Protein AF-0000000081438519 (afdb_homodimer)

Radius of gyration: 39.3 Å; Cα contacts (8 Å, |Δi|>4): 3741; chains: 2; bounding box: 87×124×124 Å

Secondary structure (DSSP, 8-state):
--------GGGGGGHHHHHHHHTTSS---SS---SHHHHHHHHHHHHHHHHHHT----EEEEEEEETTEEEEEEEEEETTEEEEEEEEEEEEP-GGGTTS--EEEEEE-TT------------HHHHHHHHHHT----EE--EEEE-TTS-EEEE-SS-EEEEETTEEEEE-TT--S--EEEEE-SS-TTEEEEEETTEEEEEETTEEEEEPPPBTTEEESB--HHHHHTT---B-EEE-SSSSEEEEEEEE-TTS-EEB-PPTTB---SPPEE--BTTSPPPEEEEEEEEEETTTTEEEEEEESS-GGGT-TT--EEEEEEE-TTSSEEEEEEE-TTS-EEEEEEEEGGGEE-TTPPP-S-HHHHEEEEEEEE-SS-----S--EE-PPPTT--EEEEEEEE-TTSS-EEEEEEEE--SSS---EEEEES--SSS-B-TTS--EEETTTTEEEEEEEEEETTEEEEEEEESSS----EE-S-TTSEEE--TT--S-SEETTTEEEEEEE-SSS--EEEEEEEE---TTS--EEEEEEEEEE--TT--S-S-------GGGGEEEEEEEEE-TTTSSEEEEEEEEE--SS-TT--EEEEEEE---TT-----S-HHHHHTTHHHHTTT-EEEEEE-TT-SSS-HHHHGGGTT-TTSHHHHHHHHHHHHHHHHH--EEEEEEEEEEETHHHHHHHHHHHH-TTT-SEEEEES----GGGSBHHHHHHHH--TTT-HHHHHHH-GGGGGGGS-SSTTSEEEEEETT-SSS-HHHHHHHHHHHHHHT---EEEEETT--SS--SHHHHHHHHHHHHHHHHHHT-/--------GGGGHHHHHHHHHHTTSS---SS---SHHHHHHHHHHHHHHHHHHT-S--EEEEEEEETTEEEEEEEEEETTEEEEEEEEEEEEPPGGGTTT--EEEEEE-TT------------HHHHHHHHHHT----EE--EEEE-TTS-EEEE-SS-EEEEETTEEEEE-TT--S--EEEEE-SS-TTEEEEEETTEEEEEETTEEEEEPPPBTTEEESB--HHHHHTT---B-EEE-SSSSEEEEEEEE-TTS-EEB-PPTTB---SPPEE--BTTSPPPEEEEEEEEEETTTTEEEEEEESS-GGGT-TT--EEEEEEE-TTSSEEEEEEE-TTS-EEEEEEEEGGGEE-TTPPP-S-HHHHEEEEEEEE-SS-----S--EE-PPPTT--EEEEEEEE-TTSS-EEEEEEEE--SSS---EEEEES--SSS-B-TTS--EEETTTTEEEEEEEEEETTEEEEEEEESSS----EE-S-TTSEEE--TT--S-SEETTTEEEEEEE-SSS--EEEEEEEE---TTS--EEEEEEEEEE--S---S-S-------GGGGEEEEEEEEE-TTTSSEEEEEEEEE--SS-TT--EEEEEEE---TT-----S-HHHHHTTHHHHTTT-EEEEEE-TT-SSS-HHHHGGGTT-TTSHHHHHHHHHHHHHHHHH--EEEEEEEEEEETHHHHHHHHHHHH-TTTEEEEEEES----GGGSBHHHHHHHH--TTT-HHHHHHH-GGGGGGGS-SSTTSEEEEEETT-SSS-HHHHHHHHHHHHHHT---EEEEETT--SS--SHHHHHHHHHHHHHHHHHHT-

Nearest PDB structures (foldseek):
  7zxs-assembly1_A  TM=8.982E-01  e=4.768E-67  Homo sapiens
  7zxs-assembly1_C  TM=8.931E-01  e=1.475E-66  Homo sapiens
  7svn-assembly2_C  TM=8.886E-01  e=3.531E-66  Homo sapiens
  7svl-assembly1_A  TM=8.700E-01  e=1.331E-66  Homo sapiens
  6hp8-assembly1_A-2  TM=8.848E-01  e=2.752E-65  Homo sapiens

pLDDT: mean 88.55, std 16.67, range [18.41, 98.81]

Solvent-accessible surface area (backbone atoms only — not comparable to full-atom values): 87656 Å² total; per-residue (Å²): 132,84,78,76,80,82,80,77,83,75,68,71,70,63,59,62,61,52,52,62,55,51,67,60,68,53,78,64,77,48,84,70,75,78,45,52,66,51,30,41,50,42,26,45,43,39,55,53,53,38,54,58,51,64,40,78,68,64,41,80,56,40,48,46,76,55,98,90,40,42,31,41,36,26,36,27,54,40,74,95,34,90,60,35,28,34,56,25,35,29,75,53,79,69,79,83,72,54,83,72,64,63,59,44,56,27,39,67,58,87,76,64,68,79,66,74,65,74,83,61,81,71,51,71,68,56,50,53,50,27,57,58,52,72,51,78,90,71,40,51,46,75,47,72,45,80,43,97,88,60,38,32,39,41,30,26,54,70,48,40,32,40,35,42,93,91,38,79,41,78,39,46,75,83,58,87,58,60,47,39,83,68,45,63,34,71,65,38,84,50,37,36,35,33,31,41,98,42,28,30,38,28,24,44,82,50,34,83,52,45,66,60,82,90,45,92,53,44,27,30,36,39,44,53,64,59,32,30,64,69,54,57,26,73,68,17,55,42,58,24,62,64,42,65,33,35,39,28,32,38,32,42,36,74,73,22,42,50,29,30,49,56,64,21,46,34,60,80,81,67,77,59,43,71,48,31,31,40,94,55,43,66,54,44,76,43,61,33,37,36,40,54,40,80,87,76,65,44,60,46,74,19,39,50,74,65,66,65,50,79,82,42,71,63,58,48,41,76,59,48,71,45,64,33,64,76,42,56,33,32,37,41,28,33,22,25,67,46,23,31,38,37,38,35,33,41,32,32,58,80,39,47,31,48,87,87,59,81,80,86,67,59,65,70,81,33,41,42,78,79,44,72,51,74,41,95,68,49,58,82,79,62,44,46,70,44,63,45,71,52,60,88,95,49,57,39,47,36,30,35,34,62,45,44,91,83,24,32,29,30,41,32,39,34,43,36,37,69,54,98,56,97,74,58,56,71,50,80,40,78,48,48,84,66,100,40,25,42,43,44,81,41,27,45,45,74,41,74,91,73,39,32,38,38,38,38,22,21,75,88,33,83,40,29,36,32,45,30,38,34,34,78,75,49,94,45,81,65,43,76,52,51,63,91,75,35,16,53,64,80,64,77,75,46,78,54,56,30,59,24,91,87,51,22,38,54,47,42,34,16,12,66,78,35,66,51,42,38,36,33,28,36,46,43,77,85,44,92,83,48,82,63,44,56,42,85,60,28,36,50,44,70,54,68,73,78,61,69,82,62,80,66,70,63,83,67,74,55,76,55,64,55,40,42,74,48,78,44,78,45,71,36,85,90,74,71,42,79,32,42,32,37,41,36,31,51,52,68,88,71,64,95,84,53,57,26,39,30,37,37,47,42,46,52,34,65,84,43,68,73,60,48,39,29,27,74,68,52,49,76,44,48,63,46,25,51,60,60,23,23,40,38,34,58,39,40,58,16,21,43,78,67,22,49,66,43,28,47,71,32,58,42,33,55,86,45,64,38,52,55,39,50,55,52,49,51,54,50,49,32,67,73,64,62,38,52,31,68,87,22,22,32,29,35,18,51,33,57,3,5,32,42,22,50,49,43,31,38,77,34,50,88,52,31,49,22,24,34,22,24,32,33,59,34,44,68,63,74,34,47,33,70,62,44,20,33,42,33,46,49,59,89,82,25,48,63,32,55,54,72,45,22,47,76,82,46,56,85,53,44,59,62,48,72,64,30,34,37,42,32,35,23,41,36,9,82,73,50,30,28,45,32,52,40,53,49,52,53,50,33,33,65,70,65,43,46,64,44,54,49,75,36,60,90,23,31,64,58,73,71,54,67,43,53,38,20,41,49,48,21,50,52,50,52,46,48,53,68,43,50,107,129,88,75,76,81,82,76,78,81,74,66,70,70,62,56,63,62,50,54,62,54,52,67,61,66,52,77,63,77,47,85,70,76,78,46,53,64,50,30,41,50,43,25,44,43,41,55,52,51,39,55,59,51,65,40,78,66,66,42,78,57,39,49,45,75,54,96,90,41,41,31,41,35,26,36,27,54,41,72,94,36,89,59,34,29,35,54,26,36,29,76,54,79,69,79,83,72,52,85,74,63,64,59,43,57,26,40,67,58,87,77,64,71,79,65,74,67,72,83,62,81,72,51,70,67,57,50,53,51,27,55,60,53,73,50,78,91,70,41,49,47,76,47,71,46,81,43,94,86,60,36,32,40,40,28,25,55,68,51,38,32,40,36,44,93,90,38,79,40,78,37,45,75,83,57,88,59,59,46,38,82,68,42,62,35,72,67,39,83,49,37,35,37,32,31,40,97,43,29,31,36,29,24,44,83,49,34,83,51,44,66,60,83,88,45,91,53,43,27,30,36,40,45,54,64,59,32,30,65,70,55,58,26,73,69,17,57,41,58,24,62,65,41,68,33,36,38,28,32,37,33,42,35,72,74,22,43,51,29,31,49,57,63,21,46,34,60,81,83,68,77,60,43,72,47,32,32,40,91,56,44,66,54,46,76,43,60,34,36,35,40,55,40,82,89,75,65,43,59,46,74,18,38,51,74,63,66,65,50,80,81,41,70,62,57,47,40,78,60,46,72,45,63,33,63,78,42,57,33,32,36,42,29,33,22,27,66,47,23,31,38,37,37,34,33,40,33,32,58,80,39,47,31,47,87,87,58,81,78,86,67,59,65,73,81,32,41,42,78,77,44,73,50,77,42,94,68,49,59,81,78,63,45,47,70,43,63,44,71,51,60,88,96,50,56,41,47,35,32,34,34,63,44,43,92,82,23,33,28,29,42,33,38,35,42,35,37,68,54,98,57,96,72,58,57,72,50,77,40,78,47,46,83,66,100,38,25,42,43,45,80,40,26,45,44,75,40,72,91,75,39,32,38,38,38,37,22,22,76,88,34,82,39,28,35,31,44,31,38,33,32,80,77,49,93,48,80,66,44,75,54,50,63,93,77,35,16,53,64,81,64,76,76,48,79,54,57,31,60,24,90,86,52,21,35,53,48,40,34,16,12,66,77,35,66,53,42,39,36,33,29,37,47,44,75,87,45,93,82,48,81,63,44,55,42,84,59,28,36,50,45,71,54,68,74,80,59,70,81,61,78,64,72,63,83,66,74,55,78,54,63,56,40,43,75,47,79,44,78,45,70,38,85,87,74,72,40,81,31,40,31,36,41,36,32,51,51,69,88,72,62,95,84,52,56,24,40,31,37,37,46,42,46,53,35,68,84,44,68,71,61,48,40,28,27,74,69,52,48,75,44,47,63,46,25,50,60,60,23,25,38,38,34,59,37,40,56,16,22,43,76,64,22,47,66,42,28,46,70,31,58,42,33,54,86,44,63,37,51,56,39,49,54,51,51,50,53,50,51,32,67,73,65,62,38,54,32,69,89,22,23,32,29,36,17,50,35,58,2,6,31,42,23,50,48,43,31,38,78,34,51,87,51,32,50,24,26,33,24,23,32,34,57,34,43,67,63,75,34,45,33,68,63,44,20,33,43,35,45,50,60,88,83,23,49,64,31,53,56,72,44,22,46,77,82,46,57,85,52,43,60,61,50,71,62,28,35,38,44,33,36,22,41,36,8,82,72,50,30,29,44,33,51,41,53,50,51,52,51,33,32,66,70,66,42,45,66,43,54,49,73,36,60,89,24,31,65,58,75,70,54,68,44,52,38,19,42,49,48,22,49,50,50,52,48,48,54,67,44,48,106

Sequence (1642 aa):
MKSSTNCGHKSQLCTHDTIEKSFLRMPPQSIGLSNWSDRIRHARYWRNEVKKSLGEPLNNLQVVSNSDGDFVMALGNLPGDSNSQTLMTAKIPLHSEAQTTTTLELQPLTMLDAQESKSNEPSAEIALFYERLRGQVVNGISGYSLHNTGAILLSSFSKLQIYKRGNLATVAEWFNGTILNANFSMVSAEYISFCSNGQLYVDRSNQKVFASVFCPGITNGVASFIAQEELERFDGYWWSPQRLELLYERVDETKVTKLAFECPGKPPSTEPIHYPLVGTENARSTLRMVVFDSSNNTSTDKRLAFDLNDHVPWQEYLVRAGWTDDGNNVYAQFMDRLQNKMAILLISREAFVSDEEIVSKDSNSLIRVVYQEDSTIWLNSHNLTRFIKPTINSNVLPFIYGSEKHSQCHLFLRNYVLASSMDSTSEDIHLTTGDWSVIKDGPLVVDTSRELIYFLANRVSPLIISLCVTSYKRLTECRVLTPDDLCYKFERGQSSLNINPEIGFVCWLSSITNLPECRFYRLVHNSAFDLPEAVFQYNVNVKDSAITPESPLQPSVSLTNLFRSRFFEYRSQNSGEMHYALLLWPNDIWTYDRKYPLILHVYAGPGVQLVRNNWQIVAQFLKFITAGYAVLIIDGRGSSNRGLNFESHIKDRMGSVEVSDQVEGLLYVARESQLIDLSRVGCSGWSYGGYMALLLIINHPEIFRASCAGGAVVDWTLYDTCYTERYMSTVEKNSTGYKESCILGRIGKLPDEEGRLLVVHGLIDENVHFAHTEKLINSLITAGKPFQQLIFPSERHGVRNAEAVEFFHASMISFFEKALRMKSSTNCGHKSQLCTHDTIEKSFLRMPPQSIGLSNWSDRIRHARYWRNEVKKSLGEPLNNLQVVSNSDGDFVMALGNLPGDSNSQTLMTAKIPLHSEAQTTTTLELQPLTMLDAQESKSNEPSAEIALFYERLRGQVVNGISGYSLHNTGAILLSSFSKLQIYKRGNLATVAEWFNGTILNANFSMVSAEYISFCSNGQLYVDRSNQKVFASVFCPGITNGVASFIAQEELERFDGYWWSPQRLELLYERVDETKVTKLAFECPGKPPSTEPIHYPLVGTENARSTLRMVVFDSSNNTSTDKRLAFDLNDHVPWQEYLVRAGWTDDGNNVYAQFMDRLQNKMAILLISREAFVSDEEIVSKDSNSLIRVVYQEDSTIWLNSHNLTRFIKPTINSNVLPFIYGSEKHSQCHLFLRNYVLASSMDSTSEDIHLTTGDWSVIKDGPLVVDTSRELIYFLANRVSPLIISLCVTSYKRLTECRVLTPDDLCYKFERGQSSLNINPEIGFVCWLSSITNLPECRFYRLVHNSAFDLPEAVFQYNVNVKDSAITPESPLQPSVSLTNLFRSRFFEYRSQNSGEMHYALLLWPNDIWTYDRKYPLILHVYAGPGVQLVRNNWQIVAQFLKFITAGYAVLIIDGRGSSNRGLNFESHIKDRMGSVEVSDQVEGLLYVARESQLIDLSRVGCSGWSYGGYMALLLIINHPEIFRASCAGGAVVDWTLYDTCYTERYMSTVEKNSTGYKESCILGRIGKLPDEEGRLLVVHGLIDENVHFAHTEKLINSLITAGKPFQQLIFPSERHGVRNAEAVEFFHASMISFFEKALR

Organism: NCBI:txid290746

Structure (mmCIF, N/CA/C/O backbone):
data_AF-0000000081438519-model_v1
#
loop_
_entity.id
_entity.type
_entity.pdbx_description
1 polymer 'Dipeptidyl peptidase 9'
#
loop_
_atom_site.group_PDB
_atom_site.id
_atom_site.type_symbol
_atom_site.label_atom_id
_atom_site.label_alt_id
_atom_site.label_comp_id
_atom_site.label_asym_id
_atom_site.label_entity_id
_atom_site.label_seq_id
_atom_site.pdbx_PDB_ins_code
_atom_site.Cartn_x
_atom_site.Cartn_y
_atom_site.Cartn_z
_atom_site.occupancy
_atom_site.B_iso_or_equiv
_atom_site.auth_seq_id
_atom_site.auth_comp_id
_atom_site.auth_asym_id
_atom_site.auth_atom_id
_atom_site.pdbx_PDB_model_num
ATOM 1 N N . MET A 1 1 ? -28.969 16.781 -60.625 1 18.41 1 MET A N 1
ATOM 2 C CA . MET A 1 1 ? -29.109 17.891 -59.656 1 18.41 1 MET A CA 1
ATOM 3 C C . MET A 1 1 ? -29.859 17.438 -58.438 1 18.41 1 MET A C 1
ATOM 5 O O . MET A 1 1 ? -30.625 18.219 -57.844 1 18.41 1 MET A O 1
ATOM 9 N N . LYS A 1 2 ? -29.906 16.172 -58.125 1 21.03 2 LYS A N 1
ATOM 10 C CA . LYS A 1 2 ? -30.844 15.516 -57.219 1 21.03 2 LYS A CA 1
ATOM 11 C C . LYS A 1 2 ? -30.656 15.992 -55.781 1 21.03 2 LYS A C 1
ATOM 13 O O . LYS A 1 2 ? -29.562 15.914 -55.25 1 21.03 2 LYS A O 1
ATOM 18 N N . SER A 1 3 ? -31.469 16.969 -55.344 1 20.91 3 SER A N 1
ATOM 19 C CA . SER A 1 3 ? -31.562 17.875 -54.188 1 20.91 3 SER A CA 1
ATOM 20 C C . SER A 1 3 ? -31.906 17.109 -52.906 1 20.91 3 SER A C 1
ATOM 22 O O . SER A 1 3 ? -33.031 16.656 -52.75 1 20.91 3 SER A O 1
ATOM 24 N N . SER A 1 4 ? -31.141 16.094 -52.531 1 23.8 4 SER A N 1
ATOM 25 C CA . SER A 1 4 ? -31.406 15.148 -51.469 1 23.8 4 SER A CA 1
ATOM 26 C C . SER A 1 4 ? -31.547 15.867 -50.125 1 23.8 4 SER A C 1
ATOM 28 O O . SER A 1 4 ? -30.656 16.625 -49.719 1 23.8 4 SER A O 1
ATOM 30 N N . THR A 1 5 ? -32.781 16.203 -49.656 1 22.31 5 THR A N 1
ATOM 31 C CA . THR A 1 5 ? -33.344 16.969 -48.562 1 22.31 5 THR A CA 1
ATOM 32 C C . THR A 1 5 ? -32.969 16.328 -47.219 1 22.31 5 THR A C 1
ATOM 34 O O . THR A 1 5 ? -33.406 15.227 -46.906 1 22.31 5 THR A O 1
ATOM 37 N N . ASN A 1 6 ? -31.641 16.281 -46.75 1 24.16 6 ASN A N 1
ATOM 38 C CA . ASN A 1 6 ? -31.062 15.695 -45.562 1 24.16 6 ASN A CA 1
ATOM 39 C C . ASN A 1 6 ? -31.625 16.344 -44.281 1 24.16 6 ASN A C 1
ATOM 41 O O . ASN A 1 6 ? -31.266 17.484 -43.969 1 24.16 6 ASN A O 1
ATOM 45 N N . CYS A 1 7 ? -32.938 16.172 -43.938 1 22 7 CYS A N 1
ATOM 46 C CA . CYS A 1 7 ? -33.719 16.844 -42.906 1 22 7 CYS A CA 1
ATOM 47 C C . CYS A 1 7 ? -33.062 16.719 -41.531 1 22 7 CYS A C 1
ATOM 49 O O . CYS A 1 7 ? -32.219 15.836 -41.312 1 22 7 CYS A O 1
ATOM 51 N N . GLY A 1 8 ? -33.625 17.359 -40.344 1 21.92 8 GLY A N 1
ATOM 52 C CA . GLY A 1 8 ? -33.5 18.203 -39.156 1 21.92 8 GLY A CA 1
ATOM 53 C C . GLY A 1 8 ? -33.375 17.422 -37.875 1 21.92 8 GLY A C 1
ATOM 54 O O . GLY A 1 8 ? -33.562 17.969 -36.781 1 21.92 8 GLY A O 1
ATOM 55 N N . HIS A 1 9 ? -33.125 16.047 -37.844 1 25.27 9 HIS A N 1
ATOM 56 C CA . HIS A 1 9 ? -33.531 15.367 -36.594 1 25.27 9 HIS A CA 1
ATOM 57 C C . HIS A 1 9 ? -32.594 15.719 -35.438 1 25.27 9 HIS A C 1
ATOM 59 O O . HIS A 1 9 ? -32.594 15.055 -34.406 1 25.27 9 HIS A O 1
ATOM 65 N N . LYS A 1 10 ? -31.688 16.75 -35.469 1 25.03 10 LYS A N 1
ATOM 66 C CA . LYS A 1 10 ? -30.609 17.031 -34.5 1 25.03 10 LYS A CA 1
ATOM 67 C C . LYS A 1 10 ? -31.172 17.562 -33.188 1 25.03 10 LYS A C 1
ATOM 69 O O . LYS A 1 10 ? -30.422 17.891 -32.281 1 25.03 10 LYS A O 1
ATOM 74 N N . SER A 1 11 ? -32.5 17.922 -33.188 1 24.41 11 SER A N 1
ATOM 75 C CA . SER A 1 11 ? -32.781 18.859 -32.094 1 24.41 11 SER A CA 1
ATOM 76 C C . SER A 1 11 ? -32.906 18.125 -30.75 1 24.41 11 SER A C 1
ATOM 78 O O . SER A 1 11 ? -33.062 18.75 -29.703 1 24.41 11 SER A O 1
ATOM 80 N N . GLN A 1 12 ? -33.219 16.797 -30.719 1 27.75 12 GLN A N 1
ATOM 81 C CA . GLN A 1 12 ? -33.75 16.266 -29.469 1 27.75 12 GLN A CA 1
ATOM 82 C C . GLN A 1 12 ? -32.656 16.016 -28.453 1 27.75 12 GLN A C 1
ATOM 84 O O . GLN A 1 12 ? -32.938 15.602 -27.312 1 27.75 12 GLN A O 1
ATOM 89 N N . LEU A 1 13 ? -31.375 16.125 -28.844 1 31.48 13 LEU A N 1
ATOM 90 C CA . LEU A 1 13 ? -30.312 15.656 -27.953 1 31.48 13 LEU A CA 1
ATOM 91 C C . LEU A 1 13 ? -30.078 16.656 -26.828 1 31.48 13 LEU A C 1
ATOM 93 O O . LEU A 1 13 ? -29.344 16.375 -25.875 1 31.48 13 LEU A O 1
ATOM 97 N N . CYS A 1 14 ? -30.531 17.938 -27 1 31.28 14 CYS A N 1
ATOM 98 C CA . CYS A 1 14 ? -30.125 19 -26.078 1 31.28 14 CYS A CA 1
ATOM 99 C C . CYS A 1 14 ? -30.891 18.891 -24.766 1 31.28 14 CYS A C 1
ATOM 101 O O . CYS A 1 14 ? -30.5 19.484 -23.766 1 31.28 14 CYS A O 1
ATOM 103 N N . THR A 1 15 ? -32.125 18.297 -24.844 1 33.59 15 THR A N 1
ATOM 104 C CA . THR A 1 15 ? -33 18.469 -23.688 1 33.59 15 THR A CA 1
ATOM 105 C C . THR A 1 15 ? -32.562 17.516 -22.562 1 33.59 15 THR A C 1
ATOM 107 O O . THR A 1 15 ? -32.844 17.781 -21.391 1 33.59 15 THR A O 1
ATOM 110 N N . HIS A 1 16 ? -32 16.359 -22.906 1 31.88 16 HIS A N 1
ATOM 111 C CA . HIS A 1 16 ? -31.766 15.406 -21.828 1 31.88 16 HIS A CA 1
ATOM 112 C C . HIS A 1 16 ? -30.609 15.859 -20.953 1 31.88 16 HIS A C 1
ATOM 114 O O . HIS A 1 16 ? -30.5 15.445 -19.797 1 31.88 16 HIS A O 1
ATOM 120 N N . ASP A 1 17 ? -29.688 16.625 -21.484 1 32.28 17 ASP A N 1
ATOM 121 C CA . ASP A 1 17 ? -28.531 17.062 -20.719 1 32.28 17 ASP A CA 1
ATOM 122 C C . ASP A 1 17 ? -28.922 18.156 -19.719 1 32.28 17 ASP A C 1
ATOM 124 O O . ASP A 1 17 ? -28.297 18.281 -18.656 1 32.28 17 ASP A O 1
ATOM 128 N N . THR A 1 18 ? -29.969 18.969 -20.062 1 31.05 18 THR A N 1
ATOM 129 C CA . THR A 1 18 ? -30.391 20.062 -19.188 1 31.05 18 THR A CA 1
ATOM 130 C C . THR A 1 18 ? -31.188 19.516 -18 1 31.05 18 THR A C 1
ATOM 132 O O . THR A 1 18 ? -31.141 20.094 -16.906 1 31.05 18 THR A O 1
ATOM 135 N N . ILE A 1 19 ? -32.062 18.531 -18.234 1 30.23 19 ILE A N 1
ATOM 136 C CA . ILE A 1 19 ? -32.875 18 -17.156 1 30.23 19 ILE A CA 1
ATOM 137 C C . ILE A 1 19 ? -31.984 17.266 -16.156 1 30.23 19 ILE A C 1
ATOM 139 O O . ILE A 1 19 ? -32.188 17.375 -14.938 1 30.23 19 ILE A O 1
ATOM 143 N N . GLU A 1 20 ? -30.984 16.531 -16.672 1 32.78 20 GLU A N 1
ATOM 144 C CA . GLU A 1 20 ? -30.109 15.82 -15.742 1 32.78 20 GLU A CA 1
ATOM 145 C C . GLU A 1 20 ? -29.25 16.797 -14.938 1 32.78 20 GLU A C 1
ATOM 147 O O . GLU A 1 20 ? -28.938 16.547 -13.773 1 32.78 20 GLU A O 1
ATOM 152 N N . LYS A 1 21 ? -28.953 17.953 -15.453 1 35.38 21 LYS A N 1
ATOM 153 C CA . LYS A 1 21 ? -28.203 19 -14.789 1 35.38 21 LYS A CA 1
ATOM 154 C C . LYS A 1 21 ? -29.078 19.766 -13.789 1 35.38 21 LYS A C 1
ATOM 156 O O . LYS A 1 21 ? -28.578 20.344 -12.828 1 35.38 21 LYS A O 1
ATOM 161 N N . SER A 1 22 ? -30.312 19.922 -14.109 1 31.03 22 SER A N 1
ATOM 162 C CA . SER A 1 22 ? -31.219 20.641 -13.219 1 31.03 22 SER A CA 1
ATOM 163 C C . SER A 1 22 ? -31.547 19.812 -11.984 1 31.03 22 SER A C 1
ATOM 165 O O . SER A 1 22 ? -31.859 20.375 -10.922 1 31.03 22 SER A O 1
ATOM 167 N N . PHE A 1 23 ? -31.812 18.5 -12.125 1 35.16 23 PHE A N 1
ATOM 168 C CA . PHE A 1 23 ? -32.062 17.641 -10.977 1 35.16 23 PHE A CA 1
ATOM 169 C C . PHE A 1 23 ? -30.828 17.594 -10.078 1 35.16 23 PHE A C 1
ATOM 171 O O . PHE A 1 23 ? -30.906 17.094 -8.945 1 35.16 23 PHE A O 1
ATOM 178 N N . LEU A 1 24 ? -29.719 18 -10.516 1 36.62 24 LEU A N 1
ATOM 179 C CA . LEU A 1 24 ? -28.484 18.031 -9.742 1 36.62 24 LEU A CA 1
ATOM 180 C C . LEU A 1 24 ? -28.469 19.203 -8.766 1 36.62 24 LEU A C 1
ATOM 182 O O . LEU A 1 24 ? -27.625 19.266 -7.875 1 36.62 24 LEU A O 1
ATOM 186 N N . ARG A 1 25 ? -29.328 20.219 -8.961 1 37.34 25 ARG A N 1
ATOM 187 C CA . ARG A 1 25 ? -29.281 21.422 -8.156 1 37.34 25 ARG A CA 1
ATOM 188 C C . ARG A 1 25 ? -30.281 21.359 -7 1 37.34 25 ARG A C 1
ATOM 190 O O . ARG A 1 25 ? -30.438 22.312 -6.25 1 37.34 25 ARG A O 1
ATOM 197 N N . MET A 1 26 ? -31.406 20.656 -7.02 1 39.5 26 MET A N 1
ATOM 198 C CA . MET A 1 26 ? -32.312 20.672 -5.875 1 39.5 26 MET A CA 1
ATOM 199 C C . MET A 1 26 ? -31.734 19.844 -4.727 1 39.5 26 MET A C 1
ATOM 201 O O . MET A 1 26 ? -31.141 18.781 -4.949 1 39.5 26 MET A O 1
ATOM 205 N N . PRO A 1 27 ? -31.625 20.453 -3.465 1 47.78 27 PRO A N 1
ATOM 206 C CA . PRO A 1 27 ? -31.234 19.609 -2.33 1 47.78 27 PRO A CA 1
ATOM 207 C C . PRO A 1 27 ? -31.891 18.234 -2.373 1 47.78 27 PRO A C 1
ATOM 209 O O . PRO A 1 27 ? -33.094 18.125 -2.699 1 47.78 27 PRO A O 1
ATOM 212 N N . PRO A 1 28 ? -31.219 17.141 -2.693 1 47 28 PRO A N 1
ATOM 213 C CA . PRO A 1 28 ? -31.938 15.867 -2.58 1 47 28 PRO A CA 1
ATOM 214 C C . PRO A 1 28 ? -32.938 15.852 -1.415 1 47 28 PRO A C 1
ATOM 216 O O . PRO A 1 28 ? -32.719 16.547 -0.417 1 47 28 PRO A O 1
ATOM 219 N N . GLN A 1 29 ? -34.188 15.758 -1.587 1 42.91 29 GLN A N 1
ATOM 220 C CA . GLN A 1 29 ? -35.125 15.609 -0.489 1 42.91 29 GLN A CA 1
ATOM 221 C C . GLN A 1 29 ? -34.531 14.82 0.666 1 42.91 29 GLN A C 1
ATOM 223 O O . GLN A 1 29 ? -33.906 13.773 0.452 1 42.91 29 GLN A O 1
ATOM 228 N N . SER A 1 30 ? -34.062 15.602 1.696 1 46.41 30 SER A N 1
ATOM 229 C CA . SER A 1 30 ? -33.469 15.164 2.955 1 46.41 30 SER A CA 1
ATOM 230 C C . SER A 1 30 ? -33.906 13.75 3.311 1 46.41 30 SER A C 1
ATOM 232 O O . SER A 1 30 ? -33.125 13 3.922 1 46.41 30 SER A O 1
ATOM 234 N N . ILE A 1 31 ? -35.219 13.422 3.447 1 45.53 31 ILE A N 1
ATOM 235 C CA . ILE A 1 31 ? -35.812 12.305 4.164 1 45.53 31 ILE A CA 1
ATOM 236 C C . ILE A 1 31 ? -35.75 11.039 3.316 1 45.53 31 ILE A C 1
ATOM 238 O O . ILE A 1 31 ? -36.188 11.023 2.174 1 45.53 31 ILE A O 1
ATOM 242 N N . GLY A 1 32 ? -34.844 10.023 3.645 1 56.59 32 GLY A N 1
ATOM 243 C CA . GLY A 1 32 ? -34.812 8.586 3.451 1 56.59 32 GLY A CA 1
ATOM 244 C C . GLY A 1 32 ? -33.844 8.164 2.371 1 56.59 32 GLY A C 1
ATOM 245 O O . GLY A 1 32 ? -34.25 7.723 1.293 1 56.59 32 GLY A O 1
ATOM 246 N N . LEU A 1 33 ? -32.406 8.609 2.611 1 72.12 33 LEU A N 1
ATOM 247 C CA . LEU A 1 33 ? -31.406 8.086 1.684 1 72.12 33 LEU A CA 1
ATOM 248 C C . LEU A 1 33 ? -31.438 6.562 1.65 1 72.12 33 LEU A C 1
ATOM 250 O O . LEU A 1 33 ? -30.781 5.91 2.459 1 72.12 33 LEU A O 1
ATOM 254 N N . SER A 1 34 ? -32.312 6.078 0.897 1 76.94 34 SER A N 1
ATOM 255 C CA . SER A 1 34 ? -32.656 4.664 0.989 1 76.94 34 SER A CA 1
ATOM 256 C C . SER A 1 34 ? -31.688 3.812 0.17 1 76.94 34 SER A C 1
ATOM 258 O O . SER A 1 34 ? -31.484 2.635 0.473 1 76.94 34 SER A O 1
ATOM 260 N N . ASN A 1 35 ? -31.062 4.547 -0.815 1 91.31 35 ASN A N 1
ATOM 261 C CA . ASN A 1 35 ? -30.172 3.725 -1.634 1 91.31 35 ASN A CA 1
ATOM 262 C C . ASN A 1 35 ? -28.875 4.449 -1.945 1 91.31 35 ASN A C 1
ATOM 264 O O . ASN A 1 35 ? -28.703 5.621 -1.602 1 91.31 35 ASN A O 1
ATOM 268 N N . TRP A 1 36 ? -27.875 3.781 -2.486 1 95.69 36 TRP A N 1
ATOM 269 C CA . TRP A 1 36 ? -26.531 4.281 -2.719 1 95.69 36 TRP A CA 1
ATOM 270 C C . TRP A 1 36 ? -26.547 5.461 -3.686 1 95.69 36 TRP A C 1
ATOM 272 O O . TRP A 1 36 ? -25.844 6.453 -3.477 1 95.69 36 TRP A O 1
ATOM 282 N N . SER A 1 37 ? -27.328 5.426 -4.684 1 94.44 37 SER A N 1
ATOM 283 C CA . SER A 1 37 ? -27.406 6.5 -5.668 1 94.44 37 SER A CA 1
ATOM 284 C C . SER A 1 37 ? -27.828 7.812 -5.023 1 94.44 37 SER A C 1
ATOM 286 O O . SER A 1 37 ? -27.312 8.875 -5.367 1 94.44 37 SER A O 1
ATOM 288 N N . ASP A 1 38 ? -28.734 7.664 -4.086 1 95.25 38 ASP A N 1
ATOM 289 C CA . ASP A 1 38 ? -29.172 8.844 -3.35 1 95.25 38 ASP A CA 1
ATOM 290 C C . ASP A 1 38 ? -28.047 9.398 -2.477 1 95.25 38 ASP A C 1
ATOM 292 O O . ASP A 1 38 ? -27.875 10.617 -2.379 1 95.25 38 ASP A O 1
ATOM 296 N N . ARG A 1 39 ? -27.328 8.523 -1.903 1 96.5 39 ARG A N 1
ATOM 297 C CA . ARG A 1 39 ? -26.266 8.938 -1.006 1 96.5 39 ARG A CA 1
ATOM 298 C C . ARG A 1 39 ? -25.141 9.641 -1.775 1 96.5 39 ARG A C 1
ATOM 300 O O . ARG A 1 39 ? -24.594 10.633 -1.306 1 96.5 39 ARG A O 1
ATOM 307 N N . ILE A 1 40 ? -24.766 9.133 -2.949 1 96.62 40 ILE A N 1
ATOM 308 C CA . ILE A 1 40 ? -23.719 9.742 -3.758 1 96.62 40 ILE A CA 1
ATOM 309 C C . ILE A 1 40 ? -24.188 11.117 -4.254 1 96.62 40 ILE A C 1
ATOM 311 O O . ILE A 1 40 ? -23.391 12.062 -4.289 1 96.62 40 ILE A O 1
ATOM 315 N N . ARG A 1 41 ? -25.438 11.18 -4.625 1 95.5 41 ARG A N 1
ATOM 316 C CA . ARG A 1 41 ? -25.984 12.461 -5.062 1 95.5 41 ARG A CA 1
ATOM 317 C C . ARG A 1 41 ? -25.969 13.477 -3.924 1 95.5 41 ARG A C 1
ATOM 319 O O . ARG A 1 41 ? -25.656 14.648 -4.133 1 95.5 41 ARG A O 1
ATOM 326 N N . HIS A 1 42 ? -26.359 13 -2.785 1 96.06 42 HIS A N 1
ATOM 327 C CA . HIS A 1 42 ? -26.344 13.836 -1.59 1 96.06 42 HIS A CA 1
ATOM 328 C C . HIS A 1 42 ? -24.938 14.352 -1.294 1 96.06 42 HIS A C 1
ATOM 330 O O . HIS A 1 42 ? -24.75 15.539 -1.046 1 96.06 42 HIS A O 1
ATOM 336 N N . ALA A 1 43 ? -23.984 13.453 -1.331 1 96.81 43 ALA A N 1
ATOM 337 C CA . ALA A 1 43 ? -22.594 13.812 -1.061 1 96.81 43 ALA A CA 1
ATOM 338 C C . ALA A 1 43 ? -22.078 14.828 -2.08 1 96.81 43 ALA A C 1
ATOM 340 O O . ALA A 1 43 ? -21.406 15.789 -1.719 1 96.81 43 ALA A O 1
ATOM 341 N N . ARG A 1 44 ? -22.406 14.617 -3.309 1 96.19 44 ARG A N 1
ATOM 342 C CA . ARG A 1 44 ? -21.969 15.516 -4.379 1 96.19 44 ARG A CA 1
ATOM 343 C C . ARG A 1 44 ? -22.594 16.906 -4.207 1 96.19 44 ARG A C 1
ATOM 345 O O . ARG A 1 44 ? -21.891 17.906 -4.34 1 96.19 44 ARG A O 1
ATOM 352 N N . TYR A 1 45 ? -23.844 16.922 -3.895 1 94.88 45 TYR A N 1
ATOM 353 C CA . TYR A 1 45 ? -24.547 18.188 -3.713 1 94.88 45 TYR A CA 1
ATOM 354 C C . TYR A 1 45 ? -23.922 19 -2.596 1 94.88 45 TYR A C 1
ATOM 356 O O . TYR A 1 45 ? -23.594 20.172 -2.785 1 94.88 45 TYR A O 1
ATOM 364 N N . TRP A 1 46 ? -23.703 18.391 -1.532 1 95.06 46 TRP A N 1
ATOM 365 C CA . TRP A 1 46 ? -23.25 19.125 -0.362 1 95.06 46 TRP A CA 1
ATOM 366 C C . TRP A 1 46 ? -21.781 19.484 -0.476 1 95.06 46 TRP A C 1
ATOM 368 O O . TRP A 1 46 ? -21.328 20.516 0.035 1 95.06 46 TRP A O 1
ATOM 378 N N . ARG A 1 47 ? -20.953 18.594 -1.121 1 93.88 47 ARG A N 1
ATOM 379 C CA . ARG A 1 47 ? -19.578 19 -1.383 1 93.88 47 ARG A CA 1
ATOM 380 C C . ARG A 1 47 ? -19.516 20.297 -2.186 1 93.88 47 ARG A C 1
ATOM 382 O O . ARG A 1 47 ? -18.766 21.203 -1.851 1 93.88 47 ARG A O 1
ATOM 389 N N . ASN A 1 48 ? -20.359 20.406 -3.164 1 92.38 48 ASN A N 1
ATOM 390 C CA . ASN A 1 48 ? -20.391 21.578 -4.035 1 92.38 48 ASN A CA 1
ATOM 391 C C . ASN A 1 48 ? -20.953 22.797 -3.312 1 92.38 48 ASN A C 1
ATOM 393 O O . ASN A 1 48 ? -20.422 23.906 -3.441 1 92.38 48 ASN A O 1
ATOM 397 N N . GLU A 1 49 ? -22.031 22.594 -2.549 1 92.12 49 GLU A N 1
ATOM 398 C CA . GLU A 1 49 ? -22.641 23.703 -1.833 1 92.12 49 GLU A CA 1
ATOM 399 C C . GLU A 1 49 ? -21.703 24.266 -0.77 1 92.12 49 GLU A C 1
ATOM 401 O O . GLU A 1 49 ? -21.672 25.484 -0.556 1 92.12 49 GLU A O 1
ATOM 406 N N . VAL A 1 50 ? -21.031 23.406 -0.151 1 92.81 50 VAL A N 1
ATOM 407 C CA . VAL A 1 50 ? -20.094 23.828 0.878 1 92.81 50 VAL A CA 1
ATOM 408 C C . VAL A 1 50 ? -18.953 24.625 0.241 1 92.81 50 VAL A C 1
ATOM 410 O O . VAL A 1 50 ? -18.578 25.688 0.742 1 92.81 50 VAL A O 1
ATOM 413 N N . LYS A 1 51 ? -18.422 24.109 -0.81 1 88.62 51 LYS A N 1
ATOM 414 C CA . LYS A 1 51 ? -17.344 24.812 -1.508 1 88.62 51 LYS A CA 1
ATOM 415 C C . LYS A 1 51 ? -17.781 26.219 -1.909 1 88.62 51 LYS A C 1
ATOM 417 O O . LYS A 1 51 ? -17.031 27.172 -1.73 1 88.62 51 LYS A O 1
ATOM 422 N N . LYS A 1 52 ? -18.953 26.359 -2.367 1 86.81 52 LYS A N 1
ATOM 423 C CA . LYS A 1 52 ? -19.484 27.656 -2.775 1 86.81 52 LYS A CA 1
ATOM 424 C C . LYS A 1 52 ? -19.672 28.578 -1.574 1 86.81 52 LYS A C 1
ATOM 426 O O . LYS A 1 52 ? -19.453 29.781 -1.673 1 86.81 52 LYS A O 1
ATOM 431 N N . SER A 1 53 ? -20.047 27.984 -0.503 1 90.06 53 SER A N 1
ATOM 432 C CA . SER A 1 53 ? -20.375 28.766 0.682 1 90.06 53 SER A CA 1
ATOM 433 C C . SER A 1 53 ? -19.141 29.359 1.322 1 90.06 53 SER A C 1
ATOM 435 O O . SER A 1 53 ? -19.219 30.297 2.119 1 90.06 53 SER A O 1
ATOM 437 N N . LEU A 1 54 ? -18 28.828 1.003 1 86.44 54 LEU A N 1
ATOM 438 C CA . LEU A 1 54 ? -16.766 29.297 1.604 1 86.44 54 LEU A CA 1
ATOM 439 C C . LEU A 1 54 ? -16.234 30.516 0.857 1 86.44 54 LEU A C 1
ATOM 441 O O . LEU A 1 54 ? -15.25 31.141 1.283 1 86.44 54 LEU A O 1
ATOM 445 N N . GLY A 1 55 ? -16.922 31.016 -0.135 1 72.25 55 GLY A N 1
ATOM 446 C CA . GLY A 1 55 ? -16.578 32.219 -0.839 1 72.25 55 GLY A CA 1
ATOM 447 C C . GLY A 1 55 ? -15.555 32.031 -1.935 1 72.25 55 GLY A C 1
ATOM 448 O O . GLY A 1 55 ? -15.094 30.891 -2.152 1 72.25 55 GLY A O 1
ATOM 449 N N . GLU A 1 56 ? -15.406 33.156 -2.596 1 65 56 GLU A N 1
ATOM 450 C CA . GLU A 1 56 ? -14.422 33.156 -3.672 1 65 56 GLU A CA 1
ATOM 451 C C . GLU A 1 56 ? -13.008 33.031 -3.121 1 65 56 GLU A C 1
ATOM 453 O O . GLU A 1 56 ? -12.648 33.656 -2.125 1 65 56 GLU A O 1
ATOM 458 N N . PRO A 1 57 ? -12.32 32.188 -3.725 1 74.44 57 PRO A N 1
ATOM 459 C CA . PRO A 1 57 ? -10.977 31.938 -3.205 1 74.44 57 PRO A CA 1
ATOM 460 C C . PRO A 1 57 ? -10.031 33.125 -3.395 1 74.44 57 PRO A C 1
ATOM 462 O O . PRO A 1 57 ? -9.438 33.281 -4.465 1 74.44 57 PRO A O 1
ATOM 465 N N . LEU A 1 58 ? -10.141 34.094 -2.559 1 84.88 58 LEU A N 1
ATOM 466 C CA . LEU A 1 58 ? -9.133 35.125 -2.498 1 84.88 58 LEU A CA 1
ATOM 467 C C . LEU A 1 58 ? -8.102 34.844 -1.413 1 84.88 58 LEU A C 1
ATOM 469 O O . LEU A 1 58 ? -8.461 34.562 -0.265 1 84.88 58 LEU A O 1
ATOM 473 N N . ASN A 1 59 ? -6.922 34.812 -1.884 1 87.19 59 ASN A N 1
ATOM 474 C CA . ASN A 1 59 ? -5.852 34.562 -0.924 1 87.19 59 ASN A CA 1
ATOM 475 C C . ASN A 1 59 ? -4.707 35.562 -1.097 1 87.19 59 ASN A C 1
ATOM 477 O O . ASN A 1 59 ? -4.719 36.375 -2.023 1 87.19 59 ASN A O 1
ATOM 481 N N . ASN A 1 60 ? -3.842 35.625 -0.151 1 88.5 60 ASN A N 1
ATOM 482 C CA . ASN A 1 60 ? -2.699 36.531 -0.15 1 88.5 60 ASN A CA 1
ATOM 483 C C . ASN A 1 60 ? -3.137 38 -0.283 1 88.5 60 ASN A C 1
ATOM 485 O O . ASN A 1 60 ? -2.637 38.719 -1.145 1 88.5 60 ASN A O 1
ATOM 489 N N . LEU A 1 61 ? -4.09 38.375 0.434 1 92.31 61 LEU A N 1
ATOM 490 C CA . LEU A 1 61 ? -4.625 39.719 0.408 1 92.31 61 LEU A CA 1
ATOM 491 C C . LEU A 1 61 ? -3.605 40.719 0.951 1 92.31 61 LEU A C 1
ATOM 493 O O . LEU A 1 61 ? -2.889 40.438 1.907 1 92.31 61 LEU A O 1
ATOM 497 N N . GLN A 1 62 ? -3.551 41.875 0.299 1 93.19 62 GLN A N 1
ATOM 498 C CA . GLN A 1 62 ? -2.691 42.969 0.766 1 93.19 62 GLN A CA 1
ATOM 499 C C . GLN A 1 62 ? -3.332 44.344 0.506 1 93.19 62 GLN A C 1
ATOM 501 O O . GLN A 1 62 ? -4.078 44.5 -0.461 1 93.19 62 GLN A O 1
ATOM 506 N N . VAL A 1 63 ? -3.115 45.25 1.395 1 95.38 63 VAL A N 1
ATOM 507 C CA . VAL A 1 63 ? -3.473 46.656 1.217 1 95.38 63 VAL A CA 1
ATOM 508 C C . VAL A 1 63 ? -2.223 47.469 0.899 1 95.38 63 VAL A C 1
ATOM 510 O O . VAL A 1 63 ? -1.294 47.531 1.707 1 95.38 63 VAL A O 1
ATOM 513 N N . VAL A 1 64 ? -2.305 48.125 -0.234 1 92.69 64 VAL A N 1
ATOM 514 C CA . VAL A 1 64 ? -1.079 48.75 -0.7 1 92.69 64 VAL A CA 1
ATOM 515 C C . VAL A 1 64 ? -1.379 50.188 -1.137 1 92.69 64 VAL A C 1
ATOM 517 O O . VAL A 1 64 ? -2.506 50.5 -1.527 1 92.69 64 VAL A O 1
ATOM 520 N N . SER A 1 65 ? -0.404 50.969 -0.999 1 89.88 65 SER A N 1
ATOM 521 C CA . SER A 1 65 ? -0.47 52.344 -1.485 1 89.88 65 SER A CA 1
ATOM 522 C C . SER A 1 65 ? 0.589 52.594 -2.551 1 89.88 65 SER A C 1
ATOM 524 O O . SER A 1 65 ? 1.732 52.156 -2.418 1 89.88 65 SER A O 1
ATOM 526 N N . ASN A 1 66 ? 0.156 53.219 -3.613 1 82.94 66 ASN A N 1
ATOM 527 C CA . ASN A 1 66 ? 1.093 53.656 -4.641 1 82.94 66 ASN A CA 1
ATOM 528 C C . ASN A 1 66 ? 0.742 55.062 -5.148 1 82.94 66 ASN A C 1
ATOM 530 O O . ASN A 1 66 ? -0.076 55.75 -4.547 1 82.94 66 ASN A O 1
ATOM 534 N N . SER A 1 67 ? 1.475 55.5 -6.164 1 80.81 67 SER A N 1
ATOM 535 C CA . SER A 1 67 ? 1.297 56.844 -6.695 1 80.81 67 SER A CA 1
ATOM 536 C C . SER A 1 67 ? -0.116 57.031 -7.23 1 80.81 67 SER A C 1
ATOM 538 O O . SER A 1 67 ? -0.627 58.156 -7.246 1 80.81 67 SER A O 1
ATOM 540 N N . ASP A 1 68 ? -0.71 55.969 -7.551 1 81.75 68 ASP A N 1
ATOM 541 C CA . ASP A 1 68 ? -2.035 56.062 -8.156 1 81.75 68 ASP A CA 1
ATOM 542 C C . ASP A 1 68 ? -3.131 55.969 -7.102 1 81.75 68 ASP A C 1
ATOM 544 O O . ASP A 1 68 ? -4.312 56.156 -7.406 1 81.75 68 ASP A O 1
ATOM 548 N N . GLY A 1 69 ? -2.693 55.656 -5.883 1 88.19 69 GLY A N 1
ATOM 549 C CA . GLY A 1 69 ? -3.672 55.594 -4.805 1 88.19 69 GLY A CA 1
ATOM 550 C C . GLY A 1 69 ? -3.514 54.344 -3.936 1 88.19 69 GLY A C 1
ATOM 551 O O . GLY A 1 69 ? -2.438 53.75 -3.887 1 88.19 69 GLY A O 1
ATOM 552 N N . ASP A 1 70 ? -4.68 54.125 -3.209 1 93.38 70 ASP A N 1
ATOM 553 C CA . ASP A 1 70 ? -4.727 52.969 -2.33 1 93.38 70 ASP A CA 1
ATOM 554 C C . ASP A 1 70 ? -5.445 51.812 -3.002 1 93.38 70 ASP A C 1
ATOM 556 O O . ASP A 1 70 ? -6.445 52 -3.695 1 93.38 70 ASP A O 1
ATOM 560 N N . PHE A 1 71 ? -4.852 50.656 -2.875 1 93.44 71 PHE A N 1
ATOM 561 C CA . PHE A 1 71 ? -5.387 49.469 -3.566 1 93.44 71 PHE A CA 1
ATOM 562 C C . PHE A 1 71 ? -5.496 48.281 -2.619 1 93.44 71 PHE A C 1
ATOM 564 O O . PHE A 1 71 ? -4.742 48.188 -1.646 1 93.44 71 PHE A O 1
ATOM 571 N N . VAL A 1 72 ? -6.43 47.375 -2.904 1 95.06 72 VAL A N 1
ATOM 572 C CA . VAL A 1 72 ? -6.426 46 -2.389 1 95.06 72 VAL A CA 1
ATOM 573 C C . VAL A 1 72 ? -5.957 45.031 -3.477 1 95.06 72 VAL A C 1
ATOM 575 O O . VAL A 1 72 ? -6.387 45.125 -4.629 1 95.06 72 VAL A O 1
ATOM 578 N N . MET A 1 73 ? -4.988 44.188 -3.139 1 93.56 73 MET A N 1
ATOM 579 C CA . MET A 1 73 ? -4.492 43.188 -4.051 1 93.56 73 MET A CA 1
ATOM 580 C C . MET A 1 73 ? -4.695 41.781 -3.469 1 93.56 73 MET A C 1
ATOM 582 O O . MET A 1 73 ? -4.68 41.594 -2.248 1 93.56 73 MET A O 1
ATOM 586 N N . ALA A 1 74 ? -4.949 40.844 -4.305 1 93.12 74 ALA A N 1
ATOM 587 C CA . ALA A 1 74 ? -5.152 39.469 -3.869 1 93.12 74 ALA A CA 1
ATOM 588 C C . ALA A 1 74 ? -4.961 38.5 -5.027 1 93.12 74 ALA A C 1
ATOM 590 O O . ALA A 1 74 ? -5.012 38.906 -6.195 1 93.12 74 ALA A O 1
ATOM 591 N N . LEU A 1 75 ? -4.617 37.281 -4.695 1 90.19 75 LEU A N 1
ATOM 592 C CA . LEU A 1 75 ? -4.684 36.219 -5.691 1 90.19 75 LEU A CA 1
ATOM 593 C C . LEU A 1 75 ? -6.09 35.625 -5.758 1 90.19 75 LEU A C 1
ATOM 595 O O . LEU A 1 75 ? -6.711 35.375 -4.723 1 90.19 75 LEU A O 1
ATOM 599 N N . GLY A 1 76 ? -6.605 35.5 -6.852 1 87.94 76 GLY A N 1
ATOM 600 C CA . GLY A 1 76 ? -7.926 34.938 -7.062 1 87.94 76 GLY A CA 1
ATOM 601 C C . GLY A 1 76 ? -8.07 34.25 -8.406 1 87.94 76 GLY A C 1
ATOM 602 O O . GLY A 1 76 ? -7.191 34.344 -9.266 1 87.94 76 GLY A O 1
ATOM 603 N N . ASN A 1 77 ? -9.133 33.5 -8.555 1 82.56 77 ASN A N 1
ATOM 604 C CA . ASN A 1 77 ? -9.391 32.781 -9.805 1 82.56 77 ASN A CA 1
ATOM 605 C C . ASN A 1 77 ? -9.875 33.719 -10.906 1 82.56 77 ASN A C 1
ATOM 607 O O . ASN A 1 77 ? -10.617 34.656 -10.633 1 82.56 77 ASN A O 1
ATOM 611 N N . LEU A 1 78 ? -9.43 33.344 -12.07 1 74.94 78 LEU A N 1
ATOM 612 C CA . LEU A 1 78 ? -9.922 34.094 -13.227 1 74.94 78 LEU A CA 1
ATOM 613 C C . LEU A 1 78 ? -11.422 33.906 -13.398 1 74.94 78 LEU A C 1
ATOM 615 O O . LEU A 1 78 ? -11.938 32.781 -13.234 1 74.94 78 LEU A O 1
ATOM 619 N N . PRO A 1 79 ? -12.047 35.031 -13.625 1 68.62 79 PRO A N 1
ATOM 620 C CA . PRO A 1 79 ? -13.484 34.906 -13.875 1 68.62 79 PRO A CA 1
ATOM 621 C C . PRO A 1 79 ? -13.781 33.875 -14.977 1 68.62 79 PRO A C 1
ATOM 623 O O . PRO A 1 79 ? -13.227 33.969 -16.078 1 68.62 79 PRO A O 1
ATOM 626 N N . GLY A 1 80 ? -14.508 32.875 -14.773 1 63 80 GLY A N 1
ATOM 627 C CA . GLY A 1 80 ? -14.883 31.891 -15.758 1 63 80 GLY A CA 1
ATOM 628 C C . GLY A 1 80 ? -13.977 30.656 -15.734 1 63 80 GLY A C 1
ATOM 629 O O . GLY A 1 80 ? -14.266 29.656 -16.391 1 63 80 GLY A O 1
ATOM 630 N N . ASP A 1 81 ? -12.836 30.812 -15.188 1 65.69 81 ASP A N 1
ATOM 631 C CA . ASP A 1 81 ? -11.898 29.703 -15.102 1 65.69 81 ASP A CA 1
ATOM 632 C C . ASP A 1 81 ? -11.523 29.391 -13.656 1 65.69 81 ASP A C 1
ATOM 634 O O . ASP A 1 81 ? -10.641 30.047 -13.086 1 65.69 81 ASP A O 1
ATOM 638 N N . SER A 1 82 ? -12.07 28.375 -13.125 1 65.94 82 SER A N 1
ATOM 639 C CA . SER A 1 82 ? -11.906 28.062 -11.711 1 65.94 82 SER A CA 1
ATOM 640 C C . SER A 1 82 ? -10.555 27.406 -11.445 1 65.94 82 SER A C 1
ATOM 642 O O . SER A 1 82 ? -10.141 27.266 -10.289 1 65.94 82 SER A O 1
ATOM 644 N N . ASN A 1 83 ? -9.812 27.25 -12.453 1 71.56 83 ASN A N 1
ATOM 645 C CA . ASN A 1 83 ? -8.594 26.484 -12.211 1 71.56 83 ASN A CA 1
ATOM 646 C C . ASN A 1 83 ? -7.352 27.344 -12.406 1 71.56 83 ASN A C 1
ATOM 648 O O . ASN A 1 83 ? -6.23 26.875 -12.172 1 71.56 83 ASN A O 1
ATOM 652 N N . SER A 1 84 ? -7.582 28.578 -12.797 1 80.38 84 SER A N 1
ATOM 653 C CA . SER A 1 84 ? -6.43 29.438 -13.031 1 80.38 84 SER A CA 1
ATOM 654 C C . SER A 1 84 ? -6.441 30.656 -12.102 1 80.38 84 SER A C 1
ATOM 656 O O . SER A 1 84 ? -7.41 31.406 -12.078 1 80.38 84 SER A O 1
ATOM 658 N N . GLN A 1 85 ? -5.41 30.828 -11.383 1 87.62 85 GLN A N 1
ATOM 659 C CA . GLN A 1 85 ? -5.27 31.906 -10.414 1 87.62 85 GLN A CA 1
ATOM 660 C C . GLN A 1 85 ? -4.426 33.031 -10.984 1 87.62 85 GLN A C 1
ATOM 662 O O . GLN A 1 85 ? -3.475 32.812 -11.734 1 87.62 85 GLN A O 1
ATOM 667 N N . THR A 1 86 ? -4.832 34.219 -10.727 1 89.31 86 THR A N 1
ATOM 668 C CA . THR A 1 86 ? -4.094 35.406 -11.156 1 89.31 86 THR A CA 1
ATOM 669 C C . THR A 1 86 ? -4.109 36.469 -10.078 1 89.31 86 THR A C 1
ATOM 671 O O . THR A 1 86 ? -4.723 36.281 -9.023 1 89.31 86 THR A O 1
ATOM 674 N N . LEU A 1 87 ? -3.369 37.562 -10.305 1 92.12 87 LEU A N 1
ATOM 675 C CA . LEU A 1 87 ? -3.361 38.688 -9.383 1 92.12 87 LEU A CA 1
ATOM 676 C C . LEU A 1 87 ? -4.535 39.625 -9.656 1 92.12 87 LEU A C 1
ATOM 678 O O . LEU A 1 87 ? -4.742 40.031 -10.789 1 92.12 87 LEU A O 1
ATOM 682 N N . MET A 1 88 ? -5.281 39.906 -8.617 1 91.88 88 MET A N 1
ATOM 683 C CA . MET A 1 88 ? -6.438 40.812 -8.672 1 91.88 88 MET A CA 1
ATOM 684 C C . MET A 1 88 ? -6.176 42.094 -7.906 1 91.88 88 MET A C 1
ATOM 686 O O . MET A 1 88 ? -5.445 42.094 -6.91 1 91.88 88 MET A O 1
ATOM 690 N N . THR A 1 89 ? -6.762 43.156 -8.398 1 91.81 89 THR A N 1
ATOM 691 C CA . THR A 1 89 ? -6.559 44.438 -7.727 1 91.81 89 THR A CA 1
ATOM 692 C C . THR A 1 89 ? -7.812 45.281 -7.812 1 91.81 89 THR A C 1
ATOM 694 O O . THR A 1 89 ? -8.641 45.094 -8.703 1 91.81 89 THR A O 1
ATOM 697 N N . ALA A 1 90 ? -8.016 46.125 -6.871 1 93 90 ALA A N 1
ATOM 698 C CA . ALA A 1 90 ? -9.062 47.125 -6.871 1 93 90 ALA A CA 1
ATOM 699 C C . ALA A 1 90 ? -8.586 48.406 -6.152 1 93 90 ALA A C 1
ATOM 701 O O . ALA A 1 90 ? -8 48.312 -5.07 1 93 90 ALA A O 1
ATOM 702 N N . LYS A 1 91 ? -8.867 49.531 -6.746 1 93 91 LYS A N 1
ATOM 703 C CA . LYS A 1 91 ? -8.555 50.812 -6.117 1 93 91 LYS A CA 1
ATOM 704 C C . LYS A 1 91 ? -9.555 51.125 -5.02 1 93 91 LYS A C 1
ATOM 706 O O . LYS A 1 91 ? -10.766 50.969 -5.207 1 93 91 LYS A O 1
ATOM 711 N N . ILE A 1 92 ? -9.039 51.531 -3.852 1 93.12 92 ILE A N 1
ATOM 712 C CA . ILE A 1 92 ? -9.891 51.938 -2.744 1 93.12 92 ILE A CA 1
ATOM 713 C C . ILE A 1 92 ? -10.312 53.406 -2.936 1 93.12 92 ILE A C 1
ATOM 715 O O . ILE A 1 92 ? -9.469 54.312 -2.949 1 93.12 92 ILE A O 1
ATOM 719 N N . PRO A 1 93 ? -11.602 53.594 -3.074 1 84.81 93 PRO A N 1
ATOM 720 C CA . PRO A 1 93 ? -12.039 55 -3.27 1 84.81 93 PRO A CA 1
ATOM 721 C C . PRO A 1 93 ? -11.719 55.875 -2.074 1 84.81 93 PRO A C 1
ATOM 723 O O . PRO A 1 93 ? -11.727 55.438 -0.931 1 84.81 93 PRO A O 1
ATOM 726 N N . LEU A 1 94 ? -11.367 57.094 -2.266 1 68.69 94 LEU A N 1
ATOM 727 C CA . LEU A 1 94 ? -11.039 58.031 -1.203 1 68.69 94 LEU A CA 1
ATOM 728 C C . LEU A 1 94 ? -12.273 58.344 -0.363 1 68.69 94 LEU A C 1
ATOM 730 O O . LEU A 1 94 ? -13.406 58.125 -0.795 1 68.69 94 LEU A O 1
ATOM 734 N N . HIS A 1 95 ? -12.398 59.094 0.723 1 56.22 95 HIS A N 1
ATOM 735 C CA . HIS A 1 95 ? -13.43 59.406 1.7 1 56.22 95 HIS A CA 1
ATOM 736 C C . HIS A 1 95 ? -14.766 59.688 1.021 1 56.22 95 HIS A C 1
ATOM 738 O O . HIS A 1 95 ? -15.82 59.281 1.519 1 56.22 95 HIS A O 1
ATOM 744 N N . SER A 1 96 ? -14.859 60.781 0.367 1 47.78 96 SER A N 1
ATOM 745 C CA . SER A 1 96 ? -16.141 61.469 0.324 1 47.78 96 SER A CA 1
ATOM 746 C C . SER A 1 96 ? -17.203 60.625 -0.349 1 47.78 96 SER A C 1
ATOM 748 O O . SER A 1 96 ? -18.406 60.875 -0.192 1 47.78 96 SER A O 1
ATOM 750 N N . GLU A 1 97 ? -16.938 60.031 -1.327 1 46.38 97 GLU A N 1
ATOM 751 C CA . GLU A 1 97 ? -18.047 59.594 -2.172 1 46.38 97 GLU A CA 1
ATOM 752 C C . GLU A 1 97 ? -18.641 58.281 -1.657 1 46.38 97 GLU A C 1
ATOM 754 O O . GLU A 1 97 ? -19.297 57.562 -2.406 1 46.38 97 GLU A O 1
ATOM 759 N N . ALA A 1 98 ? -18.312 57.844 -0.582 1 46.09 98 ALA A N 1
ATOM 760 C CA . ALA A 1 98 ? -18.578 56.5 -0.061 1 46.09 98 ALA A CA 1
ATOM 761 C C . ALA A 1 98 ? -20.078 56.281 0.112 1 46.09 98 ALA A C 1
ATOM 763 O O . ALA A 1 98 ? -20.5 55.281 0.707 1 46.09 98 ALA A O 1
ATOM 764 N N . GLN A 1 99 ? -20.797 57.219 0.119 1 45.62 99 GLN A N 1
ATOM 765 C CA . GLN A 1 99 ? -22.125 56.812 0.563 1 45.62 99 GLN A CA 1
ATOM 766 C C . GLN A 1 99 ? -22.609 55.594 -0.213 1 45.62 99 GLN A C 1
ATOM 768 O O . GLN A 1 99 ? -23.453 54.844 0.271 1 45.62 99 GLN A O 1
ATOM 773 N N . THR A 1 100 ? -22.344 55.469 -1.533 1 44.69 100 THR A N 1
ATOM 774 C CA . THR A 1 100 ? -23.219 54.562 -2.297 1 44.69 100 THR A CA 1
ATOM 775 C C . THR A 1 100 ? -22.578 53.188 -2.428 1 44.69 100 THR A C 1
ATOM 777 O O . THR A 1 100 ? -23.281 52.188 -2.604 1 44.69 100 THR A O 1
ATOM 780 N N . THR A 1 101 ? -21.25 53.031 -2.789 1 54.31 101 THR A N 1
ATOM 781 C CA . THR A 1 101 ? -20.859 51.719 -3.289 1 54.31 101 THR A CA 1
ATOM 782 C C . THR A 1 101 ? -20.438 50.781 -2.141 1 54.31 101 THR A C 1
ATOM 784 O O . THR A 1 101 ? -19.469 51.062 -1.442 1 54.31 101 THR A O 1
ATOM 787 N N . THR A 1 102 ? -21.203 49.75 -1.719 1 77.5 102 THR A N 1
ATOM 788 C CA . THR A 1 102 ? -21.062 48.812 -0.585 1 77.5 102 THR A CA 1
ATOM 789 C C . THR A 1 102 ? -20.188 47.625 -0.952 1 77.5 102 THR A C 1
ATOM 791 O O . THR A 1 102 ? -19.906 46.781 -0.11 1 77.5 102 THR A O 1
ATOM 794 N N . THR A 1 103 ? -19.516 47.688 -2.246 1 87.75 103 THR A N 1
ATOM 795 C CA . THR A 1 103 ? -18.703 46.562 -2.631 1 87.75 103 THR A CA 1
ATOM 796 C C . THR A 1 103 ? -17.438 47 -3.367 1 87.75 103 THR A C 1
ATOM 798 O O . THR A 1 103 ? -17.5 47.906 -4.203 1 87.75 103 THR A O 1
ATOM 801 N N . LEU A 1 104 ? -16.266 46.594 -2.998 1 91.81 104 LEU A N 1
ATOM 802 C CA . LEU A 1 104 ? -15 46.75 -3.709 1 91.81 104 LEU A CA 1
ATOM 803 C C . LEU A 1 104 ? -14.742 45.562 -4.625 1 91.81 104 LEU A C 1
ATOM 805 O O . LEU A 1 104 ? -14.414 44.469 -4.152 1 91.81 104 LEU A O 1
ATOM 809 N N . GLU A 1 105 ? -14.852 45.812 -5.926 1 89.94 105 GLU A N 1
ATOM 810 C CA . GLU A 1 105 ? -14.727 44.719 -6.887 1 89.94 105 GLU A CA 1
ATOM 811 C C . GLU A 1 105 ? -13.305 44.594 -7.422 1 89.94 105 GLU A C 1
ATOM 813 O O . GLU A 1 105 ? -12.82 45.531 -8.086 1 89.94 105 GLU A O 1
ATOM 818 N N . LEU A 1 106 ? -12.688 43.469 -7.129 1 91.5 106 LEU A N 1
ATOM 819 C CA . LEU A 1 106 ? -11.344 43.219 -7.633 1 91.5 106 LEU A CA 1
ATOM 820 C C . LEU A 1 106 ? -11.383 42.75 -9.086 1 91.5 106 LEU A C 1
ATOM 822 O O . LEU A 1 106 ? -12.273 42 -9.469 1 91.5 106 LEU A O 1
ATOM 826 N N . GLN A 1 107 ? -10.422 43.188 -9.875 1 88.62 107 GLN A N 1
ATOM 827 C CA . GLN A 1 107 ? -10.25 42.781 -11.266 1 88.62 107 GLN A CA 1
ATOM 828 C C . GLN A 1 107 ? -8.836 42.281 -11.523 1 88.62 107 GLN A C 1
ATOM 830 O O . GLN A 1 107 ? -7.895 42.656 -10.828 1 88.62 107 GLN A O 1
ATOM 835 N N . PRO A 1 108 ? -8.75 41.312 -12.516 1 87.75 108 PRO A N 1
ATOM 836 C CA . PRO A 1 108 ? -7.402 40.844 -12.852 1 87.75 108 PRO A CA 1
ATOM 837 C C . PRO A 1 108 ? -6.48 42 -13.289 1 87.75 108 PRO A C 1
ATOM 839 O O . PRO A 1 108 ? -6.914 42.906 -13.984 1 87.75 108 PRO A O 1
ATOM 842 N N . LEU A 1 109 ? -5.336 41.812 -12.844 1 81.69 109 LEU A N 1
ATOM 843 C CA . LEU A 1 109 ? -4.34 42.781 -13.328 1 81.69 109 LEU A CA 1
ATOM 844 C C . LEU A 1 109 ? -4.098 42.594 -14.82 1 81.69 109 LEU A C 1
ATOM 846 O O . LEU A 1 109 ? -3.898 41.469 -15.289 1 81.69 109 LEU A O 1
ATOM 850 N N . THR A 1 110 ? -4.781 43.344 -15.93 1 60.66 110 THR A N 1
ATOM 851 C CA . THR A 1 110 ? -5.039 43.344 -17.359 1 60.66 110 THR A CA 1
ATOM 852 C C . THR A 1 110 ? -3.953 42.594 -18.125 1 60.66 110 THR A C 1
ATOM 854 O O . THR A 1 110 ? -4.227 41.969 -19.141 1 60.66 110 THR A O 1
ATOM 857 N N . MET A 1 111 ? -2.68 42.406 -17.828 1 55.97 111 MET A N 1
ATOM 858 C CA . MET A 1 111 ? -1.646 42 -18.781 1 55.97 111 MET A CA 1
ATOM 859 C C . MET A 1 111 ? -1.146 40.594 -18.484 1 55.97 111 MET A C 1
ATOM 861 O O . MET A 1 111 ? -0.222 40.125 -19.125 1 55.97 111 MET A O 1
ATOM 865 N N . LEU A 1 112 ? -1.749 39.969 -17.641 1 58.03 112 LEU A N 1
ATOM 866 C CA . LEU A 1 112 ? -1.144 38.656 -17.375 1 58.03 112 LEU A CA 1
ATOM 867 C C . LEU A 1 112 ? -1.729 37.594 -18.297 1 58.03 112 LEU A C 1
ATOM 869 O O . LEU A 1 112 ? -2.949 37.438 -18.359 1 58.03 112 LEU A O 1
ATOM 873 N N . ASP A 1 113 ? -1.191 37.562 -19.484 1 50 113 ASP A N 1
ATOM 874 C CA . ASP A 1 113 ? -1.612 36.531 -20.422 1 50 113 ASP A CA 1
ATOM 875 C C . ASP A 1 113 ? -1.867 35.188 -19.703 1 50 113 ASP A C 1
ATOM 877 O O . ASP A 1 113 ? -1.03 34.75 -18.922 1 50 113 ASP A O 1
ATOM 881 N N . ALA A 1 114 ? -3.064 34.906 -19.531 1 46.06 114 ALA A N 1
ATOM 882 C CA . ALA A 1 114 ? -3.418 33.562 -19.062 1 46.06 114 ALA A CA 1
ATOM 883 C C . ALA A 1 114 ? -2.527 32.531 -19.703 1 46.06 114 ALA A C 1
ATOM 885 O O . ALA A 1 114 ? -2.852 31.984 -20.766 1 46.06 114 ALA A O 1
ATOM 886 N N . GLN A 1 115 ? -1.269 32.719 -19.875 1 46.59 115 GLN A N 1
ATOM 887 C CA . GLN A 1 115 ? -0.562 31.656 -20.578 1 46.59 115 GLN A CA 1
ATOM 888 C C . GLN A 1 115 ? -0.836 30.297 -19.922 1 46.59 115 GLN A C 1
ATOM 890 O O . GLN A 1 115 ? -0.738 30.156 -18.703 1 46.59 115 GLN A O 1
ATOM 895 N N . GLU A 1 116 ? -1.571 29.562 -20.672 1 47.78 116 GLU A N 1
ATOM 896 C CA . GLU A 1 116 ? -2.012 28.172 -20.5 1 47.78 116 GLU A CA 1
ATOM 897 C C . GLU A 1 116 ? -0.861 27.281 -20.047 1 47.78 116 GLU A C 1
ATOM 899 O O . GLU A 1 116 ? 0.039 26.984 -20.828 1 47.78 116 GLU A O 1
ATOM 904 N N . SER A 1 117 ? -0.229 27.625 -19.109 1 48.56 117 SER A N 1
ATOM 905 C CA . SER A 1 117 ? 0.671 26.5 -18.828 1 48.56 117 SER A CA 1
ATOM 906 C C . SER A 1 117 ? -0.1 25.203 -18.688 1 48.56 117 SER A C 1
ATOM 908 O O . SER A 1 117 ? -1.076 25.125 -17.938 1 48.56 117 SER A O 1
ATOM 910 N N . LYS A 1 118 ? -0.017 24.484 -19.719 1 47.94 118 LYS A N 1
ATOM 911 C CA . LYS A 1 118 ? -0.493 23.109 -19.688 1 47.94 118 LYS A CA 1
ATOM 912 C C . LYS A 1 118 ? -0.218 22.469 -18.328 1 47.94 118 LYS A C 1
ATOM 914 O O . LYS A 1 118 ? 0.874 22.609 -17.781 1 47.94 118 LYS A O 1
ATOM 919 N N . SER A 1 119 ? -1.308 22.125 -17.734 1 51.72 119 SER A N 1
ATOM 920 C CA . SER A 1 119 ? -1.451 21.484 -16.422 1 51.72 119 SER A CA 1
ATOM 921 C C . SER A 1 119 ? -0.521 20.281 -16.297 1 51.72 119 SER A C 1
ATOM 923 O O . SER A 1 119 ? -0.851 19.188 -16.75 1 51.72 119 SER A O 1
ATOM 925 N N . ASN A 1 120 ? 0.814 20.469 -16.438 1 57.53 120 ASN A N 1
ATOM 926 C CA . ASN A 1 120 ? 1.641 19.328 -16.078 1 57.53 120 ASN A CA 1
ATOM 927 C C . ASN A 1 120 ? 1.439 18.938 -14.617 1 57.53 120 ASN A C 1
ATOM 929 O O . ASN A 1 120 ? 1.087 19.766 -13.789 1 57.53 120 ASN A O 1
ATOM 933 N N . GLU A 1 121 ? 1.232 17.641 -14.367 1 67.31 121 GLU A N 1
ATOM 934 C CA . GLU A 1 121 ? 1.245 17.125 -13.008 1 67.31 121 GLU A CA 1
ATOM 935 C C . GLU A 1 121 ? 2.33 17.797 -12.172 1 67.31 121 GLU A C 1
ATOM 937 O O . GLU A 1 121 ? 3.461 17.969 -12.625 1 67.31 121 GLU A O 1
ATOM 942 N N . PRO A 1 122 ? 1.841 18.469 -11.086 1 78.5 122 PRO A N 1
ATOM 943 C CA . PRO A 1 122 ? 2.85 19.094 -10.234 1 78.5 122 PRO A CA 1
ATOM 944 C C . PRO A 1 122 ? 3.969 18.141 -9.836 1 78.5 122 PRO A C 1
ATOM 946 O O . PRO A 1 122 ? 3.746 16.938 -9.727 1 78.5 122 PRO A O 1
ATOM 949 N N . SER A 1 123 ? 5.09 18.719 -9.773 1 83.88 123 SER A N 1
ATOM 950 C CA . SER A 1 123 ? 6.207 17.922 -9.266 1 83.88 123 SER A CA 1
ATOM 951 C C . SER A 1 123 ? 5.941 17.422 -7.852 1 83.88 123 SER A C 1
ATOM 953 O O . SER A 1 123 ? 5.082 17.969 -7.152 1 83.88 123 SER A O 1
ATOM 955 N N . ALA A 1 124 ? 6.645 16.406 -7.441 1 84.25 124 ALA A N 1
ATOM 956 C CA . ALA A 1 124 ? 6.512 15.852 -6.098 1 84.25 124 ALA A CA 1
ATOM 957 C C . ALA A 1 124 ? 6.828 16.891 -5.035 1 84.25 124 ALA A C 1
ATOM 959 O O . ALA A 1 124 ? 6.191 16.938 -3.979 1 84.25 124 ALA A O 1
ATOM 960 N N . GLU A 1 125 ? 7.77 17.766 -5.301 1 87.62 125 GLU A N 1
ATOM 961 C CA . GLU A 1 125 ? 8.172 18.797 -4.355 1 87.62 125 GLU A CA 1
ATOM 962 C C . GLU A 1 125 ? 7.031 19.781 -4.098 1 87.62 125 GLU A C 1
ATOM 964 O O . GLU A 1 125 ? 6.758 20.141 -2.949 1 87.62 125 GLU A O 1
ATOM 969 N N . ILE A 1 126 ? 6.375 20.156 -5.18 1 89.19 126 ILE A N 1
ATOM 970 C CA . ILE A 1 126 ? 5.262 21.094 -5.078 1 89.19 126 ILE A CA 1
ATOM 971 C C . ILE A 1 126 ? 4.098 20.438 -4.34 1 89.19 126 ILE A C 1
ATOM 973 O O . ILE A 1 126 ? 3.51 21.047 -3.438 1 89.19 126 ILE A O 1
ATOM 977 N N . ALA A 1 127 ? 3.854 19.234 -4.703 1 87.38 127 ALA A N 1
ATOM 978 C CA . ALA A 1 127 ? 2.744 18.516 -4.086 1 87.38 127 ALA A CA 1
ATOM 979 C C . ALA A 1 127 ? 2.953 18.375 -2.582 1 87.38 127 ALA A C 1
ATOM 981 O O . ALA A 1 127 ? 2.031 18.609 -1.796 1 87.38 127 ALA A O 1
ATOM 982 N N . LEU A 1 128 ? 4.109 18.016 -2.227 1 88.12 128 LEU A N 1
ATOM 983 C CA . LEU A 1 128 ? 4.414 17.797 -0.815 1 88.12 128 LEU A CA 1
ATOM 984 C C . LEU A 1 128 ? 4.379 19.125 -0.053 1 88.12 128 LEU A C 1
ATOM 986 O O . LEU A 1 128 ? 3.924 19.172 1.091 1 88.12 128 LEU A O 1
ATOM 990 N N . PHE A 1 129 ? 4.895 20.156 -0.694 1 89.31 129 PHE A N 1
ATOM 991 C CA . PHE A 1 129 ? 4.898 21.469 -0.084 1 89.31 129 PHE A CA 1
ATOM 992 C C . PHE A 1 129 ? 3.477 21.938 0.198 1 89.31 129 PHE A C 1
ATOM 994 O O . PHE A 1 129 ? 3.178 22.406 1.3 1 89.31 129 PHE A O 1
ATOM 1001 N N . TYR A 1 130 ? 2.594 21.781 -0.642 1 88.44 130 TYR A N 1
ATOM 1002 C CA . TYR A 1 130 ? 1.228 22.266 -0.493 1 88.44 130 TYR A CA 1
ATOM 1003 C C . TYR A 1 130 ? 0.418 21.344 0.414 1 88.44 130 TYR A C 1
ATOM 1005 O O . TYR A 1 130 ? -0.564 21.781 1.024 1 88.44 130 TYR A O 1
ATOM 1013 N N . GLU A 1 131 ? 0.811 20.094 0.463 1 87.88 131 GLU A N 1
ATOM 1014 C CA . GLU A 1 131 ? 0.204 19.234 1.464 1 87.88 131 GLU A CA 1
ATOM 1015 C C . GLU A 1 131 ? 0.495 19.719 2.877 1 87.88 131 GLU A C 1
ATOM 1017 O O . GLU A 1 131 ? -0.389 19.719 3.736 1 87.88 131 GLU A O 1
ATOM 1022 N N . ARG A 1 132 ? 1.701 20.156 3.033 1 88.44 132 ARG A N 1
ATOM 1023 C CA . ARG A 1 132 ? 2.1 20.641 4.352 1 88.44 132 ARG A CA 1
ATOM 1024 C C . ARG A 1 132 ? 1.487 22 4.637 1 88.44 132 ARG A C 1
ATOM 1026 O O . ARG A 1 132 ? 1.199 22.328 5.789 1 88.44 132 ARG A O 1
ATOM 1033 N N . LEU A 1 133 ? 1.24 22.719 3.57 1 87.94 133 LEU A N 1
ATOM 1034 C CA . LEU A 1 133 ? 0.595 24.031 3.693 1 87.94 133 LEU A CA 1
ATOM 1035 C C . LEU A 1 133 ? -0.916 23.875 3.834 1 87.94 133 LEU A C 1
ATOM 1037 O O . LEU A 1 133 ? -1.614 24.844 4.152 1 87.94 133 LEU A O 1
ATOM 1041 N N . ARG A 1 134 ? -1.437 22.641 3.684 1 83.69 134 ARG A N 1
ATOM 1042 C CA . ARG A 1 134 ? -2.867 22.359 3.641 1 83.69 134 ARG A CA 1
ATOM 1043 C C . ARG A 1 134 ? -3.559 23.172 2.559 1 83.69 134 ARG A C 1
ATOM 1045 O O . ARG A 1 134 ? -4.637 23.734 2.787 1 83.69 134 ARG A O 1
ATOM 1052 N N . GLY A 1 135 ? -2.771 23.359 1.471 1 79.5 135 GLY A N 1
ATOM 1053 C CA . GLY A 1 135 ? -3.293 24.125 0.343 1 79.5 135 GLY A CA 1
ATOM 1054 C C . GLY A 1 135 ? -3.457 23.281 -0.912 1 79.5 135 GLY A C 1
ATOM 1055 O O . GLY A 1 135 ? -3.127 22.094 -0.921 1 79.5 135 GLY A O 1
ATOM 1056 N N . GLN A 1 136 ? -4.031 23.938 -1.92 1 76.69 136 GLN A N 1
ATOM 1057 C CA . GLN A 1 136 ? -4.242 23.266 -3.205 1 76.69 136 GLN A CA 1
ATOM 1058 C C . GLN A 1 136 ? -3.27 23.797 -4.258 1 76.69 136 GLN A C 1
ATOM 1060 O O . GLN A 1 136 ? -2.969 25 -4.289 1 76.69 136 GLN A O 1
ATOM 1065 N N . VAL A 1 137 ? -2.801 22.844 -5.039 1 82.56 137 VAL A N 1
ATOM 1066 C CA . VAL A 1 137 ? -1.958 23.234 -6.164 1 82.56 137 VAL A CA 1
ATOM 1067 C C . VAL A 1 137 ? -2.82 23.844 -7.266 1 82.56 137 VAL A C 1
ATOM 1069 O O . VAL A 1 137 ? -3.799 23.234 -7.703 1 82.56 137 VAL A O 1
ATOM 1072 N N . VAL A 1 138 ? -2.559 25.031 -7.625 1 78.88 138 VAL A N 1
ATOM 1073 C CA . VAL A 1 138 ? -3.354 25.734 -8.633 1 78.88 138 VAL A CA 1
ATOM 1074 C C . VAL A 1 138 ? -2.516 25.953 -9.891 1 78.88 138 VAL A C 1
ATOM 1076 O O . VAL A 1 138 ? -1.288 25.859 -9.852 1 78.88 138 VAL A O 1
ATOM 1079 N N . ASN A 1 139 ? -3.238 26.266 -10.922 1 83.56 139 ASN A N 1
ATOM 1080 C CA . ASN A 1 139 ? -2.568 26.703 -12.141 1 83.56 139 ASN A CA 1
ATOM 1081 C C . ASN A 1 139 ? -2.463 28.219 -12.203 1 83.56 139 ASN A C 1
ATOM 1083 O O . ASN A 1 139 ? -3.273 28.922 -11.602 1 83.56 139 ASN A O 1
ATOM 1087 N N . GLY A 1 140 ? -1.467 28.672 -12.773 1 87.31 140 GLY A N 1
ATOM 1088 C CA . GLY A 1 140 ? -1.269 30.109 -12.914 1 87.31 140 GLY A CA 1
ATOM 1089 C C . GLY A 1 140 ? -0.339 30.703 -11.867 1 87.31 140 GLY A C 1
ATOM 1090 O O . GLY A 1 140 ? 0.675 30.094 -11.523 1 87.31 140 GLY A O 1
ATOM 1091 N N . ILE A 1 141 ? -0.739 31.969 -11.43 1 89.75 141 ILE A N 1
ATOM 1092 C CA . ILE A 1 141 ? 0.11 32.688 -10.477 1 89.75 141 ILE A CA 1
ATOM 1093 C C . ILE A 1 141 ? -0.128 32.125 -9.07 1 89.75 141 ILE A C 1
ATOM 1095 O O . ILE A 1 141 ? -1.257 32.156 -8.578 1 89.75 141 ILE A O 1
ATOM 1099 N N . SER A 1 142 ? 0.922 31.703 -8.523 1 88.5 142 SER A N 1
ATOM 1100 C CA . SER A 1 142 ? 0.811 31.078 -7.207 1 88.5 142 SER A CA 1
ATOM 1101 C C . SER A 1 142 ? 1.272 32.031 -6.109 1 88.5 142 SER A C 1
ATOM 1103 O O . SER A 1 142 ? 0.987 31.812 -4.93 1 88.5 142 SER A O 1
ATOM 1105 N N . GLY A 1 143 ? 1.972 33.062 -6.43 1 89.94 143 GLY A N 1
ATOM 1106 C CA . GLY A 1 143 ? 2.463 34 -5.445 1 89.94 143 GLY A CA 1
ATOM 1107 C C . GLY A 1 143 ? 2.881 35.344 -6.055 1 89.94 143 GLY A C 1
ATOM 1108 O O . GLY A 1 143 ? 3.111 35.438 -7.262 1 89.94 143 GLY A O 1
ATOM 1109 N N . TYR A 1 144 ? 2.912 36.344 -5.242 1 92.06 144 TYR A N 1
ATOM 1110 C CA . TYR A 1 144 ? 3.422 37.625 -5.676 1 92.06 144 TYR A CA 1
ATOM 1111 C C . TYR A 1 144 ? 4.078 38.375 -4.52 1 92.06 144 TYR A C 1
ATOM 1113 O O . TYR A 1 144 ? 3.793 38.094 -3.352 1 92.06 144 TYR A O 1
ATOM 1121 N N . SER A 1 145 ? 4.977 39.219 -4.836 1 92.5 145 SER A N 1
ATOM 1122 C CA . SER A 1 145 ? 5.668 40.094 -3.883 1 92.5 145 SER A CA 1
ATOM 1123 C C . SER A 1 145 ? 5.766 41.531 -4.406 1 92.5 145 SER A C 1
ATOM 1125 O O . SER A 1 145 ? 5.895 41.75 -5.613 1 92.5 145 SER A O 1
ATOM 1127 N N . LEU A 1 146 ? 5.711 42.406 -3.492 1 91.5 146 LEU A N 1
ATOM 1128 C CA . LEU A 1 146 ? 5.742 43.844 -3.842 1 91.5 146 LEU A CA 1
ATOM 1129 C C . LEU A 1 146 ? 7.07 44.469 -3.438 1 91.5 146 LEU A C 1
ATOM 1131 O O . LEU A 1 146 ? 7.621 44.125 -2.383 1 91.5 146 LEU A O 1
ATOM 1135 N N . HIS A 1 147 ? 7.551 45.406 -4.297 1 92.25 147 HIS A N 1
ATOM 1136 C CA . HIS A 1 147 ? 8.766 46.156 -4.012 1 92.25 147 HIS A CA 1
ATOM 1137 C C . HIS A 1 147 ? 8.461 47.656 -3.879 1 92.25 147 HIS A C 1
ATOM 1139 O O . HIS A 1 147 ? 7.523 48.156 -4.492 1 92.25 147 HIS A O 1
ATOM 1145 N N . ASN A 1 148 ? 9.258 48.281 -3.127 1 86.69 148 ASN A N 1
ATOM 1146 C CA . ASN A 1 148 ? 9.047 49.719 -2.887 1 86.69 148 ASN A CA 1
ATOM 1147 C C . ASN A 1 148 ? 9.172 50.531 -4.172 1 86.69 148 ASN A C 1
ATOM 1149 O O . ASN A 1 148 ? 8.664 51.656 -4.262 1 86.69 148 ASN A O 1
ATOM 1153 N N . THR A 1 149 ? 9.805 49.969 -5.18 1 87.19 149 THR A N 1
ATOM 1154 C CA . THR A 1 149 ? 9.969 50.656 -6.457 1 87.19 149 THR A CA 1
ATOM 1155 C C . THR A 1 149 ? 8.688 50.594 -7.277 1 87.19 149 THR A C 1
ATOM 1157 O O . THR A 1 149 ? 8.594 51.219 -8.344 1 87.19 149 THR A O 1
ATOM 1160 N N . GLY A 1 150 ? 7.785 49.812 -6.762 1 87.38 150 GLY A N 1
ATOM 1161 C CA . GLY A 1 150 ? 6.559 49.625 -7.516 1 87.38 150 GLY A CA 1
ATOM 1162 C C . GLY A 1 150 ? 6.562 48.344 -8.336 1 87.38 150 GLY A C 1
ATOM 1163 O O . GLY A 1 150 ? 5.543 47.969 -8.914 1 87.38 150 GLY A O 1
ATOM 1164 N N . ALA A 1 151 ? 7.656 47.688 -8.344 1 91.81 151 ALA A N 1
ATOM 1165 C CA . ALA A 1 151 ? 7.738 46.438 -9.047 1 91.81 151 ALA A CA 1
ATOM 1166 C C . ALA A 1 151 ? 6.949 45.344 -8.32 1 91.81 151 ALA A C 1
ATOM 1168 O O . ALA A 1 151 ? 6.918 45.312 -7.09 1 91.81 151 ALA A O 1
ATOM 1169 N N . ILE A 1 152 ? 6.312 44.469 -9.109 1 93.25 152 ILE A N 1
ATOM 1170 C CA . ILE A 1 152 ? 5.59 43.312 -8.586 1 93.25 152 ILE A CA 1
ATOM 1171 C C . ILE A 1 152 ? 6.184 42.031 -9.164 1 93.25 152 ILE A C 1
ATOM 1173 O O . ILE A 1 152 ? 6.238 41.844 -10.383 1 93.25 152 ILE A O 1
ATOM 1177 N N . LEU A 1 153 ? 6.637 41.188 -8.32 1 94.75 153 LEU A N 1
ATOM 1178 C CA . LEU A 1 153 ? 7.094 39.875 -8.742 1 94.75 153 LEU A CA 1
ATOM 1179 C C . LEU A 1 153 ? 5.938 38.875 -8.781 1 94.75 153 LEU A C 1
ATOM 1181 O O . LEU A 1 153 ? 5.234 38.688 -7.789 1 94.75 153 LEU A O 1
ATOM 1185 N N . LEU A 1 154 ? 5.723 38.312 -9.883 1 93.38 154 LEU A N 1
ATOM 1186 C CA . LEU A 1 154 ? 4.727 37.281 -10.07 1 93.38 154 LEU A CA 1
ATOM 1187 C C . LEU A 1 154 ? 5.391 35.906 -10.219 1 93.38 154 LEU A C 1
ATOM 1189 O O . LEU A 1 154 ? 6.324 35.75 -11.008 1 93.38 154 LEU A O 1
ATOM 1193 N N . SER A 1 155 ? 4.93 35 -9.469 1 92.69 155 SER A N 1
ATOM 1194 C CA . SER A 1 155 ? 5.531 33.688 -9.516 1 92.69 155 SER A CA 1
ATOM 1195 C C . SER A 1 155 ? 4.484 32.594 -9.805 1 92.69 155 SER A C 1
ATOM 1197 O O . SER A 1 155 ? 3.367 32.656 -9.289 1 92.69 155 SER A O 1
ATOM 1199 N N . SER A 1 156 ? 4.785 31.719 -10.68 1 90.19 156 SER A N 1
ATOM 1200 C CA . SER A 1 156 ? 4.125 30.422 -10.852 1 90.19 156 SER A CA 1
ATOM 1201 C C . SER A 1 156 ? 5.07 29.281 -10.547 1 90.19 156 SER A C 1
ATOM 1203 O O . SER A 1 156 ? 6.203 29.5 -10.109 1 90.19 156 SER A O 1
ATOM 1205 N N . PHE A 1 157 ? 4.605 28.062 -10.742 1 89.44 157 PHE A N 1
ATOM 1206 C CA . PHE A 1 157 ? 5.438 26.906 -10.414 1 89.44 157 PHE A CA 1
ATOM 1207 C C . PHE A 1 157 ? 6.527 26.719 -11.461 1 89.44 157 PHE A C 1
ATOM 1209 O O . PHE A 1 157 ? 7.477 25.953 -11.242 1 89.44 157 PHE A O 1
ATOM 1216 N N . SER A 1 158 ? 6.461 27.469 -12.578 1 88.5 158 SER A N 1
ATOM 1217 C CA . SER A 1 158 ? 7.438 27.219 -13.641 1 88.5 158 SER A CA 1
ATOM 1218 C C . SER A 1 158 ? 8.016 28.531 -14.18 1 88.5 158 SER A C 1
ATOM 1220 O O . SER A 1 158 ? 8.938 28.516 -14.992 1 88.5 158 SER A O 1
ATOM 1222 N N . LYS A 1 159 ? 7.41 29.656 -13.711 1 90.31 159 LYS A N 1
ATOM 1223 C CA . LYS A 1 159 ? 7.828 30.906 -14.328 1 90.31 159 LYS A CA 1
ATOM 1224 C C . LYS A 1 159 ? 7.852 32.031 -13.305 1 90.31 159 LYS A C 1
ATOM 1226 O O . LYS A 1 159 ? 7.023 32.062 -12.391 1 90.31 159 LYS A O 1
ATOM 1231 N N . LEU A 1 160 ? 8.758 33 -13.469 1 94.25 160 LEU A N 1
ATOM 1232 C CA . LEU A 1 160 ? 8.867 34.25 -12.711 1 94.25 160 LEU A CA 1
ATOM 1233 C C . LEU A 1 160 ? 8.789 35.469 -13.625 1 94.25 160 LEU A C 1
ATOM 1235 O O . LEU A 1 160 ? 9.398 35.469 -14.695 1 94.25 160 LEU A O 1
ATOM 1239 N N . GLN A 1 161 ? 7.973 36.375 -13.211 1 92.62 161 GLN A N 1
ATOM 1240 C CA . GLN A 1 161 ? 7.828 37.594 -14 1 92.62 161 GLN A CA 1
ATOM 1241 C C . GLN A 1 161 ? 7.805 38.812 -13.094 1 92.62 161 GLN A C 1
ATOM 1243 O O . GLN A 1 161 ? 7.363 38.75 -11.945 1 92.62 161 GLN A O 1
ATOM 1248 N N . ILE A 1 162 ? 8.336 39.906 -13.609 1 93.69 162 ILE A N 1
ATOM 1249 C CA . ILE A 1 162 ? 8.281 41.188 -12.906 1 93.69 162 ILE A CA 1
ATOM 1250 C C . ILE A 1 162 ? 7.383 42.156 -13.664 1 93.69 162 ILE A C 1
ATOM 1252 O O . ILE A 1 162 ? 7.566 42.375 -14.867 1 93.69 162 ILE A O 1
ATOM 1256 N N . TYR A 1 163 ? 6.43 42.625 -13 1 91.12 163 TYR A N 1
ATOM 1257 C CA . TYR A 1 163 ? 5.547 43.656 -13.523 1 91.12 163 TYR A CA 1
ATOM 1258 C C . TYR A 1 163 ? 5.934 45.031 -12.984 1 91.12 163 TYR A C 1
ATOM 1260 O O . TYR A 1 163 ? 5.973 45.25 -11.773 1 91.12 163 TYR A O 1
ATOM 1268 N N . LYS A 1 164 ? 6.227 45.906 -13.836 1 87.62 164 LYS A N 1
ATOM 1269 C CA . LYS A 1 164 ? 6.574 47.25 -13.445 1 87.62 164 LYS A CA 1
ATOM 1270 C C . LYS A 1 164 ? 6.09 48.25 -14.484 1 87.62 164 LYS A C 1
ATOM 1272 O O . LYS A 1 164 ? 6.441 48.156 -15.664 1 87.62 164 LYS A O 1
ATOM 1277 N N . ARG A 1 165 ? 5.281 49.188 -14.062 1 82 165 ARG A N 1
ATOM 1278 C CA . ARG A 1 165 ? 4.789 50.312 -14.891 1 82 165 ARG A CA 1
ATOM 1279 C C . ARG A 1 165 ? 4.176 49.781 -16.188 1 82 165 ARG A C 1
ATOM 1281 O O . ARG A 1 165 ? 4.531 50.219 -17.266 1 82 165 ARG A O 1
ATOM 1288 N N . GLY A 1 166 ? 3.434 48.781 -16.047 1 79 166 GLY A N 1
ATOM 1289 C CA . GLY A 1 166 ? 2.682 48.281 -17.188 1 79 166 GLY A CA 1
ATOM 1290 C C . GLY A 1 166 ? 3.453 47.281 -18.016 1 79 166 GLY A C 1
ATOM 1291 O O . GLY A 1 166 ? 2.914 46.688 -18.969 1 79 166 GLY A O 1
ATOM 1292 N N . ASN A 1 167 ? 4.645 47.062 -17.672 1 86.38 167 ASN A N 1
ATOM 1293 C CA . ASN A 1 167 ? 5.469 46.125 -18.438 1 86.38 167 ASN A CA 1
ATOM 1294 C C . ASN A 1 167 ? 5.703 44.844 -17.656 1 86.38 167 ASN A C 1
ATOM 1296 O O . ASN A 1 167 ? 5.902 44.875 -16.438 1 86.38 167 ASN A O 1
ATOM 1300 N N . LEU A 1 168 ? 5.605 43.781 -18.391 1 89.81 168 LEU A N 1
ATOM 1301 C CA . LEU A 1 168 ? 5.848 42.438 -17.828 1 89.81 168 LEU A CA 1
ATOM 1302 C C . LEU A 1 168 ? 7.117 41.844 -18.406 1 89.81 168 LEU A C 1
ATOM 1304 O O . LEU A 1 168 ? 7.242 41.688 -19.625 1 89.81 168 LEU A O 1
ATOM 1308 N N . ALA A 1 169 ? 8.07 41.5 -17.562 1 89.75 169 ALA A N 1
ATOM 1309 C CA . ALA A 1 169 ? 9.328 40.906 -17.984 1 89.75 169 ALA A CA 1
ATOM 1310 C C . ALA A 1 169 ? 9.562 39.562 -17.281 1 89.75 169 ALA A C 1
ATOM 1312 O O . ALA A 1 169 ? 9.359 39.469 -16.078 1 89.75 169 ALA A O 1
ATOM 1313 N N . THR A 1 170 ? 9.969 38.594 -18.125 1 90.88 170 THR A N 1
ATOM 1314 C CA . THR A 1 170 ? 10.312 37.312 -17.547 1 90.88 170 THR A CA 1
ATOM 1315 C C . THR A 1 170 ? 11.719 37.344 -16.953 1 90.88 170 THR A C 1
ATOM 1317 O O . THR A 1 170 ? 12.625 37.938 -17.516 1 90.88 170 THR A O 1
ATOM 1320 N N . VAL A 1 171 ? 11.812 36.688 -15.828 1 93.19 171 VAL A N 1
ATOM 1321 C CA . VAL A 1 171 ? 13.109 36.625 -15.172 1 93.19 171 VAL A CA 1
ATOM 1322 C C . VAL A 1 171 ? 13.484 35.156 -14.945 1 93.19 171 VAL A C 1
ATOM 1324 O O . VAL A 1 171 ? 12.625 34.281 -15.039 1 93.19 171 VAL A O 1
ATOM 1327 N N . ALA A 1 172 ? 14.867 34.875 -14.734 1 95.62 172 ALA A N 1
ATOM 1328 C CA . ALA A 1 172 ? 15.422 33.531 -14.531 1 95.62 172 ALA A CA 1
ATOM 1329 C C . ALA A 1 172 ? 15.078 32.625 -15.703 1 95.62 172 ALA A C 1
ATOM 1331 O O . ALA A 1 172 ? 14.695 31.453 -15.5 1 95.62 172 ALA A O 1
ATOM 1332 N N . GLU A 1 173 ? 15.094 33.031 -16.875 1 94.56 173 GLU A N 1
ATOM 1333 C CA . GLU A 1 173 ? 14.789 32.219 -18.062 1 94.56 173 GLU A CA 1
ATOM 1334 C C . GLU A 1 173 ? 15.805 31.109 -18.25 1 94.56 173 GLU A C 1
ATOM 1336 O O . GLU A 1 173 ? 15.531 30.125 -18.953 1 94.56 173 GLU A O 1
ATOM 1341 N N . TRP A 1 174 ? 16.922 31.25 -17.641 1 95 174 TRP A N 1
ATOM 1342 C CA . TRP A 1 174 ? 17.984 30.25 -17.703 1 95 174 TRP A CA 1
ATOM 1343 C C . TRP A 1 174 ? 17.594 29 -16.922 1 95 174 TRP A C 1
ATOM 1345 O O . TRP A 1 174 ? 18.25 27.953 -17.047 1 95 174 TRP A O 1
ATOM 1355 N N . PHE A 1 175 ? 16.672 29.109 -16.156 1 93.44 175 PHE A N 1
ATOM 1356 C CA . PHE A 1 175 ? 16.297 28.016 -15.266 1 93.44 175 PHE A CA 1
ATOM 1357 C C . PHE A 1 175 ? 15.094 27.25 -15.797 1 93.44 175 PHE A C 1
ATOM 1359 O O . PHE A 1 175 ? 14.102 27.859 -16.203 1 93.44 175 PHE A O 1
ATOM 1366 N N . ASN A 1 176 ? 15.281 25.828 -15.805 1 90.06 176 ASN A N 1
ATOM 1367 C CA . ASN A 1 176 ? 14.18 24.953 -16.172 1 90.06 176 ASN A CA 1
ATOM 1368 C C . ASN A 1 176 ? 13.828 23.984 -15.039 1 90.06 176 ASN A C 1
ATOM 1370 O O . ASN A 1 176 ? 14.602 23.078 -14.727 1 90.06 176 ASN A O 1
ATOM 1374 N N . GLY A 1 177 ? 12.914 24.297 -14.234 1 89.81 177 GLY A N 1
ATOM 1375 C CA . GLY A 1 177 ? 12.484 23.438 -13.133 1 89.81 177 GLY A CA 1
ATOM 1376 C C . GLY A 1 177 ? 11.352 24.047 -12.32 1 89.81 177 GLY A C 1
ATOM 1377 O O . GLY A 1 177 ? 10.727 25.016 -12.75 1 89.81 177 GLY A O 1
ATOM 1378 N N . THR A 1 178 ? 11.086 23.406 -11.227 1 91.75 178 THR A N 1
ATOM 1379 C CA . THR A 1 178 ? 10.023 23.859 -10.336 1 91.75 178 THR A CA 1
ATOM 1380 C C . THR A 1 178 ? 10.5 25.047 -9.492 1 91.75 178 THR A C 1
ATOM 1382 O O . THR A 1 178 ? 11.625 25.047 -8.992 1 91.75 178 THR A O 1
ATOM 1385 N N . ILE A 1 179 ? 9.672 26 -9.344 1 93.12 179 ILE A N 1
ATOM 1386 C CA . ILE A 1 179 ? 10.016 27.203 -8.602 1 93.12 179 ILE A CA 1
ATOM 1387 C C . ILE A 1 179 ? 9.18 27.281 -7.324 1 93.12 179 ILE A C 1
ATOM 1389 O O . ILE A 1 179 ? 7.953 27.156 -7.371 1 93.12 179 ILE A O 1
ATOM 1393 N N . LEU A 1 180 ? 9.898 27.469 -6.23 1 92.69 180 LEU A N 1
ATOM 1394 C CA . LEU A 1 180 ? 9.227 27.641 -4.945 1 92.69 180 LEU A CA 1
ATOM 1395 C C . LEU A 1 180 ? 9.75 28.859 -4.211 1 92.69 180 LEU A C 1
ATOM 1397 O O . LEU A 1 180 ? 10.922 29.219 -4.344 1 92.69 180 LEU A O 1
ATOM 1401 N N . ASN A 1 181 ? 8.898 29.516 -3.453 1 92.75 181 ASN A N 1
ATOM 1402 C CA . ASN A 1 181 ? 9.234 30.578 -2.506 1 92.75 181 ASN A CA 1
ATOM 1403 C C . ASN A 1 181 ? 10.031 31.703 -3.172 1 92.75 181 ASN A C 1
ATOM 1405 O O . ASN A 1 181 ? 11.078 32.094 -2.664 1 92.75 181 ASN A O 1
ATOM 1409 N N . ALA A 1 182 ? 9.602 32.156 -4.277 1 95.38 182 ALA A N 1
ATOM 1410 C CA . ALA A 1 182 ? 10.297 33.25 -4.969 1 95.38 182 ALA A CA 1
ATOM 1411 C C . ALA A 1 182 ? 10.07 34.594 -4.258 1 95.38 182 ALA A C 1
ATOM 1413 O O . ALA A 1 182 ? 8.977 34.844 -3.764 1 95.38 182 ALA A O 1
ATOM 1414 N N . ASN A 1 183 ? 11.102 35.406 -4.168 1 94.44 183 ASN A N 1
ATOM 1415 C CA . ASN A 1 183 ? 11.008 36.719 -3.543 1 94.44 183 ASN A CA 1
ATOM 1416 C C . ASN A 1 183 ? 12.078 37.656 -4.074 1 94.44 183 ASN A C 1
ATOM 1418 O O . ASN A 1 183 ? 13.062 37.219 -4.672 1 94.44 183 ASN A O 1
ATOM 1422 N N . PHE A 1 184 ? 11.898 39 -3.777 1 94 184 PHE A N 1
ATOM 1423 C CA . PHE A 1 184 ? 12.867 40.062 -4.094 1 94 184 PHE A CA 1
ATOM 1424 C C . PHE A 1 184 ? 13.75 40.344 -2.887 1 94 184 PHE A C 1
ATOM 1426 O O . PHE A 1 184 ? 13.352 40.125 -1.745 1 94 184 PHE A O 1
ATOM 1433 N N . SER A 1 185 ? 14.953 40.875 -3.41 1 95 185 SER A N 1
ATOM 1434 C CA . SER A 1 185 ? 15.68 41.594 -2.381 1 95 185 SER A CA 1
ATOM 1435 C C . SER A 1 185 ? 14.977 42.938 -2.061 1 95 185 SER A C 1
ATOM 1437 O O . SER A 1 185 ? 14.469 43.594 -2.957 1 95 185 SER A O 1
ATOM 1439 N N . MET A 1 186 ? 14.945 43.25 -0.81 1 88.62 186 MET A N 1
ATOM 1440 C CA . MET A 1 186 ? 14.289 44.5 -0.391 1 88.62 186 MET A CA 1
ATOM 1441 C C . MET A 1 186 ? 15.062 45.719 -0.889 1 88.62 186 MET A C 1
ATOM 1443 O O . MET A 1 186 ? 14.492 46.812 -1.037 1 88.62 186 MET A O 1
ATOM 1447 N N . VAL A 1 187 ? 16.266 45.5 -1.164 1 93.44 187 VAL A N 1
ATOM 1448 C CA . VAL A 1 187 ? 17.172 46.594 -1.536 1 93.44 187 VAL A CA 1
ATOM 1449 C C . VAL A 1 187 ? 17.109 46.812 -3.047 1 93.44 187 VAL A C 1
ATOM 1451 O O . VAL A 1 187 ? 17.25 47.938 -3.521 1 93.44 187 VAL A O 1
ATOM 1454 N N . SER A 1 188 ? 16.984 45.75 -3.756 1 94.19 188 SER A N 1
ATOM 1455 C CA . SER A 1 188 ? 16.984 45.844 -5.211 1 94.19 188 SER A CA 1
ATOM 1456 C C . SER A 1 188 ? 16 44.844 -5.828 1 94.19 188 SER A C 1
ATOM 1458 O O . SER A 1 188 ? 16.141 43.656 -5.629 1 94.19 188 SER A O 1
ATOM 1460 N N . ALA A 1 189 ? 15.141 45.344 -6.676 1 93.88 189 ALA A N 1
ATOM 1461 C CA . ALA A 1 189 ? 14.148 44.5 -7.332 1 93.88 189 ALA A CA 1
ATOM 1462 C C . ALA A 1 189 ? 14.781 43.656 -8.43 1 93.88 189 ALA A C 1
ATOM 1464 O O . ALA A 1 189 ? 14.141 42.781 -8.992 1 93.88 189 ALA A O 1
ATOM 1465 N N . GLU A 1 190 ? 16.047 43.875 -8.641 1 93.94 190 GLU A N 1
ATOM 1466 C CA . GLU A 1 190 ? 16.75 43.125 -9.672 1 93.94 190 GLU A CA 1
ATOM 1467 C C . GLU A 1 190 ? 17.156 41.75 -9.156 1 93.94 190 GLU A C 1
ATOM 1469 O O . GLU A 1 190 ? 17.438 40.844 -9.945 1 93.94 190 GLU A O 1
ATOM 1474 N N . TYR A 1 191 ? 17.359 41.688 -7.887 1 96.5 191 TYR A N 1
ATOM 1475 C CA . TYR A 1 191 ? 17.781 40.406 -7.285 1 96.5 191 TYR A CA 1
ATOM 1476 C C . TYR A 1 191 ? 16.578 39.594 -6.848 1 96.5 191 TYR A C 1
ATOM 1478 O O . TYR A 1 191 ? 15.828 40 -5.957 1 96.5 191 TYR A O 1
ATOM 1486 N N . ILE A 1 192 ? 16.391 38.438 -7.484 1 97 192 ILE A N 1
ATOM 1487 C CA . ILE A 1 192 ? 15.273 37.562 -7.203 1 97 192 ILE A CA 1
ATOM 1488 C C . ILE A 1 192 ? 15.789 36.188 -6.746 1 97 192 ILE A C 1
ATOM 1490 O O . ILE A 1 192 ? 16.625 35.562 -7.418 1 97 192 ILE A O 1
ATOM 1494 N N . SER A 1 193 ? 15.32 35.719 -5.656 1 97.69 193 SER A N 1
ATOM 1495 C CA . SER A 1 193 ? 15.688 34.406 -5.137 1 97.69 193 SER A CA 1
ATOM 1496 C C . SER A 1 193 ? 14.539 33.438 -5.266 1 97.69 193 SER A C 1
ATOM 1498 O O . SER A 1 193 ? 13.367 33.812 -5.273 1 97.69 193 SER A O 1
ATOM 1500 N N . PHE A 1 194 ? 14.82 32.156 -5.406 1 97.12 194 PHE A N 1
ATOM 1501 C CA . PHE A 1 194 ? 13.836 31.094 -5.398 1 97.12 194 PHE A CA 1
ATOM 1502 C C . PHE A 1 194 ? 14.5 29.75 -5.098 1 97.12 194 PHE A C 1
ATOM 1504 O O . PHE A 1 194 ? 15.727 29.641 -5.098 1 97.12 194 PHE A O 1
ATOM 1511 N N . CYS A 1 195 ? 13.719 28.766 -4.762 1 96.5 195 CYS A N 1
ATOM 1512 C CA . CYS A 1 195 ? 14.227 27.422 -4.465 1 96.5 195 CYS A CA 1
ATOM 1513 C C . CYS A 1 195 ? 13.688 26.406 -5.461 1 96.5 195 CYS A C 1
ATOM 1515 O O . CYS A 1 195 ? 12.609 26.609 -6.035 1 96.5 195 CYS A O 1
ATOM 1517 N N . SER A 1 196 ? 14.516 25.375 -5.691 1 95.06 196 SER A N 1
ATOM 1518 C CA . SER A 1 196 ? 14.141 24.234 -6.531 1 95.06 196 SER A CA 1
ATOM 1519 C C . SER A 1 196 ? 14.883 22.969 -6.125 1 95.06 196 SER A C 1
ATOM 1521 O O . SER A 1 196 ? 16.109 22.984 -5.988 1 95.06 196 SER A O 1
ATOM 1523 N N . ASN A 1 197 ? 14.133 21.906 -5.895 1 91.81 197 ASN A N 1
ATOM 1524 C CA . ASN A 1 197 ? 14.688 20.609 -5.543 1 91.81 197 ASN A CA 1
ATOM 1525 C C . ASN A 1 197 ? 15.695 20.719 -4.402 1 91.81 197 ASN A C 1
ATOM 1527 O O . ASN A 1 197 ? 16.812 20.203 -4.5 1 91.81 197 ASN A O 1
ATOM 1531 N N . GLY A 1 198 ? 15.375 21.547 -3.527 1 93.38 198 GLY A N 1
ATOM 1532 C CA . GLY A 1 198 ? 16.172 21.672 -2.314 1 93.38 198 GLY A CA 1
ATOM 1533 C C . GLY A 1 198 ? 17.359 22.594 -2.467 1 93.38 198 GLY A C 1
ATOM 1534 O O . GLY A 1 198 ? 18.234 22.641 -1.606 1 93.38 198 GLY A O 1
ATOM 1535 N N . GLN A 1 199 ? 17.406 23.344 -3.516 1 96.31 199 GLN A N 1
ATOM 1536 C CA . GLN A 1 199 ? 18.531 24.25 -3.764 1 96.31 199 GLN A CA 1
ATOM 1537 C C . GLN A 1 199 ? 18.047 25.688 -3.855 1 96.31 199 GLN A C 1
ATOM 1539 O O . GLN A 1 199 ? 16.906 25.953 -4.227 1 96.31 199 GLN A O 1
ATOM 1544 N N . LEU A 1 200 ? 18.891 26.578 -3.504 1 98.19 200 LEU A N 1
ATOM 1545 C CA . LEU A 1 200 ? 18.609 28 -3.525 1 98.19 200 LEU A CA 1
ATOM 1546 C C . LEU A 1 200 ? 19.281 28.672 -4.719 1 98.19 200 LEU A C 1
ATOM 1548 O O . LEU A 1 200 ? 20.469 28.438 -4.984 1 98.19 200 LEU A O 1
ATOM 1552 N N . TYR A 1 201 ? 18.547 29.516 -5.461 1 98.06 201 TYR A N 1
ATOM 1553 C CA . TYR A 1 201 ? 19.047 30.25 -6.617 1 98.06 201 TYR A CA 1
ATOM 1554 C C . TYR A 1 201 ? 18.766 31.734 -6.473 1 98.06 201 TYR A C 1
ATOM 1556 O O . TYR A 1 201 ? 17.797 32.125 -5.816 1 98.06 201 TYR A O 1
ATOM 1564 N N . VAL A 1 202 ? 19.625 32.562 -7.051 1 98.12 202 VAL A N 1
ATOM 1565 C CA . VAL A 1 202 ? 19.375 34 -7.137 1 98.12 202 VAL A CA 1
ATOM 1566 C C . VAL A 1 202 ? 19.625 34.469 -8.562 1 98.12 202 VAL A C 1
ATOM 1568 O O . VAL A 1 202 ? 20.656 34.156 -9.156 1 98.12 202 VAL A O 1
ATOM 1571 N N . ASP A 1 203 ? 18.672 35.125 -9.047 1 97.12 203 ASP A N 1
ATOM 1572 C CA . ASP A 1 203 ? 18.734 35.75 -10.375 1 97.12 203 ASP A CA 1
ATOM 1573 C C . ASP A 1 203 ? 18.906 37.281 -10.266 1 97.12 203 ASP A C 1
ATOM 1575 O O . ASP A 1 203 ? 18.312 37.906 -9.375 1 97.12 203 ASP A O 1
ATOM 1579 N N . ARG A 1 204 ? 19.766 37.844 -11.109 1 96.38 204 ARG A N 1
ATOM 1580 C CA . ARG A 1 204 ? 19.844 39.281 -11.305 1 96.38 204 ARG A CA 1
ATOM 1581 C C . ARG A 1 204 ? 19.641 39.656 -12.773 1 96.38 204 ARG A C 1
ATOM 1583 O O . ARG A 1 204 ? 20.531 39.406 -13.602 1 96.38 204 ARG A O 1
ATOM 1590 N N . SER A 1 205 ? 18.531 40.219 -13.086 1 91.75 205 SER A N 1
ATOM 1591 C CA . SER A 1 205 ? 18.266 40.688 -14.445 1 91.75 205 SER A CA 1
ATOM 1592 C C . SER A 1 205 ? 18.453 39.562 -15.453 1 91.75 205 SER A C 1
ATOM 1594 O O . SER A 1 205 ? 19.172 39.719 -16.438 1 91.75 205 SER A O 1
ATOM 1596 N N . ASN A 1 206 ? 17.969 38.438 -15.086 1 93.38 206 ASN A N 1
ATOM 1597 C CA . ASN A 1 206 ? 17.891 37.281 -15.938 1 93.38 206 ASN A CA 1
ATOM 1598 C C . ASN A 1 206 ? 19.234 36.562 -16.031 1 93.38 206 ASN A C 1
ATOM 1600 O O . ASN A 1 206 ? 19.5 35.844 -17 1 93.38 206 ASN A O 1
ATOM 1604 N N . GLN A 1 207 ? 20.109 36.812 -15.086 1 95.12 207 GLN A N 1
ATOM 1605 C CA . GLN A 1 207 ? 21.391 36.094 -14.977 1 95.12 207 GLN A CA 1
ATOM 1606 C C . GLN A 1 207 ? 21.5 35.406 -13.625 1 95.12 207 GLN A C 1
ATOM 1608 O O . GLN A 1 207 ? 21.172 35.969 -12.586 1 95.12 207 GLN A O 1
ATOM 1613 N N . LYS A 1 208 ? 22 34.125 -13.75 1 96.12 208 LYS A N 1
ATOM 1614 C CA . LYS A 1 208 ? 22.234 33.406 -12.508 1 96.12 208 LYS A CA 1
ATOM 1615 C C . LYS A 1 208 ? 23.438 34 -11.75 1 96.12 208 LYS A C 1
ATOM 1617 O O . LYS A 1 208 ? 24.562 33.938 -12.234 1 96.12 208 LYS A O 1
ATOM 1622 N N . VAL A 1 209 ? 23.25 34.5 -10.602 1 96.62 209 VAL A N 1
ATOM 1623 C CA . VAL A 1 209 ? 24.344 35.094 -9.852 1 96.62 209 VAL A CA 1
ATOM 1624 C C . VAL A 1 209 ? 24.703 34.219 -8.656 1 96.62 209 VAL A C 1
ATOM 1626 O O . VAL A 1 209 ? 25.797 34.344 -8.094 1 96.62 209 VAL A O 1
ATOM 1629 N N . PHE A 1 210 ? 23.781 33.281 -8.266 1 97.44 210 PHE A N 1
ATOM 1630 C CA . PHE A 1 210 ? 24.078 32.375 -7.172 1 97.44 210 PHE A CA 1
ATOM 1631 C C . PHE A 1 210 ? 23.297 31.062 -7.328 1 97.44 210 PHE A C 1
ATOM 1633 O O . PHE A 1 210 ? 22.141 31.078 -7.785 1 97.44 210 PHE A O 1
ATOM 1640 N N . ALA A 1 211 ? 23.906 29.969 -7.047 1 97.19 211 ALA A N 1
ATOM 1641 C CA . ALA A 1 211 ? 23.312 28.641 -6.867 1 97.19 211 ALA A CA 1
ATOM 1642 C C . ALA A 1 211 ? 24 27.875 -5.75 1 97.19 211 ALA A C 1
ATOM 1644 O O . ALA A 1 211 ? 25.234 27.797 -5.715 1 97.19 211 ALA A O 1
ATOM 1645 N N . SER A 1 212 ? 23.234 27.391 -4.848 1 96.88 212 SER A N 1
ATOM 1646 C CA . SER A 1 212 ? 23.844 26.594 -3.787 1 96.88 212 SER A CA 1
ATOM 1647 C C . SER A 1 212 ? 24.406 25.281 -4.336 1 96.88 212 SER A C 1
ATOM 1649 O O . SER A 1 212 ? 24.047 24.859 -5.434 1 96.88 212 SER A O 1
ATOM 1651 N N . VAL A 1 213 ? 25.297 24.609 -3.566 1 93.06 213 VAL A N 1
ATOM 1652 C CA . VAL A 1 213 ? 25.969 23.391 -3.99 1 93.06 213 VAL A CA 1
ATOM 1653 C C . VAL A 1 213 ? 25.109 22.172 -3.609 1 93.06 213 VAL A C 1
ATOM 1655 O O . VAL A 1 213 ? 24.719 22.016 -2.449 1 93.06 213 VAL A O 1
ATOM 1658 N N . PHE A 1 214 ? 24.906 21.391 -4.641 1 92.38 214 PHE A N 1
ATOM 1659 C CA . PHE A 1 214 ? 24.109 20.203 -4.41 1 92.38 214 PHE A CA 1
ATOM 1660 C C . PHE A 1 214 ? 24.891 19.141 -3.648 1 92.38 214 PHE A C 1
ATOM 1662 O O . PHE A 1 214 ? 26.031 18.844 -4.008 1 92.38 214 PHE A O 1
ATOM 1669 N N . CYS A 1 215 ? 24.406 18.609 -2.611 1 93 215 CYS A N 1
ATOM 1670 C CA . CYS A 1 215 ? 24.875 17.469 -1.832 1 93 215 CYS A CA 1
ATOM 1671 C C . CYS A 1 215 ? 23.719 16.578 -1.414 1 93 215 CYS A C 1
ATOM 1673 O O . CYS A 1 215 ? 22.719 17.062 -0.876 1 93 215 CYS A O 1
ATOM 1675 N N . PRO A 1 216 ? 23.812 15.18 -1.693 1 91.06 216 PRO A N 1
ATOM 1676 C CA . PRO A 1 216 ? 22.719 14.297 -1.314 1 91.06 216 PRO A CA 1
ATOM 1677 C C . PRO A 1 216 ? 22.375 14.383 0.172 1 91.06 216 PRO A C 1
ATOM 1679 O O . PRO A 1 216 ? 23.266 14.312 1.02 1 91.06 216 PRO A O 1
ATOM 1682 N N . GLY A 1 217 ? 21.125 14.57 0.414 1 93.25 217 GLY A N 1
ATOM 1683 C CA . GLY A 1 217 ? 20.656 14.609 1.789 1 93.25 217 GLY A CA 1
ATOM 1684 C C . GLY A 1 217 ? 20.75 15.984 2.416 1 93.25 217 GLY A C 1
ATOM 1685 O O . GLY A 1 217 ? 20.391 16.172 3.576 1 93.25 217 GLY A O 1
ATOM 1686 N N . ILE A 1 218 ? 21.25 16.984 1.652 1 96.56 218 ILE A N 1
ATOM 1687 C CA . ILE A 1 218 ? 21.406 18.344 2.154 1 96.56 218 ILE A CA 1
ATOM 1688 C C . ILE A 1 218 ? 20.562 19.297 1.303 1 96.56 218 ILE A C 1
ATOM 1690 O O . ILE A 1 218 ? 20.609 19.234 0.072 1 96.56 218 ILE A O 1
ATOM 1694 N N . THR A 1 219 ? 19.812 20.094 1.96 1 96.44 219 THR A N 1
ATOM 1695 C CA . THR A 1 219 ? 19.031 21.109 1.259 1 96.44 219 THR A CA 1
ATOM 1696 C C . THR A 1 219 ? 19.453 22.516 1.688 1 96.44 219 THR A C 1
ATOM 1698 O O . THR A 1 219 ? 20.016 22.688 2.773 1 96.44 219 THR A O 1
ATOM 1701 N N . ASN A 1 220 ? 19.281 23.484 0.819 1 97.94 220 ASN A N 1
ATOM 1702 C CA . ASN A 1 220 ? 19.672 24.875 1.034 1 97.94 220 ASN A CA 1
ATOM 1703 C C . ASN A 1 220 ? 18.516 25.828 0.766 1 97.94 220 ASN A C 1
ATOM 1705 O O . ASN A 1 220 ? 17.953 25.844 -0.333 1 97.94 220 ASN A O 1
ATOM 1709 N N . GLY A 1 221 ? 18.172 26.578 1.761 1 97.5 221 GLY A N 1
ATOM 1710 C CA . GLY A 1 221 ? 17.141 27.578 1.598 1 97.5 221 GLY A CA 1
ATOM 1711 C C . GLY A 1 221 ? 15.734 27 1.735 1 97.5 221 GLY A C 1
ATOM 1712 O O . GLY A 1 221 ? 14.75 27.703 1.488 1 97.5 221 GLY A O 1
ATOM 1713 N N . VAL A 1 222 ? 15.688 25.766 2.057 1 95.62 222 VAL A N 1
ATOM 1714 C CA . VAL A 1 222 ? 14.406 25.094 2.25 1 95.62 222 VAL A CA 1
ATOM 1715 C C . VAL A 1 222 ? 14.328 24.531 3.668 1 95.62 222 VAL A C 1
ATOM 1717 O O . VAL A 1 222 ? 15.266 23.875 4.137 1 95.62 222 VAL A O 1
ATOM 1720 N N . ALA A 1 223 ? 13.164 24.766 4.312 1 95.31 223 ALA A N 1
ATOM 1721 C CA . ALA A 1 223 ? 12.977 24.25 5.668 1 95.31 223 ALA A CA 1
ATOM 1722 C C . ALA A 1 223 ? 12.781 22.734 5.664 1 95.31 223 ALA A C 1
ATOM 1724 O O . ALA A 1 223 ? 12.281 22.172 4.691 1 95.31 223 ALA A O 1
ATOM 1725 N N . SER A 1 224 ? 13.227 22.062 6.703 1 94.38 224 SER A N 1
ATOM 1726 C CA . SER A 1 224 ? 13.031 20.625 6.84 1 94.38 224 SER A CA 1
ATOM 1727 C C . SER A 1 224 ? 11.555 20.266 6.949 1 94.38 224 SER A C 1
ATOM 1729 O O . SER A 1 224 ? 10.719 21.141 7.156 1 94.38 224 SER A O 1
ATOM 1731 N N . PHE A 1 225 ? 11.25 18.984 6.867 1 92.5 225 PHE A N 1
ATOM 1732 C CA . PHE A 1 225 ? 9.891 18.484 7 1 92.5 225 PHE A CA 1
ATOM 1733 C C . PHE A 1 225 ? 9.281 18.922 8.328 1 92.5 225 PHE A C 1
ATOM 1735 O O . PHE A 1 225 ? 8.172 19.453 8.367 1 92.5 225 PHE A O 1
ATOM 1742 N N . ILE A 1 226 ? 9.969 18.766 9.391 1 94.44 226 ILE A N 1
ATOM 1743 C CA . ILE A 1 226 ? 9.438 19.031 10.727 1 94.44 226 ILE A CA 1
ATOM 1744 C C . ILE A 1 226 ? 9.219 20.531 10.906 1 94.44 226 ILE A C 1
ATOM 1746 O O . ILE A 1 226 ? 8.281 20.953 11.586 1 94.44 226 ILE A O 1
ATOM 1750 N N . ALA A 1 227 ? 10.156 21.312 10.375 1 95.88 227 ALA A N 1
ATOM 1751 C CA . ALA A 1 227 ? 9.992 22.766 10.477 1 95.88 227 ALA A CA 1
ATOM 1752 C C . ALA A 1 227 ? 8.703 23.219 9.797 1 95.88 227 ALA A C 1
ATOM 1754 O O . ALA A 1 227 ? 7.977 24.062 10.32 1 95.88 227 ALA A O 1
ATOM 1755 N N . GLN A 1 228 ? 8.406 22.609 8.68 1 94.56 228 GLN A N 1
ATOM 1756 C CA . GLN A 1 228 ? 7.203 22.953 7.926 1 94.56 228 GLN A CA 1
ATOM 1757 C C . GLN A 1 228 ? 5.953 22.391 8.594 1 94.56 228 GLN A C 1
ATOM 1759 O O . GLN A 1 228 ? 5.027 23.141 8.922 1 94.56 228 GLN A O 1
ATOM 1764 N N . GLU A 1 229 ? 6 21.141 8.938 1 93.75 229 GLU A N 1
ATOM 1765 C CA . GLU A 1 229 ? 4.812 20.406 9.367 1 93.75 229 GLU A CA 1
ATOM 1766 C C . GLU A 1 229 ? 4.453 20.734 10.812 1 93.75 229 GLU A C 1
ATOM 1768 O O . GLU A 1 229 ? 3.281 20.922 11.141 1 93.75 229 GLU A O 1
ATOM 1773 N N . GLU A 1 230 ? 5.48 20.844 11.648 1 95.44 230 GLU A N 1
ATOM 1774 C CA . GLU A 1 230 ? 5.188 20.891 13.078 1 95.44 230 GLU A CA 1
ATOM 1775 C C . GLU A 1 230 ? 5.418 22.297 13.633 1 95.44 230 GLU A C 1
ATOM 1777 O O . GLU A 1 230 ? 4.801 22.672 14.633 1 95.44 230 GLU A O 1
ATOM 1782 N N . LEU A 1 231 ? 6.328 23.047 13.023 1 95.5 231 LEU A N 1
ATOM 1783 C CA . LEU A 1 231 ? 6.66 24.375 13.531 1 95.5 231 LEU A CA 1
ATOM 1784 C C . LEU A 1 231 ? 6.078 25.469 12.641 1 95.5 231 LEU A C 1
ATOM 1786 O O . LEU A 1 231 ? 6.273 26.656 12.891 1 95.5 231 LEU A O 1
ATOM 1790 N N . GLU A 1 232 ? 5.414 25.031 11.586 1 93.56 232 GLU A N 1
ATOM 1791 C CA . GLU A 1 232 ? 4.734 25.906 10.648 1 93.56 232 GLU A CA 1
ATOM 1792 C C . GLU A 1 232 ? 5.68 26.984 10.125 1 93.56 232 GLU A C 1
ATOM 1794 O O . GLU A 1 232 ? 5.348 28.172 10.133 1 93.56 232 GLU A O 1
ATOM 1799 N N . ARG A 1 233 ? 6.867 26.641 9.883 1 95 233 ARG A N 1
ATOM 1800 C CA . ARG A 1 233 ? 7.824 27.531 9.219 1 95 233 ARG A CA 1
ATOM 1801 C C . ARG A 1 233 ? 8.18 27 7.832 1 95 233 ARG A C 1
ATOM 1803 O O . ARG A 1 233 ? 8.812 25.953 7.699 1 95 233 ARG A O 1
ATOM 1810 N N . PHE A 1 234 ? 7.891 27.781 6.859 1 93.38 234 PHE A N 1
ATOM 1811 C CA . PHE A 1 234 ? 8.07 27.328 5.484 1 93.38 234 PHE A CA 1
ATOM 1812 C C . PHE A 1 234 ? 9.25 28.031 4.836 1 93.38 234 PHE A C 1
ATOM 1814 O O . PHE A 1 234 ? 9.773 27.578 3.811 1 93.38 234 PHE A O 1
ATOM 1821 N N . ASP A 1 235 ? 9.711 29.062 5.488 1 92.56 235 ASP A N 1
ATOM 1822 C CA . ASP A 1 235 ? 10.844 29.797 4.953 1 92.56 235 ASP A CA 1
ATOM 1823 C C . ASP A 1 235 ? 12.172 29.141 5.344 1 92.56 235 ASP A C 1
ATOM 1825 O O . ASP A 1 235 ? 12.305 28.625 6.453 1 92.56 235 ASP A O 1
ATOM 1829 N N . GLY A 1 236 ? 13.117 29.25 4.391 1 96.69 236 GLY A N 1
ATOM 1830 C CA . GLY A 1 236 ? 14.453 28.75 4.652 1 96.69 236 GLY A CA 1
ATOM 1831 C C . GLY A 1 236 ? 15.555 29.719 4.27 1 96.69 236 GLY A C 1
ATOM 1832 O O . GLY A 1 236 ? 16.734 29.406 4.379 1 96.69 236 GLY A O 1
ATOM 1833 N N . TYR A 1 237 ? 15.156 30.938 3.799 1 98 237 TYR A N 1
ATOM 1834 C CA . TYR A 1 237 ? 16.109 32.031 3.531 1 98 237 TYR A CA 1
ATOM 1835 C C . TYR A 1 237 ? 15.461 33.375 3.768 1 98 237 TYR A C 1
ATOM 1837 O O . TYR A 1 237 ? 14.234 33.5 3.748 1 98 237 TYR A O 1
ATOM 1845 N N . TRP A 1 238 ? 16.281 34.469 4.027 1 97.56 238 TRP A N 1
ATOM 1846 C CA . TRP A 1 238 ? 15.797 35.812 4.41 1 97.56 238 TRP A CA 1
ATOM 1847 C C . TRP A 1 238 ? 16.703 36.875 3.857 1 97.56 238 TRP A C 1
ATOM 1849 O O . TRP A 1 238 ? 17.891 36.969 4.211 1 97.56 238 TRP A O 1
ATOM 1859 N N . TRP A 1 239 ? 16.188 37.781 3.074 1 97.56 239 TRP A N 1
ATOM 1860 C CA . TRP A 1 239 ? 16.953 38.906 2.553 1 97.56 239 TRP A CA 1
ATOM 1861 C C . TRP A 1 239 ? 17.156 39.969 3.633 1 97.56 239 TRP A C 1
ATOM 1863 O O . TRP A 1 239 ? 16.25 40.25 4.422 1 97.56 239 TRP A O 1
ATOM 1873 N N . SER A 1 240 ? 18.344 40.531 3.646 1 97.12 240 SER A N 1
ATOM 1874 C CA . SER A 1 240 ? 18.594 41.656 4.516 1 97.12 240 SER A CA 1
ATOM 1875 C C . SER A 1 240 ? 17.734 42.875 4.121 1 97.12 240 SER A C 1
ATOM 1877 O O . SER A 1 240 ? 17.531 43.125 2.932 1 97.12 240 SER A O 1
ATOM 1879 N N . PRO A 1 241 ? 17.266 43.562 5.109 1 93.75 241 PRO A N 1
ATOM 1880 C CA . PRO A 1 241 ? 16.453 44.75 4.785 1 93.75 241 PRO A CA 1
ATOM 1881 C C . PRO A 1 241 ? 17.297 45.938 4.32 1 93.75 241 PRO A C 1
ATOM 1883 O O . PRO A 1 241 ? 16.766 46.906 3.758 1 93.75 241 PRO A O 1
ATOM 1886 N N . GLN A 1 242 ? 18.656 45.812 4.449 1 93.88 242 GLN A N 1
ATOM 1887 C CA . GLN A 1 242 ? 19.453 47.031 4.254 1 93.88 242 GLN A CA 1
ATOM 1888 C C . GLN A 1 242 ? 20.547 46.812 3.215 1 93.88 242 GLN A C 1
ATOM 1890 O O . GLN A 1 242 ? 21.094 47.75 2.662 1 93.88 242 GLN A O 1
ATOM 1895 N N . ARG A 1 243 ? 20.828 45.562 3.037 1 96.06 243 ARG A N 1
ATOM 1896 C CA . ARG A 1 243 ? 21.953 45.25 2.17 1 96.06 243 ARG A CA 1
ATOM 1897 C C . ARG A 1 243 ? 21.625 44.094 1.229 1 96.06 243 ARG A C 1
ATOM 1899 O O . ARG A 1 243 ? 20.625 43.375 1.426 1 96.06 243 ARG A O 1
ATOM 1906 N N . LEU A 1 244 ? 22.469 43.969 0.218 1 96.94 244 LEU A N 1
ATOM 1907 C CA . LEU A 1 244 ? 22.344 42.844 -0.687 1 96.94 244 LEU A CA 1
ATOM 1908 C C . LEU A 1 244 ? 22.984 41.594 -0.093 1 96.94 244 LEU A C 1
ATOM 1910 O O . LEU A 1 244 ? 23.969 41.094 -0.632 1 96.94 244 LEU A O 1
ATOM 1914 N N . GLU A 1 245 ? 22.422 41.188 0.974 1 97.94 245 GLU A N 1
ATOM 1915 C CA . GLU A 1 245 ? 22.828 40 1.723 1 97.94 245 GLU A CA 1
ATOM 1916 C C . GLU A 1 245 ? 21.656 39.062 1.963 1 97.94 245 GLU A C 1
ATOM 1918 O O . GLU A 1 245 ? 20.531 39.5 2.201 1 97.94 245 GLU A O 1
ATOM 1923 N N . LEU A 1 246 ? 21.875 37.781 1.776 1 98.31 246 LEU A N 1
ATOM 1924 C CA . LEU A 1 246 ? 20.828 36.781 1.895 1 98.31 246 LEU A CA 1
ATOM 1925 C C . LEU A 1 246 ? 21.219 35.719 2.91 1 98.31 246 LEU A C 1
ATOM 1927 O O . LEU A 1 246 ? 22.188 34.969 2.695 1 98.31 246 LEU A O 1
ATOM 1931 N N . LEU A 1 247 ? 20.516 35.719 4.027 1 98.44 247 LEU A N 1
ATOM 1932 C CA . LEU A 1 247 ? 20.656 34.625 5.012 1 98.44 247 LEU A CA 1
ATOM 1933 C C . LEU A 1 247 ? 19.906 33.375 4.57 1 98.44 247 LEU A C 1
ATOM 1935 O O . LEU A 1 247 ? 18.781 33.469 4.07 1 98.44 247 LEU A O 1
ATOM 1939 N N . TYR A 1 248 ? 20.547 32.188 4.664 1 98.44 248 TYR A N 1
ATOM 1940 C CA . TYR A 1 248 ? 19.766 31 4.363 1 98.44 248 TYR A CA 1
ATOM 1941 C C . TYR A 1 248 ? 20.156 29.844 5.281 1 98.44 248 TYR A C 1
ATOM 1943 O O . TYR A 1 248 ? 21.25 29.859 5.859 1 98.44 248 TYR A O 1
ATOM 1951 N N . GLU A 1 249 ? 19.266 28.938 5.461 1 98.12 249 GLU A N 1
ATOM 1952 C CA . GLU A 1 249 ? 19.438 27.734 6.266 1 98.12 249 GLU A CA 1
ATOM 1953 C C . GLU A 1 249 ? 19.938 26.562 5.414 1 98.12 249 GLU A C 1
ATOM 1955 O O . GLU A 1 249 ? 19.406 26.312 4.332 1 98.12 249 GLU A O 1
ATOM 1960 N N . ARG A 1 250 ? 20.969 25.953 5.852 1 97.69 250 ARG A N 1
ATOM 1961 C CA . ARG A 1 250 ? 21.406 24.656 5.328 1 97.69 250 ARG A CA 1
ATOM 1962 C C . ARG A 1 250 ? 20.938 23.516 6.223 1 97.69 250 ARG A C 1
ATOM 1964 O O . ARG A 1 250 ? 21.266 23.484 7.41 1 97.69 250 ARG A O 1
ATOM 1971 N N . VAL A 1 251 ? 20.188 22.562 5.633 1 97.88 251 VAL A N 1
ATOM 1972 C CA . VAL A 1 251 ? 19.594 21.469 6.406 1 97.88 251 VAL A CA 1
ATOM 1973 C C . VAL A 1 251 ? 20.266 20.156 6.047 1 97.88 251 VAL A C 1
ATOM 1975 O O . VAL A 1 251 ? 20.25 19.734 4.883 1 97.88 251 VAL A O 1
ATOM 1978 N N . ASP A 1 252 ? 20.875 19.484 6.996 1 97.62 252 ASP A N 1
ATOM 1979 C CA . ASP A 1 252 ? 21.516 18.188 6.824 1 97.62 252 ASP A CA 1
ATOM 1980 C C . ASP A 1 252 ? 20.625 17.062 7.328 1 97.62 252 ASP A C 1
ATOM 1982 O O . ASP A 1 252 ? 20.469 16.875 8.539 1 97.62 252 ASP A O 1
ATOM 1986 N N . GLU A 1 253 ? 20.125 16.219 6.398 1 97.06 253 GLU A N 1
ATOM 1987 C CA . GLU A 1 253 ? 19.234 15.117 6.758 1 97.06 253 GLU A CA 1
ATOM 1988 C C . GLU A 1 253 ? 19.906 13.766 6.477 1 97.06 253 GLU A C 1
ATOM 1990 O O . GLU A 1 253 ? 19.219 12.75 6.355 1 97.06 253 GLU A O 1
ATOM 1995 N N . THR A 1 254 ? 21.172 13.703 6.379 1 96.5 254 THR A N 1
ATOM 1996 C CA . THR A 1 254 ? 21.891 12.492 6.004 1 96.5 254 THR A CA 1
ATOM 1997 C C . THR A 1 254 ? 21.656 11.391 7.035 1 96.5 254 THR A C 1
ATOM 1999 O O . THR A 1 254 ? 21.703 10.203 6.699 1 96.5 254 THR A O 1
ATOM 2002 N N . LYS A 1 255 ? 21.391 11.766 8.281 1 96.62 255 LYS A N 1
ATOM 2003 C CA . LYS A 1 255 ? 21.234 10.766 9.336 1 96.62 255 LYS A CA 1
ATOM 2004 C C . LYS A 1 255 ? 19.766 10.531 9.656 1 96.62 255 LYS A C 1
ATOM 2006 O O . LYS A 1 255 ? 19.438 9.727 10.523 1 96.62 255 LYS A O 1
ATOM 2011 N N . VAL A 1 256 ? 18.906 11.227 9.016 1 97.44 256 VAL A N 1
ATOM 2012 C CA . VAL A 1 256 ? 17.469 11.102 9.266 1 97.44 256 VAL A CA 1
ATOM 2013 C C . VAL A 1 256 ? 16.922 9.859 8.555 1 97.44 256 VAL A C 1
ATOM 2015 O O . VAL A 1 256 ? 17.328 9.555 7.426 1 97.44 256 VAL A O 1
ATOM 2018 N N . THR A 1 257 ? 16.047 9.125 9.188 1 95.69 257 THR A N 1
ATOM 2019 C CA . THR A 1 257 ? 15.398 7.938 8.625 1 95.69 257 THR A CA 1
ATOM 2020 C C . THR A 1 257 ? 14.703 8.273 7.312 1 95.69 257 THR A C 1
ATOM 2022 O O . THR A 1 257 ? 14.086 9.336 7.18 1 95.69 257 THR A O 1
ATOM 2025 N N . LYS A 1 258 ? 14.789 7.32 6.383 1 93.81 258 LYS A N 1
ATOM 2026 C CA . LYS A 1 258 ? 14.094 7.465 5.109 1 93.81 258 LYS A CA 1
ATOM 2027 C C . LYS A 1 258 ? 12.883 6.535 5.027 1 93.81 258 LYS A C 1
ATOM 2029 O O . LYS A 1 258 ? 12.953 5.383 5.453 1 93.81 258 LYS A O 1
ATOM 2034 N N . LEU A 1 259 ? 11.727 7.02 4.539 1 94.12 259 LEU A N 1
ATOM 2035 C CA . LEU A 1 259 ? 10.5 6.25 4.371 1 94.12 259 LEU A CA 1
ATOM 2036 C C . LEU A 1 259 ? 10.008 6.332 2.93 1 94.12 259 LEU A C 1
ATOM 2038 O O . LEU A 1 259 ? 10.125 7.375 2.285 1 94.12 259 LEU A O 1
ATOM 2042 N N . ALA A 1 260 ? 9.445 5.258 2.408 1 91.62 260 ALA A N 1
ATOM 2043 C CA . ALA A 1 260 ? 8.891 5.211 1.06 1 91.62 260 ALA A CA 1
ATOM 2044 C C . ALA A 1 260 ? 7.367 5.336 1.09 1 91.62 260 ALA A C 1
ATOM 2046 O O . ALA A 1 260 ? 6.711 4.801 1.985 1 91.62 260 ALA A O 1
ATOM 2047 N N . PHE A 1 261 ? 6.707 6 0.062 1 91.12 261 PHE A N 1
ATOM 2048 C CA . PHE A 1 261 ? 5.27 6.25 0.104 1 91.12 261 PHE A CA 1
ATOM 2049 C C . PHE A 1 261 ? 4.617 5.887 -1.226 1 91.12 261 PHE A C 1
ATOM 2051 O O . PHE A 1 261 ? 3.453 6.211 -1.46 1 91.12 261 PHE A O 1
ATOM 2058 N N . GLU A 1 262 ? 5.184 5.145 -2.02 1 88.75 262 GLU A N 1
ATOM 2059 C CA . GLU A 1 262 ? 4.594 4.777 -3.305 1 88.75 262 GLU A CA 1
ATOM 2060 C C . GLU A 1 262 ? 3.648 3.59 -3.156 1 88.75 262 GLU A C 1
ATOM 2062 O O . GLU A 1 262 ? 3.84 2.74 -2.283 1 88.75 262 GLU A O 1
ATOM 2067 N N . CYS A 1 263 ? 2.555 3.602 -3.963 1 92.19 263 CYS A N 1
ATOM 2068 C CA . CYS A 1 263 ? 1.676 2.441 -4.039 1 92.19 263 CYS A CA 1
ATOM 2069 C C . CYS A 1 263 ? 2.439 1.208 -4.508 1 92.19 263 CYS A C 1
ATOM 2071 O O . CYS A 1 263 ? 3.168 1.265 -5.5 1 92.19 263 CYS A O 1
ATOM 2073 N N . PRO A 1 264 ? 2.316 0.051 -3.854 1 93.19 264 PRO A N 1
ATOM 2074 C CA . PRO A 1 264 ? 3.025 -1.161 -4.27 1 93.19 264 PRO A CA 1
ATOM 2075 C C . PRO A 1 264 ? 2.633 -1.622 -5.672 1 93.19 264 PRO A C 1
ATOM 2077 O O . PRO A 1 264 ? 1.461 -1.54 -6.047 1 93.19 264 PRO A O 1
ATOM 2080 N N . GLY A 1 265 ? 3.641 -2.131 -6.387 1 92.88 265 GLY A N 1
ATOM 2081 C CA . GLY A 1 265 ? 3.398 -2.643 -7.727 1 92.88 265 GLY A CA 1
ATOM 2082 C C . GLY A 1 265 ? 3.619 -1.604 -8.812 1 92.88 265 GLY A C 1
ATOM 2083 O O . GLY A 1 265 ? 3.156 -1.771 -9.938 1 92.88 265 GLY A O 1
ATOM 2084 N N . LYS A 1 266 ? 4.289 -0.512 -8.438 1 91.31 266 LYS A N 1
ATOM 2085 C CA . LYS A 1 266 ? 4.613 0.539 -9.398 1 91.31 266 LYS A CA 1
ATOM 2086 C C . LYS A 1 266 ? 6.113 0.819 -9.422 1 91.31 266 LYS A C 1
ATOM 2088 O O . LYS A 1 266 ? 6.832 0.475 -8.484 1 91.31 266 LYS A O 1
ATOM 2093 N N . PRO A 1 267 ? 6.566 1.307 -10.625 1 88.62 267 PRO A N 1
ATOM 2094 C CA . PRO A 1 267 ? 7.973 1.719 -10.633 1 88.62 267 PRO A CA 1
ATOM 2095 C C . PRO A 1 267 ? 8.273 2.805 -9.602 1 88.62 267 PRO A C 1
ATOM 2097 O O . PRO A 1 267 ? 7.457 3.697 -9.383 1 88.62 267 PRO A O 1
ATOM 2100 N N . PRO A 1 268 ? 9.43 2.686 -9.039 1 82 268 PRO A N 1
ATOM 2101 C CA . PRO A 1 268 ? 9.789 3.74 -8.086 1 82 268 PRO A CA 1
ATOM 2102 C C . PRO A 1 268 ? 9.891 5.113 -8.742 1 82 268 PRO A C 1
ATOM 2104 O O . PRO A 1 268 ? 10.57 5.266 -9.758 1 82 268 PRO A O 1
ATOM 2107 N N . SER A 1 269 ? 9.062 6.031 -8.375 1 73.44 269 SER A N 1
ATOM 2108 C CA . SER A 1 269 ? 9.047 7.352 -9 1 73.44 269 SER A CA 1
ATOM 2109 C C . SER A 1 269 ? 9.523 8.43 -8.023 1 73.44 269 SER A C 1
ATOM 2111 O O . SER A 1 269 ? 9.969 9.492 -8.445 1 73.44 269 SER A O 1
ATOM 2113 N N . THR A 1 270 ? 9.359 8.242 -6.809 1 73.31 270 THR A N 1
ATOM 2114 C CA . THR A 1 270 ? 9.719 9.258 -5.832 1 73.31 270 THR A CA 1
ATOM 2115 C C . THR A 1 270 ? 10.789 8.742 -4.879 1 73.31 270 THR A C 1
ATOM 2117 O O . THR A 1 270 ? 10.828 7.555 -4.562 1 73.31 270 THR A O 1
ATOM 2120 N N . GLU A 1 271 ? 11.656 9.625 -4.691 1 79.5 271 GLU A N 1
ATOM 2121 C CA . GLU A 1 271 ? 12.641 9.297 -3.666 1 79.5 271 GLU A CA 1
ATOM 2122 C C . GLU A 1 271 ? 11.992 9.172 -2.291 1 79.5 271 GLU A C 1
ATOM 2124 O O . GLU A 1 271 ? 11 9.852 -2 1 79.5 271 GLU A O 1
ATOM 2129 N N . PRO A 1 272 ? 12.555 8.289 -1.561 1 88 272 PRO A N 1
ATOM 2130 C CA . PRO A 1 272 ? 12.062 8.234 -0.181 1 88 272 PRO A CA 1
ATOM 2131 C C . PRO A 1 272 ? 12.156 9.578 0.536 1 88 272 PRO A C 1
ATOM 2133 O O . PRO A 1 272 ? 12.977 10.422 0.172 1 88 272 PRO A O 1
ATOM 2136 N N . ILE A 1 273 ? 11.336 9.789 1.479 1 90.69 273 ILE A N 1
ATOM 2137 C CA . ILE A 1 273 ? 11.266 11.039 2.219 1 90.69 273 ILE A CA 1
ATOM 2138 C C . ILE A 1 273 ? 11.969 10.883 3.566 1 90.69 273 ILE A C 1
ATOM 2140 O O . ILE A 1 273 ? 11.844 9.844 4.219 1 90.69 273 ILE A O 1
ATOM 2144 N N . HIS A 1 274 ? 12.797 11.906 3.896 1 94.38 274 HIS A N 1
ATOM 2145 C CA . HIS A 1 274 ? 13.391 11.938 5.23 1 94.38 274 HIS A CA 1
ATOM 2146 C C . HIS A 1 274 ? 12.336 12.234 6.293 1 94.38 274 HIS A C 1
ATOM 2148 O O . HIS A 1 274 ? 11.648 13.258 6.219 1 94.38 274 HIS A O 1
ATOM 2154 N N . TYR A 1 275 ? 12.156 11.352 7.207 1 96.12 275 TYR A N 1
ATOM 2155 C CA . TYR A 1 275 ? 11.148 11.469 8.258 1 96.12 275 TYR A CA 1
ATOM 2156 C C . TYR A 1 275 ? 11.703 11.008 9.602 1 96.12 275 TYR A C 1
ATOM 2158 O O . TYR A 1 275 ? 11.914 9.812 9.812 1 96.12 275 TYR A O 1
ATOM 2166 N N . PRO A 1 276 ? 11.969 11.969 10.508 1 97.38 276 PRO A N 1
ATOM 2167 C CA . PRO A 1 276 ? 12.508 11.578 11.812 1 97.38 276 PRO A CA 1
ATOM 2168 C C . PRO A 1 276 ? 11.469 10.906 12.703 1 97.38 276 PRO A C 1
ATOM 2170 O O . PRO A 1 276 ? 10.75 11.586 13.445 1 97.38 276 PRO A O 1
ATOM 2173 N N . LEU A 1 277 ? 11.484 9.578 12.758 1 97.25 277 LEU A N 1
ATOM 2174 C CA . LEU A 1 277 ? 10.609 8.805 13.633 1 97.25 277 LEU A CA 1
ATOM 2175 C C . LEU A 1 277 ? 10.992 9.008 15.094 1 97.25 277 LEU A C 1
ATOM 2177 O O . LEU A 1 277 ? 12.164 9.25 15.406 1 97.25 277 LEU A O 1
ATOM 2181 N N . VAL A 1 278 ? 9.992 8.883 15.961 1 98.12 278 VAL A N 1
ATOM 2182 C CA . VAL A 1 278 ? 10.258 8.984 17.391 1 98.12 278 VAL A CA 1
ATOM 2183 C C . VAL A 1 278 ? 11.461 8.117 17.766 1 98.12 278 VAL A C 1
ATOM 2185 O O . VAL A 1 278 ? 11.547 6.961 17.344 1 98.12 278 VAL A O 1
ATOM 2188 N N . GLY A 1 279 ? 12.359 8.695 18.469 1 97.44 279 GLY A N 1
ATOM 2189 C CA . GLY A 1 279 ? 13.523 7.969 18.938 1 97.44 279 GLY A CA 1
ATOM 2190 C C . GLY A 1 279 ? 14.695 8.023 17.969 1 97.44 279 GLY A C 1
ATOM 2191 O O . GLY A 1 279 ? 15.812 7.633 18.312 1 97.44 279 GLY A O 1
ATOM 2192 N N . THR A 1 280 ? 14.547 8.578 16.734 1 97.31 280 THR A N 1
ATOM 2193 C CA . THR A 1 280 ? 15.609 8.609 15.734 1 97.31 280 THR A CA 1
ATOM 2194 C C . THR A 1 280 ? 16.156 10.023 15.57 1 97.31 280 THR A C 1
ATOM 2196 O O . THR A 1 280 ? 15.742 10.938 16.266 1 97.31 280 THR A O 1
ATOM 2199 N N . GLU A 1 281 ? 17.109 10.242 14.664 1 97.56 281 GLU A N 1
ATOM 2200 C CA . GLU A 1 281 ? 17.844 11.5 14.523 1 97.56 281 GLU A CA 1
ATOM 2201 C C . GLU A 1 281 ? 17.016 12.539 13.773 1 97.56 281 GLU A C 1
ATOM 2203 O O . GLU A 1 281 ? 16.281 12.195 12.828 1 97.56 281 GLU A O 1
ATOM 2208 N N . ASN A 1 282 ? 17.109 13.797 14.227 1 97.88 282 ASN A N 1
ATOM 2209 C CA . ASN A 1 282 ? 16.516 14.938 13.531 1 97.88 282 ASN A CA 1
ATOM 2210 C C . ASN A 1 282 ? 17.5 15.547 12.531 1 97.88 282 ASN A C 1
ATOM 2212 O O . ASN A 1 282 ? 18.688 15.219 12.531 1 97.88 282 ASN A O 1
ATOM 2216 N N . ALA A 1 283 ? 16.969 16.422 11.695 1 97.38 283 ALA A N 1
ATOM 2217 C CA . ALA A 1 283 ? 17.812 17.203 10.797 1 97.38 283 ALA A CA 1
ATOM 2218 C C . ALA A 1 283 ? 18.656 18.203 11.578 1 97.38 283 ALA A C 1
ATOM 2220 O O . ALA A 1 283 ? 18.266 18.672 12.648 1 97.38 283 ALA A O 1
ATOM 2221 N N . ARG A 1 284 ? 19.812 18.531 11.031 1 96.38 284 ARG A N 1
ATOM 2222 C CA . ARG A 1 284 ? 20.672 19.562 11.602 1 96.38 284 ARG A CA 1
ATOM 2223 C C . ARG A 1 284 ? 20.641 20.828 10.742 1 96.38 284 ARG A C 1
ATOM 2225 O O . ARG A 1 284 ? 20.844 20.75 9.523 1 96.38 284 ARG A O 1
ATOM 2232 N N . SER A 1 285 ? 20.406 21.953 11.43 1 96.31 285 SER A N 1
ATOM 2233 C CA . SER A 1 285 ? 20.312 23.234 10.727 1 96.31 285 SER A CA 1
ATOM 2234 C C . SER A 1 285 ? 21.547 24.094 10.969 1 96.31 285 SER A C 1
ATOM 2236 O O . SER A 1 285 ? 22.047 24.172 12.094 1 96.31 285 SER A O 1
ATOM 2238 N N . THR A 1 286 ? 22.078 24.594 9.922 1 96.06 286 THR A N 1
ATOM 2239 C CA . THR A 1 286 ? 23.125 25.609 10 1 96.06 286 THR A CA 1
ATOM 2240 C C . THR A 1 286 ? 22.766 26.828 9.172 1 96.06 286 THR A C 1
ATOM 2242 O O . THR A 1 286 ? 21.953 26.75 8.242 1 96.06 286 THR A O 1
ATOM 2245 N N . LEU A 1 287 ? 23.344 27.969 9.586 1 97.81 287 LEU A N 1
ATOM 2246 C CA . LEU A 1 287 ? 23.062 29.219 8.883 1 97.81 287 LEU A CA 1
ATOM 2247 C C . LEU A 1 287 ? 24.25 29.656 8.039 1 97.81 287 LEU A C 1
ATOM 2249 O O . LEU A 1 287 ? 25.406 29.516 8.453 1 97.81 287 LEU A O 1
ATOM 2253 N N . ARG A 1 288 ? 23.906 30.094 6.859 1 97.75 288 ARG A N 1
ATOM 2254 C CA . ARG A 1 288 ? 24.891 30.672 5.934 1 97.75 288 ARG A CA 1
ATOM 2255 C C . ARG A 1 288 ? 24.406 32 5.387 1 97.75 288 ARG A C 1
ATOM 2257 O O . ARG A 1 288 ? 23.234 32.344 5.535 1 97.75 288 ARG A O 1
ATOM 2264 N N . MET A 1 289 ? 25.359 32.75 4.777 1 98.25 289 MET A N 1
ATOM 2265 C CA . MET A 1 289 ? 25 34.062 4.238 1 98.25 289 MET A CA 1
ATOM 2266 C C . MET A 1 289 ? 25.672 34.312 2.891 1 98.25 289 MET A C 1
ATOM 2268 O O . MET A 1 289 ? 26.875 34.094 2.752 1 98.25 289 MET A O 1
ATOM 2272 N N . VAL A 1 290 ? 24.891 34.656 1.954 1 98.19 290 VAL A N 1
ATOM 2273 C CA . VAL A 1 290 ? 25.422 35.031 0.653 1 98.19 290 VAL A CA 1
ATOM 2274 C C . VAL A 1 290 ? 25.5 36.562 0.551 1 98.19 290 VAL A C 1
ATOM 2276 O O . VAL A 1 290 ? 24.516 37.25 0.801 1 98.19 290 VAL A O 1
ATOM 2279 N N . VAL A 1 291 ? 26.641 37.031 0.156 1 97.5 291 VAL A N 1
ATOM 2280 C CA . VAL A 1 291 ? 26.844 38.469 -0.047 1 97.5 291 VAL A CA 1
ATOM 2281 C C . VAL A 1 291 ? 27.031 38.75 -1.534 1 97.5 291 VAL A C 1
ATOM 2283 O O . VAL A 1 291 ? 27.828 38.094 -2.207 1 97.5 291 VAL A O 1
ATOM 2286 N N . PHE A 1 292 ? 26.312 39.781 -1.978 1 97.25 292 PHE A N 1
ATOM 2287 C CA . PHE A 1 292 ? 26.359 40.062 -3.402 1 97.25 292 PHE A CA 1
ATOM 2288 C C . PHE A 1 292 ? 27.109 41.375 -3.648 1 97.25 292 PHE A C 1
ATOM 2290 O O . PHE A 1 292 ? 26.938 42.344 -2.896 1 97.25 292 PHE A O 1
ATOM 2297 N N . ASP A 1 293 ? 27.906 41.344 -4.691 1 94.19 293 ASP A N 1
ATOM 2298 C CA . ASP A 1 293 ? 28.594 42.531 -5.188 1 94.19 293 ASP A CA 1
ATOM 2299 C C . ASP A 1 293 ? 28 43 -6.516 1 94.19 293 ASP A C 1
ATOM 2301 O O . ASP A 1 293 ? 28.266 42.406 -7.562 1 94.19 293 ASP A O 1
ATOM 2305 N N . SER A 1 294 ? 27.25 44.062 -6.441 1 91.31 294 SER A N 1
ATOM 2306 C CA . SER A 1 294 ? 26.531 44.531 -7.609 1 91.31 294 SER A CA 1
ATOM 2307 C C . SER A 1 294 ? 27.469 45.094 -8.672 1 91.31 294 SER A C 1
ATOM 2309 O O . SER A 1 294 ? 27.156 45.094 -9.859 1 91.31 294 SER A O 1
ATOM 2311 N N . SER A 1 295 ? 28.594 45.5 -8.281 1 91.25 295 SER A N 1
ATOM 2312 C CA . SER A 1 295 ? 29.547 46.094 -9.211 1 91.25 295 SER A CA 1
ATOM 2313 C C . SER A 1 295 ? 30.172 45.031 -10.109 1 91.25 295 SER A C 1
ATOM 2315 O O . SER A 1 295 ? 30.328 45.25 -11.32 1 91.25 295 SER A O 1
ATOM 2317 N N . ASN A 1 296 ? 30.484 43.938 -9.609 1 89.81 296 ASN A N 1
ATOM 2318 C CA . ASN A 1 296 ? 31.156 42.906 -10.367 1 89.81 296 ASN A CA 1
ATOM 2319 C C . ASN A 1 296 ? 30.203 41.75 -10.68 1 89.81 296 ASN A C 1
ATOM 2321 O O . ASN A 1 296 ? 30.594 40.75 -11.32 1 89.81 296 ASN A O 1
ATOM 2325 N N . ASN A 1 297 ? 29 41.906 -10.258 1 90.94 297 ASN A N 1
ATOM 2326 C CA . ASN A 1 297 ? 28 40.844 -10.445 1 90.94 297 ASN A CA 1
ATOM 2327 C C . ASN A 1 297 ? 28.469 39.5 -9.906 1 90.94 297 ASN A C 1
ATOM 2329 O O . ASN A 1 297 ? 28.406 38.5 -10.602 1 90.94 297 ASN A O 1
ATOM 2333 N N . THR A 1 298 ? 29.078 39.5 -8.727 1 92.31 298 THR A N 1
ATOM 2334 C CA . THR A 1 298 ? 29.562 38.281 -8.078 1 92.31 298 THR A CA 1
ATOM 2335 C C . THR A 1 298 ? 28.891 38.094 -6.723 1 92.31 298 THR A C 1
ATOM 2337 O O . THR A 1 298 ? 28.25 39 -6.207 1 92.31 298 THR A O 1
ATOM 2340 N N . SER A 1 299 ? 28.969 36.844 -6.254 1 96.38 299 SER A N 1
ATOM 2341 C CA . SER A 1 299 ? 28.438 36.5 -4.938 1 96.38 299 SER A CA 1
ATOM 2342 C C . SER A 1 299 ? 29.438 35.688 -4.133 1 96.38 299 SER A C 1
ATOM 2344 O O . SER A 1 299 ? 30.25 34.969 -4.707 1 96.38 299 SER A O 1
ATOM 2346 N N . THR A 1 300 ? 29.484 35.875 -2.881 1 96.06 300 THR A N 1
ATOM 2347 C CA . THR A 1 300 ? 30.312 35.094 -1.962 1 96.06 300 THR A CA 1
ATOM 2348 C C . THR A 1 300 ? 29.438 34.406 -0.918 1 96.06 300 THR A C 1
ATOM 2350 O O . THR A 1 300 ? 28.672 35.031 -0.211 1 96.06 300 THR A O 1
ATOM 2353 N N . ASP A 1 301 ? 29.547 33.062 -0.867 1 97.12 301 ASP A N 1
ATOM 2354 C CA . ASP A 1 301 ? 28.844 32.281 0.121 1 97.12 301 ASP A CA 1
ATOM 2355 C C . ASP A 1 301 ? 29.656 32.125 1.405 1 97.12 301 ASP A C 1
ATOM 2357 O O . ASP A 1 301 ? 30.719 31.5 1.409 1 97.12 301 ASP A O 1
ATOM 2361 N N . LYS A 1 302 ? 29.172 32.656 2.5 1 97.44 302 LYS A N 1
ATOM 2362 C CA . LYS A 1 302 ? 29.891 32.719 3.766 1 97.44 302 LYS A CA 1
ATOM 2363 C C . LYS A 1 302 ? 29.297 31.734 4.781 1 97.44 302 LYS A C 1
ATOM 2365 O O . LYS A 1 302 ? 28.078 31.547 4.832 1 97.44 302 LYS A O 1
ATOM 2370 N N . ARG A 1 303 ? 30.141 31.109 5.52 1 96.12 303 ARG A N 1
ATOM 2371 C CA . ARG A 1 303 ? 29.734 30.234 6.605 1 96.12 303 ARG A CA 1
ATOM 2372 C C . ARG A 1 303 ? 29.719 30.969 7.938 1 96.12 303 ARG A C 1
ATOM 2374 O O . ARG A 1 303 ? 30.359 32 8.078 1 96.12 303 ARG A O 1
ATOM 2381 N N . LEU A 1 304 ? 28.938 30.469 8.883 1 95.81 304 LEU A N 1
ATOM 2382 C CA . LEU A 1 304 ? 29.031 30.953 10.258 1 95.81 304 LEU A CA 1
ATOM 2383 C C . LEU A 1 304 ? 30.344 30.516 10.891 1 95.81 304 LEU A C 1
ATOM 2385 O O . LEU A 1 304 ? 30.672 29.328 10.891 1 95.81 304 LEU A O 1
ATOM 2389 N N . ALA A 1 305 ? 31.031 31.359 11.469 1 93.81 305 ALA A N 1
ATOM 2390 C CA . ALA A 1 305 ? 32.375 31.125 11.945 1 93.81 305 ALA A CA 1
ATOM 2391 C C . ALA A 1 305 ? 32.375 30.203 13.172 1 93.81 305 ALA A C 1
ATOM 2393 O O . ALA A 1 305 ? 33.375 29.5 13.43 1 93.81 305 ALA A O 1
ATOM 2394 N N . PHE A 1 306 ? 31.266 30.219 13.859 1 92.44 306 PHE A N 1
ATOM 2395 C CA . PHE A 1 306 ? 31.203 29.5 15.125 1 92.44 306 PHE A CA 1
ATOM 2396 C C . PHE A 1 306 ? 30.062 28.5 15.117 1 92.44 306 PHE A C 1
ATOM 2398 O O . PHE A 1 306 ? 29.094 28.641 14.359 1 92.44 306 PHE A O 1
ATOM 2405 N N . ASP A 1 307 ? 30.25 27.516 15.961 1 91.06 307 ASP A N 1
ATOM 2406 C CA . ASP A 1 307 ? 29.172 26.562 16.188 1 91.06 307 ASP A CA 1
ATOM 2407 C C . ASP A 1 307 ? 28.156 27.109 17.188 1 91.06 307 ASP A C 1
ATOM 2409 O O . ASP A 1 307 ? 28.516 27.484 18.312 1 91.06 307 ASP A O 1
ATOM 2413 N N . LEU A 1 308 ? 26.953 27.172 16.75 1 94.19 308 LEU A N 1
ATOM 2414 C CA . LEU A 1 308 ? 25.938 27.75 17.609 1 94.19 308 LEU A CA 1
ATOM 2415 C C . LEU A 1 308 ? 25.734 26.906 18.859 1 94.19 308 LEU A C 1
ATOM 2417 O O . LEU A 1 308 ? 25.172 27.375 19.859 1 94.19 308 LEU A O 1
ATOM 2421 N N . ASN A 1 309 ? 26.203 25.641 18.812 1 92.06 309 ASN A N 1
ATOM 2422 C CA . ASN A 1 309 ? 26.125 24.766 19.984 1 92.06 309 ASN A CA 1
ATOM 2423 C C . ASN A 1 309 ? 26.953 25.297 21.141 1 92.06 309 ASN A C 1
ATOM 2425 O O . ASN A 1 309 ? 26.719 24.938 22.297 1 92.06 309 ASN A O 1
ATOM 2429 N N . ASP A 1 310 ? 27.875 26.141 20.859 1 92.38 310 ASP A N 1
ATOM 2430 C CA . ASP A 1 310 ? 28.688 26.734 21.906 1 92.38 310 ASP A CA 1
ATOM 2431 C C . ASP A 1 310 ? 27.875 27.719 22.75 1 92.38 310 ASP A C 1
ATOM 2433 O O . ASP A 1 310 ? 28.203 27.969 23.922 1 92.38 310 ASP A O 1
ATOM 2437 N N . HIS A 1 311 ? 26.844 28.266 22.203 1 94.19 311 HIS A N 1
ATOM 2438 C CA . HIS A 1 311 ? 26 29.25 22.875 1 94.19 311 HIS A CA 1
ATOM 2439 C C . HIS A 1 311 ? 24.719 28.609 23.375 1 94.19 311 HIS A C 1
ATOM 2441 O O . HIS A 1 311 ? 24.188 29.016 24.422 1 94.19 311 HIS A O 1
ATOM 2447 N N . VAL A 1 312 ? 24.203 27.688 22.656 1 96.5 312 VAL A N 1
ATOM 2448 C CA . VAL A 1 312 ? 23 26.938 23 1 96.5 312 VAL A CA 1
ATOM 2449 C C . VAL A 1 312 ? 23.25 25.438 22.766 1 96.5 312 VAL A C 1
ATOM 2451 O O . VAL A 1 312 ? 22.734 24.875 21.797 1 96.5 312 VAL A O 1
ATOM 2454 N N . PRO A 1 313 ? 23.812 24.766 23.688 1 96 313 PRO A N 1
ATOM 2455 C CA . PRO A 1 313 ? 24.25 23.375 23.484 1 96 313 PRO A CA 1
ATOM 2456 C C . PRO A 1 313 ? 23.094 22.406 23.328 1 96 313 PRO A C 1
ATOM 2458 O O . PRO A 1 313 ? 23.266 21.312 22.766 1 96 313 PRO A O 1
ATOM 2461 N N . TRP A 1 314 ? 21.938 22.766 23.844 1 96.62 314 TRP A N 1
ATOM 2462 C CA . TRP A 1 314 ? 20.797 21.844 23.812 1 96.62 314 TRP A CA 1
ATOM 2463 C C . TRP A 1 314 ? 19.969 22.078 22.547 1 96.62 314 TRP A C 1
ATOM 2465 O O . TRP A 1 314 ? 18.906 21.453 22.391 1 96.62 314 TRP A O 1
ATOM 2475 N N . GLN A 1 315 ? 20.406 22.953 21.641 1 95.81 315 GLN A N 1
ATOM 2476 C CA . GLN A 1 315 ? 19.594 23.312 20.484 1 95.81 315 GLN A CA 1
ATOM 2477 C C . GLN A 1 315 ? 19.344 22.109 19.578 1 95.81 315 GLN A C 1
ATOM 2479 O O . GLN A 1 315 ? 20.25 21.266 19.391 1 95.81 315 GLN A O 1
ATOM 2484 N N . GLU A 1 316 ? 18.094 21.953 19.188 1 96.75 316 GLU A N 1
ATOM 2485 C CA . GLU A 1 316 ? 17.688 20.859 18.312 1 96.75 316 GLU A CA 1
ATOM 2486 C C . GLU A 1 316 ? 16.938 21.391 17.094 1 96.75 316 GLU A C 1
ATOM 2488 O O . GLU A 1 316 ? 17.234 21 15.961 1 96.75 316 GLU A O 1
ATOM 2493 N N . TYR A 1 317 ? 16 22.266 17.266 1 98 317 TYR A N 1
ATOM 2494 C CA . TYR A 1 317 ? 15.133 22.75 16.203 1 98 317 TYR A CA 1
ATOM 2495 C C . TYR A 1 317 ? 15.367 24.234 15.938 1 98 317 TYR A C 1
ATOM 2497 O O . TYR A 1 317 ? 15.305 25.047 16.859 1 98 317 TYR A O 1
ATOM 2505 N N . LEU A 1 318 ? 15.656 24.609 14.688 1 98 318 LEU A N 1
ATOM 2506 C CA . LEU A 1 318 ? 15.547 26 14.297 1 98 318 LEU A CA 1
ATOM 2507 C C . LEU A 1 318 ? 14.086 26.391 14.078 1 98 318 LEU A C 1
ATOM 2509 O O . LEU A 1 318 ? 13.477 26 13.07 1 98 318 LEU A O 1
ATOM 2513 N N . VAL A 1 319 ? 13.562 27.203 14.938 1 97.5 319 VAL A N 1
ATOM 2514 C CA . VAL A 1 319 ? 12.133 27.469 14.969 1 97.5 319 VAL A CA 1
ATOM 2515 C C . VAL A 1 319 ? 11.812 28.688 14.094 1 97.5 319 VAL A C 1
ATOM 2517 O O . VAL A 1 319 ? 10.844 28.672 13.328 1 97.5 319 VAL A O 1
ATOM 2520 N N . ARG A 1 320 ? 12.555 29.766 14.305 1 96.88 320 ARG A N 1
ATOM 2521 C CA . ARG A 1 320 ? 12.43 31 13.539 1 96.88 320 ARG A CA 1
ATOM 2522 C C . ARG A 1 320 ? 13.805 31.609 13.266 1 96.88 320 ARG A C 1
ATOM 2524 O O . ARG A 1 320 ? 14.75 31.391 14.023 1 96.88 320 ARG A O 1
ATOM 2531 N N . ALA A 1 321 ? 13.875 32.375 12.211 1 97.31 321 ALA A N 1
ATOM 2532 C CA . ALA A 1 321 ? 15.086 33.156 11.891 1 97.31 321 ALA A CA 1
ATOM 2533 C C . ALA A 1 321 ? 14.758 34.375 11.031 1 97.31 321 ALA A C 1
ATOM 2535 O O . ALA A 1 321 ? 13.68 34.438 10.43 1 97.31 321 ALA A O 1
ATOM 2536 N N . GLY A 1 322 ? 15.617 35.312 11.008 1 96.25 322 GLY A N 1
ATOM 2537 C CA . GLY A 1 322 ? 15.461 36.5 10.219 1 96.25 322 GLY A CA 1
ATOM 2538 C C . GLY A 1 322 ? 16.469 37.594 10.547 1 96.25 322 GLY A C 1
ATOM 2539 O O . GLY A 1 322 ? 17.531 37.312 11.117 1 96.25 322 GLY A O 1
ATOM 2540 N N . TRP A 1 323 ? 16.203 38.781 10.094 1 96.44 323 TRP A N 1
ATOM 2541 C CA . TRP A 1 323 ? 17.094 39.938 10.281 1 96.44 323 TRP A CA 1
ATOM 2542 C C . TRP A 1 323 ? 16.484 40.938 11.258 1 96.44 323 TRP A C 1
ATOM 2544 O O . TRP A 1 323 ? 15.266 41.031 11.391 1 96.44 323 TRP A O 1
ATOM 2554 N N . THR A 1 324 ? 17.344 41.594 11.961 1 93.25 324 THR A N 1
ATOM 2555 C CA . THR A 1 324 ? 16.906 42.844 12.594 1 93.25 324 THR A CA 1
ATOM 2556 C C . THR A 1 324 ? 16.672 43.938 11.547 1 93.25 324 THR A C 1
ATOM 2558 O O . THR A 1 324 ? 17.219 43.875 10.445 1 93.25 324 THR A O 1
ATOM 2561 N N . ASP A 1 325 ? 15.906 44.875 11.883 1 88.94 325 ASP A N 1
ATOM 2562 C CA . ASP A 1 325 ? 15.469 45.875 10.922 1 88.94 325 ASP A CA 1
ATOM 2563 C C . ASP A 1 325 ? 16.656 46.688 10.391 1 88.94 325 ASP A C 1
ATOM 2565 O O . ASP A 1 325 ? 16.625 47.156 9.25 1 88.94 325 ASP A O 1
ATOM 2569 N N . ASP A 1 326 ? 17.672 46.875 11.195 1 87.38 326 ASP A N 1
ATOM 2570 C CA . ASP A 1 326 ? 18.828 47.688 10.781 1 87.38 326 ASP A CA 1
ATOM 2571 C C . ASP A 1 326 ? 19.781 46.875 9.914 1 87.38 326 ASP A C 1
ATOM 2573 O O . ASP A 1 326 ? 20.734 47.406 9.359 1 87.38 326 ASP A O 1
ATOM 2577 N N . GLY A 1 327 ? 19.578 45.594 9.836 1 92.25 327 GLY A N 1
ATOM 2578 C CA . GLY A 1 327 ? 20.375 44.719 8.969 1 92.25 327 GLY A CA 1
ATOM 2579 C C . GLY A 1 327 ? 21.734 44.406 9.539 1 92.25 327 GLY A C 1
ATOM 2580 O O . GLY A 1 327 ? 22.562 43.781 8.867 1 92.25 327 GLY A O 1
ATOM 2581 N N . ASN A 1 328 ? 21.969 44.688 10.781 1 92.31 328 ASN A N 1
ATOM 2582 C CA . ASN A 1 328 ? 23.281 44.469 11.359 1 92.31 328 ASN A CA 1
ATOM 2583 C C . ASN A 1 328 ? 23.391 43.125 12.031 1 92.31 328 ASN A C 1
ATOM 2585 O O . ASN A 1 328 ? 24.484 42.594 12.242 1 92.31 328 ASN A O 1
ATOM 2589 N N . ASN A 1 329 ? 22.25 42.656 12.422 1 94.38 329 ASN A N 1
ATOM 2590 C CA . ASN A 1 329 ? 22.219 41.344 13.078 1 94.38 329 ASN A CA 1
ATOM 2591 C C . ASN A 1 329 ? 21.141 40.469 12.477 1 94.38 329 ASN A C 1
ATOM 2593 O O . ASN A 1 329 ? 20.188 40.938 11.867 1 94.38 329 ASN A O 1
ATOM 2597 N N . VAL A 1 330 ? 21.406 39.188 12.68 1 96.94 330 VAL A N 1
ATOM 2598 C CA . VAL A 1 330 ? 20.422 38.156 12.43 1 96.94 330 VAL A CA 1
ATOM 2599 C C . VAL A 1 330 ? 19.953 37.562 13.75 1 96.94 330 VAL A C 1
ATOM 2601 O O . VAL A 1 330 ? 20.703 37.531 14.734 1 96.94 330 VAL A O 1
ATOM 2604 N N . TYR A 1 331 ? 18.734 37.188 13.766 1 96.94 331 TYR A N 1
ATOM 2605 C CA . TYR A 1 331 ? 18.281 36.469 14.938 1 96.94 331 TYR A CA 1
ATOM 2606 C C . TYR A 1 331 ? 17.922 35.031 14.57 1 96.94 331 TYR A C 1
ATOM 2608 O O . TYR A 1 331 ? 17.578 34.75 13.422 1 96.94 331 TYR A O 1
ATOM 2616 N N . ALA A 1 332 ? 18.078 34.125 15.477 1 97.69 332 ALA A N 1
ATOM 2617 C CA . ALA A 1 332 ? 17.703 32.719 15.352 1 97.69 332 ALA A CA 1
ATOM 2618 C C . ALA A 1 332 ? 17.078 32.188 16.656 1 97.69 332 ALA A C 1
ATOM 2620 O O . ALA A 1 332 ? 17.625 32.406 17.734 1 97.69 332 ALA A O 1
ATOM 2621 N N . GLN A 1 333 ? 15.938 31.625 16.531 1 97.5 333 GLN A N 1
ATOM 2622 C CA . GLN A 1 333 ? 15.25 31.016 17.656 1 97.5 333 GLN A CA 1
ATOM 2623 C C . GLN A 1 333 ? 15.367 29.5 17.641 1 97.5 333 GLN A C 1
ATOM 2625 O O . GLN A 1 333 ? 15.039 28.859 16.641 1 97.5 333 GLN A O 1
ATOM 2630 N N . PHE A 1 334 ? 15.82 28.938 18.766 1 97.75 334 PHE A N 1
ATOM 2631 C CA . PHE A 1 334 ? 16.031 27.5 18.844 1 97.75 334 PHE A CA 1
ATOM 2632 C C . PHE A 1 334 ? 15.227 26.891 20 1 97.75 334 PHE A C 1
ATOM 2634 O O . PHE A 1 334 ? 14.922 27.578 20.969 1 97.75 334 PHE A O 1
ATOM 2641 N N . MET A 1 335 ? 14.883 25.656 19.844 1 98.19 335 MET A N 1
ATOM 2642 C CA . MET A 1 335 ? 14.32 24.828 20.906 1 98.19 335 MET A CA 1
ATOM 2643 C C . MET A 1 335 ? 15.086 23.516 21.047 1 98.19 335 MET A C 1
ATOM 2645 O O . MET A 1 335 ? 15.773 23.094 20.125 1 98.19 335 MET A O 1
ATOM 2649 N N . ASP A 1 336 ? 14.984 22.984 22.266 1 98.12 336 ASP A N 1
ATOM 2650 C CA . ASP A 1 336 ? 15.57 21.672 22.469 1 98.12 336 ASP A CA 1
ATOM 2651 C C . ASP A 1 336 ? 14.656 20.578 21.922 1 98.12 336 ASP A C 1
ATOM 2653 O O . ASP A 1 336 ? 13.555 20.859 21.453 1 98.12 336 ASP A O 1
ATOM 2657 N N . ARG A 1 337 ? 15.102 19.391 21.938 1 97.94 337 ARG A N 1
ATOM 2658 C CA . ARG A 1 337 ? 14.398 18.25 21.344 1 97.94 337 ARG A CA 1
ATOM 2659 C C . ARG A 1 337 ? 13 18.094 21.953 1 97.94 337 ARG A C 1
ATOM 2661 O O . ARG A 1 337 ? 12.023 17.922 21.219 1 97.94 337 ARG A O 1
ATOM 2668 N N . LEU A 1 338 ? 12.883 18.219 23.25 1 98.25 338 LEU A N 1
ATOM 2669 C CA . LEU A 1 338 ? 11.609 18.016 23.922 1 98.25 338 LEU A CA 1
ATOM 2670 C C . LEU A 1 338 ? 10.789 19.297 23.938 1 98.25 338 LEU A C 1
ATOM 2672 O O . LEU A 1 338 ? 9.625 19.297 24.359 1 98.25 338 LEU A O 1
ATOM 2676 N N . GLN A 1 339 ? 11.398 20.422 23.516 1 98.12 339 GLN A N 1
ATOM 2677 C CA . GLN A 1 339 ? 10.75 21.734 23.422 1 98.12 339 GLN A CA 1
ATOM 2678 C C . GLN A 1 339 ? 10.344 22.25 24.797 1 98.12 339 GLN A C 1
ATOM 2680 O O . GLN A 1 339 ? 9.219 22.719 24.969 1 98.12 339 GLN A O 1
ATOM 2685 N N . ASN A 1 340 ? 11.242 22.094 25.719 1 97.56 340 ASN A N 1
ATOM 2686 C CA . ASN A 1 340 ? 11.086 22.641 27.062 1 97.56 340 ASN A CA 1
ATOM 2687 C C . ASN A 1 340 ? 11.969 23.875 27.266 1 97.56 340 ASN A C 1
ATOM 2689 O O . ASN A 1 340 ? 11.828 24.578 28.266 1 97.56 340 ASN A O 1
ATOM 2693 N N . LYS A 1 341 ? 12.828 24.031 26.359 1 98 341 LYS A N 1
ATOM 2694 C CA . LYS A 1 341 ? 13.719 25.188 26.375 1 98 341 LYS A CA 1
ATOM 2695 C C . LYS A 1 341 ? 13.68 25.922 25.031 1 98 341 LYS A C 1
ATOM 2697 O O . LYS A 1 341 ? 13.586 25.297 23.984 1 98 341 LYS A O 1
ATOM 2702 N N . MET A 1 342 ? 13.766 27.188 25.125 1 97.81 342 MET A N 1
ATOM 2703 C CA . MET A 1 342 ? 13.82 28.031 23.938 1 97.81 342 MET A CA 1
ATOM 2704 C C . MET A 1 342 ? 14.789 29.188 24.125 1 97.81 342 MET A C 1
ATOM 2706 O O . MET A 1 342 ? 14.883 29.75 25.219 1 97.81 342 MET A O 1
ATOM 2710 N N . ALA A 1 343 ? 15.555 29.5 23.094 1 97.62 343 ALA A N 1
ATOM 2711 C CA . ALA A 1 343 ? 16.469 30.641 23.125 1 97.62 343 ALA A CA 1
ATOM 2712 C C . ALA A 1 343 ? 16.391 31.453 21.828 1 97.62 343 ALA A C 1
ATOM 2714 O O . ALA A 1 343 ? 16.203 30.875 20.75 1 97.62 343 ALA A O 1
ATOM 2715 N N . ILE A 1 344 ? 16.5 32.75 21.984 1 96.88 344 ILE A N 1
ATOM 2716 C CA . ILE A 1 344 ? 16.672 33.625 20.844 1 96.88 344 ILE A CA 1
ATOM 2717 C C . ILE A 1 344 ? 18.094 34.156 20.812 1 96.88 344 ILE A C 1
ATOM 2719 O O . ILE A 1 344 ? 18.547 34.812 21.766 1 96.88 344 ILE A O 1
ATOM 2723 N N . LEU A 1 345 ? 18.781 33.906 19.719 1 96.75 345 LEU A N 1
ATOM 2724 C CA . LEU A 1 345 ? 20.156 34.375 19.5 1 96.75 345 LEU A CA 1
ATOM 2725 C C . LEU A 1 345 ? 20.172 35.594 18.609 1 96.75 345 LEU A C 1
ATOM 2727 O O . LEU A 1 345 ? 19.375 35.719 17.672 1 96.75 345 LEU A O 1
ATOM 2731 N N . LEU A 1 346 ? 21 36.469 18.953 1 95.44 346 LEU A N 1
ATOM 2732 C CA . LEU A 1 346 ? 21.375 37.562 18.078 1 95.44 346 LEU A CA 1
ATOM 2733 C C . LEU A 1 346 ? 22.781 37.344 17.516 1 95.44 346 LEU A C 1
ATOM 2735 O O . LEU A 1 346 ? 23.75 37.219 18.281 1 95.44 346 LEU A O 1
ATOM 2739 N N . ILE A 1 347 ? 22.891 37.312 16.234 1 96.94 347 ILE A N 1
ATOM 2740 C CA . ILE A 1 347 ? 24.141 37 15.547 1 96.94 347 ILE A CA 1
ATOM 2741 C C . ILE A 1 347 ? 24.547 38.188 14.656 1 96.94 347 ILE A C 1
ATOM 2743 O O . ILE A 1 347 ? 23.844 38.531 13.719 1 96.94 347 ILE A O 1
ATOM 2747 N N . SER A 1 348 ? 25.703 38.656 14.922 1 95.38 348 SER A N 1
ATOM 2748 C CA . SER A 1 348 ? 26.203 39.75 14.094 1 95.38 348 SER A CA 1
ATOM 2749 C C . SER A 1 348 ? 26.516 39.281 12.68 1 95.38 348 SER A C 1
ATOM 2751 O O . SER A 1 348 ? 27 38.188 12.477 1 95.38 348 SER A O 1
ATOM 2753 N N . ARG A 1 349 ? 26.297 40.156 11.758 1 95.44 349 ARG A N 1
ATOM 2754 C CA . ARG A 1 349 ? 26.625 39.812 10.375 1 95.44 349 ARG A CA 1
ATOM 2755 C C . ARG A 1 349 ? 28.109 39.531 10.219 1 95.44 349 ARG A C 1
ATOM 2757 O O . ARG A 1 349 ? 28.5 38.75 9.328 1 95.44 349 ARG A O 1
ATOM 2764 N N . GLU A 1 350 ? 28.891 40 11.133 1 94.25 350 GLU A N 1
ATOM 2765 C CA . GLU A 1 350 ? 30.344 39.844 11.086 1 94.25 350 GLU A CA 1
ATOM 2766 C C . GLU A 1 350 ? 30.734 38.406 11.445 1 94.25 350 GLU A C 1
ATOM 2768 O O . GLU A 1 350 ? 31.875 37.969 11.18 1 94.25 350 GLU A O 1
ATOM 2773 N N . ALA A 1 351 ? 29.844 37.75 12.008 1 95.88 351 ALA A N 1
ATOM 2774 C CA . ALA A 1 351 ? 30.125 36.375 12.383 1 95.88 351 ALA A CA 1
ATOM 2775 C C . ALA A 1 351 ? 30.156 35.469 11.156 1 95.88 351 ALA A C 1
ATOM 2777 O O . ALA A 1 351 ? 30.625 34.312 11.234 1 95.88 351 ALA A O 1
ATOM 2778 N N . PHE A 1 352 ? 29.656 35.875 10.023 1 97.06 352 PHE A N 1
ATOM 2779 C CA . PHE A 1 352 ? 29.688 35.125 8.781 1 97.06 352 PHE A CA 1
ATOM 2780 C C . PHE A 1 352 ? 30.922 35.438 7.973 1 97.06 352 PHE A C 1
ATOM 2782 O O . PHE A 1 352 ? 31.156 36.594 7.605 1 97.06 352 PHE A O 1
ATOM 2789 N N . VAL A 1 353 ? 31.688 34.344 7.645 1 96 353 VAL A N 1
ATOM 2790 C CA . VAL A 1 353 ? 33 34.562 7.012 1 96 353 VAL A CA 1
ATOM 2791 C C . VAL A 1 353 ? 33.188 33.594 5.863 1 96 353 VAL A C 1
ATOM 2793 O O . VAL A 1 353 ? 32.5 32.562 5.781 1 96 353 VAL A O 1
ATOM 2796 N N . SER A 1 354 ? 34.094 33.969 5.027 1 93.19 354 SER A N 1
ATOM 2797 C CA . SER A 1 354 ? 34.438 33.062 3.941 1 93.19 354 SER A CA 1
ATOM 2798 C C . SER A 1 354 ? 35.094 31.781 4.473 1 93.19 354 SER A C 1
ATOM 2800 O O . SER A 1 354 ? 35.625 31.766 5.586 1 93.19 354 SER A O 1
ATOM 2802 N N . ASP A 1 355 ? 35.094 30.734 3.756 1 85.25 355 ASP A N 1
ATOM 2803 C CA . ASP A 1 355 ? 35.531 29.406 4.195 1 85.25 355 ASP A CA 1
ATOM 2804 C C . ASP A 1 355 ? 36.969 29.438 4.695 1 85.25 355 ASP A C 1
ATOM 2806 O O . ASP A 1 355 ? 37.312 28.75 5.656 1 85.25 355 ASP A O 1
ATOM 2810 N N . GLU A 1 356 ? 37.844 30.297 4.164 1 84.94 356 GLU A N 1
ATOM 2811 C CA . GLU A 1 356 ? 39.25 30.297 4.527 1 84.94 356 GLU A CA 1
ATOM 2812 C C . GLU A 1 356 ? 39.562 31.375 5.551 1 84.94 356 GLU A C 1
ATOM 2814 O O . GLU A 1 356 ? 40.656 31.438 6.09 1 84.94 356 GLU A O 1
ATOM 2819 N N . GLU A 1 357 ? 38.5 32 5.945 1 86.06 357 GLU A N 1
ATOM 2820 C CA . GLU A 1 357 ? 38.75 33.156 6.812 1 86.06 357 GLU A CA 1
ATOM 2821 C C . GLU A 1 357 ? 38.688 32.75 8.281 1 86.06 357 GLU A C 1
ATOM 2823 O O . GLU A 1 357 ? 37.844 31.953 8.68 1 86.06 357 GLU A O 1
ATOM 2828 N N . ILE A 1 358 ? 39.688 33.25 9.094 1 81.56 358 ILE A N 1
ATOM 2829 C CA . ILE A 1 358 ? 39.719 33.031 10.539 1 81.56 358 ILE A CA 1
ATOM 2830 C C . ILE A 1 358 ? 39.25 34.281 11.258 1 81.56 358 ILE A C 1
ATOM 2832 O O . ILE A 1 358 ? 39.75 35.375 10.961 1 81.56 358 ILE A O 1
ATOM 2836 N N . VAL A 1 359 ? 38.25 34.094 12.078 1 80.69 359 VAL A N 1
ATOM 2837 C CA . VAL A 1 359 ? 37.719 35.25 12.812 1 80.69 359 VAL A CA 1
ATOM 2838 C C . VAL A 1 359 ? 38.531 35.469 14.086 1 80.69 359 VAL A C 1
ATOM 2840 O O . VAL A 1 359 ? 38.719 34.531 14.883 1 80.69 359 VAL A O 1
ATOM 2843 N N . SER A 1 360 ? 39 36.688 14.297 1 81.94 360 SER A N 1
ATOM 2844 C CA . SER A 1 360 ? 39.812 37.031 15.453 1 81.94 360 SER A CA 1
ATOM 2845 C C . SER A 1 360 ? 38.938 37.438 16.641 1 81.94 360 SER A C 1
ATOM 2847 O O . SER A 1 360 ? 39.406 37.375 17.797 1 81.94 360 SER A O 1
ATOM 2849 N N . LYS A 1 361 ? 37.781 37.688 16.453 1 84.25 361 LYS A N 1
ATOM 2850 C CA . LYS A 1 361 ? 36.906 38.156 17.516 1 84.25 361 LYS A CA 1
ATOM 2851 C C . LYS A 1 361 ? 36.344 36.969 18.297 1 84.25 361 LYS A C 1
ATOM 2853 O O . LYS A 1 361 ? 36.219 35.875 17.766 1 84.25 361 LYS A O 1
ATOM 2858 N N . ASP A 1 362 ? 36.031 37.344 19.531 1 87.44 362 ASP A N 1
ATOM 2859 C CA . ASP A 1 362 ? 35.438 36.344 20.406 1 87.44 362 ASP A CA 1
ATOM 2860 C C . ASP A 1 362 ? 34 36.031 20 1 87.44 362 ASP A C 1
ATOM 2862 O O . ASP A 1 362 ? 33.25 36.938 19.641 1 87.44 362 ASP A O 1
ATOM 2866 N N . SER A 1 363 ? 33.625 34.812 20.078 1 89.38 363 SER A N 1
ATOM 2867 C CA . SER A 1 363 ? 32.281 34.375 19.688 1 89.38 363 SER A CA 1
ATOM 2868 C C . SER A 1 363 ? 31.203 35.094 20.5 1 89.38 363 SER A C 1
ATOM 2870 O O . SER A 1 363 ? 30.125 35.406 19.969 1 89.38 363 SER A O 1
ATOM 2872 N N . ASN A 1 364 ? 31.5 35.469 21.672 1 88.62 364 ASN A N 1
ATOM 2873 C CA . ASN A 1 364 ? 30.516 36.094 22.562 1 88.62 364 ASN A CA 1
ATOM 2874 C C . ASN A 1 364 ? 30.266 37.531 22.188 1 88.62 364 ASN A C 1
ATOM 2876 O O . ASN A 1 364 ? 29.266 38.125 22.609 1 88.62 364 ASN A O 1
ATOM 2880 N N . SER A 1 365 ? 31.188 38.094 21.453 1 88.38 365 SER A N 1
ATOM 2881 C CA . SER A 1 365 ? 30.984 39.438 20.984 1 88.38 365 SER A CA 1
ATOM 2882 C C . SER A 1 365 ? 30.094 39.469 19.734 1 88.38 365 SER A C 1
ATOM 2884 O O . SER A 1 365 ? 29.469 40.5 19.438 1 88.38 365 SER A O 1
ATOM 2886 N N . LEU A 1 366 ? 30.047 38.344 19.094 1 93.19 366 LEU A N 1
ATOM 2887 C CA . LEU A 1 366 ? 29.359 38.344 17.797 1 93.19 366 LEU A CA 1
ATOM 2888 C C . LEU A 1 366 ? 28.016 37.594 17.922 1 93.19 366 LEU A C 1
ATOM 2890 O O . LEU A 1 366 ? 27.125 37.781 17.094 1 93.19 366 LEU A O 1
ATOM 2894 N N . ILE A 1 367 ? 27.906 36.688 18.875 1 95.06 367 ILE A N 1
ATOM 2895 C CA . ILE A 1 367 ? 26.703 35.906 19.078 1 95.06 367 ILE A CA 1
ATOM 2896 C C . ILE A 1 367 ? 26.25 36.031 20.531 1 95.06 367 ILE A C 1
ATOM 2898 O O . ILE A 1 367 ? 27.031 35.719 21.453 1 95.06 367 ILE A O 1
ATOM 2902 N N . ARG A 1 368 ? 24.984 36.406 20.734 1 92.38 368 ARG A N 1
ATOM 2903 C CA . ARG A 1 368 ? 24.469 36.594 22.094 1 92.38 368 ARG A CA 1
ATOM 2904 C C . ARG A 1 368 ? 23.094 35.938 22.25 1 92.38 368 ARG A C 1
ATOM 2906 O O . ARG A 1 368 ? 22.266 36 21.344 1 92.38 368 ARG A O 1
ATOM 2913 N N . VAL A 1 369 ? 22.875 35.375 23.406 1 94.31 369 VAL A N 1
ATOM 2914 C CA . VAL A 1 369 ? 21.531 34.938 23.766 1 94.31 369 VAL A CA 1
ATOM 2915 C C . VAL A 1 369 ? 20.75 36.094 24.359 1 94.31 369 VAL A C 1
ATOM 2917 O O . VAL A 1 369 ? 21.031 36.531 25.484 1 94.31 369 VAL A O 1
ATOM 2920 N N . VAL A 1 370 ? 19.719 36.531 23.719 1 93.44 370 VAL A N 1
ATOM 2921 C CA . VAL A 1 370 ? 19.047 37.75 24.156 1 93.44 370 VAL A CA 1
ATOM 2922 C C . VAL A 1 370 ? 17.781 37.375 24.938 1 93.44 370 VAL A C 1
ATOM 2924 O O . VAL A 1 370 ? 17.219 38.219 25.656 1 93.44 370 VAL A O 1
ATOM 2927 N N . TYR A 1 371 ? 17.328 36.219 24.797 1 94.56 371 TYR A N 1
ATOM 2928 C CA . TYR A 1 371 ? 16.156 35.75 25.547 1 94.56 371 TYR A CA 1
ATOM 2929 C C . TYR A 1 371 ? 16.203 34.219 25.688 1 94.56 371 TYR A C 1
ATOM 2931 O O . TYR A 1 371 ? 16.594 33.5 24.766 1 94.56 371 TYR A O 1
ATOM 2939 N N . GLN A 1 372 ? 15.82 33.719 26.781 1 95.19 372 GLN A N 1
ATOM 2940 C CA . GLN A 1 372 ? 15.688 32.312 27.047 1 95.19 372 GLN A CA 1
ATOM 2941 C C . GLN A 1 372 ? 14.469 32.031 27.922 1 95.19 372 GLN A C 1
ATOM 2943 O O . GLN A 1 372 ? 14.156 32.781 28.828 1 95.19 372 GLN A O 1
ATOM 2948 N N . GLU A 1 373 ? 13.758 30.984 27.594 1 95.94 373 GLU A N 1
ATOM 2949 C CA . GLU A 1 373 ? 12.578 30.562 28.344 1 95.94 373 GLU A CA 1
ATOM 2950 C C . GLU A 1 373 ? 12.57 29.047 28.547 1 95.94 373 GLU A C 1
ATOM 2952 O O . GLU A 1 373 ? 12.938 28.281 27.641 1 95.94 373 GLU A O 1
ATOM 2957 N N . ASP A 1 374 ? 12.219 28.641 29.75 1 96.81 374 ASP A N 1
ATOM 2958 C CA . ASP A 1 374 ? 12.07 27.234 30.109 1 96.81 374 ASP A CA 1
ATOM 2959 C C . ASP A 1 374 ? 10.641 26.922 30.531 1 96.81 374 ASP A C 1
ATOM 2961 O O . ASP A 1 374 ? 9.93 27.797 31.031 1 96.81 374 ASP A O 1
ATOM 2965 N N . SER A 1 375 ? 10.227 25.734 30.281 1 97.12 375 SER A N 1
ATOM 2966 C CA . SER A 1 375 ? 8.914 25.25 30.719 1 97.12 375 SER A CA 1
ATOM 2967 C C . SER A 1 375 ? 8.992 23.812 31.234 1 97.12 375 SER A C 1
ATOM 2969 O O . SER A 1 375 ? 9.727 23 30.688 1 97.12 375 SER A O 1
ATOM 2971 N N . THR A 1 376 ? 8.227 23.547 32.312 1 95.56 376 THR A N 1
ATOM 2972 C CA . THR A 1 376 ? 8.141 22.188 32.812 1 95.56 376 THR A CA 1
ATOM 2973 C C . THR A 1 376 ? 7.129 21.375 32 1 95.56 376 THR A C 1
ATOM 2975 O O . THR A 1 376 ? 7.07 20.141 32.125 1 95.56 376 THR A O 1
ATOM 2978 N N . ILE A 1 377 ? 6.305 22 31.234 1 96.69 377 ILE A N 1
ATOM 2979 C CA . ILE A 1 377 ? 5.332 21.359 30.359 1 96.69 377 ILE A CA 1
ATOM 2980 C C . ILE A 1 377 ? 5.902 21.25 28.953 1 96.69 377 ILE A C 1
ATOM 2982 O O . ILE A 1 377 ? 6.527 20.25 28.594 1 96.69 377 ILE A O 1
ATOM 2986 N N . TRP A 1 378 ? 5.777 22.141 28.125 1 97.62 378 TRP A N 1
ATOM 2987 C CA . TRP A 1 378 ? 6.41 22.359 26.828 1 97.62 378 TRP A CA 1
ATOM 2988 C C . TRP A 1 378 ? 6.262 23.812 26.391 1 97.62 378 TRP A C 1
ATOM 2990 O O . TRP A 1 378 ? 5.602 24.609 27.078 1 97.62 378 TRP A O 1
ATOM 3000 N N . LEU A 1 379 ? 6.988 24.188 25.406 1 97.5 379 LEU A N 1
ATOM 3001 C CA . LEU A 1 379 ? 6.867 25.5 24.781 1 97.5 379 LEU A CA 1
ATOM 3002 C C . LEU A 1 379 ? 6.238 25.391 23.391 1 97.5 379 LEU A C 1
ATOM 3004 O O . LEU A 1 379 ? 6.691 24.594 22.562 1 97.5 379 LEU A O 1
ATOM 3008 N N . ASN A 1 380 ? 5.152 26.156 23.219 1 96.88 380 ASN A N 1
ATOM 3009 C CA . ASN A 1 380 ? 4.574 26.234 21.891 1 96.88 380 ASN A CA 1
ATOM 3010 C C . ASN A 1 380 ? 5.324 27.234 21.016 1 96.88 380 ASN A C 1
ATOM 3012 O O . ASN A 1 380 ? 5.727 28.297 21.484 1 96.88 380 ASN A O 1
ATOM 3016 N N . SER A 1 381 ? 5.574 26.828 19.781 1 94.5 381 SER A N 1
ATOM 3017 C CA . SER A 1 381 ? 6.102 27.797 18.828 1 94.5 381 SER A CA 1
ATOM 3018 C C . SER A 1 381 ? 5.062 28.859 18.5 1 94.5 381 SER A C 1
ATOM 3020 O O . SER A 1 381 ? 3.859 28.625 18.641 1 94.5 381 SER A O 1
ATOM 3022 N N . HIS A 1 382 ? 5.512 30.031 18.141 1 94.19 382 HIS A N 1
ATOM 3023 C CA . HIS A 1 382 ? 4.609 31.125 17.797 1 94.19 382 HIS A CA 1
ATOM 3024 C C . HIS A 1 382 ? 5.199 32 16.688 1 94.19 382 HIS A C 1
ATOM 3026 O O . HIS A 1 382 ? 6.379 31.859 16.344 1 94.19 382 HIS A O 1
ATOM 3032 N N . ASN A 1 383 ? 4.402 32.875 16.141 1 94.81 383 ASN A N 1
ATOM 3033 C CA . ASN A 1 383 ? 4.789 33.781 15.078 1 94.81 383 ASN A CA 1
ATOM 3034 C C . ASN A 1 383 ? 4.75 35.219 15.555 1 94.81 383 ASN A C 1
ATOM 3036 O O . ASN A 1 383 ? 4.363 36.125 14.797 1 94.81 383 ASN A O 1
ATOM 3040 N N . LEU A 1 384 ? 5.168 35.5 16.766 1 96.19 384 LEU A N 1
ATOM 3041 C CA . LEU A 1 384 ? 4.906 36.781 17.406 1 96.19 384 LEU A CA 1
ATOM 3042 C C . LEU A 1 384 ? 6.203 37.562 17.656 1 96.19 384 LEU A C 1
ATOM 3044 O O . LEU A 1 384 ? 6.191 38.625 18.234 1 96.19 384 LEU A O 1
ATOM 3048 N N . THR A 1 385 ? 7.328 37.062 17.234 1 95.06 385 THR A N 1
ATOM 3049 C CA . THR A 1 385 ? 8.609 37.719 17.5 1 95.06 385 THR A CA 1
ATOM 3050 C C . THR A 1 385 ? 8.914 38.75 16.438 1 95.06 385 THR A C 1
ATOM 3052 O O . THR A 1 385 ? 8.883 38.469 15.234 1 95.06 385 THR A O 1
ATOM 3055 N N . ARG A 1 386 ? 9.141 39.969 16.906 1 94.81 386 ARG A N 1
ATOM 3056 C CA . ARG A 1 386 ? 9.5 41.062 16.016 1 94.81 386 ARG A CA 1
ATOM 3057 C C . ARG A 1 386 ? 10.5 42 16.672 1 94.81 386 ARG A C 1
ATOM 3059 O O . ARG A 1 386 ? 10.266 42.5 17.766 1 94.81 386 ARG A O 1
ATOM 3066 N N . PHE A 1 387 ? 11.625 42.25 16.016 1 93.56 387 PHE A N 1
ATOM 3067 C CA . PHE A 1 387 ? 12.594 43.219 16.484 1 93.56 387 PHE A CA 1
ATOM 3068 C C . PHE A 1 387 ? 12.227 44.625 15.984 1 93.56 387 PHE A C 1
ATOM 3070 O O . PHE A 1 387 ? 11.797 44.781 14.844 1 93.56 387 PHE A O 1
ATOM 3077 N N . ILE A 1 388 ? 12.344 45.562 16.844 1 90 388 ILE A N 1
ATOM 3078 C CA . ILE A 1 388 ? 12.023 46.938 16.531 1 90 388 ILE A CA 1
ATOM 3079 C C . ILE A 1 388 ? 13.312 47.75 16.359 1 90 388 ILE A C 1
ATOM 3081 O O . ILE A 1 388 ? 14.289 47.531 17.078 1 90 388 ILE A O 1
ATOM 3085 N N . LYS A 1 389 ? 13.227 48.594 15.375 1 82.44 389 LYS A N 1
ATOM 3086 C CA . LYS A 1 389 ? 14.398 49.438 15.148 1 82.44 389 LYS A CA 1
ATOM 3087 C C . LYS A 1 389 ? 14.727 50.25 16.391 1 82.44 389 LYS A C 1
ATOM 3089 O O . LYS A 1 389 ? 13.852 50.938 16.938 1 82.44 389 LYS A O 1
ATOM 3094 N N . PRO A 1 390 ? 15.977 50.125 16.781 1 75.12 390 PRO A N 1
ATOM 3095 C CA . PRO A 1 390 ? 16.359 50.938 17.938 1 75.12 390 PRO A CA 1
ATOM 3096 C C . PRO A 1 390 ? 16.359 52.438 17.656 1 75.12 390 PRO A C 1
ATOM 3098 O O . PRO A 1 390 ? 16.531 52.844 16.5 1 75.12 390 PRO A O 1
ATOM 3101 N N . THR A 1 391 ? 15.906 53.156 18.703 1 66.56 391 THR A N 1
ATOM 3102 C CA . THR A 1 391 ? 16.047 54.594 18.562 1 66.56 391 THR A CA 1
ATOM 3103 C C . THR A 1 391 ? 17.516 55 18.391 1 66.56 391 THR A C 1
ATOM 3105 O O . THR A 1 391 ? 18.406 54.312 18.922 1 66.56 391 THR A O 1
ATOM 3108 N N . ILE A 1 392 ? 17.703 55.969 17.688 1 60.53 392 ILE A N 1
ATOM 3109 C CA . ILE A 1 392 ? 19.047 56.469 17.344 1 60.53 392 ILE A CA 1
ATOM 3110 C C . ILE A 1 392 ? 19.859 56.656 18.625 1 60.53 392 ILE A C 1
ATOM 3112 O O . ILE A 1 392 ? 19.359 57.25 19.594 1 60.53 392 ILE A O 1
ATOM 3116 N N . ASN A 1 393 ? 21.062 56.188 18.703 1 58.47 393 ASN A N 1
ATOM 3117 C CA . ASN A 1 393 ? 22.078 56.406 19.734 1 58.47 393 ASN A CA 1
ATOM 3118 C C . ASN A 1 393 ? 21.766 55.594 21 1 58.47 393 ASN A C 1
ATOM 3120 O O . ASN A 1 393 ? 22.219 55.969 22.094 1 58.47 393 ASN A O 1
ATOM 3124 N N . SER A 1 394 ? 20.859 54.625 20.797 1 69.5 394 SER A N 1
ATOM 3125 C CA . SER A 1 394 ? 20.578 53.844 21.984 1 69.5 394 SER A CA 1
ATOM 3126 C C . SER A 1 394 ? 21.219 52.438 21.891 1 69.5 394 SER A C 1
ATOM 3128 O O . SER A 1 394 ? 21.359 51.906 20.797 1 69.5 394 SER A O 1
ATOM 3130 N N . ASN A 1 395 ? 21.812 52 22.922 1 79.31 395 ASN A N 1
ATOM 3131 C CA . ASN A 1 395 ? 22.359 50.656 23.031 1 79.31 395 ASN A CA 1
ATOM 3132 C C . ASN A 1 395 ? 21.281 49.656 23.375 1 79.31 395 ASN A C 1
ATOM 3134 O O . ASN A 1 395 ? 21.578 48.531 23.766 1 79.31 395 ASN A O 1
ATOM 3138 N N . VAL A 1 396 ? 20.094 50.125 23.172 1 84.44 396 VAL A N 1
ATOM 3139 C CA . VAL A 1 396 ? 18.969 49.25 23.516 1 84.44 396 VAL A CA 1
ATOM 3140 C C . VAL A 1 396 ? 18.359 48.656 22.25 1 84.44 396 VAL A C 1
ATOM 3142 O O . VAL A 1 396 ? 18.109 49.375 21.281 1 84.44 396 VAL A O 1
ATOM 3145 N N . LEU A 1 397 ? 18.203 47.344 22.25 1 88.56 397 LEU A N 1
ATOM 3146 C CA . LEU A 1 397 ? 17.531 46.656 21.172 1 88.56 397 LEU A CA 1
ATOM 3147 C C . LEU A 1 397 ? 16.172 46.125 21.625 1 88.56 397 LEU A C 1
ATOM 3149 O O . LEU A 1 397 ? 16.094 45.031 22.188 1 88.56 397 LEU A O 1
ATOM 3153 N N . PRO A 1 398 ? 15.125 46.875 21.328 1 90.69 398 PRO A N 1
ATOM 3154 C CA . PRO A 1 398 ? 13.797 46.406 21.703 1 90.69 398 PRO A CA 1
ATOM 3155 C C . PRO A 1 398 ? 13.25 45.344 20.75 1 90.69 398 PRO A C 1
ATOM 3157 O O . PRO A 1 398 ? 13.461 45.438 19.531 1 90.69 398 PRO A O 1
ATOM 3160 N N . PHE A 1 399 ? 12.609 44.375 21.328 1 93.75 399 PHE A N 1
ATOM 3161 C CA . PHE A 1 399 ? 11.883 43.438 20.484 1 93.75 399 PHE A CA 1
ATOM 3162 C C . PHE A 1 399 ? 10.648 42.906 21.203 1 93.75 399 PHE A C 1
ATOM 3164 O O . PHE A 1 399 ? 10.625 42.844 22.438 1 93.75 399 PHE A O 1
ATOM 3171 N N . ILE A 1 400 ? 9.641 42.562 20.422 1 95.31 400 ILE A N 1
ATOM 3172 C CA . ILE A 1 400 ? 8.391 41.969 20.891 1 95.31 400 ILE A CA 1
ATOM 3173 C C . ILE A 1 400 ? 8.453 40.438 20.766 1 95.31 400 ILE A C 1
ATOM 3175 O O . ILE A 1 400 ? 8.992 39.906 19.797 1 95.31 400 ILE A O 1
ATOM 3179 N N . TYR A 1 401 ? 7.898 39.719 21.766 1 95.81 401 TYR A N 1
ATOM 3180 C CA . TYR A 1 401 ? 7.789 38.281 21.688 1 95.81 401 TYR A CA 1
ATOM 3181 C C . TYR A 1 401 ? 6.531 37.781 22.391 1 95.81 401 TYR A C 1
ATOM 3183 O O . TYR A 1 401 ? 5.938 38.5 23.188 1 95.81 401 TYR A O 1
ATOM 3191 N N . GLY A 1 402 ? 6.051 36.625 21.969 1 96.38 402 GLY A N 1
ATOM 3192 C CA . GLY A 1 402 ? 4.961 35.969 22.656 1 96.38 402 GLY A CA 1
ATOM 3193 C C . GLY A 1 402 ? 5.438 35 23.719 1 96.38 402 GLY A C 1
ATOM 3194 O O . GLY A 1 402 ? 6.492 34.375 23.562 1 96.38 402 GLY A O 1
ATOM 3195 N N . SER A 1 403 ? 4.684 34.812 24.75 1 96.94 403 SER A N 1
ATOM 3196 C CA . SER A 1 403 ? 5.027 33.875 25.812 1 96.94 403 SER A CA 1
ATOM 3197 C C . SER A 1 403 ? 3.785 33.375 26.531 1 96.94 403 SER A C 1
ATOM 3199 O O . SER A 1 403 ? 2.805 34.094 26.672 1 96.94 403 SER A O 1
ATOM 3201 N N . GLU A 1 404 ? 3.863 32.125 26.938 1 96.75 404 GLU A N 1
ATOM 3202 C CA . GLU A 1 404 ? 2.811 31.5 27.719 1 96.75 404 GLU A CA 1
ATOM 3203 C C . GLU A 1 404 ? 3.297 31.188 29.141 1 96.75 404 GLU A C 1
ATOM 3205 O O . GLU A 1 404 ? 2.789 30.266 29.781 1 96.75 404 GLU A O 1
ATOM 3210 N N . LYS A 1 405 ? 4.312 31.891 29.594 1 94.12 405 LYS A N 1
ATOM 3211 C CA . LYS A 1 405 ? 4.93 31.609 30.875 1 94.12 405 LYS A CA 1
ATOM 3212 C C . LYS A 1 405 ? 3.92 31.734 32 1 94.12 405 LYS A C 1
ATOM 3214 O O . LYS A 1 405 ? 4.082 31.109 33.062 1 94.12 405 LYS A O 1
ATOM 3219 N N . HIS A 1 406 ? 2.805 32.5 31.812 1 93.38 406 HIS A N 1
ATOM 3220 C CA . HIS A 1 406 ? 1.722 32.625 32.781 1 93.38 406 HIS A CA 1
ATOM 3221 C C . HIS A 1 406 ? 0.456 31.938 32.281 1 93.38 406 HIS A C 1
ATOM 3223 O O . HIS A 1 406 ? -0.656 32.375 32.562 1 93.38 406 HIS A O 1
ATOM 3229 N N . SER A 1 407 ? 0.59 31 31.344 1 95.88 407 SER A N 1
ATOM 3230 C CA . SER A 1 407 ? -0.427 30.125 30.781 1 95.88 407 SER A CA 1
ATOM 3231 C C . SER A 1 407 ? -1.01 30.719 29.5 1 95.88 407 SER A C 1
ATOM 3233 O O . SER A 1 407 ? -0.697 30.25 28.391 1 95.88 407 SER A O 1
ATOM 3235 N N . GLN A 1 408 ? -1.755 31.844 29.703 1 97 408 GLN A N 1
ATOM 3236 C CA . GLN A 1 408 ? -2.285 32.469 28.484 1 97 408 GLN A CA 1
ATOM 3237 C C . GLN A 1 408 ? -1.167 33.062 27.656 1 97 408 GLN A C 1
ATOM 3239 O O . GLN A 1 408 ? -0.215 33.625 28.203 1 97 408 GLN A O 1
ATOM 3244 N N . CYS A 1 409 ? -1.236 32.969 26.359 1 97.75 409 CYS A N 1
ATOM 3245 C CA . CYS A 1 409 ? -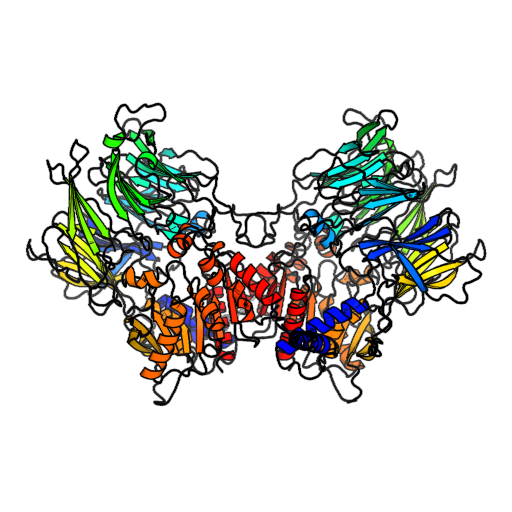0.258 33.594 25.484 1 97.75 409 CYS A CA 1
ATOM 3246 C C . CYS A 1 409 ? -0.458 35.094 25.453 1 97.75 409 CYS A C 1
ATOM 3248 O O . CYS A 1 409 ? -1.555 35.594 25.156 1 97.75 409 CYS A O 1
ATOM 3250 N N . HIS A 1 410 ? 0.557 35.812 25.75 1 97.38 410 HIS A N 1
ATOM 3251 C CA . HIS A 1 410 ? 0.498 37.25 25.719 1 97.38 410 HIS A CA 1
ATOM 3252 C C . HIS A 1 410 ? 1.753 37.844 25.078 1 97.38 410 HIS A C 1
ATOM 3254 O O . HIS A 1 410 ? 2.744 37.156 24.891 1 97.38 410 HIS A O 1
ATOM 3260 N N . LEU A 1 411 ? 1.656 39.094 24.734 1 97.38 411 LEU A N 1
ATOM 3261 C CA . LEU A 1 411 ? 2.768 39.844 24.125 1 97.38 411 LEU A CA 1
ATOM 3262 C C . LEU A 1 411 ? 3.611 40.531 25.188 1 97.38 411 LEU A C 1
ATOM 3264 O O . LEU A 1 411 ? 3.076 41.062 26.156 1 97.38 411 LEU A O 1
ATOM 3268 N N . PHE A 1 412 ? 4.891 40.531 24.953 1 96.25 412 PHE A N 1
ATOM 3269 C CA . PHE A 1 412 ? 5.871 41.188 25.812 1 96.25 412 PHE A CA 1
ATOM 3270 C C . PHE A 1 412 ? 6.812 42.062 24.984 1 96.25 412 PHE A C 1
ATOM 3272 O O . PHE A 1 412 ? 7.066 41.781 23.812 1 96.25 412 PHE A O 1
ATOM 3279 N N . LEU A 1 413 ? 7.281 43.125 25.594 1 95.19 413 LEU A N 1
ATOM 3280 C CA . LEU A 1 413 ? 8.367 43.938 25.047 1 95.19 413 LEU A CA 1
ATOM 3281 C C . LEU A 1 413 ? 9.625 43.781 25.891 1 95.19 413 LEU A C 1
ATOM 3283 O O . LEU A 1 413 ? 9.602 44 27.109 1 95.19 413 LEU A O 1
ATOM 3287 N N . ARG A 1 414 ? 10.625 43.375 25.25 1 93.69 414 ARG A N 1
ATOM 3288 C CA . ARG A 1 414 ? 11.922 43.281 25.906 1 93.69 414 ARG A CA 1
ATOM 3289 C C . ARG A 1 414 ? 12.875 44.344 25.375 1 93.69 414 ARG A C 1
ATOM 3291 O O . ARG A 1 414 ? 13.07 44.469 24.172 1 93.69 414 ARG A O 1
ATOM 3298 N N . ASN A 1 415 ? 13.422 45.062 26.297 1 90.56 415 ASN A N 1
ATOM 3299 C CA . ASN A 1 415 ? 14.492 46 25.984 1 90.56 415 ASN A CA 1
ATOM 3300 C C . ASN A 1 415 ? 15.859 45.438 26.344 1 90.56 415 ASN A C 1
ATOM 3302 O O . ASN A 1 415 ? 16.281 45.5 27.5 1 90.56 415 ASN A O 1
ATOM 3306 N N . TYR A 1 416 ? 16.484 44.938 25.328 1 87.5 416 TYR A N 1
ATOM 3307 C CA . TYR A 1 416 ? 17.797 44.344 25.547 1 87.5 416 TYR A CA 1
ATOM 3308 C C . TYR A 1 416 ? 18.906 45.375 25.375 1 87.5 416 TYR A C 1
ATOM 3310 O O . TYR A 1 416 ? 19.016 46 24.312 1 87.5 416 TYR A O 1
ATOM 3318 N N . VAL A 1 417 ? 19.719 45.5 26.391 1 82.94 417 VAL A N 1
ATOM 3319 C CA . VAL A 1 417 ? 20.812 46.469 26.328 1 82.94 417 VAL A CA 1
ATOM 3320 C C . VAL A 1 417 ? 22.062 45.781 25.797 1 82.94 417 VAL A C 1
ATOM 3322 O O . VAL A 1 417 ? 22.562 44.844 26.391 1 82.94 417 VAL A O 1
ATOM 3325 N N . LEU A 1 418 ? 22.547 46.188 24.594 1 74.31 418 LEU A N 1
ATOM 3326 C CA . LEU A 1 418 ? 23.734 45.656 23.953 1 74.31 418 LEU A CA 1
ATOM 3327 C C . LEU A 1 418 ? 25 46.188 24.625 1 74.31 418 LEU A C 1
ATOM 3329 O O . LEU A 1 418 ? 25.359 47.344 24.484 1 74.31 418 LEU A O 1
ATOM 3333 N N . ALA A 1 419 ? 25.172 45.938 25.953 1 64.06 419 ALA A N 1
ATOM 3334 C CA . ALA A 1 419 ? 26.359 46.469 26.625 1 64.06 419 ALA A CA 1
ATOM 3335 C C . ALA A 1 419 ? 27.578 45.594 26.359 1 64.06 419 ALA A C 1
ATOM 3337 O O . ALA A 1 419 ? 27.438 44.438 25.906 1 64.06 419 ALA A O 1
ATOM 3338 N N . SER A 1 420 ? 28.828 46.281 26.203 1 53.97 420 SER A N 1
ATOM 3339 C CA . SER A 1 420 ? 30.141 45.688 26.016 1 53.97 420 SER A CA 1
ATOM 3340 C C . SER A 1 420 ? 30.359 44.5 26.969 1 53.97 420 SER A C 1
ATOM 3342 O O . SER A 1 420 ? 31.188 43.625 26.703 1 53.97 420 SER A O 1
ATOM 3344 N N . SER A 1 421 ? 29.906 44.594 28.344 1 49.22 421 SER A N 1
ATOM 3345 C CA . SER A 1 421 ? 30.297 43.562 29.297 1 49.22 421 SER A CA 1
ATOM 3346 C C . SER A 1 421 ? 29.172 42.562 29.516 1 49.22 421 SER A C 1
ATOM 3348 O O . SER A 1 421 ? 28.047 42.75 29.047 1 49.22 421 SER A O 1
ATOM 3350 N N . MET A 1 422 ? 29.453 41.375 30.094 1 48.47 422 MET A N 1
ATOM 3351 C CA . MET A 1 422 ? 28.75 40.125 30.391 1 48.47 422 MET A CA 1
ATOM 3352 C C . MET A 1 422 ? 27.391 40.438 31.016 1 48.47 422 MET A C 1
ATOM 3354 O O . MET A 1 422 ? 26.547 39.531 31.156 1 48.47 422 MET A O 1
ATOM 3358 N N . ASP A 1 423 ? 27.172 41.781 31.484 1 49.81 423 ASP A N 1
ATOM 3359 C CA . ASP A 1 423 ? 26 41.938 32.344 1 49.81 423 ASP A CA 1
ATOM 3360 C C . ASP A 1 423 ? 24.812 42.5 31.562 1 49.81 423 ASP A C 1
ATOM 3362 O O . ASP A 1 423 ? 24.469 43.688 31.734 1 49.81 423 ASP A O 1
ATOM 3366 N N . SER A 1 424 ? 24.5 41.938 30.438 1 56.56 424 SER A N 1
ATOM 3367 C CA . SER A 1 424 ? 23.328 42.406 29.719 1 56.56 424 SER A CA 1
ATOM 3368 C C . SER A 1 424 ? 22.078 42.344 30.594 1 56.56 424 SER A C 1
ATOM 3370 O O . SER A 1 424 ? 21.922 41.438 31.391 1 56.56 424 SER A O 1
ATOM 3372 N N . THR A 1 425 ? 21.516 43.656 30.922 1 62.75 425 THR A N 1
ATOM 3373 C CA . THR A 1 425 ? 20.281 43.719 31.688 1 62.75 425 THR A CA 1
ATOM 3374 C C . THR A 1 425 ? 19.062 43.812 30.766 1 62.75 425 THR A C 1
ATOM 3376 O O . THR A 1 425 ? 19.203 44.219 29.609 1 62.75 425 THR A O 1
ATOM 3379 N N . SER A 1 426 ? 18.078 43.031 30.984 1 72.88 426 SER A N 1
ATOM 3380 C CA . SER A 1 426 ? 16.844 43.094 30.188 1 72.88 426 SER A CA 1
ATOM 3381 C C . SER A 1 426 ? 15.633 43.312 31.078 1 72.88 426 SER A C 1
ATOM 3383 O O . SER A 1 426 ? 15.648 43 32.25 1 72.88 426 SER A O 1
ATOM 3385 N N . GLU A 1 427 ? 14.828 44.281 30.578 1 79.88 427 GLU A N 1
ATOM 3386 C CA . GLU A 1 427 ? 13.531 44.5 31.203 1 79.88 427 GLU A CA 1
ATOM 3387 C C . GLU A 1 427 ? 12.391 44.031 30.297 1 79.88 427 GLU A C 1
ATOM 3389 O O . GLU A 1 427 ? 12.375 44.375 29.109 1 79.88 427 GLU A O 1
ATOM 3394 N N . ASP A 1 428 ? 11.547 43.188 30.859 1 89.56 428 ASP A N 1
ATOM 3395 C CA . ASP A 1 428 ? 10.367 42.75 30.125 1 89.56 428 ASP A CA 1
ATOM 3396 C C . ASP A 1 428 ? 9.125 43.531 30.547 1 89.56 428 ASP A C 1
ATOM 3398 O O . ASP A 1 428 ? 8.883 43.719 31.734 1 89.56 428 ASP A O 1
ATOM 3402 N N . ILE A 1 429 ? 8.445 44 29.609 1 92.06 429 ILE A N 1
ATOM 3403 C CA . ILE A 1 429 ? 7.191 44.719 29.844 1 92.06 429 ILE A CA 1
ATOM 3404 C C . ILE A 1 429 ? 6.031 43.906 29.25 1 92.06 429 ILE A C 1
ATOM 3406 O O . ILE A 1 429 ? 6.082 43.5 28.094 1 92.06 429 ILE A O 1
ATOM 3410 N N . HIS A 1 430 ? 4.961 43.781 30.094 1 93.69 430 HIS A N 1
ATOM 3411 C CA . HIS A 1 430 ? 3.74 43.156 29.594 1 93.69 430 HIS A CA 1
ATOM 3412 C C . HIS A 1 430 ? 2.967 44.094 28.688 1 93.69 430 HIS A C 1
ATOM 3414 O O . HIS A 1 430 ? 2.562 45.188 29.109 1 93.69 430 HIS A O 1
ATOM 3420 N N . LEU A 1 431 ? 2.826 43.656 27.5 1 95.56 431 LEU A N 1
ATOM 3421 C CA . LEU A 1 431 ? 2.051 44.5 26.594 1 95.56 431 LEU A CA 1
ATOM 3422 C C . LEU A 1 431 ? 0.57 44.125 26.656 1 95.56 431 LEU A C 1
ATOM 3424 O O . LEU A 1 431 ? -0.29 44.969 26.406 1 95.56 431 LEU A O 1
ATOM 3428 N N . THR A 1 432 ? 0.249 42.906 26.812 1 96 432 THR A N 1
ATOM 3429 C CA . THR A 1 432 ? -1.113 42.406 27.016 1 96 432 THR A CA 1
ATOM 3430 C C . THR A 1 432 ? -1.2 41.531 28.234 1 96 432 THR A C 1
ATOM 3432 O O . THR A 1 432 ? -0.197 40.938 28.672 1 96 432 THR A O 1
ATOM 3435 N N . THR A 1 433 ? -2.365 41.5 28.828 1 94.44 433 THR A N 1
ATOM 3436 C CA . THR A 1 433 ? -2.629 40.688 30 1 94.44 433 THR A CA 1
ATOM 3437 C C . THR A 1 433 ? -4.113 40.344 30.094 1 94.44 433 THR A C 1
ATOM 3439 O O . THR A 1 433 ? -4.945 40.969 29.453 1 94.44 433 THR A O 1
ATOM 3442 N N . GLY A 1 434 ? -4.406 39.312 30.891 1 94.56 434 GLY A N 1
ATOM 3443 C CA . GLY A 1 434 ? -5.793 38.938 31.125 1 94.56 434 GLY A CA 1
ATOM 3444 C C . GLY A 1 434 ? -6.086 37.469 30.859 1 94.56 434 GLY A C 1
ATOM 3445 O O . GLY A 1 434 ? -5.176 36.719 30.531 1 94.56 434 GLY A O 1
ATOM 3446 N N . ASP A 1 435 ? -7.395 37.156 31.062 1 94.81 435 ASP A N 1
ATOM 3447 C CA . ASP A 1 435 ? -7.828 35.781 30.859 1 94.81 435 ASP A CA 1
ATOM 3448 C C . ASP A 1 435 ? -8.289 35.562 29.422 1 94.81 435 ASP A C 1
ATOM 3450 O O . ASP A 1 435 ? -9.438 35.156 29.188 1 94.81 435 ASP A O 1
ATOM 3454 N N . TRP A 1 436 ? -7.5 35.844 28.578 1 96.56 436 TRP A N 1
ATOM 3455 C CA . TRP A 1 436 ? -7.625 35.656 27.141 1 96.56 436 TRP A CA 1
ATOM 3456 C C . TRP A 1 436 ? -6.254 35.438 26.5 1 96.56 436 TRP A C 1
ATOM 3458 O O . TRP A 1 436 ? -5.223 35.656 27.141 1 96.56 436 TRP A O 1
ATOM 3468 N N . SER A 1 437 ? -6.203 34.938 25.328 1 97.75 437 SER A N 1
ATOM 3469 C CA . SER A 1 437 ? -4.934 34.594 24.703 1 97.75 437 SER A CA 1
ATOM 3470 C C . SER A 1 437 ? -4.746 35.312 23.375 1 97.75 437 SER A C 1
ATOM 3472 O O . SER A 1 437 ? -5.695 35.438 22.594 1 97.75 437 SER A O 1
ATOM 3474 N N . VAL A 1 438 ? -3.51 35.781 23.125 1 98.06 438 VAL A N 1
ATOM 3475 C CA . VAL A 1 438 ? -3.074 36.125 21.781 1 98.06 438 VAL A CA 1
ATOM 3476 C C . VAL A 1 438 ? -2.928 34.844 20.938 1 98.06 438 VAL A C 1
ATOM 3478 O O . VAL A 1 438 ? -2.438 33.812 21.438 1 98.06 438 VAL A O 1
ATOM 3481 N N . ILE A 1 439 ? -3.477 34.875 19.766 1 97.12 439 ILE A N 1
ATOM 3482 C CA . ILE A 1 439 ? -3.387 33.688 18.906 1 97.12 439 ILE A CA 1
ATOM 3483 C C . ILE A 1 439 ? -1.939 33.469 18.469 1 97.12 439 ILE A C 1
ATOM 3485 O O . ILE A 1 439 ? -1.426 34.219 17.625 1 97.12 439 ILE A O 1
ATOM 3489 N N . LYS A 1 440 ? -1.312 32.469 18.969 1 95.12 440 LYS A N 1
ATOM 3490 C CA . LYS A 1 440 ? 0.12 32.25 18.797 1 95.12 440 LYS A CA 1
ATOM 3491 C C . LYS A 1 440 ? 0.457 31.938 17.344 1 95.12 440 LYS A C 1
ATOM 3493 O O . LYS A 1 440 ? 1.557 32.25 16.875 1 95.12 440 LYS A O 1
ATOM 3498 N N . ASP A 1 441 ? -0.431 31.328 16.578 1 92.5 441 ASP A N 1
ATOM 3499 C CA . ASP A 1 441 ? -0.185 30.922 15.195 1 92.5 441 ASP A CA 1
ATOM 3500 C C . ASP A 1 441 ? -0.381 32.094 14.234 1 92.5 441 ASP A C 1
ATOM 3502 O O . ASP A 1 441 ? 0.041 32.031 13.078 1 92.5 441 ASP A O 1
ATOM 3506 N N . GLY A 1 442 ? -1.045 33.125 14.68 1 93.06 442 GLY A N 1
ATOM 3507 C CA . GLY A 1 442 ? -1.278 34.281 13.844 1 93.06 442 GLY A CA 1
ATOM 3508 C C . GLY A 1 442 ? -0.097 35.25 13.805 1 93.06 442 GLY A C 1
ATOM 3509 O O . GLY A 1 442 ? 0.598 35.406 14.805 1 93.06 442 GLY A O 1
ATOM 3510 N N . PRO A 1 443 ? 0.101 35.812 12.648 1 92.19 443 PRO A N 1
ATOM 3511 C CA . PRO A 1 443 ? 1.171 36.812 12.578 1 92.19 443 PRO A CA 1
ATOM 3512 C C . PRO A 1 443 ? 0.763 38.156 13.18 1 92.19 443 PRO A C 1
ATOM 3514 O O . PRO A 1 443 ? -0.376 38.344 13.625 1 92.19 443 PRO A O 1
ATOM 3517 N N . LEU A 1 444 ? 1.726 39.062 13.305 1 94.94 444 LEU A N 1
ATOM 3518 C CA . LEU A 1 444 ? 1.425 40.406 13.805 1 94.94 444 LEU A CA 1
ATOM 3519 C C . LEU A 1 444 ? 2.021 41.469 12.891 1 94.94 444 LEU A C 1
ATOM 3521 O O . LEU A 1 444 ? 2.793 41.156 11.984 1 94.94 444 LEU A O 1
ATOM 3525 N N . VAL A 1 445 ? 1.559 42.656 13.039 1 96.12 445 VAL A N 1
ATOM 3526 C CA . VAL A 1 445 ? 2.086 43.844 12.359 1 96.12 445 VAL A CA 1
ATOM 3527 C C . VAL A 1 445 ? 2.432 44.906 13.391 1 96.12 445 VAL A C 1
ATOM 3529 O O . VAL A 1 445 ? 1.653 45.188 14.305 1 96.12 445 VAL A O 1
ATOM 3532 N N . VAL A 1 446 ? 3.604 45.469 13.25 1 95.19 446 VAL A N 1
ATOM 3533 C CA . VAL A 1 446 ? 4.043 46.531 14.141 1 95.19 446 VAL A CA 1
ATOM 3534 C C . VAL A 1 446 ? 4.105 47.875 13.383 1 95.19 446 VAL A C 1
ATOM 3536 O O . VAL A 1 446 ? 4.77 47.969 12.344 1 95.19 446 VAL A O 1
ATOM 3539 N N . ASP A 1 447 ? 3.346 48.844 13.867 1 94 447 ASP A N 1
ATOM 3540 C CA . ASP A 1 447 ? 3.426 50.219 13.398 1 94 447 ASP A CA 1
ATOM 3541 C C . ASP A 1 447 ? 4.387 51.031 14.266 1 94 447 ASP A C 1
ATOM 3543 O O . ASP A 1 447 ? 3.988 51.594 15.289 1 94 447 ASP A O 1
ATOM 3547 N N . THR A 1 448 ? 5.57 51.125 13.797 1 91.25 448 THR A N 1
ATOM 3548 C CA . THR A 1 448 ? 6.609 51.781 14.602 1 91.25 448 THR A CA 1
ATOM 3549 C C . THR A 1 448 ? 6.383 53.281 14.688 1 91.25 448 THR A C 1
ATOM 3551 O O . THR A 1 448 ? 6.75 53.906 15.68 1 91.25 448 THR A O 1
ATOM 3554 N N . SER A 1 449 ? 5.836 53.875 13.688 1 89.44 449 SER A N 1
ATOM 3555 C CA . SER A 1 449 ? 5.598 55.312 13.672 1 89.44 449 SER A CA 1
ATOM 3556 C C . SER A 1 449 ? 4.625 55.719 14.766 1 89.44 449 SER A C 1
ATOM 3558 O O . SER A 1 449 ? 4.797 56.75 15.391 1 89.44 449 SER A O 1
ATOM 3560 N N . ARG A 1 450 ? 3.678 54.906 15.016 1 92.25 450 ARG A N 1
ATOM 3561 C CA . ARG A 1 450 ? 2.664 55.25 16.016 1 92.25 450 ARG A CA 1
ATOM 3562 C C . ARG A 1 450 ? 2.828 54.406 17.266 1 92.25 450 ARG A C 1
ATOM 3564 O O . ARG A 1 450 ? 2.047 54.531 18.219 1 92.25 450 ARG A O 1
ATOM 3571 N N . GLU A 1 451 ? 3.809 53.5 17.25 1 92.31 451 GLU A N 1
ATOM 3572 C CA . GLU A 1 451 ? 4.141 52.625 18.359 1 92.31 451 GLU A CA 1
ATOM 3573 C C . GLU A 1 451 ? 2.971 51.719 18.719 1 92.31 451 GLU A C 1
ATOM 3575 O O . GLU A 1 451 ? 2.604 51.594 19.891 1 92.31 451 GLU A O 1
ATOM 3580 N N . LEU A 1 452 ? 2.365 51.125 17.672 1 95.06 452 LEU A N 1
ATOM 3581 C CA . LEU A 1 452 ? 1.218 50.25 17.828 1 95.06 452 LEU A CA 1
ATOM 3582 C C . LEU A 1 452 ? 1.555 48.844 17.344 1 95.06 452 LEU A C 1
ATOM 3584 O O . LEU A 1 452 ? 2.455 48.656 16.516 1 95.06 452 LEU A O 1
ATOM 3588 N N . ILE A 1 453 ? 0.882 47.875 17.922 1 96.56 453 ILE A N 1
ATOM 3589 C CA . ILE A 1 453 ? 0.971 46.469 17.5 1 96.56 453 ILE A CA 1
ATOM 3590 C C . ILE A 1 453 ? -0.421 45.969 17.156 1 96.56 453 ILE A C 1
ATOM 3592 O O . ILE A 1 453 ? -1.353 46.094 17.969 1 96.56 453 ILE A O 1
ATOM 3596 N N . TYR A 1 454 ? -0.575 45.375 15.961 1 97.81 454 TYR A N 1
ATOM 3597 C CA . TYR A 1 454 ? -1.795 44.719 15.539 1 97.81 454 TYR A CA 1
ATOM 3598 C C . TYR A 1 454 ? -1.634 43.188 15.633 1 97.81 454 TYR A C 1
ATOM 3600 O O . TYR A 1 454 ? -0.643 42.625 15.148 1 97.81 454 TYR A O 1
ATOM 3608 N N . PHE A 1 455 ? -2.561 42.5 16.266 1 97.88 455 PHE A N 1
ATOM 3609 C CA . PHE A 1 455 ? -2.445 41.062 16.516 1 97.88 455 PHE A CA 1
ATOM 3610 C C . PHE A 1 455 ? -3.824 40.438 16.609 1 97.88 455 PHE A C 1
ATOM 3612 O O . PHE A 1 455 ? -4.836 41.125 16.672 1 97.88 455 PHE A O 1
ATOM 3619 N N . LEU A 1 456 ? -3.891 39.125 16.5 1 97.75 456 LEU A N 1
ATOM 3620 C CA . LEU A 1 456 ? -5.121 38.375 16.672 1 97.75 456 LEU A CA 1
ATOM 3621 C C . LEU A 1 456 ? -5.234 37.844 18.094 1 97.75 456 LEU A C 1
ATOM 3623 O O . LEU A 1 456 ? -4.23 37.438 18.688 1 97.75 456 LEU A O 1
ATOM 3627 N N . ALA A 1 457 ? -6.418 37.844 18.625 1 98.25 457 ALA A N 1
ATOM 3628 C CA . ALA A 1 457 ? -6.645 37.375 19.984 1 98.25 457 ALA A CA 1
ATOM 3629 C C . ALA A 1 457 ? -8.094 36.906 20.172 1 98.25 457 ALA A C 1
ATOM 3631 O O . ALA A 1 457 ? -8.969 37.281 19.391 1 98.25 457 ALA A O 1
ATOM 3632 N N . ASN A 1 458 ? -8.289 36.125 21.188 1 97.62 458 ASN A N 1
ATOM 3633 C CA . ASN A 1 458 ? -9.648 35.781 21.594 1 97.62 458 ASN A CA 1
ATOM 3634 C C . ASN A 1 458 ? -10.109 36.625 22.781 1 97.62 458 ASN A C 1
ATOM 3636 O O . ASN A 1 458 ? -10.586 36.094 23.781 1 97.62 458 ASN A O 1
ATOM 3640 N N . ARG A 1 459 ? -9.984 37.875 22.578 1 97.31 459 ARG A N 1
ATOM 3641 C CA . ARG A 1 459 ? -10.219 38.875 23.609 1 97.31 459 ARG A CA 1
ATOM 3642 C C . ARG A 1 459 ? -11.688 38.938 24.016 1 97.31 459 ARG A C 1
ATOM 3644 O O . ARG A 1 459 ? -12.008 39.156 25.188 1 97.31 459 ARG A O 1
ATOM 3651 N N . VAL A 1 460 ? -12.594 38.75 23.078 1 96.62 460 VAL A N 1
ATOM 3652 C CA . VAL A 1 460 ? -14.031 38.844 23.297 1 96.62 460 VAL A CA 1
ATOM 3653 C C . VAL A 1 460 ? -14.539 37.562 23.938 1 96.62 460 VAL A C 1
ATOM 3655 O O . VAL A 1 460 ? -15.344 37.594 24.875 1 96.62 460 VAL A O 1
ATOM 3658 N N . SER A 1 461 ? -14.172 36.5 23.375 1 96.12 461 SER A N 1
ATOM 3659 C CA . SER A 1 461 ? -14.555 35.156 23.781 1 96.12 461 SER A CA 1
ATOM 3660 C C . SER A 1 461 ? -13.555 34.125 23.281 1 96.12 461 SER A C 1
ATOM 3662 O O . SER A 1 461 ? -12.945 34.312 22.219 1 96.12 461 SER A O 1
ATOM 3664 N N . PRO A 1 462 ? -13.414 33.031 24.094 1 96.06 462 PRO A N 1
ATOM 3665 C CA . PRO A 1 462 ? -12.547 31.984 23.578 1 96.06 462 PRO A CA 1
ATOM 3666 C C . PRO A 1 462 ? -13.039 31.422 22.234 1 96.06 462 PRO A C 1
ATOM 3668 O O . PRO A 1 462 ? -12.281 30.734 21.54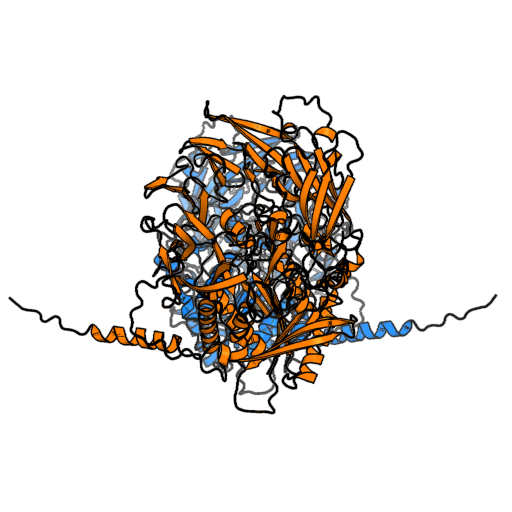7 1 96.06 462 PRO A O 1
ATOM 3671 N N . LEU A 1 463 ? -14.258 31.75 21.797 1 97 463 LEU A N 1
ATOM 3672 C CA . LEU A 1 463 ? -14.852 31.188 20.594 1 97 463 LEU A CA 1
ATOM 3673 C C . LEU A 1 463 ? -14.703 32.125 19.406 1 97 463 LEU A C 1
ATOM 3675 O O . LEU A 1 463 ? -15.055 31.781 18.281 1 97 463 LEU A O 1
ATOM 3679 N N . ILE A 1 464 ? -14.156 33.312 19.625 1 97.56 464 ILE A N 1
ATOM 3680 C CA . ILE A 1 464 ? -14.102 34.312 18.578 1 97.56 464 ILE A CA 1
ATOM 3681 C C . ILE A 1 464 ? -12.672 34.844 18.438 1 97.56 464 ILE A C 1
ATOM 3683 O O . ILE A 1 464 ? -12.086 35.312 19.422 1 97.56 464 ILE A O 1
ATOM 3687 N N . ILE A 1 465 ? -12.094 34.75 17.297 1 97.38 465 ILE A N 1
ATOM 3688 C CA . ILE A 1 465 ? -10.812 35.375 16.984 1 97.38 465 ILE A CA 1
ATOM 3689 C C . ILE A 1 465 ? -11.039 36.781 16.422 1 97.38 465 ILE A C 1
ATOM 3691 O O . ILE A 1 465 ? -11.773 36.969 15.453 1 97.38 465 ILE A O 1
ATOM 3695 N N . SER A 1 466 ? -10.406 37.719 17.031 1 98 466 SER A N 1
ATOM 3696 C CA . SER A 1 466 ? -10.57 39.125 16.641 1 98 466 SER A CA 1
ATOM 3697 C C . SER A 1 466 ? -9.227 39.75 16.312 1 98 466 SER A C 1
ATOM 3699 O O . SER A 1 466 ? -8.188 39.344 16.828 1 98 466 SER A O 1
ATOM 3701 N N . LEU A 1 467 ? -9.312 40.719 15.422 1 98.25 467 LEU A N 1
ATOM 3702 C CA . LEU A 1 467 ? -8.156 41.594 15.242 1 98.25 467 LEU A CA 1
ATOM 3703 C C . LEU A 1 467 ? -8.125 42.656 16.312 1 98.25 467 LEU A C 1
ATOM 3705 O O . LEU A 1 467 ? -9.125 43.344 16.547 1 98.25 467 LEU A O 1
ATOM 3709 N N . CYS A 1 468 ? -6.949 42.812 16.969 1 98.19 468 CYS A N 1
ATOM 3710 C CA . CYS A 1 468 ? -6.785 43.781 18.062 1 98.19 468 CYS A CA 1
ATOM 3711 C C . CYS A 1 468 ? -5.59 44.688 17.812 1 98.19 468 CYS A C 1
ATOM 3713 O O . CYS A 1 468 ? -4.773 44.406 16.938 1 98.19 468 CYS A O 1
ATOM 3715 N N . VAL A 1 469 ? -5.605 45.781 18.578 1 97.62 469 VAL A N 1
ATOM 3716 C CA . VAL A 1 469 ? -4.488 46.719 18.531 1 97.62 469 VAL A CA 1
ATOM 3717 C C . VAL A 1 469 ? -4.148 47.219 19.938 1 97.62 469 VAL A C 1
ATOM 3719 O O . VAL A 1 469 ? -5.039 47.406 20.766 1 97.62 469 VAL A O 1
ATOM 3722 N N . THR A 1 470 ? -2.896 47.312 20.219 1 96.75 470 THR A N 1
ATOM 3723 C CA . THR A 1 470 ? -2.41 47.938 21.453 1 96.75 470 THR A CA 1
ATOM 3724 C C . THR A 1 470 ? -1.155 48.75 21.203 1 96.75 470 THR A C 1
ATOM 3726 O O . THR A 1 470 ? -0.648 48.781 20.078 1 96.75 470 THR A O 1
ATOM 3729 N N . SER A 1 471 ? -0.77 49.531 22.203 1 94.75 471 SER A N 1
ATOM 3730 C CA . SER A 1 471 ? 0.47 50.281 22.125 1 94.75 471 SER A CA 1
ATOM 3731 C C . SER A 1 471 ? 1.613 49.562 22.828 1 94.75 471 SER A C 1
ATOM 3733 O O . SER A 1 471 ? 1.412 48.938 23.875 1 94.75 471 SER A O 1
ATOM 3735 N N . TYR A 1 472 ? 2.828 49.594 22.266 1 92 472 TYR A N 1
ATOM 3736 C CA . TYR A 1 472 ? 3.947 49 22.969 1 92 472 TYR A CA 1
ATOM 3737 C C . TYR A 1 472 ? 4.746 50.031 23.734 1 92 472 TYR A C 1
ATOM 3739 O O . TYR A 1 472 ? 5.824 49.75 24.266 1 92 472 TYR A O 1
ATOM 3747 N N . LYS A 1 473 ? 4.266 51.188 23.781 1 87.44 473 LYS A N 1
ATOM 3748 C CA . LYS A 1 473 ? 4.906 52.25 24.547 1 87.44 473 LYS A CA 1
ATOM 3749 C C . LYS A 1 473 ? 4.047 52.656 25.75 1 87.44 473 LYS A C 1
ATOM 3751 O O . LYS A 1 473 ? 4.566 52.875 26.844 1 87.44 473 LYS A O 1
ATOM 3756 N N . ARG A 1 474 ? 2.799 52.75 25.484 1 85.19 474 ARG A N 1
ATOM 3757 C CA . ARG A 1 474 ? 1.875 53.156 26.547 1 85.19 474 ARG A CA 1
ATOM 3758 C C . ARG A 1 474 ? 1.103 51.938 27.062 1 85.19 474 ARG A C 1
ATOM 3760 O O . ARG A 1 474 ? 0.635 51.094 26.281 1 85.19 474 ARG A O 1
ATOM 3767 N N . LEU A 1 475 ? 1.171 51.875 28.328 1 77.94 475 LEU A N 1
ATOM 3768 C CA . LEU A 1 475 ? 0.396 50.781 28.906 1 77.94 475 LEU A CA 1
ATOM 3769 C C . LEU A 1 475 ? -1.1 51.062 28.797 1 77.94 475 LEU A C 1
ATOM 3771 O O . LEU A 1 475 ? -1.627 51.969 29.453 1 77.94 475 LEU A O 1
ATOM 3775 N N . THR A 1 476 ? -1.718 50.469 27.766 1 82.19 476 THR A N 1
ATOM 3776 C CA . THR A 1 476 ? -3.15 50.594 27.547 1 82.19 476 THR A CA 1
ATOM 3777 C C . THR A 1 476 ? -3.787 49.25 27.266 1 82.19 476 THR A C 1
ATOM 3779 O O . THR A 1 476 ? -3.094 48.281 26.922 1 82.19 476 THR A O 1
ATOM 3782 N N . GLU A 1 477 ? -5.086 49.25 27.625 1 88.25 477 GLU A N 1
ATOM 3783 C CA . GLU A 1 477 ? -5.844 48.062 27.234 1 88.25 477 GLU A CA 1
ATOM 3784 C C . GLU A 1 477 ? -5.988 47.969 25.719 1 88.25 477 GLU A C 1
ATOM 3786 O O . GLU A 1 477 ? -6.141 49 25.047 1 88.25 477 GLU A O 1
ATOM 3791 N N . CYS A 1 478 ? -5.891 46.75 25.25 1 94.38 478 CYS A N 1
ATOM 3792 C CA . CYS A 1 478 ? -5.977 46.594 23.797 1 94.38 478 CYS A CA 1
ATOM 3793 C C . CYS A 1 478 ? -7.391 46.906 23.312 1 94.38 478 CYS A C 1
ATOM 3795 O O . CYS A 1 478 ? -8.344 46.812 24.078 1 94.38 478 CYS A O 1
ATOM 3797 N N . ARG A 1 479 ? -7.559 47.281 22.094 1 96.19 479 ARG A N 1
ATOM 3798 C CA . ARG A 1 479 ? -8.836 47.531 21.453 1 96.19 479 ARG A CA 1
ATOM 3799 C C . ARG A 1 479 ? -9.133 46.5 20.375 1 96.19 479 ARG A C 1
ATOM 3801 O O . ARG A 1 479 ? -8.25 46.094 19.625 1 96.19 479 ARG A O 1
ATOM 3808 N N . VAL A 1 480 ? -10.383 46 20.406 1 97.81 480 VAL A N 1
ATOM 3809 C CA . VAL A 1 480 ? -10.852 45.094 19.359 1 97.81 480 VAL A CA 1
ATOM 3810 C C . VAL A 1 480 ? -11.281 45.875 18.125 1 97.81 480 VAL A C 1
ATOM 3812 O O . VAL A 1 480 ? -12.047 46.844 18.25 1 97.81 480 VAL A O 1
ATOM 3815 N N . LEU A 1 481 ? -10.82 45.469 16.953 1 98.06 481 LEU A N 1
ATOM 3816 C CA . LEU A 1 481 ? -11.055 46.25 15.742 1 98.06 481 LEU A CA 1
ATOM 3817 C C . LEU A 1 481 ? -12.125 45.594 14.875 1 98.06 481 LEU A C 1
ATOM 3819 O O . LEU A 1 481 ? -12.68 46.25 13.977 1 98.06 481 LEU A O 1
ATOM 3823 N N . THR A 1 482 ? -12.414 44.344 14.992 1 97.94 482 THR A N 1
ATOM 3824 C CA . THR A 1 482 ? -13.422 43.625 14.211 1 97.94 482 THR A CA 1
ATOM 3825 C C . THR A 1 482 ? -14.68 43.375 15.047 1 97.94 482 THR A C 1
ATOM 3827 O O . THR A 1 482 ? -14.648 43.5 16.266 1 97.94 482 THR A O 1
ATOM 3830 N N . PRO A 1 483 ? -15.805 43.031 14.367 1 97 483 PRO A N 1
ATOM 3831 C CA . PRO A 1 483 ? -17.047 42.812 15.109 1 97 483 PRO A CA 1
ATOM 3832 C C . PRO A 1 483 ? -16.953 41.719 16.156 1 97 483 PRO A C 1
ATOM 3834 O O . PRO A 1 483 ? -16.281 40.688 15.922 1 97 483 PRO A O 1
ATOM 3837 N N . ASP A 1 484 ? -17.719 41.875 17.219 1 95.81 484 ASP A N 1
ATOM 3838 C CA . ASP A 1 484 ? -17.625 40.969 18.359 1 95.81 484 ASP A CA 1
ATOM 3839 C C . ASP A 1 484 ? -18.422 39.688 18.109 1 95.81 484 ASP A C 1
ATOM 3841 O O . ASP A 1 484 ? -18.375 38.781 18.906 1 95.81 484 ASP A O 1
ATOM 3845 N N . ASP A 1 485 ? -19.094 39.625 17.016 1 95.19 485 ASP A N 1
ATOM 3846 C CA . ASP A 1 485 ? -19.906 38.438 16.766 1 95.19 485 ASP A CA 1
ATOM 3847 C C . ASP A 1 485 ? -19.391 37.688 15.539 1 95.19 485 ASP A C 1
ATOM 3849 O O . ASP A 1 485 ? -20.016 36.719 15.094 1 95.19 485 ASP A O 1
ATOM 3853 N N . LEU A 1 486 ? -18.297 38.094 14.953 1 96.69 486 LEU A N 1
ATOM 3854 C CA . LEU A 1 486 ? -17.703 37.438 13.797 1 96.69 486 LEU A CA 1
ATOM 3855 C C . LEU A 1 486 ? -16.297 36.969 14.094 1 96.69 486 LEU A C 1
ATOM 3857 O O . LEU A 1 486 ? -15.562 37.625 14.852 1 96.69 486 LEU A O 1
ATOM 3861 N N . CYS A 1 487 ? -15.961 35.875 13.523 1 96.75 487 CYS A N 1
ATOM 3862 C CA . CYS A 1 487 ? -14.648 35.281 13.742 1 96.75 487 CYS A CA 1
ATOM 3863 C C . CYS A 1 487 ? -13.711 35.594 12.586 1 96.75 487 CYS A C 1
ATOM 3865 O O . CYS A 1 487 ? -14.078 35.438 11.422 1 96.75 487 CYS A O 1
ATOM 3867 N N . TYR A 1 488 ? -12.461 36.031 12.883 1 96.12 488 TYR A N 1
ATOM 3868 C CA . TYR A 1 488 ? -11.391 36.312 11.93 1 96.12 488 TYR A CA 1
ATOM 3869 C C . TYR A 1 488 ? -10.758 35.031 11.422 1 96.12 488 TYR A C 1
ATOM 3871 O O . TYR A 1 488 ? -10.422 34.156 12.203 1 96.12 488 TYR A O 1
ATOM 3879 N N . LYS A 1 489 ? -10.648 34.938 10.117 1 91.56 489 LYS A N 1
ATOM 3880 C CA . LYS A 1 489 ? -9.977 33.781 9.523 1 91.56 489 LYS A CA 1
ATOM 3881 C C . LYS A 1 489 ? -8.547 34.125 9.109 1 91.56 489 LYS A C 1
ATOM 3883 O O . LYS A 1 489 ? -8.328 35.156 8.438 1 91.56 489 LYS A O 1
ATOM 3888 N N . PHE A 1 490 ? -7.637 33.344 9.594 1 84.88 490 PHE A N 1
ATOM 3889 C CA . PHE A 1 490 ? -6.277 33.5 9.086 1 84.88 490 PHE A CA 1
ATOM 3890 C C . PHE A 1 490 ? -5.766 32.219 8.492 1 84.88 490 PHE A C 1
ATOM 3892 O O . PHE A 1 490 ? -6.32 31.141 8.758 1 84.88 490 PHE A O 1
ATOM 3899 N N . GLU A 1 491 ? -4.801 32.281 7.586 1 79.81 491 GLU A N 1
ATOM 3900 C CA . GLU A 1 491 ? -4.293 31.125 6.844 1 79.81 491 GLU A CA 1
ATOM 3901 C C . GLU A 1 491 ? -3.02 30.578 7.484 1 79.81 491 GLU A C 1
ATOM 3903 O O . GLU A 1 491 ? -2.219 31.328 8.031 1 79.81 491 GLU A O 1
ATOM 3908 N N . ARG A 1 492 ? -2.852 29.266 7.293 1 83.56 492 ARG A N 1
ATOM 3909 C CA . ARG A 1 492 ? -1.619 28.625 7.73 1 83.56 492 ARG A CA 1
ATOM 3910 C C . ARG A 1 492 ? -0.42 29.125 6.941 1 83.56 492 ARG A C 1
ATOM 3912 O O . ARG A 1 492 ? -0.483 29.25 5.715 1 83.56 492 ARG A O 1
ATOM 3919 N N . GLY A 1 493 ? 0.625 29.391 7.582 1 74.81 493 GLY A N 1
ATOM 3920 C CA . GLY A 1 493 ? 1.867 29.812 6.949 1 74.81 493 GLY A CA 1
ATOM 3921 C C . GLY A 1 493 ? 1.877 31.281 6.555 1 74.81 493 GLY A C 1
ATOM 3922 O O . GLY A 1 493 ? 2.844 31.75 5.957 1 74.81 493 GLY A O 1
ATOM 3923 N N . GLN A 1 494 ? 0.779 31.969 6.922 1 78.81 494 GLN A N 1
ATOM 3924 C CA . GLN A 1 494 ? 0.739 33.406 6.625 1 78.81 494 GLN A CA 1
ATOM 3925 C C . GLN A 1 494 ? 1.783 34.156 7.438 1 78.81 494 GLN A C 1
ATOM 3927 O O . GLN A 1 494 ? 1.88 33.969 8.656 1 78.81 494 GLN A O 1
ATOM 3932 N N . SER A 1 495 ? 2.561 34.938 6.746 1 75.56 495 SER A N 1
ATOM 3933 C CA . SER A 1 495 ? 3.693 35.594 7.398 1 75.56 495 SER A CA 1
ATOM 3934 C C . SER A 1 495 ? 3.293 36.938 7.992 1 75.56 495 SER A C 1
ATOM 3936 O O . SER A 1 495 ? 3.996 37.5 8.844 1 75.56 495 SER A O 1
ATOM 3938 N N . SER A 1 496 ? 2.201 37.5 7.535 1 86.06 496 SER A N 1
ATOM 3939 C CA . SER A 1 496 ? 1.792 38.812 8.016 1 86.06 496 SER A CA 1
ATOM 3940 C C . SER A 1 496 ? 0.283 39 7.898 1 86.06 496 SER A C 1
ATOM 3942 O O . SER A 1 496 ? -0.362 38.375 7.059 1 86.06 496 SER A O 1
ATOM 3944 N N . LEU A 1 497 ? -0.149 39.906 8.789 1 93.38 497 LEU A N 1
ATOM 3945 C CA . LEU A 1 497 ? -1.548 40.312 8.656 1 93.38 497 LEU A CA 1
ATOM 3946 C C . LEU A 1 497 ? -1.745 41.219 7.457 1 93.38 497 LEU A C 1
ATOM 3948 O O . LEU A 1 497 ? -0.801 41.875 7.008 1 93.38 497 LEU A O 1
ATOM 3952 N N . ASN A 1 498 ? -2.92 41.312 6.996 1 94.06 498 ASN A N 1
ATOM 3953 C CA . ASN A 1 498 ? -3.252 42.125 5.824 1 94.06 498 ASN A CA 1
ATOM 3954 C C . ASN A 1 498 ? -3.621 43.562 6.207 1 94.06 498 ASN A C 1
ATOM 3956 O O . ASN A 1 498 ? -4.734 44 5.934 1 94.06 498 ASN A O 1
ATOM 3960 N N . ILE A 1 499 ? -2.629 44.219 6.762 1 96.81 499 ILE A N 1
ATOM 3961 C CA . ILE A 1 499 ? -2.879 45.531 7.324 1 96.81 499 ILE A CA 1
ATOM 3962 C C . ILE A 1 499 ? -1.877 46.531 6.758 1 96.81 499 ILE A C 1
ATOM 3964 O O . ILE A 1 499 ? -0.692 46.219 6.613 1 96.81 499 ILE A O 1
ATOM 3968 N N . ASN A 1 500 ? -2.352 47.688 6.316 1 95.88 500 ASN A N 1
ATOM 3969 C CA . ASN A 1 500 ? -1.604 48.938 6.133 1 95.88 500 ASN A CA 1
ATOM 3970 C C . ASN A 1 500 ? -2.02 49.969 7.152 1 95.88 500 ASN A C 1
ATOM 3972 O O . ASN A 1 500 ? -3.1 50.562 7.043 1 95.88 500 ASN A O 1
ATOM 3976 N N . PRO A 1 501 ? -1.171 50.219 8.086 1 95.06 501 PRO A N 1
ATOM 3977 C CA . PRO A 1 501 ? -1.565 51.094 9.195 1 95.06 501 PRO A CA 1
ATOM 3978 C C . PRO A 1 501 ? -2.008 52.469 8.742 1 95.06 501 PRO A C 1
ATOM 3980 O O . PRO A 1 501 ? -2.729 53.156 9.469 1 95.06 501 PRO A O 1
ATOM 3983 N N . GLU A 1 502 ? -1.598 52.906 7.551 1 93.12 502 GLU A N 1
ATOM 3984 C CA . GLU A 1 502 ? -1.959 54.219 7.051 1 93.12 502 GLU A CA 1
ATOM 3985 C C . GLU A 1 502 ? -3.324 54.219 6.371 1 93.12 502 GLU A C 1
ATOM 3987 O O . GLU A 1 502 ? -3.936 55.25 6.164 1 93.12 502 GLU A O 1
ATOM 3992 N N . ILE A 1 503 ? -3.752 53.062 6.051 1 94.81 503 ILE A N 1
ATOM 3993 C CA . ILE A 1 503 ? -4.949 52.969 5.223 1 94.81 503 ILE A CA 1
ATOM 3994 C C . ILE A 1 503 ? -6.027 52.188 5.961 1 94.81 503 ILE A C 1
ATOM 3996 O O . ILE A 1 503 ? -7.125 52.688 6.203 1 94.81 503 ILE A O 1
ATOM 4000 N N . GLY A 1 504 ? -5.766 51 6.234 1 96.69 504 GLY A N 1
ATOM 4001 C CA . GLY A 1 504 ? -6.734 50.062 6.797 1 96.69 504 GLY A CA 1
ATOM 4002 C C . GLY A 1 504 ? -6.332 48.625 6.633 1 96.69 504 GLY A C 1
ATOM 4003 O O . GLY A 1 504 ? -5.145 48.312 6.523 1 96.69 504 GLY A O 1
ATOM 4004 N N . PHE A 1 505 ? -7.301 47.75 6.812 1 97.19 505 PHE A N 1
ATOM 4005 C CA . PHE A 1 505 ? -7.016 46.312 6.68 1 97.19 505 PHE A CA 1
ATOM 4006 C C . PHE A 1 505 ? -8.148 45.594 5.957 1 97.19 505 PHE A C 1
ATOM 4008 O O . PHE A 1 505 ? -9.266 46.125 5.887 1 97.19 505 PHE A O 1
ATOM 4015 N N . VAL A 1 506 ? -7.809 44.469 5.332 1 96 506 VAL A N 1
ATOM 4016 C CA . VAL A 1 506 ? -8.758 43.562 4.695 1 96 506 VAL A CA 1
ATOM 4017 C C . VAL A 1 506 ? -8.742 42.188 5.406 1 96 506 VAL A C 1
ATOM 4019 O O . VAL A 1 506 ? -7.68 41.719 5.824 1 96 506 VAL A O 1
ATOM 4022 N N . CYS A 1 507 ? -9.914 41.625 5.656 1 95.12 507 CYS A N 1
ATOM 4023 C CA . CYS A 1 507 ? -9.945 40.344 6.375 1 95.12 507 CYS A CA 1
ATOM 4024 C C . CYS A 1 507 ? -11.203 39.562 6.027 1 95.12 507 CYS A C 1
ATOM 4026 O O . CYS A 1 507 ? -12.188 40.125 5.535 1 95.12 507 CYS A O 1
ATOM 4028 N N . TRP A 1 508 ? -11.078 38.281 6.203 1 93.69 508 TRP A N 1
ATOM 4029 C CA . TRP A 1 508 ? -12.227 37.375 6.105 1 93.69 508 TRP A CA 1
ATOM 4030 C C . TRP A 1 508 ? -12.883 37.188 7.469 1 93.69 508 TRP A C 1
ATOM 4032 O O . TRP A 1 508 ? -12.203 36.938 8.461 1 93.69 508 TRP A O 1
ATOM 4042 N N . LEU A 1 509 ? -14.219 37.344 7.527 1 95.44 509 LEU A N 1
ATOM 4043 C CA . LEU A 1 509 ? -14.992 37.188 8.758 1 95.44 509 LEU A CA 1
ATOM 4044 C C . LEU A 1 509 ? -16.203 36.281 8.523 1 95.44 509 LEU A C 1
ATOM 4046 O O . LEU A 1 509 ? -16.781 36.312 7.434 1 95.44 509 LEU A O 1
ATOM 4050 N N . SER A 1 510 ? -16.5 35.531 9.492 1 95.25 510 SER A N 1
ATOM 4051 C CA . SER A 1 510 ? -17.703 34.719 9.43 1 95.25 510 SER A CA 1
ATOM 4052 C C . SER A 1 510 ? -18.188 34.344 10.828 1 95.25 510 SER A C 1
ATOM 4054 O O . SER A 1 510 ? -17.562 34.719 11.828 1 95.25 510 SER A O 1
ATOM 4056 N N . SER A 1 511 ? -19.328 33.781 10.969 1 95.88 511 SER A N 1
ATOM 4057 C CA . SER A 1 511 ? -19.875 33.125 12.164 1 95.88 511 SER A CA 1
ATOM 4058 C C . SER A 1 511 ? -20.609 31.844 11.805 1 95.88 511 SER A C 1
ATOM 4060 O O . SER A 1 511 ? -20.672 31.453 10.633 1 95.88 511 SER A O 1
ATOM 4062 N N . ILE A 1 512 ? -21.172 31.188 12.789 1 94.5 512 ILE A N 1
ATOM 4063 C CA . ILE A 1 512 ? -21.922 29.953 12.547 1 94.5 512 ILE A CA 1
ATOM 4064 C C . ILE A 1 512 ? -23.188 30.266 11.766 1 94.5 512 ILE A C 1
ATOM 4066 O O . ILE A 1 512 ? -23.734 29.406 11.086 1 94.5 512 ILE A O 1
ATOM 4070 N N . THR A 1 513 ? -23.641 31.531 11.781 1 92.06 513 THR A N 1
ATOM 4071 C CA . THR A 1 513 ? -24.875 31.891 11.102 1 92.06 513 THR A CA 1
ATOM 4072 C C . THR A 1 513 ? -24.609 32.906 10 1 92.06 513 THR A C 1
ATOM 4074 O O . THR A 1 513 ? -25.547 33.438 9.383 1 92.06 513 THR A O 1
ATOM 4077 N N . ASN A 1 514 ? -23.359 33.281 9.812 1 92.62 514 ASN A N 1
ATOM 4078 C CA . ASN A 1 514 ? -22.969 34.219 8.742 1 92.62 514 ASN A CA 1
ATOM 4079 C C . ASN A 1 514 ? -21.906 33.562 7.832 1 92.62 514 ASN A C 1
ATOM 4081 O O . ASN A 1 514 ? -20.828 33.219 8.289 1 92.62 514 ASN A O 1
ATOM 4085 N N . LEU A 1 515 ? -22.234 33.5 6.574 1 92.5 515 LEU A N 1
ATOM 4086 C CA . LEU A 1 515 ? -21.266 33 5.613 1 92.5 515 LEU A CA 1
ATOM 4087 C C . LEU A 1 515 ? -20.047 33.938 5.551 1 92.5 515 LEU A C 1
ATOM 4089 O O . LEU A 1 515 ? -20.125 35.094 5.926 1 92.5 515 LEU A O 1
ATOM 4093 N N . PRO A 1 516 ? -18.922 33.438 5.098 1 92.69 516 PRO A N 1
ATOM 4094 C CA . PRO A 1 516 ? -17.703 34.25 5.059 1 92.69 516 PRO A CA 1
ATOM 4095 C C . PRO A 1 516 ? -17.828 35.469 4.145 1 92.69 516 PRO A C 1
ATOM 4097 O O . PRO A 1 516 ? -18.344 35.344 3.029 1 92.69 516 PRO A O 1
ATOM 4100 N N . GLU A 1 517 ? -17.359 36.531 4.633 1 91.62 517 GLU A N 1
ATOM 4101 C CA . GLU A 1 517 ? -17.266 37.781 3.889 1 91.62 517 GLU A CA 1
ATOM 4102 C C . GLU A 1 517 ? -15.867 38.375 3.973 1 91.62 517 GLU A C 1
ATOM 4104 O O . GLU A 1 517 ? -15.227 38.344 5.027 1 91.62 517 GLU A O 1
ATOM 4109 N N . CYS A 1 518 ? -15.422 38.781 2.867 1 93.38 518 CYS A N 1
ATOM 4110 C CA . CYS A 1 518 ? -14.188 39.562 2.846 1 93.38 518 CYS A CA 1
ATOM 4111 C C . CYS A 1 518 ? -14.477 41.031 2.955 1 93.38 518 CYS A C 1
ATOM 4113 O O . CYS A 1 518 ? -15.195 41.594 2.127 1 93.38 518 CYS A O 1
ATOM 4115 N N . ARG A 1 519 ? -13.914 41.688 3.979 1 94.5 519 ARG A N 1
ATOM 4116 C CA . ARG A 1 519 ? -14.25 43.094 4.273 1 94.5 519 ARG A CA 1
ATOM 4117 C C . ARG A 1 519 ? -13 43.969 4.289 1 94.5 519 ARG A C 1
ATOM 4119 O O . ARG A 1 519 ? -11.93 43.5 4.715 1 94.5 519 ARG A O 1
ATOM 4126 N N . PHE A 1 520 ? -13.18 45.156 3.811 1 96.38 520 PHE A N 1
ATOM 4127 C CA . PHE A 1 520 ? -12.164 46.188 3.992 1 96.38 520 PHE A CA 1
ATOM 4128 C C . PHE A 1 520 ? -12.594 47.188 5.07 1 96.38 520 PHE A C 1
ATOM 4130 O O . PHE A 1 520 ? -13.695 47.719 5.02 1 96.38 520 PHE A O 1
ATOM 4137 N N . TYR A 1 521 ? -11.75 47.438 6.02 1 96.56 521 TYR A N 1
ATOM 4138 C CA . TYR A 1 521 ? -11.93 48.438 7.078 1 96.56 521 TYR A CA 1
ATOM 4139 C C . TYR A 1 521 ? -10.906 49.562 6.953 1 96.56 521 TYR A C 1
ATOM 4141 O O . TYR A 1 521 ? -9.719 49.312 6.715 1 96.56 521 TYR A O 1
ATOM 4149 N N . ARG A 1 522 ? -11.328 50.75 7.105 1 95.06 522 ARG A N 1
ATOM 4150 C CA . ARG A 1 522 ? -10.43 51.875 7.199 1 95.06 522 ARG A CA 1
ATOM 4151 C C . ARG A 1 522 ? -10.008 52.125 8.641 1 95.06 522 ARG A C 1
ATOM 4153 O O . ARG A 1 522 ? -10.828 52.062 9.555 1 95.06 522 ARG A O 1
ATOM 4160 N N . LEU A 1 523 ? -8.727 52.344 8.828 1 95.62 523 LEU A N 1
ATOM 4161 C CA . LEU A 1 523 ? -8.234 52.719 10.141 1 95.62 523 LEU A CA 1
ATOM 4162 C C . LEU A 1 523 ? -8.305 54.25 10.328 1 95.62 523 LEU A C 1
ATOM 4164 O O . LEU A 1 523 ? -7.816 55 9.484 1 95.62 523 LEU A O 1
ATOM 4168 N N . VAL A 1 524 ? -8.898 54.656 11.453 1 94.69 524 VAL A N 1
ATOM 4169 C CA . VAL A 1 524 ? -9.016 56.062 11.781 1 94.69 524 VAL A CA 1
ATOM 4170 C C . VAL A 1 524 ? -8.18 56.375 13.016 1 94.69 524 VAL A C 1
ATOM 4172 O O . VAL A 1 524 ? -8.453 55.875 14.109 1 94.69 524 VAL A O 1
ATOM 4175 N N . HIS A 1 525 ? -7.234 57.25 12.789 1 93.12 525 HIS A N 1
ATOM 4176 C CA . HIS A 1 525 ? -6.355 57.688 13.875 1 93.12 525 HIS A CA 1
ATOM 4177 C C . HIS A 1 525 ? -6.77 59.031 14.414 1 93.12 525 HIS A C 1
ATOM 4179 O O . HIS A 1 525 ? -6.625 60.062 13.734 1 93.12 525 HIS A O 1
ATOM 4185 N N . ASN A 1 526 ? -7.426 59.219 15.523 1 84.94 526 ASN A N 1
ATOM 4186 C CA . ASN A 1 526 ? -7.93 60.469 16.078 1 84.94 526 ASN A CA 1
ATOM 4187 C C . ASN A 1 526 ? -6.828 61.25 16.797 1 84.94 526 ASN A C 1
ATOM 4189 O O . ASN A 1 526 ? -6.848 62.5 16.828 1 84.94 526 ASN A O 1
ATOM 4193 N N . SER A 1 527 ? -6.16 60.688 17.766 1 78.38 527 SER A N 1
ATOM 4194 C CA . SER A 1 527 ? -5.059 61.344 18.453 1 78.38 527 SER A CA 1
ATOM 4195 C C . SER A 1 527 ? -3.832 60.438 18.531 1 78.38 527 SER A C 1
ATOM 4197 O O . SER A 1 527 ? -3.938 59.219 18.359 1 78.38 527 SER A O 1
ATOM 4199 N N . ALA A 1 528 ? -2.85 61.219 18.719 1 65.94 528 ALA A N 1
ATOM 4200 C CA . ALA A 1 528 ? -1.586 60.5 18.812 1 65.94 528 ALA A CA 1
ATOM 4201 C C . ALA A 1 528 ? -1.604 59.531 19.984 1 65.94 528 ALA A C 1
ATOM 4203 O O . ALA A 1 528 ? -0.859 58.531 19.984 1 65.94 528 ALA A O 1
ATOM 4204 N N . PHE A 1 529 ? -2.512 59.75 20.75 1 67.69 529 PHE A N 1
ATOM 4205 C CA . PHE A 1 529 ? -2.42 59 22 1 67.69 529 PHE A CA 1
ATOM 4206 C C . PHE A 1 529 ? -3.523 57.938 22.062 1 67.69 529 PHE A C 1
ATOM 4208 O O . PHE A 1 529 ? -3.492 57.062 22.922 1 67.69 529 PHE A O 1
ATOM 4215 N N . ASP A 1 530 ? -4.305 57.938 21.078 1 83.94 530 ASP A N 1
ATOM 4216 C CA . ASP A 1 530 ? -5.426 57 21.156 1 83.94 530 ASP A CA 1
ATOM 4217 C C . ASP A 1 530 ? -5.227 55.812 20.203 1 83.94 530 ASP A C 1
ATOM 4219 O O . ASP A 1 530 ? -4.531 55.938 19.188 1 83.94 530 ASP A O 1
ATOM 4223 N N . LEU A 1 531 ? -5.684 54.688 20.625 1 94.69 531 LEU A N 1
ATOM 4224 C CA . LEU A 1 531 ? -5.723 53.531 19.703 1 94.69 531 LEU A CA 1
ATOM 4225 C C . LEU A 1 531 ? -6.68 53.812 18.547 1 94.69 531 LEU A C 1
ATOM 4227 O O . LEU A 1 531 ? -7.719 54.438 18.734 1 94.69 531 LEU A O 1
ATOM 4231 N N . PRO A 1 532 ? -6.312 53.375 17.391 1 95.62 532 PRO A N 1
ATOM 4232 C CA . PRO A 1 532 ? -7.156 53.625 16.219 1 95.62 532 PRO A CA 1
ATOM 4233 C C . PRO A 1 532 ? -8.492 52.906 16.266 1 95.62 532 PRO A C 1
ATOM 4235 O O . PRO A 1 532 ? -8.633 51.938 17.031 1 95.62 532 PRO A O 1
ATOM 4238 N N . GLU A 1 533 ? -9.438 53.469 15.516 1 94.94 533 GLU A N 1
ATOM 4239 C CA . GLU A 1 533 ? -10.703 52.781 15.281 1 94.94 533 GLU A CA 1
ATOM 4240 C C . GLU A 1 533 ? -10.773 52.219 13.867 1 94.94 533 GLU A C 1
ATOM 4242 O O . GLU A 1 533 ? -10.07 52.688 12.969 1 94.94 533 GLU A O 1
ATOM 4247 N N . ALA A 1 534 ? -11.5 51.156 13.766 1 96.12 534 ALA A N 1
ATOM 4248 C CA . ALA A 1 534 ? -11.734 50.562 12.453 1 96.12 534 ALA A CA 1
ATOM 4249 C C . ALA A 1 534 ? -13.148 50.844 11.969 1 96.12 534 ALA A C 1
ATOM 4251 O O . ALA A 1 534 ? -14.125 50.594 12.688 1 96.12 534 ALA A O 1
ATOM 4252 N N . VAL A 1 535 ? -13.289 51.344 10.742 1 94.62 535 VAL A N 1
ATOM 4253 C CA . VAL A 1 535 ? -14.586 51.625 10.148 1 94.62 535 VAL A CA 1
ATOM 4254 C C . VAL A 1 535 ? -14.805 50.75 8.922 1 94.62 535 VAL A C 1
ATOM 4256 O O . VAL A 1 535 ? -14.047 50.812 7.957 1 94.62 535 VAL A O 1
ATOM 4259 N N . PHE A 1 536 ? -15.875 49.969 9.023 1 95.12 536 PHE A N 1
ATOM 4260 C CA . PHE A 1 536 ? -16.234 49.125 7.883 1 95.12 536 PHE A CA 1
ATOM 4261 C C . PHE A 1 536 ? -16.594 50 6.676 1 95.12 536 PHE A C 1
ATOM 4263 O O . PHE A 1 536 ? -17.484 50.844 6.754 1 95.12 536 PHE A O 1
ATOM 4270 N N . GLN A 1 537 ? -15.93 49.688 5.535 1 93.5 537 GLN A N 1
ATOM 4271 C CA . GLN A 1 537 ? -16.203 50.531 4.371 1 93.5 537 GLN A CA 1
ATOM 4272 C C . GLN A 1 537 ? -16.734 49.688 3.213 1 93.5 537 GLN A C 1
ATOM 4274 O O . GLN A 1 537 ? -17.656 50.125 2.508 1 93.5 537 GLN A O 1
ATOM 4279 N N . TYR A 1 538 ? -16.125 48.5 2.916 1 92.88 538 TYR A N 1
ATOM 4280 C CA . TYR A 1 538 ? -16.5 47.781 1.712 1 92.88 538 TYR A CA 1
ATOM 4281 C C . TYR A 1 538 ? -16.5 46.281 1.962 1 92.88 538 TYR A C 1
ATOM 4283 O O . TYR A 1 538 ? -15.641 45.75 2.686 1 92.88 538 TYR A O 1
ATOM 4291 N N . ASN A 1 539 ? -17.453 45.625 1.301 1 92.19 539 ASN A N 1
ATOM 4292 C CA . ASN A 1 539 ? -17.266 44.188 1.025 1 92.19 539 ASN A CA 1
ATOM 4293 C C . ASN A 1 539 ? -16.375 43.969 -0.19 1 92.19 539 ASN A C 1
ATOM 4295 O O . ASN A 1 539 ? -16.516 44.656 -1.209 1 92.19 539 ASN A O 1
ATOM 4299 N N . VAL A 1 540 ? -15.422 43.062 -0.064 1 92.5 540 VAL A N 1
ATOM 4300 C CA . VAL A 1 540 ? -14.477 42.812 -1.149 1 92.5 540 VAL A CA 1
ATOM 4301 C C . VAL A 1 540 ? -14.906 41.562 -1.925 1 92.5 540 VAL A C 1
ATOM 4303 O O . VAL A 1 540 ? -15.086 40.5 -1.343 1 92.5 540 VAL A O 1
ATOM 4306 N N . ASN A 1 541 ? -15.102 41.688 -3.205 1 87.88 541 ASN A N 1
ATOM 4307 C CA . ASN A 1 541 ? -15.5 40.594 -4.07 1 87.88 541 ASN A CA 1
ATOM 4308 C C . ASN A 1 541 ? -14.773 40.625 -5.414 1 87.88 541 ASN A C 1
ATOM 4310 O O . ASN A 1 541 ? -14.094 41.625 -5.715 1 87.88 541 ASN A O 1
ATOM 4314 N N . VAL A 1 542 ? -14.781 39.5 -6.066 1 83.62 542 VAL A N 1
ATOM 4315 C CA . VAL A 1 542 ? -14.242 39.469 -7.426 1 83.62 542 VAL A CA 1
ATOM 4316 C C . VAL A 1 542 ? -15.344 39.844 -8.422 1 83.62 542 VAL A C 1
ATOM 4318 O O . VAL A 1 542 ? -16.5 39.438 -8.258 1 83.62 542 VAL A O 1
ATOM 4321 N N . LYS A 1 543 ? -15.016 40.75 -9.367 1 68.19 543 LYS A N 1
ATOM 4322 C CA . LYS A 1 543 ? -15.969 41.188 -10.383 1 68.19 543 LYS A CA 1
ATOM 4323 C C . LYS A 1 543 ? -16.406 40.031 -11.25 1 68.19 543 LYS A C 1
ATOM 4325 O O . LYS A 1 543 ? -15.57 39.25 -11.75 1 68.19 543 LYS A O 1
ATOM 4330 N N . ASP A 1 544 ? -17.594 39.531 -11.078 1 58.66 544 ASP A N 1
ATOM 4331 C CA . ASP A 1 544 ? -18.141 38.469 -11.906 1 58.66 544 ASP A CA 1
ATOM 4332 C C . ASP A 1 544 ? -18.25 38.906 -13.367 1 58.66 544 ASP A C 1
ATOM 4334 O O . ASP A 1 544 ? -18.891 39.906 -13.68 1 58.66 544 ASP A O 1
ATOM 4338 N N . SER A 1 545 ? -17.266 38.812 -14.375 1 47.03 545 SER A N 1
ATOM 4339 C CA . SER A 1 545 ? -17.625 39.156 -15.758 1 47.03 545 SER A CA 1
ATOM 4340 C C . SER A 1 545 ? -19.016 38.656 -16.094 1 47.03 545 SER A C 1
ATOM 4342 O O . SER A 1 545 ? -19.719 39.25 -16.906 1 47.03 545 SER A O 1
ATOM 4344 N N . ALA A 1 546 ? -19.062 37.219 -16.375 1 40.47 546 ALA A N 1
ATOM 4345 C CA . ALA A 1 546 ? -20.25 36.625 -17 1 40.47 546 ALA A CA 1
ATOM 4346 C C . ALA A 1 546 ? -21.453 36.688 -16.062 1 40.47 546 ALA A C 1
ATOM 4348 O O . ALA A 1 546 ? -21.984 35.656 -15.656 1 40.47 546 ALA A O 1
ATOM 4349 N N . ILE A 1 547 ? -21.453 37.312 -15.117 1 36.84 547 ILE A N 1
ATOM 4350 C CA . ILE A 1 547 ? -22.781 37 -14.594 1 36.84 547 ILE A CA 1
ATOM 4351 C C . ILE A 1 547 ? -23.844 37.5 -15.57 1 36.84 547 ILE A C 1
ATOM 4353 O O . ILE A 1 547 ? -23.969 38.719 -15.797 1 36.84 547 ILE A O 1
ATOM 4357 N N . THR A 1 548 ? -24.109 36.781 -16.641 1 34.44 548 THR A N 1
ATOM 4358 C CA . THR A 1 548 ? -25.438 36.969 -17.203 1 34.44 548 THR A CA 1
ATOM 4359 C C . THR A 1 548 ? -26.453 37.281 -16.094 1 34.44 548 THR A C 1
ATOM 4361 O O . THR A 1 548 ? -26.453 36.625 -15.047 1 34.44 548 THR A O 1
ATOM 4364 N N . PRO A 1 549 ? -27.062 38.406 -16.125 1 34.62 549 PRO A N 1
ATOM 4365 C CA . PRO A 1 549 ? -28.188 38.812 -15.266 1 34.62 549 PRO A CA 1
ATOM 4366 C C . PRO A 1 549 ? -29.094 37.656 -14.906 1 34.62 549 PRO A C 1
ATOM 4368 O O . PRO A 1 549 ? -30.062 37.812 -14.156 1 34.62 549 PRO A O 1
ATOM 4371 N N . GLU A 1 550 ? -29.375 36.719 -15.984 1 34.12 550 GLU A N 1
ATOM 4372 C CA . GLU A 1 550 ? -30.656 36.031 -15.898 1 34.12 550 GLU A CA 1
ATOM 4373 C C . GLU A 1 550 ? -30.844 35.375 -14.523 1 34.12 550 GLU A C 1
ATOM 4375 O O . GLU A 1 550 ? -31.938 35.469 -13.938 1 34.12 550 GLU A O 1
ATOM 4380 N N . SER A 1 551 ? -30.484 34.031 -14.523 1 32.34 551 SER A N 1
ATOM 4381 C CA . SER A 1 551 ? -31.359 33.219 -13.656 1 32.34 551 SER A CA 1
ATOM 4382 C C . SER A 1 551 ? -31.281 33.719 -12.211 1 32.34 551 SER A C 1
ATOM 4384 O O . SER A 1 551 ? -30.203 33.812 -11.633 1 32.34 551 SER A O 1
ATOM 4386 N N . PRO A 1 552 ? -32.156 34.656 -11.922 1 31.66 552 PRO A N 1
ATOM 4387 C CA . PRO A 1 552 ? -32.344 34.875 -10.484 1 31.66 552 PRO A CA 1
ATOM 4388 C C . PRO A 1 552 ? -31.969 33.656 -9.648 1 31.66 552 PRO A C 1
ATOM 4390 O O . PRO A 1 552 ? -32.5 32.562 -9.867 1 31.66 552 PRO A O 1
ATOM 4393 N N . LEU A 1 553 ? -30.797 33.375 -9.438 1 33.72 553 LEU A N 1
ATOM 4394 C CA . LEU A 1 553 ? -30.594 32.281 -8.484 1 33.72 553 LEU A CA 1
ATOM 4395 C C . LEU A 1 553 ? -31.734 32.219 -7.477 1 33.72 553 LEU A C 1
ATOM 4397 O O . LEU A 1 553 ? -32.188 33.25 -6.969 1 33.72 553 LEU A O 1
ATOM 4401 N N . GLN A 1 554 ? -32.812 31.359 -7.738 1 34.28 554 GLN A N 1
ATOM 4402 C CA . GLN A 1 554 ? -33.812 31.031 -6.73 1 34.28 554 GLN A CA 1
ATOM 4403 C C . GLN A 1 554 ? -33.344 31.422 -5.336 1 34.28 554 GLN A C 1
ATOM 4405 O O . GLN A 1 554 ? -32.156 31.391 -5.051 1 34.28 554 GLN A O 1
ATOM 4410 N N . PRO A 1 555 ? -34.094 32.188 -4.688 1 36.66 555 PRO A N 1
ATOM 4411 C CA . PRO A 1 555 ? -33.781 32.5 -3.291 1 36.66 555 PRO A CA 1
ATOM 4412 C C . PRO A 1 555 ? -33.031 31.344 -2.588 1 36.66 555 PRO A C 1
ATOM 4414 O O . PRO A 1 555 ? -33.562 30.234 -2.502 1 36.66 555 PRO A O 1
ATOM 4417 N N . SER A 1 556 ? -31.781 30.922 -2.844 1 42.41 556 SER A N 1
ATOM 4418 C CA . SER A 1 556 ? -30.922 30 -2.111 1 42.41 556 SER A CA 1
ATOM 4419 C C . SER A 1 556 ? -31.359 29.891 -0.654 1 42.41 556 SER A C 1
ATOM 4421 O O . SER A 1 556 ? -31.484 30.891 0.044 1 42.41 556 SER A O 1
ATOM 4423 N N . VAL A 1 557 ? -32.312 29.109 -0.367 1 49.5 557 VAL A N 1
ATOM 4424 C CA . VAL A 1 557 ? -32.469 28.75 1.038 1 49.5 557 VAL A CA 1
ATOM 4425 C C . VAL A 1 557 ? -31.188 29.016 1.804 1 49.5 557 VAL A C 1
ATOM 4427 O O . VAL A 1 557 ? -30.125 28.484 1.441 1 49.5 557 VAL A O 1
ATOM 4430 N N . SER A 1 558 ? -31.062 30.156 2.604 1 77.44 558 SER A N 1
ATOM 4431 C CA . SER A 1 558 ? -29.953 30.5 3.479 1 77.44 558 SER A CA 1
ATOM 4432 C C . SER A 1 558 ? -29.391 29.281 4.188 1 77.44 558 SER A C 1
ATOM 4434 O O . SER A 1 558 ? -30.141 28.547 4.848 1 77.44 558 SER A O 1
ATOM 4436 N N . LEU A 1 559 ? -28.359 28.672 3.678 1 87.88 559 LEU A N 1
ATOM 4437 C CA . LEU A 1 559 ? -27.688 27.531 4.293 1 87.88 559 LEU A CA 1
ATOM 4438 C C . LEU A 1 559 ? -27.828 27.578 5.812 1 87.88 559 LEU A C 1
ATOM 4440 O O . LEU A 1 559 ? -27.906 26.531 6.461 1 87.88 559 LEU A O 1
ATOM 4444 N N . THR A 1 560 ? -28.062 28.781 6.273 1 89.94 560 THR A N 1
ATOM 4445 C CA . THR A 1 560 ? -28.094 28.938 7.723 1 89.94 560 THR A CA 1
ATOM 4446 C C . THR A 1 560 ? -29.469 28.547 8.266 1 89.94 560 THR A C 1
ATOM 4448 O O . THR A 1 560 ? -29.625 28.344 9.477 1 89.94 560 THR A O 1
ATOM 4451 N N . ASN A 1 561 ? -30.484 28.438 7.383 1 89.12 561 ASN A N 1
ATOM 4452 C CA . ASN A 1 561 ? -31.828 28.062 7.816 1 89.12 561 ASN A CA 1
ATOM 4453 C C . ASN A 1 561 ? -32 26.562 7.887 1 89.12 561 ASN A C 1
ATOM 4455 O O . ASN A 1 561 ? -33 26.062 8.391 1 89.12 561 ASN A O 1
ATOM 4459 N N . LEU A 1 562 ? -31 25.906 7.52 1 90.56 562 LEU A N 1
ATOM 4460 C CA . LEU A 1 562 ? -31.125 24.453 7.426 1 90.56 562 LEU A CA 1
ATOM 4461 C C . LEU A 1 562 ? -30.859 23.812 8.781 1 90.56 562 LEU A C 1
ATOM 4463 O O . LEU A 1 562 ? -31.172 22.641 8.977 1 90.56 562 LEU A O 1
ATOM 4467 N N . PHE A 1 563 ? -30.375 24.562 9.688 1 93.12 563 PHE A N 1
ATOM 4468 C CA . PHE A 1 563 ? -30 23.969 10.969 1 93.12 563 PHE A CA 1
ATOM 4469 C C . PHE A 1 563 ? -30.203 24.969 12.102 1 93.12 563 PHE A C 1
ATOM 4471 O O . PHE A 1 563 ? -30.375 26.172 11.867 1 93.12 563 PHE A O 1
ATOM 4478 N N . ARG A 1 564 ? -30.312 24.422 13.25 1 93.81 564 ARG A N 1
ATOM 4479 C CA . ARG A 1 564 ? -30.203 25.188 14.492 1 93.81 564 ARG A CA 1
ATOM 4480 C C . ARG A 1 564 ? -28.906 24.875 15.211 1 93.81 564 ARG A C 1
ATOM 4482 O O . ARG A 1 564 ? -28.234 23.891 14.914 1 93.81 564 ARG A O 1
ATOM 4489 N N . SER A 1 565 ? -28.484 25.812 16.047 1 95.56 565 SER A N 1
ATOM 4490 C CA . SER A 1 565 ? -27.203 25.641 16.734 1 95.56 565 SER A CA 1
ATOM 4491 C C . SER A 1 565 ? -27.281 26.219 18.156 1 95.56 565 SER A C 1
ATOM 4493 O O . SER A 1 565 ? -28.109 27.078 18.438 1 95.56 565 SER A O 1
ATOM 4495 N N . ARG A 1 566 ? -26.5 25.641 19 1 96.94 566 ARG A N 1
ATOM 4496 C CA . ARG A 1 566 ? -26.359 26.141 20.359 1 96.94 566 ARG A CA 1
ATOM 4497 C C . ARG A 1 566 ? -24.969 25.859 20.906 1 96.94 566 ARG A C 1
ATOM 4499 O O . ARG A 1 566 ? -24.469 24.734 20.828 1 96.94 566 ARG A O 1
ATOM 4506 N N . PHE A 1 567 ? -24.344 26.922 21.391 1 97.75 567 PHE A N 1
ATOM 4507 C CA . PHE A 1 567 ? -23.109 26.75 22.141 1 97.75 567 PHE A CA 1
ATOM 4508 C C . PHE A 1 567 ? -23.391 26.406 23.594 1 97.75 567 PHE A C 1
ATOM 4510 O O . PHE A 1 567 ? -24.328 26.938 24.188 1 97.75 567 PHE A O 1
ATOM 4517 N N . PHE A 1 568 ? -22.641 25.5 24.109 1 98.19 568 PHE A N 1
ATOM 4518 C CA . PHE A 1 568 ? -22.703 25.156 25.516 1 98.19 568 PHE A CA 1
ATOM 4519 C C . PHE A 1 568 ? -21.406 25.516 26.219 1 98.19 568 PHE A C 1
ATOM 4521 O O . PHE A 1 568 ? -20.312 25.234 25.719 1 98.19 568 PHE A O 1
ATOM 4528 N N . GLU A 1 569 ? -21.516 26.25 27.25 1 97 569 GLU A N 1
ATOM 4529 C CA . GLU A 1 569 ? -20.422 26.562 28.156 1 97 569 GLU A CA 1
ATOM 4530 C C . GLU A 1 569 ? -20.672 25.984 29.547 1 97 569 GLU A C 1
ATOM 4532 O O . GLU A 1 569 ? -21.672 26.312 30.188 1 97 569 GLU A O 1
ATOM 4537 N N . TYR A 1 570 ? -19.797 25.109 29.984 1 97.31 570 TYR A N 1
ATOM 4538 C CA . TYR A 1 570 ? -20.031 24.453 31.266 1 97.31 570 TYR A CA 1
ATOM 4539 C C . TYR A 1 570 ? -18.719 24.172 31.984 1 97.31 570 TYR A C 1
ATOM 4541 O O . TYR A 1 570 ? -17.672 24 31.359 1 97.31 570 TYR A O 1
ATOM 4549 N N . ARG A 1 571 ? -18.781 24.156 33.25 1 96.94 571 ARG A N 1
ATOM 4550 C CA . ARG A 1 571 ? -17.625 23.797 34.062 1 96.94 571 ARG A CA 1
ATOM 4551 C C . ARG A 1 571 ? -17.5 22.281 34.219 1 96.94 571 ARG A C 1
ATOM 4553 O O . ARG A 1 571 ? -18.375 21.641 34.812 1 96.94 571 ARG A O 1
ATOM 4560 N N . SER A 1 572 ? -16.422 21.812 33.75 1 96.38 572 SER A N 1
ATOM 4561 C CA . SER A 1 572 ? -16.188 20.375 33.844 1 96.38 572 SER A CA 1
ATOM 4562 C C . SER A 1 572 ? -15.945 19.938 35.281 1 96.38 572 SER A C 1
ATOM 4564 O O . SER A 1 572 ? -15.211 20.594 36 1 96.38 572 SER A O 1
ATOM 4566 N N . GLN A 1 573 ? -16.484 18.797 35.625 1 93.81 573 GLN A N 1
ATOM 4567 C CA . GLN A 1 573 ? -16.25 18.234 36.938 1 93.81 573 GLN A CA 1
ATOM 4568 C C . GLN A 1 573 ? -14.906 17.516 37 1 93.81 573 GLN A C 1
ATOM 4570 O O . GLN A 1 573 ? -14.273 17.469 38.062 1 93.81 573 GLN A O 1
ATOM 4575 N N . ASN A 1 574 ? -14.523 17.094 35.844 1 89.5 574 ASN A N 1
ATOM 4576 C CA . ASN A 1 574 ? -13.266 16.359 35.75 1 89.5 574 ASN A CA 1
ATOM 4577 C C . ASN A 1 574 ? -12.062 17.297 35.844 1 89.5 574 ASN A C 1
ATOM 4579 O O . ASN A 1 574 ? -11.07 16.953 36.5 1 89.5 574 ASN A O 1
ATOM 4583 N N . SER A 1 575 ? -12.203 18.469 35.25 1 91.25 575 SER A N 1
ATOM 4584 C CA . SER A 1 575 ? -11.023 19.328 35.125 1 91.25 575 SER A CA 1
ATOM 4585 C C . SER A 1 575 ? -11.148 20.562 36 1 91.25 575 SER A C 1
ATOM 4587 O O . SER A 1 575 ? -10.156 21.234 36.312 1 91.25 575 SER A O 1
ATOM 4589 N N . GLY A 1 576 ? -12.297 20.922 36.406 1 92.69 576 GLY A N 1
ATOM 4590 C CA . GLY A 1 576 ? -12.547 22.172 37.094 1 92.69 576 GLY A CA 1
ATOM 4591 C C . GLY A 1 576 ? -12.477 23.391 36.188 1 92.69 576 GLY A C 1
ATOM 4592 O O . GLY A 1 576 ? -12.617 24.516 36.656 1 92.69 576 GLY A O 1
ATOM 4593 N N . GLU A 1 577 ? -12.344 23.172 34.906 1 93.88 577 GLU A N 1
ATOM 4594 C CA . GLU A 1 577 ? -12.211 24.266 33.938 1 93.88 577 GLU A CA 1
ATOM 4595 C C . GLU A 1 577 ? -13.477 24.406 33.094 1 93.88 577 GLU A C 1
ATOM 4597 O O . GLU A 1 577 ? -14.32 23.516 33.094 1 93.88 577 GLU A O 1
ATOM 4602 N N . MET A 1 578 ? -13.594 25.562 32.469 1 95.44 578 MET A N 1
ATOM 4603 C CA . MET A 1 578 ? -14.703 25.797 31.547 1 95.44 578 MET A CA 1
ATOM 4604 C C . MET A 1 578 ? -14.461 25.078 30.219 1 95.44 578 MET A C 1
ATOM 4606 O O . MET A 1 578 ? -13.383 25.188 29.641 1 95.44 578 MET A O 1
ATOM 4610 N N . HIS A 1 579 ? -15.43 24.266 29.828 1 97.38 579 HIS A N 1
ATOM 4611 C CA . HIS A 1 579 ? -15.406 23.594 28.531 1 97.38 579 HIS A CA 1
ATOM 4612 C C . HIS A 1 579 ? -16.469 24.156 27.609 1 97.38 579 HIS A C 1
ATOM 4614 O O . HIS A 1 579 ? -17.406 24.812 28.062 1 97.38 579 HIS A O 1
ATOM 4620 N N . TYR A 1 580 ? -16.25 24 26.344 1 97.94 580 TYR A N 1
ATOM 4621 C CA . TYR A 1 580 ? -17.188 24.531 25.344 1 97.94 580 TYR A CA 1
ATOM 4622 C C . TYR A 1 580 ? -17.594 23.438 24.375 1 97.94 580 TYR A C 1
ATOM 4624 O O . TYR A 1 580 ? -16.781 22.562 24.016 1 97.94 580 TYR A O 1
ATOM 4632 N N . ALA A 1 581 ? -18.812 23.438 23.953 1 98.44 581 ALA A N 1
ATOM 4633 C CA . ALA A 1 581 ? -19.359 22.5 22.969 1 98.44 581 ALA A CA 1
ATOM 4634 C C . ALA A 1 581 ? -20.297 23.234 22.016 1 98.44 581 ALA A C 1
ATOM 4636 O O . ALA A 1 581 ? -20.828 24.297 22.328 1 98.44 581 ALA A O 1
ATOM 4637 N N . LEU A 1 582 ? -20.391 22.734 20.812 1 98.5 582 LEU A N 1
ATOM 4638 C CA . LEU A 1 582 ? -21.328 23.219 19.812 1 98.5 582 LEU A CA 1
ATOM 4639 C C . LEU A 1 582 ? -22.234 22.094 19.328 1 98.5 582 LEU A C 1
ATOM 4641 O O . LEU A 1 582 ? -21.75 21.047 18.875 1 98.5 582 LEU A O 1
ATOM 4645 N N . LEU A 1 583 ? -23.547 22.234 19.5 1 98.12 583 LEU A N 1
ATOM 4646 C CA . LEU A 1 583 ? -24.531 21.297 18.984 1 98.12 583 LEU A CA 1
ATOM 4647 C C . LEU A 1 583 ? -25.234 21.875 17.75 1 98.12 583 LEU A C 1
ATOM 4649 O O . LEU A 1 583 ? -25.688 23.016 17.781 1 98.12 583 LEU A O 1
ATOM 4653 N N . LEU A 1 584 ? -25.266 21.156 16.688 1 96.88 584 LEU A N 1
ATOM 4654 C CA . LEU A 1 584 ? -26.016 21.469 15.477 1 96.88 584 LEU A CA 1
ATOM 4655 C C . LEU A 1 584 ? -27.094 20.406 15.219 1 96.88 584 LEU A C 1
ATOM 4657 O O . LEU A 1 584 ? -26.844 19.219 15.422 1 96.88 584 LEU A O 1
ATOM 4661 N N . TRP A 1 585 ? -28.281 20.781 14.883 1 94.69 585 TRP A N 1
ATOM 4662 C CA . TRP A 1 585 ? -29.328 19.828 14.555 1 94.69 585 TRP A CA 1
ATOM 4663 C C . TRP A 1 585 ? -30.266 20.375 13.492 1 94.69 585 TRP A C 1
ATOM 4665 O O . TRP A 1 585 ? -30.281 21.594 13.242 1 94.69 585 TRP A O 1
ATOM 4675 N N . PRO A 1 586 ? -30.969 19.531 12.789 1 92.81 586 PRO A N 1
ATOM 4676 C CA . PRO A 1 586 ? -31.828 19.969 11.695 1 92.81 586 PRO A CA 1
ATOM 4677 C C . PRO A 1 586 ? -32.906 20.938 12.156 1 92.81 586 PRO A C 1
ATOM 4679 O O . PRO A 1 586 ? -33.469 20.781 13.242 1 92.81 586 PRO A O 1
ATOM 4682 N N . ASN A 1 587 ? -33.062 21.969 11.273 1 88.06 587 ASN A N 1
ATOM 4683 C CA . ASN A 1 587 ? -34.125 22.906 11.539 1 88.06 587 ASN A CA 1
ATOM 4684 C C . ASN A 1 587 ? -35.469 22.359 11.086 1 88.06 587 ASN A C 1
ATOM 4686 O O . ASN A 1 587 ? -36 22.766 10.055 1 88.06 587 ASN A O 1
ATOM 4690 N N . ASP A 1 588 ? -35.812 21.312 11.539 1 72.62 588 ASP A N 1
ATOM 4691 C CA . ASP A 1 588 ? -37.094 20.734 11.148 1 72.62 588 ASP A CA 1
ATOM 4692 C C . ASP A 1 588 ? -38.219 21.219 12.07 1 72.62 588 ASP A C 1
ATOM 4694 O O . ASP A 1 588 ? -37.969 21.562 13.234 1 72.62 588 ASP A O 1
ATOM 4698 N N . ILE A 1 589 ? -39.281 22.016 11.578 1 52.44 589 ILE A N 1
ATOM 4699 C CA . ILE A 1 589 ? -40.406 22.656 12.227 1 52.44 589 ILE A CA 1
ATOM 4700 C C . ILE A 1 589 ? -41.094 21.672 13.164 1 52.44 589 ILE A C 1
ATOM 4702 O O . ILE A 1 589 ? -41.906 22.062 14.008 1 52.44 589 ILE A O 1
ATOM 4706 N N . TRP A 1 590 ? -40.969 20.484 12.844 1 47.25 590 TRP A N 1
ATOM 4707 C CA . TRP A 1 590 ? -42.125 19.703 13.297 1 47.25 590 TRP A CA 1
ATOM 4708 C C . TRP A 1 590 ? -42.031 19.406 14.789 1 47.25 590 TRP A C 1
ATOM 4710 O O . TRP A 1 590 ? -43.031 19.516 15.516 1 47.25 590 TRP A O 1
ATOM 4720 N N . THR A 1 591 ? -41.25 18.406 15.484 1 51.19 591 THR A N 1
ATOM 4721 C CA . THR A 1 591 ? -41.812 17.688 16.625 1 51.19 591 THR A CA 1
ATOM 4722 C C . THR A 1 591 ? -41 17.953 17.875 1 51.19 591 THR A C 1
ATOM 4724 O O . THR A 1 591 ? -39.781 17.703 17.906 1 51.19 591 THR A O 1
ATOM 4727 N N . TYR A 1 592 ? -41.469 18.922 18.75 1 52.66 592 TYR A N 1
ATOM 4728 C CA . TYR A 1 592 ? -40.969 19.281 20.078 1 52.66 592 TYR A CA 1
ATOM 4729 C C . TYR A 1 592 ? -40.344 18.078 20.781 1 52.66 592 TYR A C 1
ATOM 4731 O O . TYR A 1 592 ? -39.406 18.234 21.547 1 52.66 592 TYR A O 1
ATOM 4739 N N . ASP A 1 593 ? -40.781 16.891 20.516 1 62.56 593 ASP A N 1
ATOM 4740 C CA . ASP A 1 593 ? -40.375 15.781 21.359 1 62.56 593 ASP A CA 1
ATOM 4741 C C . ASP A 1 593 ? -39.438 14.852 20.594 1 62.56 593 ASP A C 1
ATOM 4743 O O . ASP A 1 593 ? -39.156 13.734 21.047 1 62.56 593 ASP A O 1
ATOM 4747 N N . ARG A 1 594 ? -38.688 15.5 19.594 1 81.5 594 ARG A N 1
ATOM 4748 C CA . ARG A 1 594 ? -37.906 14.562 18.797 1 81.5 594 ARG A CA 1
ATOM 4749 C C . ARG A 1 594 ? -36.438 14.578 19.234 1 81.5 594 ARG A C 1
ATOM 4751 O O . ARG A 1 594 ? -35.875 15.648 19.469 1 81.5 594 ARG A O 1
ATOM 4758 N N . LYS A 1 595 ? -35.906 13.383 19.531 1 92.06 595 LYS A N 1
ATOM 4759 C CA . LYS A 1 595 ? -34.469 13.195 19.734 1 92.06 595 LYS A CA 1
ATOM 4760 C C . LYS A 1 595 ? -33.781 12.75 18.438 1 92.06 595 LYS A C 1
ATOM 4762 O O . LYS A 1 595 ? -34.375 12.008 17.641 1 92.06 595 LYS A O 1
ATOM 4767 N N . TYR A 1 596 ? -32.625 13.25 18.219 1 94.69 596 TYR A N 1
ATOM 4768 C CA . TYR A 1 596 ? -31.891 12.984 16.984 1 94.69 596 TYR A CA 1
ATOM 4769 C C . TYR A 1 596 ? -30.766 11.992 17.219 1 94.69 596 TYR A C 1
ATOM 4771 O O . TYR A 1 596 ? -30.125 12.008 18.281 1 94.69 596 TYR A O 1
ATOM 4779 N N . PRO A 1 597 ? -30.578 11.023 16.188 1 96.69 597 PRO A N 1
ATOM 4780 C CA . PRO A 1 597 ? -29.266 10.367 16.203 1 96.69 597 PRO A CA 1
ATOM 4781 C C . PRO A 1 597 ? -28.109 11.352 16.125 1 96.69 597 PRO A C 1
ATOM 4783 O O . PRO A 1 597 ? -28.234 12.406 15.484 1 96.69 597 PRO A O 1
ATOM 4786 N N . LEU A 1 598 ? -27.016 11.023 16.781 1 98.19 598 LEU A N 1
ATOM 4787 C CA . LEU A 1 598 ? -25.953 12 16.938 1 98.19 598 LEU A CA 1
ATOM 4788 C C . LEU A 1 598 ? -24.656 11.484 16.328 1 98.19 598 LEU A C 1
ATOM 4790 O O . LEU A 1 598 ? -24.312 10.305 16.469 1 98.19 598 LEU A O 1
ATOM 4794 N N . ILE A 1 599 ? -23.984 12.328 15.625 1 98.62 599 ILE A N 1
ATOM 4795 C CA . ILE A 1 599 ? -22.594 12.125 15.258 1 98.62 599 ILE A CA 1
ATOM 4796 C C . ILE A 1 599 ? -21.703 13.055 16.078 1 98.62 599 ILE A C 1
ATOM 4798 O O . ILE A 1 599 ? -21.766 14.281 15.938 1 98.62 599 ILE A O 1
ATOM 4802 N N . LEU A 1 600 ? -20.938 12.516 16.969 1 98.81 600 LEU A N 1
ATOM 4803 C CA . LEU A 1 600 ? -19.906 13.273 17.672 1 98.81 600 LEU A CA 1
ATOM 4804 C C . LEU A 1 600 ? -18.656 13.43 16.797 1 98.81 600 LEU A C 1
ATOM 4806 O O . LEU A 1 600 ? -17.984 12.445 16.5 1 98.81 600 LEU A O 1
ATOM 4810 N N . HIS A 1 601 ? -18.422 14.633 16.328 1 98.56 601 HIS A N 1
ATOM 4811 C CA . HIS A 1 601 ? -17.188 14.898 15.602 1 98.56 601 HIS A CA 1
ATOM 4812 C C . HIS A 1 601 ? -16.078 15.312 16.562 1 98.56 601 HIS A C 1
ATOM 4814 O O . HIS A 1 601 ? -16.188 16.312 17.266 1 98.56 601 HIS A O 1
ATOM 4820 N N . VAL A 1 602 ? -14.883 14.562 16.453 1 98.25 602 VAL A N 1
ATOM 4821 C CA . VAL A 1 602 ? -13.898 14.75 17.516 1 98.25 602 VAL A CA 1
ATOM 4822 C C . VAL A 1 602 ? -12.523 14.984 16.906 1 98.25 602 VAL A C 1
ATOM 4824 O O . VAL A 1 602 ? -12.18 14.383 15.883 1 98.25 602 VAL A O 1
ATOM 4827 N N . TYR A 1 603 ? -11.781 15.891 17.438 1 97.25 603 TYR A N 1
ATOM 4828 C CA . TYR A 1 603 ? -10.336 16 17.297 1 97.25 603 TYR A CA 1
ATOM 4829 C C . TYR A 1 603 ? -9.648 15.789 18.641 1 97.25 603 TYR A C 1
ATOM 4831 O O . TYR A 1 603 ? -9.125 14.703 18.906 1 97.25 603 TYR A O 1
ATOM 4839 N N . ALA A 1 604 ? -9.828 16.734 19.562 1 94.5 604 ALA A N 1
ATOM 4840 C CA . ALA A 1 604 ? -9.461 16.609 20.969 1 94.5 604 ALA A CA 1
ATOM 4841 C C . ALA A 1 604 ? -7.945 16.625 21.141 1 94.5 604 ALA A C 1
ATOM 4843 O O . ALA A 1 604 ? -7.441 16.422 22.25 1 94.5 604 ALA A O 1
ATOM 4844 N N . GLY A 1 605 ? -7.137 16.75 20.125 1 94.44 605 GLY A N 1
ATOM 4845 C CA . GLY A 1 605 ? -5.688 16.766 20.219 1 94.44 605 GLY A CA 1
ATOM 4846 C C . GLY A 1 605 ? -5.117 18.156 20.438 1 94.44 605 GLY A C 1
ATOM 4847 O O . GLY A 1 605 ? -5.832 19.156 20.312 1 94.44 605 GLY A O 1
ATOM 4848 N N . PRO A 1 606 ? -3.885 18.203 20.766 1 94.75 606 PRO A N 1
ATOM 4849 C CA . PRO A 1 606 ? -3.219 19.5 20.953 1 94.75 606 PRO A CA 1
ATOM 4850 C C . PRO A 1 606 ? -3.037 20.266 19.656 1 94.75 606 PRO A C 1
ATOM 4852 O O . PRO A 1 606 ? -3.037 19.672 18.578 1 94.75 606 PRO A O 1
ATOM 4855 N N . GLY A 1 607 ? -3.01 21.516 19.766 1 92.38 607 GLY A N 1
ATOM 4856 C CA . GLY A 1 607 ? -2.703 22.375 18.625 1 92.38 607 GLY A CA 1
ATOM 4857 C C . GLY A 1 607 ? -3.93 22.75 17.828 1 92.38 607 GLY A C 1
ATOM 4858 O O . GLY A 1 607 ? -3.84 23.547 16.875 1 92.38 607 GLY A O 1
ATOM 4859 N N . VAL A 1 608 ? -5.094 22.141 18.188 1 93.88 608 VAL A N 1
ATOM 4860 C CA . VAL A 1 608 ? -6.277 22.391 17.375 1 93.88 608 VAL A CA 1
ATOM 4861 C C . VAL A 1 608 ? -7.457 22.766 18.266 1 93.88 608 VAL A C 1
ATOM 4863 O O . VAL A 1 608 ? -7.621 22.203 19.359 1 93.88 608 VAL A O 1
ATOM 4866 N N . GLN A 1 609 ? -8.156 23.781 17.938 1 95.56 609 GLN A N 1
ATOM 4867 C CA . GLN A 1 609 ? -9.445 24.156 18.5 1 95.56 609 GLN A CA 1
ATOM 4868 C C . GLN A 1 609 ? -10.555 24.062 17.469 1 95.56 609 GLN A C 1
ATOM 4870 O O . GLN A 1 609 ? -10.445 24.625 16.375 1 95.56 609 GLN A O 1
ATOM 4875 N N . LEU A 1 610 ? -11.617 23.328 17.812 1 96.12 610 LEU A N 1
ATOM 4876 C CA . LEU A 1 610 ? -12.703 23.141 16.859 1 96.12 610 LEU A CA 1
ATOM 4877 C C . LEU A 1 610 ? -13.875 24.078 17.172 1 96.12 610 LEU A C 1
ATOM 4879 O O . LEU A 1 610 ? -14.469 24.672 16.281 1 96.12 610 LEU A O 1
ATOM 4883 N N . VAL A 1 611 ? -14.242 24.234 18.453 1 97.69 611 VAL A N 1
ATOM 4884 C CA . VAL A 1 611 ? -15.422 24.984 18.828 1 97.69 611 VAL A CA 1
ATOM 4885 C C . VAL A 1 611 ? -15.141 26.484 18.703 1 97.69 611 VAL A C 1
ATOM 4887 O O . VAL A 1 611 ? -14.594 27.094 19.625 1 97.69 611 VAL A O 1
ATOM 4890 N N . ARG A 1 612 ? -15.539 27.031 17.641 1 96.38 612 ARG A N 1
ATOM 4891 C CA . ARG A 1 612 ? -15.422 28.453 17.328 1 96.38 612 ARG A CA 1
ATOM 4892 C C . ARG A 1 612 ? -16.656 28.953 16.594 1 96.38 612 ARG A C 1
ATOM 4894 O O . ARG A 1 612 ? -17.359 28.172 15.938 1 96.38 612 ARG A O 1
ATOM 4901 N N . ASN A 1 613 ? -16.906 30.234 16.703 1 96.81 613 ASN A N 1
ATOM 4902 C CA . ASN A 1 613 ? -18.031 30.859 16 1 96.81 613 ASN A CA 1
ATOM 4903 C C . ASN A 1 613 ? -17.672 31.188 14.555 1 96.81 613 ASN A C 1
ATOM 4905 O O . ASN A 1 613 ? -17.625 32.344 14.172 1 96.81 613 ASN A O 1
ATOM 4909 N N . ASN A 1 614 ? -17.484 30.203 13.836 1 94.94 614 ASN A N 1
ATOM 4910 C CA . ASN A 1 614 ? -17.109 30.406 12.438 1 94.94 614 ASN A CA 1
ATOM 4911 C C . ASN A 1 614 ? -17.859 29.469 11.508 1 94.94 614 ASN A C 1
ATOM 4913 O O . ASN A 1 614 ? -18.234 28.359 11.914 1 94.94 614 ASN A O 1
ATOM 4917 N N . TRP A 1 615 ? -18 29.797 10.273 1 94.62 615 TRP A N 1
ATOM 4918 C CA . TRP A 1 615 ? -18.797 29.062 9.297 1 94.62 615 TRP A CA 1
ATOM 4919 C C . TRP A 1 615 ? -18.078 27.812 8.82 1 94.62 615 TRP A C 1
ATOM 4921 O O . TRP A 1 615 ? -18.703 26.797 8.539 1 94.62 615 TRP A O 1
ATOM 4931 N N . GLN A 1 616 ? -16.812 27.891 8.711 1 90.31 616 GLN A N 1
ATOM 4932 C CA . GLN A 1 616 ? -16.031 26.766 8.18 1 90.31 616 GLN A CA 1
ATOM 4933 C C . GLN A 1 616 ? -16.281 25.5 8.984 1 90.31 616 GLN A C 1
ATOM 4935 O O . GLN A 1 616 ? -16.312 24.391 8.422 1 90.31 616 GLN A O 1
ATOM 4940 N N . ILE A 1 617 ? -16.453 25.594 10.242 1 89.56 617 ILE A N 1
ATOM 4941 C CA . ILE A 1 617 ? -16.672 24.438 11.109 1 89.56 617 ILE A CA 1
ATOM 4942 C C . ILE A 1 617 ? -18.047 23.844 10.844 1 89.56 617 ILE A C 1
ATOM 4944 O O . ILE A 1 617 ? -18.219 22.625 10.82 1 89.56 617 ILE A O 1
ATOM 4948 N N . VAL A 1 618 ? -19.031 24.672 10.594 1 92.31 618 VAL A N 1
ATOM 4949 C CA . VAL A 1 618 ? -20.422 24.25 10.445 1 92.31 618 VAL A CA 1
ATOM 4950 C C . VAL A 1 618 ? -20.641 23.641 9.055 1 92.31 618 VAL A C 1
ATOM 4952 O O . VAL A 1 618 ? -21.344 22.641 8.906 1 92.31 618 VAL A O 1
ATOM 4955 N N . ALA A 1 619 ? -20 24.281 8.117 1 94.31 619 ALA A N 1
ATOM 4956 C CA . ALA A 1 619 ? -20.266 23.953 6.723 1 94.31 619 ALA A CA 1
ATOM 4957 C C . ALA A 1 619 ? -20 22.484 6.441 1 94.31 619 ALA A C 1
ATOM 4959 O O . ALA A 1 619 ? -20.75 21.844 5.688 1 94.31 619 ALA A O 1
ATOM 4960 N N . GLN A 1 620 ? -19.062 21.953 7.039 1 93.5 620 GLN A N 1
ATOM 4961 C CA . GLN A 1 620 ? -18.641 20.594 6.723 1 93.5 620 GLN A CA 1
ATOM 4962 C C . GLN A 1 620 ? -19.641 19.578 7.242 1 93.5 620 GLN A C 1
ATOM 4964 O O . GLN A 1 620 ? -19.609 18.406 6.836 1 93.5 620 GLN A O 1
ATOM 4969 N N . PHE A 1 621 ? -20.609 19.984 8.102 1 96.94 621 PHE A N 1
ATOM 4970 C CA . PHE A 1 621 ? -21.5 19.031 8.734 1 96.94 621 PHE A CA 1
ATOM 4971 C C . PHE A 1 621 ? -22.891 19.094 8.117 1 96.94 621 PHE A C 1
ATOM 4973 O O . PHE A 1 621 ? -23.781 18.328 8.484 1 96.94 621 PHE A O 1
ATOM 4980 N N . LEU A 1 622 ? -23.062 19.969 7.125 1 95.5 622 LEU A N 1
ATOM 4981 C CA . LEU A 1 622 ? -24.375 20.109 6.492 1 95.5 622 LEU A CA 1
ATOM 4982 C C . LEU A 1 622 ? -24.828 18.781 5.879 1 95.5 622 LEU A C 1
ATOM 4984 O O . LEU A 1 622 ? -26.016 18.484 5.867 1 95.5 622 LEU A O 1
ATOM 4988 N N . LYS A 1 623 ? -23.875 17.984 5.418 1 95.31 623 LYS A N 1
ATOM 4989 C CA . LYS A 1 623 ? -24.203 16.688 4.828 1 95.31 623 LYS A CA 1
ATOM 4990 C C . LYS A 1 623 ? -24.844 15.773 5.855 1 95.31 623 LYS A C 1
ATOM 4992 O O . LYS A 1 623 ? -25.75 15 5.523 1 95.31 623 LYS A O 1
ATOM 4997 N N . PHE A 1 624 ? -24.469 15.844 7.082 1 96.44 624 PHE A N 1
ATOM 4998 C CA . PHE A 1 624 ? -25.031 15.008 8.133 1 96.44 624 PHE A CA 1
ATOM 4999 C C . PHE A 1 624 ? -26.344 15.594 8.648 1 96.44 624 PHE A C 1
ATOM 5001 O O . PHE A 1 624 ? -27.312 14.859 8.859 1 96.44 624 PHE A O 1
ATOM 5008 N N . ILE A 1 625 ? -26.375 16.938 8.844 1 95.44 625 ILE A N 1
ATOM 5009 C CA . ILE A 1 625 ? -27.547 17.609 9.398 1 95.44 625 ILE A CA 1
ATOM 5010 C C . ILE A 1 625 ? -28.734 17.422 8.477 1 95.44 625 ILE A C 1
ATOM 5012 O O . ILE A 1 625 ? -29.844 17.094 8.93 1 95.44 625 ILE A O 1
ATOM 5016 N N . THR A 1 626 ? -28.469 17.547 7.234 1 93.25 626 THR A N 1
ATOM 5017 C CA . THR A 1 626 ? -29.547 17.438 6.254 1 93.25 626 THR A CA 1
ATOM 5018 C C . THR A 1 626 ? -29.938 15.977 6.051 1 93.25 626 THR A C 1
ATOM 5020 O O . THR A 1 626 ? -31 15.68 5.492 1 93.25 626 THR A O 1
ATOM 5023 N N . ALA A 1 627 ? -29.109 15.07 6.469 1 93.19 627 ALA A N 1
ATOM 5024 C CA . ALA A 1 627 ? -29.453 13.648 6.445 1 93.19 627 ALA A CA 1
ATOM 5025 C C . ALA A 1 627 ? -30.172 13.234 7.719 1 93.19 627 ALA A C 1
ATOM 5027 O O . ALA A 1 627 ? -30.5 12.055 7.895 1 93.19 627 ALA A O 1
ATOM 5028 N N . GLY A 1 628 ? -30.375 14.141 8.617 1 91.88 628 GLY A N 1
ATOM 5029 C CA . GLY A 1 628 ? -31.234 13.883 9.773 1 91.88 628 GLY A CA 1
ATOM 5030 C C . GLY A 1 628 ? -30.453 13.672 11.055 1 91.88 628 GLY A C 1
ATOM 5031 O O . GLY A 1 628 ? -31.016 13.273 12.078 1 91.88 628 GLY A O 1
ATOM 5032 N N . TYR A 1 629 ? -29.188 14 11.086 1 95.62 629 TYR A N 1
ATOM 5033 C CA . TYR A 1 629 ? -28.359 13.797 12.266 1 95.62 629 TYR A CA 1
ATOM 5034 C C . TYR A 1 629 ? -28.094 15.117 12.984 1 95.62 629 TYR A C 1
ATOM 5036 O O . TYR A 1 629 ? -28.016 16.172 12.344 1 95.62 629 TYR A O 1
ATOM 5044 N N . ALA A 1 630 ? -28.016 15.055 14.258 1 96.81 630 ALA A N 1
ATOM 5045 C CA . ALA A 1 630 ? -27.344 16.125 15 1 96.81 630 ALA A CA 1
ATOM 5046 C C . ALA A 1 630 ? -25.844 15.922 15.023 1 96.81 630 ALA A C 1
ATOM 5048 O O . ALA A 1 630 ? -25.344 14.797 14.859 1 96.81 630 ALA A O 1
ATOM 5049 N N . VAL A 1 631 ? -25.125 16.984 15.125 1 98.25 631 VAL A N 1
ATOM 5050 C CA . VAL A 1 631 ? -23.672 16.938 15.211 1 98.25 631 VAL A CA 1
ATOM 5051 C C . VAL A 1 631 ? -23.203 17.688 16.469 1 98.25 631 VAL A C 1
ATOM 5053 O O . VAL A 1 631 ? -23.656 18.797 16.734 1 98.25 631 VAL A O 1
ATOM 5056 N N . LEU A 1 632 ? -22.375 17.016 17.219 1 98.75 632 LEU A N 1
ATOM 5057 C CA . LEU A 1 632 ? -21.828 17.609 18.438 1 98.75 632 LEU A CA 1
ATOM 5058 C C . LEU A 1 632 ? -20.297 17.703 18.344 1 98.75 632 LEU A C 1
ATOM 5060 O O . LEU A 1 632 ? -19.641 16.75 17.938 1 98.75 632 LEU A O 1
ATOM 5064 N N . ILE A 1 633 ? -19.766 18.875 18.656 1 98.62 633 ILE A N 1
ATOM 5065 C CA . ILE A 1 633 ? -18.344 19.125 18.734 1 98.62 633 ILE A CA 1
ATOM 5066 C C . ILE A 1 633 ? -17.984 19.609 20.141 1 98.62 633 ILE A C 1
ATOM 5068 O O . ILE A 1 633 ? -18.641 20.5 20.688 1 98.62 633 ILE A O 1
ATOM 5072 N N . ILE A 1 634 ? -16.906 19.047 20.734 1 98.25 634 ILE A N 1
ATOM 5073 C CA . ILE A 1 634 ? -16.531 19.375 22.094 1 98.25 634 ILE A CA 1
ATOM 5074 C C . ILE A 1 634 ? -15.031 19.672 22.156 1 98.25 634 ILE A C 1
ATOM 5076 O O . ILE A 1 634 ? -14.219 18.906 21.625 1 98.25 634 ILE A O 1
ATOM 5080 N N . ASP A 1 635 ? -14.641 20.797 22.734 1 97.38 635 ASP A N 1
ATOM 5081 C CA . ASP A 1 635 ? -13.25 21.078 23.062 1 97.38 635 ASP A CA 1
ATOM 5082 C C . ASP A 1 635 ? -13.008 20.922 24.562 1 97.38 635 ASP A C 1
ATOM 5084 O O . ASP A 1 635 ? -13.664 21.578 25.375 1 97.38 635 ASP A O 1
ATOM 5088 N N . GLY A 1 636 ? -12.172 20 24.859 1 95.5 636 GLY A N 1
ATOM 5089 C CA . GLY A 1 636 ? -11.75 19.766 26.234 1 95.5 636 GLY A CA 1
ATOM 5090 C C . GLY A 1 636 ? -10.266 20 26.453 1 95.5 636 GLY A C 1
ATOM 5091 O O . GLY A 1 636 ? -9.617 20.703 25.672 1 95.5 636 GLY A O 1
ATOM 5092 N N . ARG A 1 637 ? -9.836 19.484 27.594 1 95.81 637 ARG A N 1
ATOM 5093 C CA . ARG A 1 637 ? -8.422 19.641 27.938 1 95.81 637 ARG A CA 1
ATOM 5094 C C . ARG A 1 637 ? -7.527 19.219 26.781 1 95.81 637 ARG A C 1
ATOM 5096 O O . ARG A 1 637 ? -7.816 18.234 26.094 1 95.81 637 ARG A O 1
ATOM 5103 N N . GLY A 1 638 ? -6.363 20 26.578 1 94.19 638 GLY A N 1
ATOM 5104 C CA . GLY A 1 638 ? -5.418 19.734 25.516 1 94.19 638 GLY A CA 1
ATOM 5105 C C . GLY A 1 638 ? -5.629 20.594 24.281 1 94.19 638 GLY A C 1
ATOM 5106 O O . GLY A 1 638 ? -4.715 20.781 23.484 1 94.19 638 GLY A O 1
ATOM 5107 N N . SER A 1 639 ? -6.824 21.156 24.109 1 94.25 639 SER A N 1
ATOM 5108 C CA . SER A 1 639 ? -7.121 21.969 22.938 1 94.25 639 SER A CA 1
ATOM 5109 C C . SER A 1 639 ? -6.398 23.312 23.016 1 94.25 639 SER A C 1
ATOM 5111 O O . SER A 1 639 ? -6.055 23.781 24.109 1 94.25 639 SER A O 1
ATOM 5113 N N . SER A 1 640 ? -6.305 23.969 21.969 1 94.19 640 SER A N 1
ATOM 5114 C CA . SER A 1 640 ? -5.477 25.156 21.844 1 94.19 640 SER A CA 1
ATOM 5115 C C . SER A 1 640 ? -6.258 26.422 22.203 1 94.19 640 SER A C 1
ATOM 5117 O O . SER A 1 640 ? -7.492 26.391 22.234 1 94.19 640 SER A O 1
ATOM 5119 N N . ASN A 1 641 ? -5.539 27.453 22.516 1 95.19 641 ASN A N 1
ATOM 5120 C CA . ASN A 1 641 ? -5.996 28.828 22.703 1 95.19 641 ASN A CA 1
ATOM 5121 C C . ASN A 1 641 ? -6.793 28.984 24 1 95.19 641 ASN A C 1
ATOM 5123 O O . ASN A 1 641 ? -7.758 29.734 24.047 1 95.19 641 ASN A O 1
ATOM 5127 N N . ARG A 1 642 ? -6.504 28.172 24.984 1 95.44 642 ARG A N 1
ATOM 5128 C CA . ARG A 1 642 ? -7.086 28.25 26.312 1 95.44 642 ARG A CA 1
ATOM 5129 C C . ARG A 1 642 ? -6 28.375 27.375 1 95.44 642 ARG A C 1
ATOM 5131 O O . ARG A 1 642 ? -6.277 28.266 28.578 1 95.44 642 ARG A O 1
ATOM 5138 N N . GLY A 1 643 ? -4.766 28.562 26.875 1 95.81 643 GLY A N 1
ATOM 5139 C CA . GLY A 1 643 ? -3.631 28.641 27.781 1 95.81 643 GLY A CA 1
ATOM 5140 C C . GLY A 1 643 ? -2.877 27.344 27.906 1 95.81 643 GLY A C 1
ATOM 5141 O O . GLY A 1 643 ? -3.451 26.266 27.719 1 95.81 643 GLY A O 1
ATOM 5142 N N . LEU A 1 644 ? -1.616 27.422 28.297 1 96.94 644 LEU A N 1
ATOM 5143 C CA . LEU A 1 644 ? -0.725 26.266 28.391 1 96.94 644 LEU A CA 1
ATOM 5144 C C . LEU A 1 644 ? -1.18 25.328 29.484 1 96.94 644 LEU A C 1
ATOM 5146 O O . LEU A 1 644 ? -1.035 24.109 29.359 1 96.94 644 LEU A O 1
ATOM 5150 N N . ASN A 1 645 ? -1.694 25.875 30.594 1 96 645 ASN A N 1
ATOM 5151 C CA . ASN A 1 645 ? -2.174 25.031 31.672 1 96 645 ASN A CA 1
ATOM 5152 C C . ASN A 1 645 ? -3.318 24.125 31.219 1 96 645 ASN A C 1
ATOM 5154 O O . ASN A 1 645 ? -3.41 22.969 31.641 1 96 645 ASN A O 1
ATOM 5158 N N . PHE A 1 646 ? -4.195 24.625 30.438 1 96.12 646 PHE A N 1
ATOM 5159 C CA . PHE A 1 646 ? -5.312 23.844 29.891 1 96.12 646 PHE A CA 1
ATOM 5160 C C . PHE A 1 646 ? -4.812 22.75 28.969 1 96.12 646 PHE A C 1
ATOM 5162 O O . PHE A 1 646 ? -5.371 21.656 28.938 1 96.12 646 PHE A O 1
ATOM 5169 N N . GLU A 1 647 ? -3.732 23.031 28.219 1 96.25 647 GLU A N 1
ATOM 5170 C CA . GLU A 1 647 ? -3.133 22.062 27.312 1 96.25 647 GLU A CA 1
ATOM 5171 C C . GLU A 1 647 ? -2.33 21.016 28.062 1 96.25 647 GLU A C 1
ATOM 5173 O O . GLU A 1 647 ? -2.203 19.875 27.609 1 96.25 647 GLU A O 1
ATOM 5178 N N . SER A 1 648 ? -1.806 21.344 29.219 1 96.12 648 SER A N 1
ATOM 5179 C CA . SER A 1 648 ? -0.782 20.594 29.938 1 96.12 648 SER A CA 1
ATOM 5180 C C . SER A 1 648 ? -1.329 19.25 30.438 1 96.12 648 SER A C 1
ATOM 5182 O O . SER A 1 648 ? -0.562 18.344 30.766 1 96.12 648 SER A O 1
ATOM 5184 N N . HIS A 1 649 ? -2.633 19.094 30.453 1 96.06 649 HIS A N 1
ATOM 5185 C CA . HIS A 1 649 ? -3.25 17.891 31.016 1 96.06 649 HIS A CA 1
ATOM 5186 C C . HIS A 1 649 ? -2.898 16.656 30.203 1 96.06 649 HIS A C 1
ATOM 5188 O O . HIS A 1 649 ? -3.027 15.523 30.688 1 96.06 649 HIS A O 1
ATOM 5194 N N . ILE A 1 650 ? -2.412 16.812 29 1 96.81 650 ILE A N 1
ATOM 5195 C CA . ILE A 1 650 ? -2.154 15.648 28.156 1 96.81 650 ILE A CA 1
ATOM 5196 C C . ILE A 1 650 ? -0.665 15.312 28.188 1 96.81 650 ILE A C 1
ATOM 5198 O O . ILE A 1 650 ? -0.225 14.367 27.531 1 96.81 650 ILE A O 1
ATOM 5202 N N . LYS A 1 651 ? 0.16 16.094 28.906 1 97.88 651 LYS A N 1
ATOM 5203 C CA . LYS A 1 651 ? 1.598 15.844 28.969 1 97.88 651 LYS A CA 1
ATOM 5204 C C . LYS A 1 651 ? 1.894 14.414 29.406 1 97.88 651 LYS A C 1
ATOM 5206 O O . LYS A 1 651 ? 1.423 13.961 30.438 1 97.88 651 LYS A O 1
ATOM 5211 N N . ASP A 1 652 ? 2.604 13.695 28.547 1 98.12 652 ASP A N 1
ATOM 5212 C CA . ASP A 1 652 ? 3.088 12.336 28.766 1 98.12 652 ASP A CA 1
ATOM 5213 C C . ASP A 1 652 ? 1.929 11.344 28.859 1 98.12 652 ASP A C 1
ATOM 5215 O O . ASP A 1 652 ? 2.084 10.25 29.406 1 98.12 652 ASP A O 1
ATOM 5219 N N . ARG A 1 653 ? 0.734 11.742 28.438 1 97.44 653 ARG A N 1
ATOM 5220 C CA . ARG A 1 653 ? -0.401 10.844 28.609 1 97.44 653 ARG A CA 1
ATOM 5221 C C . ARG A 1 653 ? -1.479 11.133 27.562 1 97.44 653 ARG A C 1
ATOM 5223 O O . ARG A 1 653 ? -2.654 11.281 27.906 1 97.44 653 ARG A O 1
ATOM 5230 N N . MET A 1 654 ? -1.077 11.273 26.312 1 97.62 654 MET A N 1
ATOM 5231 C CA . MET A 1 654 ? -2.041 11.461 25.234 1 97.62 654 MET A CA 1
ATOM 5232 C C . MET A 1 654 ? -3.039 10.312 25.188 1 97.62 654 MET A C 1
ATOM 5234 O O . MET A 1 654 ? -2.668 9.156 25.391 1 97.62 654 MET A O 1
ATOM 5238 N N . GLY A 1 655 ? -4.352 10.641 24.906 1 96.88 655 GLY A N 1
ATOM 5239 C CA . GLY A 1 655 ? -5.395 9.633 24.797 1 96.88 655 GLY A CA 1
ATOM 5240 C C . GLY A 1 655 ? -6.035 9.281 26.125 1 96.88 655 GLY A C 1
ATOM 5241 O O . GLY A 1 655 ? -6.641 8.219 26.266 1 96.88 655 GLY A O 1
ATOM 5242 N N . SER A 1 656 ? -5.973 10.133 27.094 1 96.19 656 SER A N 1
ATOM 5243 C CA . SER A 1 656 ? -6.477 9.852 28.438 1 96.19 656 SER A CA 1
ATOM 5244 C C . SER A 1 656 ? -7.598 10.805 28.828 1 96.19 656 SER A C 1
ATOM 5246 O O . SER A 1 656 ? -8.758 10.57 28.484 1 96.19 656 SER A O 1
ATOM 5248 N N . VAL A 1 657 ? -7.254 12.055 29.203 1 97.19 657 VAL A N 1
ATOM 5249 C CA . VAL A 1 657 ? -8.234 13.008 29.719 1 97.19 657 VAL A CA 1
ATOM 5250 C C . VAL A 1 657 ? -9.172 13.445 28.594 1 97.19 657 VAL A C 1
ATOM 5252 O O . VAL A 1 657 ? -10.32 13.812 28.844 1 97.19 657 VAL A O 1
ATOM 5255 N N . GLU A 1 658 ? -8.656 13.414 27.391 1 97.19 658 GLU A N 1
ATOM 5256 C CA . GLU A 1 658 ? -9.461 13.789 26.234 1 97.19 658 GLU A CA 1
ATOM 5257 C C . GLU A 1 658 ? -10.711 12.914 26.109 1 97.19 658 GLU A C 1
ATOM 5259 O O . GLU A 1 658 ? -11.797 13.406 25.812 1 97.19 658 GLU A O 1
ATOM 5264 N N . VAL A 1 659 ? -10.539 11.633 26.344 1 97.88 659 VAL A N 1
ATOM 5265 C CA . VAL A 1 659 ? -11.641 10.68 26.25 1 97.88 659 VAL A CA 1
ATOM 5266 C C . VAL A 1 659 ? -12.711 11.016 27.266 1 97.88 659 VAL A C 1
ATOM 5268 O O . VAL A 1 659 ? -13.898 11.102 26.938 1 97.88 659 VAL A O 1
ATOM 5271 N N . SER A 1 660 ? -12.281 11.25 28.516 1 97.38 660 SER A N 1
ATOM 5272 C CA . SER A 1 660 ? -13.219 11.57 29.594 1 97.38 660 SER A CA 1
ATOM 5273 C C . SER A 1 660 ? -13.953 12.875 29.312 1 97.38 660 SER A C 1
ATOM 5275 O O . SER A 1 660 ? -15.141 13.008 29.625 1 97.38 660 SER A O 1
ATOM 5277 N N . ASP A 1 661 ? -13.211 13.812 28.75 1 98.06 661 ASP A N 1
ATOM 5278 C CA . ASP A 1 661 ? -13.812 15.109 28.453 1 98.06 661 ASP A CA 1
ATOM 5279 C C . ASP A 1 661 ? -14.883 14.984 27.375 1 98.06 661 ASP A C 1
ATOM 5281 O O . ASP A 1 661 ? -15.914 15.672 27.438 1 98.06 661 ASP A O 1
ATOM 5285 N N . GLN A 1 662 ? -14.68 14.172 26.359 1 98.25 662 GLN A N 1
ATOM 5286 C CA . GLN A 1 662 ? -15.664 13.969 25.297 1 98.25 662 GLN A CA 1
ATOM 5287 C C . GLN A 1 662 ? -16.938 13.32 25.844 1 98.25 662 GLN A C 1
ATOM 5289 O O . GLN A 1 662 ? -18.047 13.719 25.484 1 98.25 662 GLN A O 1
ATOM 5294 N N . VAL A 1 663 ? -16.781 12.328 26.672 1 98.38 663 VAL A N 1
ATOM 5295 C CA . VAL A 1 663 ? -17.938 11.609 27.219 1 98.38 663 VAL A CA 1
ATOM 5296 C C . VAL A 1 663 ? -18.703 12.523 28.172 1 98.38 663 VAL A C 1
ATOM 5298 O O . VAL A 1 663 ? -19.938 12.586 28.109 1 98.38 663 VAL A O 1
ATOM 5301 N N . GLU A 1 664 ? -17.984 13.25 29.016 1 98.31 664 GLU A N 1
ATOM 5302 C CA . GLU A 1 664 ? -18.641 14.188 29.938 1 98.31 664 GLU A CA 1
ATOM 5303 C C . GLU A 1 664 ? -19.438 15.242 29.172 1 98.31 664 GLU A C 1
ATOM 5305 O O . GLU A 1 664 ? -20.578 15.531 29.516 1 98.31 664 GLU A O 1
ATOM 5310 N N . GLY A 1 665 ? -18.766 15.844 28.156 1 98.56 665 GLY A N 1
ATOM 5311 C CA . GLY A 1 665 ? -19.438 16.859 27.359 1 98.56 665 GLY A CA 1
ATOM 5312 C C . GLY A 1 665 ? -20.656 16.328 26.641 1 98.56 665 GLY A C 1
ATOM 5313 O O . GLY A 1 665 ? -21.688 17 26.594 1 98.56 665 GLY A O 1
ATOM 5314 N N . LEU A 1 666 ? -20.547 15.125 26.078 1 98.69 666 LEU A N 1
ATOM 5315 C CA . LEU A 1 666 ? -21.672 14.492 25.391 1 98.69 666 LEU A CA 1
ATOM 5316 C C . LEU A 1 666 ? -22.859 14.32 26.344 1 98.69 666 LEU A C 1
ATOM 5318 O O . LEU A 1 666 ? -23.984 14.695 26 1 98.69 666 LEU A O 1
ATOM 5322 N N . LEU A 1 667 ? -22.625 13.812 27.516 1 98.31 667 LEU A N 1
ATOM 5323 C CA . LEU A 1 667 ? -23.688 13.555 28.469 1 98.31 667 LEU A CA 1
ATOM 5324 C C . LEU A 1 667 ? -24.281 14.859 28.984 1 98.31 667 LEU A C 1
ATOM 5326 O O . LEU A 1 667 ? -25.5 14.961 29.188 1 98.31 667 LEU A O 1
ATOM 5330 N N . TYR A 1 668 ? -23.469 15.82 29.188 1 98.31 668 TYR A N 1
ATOM 5331 C CA . TYR A 1 668 ? -23.953 17.125 29.641 1 98.31 668 TYR A CA 1
ATOM 5332 C C . TYR A 1 668 ? -24.875 17.75 28.609 1 98.31 668 TYR A C 1
ATOM 5334 O O . TYR A 1 668 ? -25.984 18.188 28.938 1 98.31 668 TYR A O 1
ATOM 5342 N N . VAL A 1 669 ? -24.406 17.797 27.359 1 98.56 669 VAL A N 1
ATOM 5343 C CA . VAL A 1 669 ? -25.188 18.422 26.297 1 98.56 669 VAL A CA 1
ATOM 5344 C C . VAL A 1 669 ? -26.484 17.656 26.078 1 98.56 669 VAL A C 1
ATOM 5346 O O . VAL A 1 669 ? -27.531 18.25 25.812 1 98.56 669 VAL A O 1
ATOM 5349 N N . ALA A 1 670 ? -26.391 16.328 26.125 1 98.06 670 ALA A N 1
ATOM 5350 C CA . ALA A 1 670 ? -27.594 15.508 25.984 1 98.06 670 ALA A CA 1
ATOM 5351 C C . ALA A 1 670 ? -28.625 15.852 27.047 1 98.06 670 ALA A C 1
ATOM 5353 O O . ALA A 1 670 ? -29.812 15.984 26.75 1 98.06 670 ALA A O 1
ATOM 5354 N N . ARG A 1 671 ? -28.203 16 28.266 1 97.25 671 ARG A N 1
ATOM 5355 C CA . ARG A 1 671 ? -29.078 16.312 29.375 1 97.25 671 ARG A CA 1
ATOM 5356 C C . ARG A 1 671 ? -29.672 17.703 29.234 1 97.25 671 ARG A C 1
ATOM 5358 O O . ARG A 1 671 ? -30.875 17.906 29.438 1 97.25 671 ARG A O 1
ATOM 5365 N N . GLU A 1 672 ? -28.875 18.609 28.859 1 97 672 GLU A N 1
ATOM 5366 C CA . GLU A 1 672 ? -29.281 20.016 28.844 1 97 672 GLU A CA 1
ATOM 5367 C C . GLU A 1 672 ? -30.141 20.312 27.609 1 97 672 GLU A C 1
ATOM 5369 O O . GLU A 1 672 ? -31.062 21.141 27.672 1 97 672 GLU A O 1
ATOM 5374 N N . SER A 1 673 ? -29.797 19.703 26.484 1 95.31 673 SER A N 1
ATOM 5375 C CA . SER A 1 673 ? -30.5 20 25.25 1 95.31 673 SER A CA 1
ATOM 5376 C C . SER A 1 673 ? -31.766 19.156 25.109 1 95.31 673 SER A C 1
ATOM 5378 O O . SER A 1 673 ? -32.75 19.594 24.5 1 95.31 673 SER A O 1
ATOM 5380 N N . GLN A 1 674 ? -31.797 17.922 25.547 1 94.44 674 GLN A N 1
ATOM 5381 C CA . GLN A 1 674 ? -32.844 16.938 25.406 1 94.44 674 GLN A CA 1
ATOM 5382 C C . GLN A 1 674 ? -33.125 16.641 23.938 1 94.44 674 GLN A C 1
ATOM 5384 O O . GLN A 1 674 ? -34.281 16.328 23.562 1 94.44 674 GLN A O 1
ATOM 5389 N N . LEU A 1 675 ? -32.094 16.766 23.141 1 94.19 675 LEU A N 1
ATOM 5390 C CA . LEU A 1 675 ? -32.25 16.609 21.703 1 94.19 675 LEU A CA 1
ATOM 5391 C C . LEU A 1 675 ? -31.531 15.375 21.188 1 94.19 675 LEU A C 1
ATOM 5393 O O . LEU A 1 675 ? -31.75 14.953 20.047 1 94.19 675 LEU A O 1
ATOM 5397 N N . ILE A 1 676 ? -30.719 14.781 22.031 1 96.44 676 ILE A N 1
ATOM 5398 C CA . ILE A 1 676 ? -29.812 13.727 21.562 1 96.44 676 ILE A CA 1
ATOM 5399 C C . ILE A 1 676 ? -30.375 12.359 21.984 1 96.44 676 ILE A C 1
ATOM 5401 O O . ILE A 1 676 ? -30.734 12.156 23.141 1 96.44 676 ILE A O 1
ATOM 5405 N N . ASP A 1 677 ? -30.5 11.445 21.047 1 96.62 677 ASP A N 1
ATOM 5406 C CA . ASP A 1 677 ? -30.797 10.039 21.344 1 96.62 677 ASP A CA 1
ATOM 5407 C C . ASP A 1 677 ? -29.516 9.281 21.688 1 96.62 677 ASP A C 1
ATOM 5409 O O . ASP A 1 677 ? -28.797 8.82 20.812 1 96.62 677 ASP A O 1
ATOM 5413 N N . LEU A 1 678 ? -29.359 9.039 22.906 1 97.5 678 LEU A N 1
ATOM 5414 C CA . LEU A 1 678 ? -28.109 8.461 23.406 1 97.5 678 LEU A CA 1
ATOM 5415 C C . LEU A 1 678 ? -27.984 7 22.984 1 97.5 678 LEU A C 1
ATOM 5417 O O . LEU A 1 678 ? -26.906 6.41 23.094 1 97.5 678 LEU A O 1
ATOM 5421 N N . SER A 1 679 ? -29.031 6.383 22.469 1 96.75 679 SER A N 1
ATOM 5422 C CA . SER A 1 679 ? -28.969 5.012 21.984 1 96.75 679 SER A CA 1
ATOM 5423 C C . SER A 1 679 ? -28.438 4.953 20.547 1 96.75 679 SER A C 1
ATOM 5425 O O . SER A 1 679 ? -28.094 3.881 20.047 1 96.75 679 SER A O 1
ATOM 5427 N N . ARG A 1 680 ? -28.312 6.074 19.922 1 97.75 680 ARG A N 1
ATOM 5428 C CA . ARG A 1 680 ? -27.859 6.164 18.547 1 97.75 680 ARG A CA 1
ATOM 5429 C C . ARG A 1 680 ? -26.75 7.207 18.391 1 97.75 680 ARG A C 1
ATOM 5431 O O . ARG A 1 680 ? -26.906 8.188 17.672 1 97.75 680 ARG A O 1
ATOM 5438 N N . VAL A 1 681 ? -25.594 6.914 18.969 1 98.69 681 VAL A N 1
ATOM 5439 C CA . VAL A 1 681 ? -24.453 7.836 18.953 1 98.69 681 VAL A CA 1
ATOM 5440 C C . VAL A 1 681 ? -23.312 7.238 18.125 1 98.69 681 VAL A C 1
ATOM 5442 O O . VAL A 1 681 ? -22.875 6.117 18.391 1 98.69 681 VAL A O 1
ATOM 5445 N N . GLY A 1 682 ? -22.953 7.895 17.094 1 98.56 682 GLY A N 1
ATOM 5446 C CA . GLY A 1 682 ? -21.734 7.605 16.359 1 98.56 682 GLY A CA 1
ATOM 5447 C C . GLY A 1 682 ? -20.641 8.633 16.578 1 98.56 682 GLY A C 1
ATOM 5448 O O . GLY A 1 682 ? -20.906 9.719 17.094 1 98.56 682 GLY A O 1
ATOM 5449 N N . CYS A 1 683 ? -19.469 8.281 16.281 1 98.5 683 CYS A N 1
ATOM 5450 C CA . CYS A 1 683 ? -18.344 9.203 16.391 1 98.5 683 CYS A CA 1
ATOM 5451 C C . CYS A 1 683 ? -17.5 9.195 15.117 1 98.5 683 CYS A C 1
ATOM 5453 O O . CYS A 1 683 ? -17.391 8.172 14.445 1 98.5 683 CYS A O 1
ATOM 5455 N N . SER A 1 684 ? -17 10.305 14.727 1 98.5 684 SER A N 1
ATOM 5456 C CA . SER A 1 684 ? -16.125 10.438 13.578 1 98.5 684 SER A CA 1
ATOM 5457 C C . SER A 1 684 ? -14.969 11.391 13.867 1 98.5 684 SER A C 1
ATOM 5459 O O . SER A 1 684 ? -15.148 12.406 14.539 1 98.5 684 SER A O 1
ATOM 5461 N N . GLY A 1 685 ? -13.844 11.039 13.461 1 98.31 685 GLY A N 1
ATOM 5462 C CA . GLY A 1 685 ? -12.664 11.883 13.609 1 98.31 685 GLY A CA 1
ATOM 5463 C C . GLY A 1 685 ? -11.578 11.57 12.602 1 98.31 685 GLY A C 1
ATOM 5464 O O . GLY A 1 685 ? -11.594 10.516 11.961 1 98.31 685 GLY A O 1
ATOM 5465 N N . TRP A 1 686 ? -10.656 12.508 12.398 1 97.88 686 TRP A N 1
ATOM 5466 C CA . TRP A 1 686 ? -9.562 12.383 11.445 1 97.88 686 TRP A CA 1
ATOM 5467 C C . TRP A 1 686 ? -8.227 12.734 12.102 1 97.88 686 TRP A C 1
ATOM 5469 O O . TRP A 1 686 ? -8.164 13.609 12.961 1 97.88 686 TRP A O 1
ATOM 5479 N N . SER A 1 687 ? -7.125 12.047 11.68 1 97.75 687 SER A N 1
ATOM 5480 C CA . SER A 1 687 ? -5.801 12.281 12.25 1 97.75 687 SER A CA 1
ATOM 5481 C C . SER A 1 687 ? -5.789 12.008 13.75 1 97.75 687 SER A C 1
ATOM 5483 O O . SER A 1 687 ? -6.191 10.93 14.195 1 97.75 687 SER A O 1
ATOM 5485 N N . TYR A 1 688 ? -5.461 13.031 14.602 1 98.25 688 TYR A N 1
ATOM 5486 C CA . TYR A 1 688 ? -5.629 12.852 16.031 1 98.25 688 TYR A CA 1
ATOM 5487 C C . TYR A 1 688 ? -7.082 12.547 16.375 1 98.25 688 TYR A C 1
ATOM 5489 O O . TYR A 1 688 ? -7.355 11.773 17.297 1 98.25 688 TYR A O 1
ATOM 5497 N N . GLY A 1 689 ? -7.988 13.102 15.641 1 98.44 689 GLY A N 1
ATOM 5498 C CA . GLY A 1 689 ? -9.398 12.789 15.812 1 98.44 689 GLY A CA 1
ATOM 5499 C C . GLY A 1 689 ? -9.734 11.344 15.523 1 98.44 689 GLY A C 1
ATOM 5500 O O . GLY A 1 689 ? -10.617 10.766 16.156 1 98.44 689 GLY A O 1
ATOM 5501 N N . GLY A 1 690 ? -9.047 10.773 14.469 1 98.75 690 GLY A N 1
ATOM 5502 C CA . GLY A 1 690 ? -9.188 9.352 14.234 1 98.75 690 GLY A CA 1
ATOM 5503 C C . GLY A 1 690 ? -8.703 8.5 15.391 1 98.75 690 GLY A C 1
ATOM 5504 O O . GLY A 1 690 ? -9.336 7.508 15.75 1 98.75 690 GLY A O 1
ATOM 5505 N N . TYR A 1 691 ? -7.535 8.906 15.969 1 98.62 691 TYR A N 1
ATOM 5506 C CA . TYR A 1 691 ? -7.004 8.297 17.188 1 98.62 691 TYR A CA 1
ATOM 5507 C C . TYR A 1 691 ? -8.031 8.352 18.312 1 98.62 691 TYR A C 1
ATOM 5509 O O . TYR A 1 691 ? -8.273 7.348 18.984 1 98.62 691 TYR A O 1
ATOM 5517 N N . MET A 1 692 ? -8.734 9.477 18.469 1 98.69 692 MET A N 1
ATOM 5518 C CA . MET A 1 692 ? -9.75 9.664 19.5 1 98.69 692 MET A CA 1
ATOM 5519 C C . MET A 1 692 ? -10.992 8.844 19.203 1 98.69 692 MET A C 1
ATOM 5521 O O . MET A 1 692 ? -11.609 8.281 20.109 1 98.69 692 MET A O 1
ATOM 5525 N N . ALA A 1 693 ? -11.383 8.805 17.953 1 98.81 693 ALA A N 1
ATOM 5526 C CA . ALA A 1 693 ? -12.539 8 17.578 1 98.81 693 ALA A CA 1
ATOM 5527 C C . ALA A 1 693 ? -12.336 6.535 17.953 1 98.81 693 ALA A C 1
ATOM 5529 O O . ALA A 1 693 ? -13.266 5.879 18.422 1 98.81 693 ALA A O 1
ATOM 5530 N N . LEU A 1 694 ? -11.133 6.02 17.719 1 98.81 694 LEU A N 1
ATOM 5531 C CA . LEU A 1 694 ? -10.805 4.652 18.109 1 98.81 694 LEU A CA 1
ATOM 5532 C C . LEU A 1 694 ? -10.875 4.492 19.625 1 98.81 694 LEU A C 1
ATOM 5534 O O . LEU A 1 694 ? -11.461 3.533 20.125 1 98.81 694 LEU A O 1
ATOM 5538 N N . LEU A 1 695 ? -10.312 5.453 20.359 1 98.69 695 LEU A N 1
ATOM 5539 C CA . LEU A 1 695 ? -10.266 5.367 21.812 1 98.69 695 LEU A CA 1
ATOM 5540 C C . LEU A 1 695 ? -11.672 5.43 22.406 1 98.69 695 LEU A C 1
ATOM 5542 O O . LEU A 1 695 ? -11.961 4.754 23.391 1 98.69 695 LEU A O 1
ATOM 5546 N N . LEU A 1 696 ? -12.516 6.277 21.812 1 98.75 696 LEU A N 1
ATOM 5547 C CA . LEU A 1 696 ? -13.867 6.438 22.344 1 98.75 696 LEU A CA 1
ATOM 5548 C C . LEU A 1 696 ? -14.656 5.141 22.234 1 98.75 696 LEU A C 1
ATOM 5550 O O . LEU A 1 696 ? -15.328 4.73 23.188 1 98.75 696 LEU A O 1
ATOM 5554 N N . ILE A 1 697 ? -14.57 4.453 21.125 1 98.69 697 ILE A N 1
ATOM 5555 C CA . ILE A 1 697 ? -15.336 3.221 20.969 1 98.69 697 ILE A CA 1
ATOM 5556 C C . ILE A 1 697 ? -14.672 2.098 21.75 1 98.69 697 ILE A C 1
ATOM 5558 O O . ILE A 1 697 ? -15.344 1.194 22.25 1 98.69 697 ILE A O 1
ATOM 5562 N N . ILE A 1 698 ? -13.375 2.125 21.938 1 98.38 698 ILE A N 1
ATOM 5563 C CA . ILE A 1 698 ? -12.641 1.134 22.719 1 98.38 698 ILE A CA 1
ATOM 5564 C C . ILE A 1 698 ? -13.047 1.243 24.188 1 98.38 698 ILE A C 1
ATOM 5566 O O . ILE A 1 698 ? -13.336 0.235 24.828 1 98.38 698 ILE A O 1
ATOM 5570 N N . ASN A 1 699 ? -13.078 2.451 24.672 1 98.06 699 ASN A N 1
ATOM 5571 C CA . ASN A 1 699 ? -13.297 2.676 26.109 1 98.06 699 ASN A CA 1
ATOM 5572 C C . ASN A 1 699 ? -14.781 2.688 26.453 1 98.06 699 ASN A C 1
ATOM 5574 O O . ASN A 1 699 ? -15.164 2.34 27.578 1 98.06 699 ASN A O 1
ATOM 5578 N N . HIS A 1 700 ? -15.625 3.127 25.5 1 98.25 700 HIS A N 1
ATOM 5579 C CA . HIS A 1 700 ? -17.047 3.279 25.797 1 98.25 700 HIS A CA 1
ATOM 5580 C C . HIS A 1 700 ? -17.906 2.709 24.672 1 98.25 700 HIS A C 1
ATOM 5582 O O . HIS A 1 700 ? -18.75 3.414 24.109 1 98.25 700 HIS A O 1
ATOM 5588 N N . PRO A 1 701 ? -17.75 1.425 24.438 1 97.5 701 PRO A N 1
ATOM 5589 C CA . PRO A 1 701 ? -18.547 0.807 23.375 1 97.5 701 PRO A CA 1
ATOM 5590 C C . PRO A 1 701 ? -20.047 0.832 23.672 1 97.5 701 PRO A C 1
ATOM 5592 O O . PRO A 1 701 ? -20.859 0.68 22.766 1 97.5 701 PRO A O 1
ATOM 5595 N N . GLU A 1 702 ? -20.438 1.033 24.906 1 96.81 702 GLU A N 1
ATOM 5596 C CA . GLU A 1 702 ? -21.828 1.101 25.312 1 96.81 702 GLU A CA 1
ATOM 5597 C C . GLU A 1 702 ? -22.453 2.432 24.906 1 96.81 702 GLU A C 1
ATOM 5599 O O . GLU A 1 702 ? -23.672 2.521 24.734 1 96.81 702 GLU A O 1
ATOM 5604 N N . ILE A 1 703 ? -21.641 3.422 24.766 1 98.12 703 ILE A N 1
ATOM 5605 C CA . ILE A 1 703 ? -22.125 4.746 24.391 1 98.12 703 ILE A CA 1
ATOM 5606 C C . ILE A 1 703 ? -22.062 4.922 22.875 1 98.12 703 ILE A C 1
ATOM 5608 O O . ILE A 1 703 ? -23.016 5.387 22.25 1 98.12 703 ILE A O 1
ATOM 5612 N N . PHE A 1 704 ? -20.969 4.527 22.359 1 98.56 704 PHE A N 1
ATOM 5613 C CA . PHE A 1 704 ? -20.734 4.75 20.938 1 98.56 704 PHE A CA 1
ATOM 5614 C C . PHE A 1 704 ? -21.078 3.506 20.141 1 98.56 704 PHE A C 1
ATOM 5616 O O . PHE A 1 704 ? -20.328 2.535 20.109 1 98.56 704 PHE A O 1
ATOM 5623 N N . ARG A 1 705 ? -22.094 3.627 19.359 1 98 705 ARG A N 1
ATOM 5624 C CA . ARG A 1 705 ? -22.594 2.518 18.547 1 98 705 ARG A CA 1
ATOM 5625 C C . ARG A 1 705 ? -21.688 2.268 17.344 1 98 705 ARG A C 1
ATOM 5627 O O . ARG A 1 705 ? -21.578 1.136 16.875 1 98 705 ARG A O 1
ATOM 5634 N N . ALA A 1 706 ? -21.109 3.295 16.859 1 98.31 706 ALA A N 1
ATOM 5635 C CA . ALA A 1 706 ? -20.25 3.18 15.695 1 98.31 706 ALA A CA 1
ATOM 5636 C C . ALA A 1 706 ? -19.203 4.289 15.672 1 98.31 706 ALA A C 1
ATOM 5638 O O . ALA A 1 706 ? -19.438 5.391 16.172 1 98.31 706 ALA A O 1
ATOM 5639 N N . SER A 1 707 ? -18.047 3.973 15.102 1 98.81 707 SER A N 1
ATOM 5640 C CA . SER A 1 707 ? -16.969 4.949 15.016 1 98.81 707 SER A CA 1
ATOM 5641 C C . SER A 1 707 ? -16.297 4.91 13.641 1 98.81 707 SER A C 1
ATOM 5643 O O . SER A 1 707 ? -16.016 3.834 13.109 1 98.81 707 SER A O 1
ATOM 5645 N N . CYS A 1 708 ? -16.141 6.035 13.031 1 98.81 708 CYS A N 1
ATOM 5646 C CA . CYS A 1 708 ? -15.359 6.215 11.812 1 98.81 708 CYS A CA 1
ATOM 5647 C C . CYS A 1 708 ? -14.016 6.863 12.109 1 98.81 708 CYS A C 1
ATOM 5649 O O . CYS A 1 708 ? -13.953 8.047 12.453 1 98.81 708 CYS A O 1
ATOM 5651 N N . ALA A 1 709 ? -12.969 6.133 11.953 1 98.81 709 ALA A N 1
ATOM 5652 C CA . ALA A 1 709 ? -11.625 6.613 12.234 1 98.81 709 ALA A CA 1
ATOM 5653 C C . ALA A 1 709 ? -10.844 6.852 10.938 1 98.81 709 ALA A C 1
ATOM 5655 O O . ALA A 1 709 ? -10.484 5.898 10.242 1 98.81 709 ALA A O 1
ATOM 5656 N N . GLY A 1 710 ? -10.57 8.109 10.664 1 98.56 710 GLY A N 1
ATOM 5657 C CA . GLY A 1 710 ? -9.844 8.469 9.453 1 98.56 710 GLY A CA 1
ATOM 5658 C C . GLY A 1 710 ? -8.414 8.898 9.711 1 98.56 710 GLY A C 1
ATOM 5659 O O . GLY A 1 710 ? -8.148 9.656 10.648 1 98.56 710 GLY A O 1
ATOM 5660 N N . GLY A 1 711 ? -7.43 8.406 8.875 1 98.25 711 GLY A N 1
ATOM 5661 C CA . GLY A 1 711 ? -6.035 8.805 8.984 1 98.25 711 GLY A CA 1
ATOM 5662 C C . GLY A 1 711 ? -5.523 8.773 10.414 1 98.25 711 GLY A C 1
ATOM 5663 O O . GLY A 1 711 ? -4.828 9.695 10.852 1 98.25 711 GLY A O 1
ATOM 5664 N N . ALA A 1 712 ? -5.824 7.754 11.164 1 98.56 712 ALA A N 1
ATOM 5665 C CA . ALA A 1 712 ? -5.637 7.727 12.609 1 98.56 712 ALA A CA 1
ATOM 5666 C C . ALA A 1 712 ? -4.203 7.348 12.977 1 98.56 712 ALA A C 1
ATOM 5668 O O . ALA A 1 712 ? -3.602 6.48 12.328 1 98.56 712 ALA A O 1
ATOM 5669 N N . VAL A 1 713 ? -3.646 7.965 14 1 98.38 713 VAL A N 1
ATOM 5670 C CA . VAL A 1 713 ? -2.432 7.488 14.648 1 98.38 713 VAL A CA 1
ATOM 5671 C C . VAL A 1 713 ? -2.766 6.316 15.57 1 98.38 713 VAL A C 1
ATOM 5673 O O . VAL A 1 713 ? -3.713 6.387 16.359 1 98.38 713 VAL A O 1
ATOM 5676 N N . VAL A 1 714 ? -2.062 5.25 15.445 1 98.25 714 VAL A N 1
ATOM 5677 C CA . VAL A 1 714 ? -2.373 4.078 16.25 1 98.25 714 VAL A CA 1
ATOM 5678 C C . VAL A 1 714 ? -1.204 3.771 17.188 1 98.25 714 VAL A C 1
ATOM 5680 O O . VAL A 1 714 ? -1.378 3.111 18.219 1 98.25 714 VAL A O 1
ATOM 5683 N N . ASP A 1 715 ? 0 4.223 16.812 1 98.31 715 ASP A N 1
ATOM 5684 C CA . ASP A 1 715 ? 1.245 4.051 17.562 1 98.31 715 ASP A CA 1
ATOM 5685 C C . ASP A 1 715 ? 2.121 5.297 17.453 1 98.31 715 ASP A C 1
ATOM 5687 O O . ASP A 1 715 ? 2.686 5.582 16.391 1 98.31 715 ASP A O 1
ATOM 5691 N N . TRP A 1 716 ? 2.301 5.91 18.594 1 98.5 716 TRP A N 1
ATOM 5692 C CA . TRP A 1 716 ? 2.973 7.207 18.594 1 98.5 716 TRP A CA 1
ATOM 5693 C C . TRP A 1 716 ? 4.457 7.047 18.281 1 98.5 716 TRP A C 1
ATOM 5695 O O . TRP A 1 716 ? 5.129 8.016 17.922 1 98.5 716 TRP A O 1
ATOM 5705 N N . THR A 1 717 ? 5.031 5.848 18.359 1 98.12 717 THR A N 1
ATOM 5706 C CA . THR A 1 717 ? 6.434 5.629 18.016 1 98.12 717 THR A CA 1
ATOM 5707 C C . THR A 1 717 ? 6.637 5.715 16.5 1 98.12 717 THR A C 1
ATOM 5709 O O . THR A 1 717 ? 7.77 5.828 16.031 1 98.12 717 THR A O 1
ATOM 5712 N N . LEU A 1 718 ? 5.535 5.676 15.734 1 97.69 718 LEU A N 1
ATOM 5713 C CA . LEU A 1 718 ? 5.621 5.727 14.281 1 97.69 718 LEU A CA 1
ATOM 5714 C C . LEU A 1 718 ? 5.457 7.152 13.773 1 97.69 718 LEU A C 1
ATOM 5716 O O . LEU A 1 718 ? 5.57 7.406 12.57 1 97.69 718 LEU A O 1
ATOM 5720 N N . TYR A 1 719 ? 5.18 8.117 14.656 1 98 719 TYR A N 1
ATOM 5721 C CA . TYR A 1 719 ? 5.035 9.516 14.266 1 98 719 TYR A CA 1
ATOM 5722 C C . TYR A 1 719 ? 6.348 10.273 14.438 1 98 719 TYR A C 1
ATOM 5724 O O . TYR A 1 719 ? 7.359 9.688 14.836 1 98 719 TYR A O 1
ATOM 5732 N N . ASP A 1 720 ? 6.422 11.531 14.086 1 97.62 720 ASP A N 1
ATOM 5733 C CA . ASP A 1 720 ? 7.695 12.242 14.039 1 97.62 720 ASP A CA 1
ATOM 5734 C C . ASP A 1 720 ? 8.141 12.672 15.438 1 97.62 720 ASP A C 1
ATOM 5736 O O . ASP A 1 720 ? 7.328 12.711 16.359 1 97.62 720 ASP A O 1
ATOM 5740 N N . THR A 1 721 ? 9.367 13.023 15.602 1 98 721 THR A N 1
ATOM 5741 C CA . THR A 1 721 ? 10.008 13.391 16.859 1 98 721 THR A CA 1
ATOM 5742 C C . THR A 1 721 ? 9.445 14.719 17.375 1 98 721 THR A C 1
ATOM 5744 O O . THR A 1 721 ? 9.102 14.828 18.562 1 98 721 THR A O 1
ATOM 5747 N N . CYS A 1 722 ? 9.305 15.742 16.562 1 98.25 722 CYS A N 1
ATOM 5748 C CA . CYS A 1 722 ? 8.984 17.109 16.984 1 98.25 722 CYS A CA 1
ATOM 5749 C C . CYS A 1 722 ? 7.602 17.156 17.641 1 98.25 722 CYS A C 1
ATOM 5751 O O . CYS A 1 722 ? 7.43 17.781 18.688 1 98.25 722 CYS A O 1
ATOM 5753 N N . TYR A 1 723 ? 6.66 16.516 17.047 1 98.06 723 TYR A N 1
ATOM 5754 C CA . TYR A 1 723 ? 5.301 16.484 17.578 1 98.06 723 TYR A CA 1
ATOM 5755 C C . TYR A 1 723 ? 5.203 15.578 18.797 1 98.06 723 TYR A C 1
ATOM 5757 O O . TYR A 1 723 ? 4.789 16.016 19.875 1 98.06 723 TYR A O 1
ATOM 5765 N N . THR A 1 724 ? 5.562 14.344 18.656 1 98.56 724 THR A N 1
ATOM 5766 C CA . THR A 1 724 ? 5.285 13.328 19.656 1 98.56 724 THR A CA 1
ATOM 5767 C C . THR A 1 724 ? 6.098 13.578 20.922 1 98.56 724 THR A C 1
ATOM 5769 O O . THR A 1 724 ? 5.566 13.516 22.031 1 98.56 724 THR A O 1
ATOM 5772 N N . GLU A 1 725 ? 7.383 13.898 20.766 1 98.56 725 GLU A N 1
ATOM 5773 C CA . GLU A 1 725 ? 8.25 13.992 21.938 1 98.56 725 GLU A CA 1
ATOM 5774 C C . GLU A 1 725 ? 7.984 15.281 22.719 1 98.56 725 GLU A C 1
ATOM 5776 O O . GLU A 1 725 ? 8.312 15.375 23.906 1 98.56 725 GLU A O 1
ATOM 5781 N N . ARG A 1 726 ? 7.383 16.25 22.047 1 98.19 726 ARG A N 1
ATOM 5782 C CA . ARG A 1 726 ? 6.918 17.438 22.75 1 98.19 726 ARG A CA 1
ATOM 5783 C C . ARG A 1 726 ? 5.887 17.078 23.812 1 98.19 726 ARG A C 1
ATOM 5785 O O . ARG A 1 726 ? 5.98 17.531 24.953 1 98.19 726 ARG A O 1
ATOM 5792 N N . TYR A 1 727 ? 4.992 16.203 23.453 1 98.38 727 TYR A N 1
ATOM 5793 C CA . TYR A 1 727 ? 3.854 15.93 24.312 1 98.38 727 TYR A CA 1
ATOM 5794 C C . TYR A 1 727 ? 4.094 14.68 25.156 1 98.38 727 TYR A C 1
ATOM 5796 O O . TYR A 1 727 ? 3.549 14.547 26.25 1 98.38 727 TYR A O 1
ATOM 5804 N N . MET A 1 728 ? 4.941 13.766 24.656 1 98.56 728 MET A N 1
ATOM 5805 C CA . MET A 1 728 ? 5.043 12.445 25.266 1 98.56 728 MET A CA 1
ATOM 5806 C C . MET A 1 728 ? 6.453 12.188 25.781 1 98.56 728 MET A C 1
ATOM 5808 O O . MET A 1 728 ? 6.73 11.125 26.344 1 98.56 728 MET A O 1
ATOM 5812 N N . SER A 1 729 ? 7.34 13.133 25.641 1 98.38 729 SER A N 1
ATOM 5813 C CA . SER A 1 729 ? 8.75 12.891 25.953 1 98.38 729 SER A CA 1
ATOM 5814 C C . SER A 1 729 ? 9.297 11.719 25.141 1 98.38 729 SER A C 1
ATOM 5816 O O . SER A 1 729 ? 8.672 11.273 24.188 1 98.38 729 SER A O 1
ATOM 5818 N N . THR A 1 730 ? 10.547 11.32 25.391 1 98.19 730 THR A N 1
ATOM 5819 C CA . THR A 1 730 ? 11.125 10.188 24.688 1 98.19 730 THR A CA 1
ATOM 5820 C C . THR A 1 730 ? 10.562 8.875 25.234 1 98.19 730 THR A C 1
ATOM 5822 O O . THR A 1 730 ? 10.008 8.836 26.328 1 98.19 730 THR A O 1
ATOM 5825 N N . VAL A 1 731 ? 10.672 7.824 24.438 1 97.88 731 VAL A N 1
ATOM 5826 C CA . VAL A 1 731 ? 10.18 6.512 24.844 1 97.88 731 VAL A CA 1
ATOM 5827 C C . VAL A 1 731 ? 10.891 6.066 26.109 1 97.88 731 VAL A C 1
ATOM 5829 O O . VAL A 1 731 ? 10.273 5.465 27 1 97.88 731 VAL A O 1
ATOM 5832 N N . GLU A 1 732 ? 12.203 6.316 26.266 1 97.44 732 GLU A N 1
ATOM 5833 C CA . GLU A 1 732 ? 12.984 5.949 27.438 1 97.44 732 GLU A CA 1
ATOM 5834 C C . GLU A 1 732 ? 12.469 6.652 28.688 1 97.44 732 GLU A C 1
ATOM 5836 O O . GLU A 1 732 ? 12.375 6.043 29.766 1 97.44 732 GLU A O 1
ATOM 5841 N N . LYS A 1 733 ? 12.078 7.914 28.562 1 97.31 733 LYS A N 1
ATOM 5842 C CA . LYS A 1 733 ? 11.648 8.727 29.703 1 97.31 733 LYS A CA 1
ATOM 5843 C C . LYS A 1 733 ? 10.188 8.461 30.047 1 97.31 733 LYS A C 1
ATOM 5845 O O . LYS A 1 733 ? 9.758 8.711 31.172 1 97.31 733 LYS A O 1
ATOM 5850 N N . ASN A 1 734 ? 9.422 7.98 29.078 1 98.31 734 ASN A N 1
ATOM 5851 C CA . ASN A 1 734 ? 7.98 7.828 29.25 1 98.31 734 ASN A CA 1
ATOM 5852 C C . ASN A 1 734 ? 7.469 6.543 28.609 1 98.31 734 ASN A C 1
ATOM 5854 O O . ASN A 1 734 ? 6.539 6.574 27.812 1 98.31 734 ASN A O 1
ATOM 5858 N N . SER A 1 735 ? 8.07 5.441 28.891 1 97.69 735 SER A N 1
ATOM 5859 C CA . SER A 1 735 ? 7.695 4.152 28.328 1 97.69 735 SER A CA 1
ATOM 5860 C C . SER A 1 735 ? 6.242 3.811 28.641 1 97.69 735 SER A C 1
ATOM 5862 O O . SER A 1 735 ? 5.523 3.285 27.797 1 97.69 735 SER A O 1
ATOM 5864 N N . THR A 1 736 ? 5.82 4.102 29.812 1 97.81 736 THR A N 1
ATOM 5865 C CA . THR A 1 736 ? 4.457 3.803 30.234 1 97.81 736 THR A CA 1
ATOM 5866 C C . THR A 1 736 ? 3.451 4.605 29.422 1 97.81 736 THR A C 1
ATOM 5868 O O . THR A 1 736 ? 2.441 4.062 28.953 1 97.81 736 THR A O 1
ATOM 5871 N N . GLY A 1 737 ? 3.713 5.918 29.266 1 98.19 737 GLY A N 1
ATOM 5872 C CA . GLY A 1 737 ? 2.82 6.746 28.469 1 98.19 737 GLY A CA 1
ATOM 5873 C C . GLY A 1 737 ? 2.66 6.258 27.047 1 98.19 737 GLY A C 1
ATOM 5874 O O . GLY A 1 737 ? 1.55 6.246 26.516 1 98.19 737 GLY A O 1
ATOM 5875 N N . TYR A 1 738 ? 3.795 5.848 26.484 1 98.31 738 TYR A N 1
ATOM 5876 C CA . TYR A 1 738 ? 3.758 5.344 25.109 1 98.31 738 TYR A CA 1
ATOM 5877 C C . TYR A 1 738 ? 2.939 4.059 25.031 1 98.31 738 TYR A C 1
ATOM 5879 O O . TYR A 1 738 ? 2.164 3.871 24.094 1 98.31 738 TYR A O 1
ATOM 5887 N N . LYS A 1 739 ? 3.078 3.18 25.953 1 97.75 739 LYS A N 1
ATOM 5888 C CA . LYS A 1 739 ? 2.34 1.921 25.969 1 97.75 739 LYS A CA 1
ATOM 5889 C C . LYS A 1 739 ? 0.844 2.164 26.156 1 97.75 739 LYS A C 1
ATOM 5891 O O . LYS A 1 739 ? 0.024 1.573 25.453 1 97.75 739 LYS A O 1
ATOM 5896 N N . GLU A 1 740 ? 0.509 3.055 27.094 1 97.44 740 GLU A N 1
ATOM 5897 C CA . GLU A 1 740 ? -0.891 3.316 27.406 1 97.44 740 GLU A CA 1
ATOM 5898 C C . GLU A 1 740 ? -1.587 4.062 26.281 1 97.44 740 GLU A C 1
ATOM 5900 O O . GLU A 1 740 ? -2.799 3.932 26.094 1 97.44 740 GLU A O 1
ATOM 5905 N N . SER A 1 741 ? -0.84 4.809 25.531 1 98.19 741 SER A N 1
ATOM 5906 C CA . SER A 1 741 ? -1.411 5.621 24.453 1 98.19 741 SER A CA 1
ATOM 5907 C C . SER A 1 741 ? -1.506 4.832 23.156 1 98.19 741 SER A C 1
ATOM 5909 O O . SER A 1 741 ? -2.074 5.312 22.172 1 98.19 741 SER A O 1
ATOM 5911 N N . CYS A 1 742 ? -0.933 3.686 23.125 1 98.31 742 CYS A N 1
ATOM 5912 C CA . CYS A 1 742 ? -0.918 2.863 21.922 1 98.31 742 CYS A CA 1
ATOM 5913 C C . CYS A 1 742 ? -2.24 2.123 21.75 1 98.31 742 CYS A C 1
ATOM 5915 O O . CYS A 1 742 ? -2.691 1.431 22.672 1 98.31 742 CYS A O 1
ATOM 5917 N N . ILE A 1 743 ? -2.895 2.215 20.578 1 98.44 743 ILE A N 1
ATOM 5918 C CA . ILE A 1 743 ? -4.18 1.594 20.281 1 98.44 743 ILE A CA 1
ATOM 5919 C C . ILE A 1 743 ? -4.023 0.076 20.234 1 98.44 743 ILE A C 1
ATOM 5921 O O . ILE A 1 743 ? -4.934 -0.662 20.625 1 98.44 743 ILE A O 1
ATOM 5925 N N . LEU A 1 744 ? -2.891 -0.404 19.75 1 97.88 744 LEU A N 1
ATOM 5926 C CA . LEU A 1 744 ? -2.648 -1.809 19.453 1 97.88 744 LEU A CA 1
ATOM 5927 C C . LEU A 1 744 ? -2.74 -2.666 20.703 1 97.88 744 LEU A C 1
ATOM 5929 O O . LEU A 1 744 ? -3.102 -3.842 20.641 1 97.88 744 LEU A O 1
ATOM 5933 N N . GLY A 1 745 ? -2.447 -2.08 21.844 1 96.19 745 GLY A N 1
ATOM 5934 C CA . GLY A 1 745 ? -2.543 -2.803 23.094 1 96.19 745 GLY A CA 1
ATOM 5935 C C . GLY A 1 745 ? -3.971 -2.951 23.594 1 96.19 745 GLY A C 1
ATOM 5936 O O . GLY A 1 745 ? -4.23 -3.695 24.547 1 96.19 745 GLY A O 1
ATOM 5937 N N . ARG A 1 746 ? -4.922 -2.381 22.922 1 96.88 746 ARG A N 1
ATOM 5938 C CA . ARG A 1 746 ? -6.297 -2.348 23.406 1 96.88 746 ARG A CA 1
ATOM 5939 C C . ARG A 1 746 ? -7.262 -2.906 22.359 1 96.88 746 ARG A C 1
ATOM 5941 O O . ARG A 1 746 ? -8.469 -2.695 22.453 1 96.88 746 ARG A O 1
ATOM 5948 N N . ILE A 1 747 ? -6.797 -3.586 21.406 1 97.69 747 ILE A N 1
ATOM 5949 C CA . ILE A 1 747 ? -7.574 -4.086 20.281 1 97.69 747 ILE A CA 1
ATOM 5950 C C . ILE A 1 747 ? -8.672 -5.023 20.781 1 97.69 747 ILE A C 1
ATOM 5952 O O . ILE A 1 747 ? -9.773 -5.051 20.219 1 97.69 747 ILE A O 1
ATOM 5956 N N . GLY A 1 748 ? -8.391 -5.82 21.812 1 97 748 GLY A N 1
ATOM 5957 C CA . GLY A 1 748 ? -9.328 -6.789 22.344 1 97 748 GLY A CA 1
ATOM 5958 C C . GLY A 1 748 ? -10.594 -6.148 22.891 1 97 748 GLY A C 1
ATOM 5959 O O . GLY A 1 748 ? -11.625 -6.812 23.016 1 97 748 GLY A O 1
ATOM 5960 N N . LYS A 1 749 ? -10.57 -4.836 23.156 1 97.5 749 LYS A N 1
ATOM 5961 C CA . LYS A 1 749 ? -11.695 -4.133 23.75 1 97.5 749 LYS A CA 1
ATOM 5962 C C . LYS A 1 749 ? -12.656 -3.613 22.688 1 97.5 749 LYS A C 1
ATOM 5964 O O . LYS A 1 749 ? -13.758 -3.152 23 1 97.5 749 LYS A O 1
ATOM 5969 N N . LEU A 1 750 ? -12.305 -3.688 21.453 1 98.12 750 LEU A N 1
ATOM 5970 C CA . LEU A 1 750 ? -13.195 -3.268 20.375 1 98.12 750 LEU A CA 1
ATOM 5971 C C . LEU A 1 750 ? -14.391 -4.207 20.266 1 98.12 750 LEU A C 1
ATOM 5973 O O . LEU A 1 750 ? -14.305 -5.379 20.641 1 98.12 750 LEU A O 1
ATOM 5977 N N . PRO A 1 751 ? -15.492 -3.736 19.734 1 97.12 751 PRO A N 1
ATOM 5978 C CA . PRO A 1 751 ? -16.703 -4.555 19.656 1 97.12 751 PRO A CA 1
ATOM 5979 C C . PRO A 1 751 ? -16.531 -5.766 18.734 1 97.12 751 PRO A C 1
ATOM 5981 O O . PRO A 1 751 ? -15.773 -5.715 17.781 1 97.12 751 PRO A O 1
ATOM 5984 N N . ASP A 1 752 ? -17.375 -6.812 19.031 1 96.44 752 ASP A N 1
ATOM 5985 C CA . ASP A 1 752 ? -17.359 -8.031 18.234 1 96.44 752 ASP A CA 1
ATOM 5986 C C . ASP A 1 752 ? -18.5 -8.031 17.219 1 96.44 752 ASP A C 1
ATOM 5988 O O . ASP A 1 752 ? -18.672 -9 16.469 1 96.44 752 ASP A O 1
ATOM 5992 N N . GLU A 1 753 ? -19.25 -6.941 17.188 1 96.19 753 GLU A N 1
ATOM 5993 C CA . GLU A 1 753 ? -20.359 -6.812 16.25 1 96.19 753 GLU A CA 1
ATOM 5994 C C . GLU A 1 753 ? -19.938 -6.098 14.977 1 96.19 753 GLU A C 1
ATOM 5996 O O . GLU A 1 753 ? -19.172 -5.129 15.023 1 96.19 753 GLU A O 1
ATOM 6001 N N . GLU A 1 754 ? -20.469 -6.547 13.875 1 95.94 754 GLU A N 1
ATOM 6002 C CA . GLU A 1 754 ? -20.172 -5.91 12.594 1 95.94 754 GLU A CA 1
ATOM 6003 C C . GLU A 1 754 ? -20.828 -4.531 12.5 1 95.94 754 GLU A C 1
ATOM 6005 O O . GLU A 1 754 ? -21.844 -4.273 13.148 1 95.94 754 GLU A O 1
ATOM 6010 N N . GLY A 1 755 ? -20.219 -3.674 11.742 1 96.38 755 GLY A N 1
ATOM 6011 C CA . GLY A 1 755 ? -20.828 -2.393 11.414 1 96.38 755 GLY A CA 1
ATOM 6012 C C . GLY A 1 755 ? -20.562 -1.327 12.461 1 96.38 755 GLY A C 1
ATOM 6013 O O . GLY A 1 755 ? -21.25 -0.307 12.5 1 96.38 755 GLY A O 1
ATOM 6014 N N . ARG A 1 756 ? -19.562 -1.526 13.297 1 98.19 756 ARG A N 1
ATOM 6015 C CA . ARG A 1 756 ? -19.359 -0.581 14.391 1 98.19 756 ARG A CA 1
ATOM 6016 C C . ARG A 1 756 ? -18.078 0.208 14.203 1 98.19 756 ARG A C 1
ATOM 6018 O O . ARG A 1 756 ? -17.844 1.21 14.883 1 98.19 756 ARG A O 1
ATOM 6025 N N . LEU A 1 757 ? -17.219 -0.258 13.266 1 98.75 757 LEU A N 1
ATOM 6026 C CA . LEU A 1 757 ? -15.945 0.43 13.062 1 98.75 757 LEU A CA 1
ATOM 6027 C C . LEU A 1 757 ? -15.633 0.568 11.578 1 98.75 757 LEU A C 1
ATOM 6029 O O . LEU A 1 757 ? -15.594 -0.428 10.852 1 98.75 757 LEU A O 1
ATOM 6033 N N . LEU A 1 758 ? -15.484 1.753 11.109 1 98.75 758 LEU A N 1
ATOM 6034 C CA . LEU A 1 758 ? -15.016 2.082 9.766 1 98.75 758 LEU A CA 1
ATOM 6035 C C . LEU A 1 758 ? -13.633 2.719 9.812 1 98.75 758 LEU A C 1
ATOM 6037 O O . LEU A 1 758 ? -13.445 3.764 10.438 1 98.75 758 LEU A O 1
ATOM 6041 N N . VAL A 1 759 ? -12.625 2.043 9.234 1 98.75 759 VAL A N 1
ATOM 6042 C CA . VAL A 1 759 ? -11.258 2.551 9.156 1 98.75 759 VAL A CA 1
ATOM 6043 C C . VAL A 1 759 ? -11.008 3.146 7.77 1 98.75 759 VAL A C 1
ATOM 6045 O O . VAL A 1 759 ? -11.109 2.447 6.758 1 98.75 759 VAL A O 1
ATOM 6048 N N . VAL A 1 760 ? -10.727 4.461 7.711 1 98.75 760 VAL A N 1
ATOM 6049 C CA . VAL A 1 760 ? -10.508 5.172 6.457 1 98.75 760 VAL A CA 1
ATOM 6050 C C . VAL A 1 760 ? -9.078 5.703 6.398 1 98.75 760 VAL A C 1
ATOM 6052 O O . VAL A 1 760 ? -8.562 6.23 7.391 1 98.75 760 VAL A O 1
ATOM 6055 N N . HIS A 1 761 ? -8.398 5.555 5.242 1 98.69 761 HIS A N 1
ATOM 6056 C CA . HIS A 1 761 ? -7.031 6.043 5.18 1 98.69 761 HIS A CA 1
ATOM 6057 C C . HIS A 1 761 ? -6.586 6.25 3.734 1 98.69 761 HIS A C 1
ATOM 6059 O O . HIS A 1 761 ? -6.984 5.496 2.844 1 98.69 761 HIS A O 1
ATOM 6065 N N . GLY A 1 762 ? -5.836 7.301 3.461 1 98.12 762 GLY A N 1
ATOM 6066 C CA . GLY A 1 762 ? -5.094 7.414 2.217 1 98.12 762 GLY A CA 1
ATOM 6067 C C . GLY A 1 762 ? -3.824 6.586 2.201 1 98.12 762 GLY A C 1
ATOM 6068 O O . GLY A 1 762 ? -3.035 6.633 3.146 1 98.12 762 GLY A O 1
ATOM 6069 N N . LEU A 1 763 ? -3.625 5.879 1.138 1 97.75 763 LEU A N 1
ATOM 6070 C CA . LEU A 1 763 ? -2.541 4.906 1.084 1 97.75 763 LEU A CA 1
ATOM 6071 C C . LEU A 1 763 ? -1.185 5.602 1.065 1 97.75 763 LEU A C 1
ATOM 6073 O O . LEU A 1 763 ? -0.208 5.086 1.611 1 97.75 763 LEU A O 1
ATOM 6077 N N . ILE A 1 764 ? -1.092 6.734 0.438 1 94.75 764 ILE A N 1
ATOM 6078 C CA . ILE A 1 764 ? 0.209 7.375 0.275 1 94.75 764 ILE A CA 1
ATOM 6079 C C . ILE A 1 764 ? 0.312 8.578 1.211 1 94.75 764 ILE A C 1
ATOM 6081 O O . ILE A 1 764 ? 0.9 9.602 0.854 1 94.75 764 ILE A O 1
ATOM 6085 N N . ASP A 1 765 ? -0.337 8.5 2.361 1 96.19 765 ASP A N 1
ATOM 6086 C CA . ASP A 1 765 ? -0.321 9.508 3.422 1 96.19 765 ASP A CA 1
ATOM 6087 C C . ASP A 1 765 ? 1.096 9.727 3.949 1 96.19 765 ASP A C 1
ATOM 6089 O O . ASP A 1 765 ? 1.708 8.805 4.496 1 96.19 765 ASP A O 1
ATOM 6093 N N . GLU A 1 766 ? 1.596 10.977 3.838 1 93.44 766 GLU A N 1
ATOM 6094 C CA . GLU A 1 766 ? 2.959 11.266 4.273 1 93.44 766 GLU A CA 1
ATOM 6095 C C . GLU A 1 766 ? 2.975 11.922 5.648 1 93.44 766 GLU A C 1
ATOM 6097 O O . GLU A 1 766 ? 4.035 12.297 6.152 1 93.44 766 GLU A O 1
ATOM 6102 N N . ASN A 1 767 ? 1.78 12.133 6.223 1 95 767 ASN A N 1
ATOM 6103 C CA . ASN A 1 767 ? 1.683 12.688 7.57 1 95 767 ASN A CA 1
ATOM 6104 C C . ASN A 1 767 ? 1.477 11.602 8.617 1 95 767 ASN A C 1
ATOM 6106 O O . ASN A 1 767 ? 2.352 11.359 9.445 1 95 767 ASN A O 1
ATOM 6110 N N . VAL A 1 768 ? 0.368 11.039 8.586 1 97.44 768 VAL A N 1
ATOM 6111 C CA . VAL A 1 768 ? 0.15 9.789 9.312 1 97.44 768 VAL A CA 1
ATOM 6112 C C . VAL A 1 768 ? 0.27 8.602 8.359 1 97.44 768 VAL A C 1
ATOM 6114 O O . VAL A 1 768 ? -0.69 8.258 7.668 1 97.44 768 VAL A O 1
ATOM 6117 N N . HIS A 1 769 ? 1.38 7.992 8.43 1 97.44 769 HIS A N 1
ATOM 6118 C CA . HIS A 1 769 ? 1.737 7.016 7.406 1 97.44 769 HIS A CA 1
ATOM 6119 C C . HIS A 1 769 ? 0.821 5.801 7.465 1 97.44 769 HIS A C 1
ATOM 6121 O O . HIS A 1 769 ? 0.322 5.441 8.531 1 97.44 769 HIS A O 1
ATOM 6127 N N . PHE A 1 770 ? 0.643 5.156 6.332 1 97.94 770 PHE A N 1
ATOM 6128 C CA . PHE A 1 770 ? -0.212 3.98 6.23 1 97.94 770 PHE A CA 1
ATOM 6129 C C . PHE A 1 770 ? 0.31 2.857 7.117 1 97.94 770 PHE A C 1
ATOM 6131 O O . PHE A 1 770 ? -0.428 1.925 7.445 1 97.94 770 PHE A O 1
ATOM 6138 N N . ALA A 1 771 ? 1.545 2.914 7.527 1 97.31 771 ALA A N 1
ATOM 6139 C CA . ALA A 1 771 ? 2.111 1.945 8.461 1 97.31 771 ALA A CA 1
ATOM 6140 C C . ALA A 1 771 ? 1.267 1.85 9.727 1 97.31 771 ALA A C 1
ATOM 6142 O O . ALA A 1 771 ? 1.154 0.778 10.328 1 97.31 771 ALA A O 1
ATOM 6143 N N . HIS A 1 772 ? 0.668 2.988 10.164 1 98.06 772 HIS A N 1
ATOM 6144 C CA . HIS A 1 772 ? -0.257 2.969 11.289 1 98.06 772 HIS A CA 1
ATOM 6145 C C . HIS A 1 772 ? -1.445 2.055 11.016 1 98.06 772 HIS A C 1
ATOM 6147 O O . HIS A 1 772 ? -1.768 1.185 11.828 1 98.06 772 HIS A O 1
ATOM 6153 N N . THR A 1 773 ? -2.049 2.26 9.891 1 98.38 773 THR A N 1
ATOM 6154 C CA . THR A 1 773 ? -3.24 1.509 9.516 1 98.38 773 THR A CA 1
ATOM 6155 C C . THR A 1 773 ? -2.895 0.048 9.234 1 98.38 773 THR A C 1
ATOM 6157 O O . THR A 1 773 ? -3.68 -0.85 9.547 1 98.38 773 THR A O 1
ATOM 6160 N N . GLU A 1 774 ? -1.693 -0.166 8.633 1 97.94 774 GLU A N 1
ATOM 6161 C CA . GLU A 1 774 ? -1.239 -1.542 8.461 1 97.94 774 GLU A CA 1
ATOM 6162 C C . GLU A 1 774 ? -1.23 -2.293 9.789 1 97.94 774 GLU A C 1
ATOM 6164 O O . GLU A 1 774 ? -1.747 -3.408 9.883 1 97.94 774 GLU A O 1
ATOM 6169 N N . LYS A 1 775 ? -0.64 -1.732 10.797 1 98.12 775 LYS A N 1
ATOM 6170 C CA . LYS A 1 775 ? -0.568 -2.369 12.109 1 98.12 775 LYS A CA 1
ATOM 6171 C C . LYS A 1 775 ? -1.96 -2.555 12.711 1 98.12 775 LYS A C 1
ATOM 6173 O O . LYS A 1 775 ? -2.244 -3.584 13.328 1 98.12 775 LYS A O 1
ATOM 6178 N N . LEU A 1 776 ? -2.803 -1.532 12.523 1 98.69 776 LEU A N 1
ATOM 6179 C CA . LEU A 1 776 ? -4.164 -1.613 13.039 1 98.69 776 LEU A CA 1
ATOM 6180 C C . LEU A 1 776 ? -4.926 -2.764 12.383 1 98.69 776 LEU A C 1
ATOM 6182 O O . LEU A 1 776 ? -5.504 -3.604 13.078 1 98.69 776 LEU A O 1
ATOM 6186 N N . ILE A 1 777 ? -4.902 -2.844 11.094 1 98.5 777 ILE A N 1
ATOM 6187 C CA . ILE A 1 777 ? -5.625 -3.865 10.344 1 98.5 777 ILE A CA 1
ATOM 6188 C C . ILE A 1 777 ? -5.109 -5.25 10.734 1 98.5 777 ILE A C 1
ATOM 6190 O O . ILE A 1 777 ? -5.898 -6.152 11.023 1 98.5 777 ILE A O 1
ATOM 6194 N N . ASN A 1 778 ? -3.805 -5.43 10.75 1 98.25 778 ASN A N 1
ATOM 6195 C CA . ASN A 1 778 ? -3.227 -6.719 11.117 1 98.25 778 ASN A CA 1
ATOM 6196 C C . ASN A 1 778 ? -3.643 -7.141 12.523 1 98.25 778 ASN A C 1
ATOM 6198 O O . ASN A 1 778 ? -3.936 -8.312 12.766 1 98.25 778 ASN A O 1
ATOM 6202 N N . SER A 1 779 ? -3.648 -6.191 13.43 1 98.44 779 SER A N 1
ATOM 6203 C CA . SER A 1 779 ? -4.031 -6.5 14.805 1 98.44 779 SER A CA 1
ATOM 6204 C C . SER A 1 779 ? -5.508 -6.863 14.898 1 98.44 779 SER A C 1
ATOM 6206 O O . SER A 1 779 ? -5.887 -7.758 15.656 1 98.44 779 SER A O 1
ATOM 6208 N N . LEU A 1 780 ? -6.355 -6.113 14.203 1 98.56 780 LEU A N 1
ATOM 6209 C CA . LEU A 1 780 ? -7.781 -6.418 14.172 1 98.56 780 LEU A CA 1
ATOM 6210 C C . LEU A 1 780 ? -8.023 -7.816 13.609 1 98.56 780 LEU A C 1
ATOM 6212 O O . LEU A 1 780 ? -8.82 -8.578 14.164 1 98.56 780 LEU A O 1
ATOM 6216 N N . ILE A 1 781 ? -7.328 -8.164 12.555 1 98.25 781 ILE A N 1
ATOM 6217 C CA . ILE A 1 781 ? -7.453 -9.461 11.906 1 98.25 781 ILE A CA 1
ATOM 6218 C C . ILE A 1 781 ? -6.996 -10.562 12.859 1 98.25 781 ILE A C 1
ATOM 6220 O O . ILE A 1 781 ? -7.688 -11.57 13.031 1 98.25 781 ILE A O 1
ATOM 6224 N N . THR A 1 782 ? -5.871 -10.367 13.492 1 97.62 782 THR A N 1
ATOM 6225 C CA . THR A 1 782 ? -5.332 -11.352 14.43 1 97.62 782 THR A CA 1
ATOM 6226 C C . THR A 1 782 ? -6.305 -11.594 15.578 1 97.62 782 THR A C 1
ATOM 6228 O O . THR A 1 782 ? -6.488 -12.727 16.016 1 97.62 782 THR A O 1
ATOM 6231 N N . ALA A 1 783 ? -6.977 -10.539 16.016 1 97.75 783 ALA A N 1
ATOM 6232 C CA . ALA A 1 783 ? -7.898 -10.625 17.156 1 97.75 783 ALA A CA 1
ATOM 6233 C C . ALA A 1 783 ? -9.281 -11.086 16.703 1 97.75 783 ALA A C 1
ATOM 6235 O O . ALA A 1 783 ? -10.148 -11.359 17.531 1 97.75 783 ALA A O 1
ATOM 6236 N N . GLY A 1 784 ? -9.531 -11.18 15.422 1 97.62 784 GLY A N 1
ATOM 6237 C CA . GLY A 1 784 ? -10.82 -11.578 14.883 1 97.62 784 GLY A CA 1
ATOM 6238 C C . GLY A 1 784 ? -11.898 -10.531 15.094 1 97.62 784 GLY A C 1
ATOM 6239 O O . GLY A 1 784 ? -13.07 -10.867 15.281 1 97.62 784 GLY A O 1
ATOM 6240 N N . LYS A 1 785 ? -11.516 -9.219 15.211 1 98.19 785 LYS A N 1
ATOM 6241 C CA . LYS A 1 785 ? -12.469 -8.125 15.398 1 98.19 785 LYS A CA 1
ATOM 6242 C C . LYS A 1 785 ? -13.023 -7.648 14.062 1 98.19 785 LYS A C 1
ATOM 6244 O O . LYS A 1 785 ? -12.273 -7.383 13.125 1 98.19 785 LYS A O 1
ATOM 6249 N N . PRO A 1 786 ? -14.391 -7.555 13.977 1 97.81 786 PRO A N 1
ATOM 6250 C CA . PRO A 1 786 ? -14.961 -7.078 12.719 1 97.81 786 PRO A CA 1
ATOM 6251 C C . PRO A 1 786 ? -14.75 -5.582 12.508 1 97.81 786 PRO A C 1
ATOM 6253 O O . PRO A 1 786 ? -14.812 -4.801 13.461 1 97.81 786 PRO A O 1
ATOM 6256 N N . PHE A 1 787 ? -14.438 -5.164 11.289 1 98.12 787 PHE A N 1
ATOM 6257 C CA . PHE A 1 787 ? -14.312 -3.766 10.891 1 98.12 787 PHE A CA 1
ATOM 6258 C C . PHE A 1 787 ? -14.492 -3.613 9.383 1 98.12 787 PHE A C 1
ATOM 6260 O O . PHE A 1 787 ? -14.469 -4.602 8.648 1 98.12 787 PHE A O 1
ATOM 6267 N N . GLN A 1 788 ? -14.797 -2.426 8.938 1 97.94 788 GLN A N 1
ATOM 6268 C CA . GLN A 1 788 ? -14.828 -2.057 7.523 1 97.94 788 GLN A CA 1
ATOM 6269 C C . GLN A 1 788 ? -13.648 -1.154 7.164 1 97.94 788 GLN A C 1
ATOM 6271 O O . GLN A 1 788 ? -13.188 -0.374 7.996 1 97.94 788 GLN A O 1
ATOM 6276 N N . GLN A 1 789 ? -13.148 -1.35 5.992 1 97.62 789 GLN A N 1
ATOM 6277 C CA . GLN A 1 789 ? -12.047 -0.515 5.527 1 97.62 789 GLN A CA 1
ATOM 6278 C C . GLN A 1 789 ? -12.453 0.31 4.312 1 97.62 789 GLN A C 1
ATOM 6280 O O . GLN A 1 789 ? -13.25 -0.145 3.486 1 97.62 789 GLN A O 1
ATOM 6285 N N . LEU A 1 790 ? -12.008 1.464 4.242 1 98.5 790 LEU A N 1
ATOM 6286 C CA . LEU A 1 790 ? -12.109 2.352 3.09 1 98.5 790 LEU A CA 1
ATOM 6287 C C . LEU A 1 790 ? -10.766 3.012 2.797 1 98.5 790 LEU A C 1
ATOM 6289 O O . LEU A 1 790 ? -10.492 4.117 3.275 1 98.5 790 LEU A O 1
ATOM 6293 N N . ILE A 1 791 ? -9.961 2.311 2.008 1 98.5 791 ILE A N 1
ATOM 6294 C CA . ILE A 1 791 ? -8.625 2.771 1.671 1 98.5 791 ILE A CA 1
ATOM 6295 C C . ILE A 1 791 ? -8.648 3.482 0.319 1 98.5 791 ILE A C 1
ATOM 6297 O O . ILE A 1 791 ? -9.25 2.988 -0.638 1 98.5 791 ILE A O 1
ATOM 6301 N N . PHE A 1 792 ? -8.117 4.672 0.246 1 98.5 792 PHE A N 1
ATOM 6302 C CA . PHE A 1 792 ? -7.961 5.438 -0.985 1 98.5 792 PHE A CA 1
ATOM 6303 C C . PHE A 1 792 ? -6.523 5.352 -1.492 1 98.5 792 PHE A C 1
ATOM 6305 O O . PHE A 1 792 ? -5.645 6.066 -1.003 1 98.5 792 PHE A O 1
ATOM 6312 N N . PRO A 1 793 ? -6.289 4.582 -2.543 1 97.06 793 PRO A N 1
ATOM 6313 C CA . PRO A 1 793 ? -4.914 4.266 -2.932 1 97.06 793 PRO A CA 1
ATOM 6314 C C . PRO A 1 793 ? -4.145 5.488 -3.43 1 97.06 793 PRO A C 1
ATOM 6316 O O . PRO A 1 793 ? -2.914 5.512 -3.367 1 97.06 793 PRO A O 1
ATOM 6319 N N . SER A 1 794 ? -4.844 6.523 -3.895 1 94.31 794 SER A N 1
ATOM 6320 C CA . SER A 1 794 ? -4.16 7.648 -4.523 1 94.31 794 SER A CA 1
ATOM 6321 C C . SER A 1 794 ? -4.336 8.922 -3.707 1 94.31 794 SER A C 1
ATOM 6323 O O . SER A 1 794 ? -4.168 10.031 -4.23 1 94.31 794 SER A O 1
ATOM 6325 N N . GLU A 1 795 ? -4.777 8.742 -2.508 1 95.81 795 GLU A N 1
ATOM 6326 C CA . GLU A 1 795 ? -4.969 9.906 -1.645 1 95.81 795 GLU A CA 1
ATOM 6327 C C . GLU A 1 795 ? -3.893 9.969 -0.563 1 95.81 795 GLU A C 1
ATOM 6329 O O . GLU A 1 795 ? -3.258 8.961 -0.248 1 95.81 795 GLU A O 1
ATOM 6334 N N . ARG A 1 796 ? -3.656 11.141 -0.085 1 94.25 796 ARG A N 1
ATOM 6335 C CA . ARG A 1 796 ? -2.648 11.414 0.933 1 94.25 796 ARG A CA 1
ATOM 6336 C C . ARG A 1 796 ? -3.287 11.555 2.311 1 94.25 796 ARG A C 1
ATOM 6338 O O . ARG A 1 796 ? -4.195 10.805 2.662 1 94.25 796 ARG A O 1
ATOM 6345 N N . HIS A 1 797 ? -2.83 12.398 3.158 1 93.75 797 HIS A N 1
ATOM 6346 C CA . HIS A 1 797 ? -3.42 12.547 4.484 1 93.75 797 HIS A CA 1
ATOM 6347 C C . HIS A 1 797 ? -4.855 13.055 4.395 1 93.75 797 HIS A C 1
ATOM 6349 O O . HIS A 1 797 ? -5.715 12.648 5.184 1 93.75 797 HIS A O 1
ATOM 6355 N N . GLY A 1 798 ? -5.059 13.953 3.541 1 93 798 GLY A N 1
ATOM 6356 C CA . GLY A 1 798 ? -6.422 14.367 3.24 1 93 798 GLY A CA 1
ATOM 6357 C C . GLY A 1 798 ? -6.961 13.75 1.963 1 93 798 GLY A C 1
ATOM 6358 O O . GLY A 1 798 ? -6.219 13.555 0.998 1 93 798 GLY A O 1
ATOM 6359 N N . VAL A 1 799 ? -8.266 13.406 1.962 1 94.06 799 VAL A N 1
ATOM 6360 C CA . VAL A 1 799 ? -8.945 13.039 0.721 1 94.06 799 VAL A CA 1
ATOM 6361 C C . VAL A 1 799 ? -9.32 14.297 -0.053 1 94.06 799 VAL A C 1
ATOM 6363 O O . VAL A 1 799 ? -10.148 15.086 0.407 1 94.06 799 VAL A O 1
ATOM 6366 N N . ARG A 1 800 ? -8.734 14.5 -1.25 1 90.81 800 ARG A N 1
ATOM 6367 C CA . ARG A 1 800 ? -8.898 15.805 -1.88 1 90.81 800 ARG A CA 1
ATOM 6368 C C . ARG A 1 800 ? -9.555 15.672 -3.25 1 90.81 800 ARG A C 1
ATOM 6370 O O . ARG A 1 800 ? -10.25 16.594 -3.705 1 90.81 800 ARG A O 1
ATOM 6377 N N . ASN A 1 801 ? -9.328 14.555 -3.908 1 92.69 801 ASN A N 1
ATOM 6378 C CA . ASN A 1 801 ? -10.023 14.359 -5.176 1 92.69 801 ASN A CA 1
ATOM 6379 C C . ASN A 1 801 ? -11.531 14.453 -5.004 1 92.69 801 ASN A C 1
ATOM 6381 O O . ASN A 1 801 ? -12.102 13.883 -4.07 1 92.69 801 ASN A O 1
ATOM 6385 N N . ALA A 1 802 ? -12.219 15.227 -5.848 1 93.75 802 ALA A N 1
ATOM 6386 C CA . ALA A 1 802 ? -13.641 15.531 -5.703 1 93.75 802 ALA A CA 1
ATOM 6387 C C . ALA A 1 802 ? -14.461 14.25 -5.602 1 93.75 802 ALA A C 1
ATOM 6389 O O . ALA A 1 802 ? -15.266 14.094 -4.68 1 93.75 802 ALA A O 1
ATOM 6390 N N . GLU A 1 803 ? -14.219 13.352 -6.504 1 97 803 GLU A N 1
ATOM 6391 C CA . GLU A 1 803 ? -14.984 12.109 -6.52 1 97 803 GLU A CA 1
ATOM 6392 C C . GLU A 1 803 ? -14.664 11.25 -5.297 1 97 803 GLU A C 1
ATOM 6394 O O . GLU A 1 803 ? -15.539 10.547 -4.781 1 97 803 GLU A O 1
ATOM 6399 N N . ALA A 1 804 ? -13.414 11.289 -4.891 1 97.56 804 ALA A N 1
ATOM 6400 C CA . ALA A 1 804 ? -13.023 10.539 -3.697 1 97.56 804 ALA A CA 1
ATOM 6401 C C . ALA A 1 804 ? -13.727 11.086 -2.455 1 97.56 804 ALA A C 1
ATOM 6403 O O . ALA A 1 804 ? -14.164 10.32 -1.596 1 97.56 804 ALA A O 1
ATOM 6404 N N . VAL A 1 805 ? -13.828 12.406 -2.367 1 97.56 805 VAL A N 1
ATOM 6405 C CA . VAL A 1 805 ? -14.508 13.039 -1.243 1 97.56 805 VAL A CA 1
ATOM 6406 C C . VAL A 1 805 ? -15.984 12.625 -1.241 1 97.56 805 VAL A C 1
ATOM 6408 O O . VAL A 1 805 ? -16.531 12.273 -0.197 1 97.56 805 VAL A O 1
ATOM 6411 N N . GLU A 1 806 ? -16.594 12.742 -2.398 1 97.94 806 GLU A N 1
ATOM 6412 C CA . GLU A 1 806 ? -18 12.367 -2.531 1 97.94 806 GLU A CA 1
ATOM 6413 C C . GLU A 1 806 ? -18.234 10.914 -2.115 1 97.94 806 GLU A C 1
ATOM 6415 O O . GLU A 1 806 ? -19.172 10.617 -1.388 1 97.94 806 GLU A O 1
ATOM 6420 N N . PHE A 1 807 ? -17.359 10.078 -2.646 1 98.5 807 PHE A N 1
ATOM 6421 C CA . PHE A 1 807 ? -17.469 8.664 -2.318 1 98.5 807 PHE A CA 1
ATOM 6422 C C . PHE A 1 807 ? -17.281 8.438 -0.823 1 98.5 807 PHE A C 1
ATOM 6424 O O . PHE A 1 807 ? -18 7.629 -0.22 1 98.5 807 PHE A O 1
ATOM 6431 N N . PHE A 1 808 ? -16.344 9.094 -0.227 1 98.44 808 PHE A N 1
ATOM 6432 C CA . PHE A 1 808 ? -16.078 8.992 1.204 1 98.44 808 PHE A CA 1
ATOM 6433 C C . PHE A 1 808 ? -17.312 9.406 2.008 1 98.44 808 PHE A C 1
ATOM 6435 O O . PHE A 1 808 ? -17.734 8.68 2.906 1 98.44 808 PHE A O 1
ATOM 6442 N N . HIS A 1 809 ? -17.859 10.547 1.681 1 98 809 HIS A N 1
ATOM 6443 C CA . HIS A 1 809 ? -19.031 11.055 2.396 1 98 809 HIS A CA 1
ATOM 6444 C C . HIS A 1 809 ? -20.219 10.109 2.254 1 98 809 HIS A C 1
ATOM 6446 O O . HIS A 1 809 ? -20.922 9.828 3.23 1 98 809 HIS A O 1
ATOM 6452 N N . ALA A 1 810 ? -20.422 9.625 1.056 1 97.88 810 ALA A N 1
ATOM 6453 C CA . ALA A 1 810 ? -21.516 8.68 0.831 1 97.88 810 ALA A CA 1
ATOM 6454 C C . ALA A 1 810 ? -21.312 7.41 1.649 1 97.88 810 ALA A C 1
ATOM 6456 O O . ALA A 1 810 ? -22.266 6.887 2.232 1 97.88 810 ALA A O 1
ATOM 6457 N N . SER A 1 811 ? -20.109 6.91 1.668 1 98.12 811 SER A N 1
ATOM 6458 C CA . SER A 1 811 ? -19.781 5.703 2.422 1 98.12 811 SER A CA 1
ATOM 6459 C C . SER A 1 811 ? -19.984 5.914 3.918 1 98.12 811 SER A C 1
ATOM 6461 O O . SER A 1 811 ? -20.484 5.027 4.617 1 98.12 811 SER A O 1
ATOM 6463 N N . MET A 1 812 ? -19.51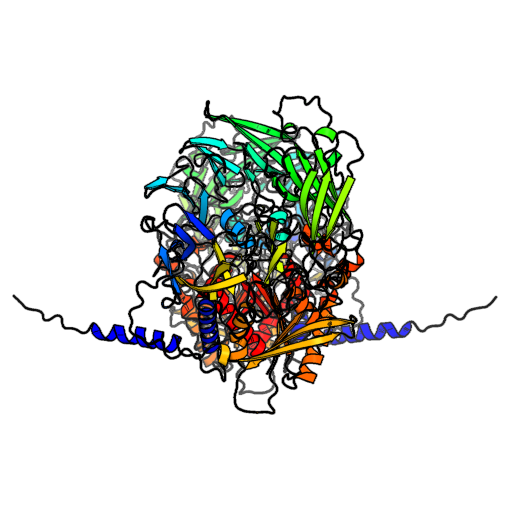6 7.02 4.383 1 98 812 MET A N 1
ATOM 6464 C CA . MET A 1 812 ? -19.672 7.344 5.801 1 98 812 MET A CA 1
ATOM 6465 C C . MET A 1 812 ? -21.156 7.43 6.18 1 98 812 MET A C 1
ATOM 6467 O O . MET A 1 812 ? -21.547 6.941 7.238 1 98 812 MET A O 1
ATOM 6471 N N . ILE A 1 813 ? -22 8.102 5.355 1 97.12 813 ILE A N 1
ATOM 6472 C CA . ILE A 1 813 ? -23.422 8.211 5.605 1 97.12 813 ILE A CA 1
ATOM 6473 C C . ILE A 1 813 ? -24.062 6.82 5.621 1 97.12 813 ILE A C 1
ATOM 6475 O O . ILE A 1 813 ? -24.859 6.504 6.504 1 97.12 813 ILE A O 1
ATOM 6479 N N . SER A 1 814 ? -23.672 6.008 4.637 1 97.12 814 SER A N 1
ATOM 6480 C CA . SER A 1 814 ? -24.172 4.633 4.598 1 97.12 814 SER A CA 1
ATOM 6481 C C . SER A 1 814 ? -23.812 3.877 5.867 1 97.12 814 SER A C 1
ATOM 6483 O O . SER A 1 814 ? -24.641 3.152 6.422 1 97.12 814 SER A O 1
ATOM 6485 N N . PHE A 1 815 ? -22.641 3.988 6.316 1 97.56 815 PHE A N 1
ATOM 6486 C CA . PHE A 1 815 ? -22.125 3.328 7.512 1 97.56 815 PHE A CA 1
ATOM 6487 C C . PHE A 1 815 ? -22.938 3.73 8.742 1 97.56 815 PHE A C 1
ATOM 6489 O O . PHE A 1 815 ? -23.406 2.871 9.484 1 97.56 815 PHE A O 1
ATOM 6496 N N . PHE A 1 816 ? -23.109 5.043 8.938 1 97.75 816 PHE A N 1
ATOM 6497 C CA . PHE A 1 816 ? -23.812 5.527 10.117 1 97.75 816 PHE A CA 1
ATOM 6498 C C . PHE A 1 816 ? -25.297 5.211 10.031 1 97.75 816 PHE A C 1
ATOM 6500 O O . PHE A 1 816 ? -25.938 4.93 11.047 1 97.75 816 PHE A O 1
ATOM 6507 N N . GLU A 1 817 ? -25.875 5.258 8.852 1 95.94 817 GLU A N 1
ATOM 6508 C CA . GLU A 1 817 ? -27.281 4.914 8.695 1 95.94 817 GLU A CA 1
ATOM 6509 C C . GLU A 1 817 ? -27.547 3.477 9.125 1 95.94 817 GLU A C 1
ATOM 6511 O O . GLU A 1 817 ? -28.578 3.193 9.766 1 95.94 817 GLU A O 1
ATOM 6516 N N . LYS A 1 818 ? -26.688 2.627 8.758 1 94.31 818 LYS A N 1
ATOM 6517 C CA . LYS A 1 818 ? -26.828 1.218 9.102 1 94.31 818 LYS A CA 1
ATOM 6518 C C . LYS A 1 818 ? -26.578 0.987 10.594 1 94.31 818 LYS A C 1
ATOM 6520 O O . LYS A 1 818 ? -27.234 0.162 11.219 1 94.31 818 LYS A O 1
ATOM 6525 N N . ALA A 1 819 ? -25.656 1.743 11.094 1 96.06 819 ALA A N 1
ATOM 6526 C CA . ALA A 1 819 ? -25.234 1.514 12.469 1 96.06 819 ALA A CA 1
ATOM 6527 C C . ALA A 1 819 ? -26.203 2.164 13.461 1 96.06 819 ALA A C 1
ATOM 6529 O O . ALA A 1 819 ? -26.375 1.675 14.578 1 96.06 819 ALA A O 1
ATOM 6530 N N . LEU A 1 820 ? -26.797 3.289 13.07 1 95.88 820 LEU A N 1
ATOM 6531 C CA . LEU A 1 820 ? -27.594 4.082 14 1 95.88 820 LEU A CA 1
ATOM 6532 C C . LEU A 1 820 ? -29.078 3.969 13.68 1 95.88 820 LEU A C 1
ATOM 6534 O O . LEU A 1 820 ? -29.828 4.934 13.836 1 95.88 820 LEU A O 1
ATOM 6538 N N . ARG A 1 821 ? -29.484 2.83 13.164 1 83.56 821 ARG A N 1
ATOM 6539 C CA . ARG A 1 821 ? -30.906 2.58 12.922 1 83.56 821 ARG A CA 1
ATOM 6540 C C . ARG A 1 821 ? -31.656 2.375 14.242 1 83.56 821 ARG A C 1
ATOM 6542 O O . ARG A 1 821 ? -31.094 1.858 15.203 1 83.56 821 ARG A O 1
ATOM 6549 N N . MET B 1 1 ? 8.516 -23.578 65 1 18.45 1 MET B N 1
ATOM 6550 C CA . MET B 1 1 ? 8.203 -24.719 64.125 1 18.45 1 MET B CA 1
ATOM 6551 C C . MET B 1 1 ? 6.914 -24.469 63.344 1 18.45 1 MET B C 1
ATOM 6553 O O . MET B 1 1 ? 6.273 -25.422 62.875 1 18.45 1 MET B O 1
ATOM 6557 N N . LYS B 1 2 ? 6.449 -23.25 63.281 1 21.66 2 LYS B N 1
ATOM 6558 C CA . LYS B 1 2 ? 5.082 -22.906 62.875 1 21.66 2 LYS B CA 1
ATOM 6559 C C . LYS B 1 2 ? 4.797 -23.312 61.438 1 21.66 2 LYS B C 1
ATOM 6561 O O . LYS B 1 2 ? 5.48 -22.875 60.531 1 21.66 2 LYS B O 1
ATOM 6566 N N . SER B 1 3 ? 4.238 -24.531 61.25 1 20.94 3 SER B N 1
ATOM 6567 C CA . SER B 1 3 ? 3.971 -25.375 60.094 1 20.94 3 SER B CA 1
ATOM 6568 C C . SER B 1 3 ? 2.852 -24.812 59.219 1 20.94 3 SER B C 1
ATOM 6570 O O . SER B 1 3 ? 1.695 -24.766 59.656 1 20.94 3 SER B O 1
ATOM 6572 N N . SER B 1 4 ? 3.051 -23.625 58.594 1 24.12 4 SER B N 1
ATOM 6573 C CA . SER B 1 4 ? 2.094 -22.828 57.844 1 24.12 4 SER B CA 1
ATOM 6574 C C . SER B 1 4 ? 1.533 -23.609 56.656 1 24.12 4 SER B C 1
ATOM 6576 O O . SER B 1 4 ? 2.291 -24.109 55.844 1 24.12 4 SER B O 1
ATOM 6578 N N . THR B 1 5 ? 0.375 -24.297 56.844 1 22.3 5 THR B N 1
ATOM 6579 C CA . THR B 1 5 ? -0.412 -25.203 56 1 22.3 5 THR B CA 1
ATOM 6580 C C . THR B 1 5 ? -0.902 -24.484 54.75 1 22.3 5 THR B C 1
ATOM 6582 O O . THR B 1 5 ? -1.778 -23.625 54.812 1 22.3 5 THR B O 1
ATOM 6585 N N . ASN B 1 6 ? -0.025 -23.969 53.812 1 24.3 6 ASN B N 1
ATOM 6586 C CA . ASN B 1 6 ? -0.287 -23.234 52.594 1 24.3 6 ASN B CA 1
ATOM 6587 C C . ASN B 1 6 ? -1.083 -24.078 51.594 1 24.3 6 ASN B C 1
ATOM 6589 O O . ASN B 1 6 ? -0.516 -24.906 50.875 1 24.3 6 ASN B O 1
ATOM 6593 N N . CYS B 1 7 ? -2.34 -24.516 51.906 1 21.98 7 CYS B N 1
ATOM 6594 C CA . CYS B 1 7 ? -3.143 -25.5 51.188 1 21.98 7 CYS B CA 1
ATOM 6595 C C . CYS B 1 7 ? -3.363 -25.094 49.75 1 21.98 7 CYS B C 1
ATOM 6597 O O . CYS B 1 7 ? -3.154 -23.922 49.406 1 21.98 7 CYS B O 1
ATOM 6599 N N . GLY B 1 8 ? -4.344 -25.766 48.906 1 21.84 8 GLY B N 1
ATOM 6600 C CA . GLY B 1 8 ? -4.617 -26.516 47.688 1 21.84 8 GLY B CA 1
ATOM 6601 C C . GLY B 1 8 ? -5.352 -25.719 46.625 1 21.84 8 GLY B C 1
ATOM 6602 O O . GLY B 1 8 ? -5.895 -26.281 45.688 1 21.84 8 GLY B O 1
ATOM 6603 N N . HIS B 1 9 ? -5.539 -24.344 46.75 1 25.36 9 HIS B N 1
ATOM 6604 C CA . HIS B 1 9 ? -6.66 -23.844 45.938 1 25.36 9 HIS B CA 1
ATOM 6605 C C . HIS B 1 9 ? -6.316 -23.812 44.469 1 25.36 9 HIS B C 1
ATOM 6607 O O . HIS B 1 9 ? -7.023 -23.188 43.656 1 25.36 9 HIS B O 1
ATOM 6613 N N . LYS B 1 10 ? -5.238 -24.469 43.969 1 25.09 10 LYS B N 1
ATOM 6614 C CA . LYS B 1 10 ? -4.738 -24.344 42.594 1 25.09 10 LYS B CA 1
ATOM 6615 C C . LYS B 1 10 ? -5.656 -25.047 41.594 1 25.09 10 LYS B C 1
ATOM 6617 O O . LYS B 1 10 ? -5.355 -25.109 40.406 1 25.09 10 LYS B O 1
ATOM 6622 N N . SER B 1 11 ? -6.637 -25.797 42.125 1 24.22 11 SER B N 1
ATOM 6623 C CA . SER B 1 11 ? -7.152 -26.766 41.188 1 24.22 11 SER B CA 1
ATOM 6624 C C . SER B 1 11 ? -8.062 -26.109 40.156 1 24.22 11 SER B C 1
ATOM 6626 O O . SER B 1 11 ? -8.477 -26.75 39.188 1 24.22 11 SER B O 1
ATOM 6628 N N . GLN B 1 12 ? -8.688 -24.938 40.438 1 27.48 12 GLN B N 1
ATOM 6629 C CA . GLN B 1 12 ? -9.875 -24.625 39.656 1 27.48 12 GLN B CA 1
ATOM 6630 C C . GLN B 1 12 ? -9.5 -24.031 38.312 1 27.48 12 GLN B C 1
ATOM 6632 O O . GLN B 1 12 ? -10.367 -23.75 37.469 1 27.48 12 GLN B O 1
ATOM 6637 N N . LEU B 1 13 ? -8.219 -23.672 38.125 1 31.44 13 LEU B N 1
ATOM 6638 C CA . LEU B 1 13 ? -7.902 -22.891 36.938 1 31.44 13 LEU B CA 1
ATOM 6639 C C . LEU B 1 13 ? -7.879 -23.781 35.688 1 31.44 13 LEU B C 1
ATOM 6641 O O . LEU B 1 13 ? -7.777 -23.281 34.562 1 31.44 13 LEU B O 1
ATOM 6645 N N . CYS B 1 14 ? -7.77 -25.125 35.875 1 31.03 14 CYS B N 1
ATOM 6646 C CA . CYS B 1 14 ? -7.531 -26 34.75 1 31.03 14 CYS B CA 1
ATOM 6647 C C . CYS B 1 14 ? -8.805 -26.203 33.938 1 31.03 14 CYS B C 1
ATOM 6649 O O . CYS B 1 14 ? -8.75 -26.672 32.781 1 31.03 14 CYS B O 1
ATOM 6651 N N . THR B 1 15 ? -9.969 -25.984 34.625 1 34.12 15 THR B N 1
ATOM 6652 C CA . THR B 1 15 ? -11.188 -26.453 33.969 1 34.12 15 THR B CA 1
ATOM 6653 C C . THR B 1 15 ? -11.617 -25.469 32.875 1 34.12 15 THR B C 1
ATOM 6655 O O . THR B 1 15 ? -12.273 -25.859 31.906 1 34.12 15 THR B O 1
ATOM 6658 N N . HIS B 1 16 ? -11.344 -24.172 33.062 1 32.47 16 HIS B N 1
ATOM 6659 C CA . HIS B 1 16 ? -11.922 -23.234 32.094 1 32.47 16 HIS B CA 1
ATOM 6660 C C . HIS B 1 16 ? -11.195 -23.312 30.766 1 32.47 16 HIS B C 1
ATOM 6662 O O . HIS B 1 16 ? -11.766 -22.969 29.734 1 32.47 16 HIS B O 1
ATOM 6668 N N . ASP B 1 17 ? -9.922 -23.672 30.781 1 32.41 17 ASP B N 1
ATOM 6669 C CA . ASP B 1 17 ? -9.148 -23.734 29.547 1 32.41 17 ASP B CA 1
ATOM 6670 C C . ASP B 1 17 ? -9.555 -24.938 28.703 1 32.41 17 ASP B C 1
ATOM 6672 O O . ASP B 1 17 ? -9.484 -24.891 27.469 1 32.41 17 ASP B O 1
ATOM 6676 N N . THR B 1 18 ? -10.016 -26.031 29.391 1 31.05 18 THR B N 1
ATOM 6677 C CA . THR B 1 18 ? -10.406 -27.266 28.703 1 31.05 18 THR B CA 1
ATOM 6678 C C . THR B 1 18 ? -11.773 -27.094 28.031 1 31.05 18 THR B C 1
ATOM 6680 O O . THR B 1 18 ? -12.039 -27.688 26.984 1 31.05 18 THR B O 1
ATOM 6683 N N . ILE B 1 19 ? -12.703 -26.406 28.734 1 30.55 19 ILE B N 1
ATOM 6684 C CA . ILE B 1 19 ? -14.039 -26.25 28.172 1 30.55 19 ILE B CA 1
ATOM 6685 C C . ILE B 1 19 ? -13.977 -25.328 26.953 1 30.55 19 ILE B C 1
ATOM 6687 O O . ILE B 1 19 ? -14.648 -25.578 25.938 1 30.55 19 ILE B O 1
ATOM 6691 N N . GLU B 1 20 ? -13.164 -24.25 27.047 1 32.75 20 GLU B N 1
ATOM 6692 C CA . GLU B 1 20 ? -13.055 -23.359 25.906 1 32.75 20 GLU B CA 1
ATOM 6693 C C . GLU B 1 20 ? -12.375 -24.047 24.734 1 32.75 20 GLU B C 1
ATOM 6695 O O . GLU B 1 20 ? -12.703 -23.781 23.562 1 32.75 20 GLU B O 1
ATOM 6700 N N . LYS B 1 21 ? -11.516 -25 24.953 1 35.44 21 LYS B N 1
ATOM 6701 C CA . LYS B 1 21 ? -10.828 -25.781 23.938 1 35.44 21 LYS B CA 1
ATOM 6702 C C . LYS B 1 21 ? -11.75 -26.859 23.375 1 35.44 21 LYS B C 1
ATOM 6704 O O . LYS B 1 21 ? -11.547 -27.328 22.25 1 35.44 21 LYS B O 1
ATOM 6709 N N . SER B 1 22 ? -12.578 -27.391 24.188 1 31.3 22 SER B N 1
ATOM 6710 C CA . SER B 1 22 ? -13.492 -28.438 23.734 1 31.3 22 SER B CA 1
ATOM 6711 C C . SER B 1 22 ? -14.578 -27.859 22.828 1 31.3 22 SER B C 1
ATOM 6713 O O . SER B 1 22 ? -15.102 -28.562 21.953 1 31.3 22 SER B O 1
ATOM 6715 N N . PHE B 1 23 ? -15.164 -26.688 23.188 1 35.09 23 PHE B N 1
ATOM 6716 C CA . PHE B 1 23 ? -16.141 -26.047 22.312 1 35.09 23 PHE B CA 1
ATOM 6717 C C . PHE B 1 23 ? -15.516 -25.656 20.984 1 35.09 23 PHE B C 1
ATOM 6719 O O . PHE B 1 23 ? -16.219 -25.312 20.031 1 35.09 23 PHE B O 1
ATOM 6726 N N . LEU B 1 24 ? -14.242 -25.641 20.859 1 36.47 24 LEU B N 1
ATOM 6727 C CA . LEU B 1 24 ? -13.531 -25.328 19.625 1 36.47 24 LEU B CA 1
ATOM 6728 C C . LEU B 1 24 ? -13.562 -26.5 18.656 1 36.47 24 LEU B C 1
ATOM 6730 O O . LEU B 1 24 ? -13.219 -26.359 17.484 1 36.47 24 LEU B O 1
ATOM 6734 N N . ARG B 1 25 ? -13.852 -27.734 19.156 1 37.41 25 ARG B N 1
ATOM 6735 C CA . ARG B 1 25 ? -13.758 -28.922 18.312 1 37.41 25 ARG B CA 1
ATOM 6736 C C . ARG B 1 25 ? -15.117 -29.281 17.734 1 37.41 25 ARG B C 1
ATOM 6738 O O . ARG B 1 25 ? -15.258 -30.312 17.062 1 37.41 25 ARG B O 1
ATOM 6745 N N . MET B 1 26 ? -16.281 -29 18.297 1 39.28 26 MET B N 1
ATOM 6746 C CA . MET B 1 26 ? -17.547 -29.406 17.672 1 39.28 26 MET B CA 1
ATOM 6747 C C . MET B 1 26 ? -17.844 -28.547 16.453 1 39.28 26 MET B C 1
ATOM 6749 O O . MET B 1 26 ? -17.609 -27.344 16.453 1 39.28 26 MET B O 1
ATOM 6753 N N . PRO B 1 27 ? -18.109 -29.188 15.211 1 47.25 27 PRO B N 1
ATOM 6754 C CA . PRO B 1 27 ? -18.562 -28.359 14.094 1 47.25 27 PRO B CA 1
ATOM 6755 C C . PRO B 1 27 ? -19.547 -27.281 14.523 1 47.25 27 PRO B C 1
ATOM 6757 O O . PRO B 1 27 ? -20.438 -27.547 15.352 1 47.25 27 PRO B O 1
ATOM 6760 N N . PRO B 1 28 ? -19.203 -26 14.586 1 46.91 28 PRO B N 1
ATOM 6761 C CA . PRO B 1 28 ? -20.281 -25.062 14.898 1 46.91 28 PRO B CA 1
ATOM 6762 C C . PRO B 1 28 ? -21.625 -25.469 14.297 1 46.91 28 PRO B C 1
ATOM 6764 O O . PRO B 1 28 ? -21.656 -26.141 13.258 1 46.91 28 PRO B O 1
ATOM 6767 N N . GLN B 1 29 ? -22.625 -25.797 15 1 42.41 29 GLN B N 1
ATOM 6768 C CA . GLN B 1 29 ? -23.953 -26.078 14.445 1 42.41 29 GLN B CA 1
ATOM 6769 C C . GLN B 1 29 ? -24.203 -25.234 13.203 1 42.41 29 GLN B C 1
ATOM 6771 O O . GLN B 1 29 ? -23.953 -24.031 13.195 1 42.41 29 GLN B O 1
ATOM 6776 N N . SER B 1 30 ? -24.031 -25.891 12.008 1 46.25 30 SER B N 1
ATOM 6777 C CA . SER B 1 30 ? -24.25 -25.391 10.656 1 46.25 30 SER B CA 1
ATOM 6778 C C . SER B 1 30 ? -25.219 -24.203 10.648 1 46.25 30 SER B C 1
ATOM 6780 O O . SER B 1 30 ? -25.094 -23.297 9.82 1 46.25 30 SER B O 1
ATOM 6782 N N . ILE B 1 31 ? -26.484 -24.312 11.117 1 45.75 31 ILE B N 1
ATOM 6783 C CA . ILE B 1 31 ? -27.688 -23.516 10.844 1 45.75 31 ILE B CA 1
ATOM 6784 C C . ILE B 1 31 ? -27.656 -22.234 11.68 1 45.75 31 ILE B C 1
ATOM 6786 O O . ILE B 1 31 ? -27.531 -22.297 12.906 1 45.75 31 ILE B O 1
ATOM 6790 N N . GLY B 1 32 ? -27.391 -21.016 11.094 1 56.56 32 GLY B N 1
ATOM 6791 C CA . GLY B 1 32 ? -27.75 -19.625 11.367 1 56.56 32 GLY B CA 1
ATOM 6792 C C . GLY B 1 32 ? -26.594 -18.828 11.938 1 56.56 32 GLY B C 1
ATOM 6793 O O . GLY B 1 32 ? -26.609 -18.469 13.117 1 56.56 32 GLY B O 1
ATOM 6794 N N . LEU B 1 33 ? -25.375 -18.797 11.062 1 72 33 LEU B N 1
ATOM 6795 C CA . LEU B 1 33 ? -24.312 -17.906 11.5 1 72 33 LEU B CA 1
ATOM 6796 C C . LEU B 1 33 ? -24.828 -16.469 11.672 1 72 33 LEU B C 1
ATOM 6798 O O . LEU B 1 33 ? -24.891 -15.711 10.703 1 72 33 LEU B O 1
ATOM 6802 N N . SER B 1 34 ? -25.391 -16.25 12.773 1 76.75 34 SER B N 1
ATOM 6803 C CA . SER B 1 34 ? -26.188 -15.039 12.953 1 76.75 34 SER B CA 1
ATOM 6804 C C . SER B 1 34 ? -25.297 -13.852 13.32 1 76.75 34 SER B C 1
ATOM 6806 O O . SER B 1 34 ? -25.641 -12.703 13.047 1 76.75 34 SER B O 1
ATOM 6808 N N . ASN B 1 35 ? -24.078 -14.258 13.859 1 91.38 35 ASN B N 1
ATOM 6809 C CA . ASN B 1 35 ? -23.25 -13.125 14.258 1 91.38 35 ASN B CA 1
ATOM 6810 C C . ASN B 1 35 ? -21.781 -13.352 13.898 1 91.38 35 ASN B C 1
ATOM 6812 O O . ASN B 1 35 ? -21.406 -14.43 13.43 1 91.38 35 ASN B O 1
ATOM 6816 N N . TRP B 1 36 ? -20.953 -12.352 13.992 1 95.75 36 TRP B N 1
ATOM 6817 C CA . TRP B 1 36 ? -19.547 -12.352 13.562 1 95.75 36 TRP B CA 1
ATOM 6818 C C . TRP B 1 36 ? -18.75 -13.391 14.336 1 95.75 36 TRP B C 1
ATOM 6820 O O . TRP B 1 36 ? -17.922 -14.109 13.758 1 95.75 36 TRP B O 1
ATOM 6830 N N . SER B 1 37 ? -18.969 -13.531 15.578 1 94.56 37 SER B N 1
ATOM 6831 C CA . SER B 1 37 ? -18.234 -14.484 16.406 1 94.56 37 SER B CA 1
ATOM 6832 C C . SER B 1 37 ? -18.438 -15.914 15.922 1 94.56 37 SER B C 1
ATOM 6834 O O . SER B 1 37 ? -17.5 -16.719 15.914 1 94.56 37 SER B O 1
ATOM 6836 N N . ASP B 1 38 ? -19.656 -16.156 15.5 1 95.31 38 ASP B N 1
ATOM 6837 C CA . ASP B 1 38 ? -19.953 -17.469 14.945 1 95.31 38 ASP B CA 1
ATOM 6838 C C . ASP B 1 38 ? -19.234 -17.688 13.625 1 95.31 38 ASP B C 1
ATOM 6840 O O . ASP B 1 38 ? -18.719 -18.781 13.359 1 95.31 38 ASP B O 1
ATOM 6844 N N . ARG B 1 39 ? -19.172 -16.672 12.859 1 96.56 39 ARG B N 1
ATOM 6845 C CA . ARG B 1 39 ? -18.547 -16.781 11.547 1 96.56 39 ARG B CA 1
ATOM 6846 C C . ARG B 1 39 ? -17.047 -17 11.68 1 96.56 39 ARG B C 1
ATOM 6848 O O . ARG B 1 39 ? -16.453 -17.797 10.938 1 96.56 39 ARG B O 1
ATOM 6855 N N . ILE B 1 40 ? -16.375 -16.312 12.594 1 96.69 40 ILE B N 1
ATOM 6856 C CA . ILE B 1 40 ? -14.945 -16.469 12.797 1 96.69 40 ILE B CA 1
ATOM 6857 C C . ILE B 1 40 ? -14.656 -17.875 13.336 1 96.69 40 ILE B C 1
ATOM 6859 O O . ILE B 1 40 ? -13.664 -18.5 12.945 1 96.69 40 ILE B O 1
ATOM 6863 N N . ARG B 1 41 ? -15.5 -18.312 14.219 1 95.56 41 ARG B N 1
ATOM 6864 C CA . ARG B 1 41 ? -15.336 -19.672 14.75 1 95.56 41 ARG B CA 1
ATOM 6865 C C . ARG B 1 41 ? -15.5 -20.719 13.648 1 95.56 41 ARG B C 1
ATOM 6867 O O . ARG B 1 41 ? -14.758 -21.688 13.602 1 95.56 41 ARG B O 1
ATOM 6874 N N . HIS B 1 42 ? -16.484 -20.484 12.852 1 96.19 42 HIS B N 1
ATOM 6875 C CA . HIS B 1 42 ? -16.734 -21.375 11.719 1 96.19 42 HIS B CA 1
ATOM 6876 C C . HIS B 1 42 ? -15.516 -21.406 10.789 1 96.19 42 HIS B C 1
ATOM 6878 O O . HIS B 1 42 ? -15.078 -22.484 10.383 1 96.19 42 HIS B O 1
ATOM 6884 N N . ALA B 1 43 ? -15.008 -20.25 10.461 1 96.88 43 ALA B N 1
ATOM 6885 C CA . ALA B 1 43 ? -13.852 -20.156 9.578 1 96.88 43 ALA B CA 1
ATOM 6886 C C . ALA B 1 43 ? -12.633 -20.859 10.18 1 96.88 43 ALA B C 1
ATOM 6888 O O . ALA B 1 43 ? -11.914 -21.562 9.477 1 96.88 43 ALA B O 1
ATOM 6889 N N . ARG B 1 44 ? -12.422 -20.656 11.43 1 96.19 44 ARG B N 1
ATOM 6890 C CA . ARG B 1 44 ? -11.297 -21.266 12.125 1 96.19 44 ARG B CA 1
ATOM 6891 C C . ARG B 1 44 ? -11.422 -22.797 12.133 1 96.19 44 ARG B C 1
ATOM 6893 O O . ARG B 1 44 ? -10.453 -23.5 11.859 1 96.19 44 ARG B O 1
ATOM 6900 N N . TYR B 1 45 ? -12.609 -23.25 12.414 1 94.94 45 TYR B N 1
ATOM 6901 C CA . TYR B 1 45 ? -12.859 -24.688 12.461 1 94.94 45 TYR B CA 1
ATOM 6902 C C . TYR B 1 45 ? -12.555 -25.328 11.117 1 94.94 45 TYR B C 1
ATOM 6904 O O . TYR B 1 45 ? -11.812 -26.312 11.055 1 94.94 45 TYR B O 1
ATOM 6912 N N . TRP B 1 46 ? -13.055 -24.766 10.125 1 95.12 46 TRP B N 1
ATOM 6913 C CA . TRP B 1 46 ? -12.945 -25.422 8.828 1 95.12 46 TRP B CA 1
ATOM 6914 C C . TRP B 1 46 ? -11.547 -25.25 8.242 1 95.12 46 TRP B C 1
ATOM 6916 O O . TRP B 1 46 ? -11.062 -26.125 7.512 1 95.12 46 TRP B O 1
ATOM 6926 N N . ARG B 1 47 ? -10.875 -24.094 8.516 1 93.88 47 ARG B N 1
ATOM 6927 C CA . ARG B 1 47 ? -9.477 -24 8.109 1 93.88 47 ARG B CA 1
ATOM 6928 C C . ARG B 1 47 ? -8.656 -25.125 8.703 1 93.88 47 ARG B C 1
ATOM 6930 O O . ARG B 1 47 ? -7.871 -25.766 7.996 1 93.88 47 ARG B O 1
ATOM 6937 N N . ASN B 1 48 ? -8.891 -25.438 9.945 1 92.5 48 ASN B N 1
ATOM 6938 C CA . ASN B 1 48 ? -8.133 -26.469 10.641 1 92.5 48 ASN B CA 1
ATOM 6939 C C . ASN B 1 48 ? -8.516 -27.859 10.148 1 92.5 48 ASN B C 1
ATOM 6941 O O . ASN B 1 48 ? -7.652 -28.719 9.938 1 92.5 48 ASN B O 1
ATOM 6945 N N . GLU B 1 49 ? -9.812 -28.094 9.953 1 92.12 49 GLU B N 1
ATOM 6946 C CA . GLU B 1 49 ? -10.281 -29.391 9.5 1 92.12 49 GLU B CA 1
ATOM 6947 C C . GLU B 1 49 ? -9.773 -29.703 8.094 1 92.12 49 GLU B C 1
ATOM 6949 O O . GLU B 1 49 ? -9.422 -30.844 7.789 1 92.12 49 GLU B O 1
ATOM 6954 N N . VAL B 1 50 ? -9.773 -28.703 7.312 1 92.81 50 VAL B N 1
ATOM 6955 C CA . VAL B 1 50 ? -9.305 -28.891 5.941 1 92.81 50 VAL B CA 1
ATOM 6956 C C . VAL B 1 50 ? -7.809 -29.203 5.949 1 92.81 50 VAL B C 1
ATOM 6958 O O . VAL B 1 50 ? -7.355 -30.109 5.246 1 92.81 50 VAL B O 1
ATOM 6961 N N . LYS B 1 51 ? -7.066 -28.453 6.688 1 88.69 51 LYS B N 1
ATOM 6962 C CA . LYS B 1 51 ? -5.629 -28.703 6.785 1 88.69 51 LYS B CA 1
ATOM 6963 C C . LYS B 1 51 ? -5.352 -30.141 7.223 1 88.69 51 LYS B C 1
ATOM 6965 O O . LYS B 1 51 ? -4.484 -30.797 6.656 1 88.69 51 LYS B O 1
ATOM 6970 N N . LYS B 1 52 ? -6.082 -30.609 8.141 1 86.81 52 LYS B N 1
ATOM 6971 C CA . LYS B 1 52 ? -5.918 -31.969 8.641 1 86.81 52 LYS B CA 1
ATOM 6972 C C . LYS B 1 52 ? -6.293 -33 7.574 1 86.81 52 LYS B C 1
ATOM 6974 O O . LYS B 1 52 ? -5.652 -34.031 7.457 1 86.81 52 LYS B O 1
ATOM 6979 N N . SER B 1 53 ? -7.277 -32.656 6.82 1 90 53 SER B N 1
ATOM 6980 C CA . SER B 1 53 ? -7.82 -33.594 5.848 1 90 53 SER B CA 1
ATOM 6981 C C . SER B 1 53 ? -6.859 -33.781 4.68 1 90 53 SER B C 1
ATOM 6983 O O . SER B 1 53 ? -6.977 -34.75 3.932 1 90 53 SER B O 1
ATOM 6985 N N . LEU B 1 54 ? -5.957 -32.875 4.52 1 86.38 54 LEU B N 1
ATOM 6986 C CA . LEU B 1 54 ? -5.023 -32.969 3.402 1 86.38 54 LEU B CA 1
ATOM 6987 C C . LEU B 1 54 ? -3.844 -33.875 3.746 1 86.38 54 LEU B C 1
ATOM 6989 O O . LEU B 1 54 ? -3.006 -34.156 2.889 1 86.38 54 LEU B O 1
ATOM 6993 N N . GLY B 1 55 ? -3.832 -34.469 4.918 1 71.81 55 GLY B N 1
ATOM 6994 C CA . GLY B 1 55 ? -2.826 -35.438 5.312 1 71.81 55 GLY B CA 1
ATOM 6995 C C . GLY B 1 55 ? -1.55 -34.812 5.828 1 71.81 55 GLY B C 1
ATOM 6996 O O . GLY B 1 55 ? -1.441 -33.594 5.883 1 71.81 55 GLY B O 1
ATOM 6997 N N . GLU B 1 56 ? -0.744 -35.781 6.289 1 64.56 56 GLU B N 1
ATOM 6998 C CA . GLU B 1 56 ? 0.562 -35.375 6.793 1 64.56 56 GLU B CA 1
ATOM 6999 C C . GLU B 1 56 ? 1.438 -34.812 5.664 1 64.56 56 GLU B C 1
ATOM 7001 O O . GLU B 1 56 ? 1.493 -35.406 4.578 1 64.56 56 GLU B O 1
ATOM 7006 N N . PRO B 1 57 ? 2 -33.781 5.938 1 74.75 57 PRO B N 1
ATOM 7007 C CA . PRO B 1 57 ? 2.795 -33.156 4.875 1 74.75 57 PRO B CA 1
ATOM 7008 C C . PRO B 1 57 ? 4.059 -33.938 4.543 1 74.75 57 PRO B C 1
ATOM 7010 O O . PRO B 1 57 ? 5.055 -33.844 5.266 1 74.75 57 PRO B O 1
ATOM 7013 N N . LEU B 1 58 ? 3.939 -34.938 3.744 1 85 58 LEU B N 1
ATOM 7014 C CA . LEU B 1 58 ? 5.105 -35.594 3.16 1 85 58 LEU B CA 1
ATOM 7015 C C . LEU B 1 58 ? 5.383 -35.062 1.758 1 85 58 LEU B C 1
ATOM 7017 O O . LEU B 1 58 ? 4.48 -35.031 0.917 1 85 58 LEU B O 1
ATOM 7021 N N . ASN B 1 59 ? 6.559 -34.625 1.668 1 87.5 59 ASN B N 1
ATOM 7022 C CA . ASN B 1 59 ? 6.938 -34.094 0.354 1 87.5 59 ASN B CA 1
ATOM 7023 C C . ASN B 1 59 ? 8.305 -34.625 -0.079 1 87.5 59 ASN B C 1
ATOM 7025 O O . ASN B 1 59 ? 8.977 -35.312 0.688 1 87.5 59 ASN B O 1
ATOM 7029 N N . ASN B 1 60 ? 8.633 -34.5 -1.312 1 88.69 60 ASN B N 1
ATOM 7030 C CA . ASN B 1 60 ? 9.891 -34.969 -1.895 1 88.69 60 ASN B CA 1
ATOM 7031 C C . ASN B 1 60 ? 10.07 -36.469 -1.699 1 88.69 60 ASN B C 1
ATOM 7033 O O . ASN B 1 60 ? 11.109 -36.906 -1.213 1 88.69 60 ASN B O 1
ATOM 7037 N N . LEU B 1 61 ? 9.07 -37.188 -1.947 1 92.44 61 LEU B N 1
ATOM 7038 C CA . LEU B 1 61 ? 9.094 -38.656 -1.794 1 92.44 61 LEU B CA 1
ATOM 7039 C C . LEU B 1 61 ? 10.031 -39.281 -2.809 1 92.44 61 LEU B C 1
ATOM 7041 O O . LEU B 1 61 ? 10.094 -38.844 -3.961 1 92.44 61 LEU B O 1
ATOM 7045 N N . GLN B 1 62 ? 10.75 -40.312 -2.342 1 93.31 62 GLN B N 1
ATOM 7046 C CA . GLN B 1 62 ? 11.625 -41.094 -3.227 1 93.31 62 GLN B CA 1
ATOM 7047 C C . GLN B 1 62 ? 11.648 -42.562 -2.822 1 93.31 62 GLN B C 1
ATOM 7049 O O . GLN B 1 62 ? 11.508 -42.875 -1.643 1 93.31 62 GLN B O 1
ATOM 7054 N N . VAL B 1 63 ? 11.742 -43.406 -3.785 1 95.5 63 VAL B N 1
ATOM 7055 C CA . VAL B 1 63 ? 11.984 -44.844 -3.58 1 95.5 63 VAL B CA 1
ATOM 7056 C C . VAL B 1 63 ? 13.438 -45.156 -3.92 1 95.5 63 VAL B C 1
ATOM 7058 O O . VAL B 1 63 ? 13.867 -45 -5.059 1 95.5 63 VAL B O 1
ATOM 7061 N N . VAL B 1 64 ? 14.094 -45.688 -2.928 1 92.75 64 VAL B N 1
ATOM 7062 C CA . VAL B 1 64 ? 15.531 -45.875 -3.109 1 92.75 64 VAL B CA 1
ATOM 7063 C C . VAL B 1 64 ? 15.945 -47.281 -2.701 1 92.75 64 VAL B C 1
ATOM 7065 O O . VAL B 1 64 ? 15.289 -47.906 -1.88 1 92.75 64 VAL B O 1
ATOM 7068 N N . SER B 1 65 ? 16.953 -47.688 -3.318 1 89.81 65 SER B N 1
ATOM 7069 C CA . SER B 1 65 ? 17.578 -48.969 -2.967 1 89.81 65 SER B CA 1
ATOM 7070 C C . SER B 1 65 ? 19.016 -48.781 -2.51 1 89.81 65 SER B C 1
ATOM 7072 O O . SER B 1 65 ? 19.766 -48 -3.111 1 89.81 65 SER B O 1
ATOM 7074 N N . ASN B 1 66 ? 19.328 -49.406 -1.414 1 82.75 66 ASN B N 1
ATOM 7075 C CA . ASN B 1 66 ? 20.719 -49.438 -0.954 1 82.75 66 ASN B CA 1
ATOM 7076 C C . ASN B 1 66 ? 21.109 -50.812 -0.455 1 82.75 66 ASN B C 1
ATOM 7078 O O . ASN B 1 66 ? 20.406 -51.781 -0.682 1 82.75 66 ASN B O 1
ATOM 7082 N N . SER B 1 67 ? 22.312 -50.906 0.086 1 80.56 67 SER B N 1
ATOM 7083 C CA . SER B 1 67 ? 22.859 -52.188 0.532 1 80.56 67 SER B CA 1
ATOM 7084 C C . SER B 1 67 ? 21.984 -52.812 1.621 1 80.56 67 SER B C 1
ATOM 7086 O O . SER B 1 67 ? 21.938 -54.031 1.768 1 80.56 67 SER B O 1
ATOM 7088 N N . ASP B 1 68 ? 21.281 -51.969 2.262 1 81.5 68 ASP B N 1
ATOM 7089 C CA . ASP B 1 68 ? 20.484 -52.438 3.385 1 81.5 68 ASP B CA 1
ATOM 7090 C C . ASP B 1 68 ? 19.062 -52.812 2.934 1 81.5 68 ASP B C 1
ATOM 7092 O O . ASP B 1 68 ? 18.281 -53.344 3.719 1 81.5 68 ASP B O 1
ATOM 7096 N N . GLY B 1 69 ? 18.781 -52.469 1.686 1 88.19 69 GLY B N 1
ATOM 7097 C CA . GLY B 1 69 ? 17.469 -52.812 1.167 1 88.19 69 GLY B CA 1
ATOM 7098 C C . GLY B 1 69 ? 16.812 -51.656 0.421 1 88.19 69 GLY B C 1
ATOM 7099 O O . GLY B 1 69 ? 17.484 -50.75 -0.048 1 88.19 69 GLY B O 1
ATOM 7100 N N . ASP B 1 70 ? 15.438 -51.906 0.291 1 93.38 70 ASP B N 1
ATOM 7101 C CA . ASP B 1 70 ? 14.625 -50.906 -0.381 1 93.38 70 ASP B CA 1
ATOM 7102 C C . ASP B 1 70 ? 13.938 -50 0.631 1 93.38 70 ASP B C 1
ATOM 7104 O O . ASP B 1 70 ? 13.469 -50.469 1.675 1 93.38 70 ASP B O 1
ATOM 7108 N N . PHE B 1 71 ? 13.984 -48.719 0.358 1 93.5 71 PHE B N 1
ATOM 7109 C CA . PHE B 1 71 ? 13.461 -47.75 1.308 1 93.5 71 PHE B CA 1
ATOM 7110 C C . PHE B 1 71 ? 12.555 -46.719 0.605 1 93.5 71 PHE B C 1
ATOM 7112 O O . PHE B 1 71 ? 12.719 -46.469 -0.587 1 93.5 71 PHE B O 1
ATOM 7119 N N . VAL B 1 72 ? 11.602 -46.156 1.345 1 95.12 72 VAL B N 1
ATOM 7120 C CA . VAL B 1 72 ? 10.922 -44.906 0.995 1 95.12 72 VAL B CA 1
ATOM 7121 C C . VAL B 1 72 ? 11.477 -43.781 1.834 1 95.12 72 VAL B C 1
ATOM 7123 O O . VAL B 1 72 ? 11.656 -43.906 3.045 1 95.12 72 VAL B O 1
ATOM 7126 N N . MET B 1 73 ? 11.852 -42.688 1.176 1 93.62 73 MET B N 1
ATOM 7127 C CA . MET B 1 73 ? 12.328 -41.469 1.854 1 93.62 73 MET B CA 1
ATOM 7128 C C . MET B 1 73 ? 11.438 -40.281 1.535 1 93.62 73 MET B C 1
ATOM 7130 O O . MET B 1 73 ? 10.852 -40.219 0.453 1 93.62 73 MET B O 1
ATOM 7134 N N . ALA B 1 74 ? 11.281 -39.438 2.459 1 93.25 74 ALA B N 1
ATOM 7135 C CA . ALA B 1 74 ? 10.461 -38.25 2.271 1 93.25 74 ALA B CA 1
ATOM 7136 C C . ALA B 1 74 ? 10.812 -37.188 3.303 1 93.25 74 ALA B C 1
ATOM 7138 O O . ALA B 1 74 ? 11.414 -37.469 4.336 1 93.25 74 ALA B O 1
ATOM 7139 N N . LEU B 1 75 ? 10.547 -35.938 2.965 1 90.44 75 LEU B N 1
ATOM 7140 C CA . LEU B 1 75 ? 10.578 -34.875 3.971 1 90.44 75 LEU B CA 1
ATOM 7141 C C . LEU B 1 75 ? 9.242 -34.781 4.699 1 90.44 75 LEU B C 1
ATOM 7143 O O . LEU B 1 75 ? 8.188 -34.844 4.07 1 90.44 75 LEU B O 1
ATOM 7147 N N . GLY B 1 76 ? 9.258 -34.75 5.914 1 88.31 76 GLY B N 1
ATOM 7148 C CA . GLY B 1 76 ? 8.07 -34.656 6.738 1 88.31 76 GLY B CA 1
ATOM 7149 C C . GLY B 1 76 ? 8.32 -33.938 8.062 1 88.31 76 GLY B C 1
ATOM 7150 O O . GLY B 1 76 ? 9.469 -33.688 8.414 1 88.31 76 GLY B O 1
ATOM 7151 N N . ASN B 1 77 ? 7.254 -33.562 8.727 1 83.06 77 ASN B N 1
ATOM 7152 C CA . ASN B 1 77 ? 7.363 -32.875 10.008 1 83.06 77 ASN B CA 1
ATOM 7153 C C . ASN B 1 77 ? 7.77 -33.844 11.125 1 83.06 77 ASN B C 1
ATOM 7155 O O . ASN B 1 77 ? 7.348 -35 11.141 1 83.06 77 ASN B O 1
ATOM 7159 N N . LEU B 1 78 ? 8.539 -33.25 12 1 75.19 78 LEU B N 1
ATOM 7160 C CA . LEU B 1 78 ? 8.906 -34.031 13.18 1 75.19 78 LEU B CA 1
ATOM 7161 C C . LEU B 1 78 ? 7.672 -34.344 14.023 1 75.19 78 LEU B C 1
ATOM 7163 O O . LEU B 1 78 ? 6.805 -33.469 14.211 1 75.19 78 LEU B O 1
ATOM 7167 N N . PRO B 1 79 ? 7.629 -35.625 14.422 1 69.25 79 PRO B N 1
ATOM 7168 C CA . PRO B 1 79 ? 6.496 -35.938 15.297 1 69.25 79 PRO B CA 1
ATOM 7169 C C . PRO B 1 79 ? 6.398 -35 16.5 1 69.25 79 PRO B C 1
ATOM 7171 O O . PRO B 1 79 ? 7.383 -34.781 17.219 1 69.25 79 PRO B O 1
ATOM 7174 N N . GLY B 1 80 ? 5.387 -34.312 16.734 1 63.81 80 GLY B N 1
ATOM 7175 C CA . GLY B 1 80 ? 5.18 -33.438 17.859 1 63.81 80 GLY B CA 1
ATOM 7176 C C . GLY B 1 80 ? 5.5 -31.984 17.547 1 63.81 80 GLY B C 1
ATOM 7177 O O . GLY B 1 80 ? 5.211 -31.094 18.328 1 63.81 80 GLY B O 1
ATOM 7178 N N . ASP B 1 81 ? 6.258 -31.781 16.516 1 65.81 81 ASP B N 1
ATOM 7179 C CA . ASP B 1 81 ? 6.625 -30.422 16.109 1 65.81 81 ASP B CA 1
ATOM 7180 C C . ASP B 1 81 ? 6.18 -30.141 14.68 1 65.81 81 ASP B C 1
ATOM 7182 O O . ASP B 1 81 ? 6.863 -30.5 13.727 1 65.81 81 ASP B O 1
ATOM 7186 N N . SER B 1 82 ? 5.145 -29.391 14.547 1 66.06 82 SER B N 1
ATOM 7187 C CA . SER B 1 82 ? 4.547 -29.156 13.234 1 66.06 82 SER B CA 1
ATOM 7188 C C . SER B 1 82 ? 5.324 -28.109 12.453 1 66.06 82 SER B C 1
ATOM 7190 O O . SER B 1 82 ? 5.102 -27.938 11.258 1 66.06 82 SER B O 1
ATOM 7192 N N . ASN B 1 83 ? 6.34 -27.641 13.023 1 72 83 ASN B N 1
ATOM 7193 C CA . ASN B 1 83 ? 6.988 -26.531 12.336 1 72 83 ASN B CA 1
ATOM 7194 C C . ASN B 1 83 ? 8.398 -26.891 11.875 1 72 83 ASN B C 1
ATOM 7196 O O . ASN B 1 83 ? 9.062 -26.109 11.203 1 72 83 ASN B O 1
ATOM 7200 N N . SER B 1 84 ? 8.797 -28.094 12.219 1 80.75 84 SER B N 1
ATOM 7201 C CA . SER B 1 84 ? 10.148 -28.5 11.844 1 80.75 84 SER B CA 1
ATOM 7202 C C . SER B 1 84 ? 10.125 -29.719 10.922 1 80.75 84 SER B C 1
ATOM 7204 O O . SER B 1 84 ? 9.562 -30.766 11.273 1 80.75 84 SER B O 1
ATOM 7206 N N . GLN B 1 85 ? 10.719 -29.594 9.797 1 87.75 85 GLN B N 1
ATOM 7207 C CA . GLN B 1 85 ? 10.766 -30.656 8.789 1 87.75 85 GLN B CA 1
ATOM 7208 C C . GLN B 1 85 ? 12.094 -31.391 8.836 1 87.75 85 GLN B C 1
ATOM 7210 O O . GLN B 1 85 ? 13.141 -30.797 9.109 1 87.75 85 GLN B O 1
ATOM 7215 N N . THR B 1 86 ? 12.031 -32.656 8.688 1 89.44 86 THR B N 1
ATOM 7216 C CA . THR B 1 86 ? 13.227 -33.5 8.641 1 89.44 86 THR B CA 1
ATOM 7217 C C . THR B 1 86 ? 13.086 -34.594 7.598 1 89.44 86 THR B C 1
ATOM 7219 O O . THR B 1 86 ? 12.047 -34.688 6.945 1 89.44 86 THR B O 1
ATOM 7222 N N . LEU B 1 87 ? 14.164 -35.312 7.383 1 92.19 87 LEU B N 1
ATOM 7223 C CA . LEU B 1 87 ? 14.133 -36.469 6.465 1 92.19 87 LEU B CA 1
ATOM 7224 C C . LEU B 1 87 ? 13.586 -37.719 7.152 1 92.19 87 LEU B C 1
ATOM 7226 O O . LEU B 1 87 ? 14.055 -38.094 8.227 1 92.19 87 LEU B O 1
ATOM 7230 N N . MET B 1 88 ? 12.602 -38.312 6.531 1 91.94 88 MET B N 1
ATOM 7231 C CA . MET B 1 88 ? 11.961 -39.531 7.023 1 91.94 88 MET B CA 1
ATOM 7232 C C . MET B 1 88 ? 12.273 -40.719 6.117 1 91.94 88 MET B C 1
ATOM 7234 O O . MET B 1 88 ? 12.438 -40.562 4.91 1 91.94 88 MET B O 1
ATOM 7238 N N . THR B 1 89 ? 12.359 -41.875 6.73 1 91.81 89 THR B N 1
ATOM 7239 C CA . THR B 1 89 ? 12.656 -43.062 5.938 1 91.81 89 THR B CA 1
ATOM 7240 C C . THR B 1 89 ? 11.93 -44.281 6.5 1 91.81 89 THR B C 1
ATOM 7242 O O . THR B 1 89 ? 11.562 -44.312 7.676 1 91.81 89 THR B O 1
ATOM 7245 N N . ALA B 1 90 ? 11.617 -45.188 5.688 1 93 90 ALA B N 1
ATOM 7246 C CA . ALA B 1 90 ? 11.086 -46.5 6.066 1 93 90 ALA B CA 1
ATOM 7247 C C . ALA B 1 90 ? 11.578 -47.594 5.113 1 93 90 ALA B C 1
ATOM 7249 O O . ALA B 1 90 ? 11.562 -47.406 3.895 1 93 90 ALA B O 1
ATOM 7250 N N . LYS B 1 91 ? 11.984 -48.688 5.684 1 93 91 LYS B N 1
ATOM 7251 C CA . LYS B 1 91 ? 12.391 -49.844 4.879 1 93 91 LYS B CA 1
ATOM 7252 C C . LYS B 1 91 ? 11.18 -50.594 4.32 1 93 91 LYS B C 1
ATOM 7254 O O . LYS B 1 91 ? 10.203 -50.812 5.035 1 93 91 LYS B O 1
ATOM 7259 N N . ILE B 1 92 ? 11.219 -50.875 3.02 1 93.06 92 ILE B N 1
ATOM 7260 C CA . ILE B 1 92 ? 10.156 -51.625 2.379 1 93.06 92 ILE B CA 1
ATOM 7261 C C . ILE B 1 92 ? 10.375 -53.125 2.617 1 93.06 92 ILE B C 1
ATOM 7263 O O . ILE B 1 92 ? 11.383 -53.688 2.176 1 93.06 92 ILE B O 1
ATOM 7267 N N . PRO B 1 93 ? 9.43 -53.75 3.311 1 84.81 93 PRO B N 1
ATOM 7268 C CA . PRO B 1 93 ? 9.617 -55.156 3.57 1 84.81 93 PRO B CA 1
ATOM 7269 C C . PRO B 1 93 ? 9.641 -56 2.289 1 84.81 93 PRO B C 1
ATOM 7271 O O . PRO B 1 93 ? 8.969 -55.656 1.312 1 84.81 93 PRO B O 1
ATOM 7274 N N . LEU B 1 94 ? 10.43 -57 2.229 1 68.62 94 LEU B N 1
ATOM 7275 C CA . LEU B 1 94 ? 10.539 -57.875 1.062 1 68.62 94 LEU B CA 1
ATOM 7276 C C . LEU B 1 94 ? 9.25 -58.656 0.844 1 68.62 94 LEU B C 1
ATOM 7278 O O . LEU B 1 94 ? 8.43 -58.781 1.76 1 68.62 94 LEU B O 1
ATOM 7282 N N . HIS B 1 95 ? 8.867 -59.406 -0.128 1 56.66 95 HIS B N 1
ATOM 7283 C CA . HIS B 1 95 ? 7.688 -60.156 -0.566 1 56.66 95 HIS B CA 1
ATOM 7284 C C . HIS B 1 95 ? 7.023 -60.875 0.603 1 56.66 95 HIS B C 1
ATOM 7286 O O . HIS B 1 95 ? 5.801 -61.031 0.63 1 56.66 95 HIS B O 1
ATOM 7292 N N . SER B 1 96 ? 7.703 -61.812 1.16 1 48.31 96 SER B N 1
ATOM 7293 C CA . SER B 1 96 ? 6.961 -62.906 1.761 1 48.31 96 SER B CA 1
ATOM 7294 C C . SER B 1 96 ? 6.039 -62.406 2.871 1 48.31 96 SER B C 1
ATOM 7296 O O . SER B 1 96 ? 5.051 -63.094 3.201 1 48.31 96 SER B O 1
ATOM 7298 N N . GLU B 1 97 ? 6.473 -61.656 3.691 1 46.59 97 GLU B N 1
ATOM 7299 C CA . GLU B 1 97 ? 5.734 -61.5 4.941 1 46.59 97 GLU B CA 1
ATOM 7300 C C . GLU B 1 97 ? 4.562 -60.531 4.773 1 46.59 97 GLU B C 1
ATOM 7302 O O . GLU B 1 97 ? 4.359 -59.625 5.605 1 46.59 97 GLU B O 1
ATOM 7307 N N . ALA B 1 98 ? 4.223 -60.156 3.672 1 45.81 98 ALA B N 1
ATOM 7308 C CA . ALA B 1 98 ? 3.334 -59.062 3.322 1 45.81 98 ALA B CA 1
ATOM 7309 C C . ALA B 1 98 ? 1.934 -59.281 3.887 1 45.81 98 ALA B C 1
ATOM 7311 O O . ALA B 1 98 ? 1.015 -58.5 3.611 1 45.81 98 ALA B O 1
ATOM 7312 N N . GLN B 1 99 ? 1.604 -60.438 4.121 1 45.69 99 GLN B N 1
ATOM 7313 C CA . GLN B 1 99 ? 0.165 -60.531 4.34 1 45.69 99 GLN B CA 1
ATOM 7314 C C . GLN B 1 99 ? -0.29 -59.5 5.375 1 45.69 99 GLN B C 1
ATOM 7316 O O . GLN B 1 99 ? -1.455 -59.094 5.387 1 45.69 99 GLN B O 1
ATOM 7321 N N . THR B 1 100 ? 0.493 -59.188 6.434 1 45.31 100 THR B N 1
ATOM 7322 C CA . THR B 1 100 ? -0.171 -58.594 7.59 1 45.31 100 THR B CA 1
ATOM 7323 C C . THR B 1 100 ? -0.044 -57.062 7.559 1 45.31 100 THR B C 1
ATOM 7325 O O . THR B 1 100 ? -0.839 -56.375 8.18 1 45.31 100 THR B O 1
ATOM 7328 N N . THR B 1 101 ? 1.146 -56.438 7.223 1 54.53 101 THR B N 1
ATOM 7329 C CA . THR B 1 101 ? 1.261 -55.031 7.629 1 54.53 101 THR B CA 1
ATOM 7330 C C . THR B 1 101 ? 0.741 -54.125 6.531 1 54.53 101 THR B C 1
ATOM 7332 O O . THR B 1 101 ? 1.26 -54.125 5.41 1 54.53 101 THR B O 1
ATOM 7335 N N . THR B 1 102 ? -0.421 -53.406 6.633 1 77.56 102 THR B N 1
ATOM 7336 C CA . THR B 1 102 ? -1.169 -52.562 5.699 1 77.56 102 THR B CA 1
ATOM 7337 C C . THR B 1 102 ? -0.656 -51.125 5.723 1 77.56 102 THR B C 1
ATOM 7339 O O . THR B 1 102 ? -1.084 -50.281 4.918 1 77.56 102 THR B O 1
ATOM 7342 N N . THR B 1 103 ? 0.509 -50.875 6.551 1 87.69 103 THR B N 1
ATOM 7343 C CA . THR B 1 103 ? 0.981 -49.5 6.629 1 87.69 103 THR B CA 1
ATOM 7344 C C . THR B 1 103 ? 2.506 -49.469 6.691 1 87.69 103 THR B C 1
ATOM 7346 O O . THR B 1 103 ? 3.129 -50.25 7.387 1 87.69 103 THR B O 1
ATOM 7349 N N . LEU B 1 104 ? 3.193 -48.719 5.859 1 91.81 104 LEU B N 1
ATOM 7350 C CA . LEU B 1 104 ? 4.613 -48.375 5.918 1 91.81 104 LEU B CA 1
ATOM 7351 C C . LEU B 1 104 ? 4.832 -47.094 6.723 1 91.81 104 LEU B C 1
ATOM 7353 O O . LEU B 1 104 ? 4.527 -46 6.246 1 91.81 104 LEU B O 1
ATOM 7357 N N . GLU B 1 105 ? 5.402 -47.25 7.91 1 89.94 105 GLU B N 1
ATOM 7358 C CA . GLU B 1 105 ? 5.57 -46.094 8.805 1 89.94 105 GLU B CA 1
ATOM 7359 C C . GLU B 1 105 ? 6.961 -45.5 8.656 1 89.94 105 GLU B C 1
ATOM 7361 O O . GLU B 1 105 ? 7.965 -46.125 8.945 1 89.94 105 GLU B O 1
ATOM 7366 N N . LEU B 1 106 ? 6.973 -44.25 8.211 1 91.5 106 LEU B N 1
ATOM 7367 C CA . LEU B 1 106 ? 8.234 -43.531 8.086 1 91.5 106 LEU B CA 1
ATOM 7368 C C . LEU B 1 106 ? 8.688 -42.969 9.438 1 91.5 106 LEU B C 1
ATOM 7370 O O . LEU B 1 106 ? 7.863 -42.531 10.234 1 91.5 106 LEU B O 1
ATOM 7374 N N . GLN B 1 107 ? 9.969 -43 9.68 1 88.69 107 GLN B N 1
ATOM 7375 C CA . GLN B 1 107 ? 10.594 -42.438 10.875 1 88.69 107 GLN B CA 1
ATOM 7376 C C . GLN B 1 107 ? 11.719 -41.5 10.523 1 88.69 107 GLN B C 1
ATOM 7378 O O . GLN B 1 107 ? 12.32 -41.594 9.453 1 88.69 107 GLN B O 1
ATOM 7383 N N . PRO B 1 108 ? 11.922 -40.5 11.453 1 87.81 108 PRO B N 1
ATOM 7384 C CA . PRO B 1 108 ? 13.031 -39.594 11.188 1 87.81 108 PRO B CA 1
ATOM 7385 C C . PRO B 1 108 ? 14.375 -40.312 11.078 1 87.81 108 PRO B C 1
ATOM 7387 O O . PRO B 1 108 ? 14.625 -41.25 11.812 1 87.81 108 PRO B O 1
ATOM 7390 N N . LEU B 1 109 ? 15.07 -39.812 10.18 1 81.38 109 LEU B N 1
ATOM 7391 C CA . LEU B 1 109 ? 16.422 -40.312 10.086 1 81.38 109 LEU B CA 1
ATOM 7392 C C . LEU B 1 109 ? 17.234 -39.969 11.32 1 81.38 109 LEU B C 1
ATOM 7394 O O . LEU B 1 109 ? 17.234 -38.812 11.758 1 81.38 109 LEU B O 1
ATOM 7398 N N . THR B 1 110 ? 17.391 -40.781 12.578 1 60.59 110 THR B N 1
ATOM 7399 C CA . THR B 1 110 ? 17.828 -40.75 13.969 1 60.59 110 THR B CA 1
ATOM 7400 C C . THR B 1 110 ? 18.797 -39.594 14.227 1 60.59 110 THR B C 1
ATOM 7402 O O . THR B 1 110 ? 18.781 -39 15.305 1 60.59 110 THR B O 1
ATOM 7405 N N . MET B 1 111 ? 19.703 -39.062 13.414 1 55.56 111 MET B N 1
ATOM 7406 C CA . MET B 1 111 ? 20.844 -38.25 13.859 1 55.56 111 MET B CA 1
ATOM 7407 C C . MET B 1 111 ? 20.656 -36.781 13.477 1 55.56 111 MET B C 1
ATOM 7409 O O . MET B 1 111 ? 21.562 -35.969 13.672 1 55.56 111 MET B O 1
ATOM 7413 N N . LEU B 1 112 ? 19.578 -36.469 13.047 1 57.94 112 LEU B N 1
ATOM 7414 C CA . LEU B 1 112 ? 19.547 -35.062 12.641 1 57.94 112 LEU B CA 1
ATOM 7415 C C . LEU B 1 112 ? 19.125 -34.188 13.797 1 57.94 112 LEU B C 1
ATOM 7417 O O . LEU B 1 112 ? 18.062 -34.406 14.398 1 57.94 112 LEU B O 1
ATOM 7421 N N . ASP B 1 113 ? 20.078 -33.875 14.641 1 49.78 113 ASP B N 1
ATOM 7422 C CA . ASP B 1 113 ? 19.797 -32.938 15.734 1 49.78 113 ASP B CA 1
ATOM 7423 C C . ASP B 1 113 ? 18.844 -31.844 15.297 1 49.78 113 ASP B C 1
ATOM 7425 O O . ASP B 1 113 ? 19.047 -31.203 14.266 1 49.78 113 ASP B O 1
ATOM 7429 N N . ALA B 1 114 ? 17.672 -31.984 15.672 1 45.94 114 ALA B N 1
ATOM 7430 C CA . ALA B 1 114 ? 16.734 -30.875 15.508 1 45.94 114 ALA B CA 1
ATOM 7431 C C . ALA B 1 114 ? 17.406 -29.531 15.789 1 45.94 114 ALA B C 1
ATOM 7433 O O . ALA B 1 114 ? 17.406 -29.062 16.922 1 45.94 114 ALA B O 1
ATOM 7434 N N . GLN B 1 115 ? 18.625 -29.312 15.406 1 46.62 115 GLN B N 1
ATOM 7435 C CA . GLN B 1 115 ? 19.156 -28.016 15.812 1 46.62 115 GLN B CA 1
ATOM 7436 C C . GLN B 1 115 ? 18.188 -26.891 15.445 1 46.62 115 GLN B C 1
ATOM 7438 O O . GLN B 1 115 ? 17.688 -26.828 14.32 1 46.62 115 GLN B O 1
ATOM 7443 N N . GLU B 1 116 ? 17.656 -26.375 16.484 1 47.72 116 GLU B N 1
ATOM 7444 C CA . GLU B 1 116 ? 16.766 -25.234 16.656 1 47.72 116 GLU B CA 1
ATOM 7445 C C . GLU B 1 116 ? 17.203 -24.047 15.789 1 47.72 116 GLU B C 1
ATOM 7447 O O . GLU B 1 116 ? 18.188 -23.391 16.109 1 47.72 116 GLU B O 1
ATOM 7452 N N . SER B 1 117 ? 17.438 -24.234 14.617 1 47.84 117 SER B N 1
ATOM 7453 C CA . SER B 1 117 ? 17.688 -22.922 14.047 1 47.84 117 SER B CA 1
ATOM 7454 C C . SER B 1 117 ? 16.547 -21.953 14.375 1 47.84 117 SER B C 1
ATOM 7456 O O . SER B 1 117 ? 15.367 -22.281 14.156 1 47.84 117 SER B O 1
ATOM 7458 N N . LYS B 1 118 ? 16.797 -21.172 15.305 1 48.19 118 LYS B N 1
ATOM 7459 C CA . LYS B 1 118 ? 15.938 -20.031 15.609 1 48.19 118 LYS B CA 1
ATOM 7460 C C . LYS B 1 118 ? 15.336 -19.438 14.336 1 48.19 118 LYS B C 1
ATOM 7462 O O . LYS B 1 118 ? 16.031 -19.297 13.328 1 48.19 118 LYS B O 1
ATOM 7467 N N . SER B 1 119 ? 14.023 -19.547 14.32 1 51.75 119 SER B N 1
ATOM 7468 C CA . SER B 1 119 ? 13.094 -19.094 13.289 1 51.75 119 SER B CA 1
ATOM 7469 C C . SER B 1 119 ? 13.406 -17.656 12.852 1 51.75 119 SER B C 1
ATOM 7471 O O . SER B 1 119 ? 12.992 -16.703 13.508 1 51.75 119 SER B O 1
ATOM 7473 N N . ASN B 1 120 ? 14.656 -17.359 12.391 1 57.84 120 ASN B N 1
ATOM 7474 C CA . ASN B 1 120 ? 14.789 -16.031 11.797 1 57.84 120 ASN B CA 1
ATOM 7475 C C . ASN B 1 120 ? 13.844 -15.852 10.609 1 57.84 120 ASN B C 1
ATOM 7477 O O . ASN B 1 120 ? 13.453 -16.828 9.969 1 57.84 120 ASN B O 1
ATOM 7481 N N . GLU B 1 121 ? 13.133 -14.75 10.586 1 67.88 121 GLU B N 1
ATOM 7482 C CA . GLU B 1 121 ? 12.367 -14.367 9.398 1 67.88 121 GLU B CA 1
ATOM 7483 C C . GLU B 1 121 ? 13.125 -14.703 8.117 1 67.88 121 GLU B C 1
ATOM 7485 O O . GLU B 1 121 ? 14.328 -14.445 8.023 1 67.88 121 GLU B O 1
ATOM 7490 N N . PRO B 1 122 ? 12.477 -15.578 7.316 1 78.88 122 PRO B N 1
ATOM 7491 C CA . PRO B 1 122 ? 13.156 -15.906 6.059 1 78.88 122 PRO B CA 1
ATOM 7492 C C . PRO B 1 122 ? 13.594 -14.672 5.281 1 78.88 122 PRO B C 1
ATOM 7494 O O . PRO B 1 122 ? 12.961 -13.617 5.387 1 78.88 122 PRO B O 1
ATOM 7497 N N . SER B 1 123 ? 14.68 -14.836 4.68 1 84.06 123 SER B N 1
ATOM 7498 C CA . SER B 1 123 ? 15.125 -13.766 3.801 1 84.06 123 SER B CA 1
ATOM 7499 C C . SER B 1 123 ? 14.109 -13.5 2.693 1 84.06 123 SER B C 1
ATOM 7501 O O . SER B 1 123 ? 13.258 -14.352 2.408 1 84.06 123 SER B O 1
ATOM 7503 N N . ALA B 1 124 ? 14.172 -12.352 2.094 1 84.5 124 ALA B N 1
ATOM 7504 C CA . ALA B 1 124 ? 13.281 -11.984 0.998 1 84.5 124 ALA B CA 1
ATOM 7505 C C . ALA B 1 124 ? 13.43 -12.945 -0.176 1 84.5 124 ALA B C 1
ATOM 7507 O O . ALA B 1 124 ? 12.438 -13.281 -0.836 1 84.5 124 ALA B O 1
ATOM 7508 N N . GLU B 1 125 ? 14.609 -13.422 -0.422 1 87.88 125 GLU B N 1
ATOM 7509 C CA . GLU B 1 125 ? 14.875 -14.336 -1.525 1 87.88 125 GLU B CA 1
ATOM 7510 C C . GLU B 1 125 ? 14.141 -15.664 -1.328 1 87.88 125 GLU B C 1
ATOM 7512 O O . GLU B 1 125 ? 13.523 -16.188 -2.262 1 87.88 125 GLU B O 1
ATOM 7517 N N . ILE B 1 126 ? 14.211 -16.141 -0.104 1 89.5 126 ILE B N 1
ATOM 7518 C CA . ILE B 1 126 ? 13.547 -17.406 0.22 1 89.5 126 ILE B CA 1
ATOM 7519 C C . ILE B 1 126 ? 12.039 -17.234 0.127 1 89.5 126 ILE B C 1
ATOM 7521 O O . ILE B 1 126 ? 11.344 -18.062 -0.472 1 89.5 126 ILE B O 1
ATOM 7525 N N . ALA B 1 127 ? 11.594 -16.156 0.662 1 87.62 127 ALA B N 1
ATOM 7526 C CA . ALA B 1 127 ? 10.156 -15.898 0.661 1 87.62 127 ALA B CA 1
ATOM 7527 C C . ALA B 1 127 ? 9.617 -15.82 -0.763 1 87.62 127 ALA B C 1
ATOM 7529 O O . ALA B 1 127 ? 8.586 -16.422 -1.076 1 87.62 127 ALA B O 1
ATOM 7530 N N . LEU B 1 128 ? 10.297 -15.117 -1.563 1 88.25 128 LEU B N 1
ATOM 7531 C CA . LEU B 1 128 ? 9.852 -14.938 -2.941 1 88.25 128 LEU B CA 1
ATOM 7532 C C . LEU B 1 128 ? 9.93 -16.25 -3.715 1 88.25 128 LEU B C 1
ATOM 7534 O O . LEU B 1 128 ? 9.055 -16.547 -4.539 1 88.25 128 LEU B O 1
ATOM 7538 N N . PHE B 1 129 ? 10.969 -16.984 -3.457 1 89.56 129 PHE B N 1
ATOM 7539 C CA . PHE B 1 129 ? 11.141 -18.281 -4.113 1 89.56 129 PHE B CA 1
ATOM 7540 C C . PHE B 1 129 ? 9.992 -19.219 -3.77 1 89.56 129 PHE B C 1
ATOM 7542 O O . PHE B 1 129 ? 9.406 -19.844 -4.66 1 89.56 129 PHE B O 1
ATOM 7549 N N . TYR B 1 130 ? 9.586 -19.297 -2.617 1 88.69 130 TYR B N 1
ATOM 7550 C CA . TYR B 1 130 ? 8.547 -20.219 -2.182 1 88.69 130 TYR B CA 1
ATOM 7551 C C . TYR B 1 130 ? 7.164 -19.688 -2.549 1 88.69 130 TYR B C 1
ATOM 7553 O O . TYR B 1 130 ? 6.215 -20.469 -2.684 1 88.69 130 TYR B O 1
ATOM 7561 N N . GLU B 1 131 ? 7.055 -18.391 -2.666 1 88.19 131 GLU B N 1
ATOM 7562 C CA . GLU B 1 131 ? 5.816 -17.859 -3.221 1 88.19 131 GLU B CA 1
ATOM 7563 C C . GLU B 1 131 ? 5.594 -18.344 -4.648 1 88.19 131 GLU B C 1
ATOM 7565 O O . GLU B 1 131 ? 4.477 -18.719 -5.02 1 88.19 131 GLU B O 1
ATOM 7570 N N . ARG B 1 132 ? 6.672 -18.344 -5.359 1 88.62 132 ARG B N 1
ATOM 7571 C CA . ARG B 1 132 ? 6.578 -18.781 -6.75 1 88.62 132 ARG B CA 1
ATOM 7572 C C . ARG B 1 132 ? 6.395 -20.281 -6.844 1 88.62 132 ARG B C 1
ATOM 7574 O O . ARG B 1 132 ? 5.75 -20.781 -7.77 1 88.62 132 ARG B O 1
ATOM 7581 N N . LEU B 1 133 ? 6.91 -20.953 -5.84 1 88.12 133 LEU B N 1
ATOM 7582 C CA . LEU B 1 133 ? 6.75 -22.406 -5.773 1 88.12 133 LEU B CA 1
ATOM 7583 C C . LEU B 1 133 ? 5.379 -22.781 -5.215 1 88.12 133 LEU B C 1
ATOM 7585 O O . LEU B 1 133 ? 4.984 -23.938 -5.25 1 88.12 133 LEU B O 1
ATOM 7589 N N . ARG B 1 134 ? 4.602 -21.781 -4.75 1 84 134 ARG B N 1
ATOM 7590 C CA . ARG B 1 134 ? 3.338 -21.984 -4.051 1 84 134 ARG B CA 1
ATOM 7591 C C . ARG B 1 134 ? 3.52 -22.906 -2.85 1 84 134 ARG B C 1
ATOM 7593 O O . ARG B 1 134 ? 2.705 -23.797 -2.615 1 84 134 ARG B O 1
ATOM 7600 N N . GLY B 1 135 ? 4.715 -22.734 -2.242 1 80.19 135 GLY B N 1
ATOM 7601 C CA . GLY B 1 135 ? 5.039 -23.531 -1.068 1 80.19 135 GLY B CA 1
ATOM 7602 C C . GLY B 1 135 ? 5.176 -22.703 0.195 1 80.19 135 GLY B C 1
ATOM 7603 O O . GLY B 1 135 ? 5.047 -21.484 0.158 1 80.19 135 GLY B O 1
ATOM 7604 N N . GLN B 1 136 ? 5.371 -23.422 1.294 1 77.12 136 GLN B N 1
ATOM 7605 C CA . GLN B 1 136 ? 5.547 -22.766 2.59 1 77.12 136 GLN B CA 1
ATOM 7606 C C . GLN B 1 136 ? 7 -22.844 3.051 1 77.12 136 GLN B C 1
ATOM 7608 O O . GLN B 1 136 ? 7.668 -23.859 2.846 1 77.12 136 GLN B O 1
ATOM 7613 N N . VAL B 1 137 ? 7.406 -21.734 3.627 1 82.75 137 VAL B N 1
ATOM 7614 C CA . VAL B 1 137 ? 8.734 -21.734 4.227 1 82.75 137 VAL B CA 1
ATOM 7615 C C . VAL B 1 137 ? 8.711 -22.5 5.551 1 82.75 137 VAL B C 1
ATOM 7617 O O . VAL B 1 137 ? 7.891 -22.219 6.422 1 82.75 137 VAL B O 1
ATOM 7620 N N . VAL B 1 138 ? 9.484 -23.5 5.66 1 79.62 138 VAL B N 1
ATOM 7621 C CA . VAL B 1 138 ? 9.5 -24.328 6.859 1 79.62 138 VAL B CA 1
ATOM 7622 C C . VAL B 1 138 ? 10.836 -24.172 7.582 1 79.62 138 VAL B C 1
ATOM 7624 O O . VAL B 1 138 ? 11.805 -23.672 7.004 1 79.62 138 VAL B O 1
ATOM 7627 N N . ASN B 1 139 ? 10.789 -24.609 8.789 1 83.88 139 ASN B N 1
ATOM 7628 C CA . ASN B 1 139 ? 12.039 -24.703 9.539 1 83.88 139 ASN B CA 1
ATOM 7629 C C . ASN B 1 139 ? 12.656 -26.094 9.422 1 83.88 139 ASN B C 1
ATOM 7631 O O . ASN B 1 139 ? 11.945 -27.078 9.195 1 83.88 139 ASN B O 1
ATOM 7635 N N . GLY B 1 140 ? 13.891 -26.156 9.461 1 87.56 140 GLY B N 1
ATOM 7636 C CA . GLY B 1 140 ? 14.594 -27.422 9.383 1 87.56 140 GLY B CA 1
ATOM 7637 C C . GLY B 1 140 ? 15.094 -27.75 7.988 1 87.56 140 GLY B C 1
ATOM 7638 O O . GLY B 1 140 ? 15.578 -26.859 7.277 1 87.56 140 GLY B O 1
ATOM 7639 N N . ILE B 1 141 ? 14.992 -29.109 7.672 1 89.94 141 ILE B N 1
ATOM 7640 C CA . ILE B 1 141 ? 15.516 -29.562 6.387 1 89.94 141 ILE B CA 1
ATOM 7641 C C . ILE B 1 141 ? 14.508 -29.25 5.281 1 89.94 141 ILE B C 1
ATOM 7643 O O . ILE B 1 141 ? 13.352 -29.672 5.34 1 89.94 141 ILE B O 1
ATOM 7647 N N . SER B 1 142 ? 14.992 -28.547 4.363 1 88.75 142 SER B N 1
ATOM 7648 C CA . SER B 1 142 ? 14.109 -28.109 3.287 1 88.75 142 SER B CA 1
ATOM 7649 C C . SER B 1 142 ? 14.32 -28.938 2.025 1 88.75 142 SER B C 1
ATOM 7651 O O . SER B 1 142 ? 13.484 -28.922 1.118 1 88.75 142 SER B O 1
ATOM 7653 N N . GLY B 1 143 ? 15.398 -29.625 1.917 1 90.12 143 GLY B N 1
ATOM 7654 C CA . GLY B 1 143 ? 15.688 -30.438 0.745 1 90.12 143 GLY B CA 1
ATOM 7655 C C . GLY B 1 143 ? 16.75 -31.5 0.996 1 90.12 143 GLY B C 1
ATOM 7656 O O . GLY B 1 143 ? 17.5 -31.406 1.962 1 90.12 143 GLY B O 1
ATOM 7657 N N . TYR B 1 144 ? 16.75 -32.5 0.173 1 92.25 144 TYR B N 1
ATOM 7658 C CA . TYR B 1 144 ? 17.797 -33.5 0.228 1 92.25 144 TYR B CA 1
ATOM 7659 C C . TYR B 1 144 ? 18.062 -34.094 -1.156 1 92.25 144 TYR B C 1
ATOM 7661 O O . TYR B 1 144 ? 17.219 -34 -2.045 1 92.25 144 TYR B O 1
ATOM 7669 N N . SER B 1 145 ? 19.234 -34.562 -1.344 1 92.56 145 SER B N 1
ATOM 7670 C CA . SER B 1 145 ? 19.672 -35.219 -2.568 1 92.56 145 SER B CA 1
ATOM 7671 C C . SER B 1 145 ? 20.453 -36.5 -2.262 1 92.56 145 SER B C 1
ATOM 7673 O O . SER B 1 145 ? 21.172 -36.562 -1.26 1 92.56 145 SER B O 1
ATOM 7675 N N . LEU B 1 146 ? 20.312 -37.438 -3.131 1 91.56 146 LEU B N 1
ATOM 7676 C CA . LEU B 1 146 ? 20.969 -38.719 -2.947 1 91.56 146 LEU B CA 1
ATOM 7677 C C . LEU B 1 146 ? 22.109 -38.906 -3.947 1 91.56 146 LEU B C 1
ATOM 7679 O O . LEU B 1 146 ? 21.984 -38.5 -5.105 1 91.56 146 LEU B O 1
ATOM 7683 N N . HIS B 1 147 ? 23.188 -39.562 -3.465 1 92.25 147 HIS B N 1
ATOM 7684 C CA . HIS B 1 147 ? 24.328 -39.875 -4.32 1 92.25 147 HIS B CA 1
ATOM 7685 C C . HIS B 1 147 ? 24.516 -41.406 -4.426 1 92.25 147 HIS B C 1
ATOM 7687 O O . HIS B 1 147 ? 24.172 -42.125 -3.502 1 92.25 147 HIS B O 1
ATOM 7693 N N . ASN B 1 148 ? 25.062 -41.812 -5.488 1 86.81 148 ASN B N 1
ATOM 7694 C CA . ASN B 1 148 ? 25.25 -43.25 -5.723 1 86.81 148 ASN B CA 1
ATOM 7695 C C . ASN B 1 148 ? 26.203 -43.844 -4.699 1 86.81 148 ASN B C 1
ATOM 7697 O O . ASN B 1 148 ? 26.188 -45.062 -4.488 1 86.81 148 ASN B O 1
ATOM 7701 N N . THR B 1 149 ? 26.984 -43.031 -4.039 1 87.19 149 THR B N 1
ATOM 7702 C CA . THR B 1 149 ? 27.922 -43.531 -3.031 1 87.19 149 THR B CA 1
ATOM 7703 C C . THR B 1 149 ? 27.203 -43.812 -1.72 1 87.19 149 THR B C 1
ATOM 7705 O O . THR B 1 149 ? 27.797 -44.344 -0.776 1 87.19 149 THR B O 1
ATOM 7708 N N . GLY B 1 150 ? 25.953 -43.438 -1.72 1 87.5 150 GLY B N 1
ATOM 7709 C CA . GLY B 1 150 ? 25.203 -43.594 -0.486 1 87.5 150 GLY B CA 1
ATOM 7710 C C . GLY B 1 150 ? 25.156 -42.312 0.343 1 87.5 150 GLY B C 1
ATOM 7711 O O . GLY B 1 150 ? 24.438 -42.25 1.346 1 87.5 150 GLY B O 1
ATOM 7712 N N . ALA B 1 151 ? 25.859 -41.344 -0.087 1 91.81 151 ALA B N 1
ATOM 7713 C CA . ALA B 1 151 ? 25.812 -40.062 0.611 1 91.81 151 ALA B CA 1
ATOM 7714 C C . ALA B 1 151 ? 24.469 -39.375 0.397 1 91.81 151 ALA B C 1
ATOM 7716 O O . ALA B 1 151 ? 23.891 -39.469 -0.685 1 91.81 151 ALA B O 1
ATOM 7717 N N . ILE B 1 152 ? 24 -38.688 1.462 1 93.31 152 ILE B N 1
ATOM 7718 C CA . ILE B 1 152 ? 22.781 -37.906 1.403 1 93.31 152 ILE B CA 1
ATOM 7719 C C . ILE B 1 152 ? 23.094 -36.438 1.758 1 93.31 152 ILE B C 1
ATOM 7721 O O . ILE B 1 152 ? 23.625 -36.156 2.836 1 93.31 152 ILE B O 1
ATOM 7725 N N . LEU B 1 153 ? 22.828 -35.562 0.87 1 94.81 153 LEU B N 1
ATOM 7726 C CA . LEU B 1 153 ? 22.953 -34.156 1.146 1 94.81 153 LEU B CA 1
ATOM 7727 C C . LEU B 1 153 ? 21.688 -33.594 1.782 1 94.81 153 LEU B C 1
ATOM 7729 O O . LEU B 1 153 ? 20.594 -33.719 1.217 1 94.81 153 LEU B O 1
ATOM 7733 N N . LEU B 1 154 ? 21.797 -33.062 2.902 1 93.44 154 LEU B N 1
ATOM 7734 C CA . LEU B 1 154 ? 20.703 -32.375 3.6 1 93.44 154 LEU B CA 1
ATOM 7735 C C . LEU B 1 154 ? 20.875 -30.875 3.545 1 93.44 154 LEU B C 1
ATOM 7737 O O . LEU B 1 154 ? 21.938 -30.344 3.852 1 93.44 154 LEU B O 1
ATOM 7741 N N . SER B 1 155 ? 19.859 -30.234 3.15 1 92.75 155 SER B N 1
ATOM 7742 C CA . SER B 1 155 ? 19.938 -28.781 3.033 1 92.75 155 SER B CA 1
ATOM 7743 C C . SER B 1 155 ? 18.828 -28.109 3.84 1 92.75 155 SER B C 1
ATOM 7745 O O . SER B 1 155 ? 17.688 -28.578 3.873 1 92.75 155 SER B O 1
ATOM 7747 N N . SER B 1 156 ? 19.156 -27.094 4.566 1 90.44 156 SER B N 1
ATOM 7748 C CA . SER B 1 156 ? 18.266 -26.078 5.121 1 90.44 156 SER B CA 1
ATOM 7749 C C . SER B 1 156 ? 18.531 -24.703 4.52 1 90.44 156 SER B C 1
ATOM 7751 O O . SER B 1 156 ? 19.344 -24.578 3.607 1 90.44 156 SER B O 1
ATOM 7753 N N . PHE B 1 157 ? 17.844 -23.719 5 1 89.69 157 PHE B N 1
ATOM 7754 C CA . PHE B 1 157 ? 18 -22.391 4.426 1 89.69 157 PHE B CA 1
ATOM 7755 C C . PHE B 1 157 ? 19.312 -21.75 4.891 1 89.69 157 PHE B C 1
ATOM 7757 O O . PHE B 1 157 ? 19.75 -20.734 4.336 1 89.69 157 PHE B O 1
ATOM 7764 N N . SER B 1 158 ? 20 -22.406 5.863 1 88.75 158 SER B N 1
ATOM 7765 C CA . SER B 1 158 ? 21.188 -21.766 6.395 1 88.75 158 SER B CA 1
ATOM 7766 C C . SER B 1 158 ? 22.344 -22.75 6.516 1 88.75 158 SER B C 1
ATOM 7768 O O . SER B 1 158 ? 23.469 -22.359 6.82 1 88.75 158 SER B O 1
ATOM 7770 N N . LYS B 1 159 ? 22.016 -24.031 6.27 1 90.38 159 LYS B N 1
ATOM 7771 C CA . LYS B 1 159 ? 23.062 -25.031 6.531 1 90.38 159 LYS B CA 1
ATOM 7772 C C . LYS B 1 159 ? 23 -26.172 5.52 1 90.38 159 LYS B C 1
ATOM 7774 O O . LYS B 1 159 ? 21.922 -26.547 5.066 1 90.38 159 LYS B O 1
ATOM 7779 N N . LEU B 1 160 ? 24.156 -26.766 5.184 1 94.25 160 LEU B N 1
ATOM 7780 C CA . LEU B 1 160 ? 24.312 -27.953 4.355 1 94.25 160 LEU B CA 1
ATOM 7781 C C . LEU B 1 160 ? 25.047 -29.047 5.109 1 94.25 160 LEU B C 1
ATOM 7783 O O . LEU B 1 160 ? 26.047 -28.766 5.789 1 94.25 160 LEU B O 1
ATOM 7787 N N . GLN B 1 161 ? 24.5 -30.203 5.035 1 92.69 161 GLN B N 1
ATOM 7788 C CA . GLN B 1 161 ? 25.141 -31.328 5.699 1 92.69 161 GLN B CA 1
ATOM 7789 C C . GLN B 1 161 ? 25.125 -32.562 4.805 1 92.69 161 GLN B C 1
ATOM 7791 O O . GLN B 1 161 ? 24.219 -32.75 3.982 1 92.69 161 GLN B O 1
ATOM 7796 N N . ILE B 1 162 ? 26.156 -33.406 4.938 1 93.75 162 ILE B N 1
ATOM 7797 C CA . ILE B 1 162 ? 26.234 -34.688 4.23 1 93.75 162 ILE B CA 1
ATOM 7798 C C . ILE B 1 162 ? 26.141 -35.812 5.23 1 93.75 162 ILE B C 1
ATOM 7800 O O . ILE B 1 162 ? 26.906 -35.875 6.199 1 93.75 162 ILE B O 1
ATOM 7804 N N . TYR B 1 163 ? 25.203 -36.625 5.027 1 91.12 163 TYR B N 1
ATOM 7805 C CA . TYR B 1 163 ? 25.047 -37.844 5.805 1 91.12 163 TYR B CA 1
ATOM 7806 C C . TYR B 1 163 ? 25.578 -39.062 5.043 1 91.12 163 TYR B C 1
ATOM 7808 O O . TYR B 1 163 ? 25.141 -39.312 3.922 1 91.12 163 TYR B O 1
ATOM 7816 N N . LYS B 1 164 ? 26.484 -39.688 5.602 1 87.69 164 LYS B N 1
ATOM 7817 C CA . LYS B 1 164 ? 27.062 -40.906 4.984 1 87.69 164 LYS B CA 1
ATOM 7818 C C . LYS B 1 164 ? 27.453 -41.906 6.043 1 87.69 164 LYS B C 1
ATOM 7820 O O . LYS B 1 164 ? 28.25 -41.625 6.941 1 87.69 164 LYS B O 1
ATOM 7825 N N . ARG B 1 165 ? 26.906 -43.094 5.961 1 82.19 165 ARG B N 1
ATOM 7826 C CA . ARG B 1 165 ? 27.219 -44.219 6.828 1 82.19 165 ARG B CA 1
ATOM 7827 C C . ARG B 1 165 ? 27.109 -43.844 8.297 1 82.19 165 ARG B C 1
ATOM 7829 O O . ARG B 1 165 ? 28.047 -44.062 9.078 1 82.19 165 ARG B O 1
ATOM 7836 N N . GLY B 1 166 ? 26.109 -43.156 8.586 1 79.19 166 GLY B N 1
ATOM 7837 C CA . GLY B 1 166 ? 25.828 -42.844 9.977 1 79.19 166 GLY B CA 1
ATOM 7838 C C . GLY B 1 166 ? 26.5 -41.562 10.461 1 79.19 166 GLY B C 1
ATOM 7839 O O . GLY B 1 166 ? 26.281 -41.156 11.594 1 79.19 166 GLY B O 1
ATOM 7840 N N . ASN B 1 167 ? 27.266 -41 9.633 1 86.5 167 ASN B N 1
ATOM 7841 C CA . ASN B 1 167 ? 27.984 -39.781 10.016 1 86.5 167 ASN B CA 1
ATOM 7842 C C . ASN B 1 167 ? 27.406 -38.562 9.328 1 86.5 167 ASN B C 1
ATOM 7844 O O . ASN B 1 167 ? 27.031 -38.625 8.148 1 86.5 167 ASN B O 1
ATOM 7848 N N . LEU B 1 168 ? 27.297 -37.531 10.117 1 89.81 168 LEU B N 1
ATOM 7849 C CA . LEU B 1 168 ? 26.797 -36.25 9.609 1 89.81 168 LEU B CA 1
ATOM 7850 C C . LEU B 1 168 ? 27.906 -35.219 9.602 1 89.81 168 LEU B C 1
ATOM 7852 O O . LEU B 1 168 ? 28.516 -34.938 10.648 1 89.81 168 LEU B O 1
ATOM 7856 N N . ALA B 1 169 ? 28.219 -34.656 8.445 1 89.81 169 ALA B N 1
ATOM 7857 C CA . ALA B 1 169 ? 29.266 -33.656 8.312 1 89.81 169 ALA B CA 1
ATOM 7858 C C . ALA B 1 169 ? 28.703 -32.375 7.695 1 89.81 169 ALA B C 1
ATOM 7860 O O . ALA B 1 169 ? 27.953 -32.406 6.715 1 89.81 169 ALA B O 1
ATOM 7861 N N . THR B 1 170 ? 29.094 -31.25 8.336 1 91 170 THR B N 1
ATOM 7862 C CA . THR B 1 170 ? 28.688 -29.969 7.777 1 91 170 THR B CA 1
ATOM 7863 C C . THR B 1 170 ? 29.609 -29.562 6.625 1 91 170 THR B C 1
ATOM 7865 O O . THR B 1 170 ? 30.812 -29.797 6.676 1 91 170 THR B O 1
ATOM 7868 N N . VAL B 1 171 ? 28.984 -29.016 5.633 1 93.38 171 VAL B N 1
ATOM 7869 C CA . VAL B 1 171 ? 29.75 -28.562 4.477 1 93.38 171 VAL B CA 1
ATOM 7870 C C . VAL B 1 171 ? 29.469 -27.078 4.23 1 93.38 171 VAL B C 1
ATOM 7872 O O . VAL B 1 171 ? 28.5 -26.531 4.77 1 93.38 171 VAL B O 1
ATOM 7875 N N . ALA B 1 172 ? 30.422 -26.359 3.447 1 95.75 172 ALA B N 1
ATOM 7876 C CA . ALA B 1 172 ? 30.344 -24.938 3.133 1 95.75 172 ALA B CA 1
ATOM 7877 C C . ALA B 1 172 ? 30.266 -24.109 4.406 1 95.75 172 ALA B C 1
ATOM 7879 O O . ALA B 1 172 ? 29.469 -23.172 4.496 1 95.75 172 ALA B O 1
ATOM 7880 N N . GLU B 1 173 ? 30.938 -24.391 5.41 1 94.62 173 GLU B N 1
ATOM 7881 C CA . GLU B 1 173 ? 30.953 -23.656 6.668 1 94.62 173 GLU B CA 1
ATOM 7882 C C . GLU B 1 173 ? 31.5 -22.25 6.477 1 94.62 173 GLU B C 1
ATOM 7884 O O . GLU B 1 173 ? 31.266 -21.359 7.305 1 94.62 173 GLU B O 1
ATOM 7889 N N . TRP B 1 174 ? 32.188 -22.062 5.422 1 95.06 174 TRP B N 1
ATOM 7890 C CA . TRP B 1 174 ? 32.781 -20.766 5.086 1 95.06 174 TRP B CA 1
ATOM 7891 C C . TRP B 1 174 ? 31.688 -19.766 4.668 1 95.06 174 TRP B C 1
ATOM 7893 O O . TRP B 1 174 ? 31.953 -18.562 4.57 1 95.06 174 TRP B O 1
ATOM 7903 N N . PHE B 1 175 ? 30.625 -20.234 4.383 1 93.5 175 PHE B N 1
ATOM 7904 C CA . PHE B 1 175 ? 29.547 -19.406 3.836 1 93.5 175 PHE B CA 1
ATOM 7905 C C . PHE B 1 175 ? 28.531 -19.047 4.914 1 93.5 175 PHE B C 1
ATOM 7907 O O . PHE B 1 175 ? 28.094 -19.922 5.672 1 93.5 175 PHE B O 1
ATOM 7914 N N . ASN B 1 176 ? 28.219 -17.641 4.945 1 90.12 176 ASN B N 1
ATOM 7915 C CA . ASN B 1 176 ? 27.172 -17.141 5.836 1 90.12 176 ASN B CA 1
ATOM 7916 C C . ASN B 1 176 ? 26.062 -16.453 5.055 1 90.12 176 ASN B C 1
ATOM 7918 O O . ASN B 1 176 ? 26.266 -15.391 4.473 1 90.12 176 ASN B O 1
ATOM 7922 N N . GLY B 1 177 ? 25.047 -17.125 4.719 1 89.88 177 GLY B N 1
ATOM 7923 C CA . GLY B 1 177 ? 23.906 -16.562 4 1 89.88 177 GLY B CA 1
ATOM 7924 C C . GLY B 1 177 ? 22.812 -17.562 3.732 1 89.88 177 GLY B C 1
ATOM 7925 O O . GLY B 1 177 ? 22.812 -18.656 4.312 1 89.88 177 GLY B O 1
ATOM 7926 N N . THR B 1 178 ? 21.891 -17.141 2.928 1 91.81 178 THR B N 1
ATOM 7927 C CA . THR B 1 178 ? 20.766 -17.984 2.564 1 91.81 178 THR B CA 1
ATOM 7928 C C . THR B 1 178 ? 21.172 -19.016 1.507 1 91.81 178 THR B C 1
ATOM 7930 O O . THR B 1 178 ? 21.891 -18.688 0.563 1 91.81 178 THR B O 1
ATOM 7933 N N . ILE B 1 179 ? 20.734 -20.203 1.665 1 93.19 179 ILE B N 1
ATOM 7934 C CA . ILE B 1 179 ? 21.078 -21.281 0.752 1 93.19 179 ILE B CA 1
ATOM 7935 C C . ILE B 1 179 ? 19.844 -21.734 -0.021 1 93.19 179 ILE B C 1
ATOM 7937 O O . ILE B 1 179 ? 18.812 -22.031 0.576 1 93.19 179 ILE B O 1
ATOM 7941 N N . LEU B 1 180 ? 20.031 -21.766 -1.327 1 92.81 180 LEU B N 1
ATOM 7942 C CA . LEU B 1 180 ? 18.953 -22.25 -2.186 1 92.81 180 LEU B CA 1
ATOM 7943 C C . LEU B 1 180 ? 19.469 -23.281 -3.182 1 92.81 180 LEU B C 1
ATOM 7945 O O . LEU B 1 180 ? 20.625 -23.219 -3.605 1 92.81 180 LEU B O 1
ATOM 7949 N N . ASN B 1 181 ? 18.641 -24.234 -3.539 1 92.88 181 ASN B N 1
ATOM 7950 C CA . ASN B 1 181 ? 18.859 -25.203 -4.621 1 92.88 181 ASN B CA 1
ATOM 7951 C C . ASN B 1 181 ? 20.188 -25.938 -4.473 1 92.88 181 ASN B C 1
ATOM 7953 O O . ASN B 1 181 ? 20.969 -26 -5.422 1 92.88 181 ASN B O 1
ATOM 7957 N N . ALA B 1 182 ? 20.469 -26.422 -3.334 1 95.5 182 ALA B N 1
ATOM 7958 C CA . ALA B 1 182 ? 21.719 -27.156 -3.107 1 95.5 182 ALA B CA 1
ATOM 7959 C C . ALA B 1 182 ? 21.656 -28.547 -3.748 1 95.5 182 ALA B C 1
ATOM 7961 O O . ALA B 1 182 ? 20.625 -29.203 -3.725 1 95.5 182 ALA B O 1
ATOM 7962 N N . ASN B 1 183 ? 22.75 -28.969 -4.352 1 94.5 183 ASN B N 1
ATOM 7963 C CA . ASN B 1 183 ? 22.844 -30.297 -4.977 1 94.5 183 ASN B CA 1
ATOM 7964 C C . ASN B 1 183 ? 24.281 -30.781 -5.047 1 94.5 183 ASN B C 1
ATOM 7966 O O . ASN B 1 183 ? 25.219 -30 -4.902 1 94.5 183 ASN B O 1
ATOM 7970 N N . PHE B 1 184 ? 24.453 -32.125 -5.355 1 94 184 PHE B N 1
ATOM 7971 C CA . PHE B 1 184 ? 25.75 -32.75 -5.582 1 94 184 PHE B CA 1
ATOM 7972 C C . PHE B 1 184 ? 26.047 -32.844 -7.074 1 94 184 PHE B C 1
ATOM 7974 O O . PHE B 1 184 ? 25.125 -32.875 -7.895 1 94 184 PHE B O 1
ATOM 7981 N N . SER B 1 185 ? 27.453 -32.875 -7.18 1 95.06 185 SER B N 1
ATOM 7982 C CA . SER B 1 185 ? 27.844 -33.438 -8.477 1 95.06 185 SER B CA 1
ATOM 7983 C C . SER B 1 185 ? 27.562 -34.938 -8.555 1 95.06 185 SER B C 1
ATOM 7985 O O . SER B 1 185 ? 27.766 -35.656 -7.578 1 95.06 185 SER B O 1
ATOM 7987 N N . MET B 1 186 ? 27.094 -35.375 -9.68 1 88.75 186 MET B N 1
ATOM 7988 C CA . MET B 1 186 ? 26.781 -36.781 -9.859 1 88.75 186 MET B CA 1
ATOM 7989 C C . MET B 1 186 ? 28.047 -37.625 -9.852 1 88.75 186 MET B C 1
ATOM 7991 O O . MET B 1 186 ? 28 -38.812 -9.547 1 88.75 186 MET B O 1
ATOM 7995 N N . VAL B 1 187 ? 29.109 -37 -10.125 1 93.5 187 VAL B N 1
ATOM 7996 C CA . VAL B 1 187 ? 30.375 -37.719 -10.281 1 93.5 187 VAL B CA 1
ATOM 7997 C C . VAL B 1 187 ? 31.078 -37.812 -8.93 1 93.5 187 VAL B C 1
ATOM 7999 O O . VAL B 1 187 ? 31.781 -38.781 -8.648 1 93.5 187 VAL B O 1
ATOM 8002 N N . SER B 1 188 ? 30.938 -36.781 -8.148 1 94.25 188 SER B N 1
ATOM 8003 C CA . SER B 1 188 ? 31.609 -36.75 -6.855 1 94.25 188 SER B CA 1
ATOM 8004 C C . SER B 1 188 ? 30.734 -36.094 -5.797 1 94.25 188 SER B C 1
ATOM 8006 O O . SER B 1 188 ? 30.359 -34.906 -5.934 1 94.25 188 SER B O 1
ATOM 8008 N N . ALA B 1 189 ? 30.547 -36.781 -4.695 1 93.94 189 ALA B N 1
ATOM 8009 C CA . ALA B 1 189 ? 29.734 -36.25 -3.602 1 93.94 189 ALA B CA 1
ATOM 8010 C C . ALA B 1 189 ? 30.469 -35.156 -2.834 1 93.94 189 ALA B C 1
ATOM 8012 O O . ALA B 1 189 ? 29.891 -34.5 -1.969 1 93.94 189 ALA B O 1
ATOM 8013 N N . GLU B 1 190 ? 31.688 -34.938 -3.219 1 93.94 190 GLU B N 1
ATOM 8014 C CA . GLU B 1 190 ? 32.469 -33.906 -2.547 1 93.94 190 GLU B CA 1
ATOM 8015 C C . GLU B 1 190 ? 32.125 -32.5 -3.08 1 93.94 190 GLU B C 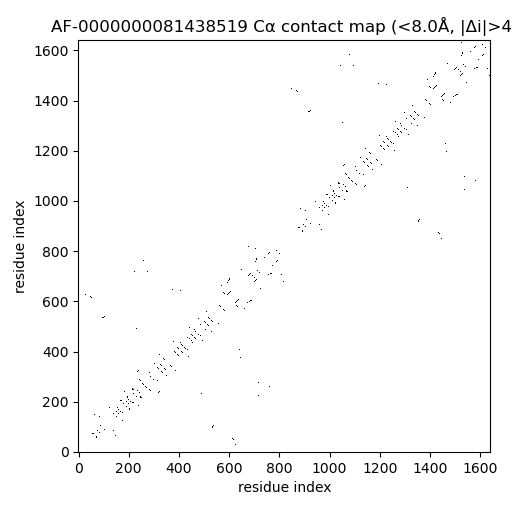1
ATOM 8017 O O . GLU B 1 190 ? 32.406 -31.5 -2.426 1 93.94 190 GLU B O 1
ATOM 8022 N N . TYR B 1 191 ? 31.703 -32.5 -4.297 1 96.56 191 TYR B N 1
ATOM 8023 C CA . TYR B 1 191 ? 31.375 -31.219 -4.922 1 96.56 191 TYR B CA 1
ATOM 8024 C C . TYR B 1 191 ? 29.906 -30.875 -4.715 1 96.56 191 TYR B C 1
ATOM 8026 O O . TYR B 1 191 ? 29.016 -31.578 -5.219 1 96.56 191 TYR B O 1
ATOM 8034 N N . ILE B 1 192 ? 29.641 -29.781 -3.977 1 97.06 192 ILE B N 1
ATOM 8035 C CA . ILE B 1 192 ? 28.297 -29.344 -3.656 1 97.06 192 ILE B CA 1
ATOM 8036 C C . ILE B 1 192 ? 28.062 -27.938 -4.184 1 97.06 192 ILE B C 1
ATOM 8038 O O . ILE B 1 192 ? 28.859 -27.031 -3.91 1 97.06 192 ILE B O 1
ATOM 8042 N N . SER B 1 193 ? 27.047 -27.75 -4.914 1 97.75 193 SER B N 1
ATOM 8043 C CA . SER B 1 193 ? 26.688 -26.438 -5.438 1 97.75 193 SER B CA 1
ATOM 8044 C C . SER B 1 193 ? 25.453 -25.891 -4.73 1 97.75 193 SER B C 1
ATOM 8046 O O . SER B 1 193 ? 24.609 -26.641 -4.238 1 97.75 193 SER B O 1
ATOM 8048 N N . PHE B 1 194 ? 25.312 -24.594 -4.625 1 97.25 194 PHE B N 1
ATOM 8049 C CA . PHE B 1 194 ? 24.141 -23.906 -4.105 1 97.25 194 PHE B CA 1
ATOM 8050 C C . PHE B 1 194 ? 24.109 -22.453 -4.555 1 97.25 194 PHE B C 1
ATOM 8052 O O . PHE B 1 194 ? 25.094 -21.953 -5.094 1 97.25 194 PHE B O 1
ATOM 8059 N N . CYS B 1 195 ? 22.984 -21.812 -4.434 1 96.62 195 CYS B N 1
ATOM 8060 C CA . CYS B 1 195 ? 22.828 -20.422 -4.816 1 96.62 195 CYS B CA 1
ATOM 8061 C C . CYS B 1 195 ? 22.484 -19.562 -3.604 1 96.62 195 CYS B C 1
ATOM 8063 O O . CYS B 1 195 ? 21.922 -20.047 -2.629 1 96.62 195 CYS B O 1
ATOM 8065 N N . SER B 1 196 ? 22.938 -18.297 -3.684 1 95.19 196 SER B N 1
ATOM 8066 C CA . SER B 1 196 ? 22.609 -17.281 -2.674 1 95.19 196 SER B CA 1
ATOM 8067 C C . SER B 1 196 ? 22.625 -15.883 -3.266 1 95.19 196 SER B C 1
ATOM 8069 O O . SER B 1 196 ? 23.578 -15.5 -3.939 1 95.19 196 SER B O 1
ATOM 8071 N N . ASN B 1 197 ? 21.547 -15.148 -3.057 1 91.88 197 ASN B N 1
ATOM 8072 C CA . ASN B 1 197 ? 21.422 -13.766 -3.516 1 91.88 197 ASN B CA 1
ATOM 8073 C C . ASN B 1 197 ? 21.781 -13.633 -4.992 1 91.88 197 ASN B C 1
ATOM 8075 O O . ASN B 1 197 ? 22.594 -12.773 -5.359 1 91.88 197 ASN B O 1
ATOM 8079 N N . GLY B 1 198 ? 21.406 -14.594 -5.695 1 93.38 198 GLY B N 1
ATOM 8080 C CA . GLY B 1 198 ? 21.562 -14.547 -7.137 1 93.38 198 GLY B CA 1
ATOM 8081 C C . GLY B 1 198 ? 22.938 -15.008 -7.605 1 93.38 198 GLY B C 1
ATOM 8082 O O . GLY B 1 198 ? 23.297 -14.82 -8.766 1 93.38 198 GLY B O 1
ATOM 8083 N N . GLN B 1 199 ? 23.703 -15.594 -6.746 1 96.38 199 GLN B N 1
ATOM 8084 C CA . GLN B 1 199 ? 25.031 -16.062 -7.09 1 96.38 199 GLN B CA 1
ATOM 8085 C C . GLN B 1 199 ? 25.156 -17.578 -6.918 1 96.38 199 GLN B C 1
ATOM 8087 O O . GLN B 1 199 ? 24.453 -18.172 -6.102 1 96.38 199 GLN B O 1
ATOM 8092 N N . LEU B 1 200 ? 26 -18.141 -7.68 1 98.19 200 LEU B N 1
ATOM 8093 C CA . LEU B 1 200 ? 26.25 -19.578 -7.652 1 98.19 200 LEU B CA 1
ATOM 8094 C C . LEU B 1 200 ? 27.562 -19.891 -6.938 1 98.19 200 LEU B C 1
ATOM 8096 O O . LEU B 1 200 ? 28.594 -19.25 -7.203 1 98.19 200 LEU B O 1
ATOM 8100 N N . TYR B 1 201 ? 27.562 -20.859 -6.012 1 98.06 201 TYR B N 1
ATOM 8101 C CA . TYR B 1 201 ? 28.734 -21.297 -5.258 1 98.06 201 TYR B CA 1
ATOM 8102 C C . TYR B 1 201 ? 28.938 -22.797 -5.383 1 98.06 201 TYR B C 1
ATOM 8104 O O . TYR B 1 201 ? 27.969 -23.547 -5.574 1 98.06 201 TYR B O 1
ATOM 8112 N N . VAL B 1 202 ? 30.172 -23.234 -5.316 1 98.12 202 VAL B N 1
ATOM 8113 C CA . VAL B 1 202 ? 30.5 -24.656 -5.25 1 98.12 202 VAL B CA 1
ATOM 8114 C C . VAL B 1 202 ? 31.5 -24.922 -4.125 1 98.12 202 VAL B C 1
ATOM 8116 O O . VAL B 1 202 ? 32.5 -24.234 -4.023 1 98.12 202 VAL B O 1
ATOM 8119 N N . ASP B 1 203 ? 31.141 -25.828 -3.32 1 97.19 203 ASP B N 1
ATOM 8120 C CA . ASP B 1 203 ? 31.984 -26.266 -2.219 1 97.19 203 ASP B CA 1
ATOM 8121 C C . ASP B 1 203 ? 32.562 -27.641 -2.504 1 97.19 203 ASP B C 1
ATOM 8123 O O . ASP B 1 203 ? 31.906 -28.5 -3.086 1 97.19 203 ASP B O 1
ATOM 8127 N N . ARG B 1 204 ? 33.875 -27.828 -2.189 1 96.38 204 ARG B N 1
ATOM 8128 C CA . ARG B 1 204 ? 34.5 -29.141 -2.166 1 96.38 204 ARG B CA 1
ATOM 8129 C C . ARG B 1 204 ? 35.094 -29.438 -0.798 1 96.38 204 ARG B C 1
ATOM 8131 O O . ARG B 1 204 ? 36.125 -28.859 -0.434 1 96.38 204 ARG B O 1
ATOM 8138 N N . SER B 1 205 ? 34.5 -30.312 -0.072 1 91.81 205 SER B N 1
ATOM 8139 C CA . SER B 1 205 ? 35.031 -30.719 1.225 1 91.81 205 SER B CA 1
ATOM 8140 C C . SER B 1 205 ? 35.281 -29.516 2.129 1 91.81 205 SER B C 1
ATOM 8142 O O . SER B 1 205 ? 36.375 -29.344 2.68 1 91.81 205 SER B O 1
ATOM 8144 N N . ASN B 1 206 ? 34.344 -28.688 2.105 1 93.5 206 ASN B N 1
ATOM 8145 C CA . ASN B 1 206 ? 34.281 -27.531 2.998 1 93.5 206 ASN B CA 1
ATOM 8146 C C . ASN B 1 206 ? 35.188 -26.406 2.541 1 93.5 206 ASN B C 1
ATOM 8148 O O . ASN B 1 206 ? 35.594 -25.562 3.348 1 93.5 206 ASN B O 1
ATOM 8152 N N . GLN B 1 207 ? 35.562 -26.422 1.283 1 95.19 207 GLN B N 1
ATOM 8153 C CA . GLN B 1 207 ? 36.344 -25.328 0.679 1 95.19 207 GLN B CA 1
ATOM 8154 C C . GLN B 1 207 ? 35.625 -24.75 -0.523 1 95.19 207 GLN B C 1
ATOM 8156 O O . GLN B 1 207 ? 35.062 -25.484 -1.345 1 95.19 207 GLN B O 1
ATOM 8161 N N . LYS B 1 208 ? 35.656 -23.406 -0.539 1 96.25 208 LYS B N 1
ATOM 8162 C CA . LYS B 1 208 ? 35.031 -22.75 -1.696 1 96.25 208 LYS B CA 1
ATOM 8163 C C . LYS B 1 208 ? 35.906 -22.953 -2.947 1 96.25 208 LYS B C 1
ATOM 8165 O O . LYS B 1 208 ? 37.031 -22.469 -3.014 1 96.25 208 LYS B O 1
ATOM 8170 N N . VAL B 1 209 ? 35.406 -23.562 -3.922 1 96.62 209 VAL B N 1
ATOM 8171 C CA . VAL B 1 209 ? 36.188 -23.828 -5.125 1 96.62 209 VAL B CA 1
ATOM 8172 C C . VAL B 1 209 ? 35.688 -22.969 -6.277 1 96.62 209 VAL B C 1
ATOM 8174 O O . VAL B 1 209 ? 36.375 -22.781 -7.277 1 96.62 209 VAL B O 1
ATOM 8177 N N . PHE B 1 210 ? 34.438 -22.438 -6.145 1 97.44 210 PHE B N 1
ATOM 8178 C CA . PHE B 1 210 ? 33.875 -21.562 -7.176 1 97.44 210 PHE B CA 1
ATOM 8179 C C . PHE B 1 210 ? 32.875 -20.578 -6.582 1 97.44 210 PHE B C 1
ATOM 8181 O O . PHE B 1 210 ? 32.125 -20.938 -5.668 1 97.44 210 PHE B O 1
ATOM 8188 N N . ALA B 1 211 ? 32.875 -19.375 -7.02 1 97.25 211 ALA B N 1
ATOM 8189 C CA . ALA B 1 211 ? 31.875 -18.344 -6.805 1 97.25 211 ALA B CA 1
ATOM 8190 C C . ALA B 1 211 ? 31.688 -17.484 -8.055 1 97.25 211 ALA B C 1
ATOM 8192 O O . ALA B 1 211 ? 32.656 -17 -8.617 1 97.25 211 ALA B O 1
ATOM 8193 N N . SER B 1 212 ? 30.5 -17.359 -8.477 1 96.94 212 SER B N 1
ATOM 8194 C CA . SER B 1 212 ? 30.266 -16.5 -9.633 1 96.94 212 SER B CA 1
ATOM 8195 C C . SER B 1 212 ? 30.547 -15.039 -9.297 1 96.94 212 SER B C 1
ATOM 8197 O O . SER B 1 212 ? 30.578 -14.664 -8.125 1 96.94 212 SER B O 1
ATOM 8199 N N . VAL B 1 213 ? 30.703 -14.156 -10.312 1 93.12 213 VAL B N 1
ATOM 8200 C CA . VAL B 1 213 ? 31.047 -12.75 -10.133 1 93.12 213 VAL B CA 1
ATOM 8201 C C . VAL B 1 213 ? 29.766 -11.93 -9.992 1 93.12 213 VAL B C 1
ATOM 8203 O O . VAL B 1 213 ? 28.875 -12.016 -10.836 1 93.12 213 VAL B O 1
ATOM 8206 N N . PHE B 1 214 ? 29.797 -11.18 -8.922 1 92.5 214 PHE B N 1
ATOM 8207 C CA . PHE B 1 214 ? 28.641 -10.344 -8.664 1 92.5 214 PHE B CA 1
ATOM 8208 C C . PHE B 1 214 ? 28.594 -9.156 -9.617 1 92.5 214 PHE B C 1
ATOM 8210 O O . PHE B 1 214 ? 29.594 -8.438 -9.758 1 92.5 214 PHE B O 1
ATOM 8217 N N . CYS B 1 215 ? 27.547 -8.906 -10.273 1 93 215 CYS B N 1
ATOM 8218 C CA . CYS B 1 215 ? 27.203 -7.746 -11.094 1 93 215 CYS B CA 1
ATOM 8219 C C . CYS B 1 215 ? 25.766 -7.328 -10.875 1 93 215 CYS B C 1
ATOM 8221 O O . CYS B 1 215 ? 24.844 -8.156 -10.953 1 93 215 CYS B O 1
ATOM 8223 N N . PRO B 1 216 ? 25.5 -5.961 -10.555 1 91 216 PRO B N 1
ATOM 8224 C CA . PRO B 1 216 ? 24.125 -5.527 -10.336 1 91 216 PRO B CA 1
ATOM 8225 C C . PRO B 1 216 ? 23.203 -5.836 -11.516 1 91 216 PRO B C 1
ATOM 8227 O O . PRO B 1 216 ? 23.547 -5.539 -12.664 1 91 216 PRO B O 1
ATOM 8230 N N . GLY B 1 217 ? 22.109 -6.449 -11.188 1 93.25 217 GLY B N 1
ATOM 8231 C CA . GLY B 1 217 ? 21.125 -6.75 -12.211 1 93.25 217 GLY B CA 1
ATOM 8232 C C . GLY B 1 217 ? 21.391 -8.062 -12.93 1 93.25 217 GLY B C 1
ATOM 8233 O O . GLY B 1 217 ? 20.625 -8.445 -13.82 1 93.25 217 GLY B O 1
ATOM 8234 N N . ILE B 1 218 ? 22.469 -8.758 -12.555 1 96.62 218 ILE B N 1
ATOM 8235 C CA . ILE B 1 218 ? 22.828 -10.031 -13.18 1 96.62 218 ILE B CA 1
ATOM 8236 C C . ILE B 1 218 ? 22.828 -11.141 -12.125 1 96.62 218 ILE B C 1
ATOM 8238 O O . ILE B 1 218 ? 23.391 -10.977 -11.047 1 96.62 218 ILE B O 1
ATOM 8242 N N . THR B 1 219 ? 22.172 -12.203 -12.438 1 96.44 219 THR B N 1
ATOM 8243 C CA . THR B 1 219 ? 22.172 -13.359 -11.555 1 96.44 219 THR B CA 1
ATOM 8244 C C . THR B 1 219 ? 22.812 -14.562 -12.234 1 96.44 219 THR B C 1
ATOM 8246 O O . THR B 1 219 ? 22.859 -14.633 -13.469 1 96.44 219 THR B O 1
ATOM 8249 N N . ASN B 1 220 ? 23.375 -15.469 -11.461 1 97.94 220 ASN B N 1
ATOM 8250 C CA . ASN B 1 220 ? 24.062 -16.656 -11.93 1 97.94 220 ASN B CA 1
ATOM 8251 C C . ASN B 1 220 ? 23.531 -17.922 -11.258 1 97.94 220 ASN B C 1
ATOM 8253 O O . ASN B 1 220 ? 23.562 -18.047 -10.031 1 97.94 220 ASN B O 1
ATOM 8257 N N . GLY B 1 221 ? 23.078 -18.812 -12.062 1 97.56 221 GLY B N 1
ATOM 8258 C CA . GLY B 1 221 ? 22.609 -20.094 -11.539 1 97.56 221 GLY B CA 1
ATOM 8259 C C . GLY B 1 221 ? 21.188 -20.031 -11 1 97.56 221 GLY B C 1
ATOM 8260 O O . GLY B 1 221 ? 20.703 -20.984 -10.398 1 97.56 221 GLY B O 1
ATOM 8261 N N . VAL B 1 222 ? 20.594 -18.906 -11.164 1 95.69 222 VAL B N 1
ATOM 8262 C CA . VAL B 1 222 ? 19.219 -18.719 -10.711 1 95.69 222 VAL B CA 1
ATOM 8263 C C . VAL B 1 222 ? 18.328 -18.328 -11.898 1 95.69 222 VAL B C 1
ATOM 8265 O O . VAL B 1 222 ? 18.688 -17.438 -12.672 1 95.69 222 VAL B O 1
ATOM 8268 N N . ALA B 1 223 ? 17.156 -18.984 -11.984 1 95.44 223 ALA B N 1
ATOM 8269 C CA . ALA B 1 223 ? 16.234 -18.672 -13.07 1 95.44 223 ALA B CA 1
ATOM 8270 C C . ALA B 1 223 ? 15.578 -17.312 -12.859 1 95.44 223 ALA B C 1
ATOM 8272 O O . ALA B 1 223 ? 15.414 -16.859 -11.727 1 95.44 223 ALA B O 1
ATOM 8273 N N . SER B 1 224 ? 15.25 -16.609 -13.93 1 94.44 224 SER B N 1
ATOM 8274 C CA . SER B 1 224 ? 14.555 -15.328 -13.852 1 94.44 224 SER B CA 1
ATOM 8275 C C . SER B 1 224 ? 13.164 -15.492 -13.258 1 94.44 224 SER B C 1
ATOM 8277 O O . SER B 1 224 ? 12.664 -16.609 -13.125 1 94.44 224 SER B O 1
ATOM 8279 N N . PHE B 1 225 ? 12.523 -14.383 -12.953 1 92.56 225 PHE B N 1
ATOM 8280 C CA . PHE B 1 225 ? 11.164 -14.391 -12.422 1 92.56 225 PHE B CA 1
ATOM 8281 C C . PHE B 1 225 ? 10.211 -15.102 -13.375 1 92.56 225 PHE B C 1
ATOM 8283 O O . PHE B 1 225 ? 9.445 -15.969 -12.961 1 92.56 225 PHE B O 1
ATOM 8290 N N . ILE B 1 226 ? 10.25 -14.812 -14.617 1 94.5 226 ILE B N 1
ATOM 8291 C CA . ILE B 1 226 ? 9.297 -15.344 -15.578 1 94.5 226 ILE B CA 1
ATOM 8292 C C . ILE B 1 226 ? 9.539 -16.844 -15.773 1 94.5 226 ILE B C 1
ATOM 8294 O O . ILE B 1 226 ? 8.594 -17.594 -16 1 94.5 226 ILE B O 1
ATOM 8298 N N . ALA B 1 227 ? 10.82 -17.219 -15.773 1 95.94 227 ALA B N 1
ATOM 8299 C CA . ALA B 1 227 ? 11.117 -18.641 -15.914 1 95.94 227 ALA B CA 1
ATOM 8300 C C . ALA B 1 227 ? 10.508 -19.438 -14.766 1 95.94 227 ALA B C 1
ATOM 8302 O O . ALA B 1 227 ? 9.953 -20.516 -14.977 1 95.94 227 ALA B O 1
ATOM 8303 N N . GLN B 1 228 ? 10.555 -18.875 -13.594 1 94.69 228 GLN B N 1
ATOM 8304 C CA . GLN B 1 228 ? 10.016 -19.547 -12.414 1 94.69 228 GLN B CA 1
ATOM 8305 C C . GLN B 1 228 ? 8.484 -19.484 -12.406 1 94.69 228 GLN B C 1
ATOM 8307 O O . GLN B 1 228 ? 7.82 -20.516 -12.344 1 94.69 228 GLN B O 1
ATOM 8312 N N . GLU B 1 229 ? 7.961 -18.328 -12.633 1 93.81 229 GLU B N 1
ATOM 8313 C CA . GLU B 1 229 ? 6.539 -18.062 -12.422 1 93.81 229 GLU B CA 1
ATOM 8314 C C . GLU B 1 229 ? 5.703 -18.609 -13.578 1 93.81 229 GLU B C 1
ATOM 8316 O O . GLU B 1 229 ? 4.645 -19.203 -13.359 1 93.81 229 GLU B O 1
ATOM 8321 N N . GLU B 1 230 ? 6.223 -18.438 -14.781 1 95.5 230 GLU B N 1
ATOM 8322 C CA . GLU B 1 230 ? 5.359 -18.688 -15.93 1 95.5 230 GLU B CA 1
ATOM 8323 C C . GLU B 1 230 ? 5.77 -19.969 -16.656 1 95.5 230 GLU B C 1
ATOM 8325 O O . GLU B 1 230 ? 4.945 -20.625 -17.297 1 95.5 230 GLU B O 1
ATOM 8330 N N . LEU B 1 231 ? 7.047 -20.328 -16.578 1 95.56 231 LEU B N 1
ATOM 8331 C CA . LEU B 1 231 ? 7.535 -21.516 -17.281 1 95.56 231 LEU B CA 1
ATOM 8332 C C . LEU B 1 231 ? 7.812 -22.656 -16.312 1 95.56 231 LEU B C 1
ATOM 8334 O O . LEU B 1 231 ? 8.258 -23.734 -16.719 1 95.56 231 LEU B O 1
ATOM 8338 N N . GLU B 1 232 ? 7.586 -22.391 -15.039 1 93.56 232 GLU B N 1
ATOM 8339 C CA . GLU B 1 232 ? 7.73 -23.375 -13.969 1 93.56 232 GLU B CA 1
ATOM 8340 C C . GLU B 1 232 ? 9.109 -24.031 -14.008 1 93.56 232 GLU B C 1
ATOM 8342 O O . GLU B 1 232 ? 9.219 -25.25 -13.953 1 93.56 232 GLU B O 1
ATOM 8347 N N . ARG B 1 233 ? 10.086 -23.281 -14.297 1 95.06 233 ARG B N 1
ATOM 8348 C CA . ARG B 1 233 ? 11.469 -23.734 -14.203 1 95.06 233 ARG B CA 1
ATOM 8349 C C . ARG B 1 233 ? 12.203 -23.016 -13.078 1 95.06 233 ARG B C 1
ATOM 8351 O O . ARG B 1 233 ? 12.438 -21.812 -13.156 1 95.06 233 ARG B O 1
ATOM 8358 N N . PHE B 1 234 ? 12.656 -23.766 -12.141 1 93.5 234 PHE B N 1
ATOM 8359 C CA . PHE B 1 234 ? 13.266 -23.172 -10.961 1 93.5 234 PHE B CA 1
ATOM 8360 C C . PHE B 1 234 ? 14.773 -23.391 -10.961 1 93.5 234 PHE B C 1
ATOM 8362 O O . PHE B 1 234 ? 15.508 -22.719 -10.242 1 93.5 234 PHE B O 1
ATOM 8369 N N . ASP B 1 235 ? 15.211 -24.25 -11.828 1 92.62 235 ASP B N 1
ATOM 8370 C CA . ASP B 1 235 ? 16.641 -24.531 -11.914 1 92.62 235 ASP B CA 1
ATOM 8371 C C . ASP B 1 235 ? 17.344 -23.516 -12.797 1 92.62 235 ASP B C 1
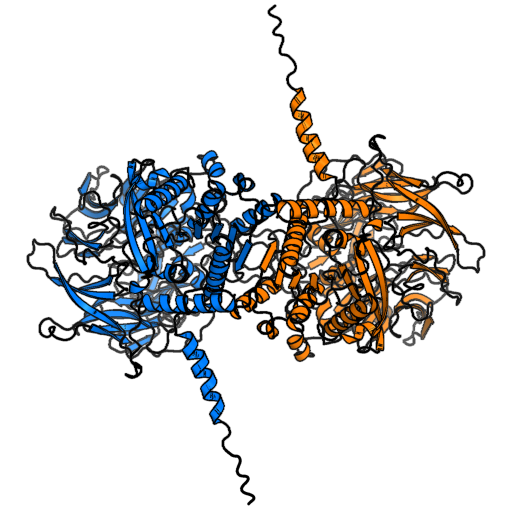ATOM 8373 O O . ASP B 1 235 ? 16.797 -23.062 -13.812 1 92.62 235 ASP B O 1
ATOM 8377 N N . GLY B 1 236 ? 18.594 -23.219 -12.375 1 96.75 236 GLY B N 1
ATOM 8378 C CA . GLY B 1 236 ? 19.422 -22.328 -13.164 1 96.75 236 GLY B CA 1
ATOM 8379 C C . GLY B 1 236 ? 20.828 -22.844 -13.391 1 96.75 236 GLY B C 1
ATOM 8380 O O . GLY B 1 236 ? 21.656 -22.156 -13.992 1 96.75 236 GLY B O 1
ATOM 8381 N N . TYR B 1 237 ? 21.109 -24.078 -12.891 1 98 237 TYR B N 1
ATOM 8382 C CA . TYR B 1 237 ? 22.375 -24.75 -13.156 1 98 237 TYR B CA 1
ATOM 8383 C C . TYR B 1 237 ? 22.188 -26.266 -13.195 1 98 237 TYR B C 1
ATOM 8385 O O . TYR B 1 237 ? 21.219 -26.797 -12.648 1 98 237 TYR B O 1
ATOM 8393 N N . TRP B 1 238 ? 23.125 -27.047 -13.875 1 97.62 238 TRP B N 1
ATOM 8394 C CA . TRP B 1 238 ? 23 -28.484 -14.109 1 97.62 238 TRP B CA 1
ATOM 8395 C C . TRP B 1 238 ? 24.359 -29.156 -14.109 1 97.62 238 TRP B C 1
ATOM 8397 O O . TRP B 1 238 ? 25.203 -28.859 -14.953 1 97.62 238 TRP B O 1
ATOM 8407 N N . TRP B 1 239 ? 24.562 -30.109 -13.258 1 97.62 239 TRP B N 1
ATOM 8408 C CA . TRP B 1 239 ? 25.812 -30.875 -13.219 1 97.62 239 TRP B CA 1
ATOM 8409 C C . TRP B 1 239 ? 25.859 -31.891 -14.359 1 97.62 239 TRP B C 1
ATOM 8411 O O . TRP B 1 239 ? 24.844 -32.531 -14.68 1 97.62 239 TRP B O 1
ATOM 8421 N N . SER B 1 240 ? 27.016 -32.031 -14.945 1 97.19 240 SER B N 1
ATOM 8422 C CA . SER B 1 240 ? 27.234 -33.094 -15.93 1 97.19 240 SER B CA 1
ATOM 8423 C C . SER B 1 240 ? 27.094 -34.469 -15.297 1 97.19 240 SER B C 1
ATOM 8425 O O . SER B 1 240 ? 27.547 -34.688 -14.164 1 97.19 240 SER B O 1
ATOM 8427 N N . PRO B 1 241 ? 26.484 -35.375 -16.016 1 93.81 241 PRO B N 1
ATOM 8428 C CA . PRO B 1 241 ? 26.359 -36.719 -15.461 1 93.81 241 PRO B CA 1
ATOM 8429 C C . PRO B 1 241 ? 27.656 -37.5 -15.516 1 93.81 241 PRO B C 1
ATOM 8431 O O . PRO B 1 241 ? 27.781 -38.531 -14.859 1 93.81 241 PRO B O 1
ATOM 8434 N N . GLN B 1 242 ? 28.703 -36.969 -16.219 1 93.88 242 GLN B N 1
ATOM 8435 C CA . GLN B 1 242 ? 29.859 -37.812 -16.5 1 93.88 242 GLN B CA 1
ATOM 8436 C C . GLN B 1 242 ? 31.156 -37.156 -16.047 1 93.88 242 GLN B C 1
ATOM 8438 O O . GLN B 1 242 ? 32.188 -37.812 -15.875 1 93.88 242 GLN B O 1
ATOM 8443 N N . ARG B 1 243 ? 31.047 -35.875 -15.898 1 96.06 243 ARG B N 1
ATOM 8444 C CA . ARG B 1 243 ? 32.25 -35.125 -15.602 1 96.06 243 ARG B CA 1
ATOM 8445 C C . ARG B 1 243 ? 32.031 -34.094 -14.523 1 96.06 243 ARG B C 1
ATOM 8447 O O . ARG B 1 243 ? 30.875 -33.781 -14.195 1 96.06 243 ARG B O 1
ATOM 8454 N N . LEU B 1 244 ? 33.125 -33.594 -13.984 1 97 244 LEU B N 1
ATOM 8455 C CA . LEU B 1 244 ? 33.031 -32.5 -13.031 1 97 244 LEU B CA 1
ATOM 8456 C C . LEU B 1 244 ? 32.906 -31.156 -13.75 1 97 244 LEU B C 1
ATOM 8458 O O . LEU B 1 244 ? 33.781 -30.312 -13.664 1 97 244 LEU B O 1
ATOM 8462 N N . GLU B 1 245 ? 31.812 -31.047 -14.414 1 97.94 245 GLU B N 1
ATOM 8463 C CA . GLU B 1 245 ? 31.422 -29.859 -15.172 1 97.94 245 GLU B CA 1
ATOM 8464 C C . GLU B 1 245 ? 30.031 -29.391 -14.781 1 97.94 245 GLU B C 1
ATOM 8466 O O . GLU B 1 245 ? 29.141 -30.219 -14.531 1 97.94 245 GLU B O 1
ATOM 8471 N N . LEU B 1 246 ? 29.875 -28.109 -14.617 1 98.31 246 LEU B N 1
ATOM 8472 C CA . LEU B 1 246 ? 28.625 -27.516 -14.18 1 98.31 246 LEU B CA 1
ATOM 8473 C C . LEU B 1 246 ? 28.141 -26.469 -15.172 1 98.31 246 LEU B C 1
ATOM 8475 O O . LEU B 1 246 ? 28.781 -25.422 -15.344 1 98.31 246 LEU B O 1
ATOM 8479 N N . LEU B 1 247 ? 27.047 -26.797 -15.867 1 98.44 247 LEU B N 1
ATOM 8480 C CA . LEU B 1 247 ? 26.375 -25.812 -16.719 1 98.44 247 LEU B CA 1
ATOM 8481 C C . LEU B 1 247 ? 25.531 -24.859 -15.891 1 98.44 247 LEU B C 1
ATOM 8483 O O . LEU B 1 247 ? 24.844 -25.281 -14.953 1 98.44 247 LEU B O 1
ATOM 8487 N N . TYR B 1 248 ? 25.625 -23.531 -16.156 1 98.44 248 TYR B N 1
ATOM 8488 C CA . TYR B 1 248 ? 24.719 -22.641 -15.453 1 98.44 248 TYR B CA 1
ATOM 8489 C C . TYR B 1 248 ? 24.25 -21.5 -16.359 1 98.44 248 TYR B C 1
ATOM 8491 O O . TYR B 1 248 ? 24.906 -21.188 -17.359 1 98.44 248 TYR B O 1
ATOM 8499 N N . GLU B 1 249 ? 23.109 -20.969 -16.047 1 98.12 249 GLU B N 1
ATOM 8500 C CA . GLU B 1 249 ? 22.5 -19.844 -16.734 1 98.12 249 GLU B CA 1
ATOM 8501 C C . GLU B 1 249 ? 22.906 -18.516 -16.109 1 98.12 249 GLU B C 1
ATOM 8503 O O . GLU B 1 249 ? 22.859 -18.359 -14.883 1 98.12 249 GLU B O 1
ATOM 8508 N N . ARG B 1 250 ? 23.359 -17.625 -16.891 1 97.75 250 ARG B N 1
ATOM 8509 C CA . ARG B 1 250 ? 23.547 -16.219 -16.516 1 97.75 250 ARG B CA 1
ATOM 8510 C C . ARG B 1 250 ? 22.375 -15.375 -17.016 1 97.75 250 ARG B C 1
ATOM 8512 O O . ARG B 1 250 ? 22.109 -15.328 -18.219 1 97.75 250 ARG B O 1
ATOM 8519 N N . VAL B 1 251 ? 21.688 -14.68 -16.078 1 97.88 251 VAL B N 1
ATOM 8520 C CA . VAL B 1 251 ? 20.484 -13.922 -16.422 1 97.88 251 VAL B CA 1
ATOM 8521 C C . VAL B 1 251 ? 20.781 -12.422 -16.297 1 97.88 251 VAL B C 1
ATOM 8523 O O . VAL B 1 251 ? 21.156 -11.945 -15.227 1 97.88 251 VAL B O 1
ATOM 8526 N N . ASP B 1 252 ? 20.641 -11.672 -17.359 1 97.69 252 ASP B N 1
ATOM 8527 C CA . ASP B 1 252 ? 20.812 -10.227 -17.375 1 97.69 252 ASP B CA 1
ATOM 8528 C C . ASP B 1 252 ? 19.469 -9.5 -17.344 1 97.69 252 ASP B C 1
ATOM 8530 O O . ASP B 1 252 ? 18.75 -9.477 -18.344 1 97.69 252 ASP B O 1
ATOM 8534 N N . GLU B 1 253 ? 19.188 -8.797 -16.234 1 97.12 253 GLU B N 1
ATOM 8535 C CA . GLU B 1 253 ? 17.938 -8.086 -16.062 1 97.12 253 GLU B CA 1
ATOM 8536 C C . GLU B 1 253 ? 18.156 -6.574 -16 1 97.12 253 GLU B C 1
ATOM 8538 O O . GLU B 1 253 ? 17.297 -5.832 -15.516 1 97.12 253 GLU B O 1
ATOM 8543 N N . THR B 1 254 ? 19.234 -6.082 -16.469 1 96.56 254 THR B N 1
ATOM 8544 C CA . THR B 1 254 ? 19.594 -4.676 -16.359 1 96.56 254 THR B CA 1
ATOM 8545 C C . THR B 1 254 ? 18.578 -3.797 -17.094 1 96.56 254 THR B C 1
ATOM 8547 O O . THR B 1 254 ? 18.375 -2.641 -16.719 1 96.56 254 THR B O 1
ATOM 8550 N N . LYS B 1 255 ? 17.938 -4.332 -18.109 1 96.69 255 LYS B N 1
ATOM 8551 C CA . LYS B 1 255 ? 17 -3.535 -18.906 1 96.69 255 LYS B CA 1
ATOM 8552 C C . LYS B 1 255 ? 15.555 -3.826 -18.516 1 96.69 255 LYS B C 1
ATOM 8554 O O . LYS B 1 255 ? 14.625 -3.25 -19.094 1 96.69 255 LYS B O 1
ATOM 8559 N N . VAL B 1 256 ? 15.352 -4.719 -17.625 1 97.44 256 VAL B N 1
ATOM 8560 C CA . VAL B 1 256 ? 14.008 -5.098 -17.203 1 97.44 256 VAL B CA 1
ATOM 8561 C C . VAL B 1 256 ? 13.461 -4.055 -16.219 1 97.44 256 VAL B C 1
ATOM 8563 O O . VAL B 1 256 ? 14.195 -3.545 -15.375 1 97.44 256 VAL B O 1
ATOM 8566 N N . THR B 1 257 ? 12.195 -3.699 -16.328 1 95.69 257 THR B N 1
ATOM 8567 C CA . THR B 1 257 ? 11.516 -2.75 -15.453 1 95.69 257 THR B CA 1
ATOM 8568 C C . THR B 1 257 ? 11.625 -3.189 -14 1 95.69 257 THR B C 1
ATOM 8570 O O . THR B 1 257 ? 11.523 -4.379 -13.695 1 95.69 257 THR B O 1
ATOM 8573 N N . LYS B 1 258 ? 11.797 -2.188 -13.133 1 93.88 258 LYS B N 1
ATOM 8574 C CA . LYS B 1 258 ? 11.836 -2.453 -11.703 1 93.88 258 LYS B CA 1
ATOM 8575 C C . LYS B 1 258 ? 10.555 -1.975 -11.016 1 93.88 258 LYS B C 1
ATOM 8577 O O . LYS B 1 258 ? 10.039 -0.902 -11.336 1 93.88 258 LYS B O 1
ATOM 8582 N N . LEU B 1 259 ? 9.969 -2.775 -10.109 1 94.19 259 LEU B N 1
ATOM 8583 C CA . LEU B 1 259 ? 8.766 -2.449 -9.352 1 94.19 259 LEU B CA 1
ATOM 8584 C C . LEU B 1 259 ? 9.016 -2.574 -7.852 1 94.19 259 LEU B C 1
ATOM 8586 O O . LEU B 1 259 ? 9.75 -3.459 -7.41 1 94.19 259 LEU B O 1
ATOM 8590 N N . ALA B 1 260 ? 8.422 -1.699 -7.051 1 91.62 260 ALA B N 1
ATOM 8591 C CA . ALA B 1 260 ? 8.539 -1.729 -5.594 1 91.62 260 ALA B CA 1
ATOM 8592 C C . ALA B 1 260 ? 7.297 -2.35 -4.957 1 91.62 260 ALA B C 1
ATOM 8594 O O . ALA B 1 260 ? 6.18 -2.135 -5.43 1 91.62 260 ALA B O 1
ATOM 8595 N N . PHE B 1 261 ? 7.422 -3.117 -3.797 1 91.19 261 PHE B N 1
ATOM 8596 C CA . PHE B 1 261 ? 6.285 -3.83 -3.221 1 91.19 261 PHE B CA 1
ATOM 8597 C C . PHE B 1 261 ? 6.203 -3.594 -1.718 1 91.19 261 PHE B C 1
ATOM 8599 O O . PHE B 1 261 ? 5.43 -4.254 -1.021 1 91.19 261 PHE B O 1
ATOM 8606 N N . GLU B 1 262 ? 6.805 -2.645 -1.195 1 88.75 262 GLU B N 1
ATOM 8607 C CA . GLU B 1 262 ? 6.762 -2.395 0.242 1 88.75 262 GLU B CA 1
ATOM 8608 C C . GLU B 1 262 ? 5.512 -1.604 0.625 1 88.75 262 GLU B C 1
ATOM 8610 O O . GLU B 1 262 ? 5.004 -0.813 -0.171 1 88.75 262 GLU B O 1
ATOM 8615 N N . CYS B 1 263 ? 4.969 -1.911 1.822 1 92.19 263 CYS B N 1
ATOM 8616 C CA . CYS B 1 263 ? 3.883 -1.107 2.371 1 92.19 263 CYS B CA 1
ATOM 8617 C C . CYS B 1 263 ? 4.316 0.343 2.551 1 92.19 263 CYS B C 1
ATOM 8619 O O . CYS B 1 263 ? 5.379 0.613 3.115 1 92.19 263 CYS B O 1
ATOM 8621 N N . PRO B 1 264 ? 3.537 1.342 2.125 1 93.25 264 PRO B N 1
ATOM 8622 C CA . PRO B 1 264 ? 3.908 2.75 2.281 1 93.25 264 PRO B CA 1
ATOM 8623 C C . PRO B 1 264 ? 4.051 3.164 3.744 1 93.25 264 PRO B C 1
ATOM 8625 O O . PRO B 1 264 ? 3.268 2.727 4.59 1 93.25 264 PRO B O 1
ATOM 8628 N N . GLY B 1 265 ? 5.035 4.023 3.977 1 93 265 GLY B N 1
ATOM 8629 C CA . GLY B 1 265 ? 5.262 4.523 5.32 1 93 265 GLY B CA 1
ATOM 8630 C C . GLY B 1 265 ? 6.273 3.705 6.102 1 93 265 GLY B C 1
ATOM 8631 O O . GLY B 1 265 ? 6.344 3.799 7.328 1 93 265 GLY B O 1
ATOM 8632 N N . LYS B 1 266 ? 7.027 2.877 5.391 1 91.44 266 LYS B N 1
ATOM 8633 C CA . LYS B 1 266 ? 8.07 2.072 6.016 1 91.44 266 LYS B CA 1
ATOM 8634 C C . LYS B 1 266 ? 9.422 2.312 5.348 1 91.44 266 LYS B C 1
ATOM 8636 O O . LYS B 1 266 ? 9.492 2.801 4.219 1 91.44 266 LYS B O 1
ATOM 8641 N N . PRO B 1 267 ? 10.492 2.094 6.168 1 88.69 267 PRO B N 1
ATOM 8642 C CA . PRO B 1 267 ? 11.805 2.18 5.523 1 88.69 267 PRO B CA 1
ATOM 8643 C C . PRO B 1 267 ? 11.961 1.181 4.379 1 88.69 267 PRO B C 1
ATOM 8645 O O . PRO B 1 267 ? 11.477 0.049 4.469 1 88.69 267 PRO B O 1
ATOM 8648 N N . PRO B 1 268 ? 12.625 1.637 3.373 1 82 268 PRO B N 1
ATOM 8649 C CA . PRO B 1 268 ? 12.852 0.69 2.279 1 82 268 PRO B CA 1
ATOM 8650 C C . PRO B 1 268 ? 13.688 -0.512 2.703 1 82 268 PRO B C 1
ATOM 8652 O O . PRO B 1 268 ? 14.758 -0.345 3.299 1 82 268 PRO B O 1
ATOM 8655 N N . SER B 1 269 ? 13.148 -1.677 2.666 1 73.56 269 SER B N 1
ATOM 8656 C CA . SER B 1 269 ? 13.852 -2.869 3.125 1 73.56 269 SER B CA 1
ATOM 8657 C C . SER B 1 269 ? 14.172 -3.803 1.962 1 73.56 269 SER B C 1
ATOM 8659 O O . SER B 1 269 ? 15.086 -4.625 2.055 1 73.56 269 SER B O 1
ATOM 8661 N N . THR B 1 270 ? 13.438 -3.783 0.968 1 73.19 270 THR B N 1
ATOM 8662 C CA . THR B 1 270 ? 13.641 -4.703 -0.142 1 73.19 270 THR B CA 1
ATOM 8663 C C . THR B 1 270 ? 13.93 -3.943 -1.432 1 73.19 270 THR B C 1
ATOM 8665 O O . THR B 1 270 ? 13.422 -2.84 -1.637 1 73.19 270 THR B O 1
ATOM 8668 N N . GLU B 1 271 ? 14.867 -4.492 -2.053 1 79.5 271 GLU B N 1
ATOM 8669 C CA . GLU B 1 271 ? 15.125 -3.945 -3.383 1 79.5 271 GLU B CA 1
ATOM 8670 C C . GLU B 1 271 ? 13.93 -4.156 -4.305 1 79.5 271 GLU B C 1
ATOM 8672 O O . GLU B 1 271 ? 13.211 -5.152 -4.184 1 79.5 271 GLU B O 1
ATOM 8677 N N . PRO B 1 272 ? 13.781 -3.201 -5.137 1 87.88 272 PRO B N 1
ATOM 8678 C CA . PRO B 1 272 ? 12.734 -3.424 -6.141 1 87.88 272 PRO B CA 1
ATOM 8679 C C . PRO B 1 272 ? 12.945 -4.715 -6.934 1 87.88 272 PRO B C 1
ATOM 8681 O O . PRO B 1 272 ? 14.078 -5.195 -7.047 1 87.88 272 PRO B O 1
ATOM 8684 N N . ILE B 1 273 ? 11.914 -5.262 -7.422 1 90.88 273 ILE B N 1
ATOM 8685 C CA . ILE B 1 273 ? 11.945 -6.523 -8.156 1 90.88 273 ILE B CA 1
ATOM 8686 C C . ILE B 1 273 ? 11.875 -6.25 -9.656 1 90.88 273 ILE B C 1
ATOM 8688 O O . ILE B 1 273 ? 11.133 -5.375 -10.094 1 90.88 273 ILE B O 1
ATOM 8692 N N . HIS B 1 274 ? 12.766 -6.973 -10.406 1 94.44 274 HIS B N 1
ATOM 8693 C CA . HIS B 1 274 ? 12.672 -6.906 -11.859 1 94.44 274 HIS B CA 1
ATOM 8694 C C . HIS B 1 274 ? 11.422 -7.625 -12.359 1 94.44 274 HIS B C 1
ATOM 8696 O O . HIS B 1 274 ? 11.219 -8.805 -12.07 1 94.44 274 HIS B O 1
ATOM 8702 N N . TYR B 1 275 ? 10.578 -6.934 -13.031 1 96.12 275 TYR B N 1
ATOM 8703 C CA . TYR B 1 275 ? 9.312 -7.457 -13.531 1 96.12 275 TYR B CA 1
ATOM 8704 C C . TYR B 1 275 ? 9.031 -6.949 -14.938 1 96.12 275 TYR B C 1
ATOM 8706 O O . TYR B 1 275 ? 8.719 -5.773 -15.125 1 96.12 275 TYR B O 1
ATOM 8714 N N . PRO B 1 276 ? 9.164 -7.844 -15.945 1 97.38 276 PRO B N 1
ATOM 8715 C CA . PRO B 1 276 ? 8.906 -7.402 -17.312 1 97.38 276 PRO B CA 1
ATOM 8716 C C . PRO B 1 276 ? 7.418 -7.188 -17.594 1 97.38 276 PRO B C 1
ATOM 8718 O O . PRO B 1 276 ? 6.719 -8.125 -17.984 1 97.38 276 PRO B O 1
ATOM 8721 N N . LEU B 1 277 ? 6.969 -5.945 -17.547 1 97.25 277 LEU B N 1
ATOM 8722 C CA . LEU B 1 277 ? 5.594 -5.582 -17.875 1 97.25 277 LEU B CA 1
ATOM 8723 C C . LEU B 1 277 ? 5.332 -5.762 -19.359 1 97.25 277 LEU B C 1
ATOM 8725 O O . LEU B 1 277 ? 6.25 -5.625 -20.188 1 97.25 277 LEU B O 1
ATOM 8729 N N . VAL B 1 278 ? 4.074 -6.043 -19.688 1 98.12 278 VAL B N 1
ATOM 8730 C CA . VAL B 1 278 ? 3.689 -6.16 -21.094 1 98.12 278 VAL B CA 1
ATOM 8731 C C . VAL B 1 278 ? 4.246 -4.977 -21.875 1 98.12 278 VAL B C 1
ATOM 8733 O O . VAL B 1 278 ? 4.121 -3.826 -21.453 1 98.12 278 VAL B O 1
ATOM 8736 N N . GLY B 1 279 ? 4.879 -5.281 -22.953 1 97.44 279 GLY B N 1
ATOM 8737 C CA . GLY B 1 279 ? 5.398 -4.246 -23.828 1 97.44 279 GLY B CA 1
ATOM 8738 C C . GLY B 1 279 ? 6.816 -3.83 -23.484 1 97.44 279 GLY B C 1
ATOM 8739 O O . GLY B 1 279 ? 7.457 -3.111 -24.25 1 97.44 279 GLY B O 1
ATOM 8740 N N . THR B 1 280 ? 7.426 -4.309 -22.359 1 97.38 280 THR B N 1
ATOM 8741 C CA . THR B 1 280 ? 8.758 -3.902 -21.938 1 97.38 280 THR B CA 1
ATOM 8742 C C . THR B 1 280 ? 9.766 -5.031 -22.156 1 97.38 280 THR B C 1
ATOM 8744 O O . THR B 1 280 ? 9.406 -6.098 -22.672 1 97.38 280 THR B O 1
ATOM 8747 N N . GLU B 1 281 ? 11.031 -4.852 -21.797 1 97.56 281 GLU B N 1
ATOM 8748 C CA . GLU B 1 281 ? 12.117 -5.777 -22.094 1 97.56 281 GLU B CA 1
ATOM 8749 C C . GLU B 1 281 ? 12.102 -6.965 -21.141 1 97.56 281 GLU B C 1
ATOM 8751 O O . GLU B 1 281 ? 11.812 -6.809 -19.953 1 97.56 281 GLU B O 1
ATOM 8756 N N . ASN B 1 282 ? 12.398 -8.164 -21.688 1 97.88 282 ASN B N 1
ATOM 8757 C CA . ASN B 1 282 ? 12.594 -9.367 -20.891 1 97.88 282 ASN B CA 1
ATOM 8758 C C . ASN B 1 282 ? 14.055 -9.539 -20.484 1 97.88 282 ASN B C 1
ATOM 8760 O O . ASN B 1 282 ? 14.938 -8.836 -20.984 1 97.88 282 ASN B O 1
ATOM 8764 N N . ALA B 1 283 ? 14.281 -10.461 -19.562 1 97.38 283 ALA B N 1
ATOM 8765 C CA . ALA B 1 283 ? 15.641 -10.852 -19.203 1 97.38 283 ALA B CA 1
ATOM 8766 C C . ALA B 1 283 ? 16.328 -11.57 -20.359 1 97.38 283 ALA B C 1
ATOM 8768 O O . ALA B 1 283 ? 15.672 -12.227 -21.172 1 97.38 283 ALA B O 1
ATOM 8769 N N . ARG B 1 284 ? 17.641 -11.438 -20.406 1 96.44 284 ARG B N 1
ATOM 8770 C CA . ARG B 1 284 ? 18.453 -12.172 -21.375 1 96.44 284 ARG B CA 1
ATOM 8771 C C . ARG B 1 284 ? 19.219 -13.297 -20.703 1 96.44 284 ARG B C 1
ATOM 8773 O O . ARG B 1 284 ? 19.906 -13.078 -19.703 1 96.44 284 ARG B O 1
ATOM 8780 N N . SER B 1 285 ? 19.109 -14.5 -21.312 1 96.38 285 SER B N 1
ATOM 8781 C CA . SER B 1 285 ? 19.766 -15.68 -20.75 1 96.38 285 SER B CA 1
ATOM 8782 C C . SER B 1 285 ? 20.969 -16.094 -21.578 1 96.38 285 SER B C 1
ATOM 8784 O O . SER B 1 285 ? 20.906 -16.094 -22.812 1 96.38 285 SER B O 1
ATOM 8786 N N . THR B 1 286 ? 22.031 -16.297 -20.906 1 96 286 THR B N 1
ATOM 8787 C CA . THR B 1 286 ? 23.219 -16.906 -21.531 1 96 286 THR B CA 1
ATOM 8788 C C . THR B 1 286 ? 23.688 -18.125 -20.734 1 96 286 THR B C 1
ATOM 8790 O O . THR B 1 286 ? 23.391 -18.234 -19.547 1 96 286 THR B O 1
ATOM 8793 N N . LEU B 1 287 ? 24.375 -19.031 -21.453 1 97.88 287 LEU B N 1
ATOM 8794 C CA . LEU B 1 287 ? 24.859 -20.25 -20.797 1 97.88 287 LEU B CA 1
ATOM 8795 C C . LEU B 1 287 ? 26.375 -20.188 -20.609 1 97.88 287 LEU B C 1
ATOM 8797 O O . LEU B 1 287 ? 27.094 -19.703 -21.469 1 97.88 287 LEU B O 1
ATOM 8801 N N . ARG B 1 288 ? 26.75 -20.625 -19.438 1 97.75 288 ARG B N 1
ATOM 8802 C CA . ARG B 1 288 ? 28.172 -20.75 -19.094 1 97.75 288 ARG B CA 1
ATOM 8803 C C . ARG B 1 288 ? 28.453 -22.141 -18.5 1 97.75 288 ARG B C 1
ATOM 8805 O O . ARG B 1 288 ? 27.516 -22.859 -18.141 1 97.75 288 ARG B O 1
ATOM 8812 N N . MET B 1 289 ? 29.766 -22.469 -18.438 1 98.31 289 MET B N 1
ATOM 8813 C CA . MET B 1 289 ? 30.141 -23.781 -17.906 1 98.31 289 MET B CA 1
ATOM 8814 C C . MET B 1 289 ? 31.375 -23.672 -17.016 1 98.31 289 MET B C 1
ATOM 8816 O O . MET B 1 289 ? 32.375 -23.078 -17.422 1 98.31 289 MET B O 1
ATOM 8820 N N . VAL B 1 290 ? 31.266 -24.188 -15.852 1 98.19 290 VAL B N 1
ATOM 8821 C CA . VAL B 1 290 ? 32.406 -24.266 -14.969 1 98.19 290 VAL B CA 1
ATOM 8822 C C . VAL B 1 290 ? 33.031 -25.656 -15.039 1 98.19 290 VAL B C 1
ATOM 8824 O O . VAL B 1 290 ? 32.344 -26.656 -14.883 1 98.19 290 VAL B O 1
ATOM 8827 N N . VAL B 1 291 ? 34.312 -25.703 -15.234 1 97.5 291 VAL B N 1
ATOM 8828 C CA . VAL B 1 291 ? 35.062 -26.953 -15.266 1 97.5 291 VAL B CA 1
ATOM 8829 C C . VAL B 1 291 ? 35.969 -27.047 -14.039 1 97.5 291 VAL B C 1
ATOM 8831 O O . VAL B 1 291 ? 36.719 -26.109 -13.742 1 97.5 291 VAL B O 1
ATOM 8834 N N . PHE B 1 292 ? 35.906 -28.203 -13.406 1 97.25 292 PHE B N 1
ATOM 8835 C CA . PHE B 1 292 ? 36.688 -28.359 -12.18 1 97.25 292 PHE B CA 1
ATOM 8836 C C . PHE B 1 292 ? 37.844 -29.328 -12.391 1 97.25 292 PHE B C 1
ATOM 8838 O O . PHE B 1 292 ? 37.688 -30.344 -13.062 1 97.25 292 PHE B O 1
ATOM 8845 N N . ASP B 1 293 ? 38.969 -28.938 -11.828 1 94.25 293 ASP B N 1
ATOM 8846 C CA . ASP B 1 293 ? 40.156 -29.797 -11.781 1 94.25 293 ASP B CA 1
ATOM 8847 C C . ASP B 1 293 ? 40.375 -30.312 -10.367 1 94.25 293 ASP B C 1
ATOM 8849 O O . ASP B 1 293 ? 40.906 -29.594 -9.516 1 94.25 293 ASP B O 1
ATOM 8853 N N . SER B 1 294 ? 40.094 -31.547 -10.172 1 91.31 294 SER B N 1
ATOM 8854 C CA . SER B 1 294 ? 40.156 -32.156 -8.844 1 91.31 294 SER B CA 1
ATOM 8855 C C . SER B 1 294 ? 41.594 -32.25 -8.367 1 91.31 294 SER B C 1
ATOM 8857 O O . SER B 1 294 ? 41.875 -32.281 -7.16 1 91.31 294 SER B O 1
ATOM 8859 N N . SER B 1 295 ? 42.5 -32.312 -9.25 1 91.31 295 SER B N 1
ATOM 8860 C CA . SER B 1 295 ? 43.906 -32.5 -8.891 1 91.31 295 SER B CA 1
ATOM 8861 C C . SER B 1 295 ? 44.469 -31.219 -8.281 1 91.31 295 SER B C 1
ATOM 8863 O O . SER B 1 295 ? 45.219 -31.266 -7.289 1 91.31 295 SER B O 1
ATOM 8865 N N . ASN B 1 296 ? 44.156 -30.125 -8.789 1 90 296 ASN B N 1
ATOM 8866 C CA . ASN B 1 296 ? 44.688 -28.859 -8.32 1 90 296 ASN B CA 1
ATOM 8867 C C . ASN B 1 296 ? 43.656 -28.047 -7.539 1 90 296 ASN B C 1
ATOM 8869 O O . ASN B 1 296 ? 43.938 -26.953 -7.07 1 90 296 ASN B O 1
ATOM 8873 N N . ASN B 1 297 ? 42.531 -28.625 -7.383 1 90.88 297 ASN B N 1
ATOM 8874 C CA . ASN B 1 297 ? 41.438 -27.969 -6.688 1 90.88 297 ASN B CA 1
ATOM 8875 C C . ASN B 1 297 ? 41.125 -26.594 -7.281 1 90.88 297 ASN B C 1
ATOM 8877 O O . ASN B 1 297 ? 41.031 -25.609 -6.551 1 90.88 297 ASN B O 1
ATOM 8881 N N . THR B 1 298 ? 41.125 -26.5 -8.594 1 92.44 298 THR B N 1
ATOM 8882 C CA . THR B 1 298 ? 40.844 -25.25 -9.297 1 92.44 298 THR B CA 1
ATOM 8883 C C . THR B 1 298 ? 39.594 -25.391 -10.188 1 92.44 298 THR B C 1
ATOM 8885 O O . THR B 1 298 ? 39.125 -26.5 -10.43 1 92.44 298 THR B O 1
ATOM 8888 N N . SER B 1 299 ? 39.031 -24.234 -10.531 1 96.44 299 SER B N 1
ATOM 8889 C CA . SER B 1 299 ? 37.906 -24.203 -11.445 1 96.44 299 SER B CA 1
ATOM 8890 C C . SER B 1 299 ? 38.094 -23.156 -12.539 1 96.44 299 SER B C 1
ATOM 8892 O O . SER B 1 299 ? 38.781 -22.156 -12.336 1 96.44 299 SER B O 1
ATOM 8894 N N . THR B 1 300 ? 37.656 -23.422 -13.688 1 96.12 300 THR B N 1
ATOM 8895 C CA . THR B 1 300 ? 37.656 -22.5 -14.812 1 96.12 300 THR B CA 1
ATOM 8896 C C . THR B 1 300 ? 36.25 -22.203 -15.305 1 96.12 300 THR B C 1
ATOM 8898 O O . THR B 1 300 ? 35.5 -23.125 -15.641 1 96.12 300 THR B O 1
ATOM 8901 N N . ASP B 1 301 ? 35.875 -20.922 -15.297 1 97.12 301 ASP B N 1
ATOM 8902 C CA . ASP B 1 301 ? 34.562 -20.484 -15.797 1 97.12 301 ASP B CA 1
ATOM 8903 C C . ASP B 1 301 ? 34.625 -20.188 -17.297 1 97.12 301 ASP B C 1
ATOM 8905 O O . ASP B 1 301 ? 35.312 -19.234 -17.719 1 97.12 301 ASP B O 1
ATOM 8909 N N . LYS B 1 302 ? 33.906 -20.922 -18.094 1 97.44 302 LYS B N 1
ATOM 8910 C CA . LYS B 1 302 ? 33.969 -20.844 -19.547 1 97.44 302 LYS B CA 1
ATOM 8911 C C . LYS B 1 302 ? 32.719 -20.203 -20.109 1 97.44 302 LYS B C 1
ATOM 8913 O O . LYS B 1 302 ? 31.609 -20.438 -19.594 1 97.44 302 LYS B O 1
ATOM 8918 N N . ARG B 1 303 ? 32.875 -19.391 -21.094 1 96.19 303 ARG B N 1
ATOM 8919 C CA . ARG B 1 303 ? 31.75 -18.781 -21.812 1 96.19 303 ARG B CA 1
ATOM 8920 C C . ARG B 1 303 ? 31.391 -19.594 -23.047 1 96.19 303 ARG B C 1
ATOM 8922 O O . ARG B 1 303 ? 32.219 -20.375 -23.547 1 96.19 303 ARG B O 1
ATOM 8929 N N . LEU B 1 304 ? 30.156 -19.469 -23.5 1 95.88 304 LEU B N 1
ATOM 8930 C CA . LEU B 1 304 ? 29.781 -20 -24.812 1 95.88 304 LEU B CA 1
ATOM 8931 C C . LEU B 1 304 ? 30.453 -19.203 -25.922 1 95.88 304 LEU B C 1
ATOM 8933 O O . LEU B 1 304 ? 30.312 -17.984 -25.984 1 95.88 304 LEU B O 1
ATOM 8937 N N . ALA B 1 305 ? 31.062 -19.812 -26.812 1 93.94 305 ALA B N 1
ATOM 8938 C CA . ALA B 1 305 ? 31.891 -19.156 -27.812 1 93.94 305 ALA B CA 1
ATOM 8939 C C . ALA B 1 305 ? 31.047 -18.406 -28.828 1 93.94 305 ALA B C 1
ATOM 8941 O O . ALA B 1 305 ? 31.5 -17.438 -29.438 1 93.94 305 ALA B O 1
ATOM 8942 N N . PHE B 1 306 ? 29.797 -18.859 -28.953 1 92.44 306 PHE B N 1
ATOM 8943 C CA . PHE B 1 306 ? 28.953 -18.312 -30 1 92.44 306 PHE B CA 1
ATOM 8944 C C . PHE B 1 306 ? 27.672 -17.75 -29.406 1 92.44 306 PHE B C 1
ATOM 8946 O O . PHE B 1 306 ? 27.25 -18.156 -28.312 1 92.44 306 PHE B O 1
ATOM 8953 N N . ASP B 1 307 ? 27.125 -16.828 -30.156 1 91.06 307 ASP B N 1
ATOM 8954 C CA . ASP B 1 307 ? 25.812 -16.312 -29.797 1 91.06 307 ASP B CA 1
ATOM 8955 C C . ASP B 1 307 ? 24.703 -17.234 -30.297 1 91.06 307 ASP B C 1
ATOM 8957 O O . ASP B 1 307 ? 24.625 -17.547 -31.484 1 91.06 307 ASP B O 1
ATOM 8961 N N . LEU B 1 308 ? 23.922 -17.656 -29.375 1 94.19 308 LEU B N 1
ATOM 8962 C CA . LEU B 1 308 ? 22.875 -18.609 -29.734 1 94.19 308 LEU B CA 1
ATOM 8963 C C . LEU B 1 308 ? 21.875 -17.969 -30.703 1 94.19 308 LEU B C 1
ATOM 8965 O O . LEU B 1 308 ? 21.109 -18.672 -31.375 1 94.19 308 LEU B O 1
ATOM 8969 N N . ASN B 1 309 ? 21.875 -16.641 -30.766 1 92.06 309 ASN B N 1
ATOM 8970 C CA . ASN B 1 309 ? 21 -15.922 -31.703 1 92.06 309 ASN B CA 1
ATOM 8971 C C . ASN B 1 309 ? 21.344 -16.25 -33.156 1 92.06 309 ASN B C 1
ATOM 8973 O O . ASN B 1 309 ? 20.516 -16.078 -34.031 1 92.06 309 ASN B O 1
ATOM 8977 N N . ASP B 1 310 ? 22.516 -16.703 -33.344 1 92.38 310 ASP B N 1
ATOM 8978 C CA . ASP B 1 310 ? 22.938 -17.078 -34.719 1 92.38 310 ASP B CA 1
ATOM 8979 C C . ASP B 1 310 ? 22.203 -18.344 -35.188 1 92.38 310 ASP B C 1
ATOM 8981 O O . ASP B 1 310 ? 22.062 -18.562 -36.375 1 92.38 310 ASP B O 1
ATOM 8985 N N . HIS B 1 311 ? 21.781 -19.141 -34.281 1 94.19 311 HIS B N 1
ATOM 8986 C CA . HIS B 1 311 ? 21.109 -20.406 -34.594 1 94.19 311 HIS B CA 1
ATOM 8987 C C . HIS B 1 311 ? 19.594 -20.297 -34.406 1 94.19 311 HIS B C 1
ATOM 8989 O O . HIS B 1 311 ? 18.828 -20.922 -35.125 1 94.19 311 HIS B O 1
ATOM 8995 N N . VAL B 1 312 ? 19.188 -19.547 -33.469 1 96.44 312 VAL B N 1
ATOM 8996 C CA . VAL B 1 312 ? 17.781 -19.266 -33.188 1 96.44 312 VAL B CA 1
ATOM 8997 C C . VAL B 1 312 ? 17.594 -17.766 -32.969 1 96.44 312 VAL B C 1
ATOM 8999 O O . VAL B 1 312 ? 17.422 -17.312 -31.828 1 96.44 312 VAL B O 1
ATOM 9002 N N . PRO B 1 313 ? 17.406 -17 -34 1 96.06 313 PRO B N 1
ATOM 9003 C CA . PRO B 1 313 ? 17.422 -15.539 -33.875 1 96.06 313 PRO B CA 1
ATOM 9004 C C . PRO B 1 313 ? 16.203 -14.992 -33.156 1 96.06 313 PRO B C 1
ATOM 9006 O O . PRO B 1 313 ? 16.219 -13.867 -32.656 1 96.06 313 PRO B O 1
ATOM 9009 N N . TRP B 1 314 ? 15.141 -15.758 -33.125 1 96.62 314 TRP B N 1
ATOM 9010 C CA . TRP B 1 314 ? 13.898 -15.273 -32.531 1 96.62 314 TRP B CA 1
ATOM 9011 C C . TRP B 1 314 ? 13.828 -15.664 -31.047 1 96.62 314 TRP B C 1
ATOM 9013 O O . TRP B 1 314 ? 12.82 -15.43 -30.375 1 96.62 314 TRP B O 1
ATOM 9023 N N . GLN B 1 315 ? 14.898 -16.266 -30.5 1 95.81 315 GLN B N 1
ATOM 9024 C CA . GLN B 1 315 ? 14.852 -16.781 -29.125 1 95.81 315 GLN B CA 1
ATOM 9025 C C . GLN B 1 315 ? 14.648 -15.656 -28.125 1 95.81 315 GLN B C 1
ATOM 9027 O O . GLN B 1 315 ? 15.195 -14.562 -28.281 1 95.81 315 GLN B O 1
ATOM 9032 N N . GLU B 1 316 ? 13.734 -15.906 -27.203 1 96.75 316 GLU B N 1
ATOM 9033 C CA . GLU B 1 316 ? 13.422 -14.945 -26.156 1 96.75 316 GLU B CA 1
ATOM 9034 C C . GLU B 1 316 ? 13.516 -15.594 -24.781 1 96.75 316 GLU B C 1
ATOM 9036 O O . GLU B 1 316 ? 14.133 -15.039 -23.859 1 96.75 316 GLU B O 1
ATOM 9041 N N . TYR B 1 317 ? 12.945 -16.734 -24.578 1 98 317 TYR B N 1
ATOM 9042 C CA . TYR B 1 317 ? 12.859 -17.391 -23.281 1 98 317 TYR B CA 1
ATOM 9043 C C . TYR B 1 317 ? 13.664 -18.688 -23.281 1 98 317 TYR B C 1
ATOM 9045 O O . TYR B 1 317 ? 13.469 -19.562 -24.141 1 98 317 TYR B O 1
ATOM 9053 N N . LEU B 1 318 ? 14.594 -18.844 -22.328 1 98 318 LEU B N 1
ATOM 9054 C CA . LEU B 1 318 ? 15.141 -20.156 -22.031 1 98 318 LEU B CA 1
ATOM 9055 C C . LEU B 1 318 ? 14.156 -20.984 -21.219 1 98 318 LEU B C 1
ATOM 9057 O O . LEU B 1 318 ? 13.969 -20.734 -20.031 1 98 318 LEU B O 1
ATOM 9061 N N . VAL B 1 319 ? 13.609 -22 -21.828 1 97.44 319 VAL B N 1
ATOM 9062 C CA . VAL B 1 319 ? 12.492 -22.734 -21.25 1 97.44 319 VAL B CA 1
ATOM 9063 C C . VAL B 1 319 ? 13.016 -23.906 -20.422 1 97.44 319 VAL B C 1
ATOM 9065 O O . VAL B 1 319 ? 12.547 -24.156 -19.312 1 97.44 319 VAL B O 1
ATOM 9068 N N . ARG B 1 320 ? 13.891 -24.688 -21.016 1 96.94 320 ARG B N 1
ATOM 9069 C CA . ARG B 1 320 ? 14.547 -25.828 -20.375 1 96.94 320 ARG B CA 1
ATOM 9070 C C . ARG B 1 320 ? 16.016 -25.922 -20.797 1 96.94 320 ARG B C 1
ATOM 9072 O O . ARG B 1 320 ? 16.391 -25.469 -21.875 1 96.94 320 ARG B O 1
ATOM 9079 N N . ALA B 1 321 ? 16.797 -26.547 -19.953 1 97.31 321 ALA B N 1
ATOM 9080 C CA . ALA B 1 321 ? 18.203 -26.828 -20.266 1 97.31 321 ALA B CA 1
ATOM 9081 C C . ALA B 1 321 ? 18.719 -28.016 -19.453 1 97.31 321 ALA B C 1
ATOM 9083 O O . ALA B 1 321 ? 18.109 -28.391 -18.453 1 97.31 321 ALA B O 1
ATOM 9084 N N . GLY B 1 322 ? 19.75 -28.609 -19.891 1 96.25 322 GLY B N 1
ATOM 9085 C CA . GLY B 1 322 ? 20.375 -29.734 -19.203 1 96.25 322 GLY B CA 1
ATOM 9086 C C . GLY B 1 322 ? 21.422 -30.438 -20.031 1 96.25 322 GLY B C 1
ATOM 9087 O O . GLY B 1 322 ? 21.953 -29.859 -20.984 1 96.25 322 GLY B O 1
ATOM 9088 N N . TRP B 1 323 ? 21.797 -31.625 -19.609 1 96.5 323 TRP B N 1
ATOM 9089 C CA . TRP B 1 323 ? 22.828 -32.406 -20.266 1 96.5 323 TRP B CA 1
ATOM 9090 C C . TRP B 1 323 ? 22.234 -33.656 -20.953 1 96.5 323 TRP B C 1
ATOM 9092 O O . TRP B 1 323 ? 21.188 -34.125 -20.531 1 96.5 323 TRP B O 1
ATOM 9102 N N . THR B 1 324 ? 22.859 -34.031 -22.016 1 93.31 324 THR B N 1
ATOM 9103 C CA . THR B 1 324 ? 22.625 -35.406 -22.484 1 93.31 324 THR B CA 1
ATOM 9104 C C . THR B 1 324 ? 23.25 -36.406 -21.531 1 93.31 324 THR B C 1
ATOM 9106 O O . THR B 1 324 ? 24.172 -36.094 -20.781 1 93.31 324 THR B O 1
ATOM 9109 N N . ASP B 1 325 ? 22.797 -37.594 -21.578 1 88.88 325 ASP B N 1
ATOM 9110 C CA . ASP B 1 325 ? 23.188 -38.594 -20.594 1 88.88 325 ASP B CA 1
ATOM 9111 C C . ASP B 1 325 ? 24.672 -38.906 -20.719 1 88.88 325 ASP B C 1
ATOM 9113 O O . ASP B 1 325 ? 25.312 -39.281 -19.719 1 88.88 325 ASP B O 1
ATOM 9117 N N . ASP B 1 326 ? 25.234 -38.812 -21.906 1 87.38 326 ASP B N 1
ATOM 9118 C CA . ASP B 1 326 ? 26.641 -39.156 -22.109 1 87.38 326 ASP B CA 1
ATOM 9119 C C . ASP B 1 326 ? 27.547 -38 -21.688 1 87.38 326 ASP B C 1
ATOM 9121 O O . ASP B 1 326 ? 28.766 -38.156 -21.656 1 87.38 326 ASP B O 1
ATOM 9125 N N . GLY B 1 327 ? 26.984 -36.844 -21.438 1 92.31 327 GLY B N 1
ATOM 9126 C CA . GLY B 1 327 ? 27.734 -35.719 -20.938 1 92.31 327 GLY B CA 1
ATOM 9127 C C . GLY B 1 327 ? 28.516 -35 -22.016 1 92.31 327 GLY B C 1
ATOM 9128 O O . GLY B 1 327 ? 29.297 -34.094 -21.734 1 92.31 327 GLY B O 1
ATOM 9129 N N . ASN B 1 328 ? 28.25 -35.312 -23.266 1 92.31 328 ASN B N 1
ATOM 9130 C CA . ASN B 1 328 ? 29.016 -34.688 -24.344 1 92.31 328 ASN B CA 1
ATOM 9131 C C . ASN B 1 328 ? 28.359 -33.438 -24.875 1 92.31 328 ASN B C 1
ATOM 9133 O O . ASN B 1 328 ? 29 -32.594 -25.516 1 92.31 328 ASN B O 1
ATOM 9137 N N . ASN B 1 329 ? 27.078 -33.438 -24.688 1 94.44 329 ASN B N 1
ATOM 9138 C CA . ASN B 1 329 ? 26.328 -32.281 -25.156 1 94.44 329 ASN B CA 1
ATOM 9139 C C . ASN B 1 329 ? 25.391 -31.734 -24.062 1 94.44 329 ASN B C 1
ATOM 9141 O O . ASN B 1 329 ? 25.031 -32.438 -23.141 1 94.44 329 ASN B O 1
ATOM 9145 N N . VAL B 1 330 ? 25.109 -30.469 -24.266 1 96.94 330 VAL B N 1
ATOM 9146 C CA . VAL B 1 330 ? 24.062 -29.781 -23.516 1 96.94 330 VAL B CA 1
ATOM 9147 C C . VAL B 1 330 ? 22.875 -29.5 -24.438 1 96.94 330 VAL B C 1
ATOM 9149 O O . VAL B 1 330 ? 23.047 -29.297 -25.641 1 96.94 330 VAL B O 1
ATOM 9152 N N . TYR B 1 331 ? 21.75 -29.562 -23.875 1 97 331 TYR B N 1
ATOM 9153 C CA . TYR B 1 331 ? 20.594 -29.125 -24.656 1 97 331 TYR B CA 1
ATOM 9154 C C . TYR B 1 331 ? 19.984 -27.859 -24.062 1 97 331 TYR B C 1
ATOM 9156 O O . TYR B 1 331 ? 20.109 -27.609 -22.859 1 97 331 TYR B O 1
ATOM 9164 N N . ALA B 1 332 ? 19.406 -27.031 -24.859 1 97.69 332 ALA B N 1
ATOM 9165 C CA . ALA B 1 332 ? 18.688 -25.828 -24.469 1 97.69 332 ALA B CA 1
ATOM 9166 C C . ALA B 1 332 ? 17.422 -25.641 -25.312 1 97.69 332 ALA B C 1
ATOM 9168 O O . ALA B 1 332 ? 17.469 -25.75 -26.547 1 97.69 332 ALA B O 1
ATOM 9169 N N . GLN B 1 333 ? 16.328 -25.469 -24.656 1 97.56 333 GLN B N 1
ATOM 9170 C CA . GLN B 1 333 ? 15.055 -25.234 -25.312 1 97.56 333 GLN B CA 1
ATOM 9171 C C . GLN B 1 333 ? 14.656 -23.766 -25.219 1 97.56 333 GLN B C 1
ATOM 9173 O O . GLN B 1 333 ? 14.617 -23.188 -24.125 1 97.56 333 GLN B O 1
ATOM 9178 N N . PHE B 1 334 ? 14.352 -23.188 -26.375 1 97.75 334 PHE B N 1
ATOM 9179 C CA . PHE B 1 334 ? 14.008 -21.766 -26.422 1 97.75 334 PHE B CA 1
ATOM 9180 C C . PHE B 1 334 ? 12.633 -21.562 -27.047 1 97.75 334 PHE B C 1
ATOM 9182 O O . PHE B 1 334 ? 12.18 -22.375 -27.844 1 97.75 334 PHE B O 1
ATOM 9189 N N . MET B 1 335 ? 12.008 -20.484 -26.656 1 98.19 335 MET B N 1
ATOM 9190 C CA . MET B 1 335 ? 10.789 -19.984 -27.297 1 98.19 335 MET B CA 1
ATOM 9191 C C . MET B 1 335 ? 10.93 -18.516 -27.656 1 98.19 335 MET B C 1
ATOM 9193 O O . MET B 1 335 ? 11.773 -17.812 -27.109 1 98.19 335 MET B O 1
ATOM 9197 N N . ASP B 1 336 ? 10.125 -18.156 -28.641 1 98.12 336 ASP B N 1
ATOM 9198 C CA . ASP B 1 336 ? 10.086 -16.734 -28.984 1 98.12 336 ASP B CA 1
ATOM 9199 C C . ASP B 1 336 ? 9.203 -15.969 -28 1 98.12 336 ASP B C 1
ATOM 9201 O O . ASP B 1 336 ? 8.594 -16.562 -27.109 1 98.12 336 ASP B O 1
ATOM 9205 N N . ARG B 1 337 ? 9.172 -14.703 -28.109 1 97.94 337 ARG B N 1
ATOM 9206 C CA . ARG B 1 337 ? 8.469 -13.828 -27.188 1 97.94 337 ARG B CA 1
ATOM 9207 C C . ARG B 1 337 ? 6.996 -14.195 -27.094 1 97.94 337 ARG B C 1
ATOM 9209 O O . ARG B 1 337 ? 6.441 -14.289 -26 1 97.94 337 ARG B O 1
ATOM 9216 N N . LEU B 1 338 ? 6.359 -14.438 -28.219 1 98.25 338 LEU B N 1
ATOM 9217 C CA . LEU B 1 338 ? 4.93 -14.727 -28.25 1 98.25 338 LEU B CA 1
ATOM 9218 C C . LEU B 1 338 ? 4.668 -16.203 -27.984 1 98.25 338 LEU B C 1
ATOM 9220 O O . LEU B 1 338 ? 3.514 -16.625 -27.859 1 98.25 338 LEU B O 1
ATOM 9224 N N . GLN B 1 339 ? 5.73 -17.047 -27.969 1 98.12 339 GLN B N 1
ATOM 9225 C CA . GLN B 1 339 ? 5.664 -18.469 -27.688 1 98.12 339 GLN B CA 1
ATOM 9226 C C . GLN B 1 339 ? 4.883 -19.203 -28.781 1 98.12 339 GLN B C 1
ATOM 9228 O O . GLN B 1 339 ? 4.023 -20.031 -28.484 1 98.12 339 GLN B O 1
ATOM 9233 N N . ASN B 1 340 ? 5.18 -18.828 -30.016 1 97.5 340 ASN B N 1
ATOM 9234 C CA . ASN B 1 340 ? 4.641 -19.5 -31.188 1 97.5 340 ASN B CA 1
ATOM 9235 C C . ASN B 1 340 ? 5.691 -20.375 -31.859 1 97.5 340 ASN B C 1
ATOM 9237 O O . ASN B 1 340 ? 5.371 -21.156 -32.75 1 97.5 340 ASN B O 1
ATOM 9241 N N . LYS B 1 341 ? 6.855 -20.188 -31.422 1 98 341 LYS B N 1
ATOM 9242 C CA . LYS B 1 341 ? 7.977 -20.969 -31.922 1 98 341 LYS B CA 1
ATOM 9243 C C . LYS B 1 341 ? 8.789 -21.562 -30.781 1 98 341 LYS B C 1
ATOM 9245 O O . LYS B 1 341 ? 8.969 -20.922 -29.75 1 98 341 LYS B O 1
ATOM 9250 N N . MET B 1 342 ? 9.242 -22.734 -31 1 97.81 342 MET B N 1
ATOM 9251 C CA . MET B 1 342 ? 10.094 -23.406 -30.016 1 97.81 342 MET B CA 1
ATOM 9252 C C . MET B 1 342 ? 11.203 -24.203 -30.719 1 97.81 342 MET B C 1
ATOM 9254 O O . MET B 1 342 ? 10.984 -24.781 -31.781 1 97.81 342 MET B O 1
ATOM 9258 N N . ALA B 1 343 ? 12.406 -24.156 -30.172 1 97.62 343 ALA B N 1
ATOM 9259 C CA . ALA B 1 343 ? 13.523 -24.922 -30.688 1 97.62 343 ALA B CA 1
ATOM 9260 C C . ALA B 1 343 ? 14.305 -25.594 -29.562 1 97.62 343 ALA B C 1
ATOM 9262 O O . ALA B 1 343 ? 14.445 -25.031 -28.469 1 97.62 343 ALA B O 1
ATOM 9263 N N . ILE B 1 344 ? 14.75 -26.797 -29.859 1 96.88 344 ILE B N 1
ATOM 9264 C CA . ILE B 1 344 ? 15.695 -27.484 -28.984 1 96.88 344 ILE B CA 1
ATOM 9265 C C . ILE B 1 344 ? 17.078 -27.516 -29.641 1 96.88 344 ILE B C 1
ATOM 9267 O O . ILE B 1 344 ? 17.234 -28.031 -30.734 1 96.88 344 ILE B O 1
ATOM 9271 N N . LEU B 1 345 ? 18.047 -26.938 -28.938 1 96.75 345 LEU B N 1
ATOM 9272 C CA . LEU B 1 345 ? 19.438 -26.906 -29.406 1 96.75 345 LEU B CA 1
ATOM 9273 C C . LEU B 1 345 ? 20.25 -27.984 -28.703 1 96.75 345 LEU B C 1
ATOM 9275 O O . LEU B 1 345 ? 20.047 -28.281 -27.516 1 96.75 345 LEU B O 1
ATOM 9279 N N . LEU B 1 346 ? 21.078 -28.562 -29.453 1 95.5 346 LEU B N 1
ATOM 9280 C CA . LEU B 1 346 ? 22.156 -29.391 -28.938 1 95.5 346 LEU B CA 1
ATOM 9281 C C . LEU B 1 346 ? 23.5 -28.672 -29.031 1 95.5 346 LEU B C 1
ATOM 9283 O O . LEU B 1 346 ? 23.922 -28.281 -30.125 1 95.5 346 LEU B O 1
ATOM 9287 N N . ILE B 1 347 ? 24.156 -28.5 -27.938 1 96.94 347 ILE B N 1
ATOM 9288 C CA . ILE B 1 347 ? 25.391 -27.734 -27.844 1 96.94 347 ILE B CA 1
ATOM 9289 C C . ILE B 1 347 ? 26.516 -28.641 -27.344 1 96.94 347 ILE B C 1
ATOM 9291 O O . ILE B 1 347 ? 26.469 -29.125 -26.219 1 96.94 347 ILE B O 1
ATOM 9295 N N . SER B 1 348 ? 27.516 -28.734 -28.125 1 95.31 348 SER B N 1
ATOM 9296 C CA . SER B 1 348 ? 28.672 -29.516 -27.703 1 95.31 348 SER B CA 1
ATOM 9297 C C . SER B 1 348 ? 29.391 -28.859 -26.531 1 95.31 348 SER B C 1
ATOM 9299 O O . SER B 1 348 ? 29.516 -27.641 -26.484 1 95.31 348 SER B O 1
ATOM 9301 N N . ARG B 1 349 ? 29.906 -29.672 -25.672 1 95.5 349 ARG B N 1
ATOM 9302 C CA . ARG B 1 349 ? 30.672 -29.141 -24.562 1 95.5 349 ARG B CA 1
ATOM 9303 C C . ARG B 1 349 ? 31.891 -28.344 -25.062 1 95.5 349 ARG B C 1
ATOM 9305 O O . ARG B 1 349 ? 32.344 -27.438 -24.391 1 95.5 349 ARG B O 1
ATOM 9312 N N . GLU B 1 350 ? 32.312 -28.625 -26.266 1 94.25 350 GLU B N 1
ATOM 9313 C CA . GLU B 1 350 ? 33.469 -27.969 -26.859 1 94.25 350 GLU B CA 1
ATOM 9314 C C . GLU B 1 350 ? 33.156 -26.531 -27.234 1 94.25 350 GLU B C 1
ATOM 9316 O O . GLU B 1 350 ? 34.062 -25.734 -27.469 1 94.25 350 GLU B O 1
ATOM 9321 N N . ALA B 1 351 ? 31.938 -26.25 -27.281 1 95.88 351 ALA B N 1
ATOM 9322 C CA . ALA B 1 351 ? 31.547 -24.891 -27.625 1 95.88 351 ALA B CA 1
ATOM 9323 C C . ALA B 1 351 ? 31.812 -23.922 -26.484 1 95.88 351 ALA B C 1
ATOM 9325 O O . ALA B 1 351 ? 31.797 -22.703 -26.656 1 95.88 351 ALA B O 1
ATOM 9326 N N . PHE B 1 352 ? 32.031 -24.391 -25.281 1 97.06 352 PHE B N 1
ATOM 9327 C CA . PHE B 1 352 ? 32.375 -23.578 -24.109 1 97.06 352 PHE B CA 1
ATOM 9328 C C . PHE B 1 352 ? 33.875 -23.406 -23.969 1 97.06 352 PHE B C 1
ATOM 9330 O O . PHE B 1 352 ? 34.594 -24.375 -23.844 1 97.06 352 PHE B O 1
ATOM 9337 N N . VAL B 1 353 ? 34.281 -22.078 -23.938 1 96.06 353 VAL B N 1
ATOM 9338 C CA . VAL B 1 353 ? 35.719 -21.812 -23.969 1 96.06 353 VAL B CA 1
ATOM 9339 C C . VAL B 1 353 ? 36.062 -20.734 -22.953 1 96.06 353 VAL B C 1
ATOM 9341 O O . VAL B 1 353 ? 35.188 -20 -22.484 1 96.06 353 VAL B O 1
ATOM 9344 N N . SER B 1 354 ? 37.312 -20.719 -22.641 1 93.25 354 SER B N 1
ATOM 9345 C CA . SER B 1 354 ? 37.781 -19.656 -21.75 1 93.25 354 SER B CA 1
ATOM 9346 C C . SER B 1 354 ? 37.688 -18.297 -22.422 1 93.25 354 SER B C 1
ATOM 9348 O O . SER B 1 354 ? 37.625 -18.188 -23.641 1 93.25 354 SER B O 1
ATOM 9350 N N . ASP B 1 355 ? 37.625 -17.25 -21.688 1 85.31 355 ASP B N 1
ATOM 9351 C CA . ASP B 1 355 ? 37.344 -15.906 -22.156 1 85.31 355 ASP B CA 1
ATOM 9352 C C . ASP B 1 355 ? 38.344 -15.484 -23.25 1 85.31 355 ASP B C 1
ATOM 9354 O O . ASP B 1 355 ? 37.969 -14.789 -24.203 1 85.31 355 ASP B O 1
ATOM 9358 N N . GLU B 1 356 ? 39.594 -15.953 -23.234 1 85.31 356 GLU B N 1
ATOM 9359 C CA . GLU B 1 356 ? 40.594 -15.5 -24.188 1 85.31 356 GLU B CA 1
ATOM 9360 C C . GLU B 1 356 ? 40.75 -16.5 -25.328 1 85.31 356 GLU B C 1
ATOM 9362 O O . GLU B 1 356 ? 41.469 -16.234 -26.297 1 85.31 356 GLU B O 1
ATOM 9367 N N . GLU B 1 357 ? 39.906 -17.484 -25.266 1 86.06 357 GLU B N 1
ATOM 9368 C CA . GLU B 1 357 ? 40.125 -18.547 -26.234 1 86.06 357 GLU B CA 1
ATOM 9369 C C . GLU B 1 357 ? 39.281 -18.328 -27.484 1 86.06 357 GLU B C 1
ATOM 9371 O O . GLU B 1 357 ? 38.125 -17.922 -27.406 1 86.06 357 GLU B O 1
ATOM 9376 N N . ILE B 1 358 ? 39.938 -18.531 -28.703 1 82 358 ILE B N 1
ATOM 9377 C CA . ILE B 1 358 ? 39.25 -18.438 -29.969 1 82 358 ILE B CA 1
ATOM 9378 C C . ILE B 1 358 ? 38.969 -19.844 -30.516 1 82 358 ILE B C 1
ATOM 9380 O O . ILE B 1 358 ? 39.844 -20.688 -30.547 1 82 358 ILE B O 1
ATOM 9384 N N . VAL B 1 359 ? 37.688 -20.062 -30.797 1 81 359 VAL B N 1
ATOM 9385 C CA . VAL B 1 359 ? 37.312 -21.375 -31.297 1 81 359 VAL B CA 1
ATOM 9386 C C . VAL B 1 359 ? 37.5 -21.422 -32.812 1 81 359 VAL B C 1
ATOM 9388 O O . VAL B 1 359 ? 37 -20.562 -33.531 1 81 359 VAL B O 1
ATOM 9391 N N . SER B 1 360 ? 38.188 -22.391 -33.312 1 82.88 360 SER B N 1
ATOM 9392 C CA . SER B 1 360 ? 38.469 -22.562 -34.719 1 82.88 360 SER B CA 1
ATOM 9393 C C . SER B 1 360 ? 37.344 -23.312 -35.438 1 82.88 360 SER B C 1
ATOM 9395 O O . SER B 1 360 ? 37.188 -23.203 -36.656 1 82.88 360 SER B O 1
ATOM 9397 N N . LYS B 1 361 ? 36.562 -23.969 -34.719 1 84 361 LYS B N 1
ATOM 9398 C CA . LYS B 1 361 ? 35.5 -24.766 -35.312 1 84 361 LYS B CA 1
ATOM 9399 C C . LYS B 1 361 ? 34.312 -23.891 -35.688 1 84 361 LYS B C 1
ATOM 9401 O O . LYS B 1 361 ? 34.062 -22.859 -35.062 1 84 361 LYS B O 1
ATOM 9406 N N . ASP B 1 362 ? 33.625 -24.438 -36.719 1 87.38 362 ASP B N 1
ATOM 9407 C CA . ASP B 1 362 ? 32.406 -23.734 -37.125 1 87.38 362 ASP B CA 1
ATOM 9408 C C . ASP B 1 362 ? 31.297 -23.906 -36.125 1 87.38 362 ASP B C 1
ATOM 9410 O O . ASP B 1 362 ? 31.141 -24.969 -35.531 1 87.38 362 ASP B O 1
ATOM 9414 N N . SER B 1 363 ? 30.531 -22.891 -35.906 1 89.44 363 SER B N 1
ATOM 9415 C CA . SER B 1 363 ? 29.438 -22.891 -34.938 1 89.44 363 SER B CA 1
ATOM 9416 C C . SER B 1 363 ? 28.422 -23.984 -35.25 1 89.44 363 SER B C 1
ATOM 9418 O O . SER B 1 363 ? 27.859 -24.594 -34.344 1 89.44 363 SER B O 1
ATOM 9420 N N . ASN B 1 364 ? 28.281 -24.344 -36.469 1 88.69 364 ASN B N 1
ATOM 9421 C CA . ASN B 1 364 ? 27.266 -25.312 -36.875 1 88.69 364 ASN B CA 1
ATOM 9422 C C . ASN B 1 364 ? 27.703 -26.75 -36.531 1 88.69 364 ASN B C 1
ATOM 9424 O O . ASN B 1 364 ? 26.875 -27.656 -36.531 1 88.69 364 ASN B O 1
ATOM 9428 N N . SER B 1 365 ? 28.984 -26.891 -36.344 1 88.31 365 SER B N 1
ATOM 9429 C CA . SER B 1 365 ? 29.469 -28.203 -35.938 1 88.31 365 SER B CA 1
ATOM 9430 C C . SER B 1 365 ? 29.297 -28.422 -34.438 1 88.31 365 SER B C 1
ATOM 9432 O O . SER B 1 365 ? 29.234 -29.562 -33.969 1 88.31 365 SER B O 1
ATOM 9434 N N . LEU B 1 366 ? 29.172 -27.328 -33.75 1 93.12 366 LEU B N 1
ATOM 9435 C CA . LEU B 1 366 ? 29.156 -27.438 -32.281 1 93.12 366 LEU B CA 1
ATOM 9436 C C . LEU B 1 366 ? 27.75 -27.203 -31.734 1 93.12 366 LEU B C 1
ATOM 9438 O O . LEU B 1 366 ? 27.438 -27.625 -30.609 1 93.12 366 LEU B O 1
ATOM 9442 N N . ILE B 1 367 ? 26.938 -26.469 -32.469 1 95.06 367 ILE B N 1
ATOM 9443 C CA . ILE B 1 367 ? 25.578 -26.141 -32.062 1 95.06 367 ILE B CA 1
ATOM 9444 C C . ILE B 1 367 ? 24.609 -26.516 -33.156 1 95.06 367 ILE B C 1
ATOM 9446 O O . ILE B 1 367 ? 24.734 -26.062 -34.281 1 95.06 367 ILE B O 1
ATOM 9450 N N . ARG B 1 368 ? 23.562 -27.312 -32.812 1 92.44 368 ARG B N 1
ATOM 9451 C CA . ARG B 1 368 ? 22.609 -27.781 -33.812 1 92.44 368 ARG B CA 1
ATOM 9452 C C . ARG B 1 368 ? 21.172 -27.641 -33.281 1 92.44 368 ARG B C 1
ATOM 9454 O O . ARG B 1 368 ? 20.906 -27.875 -32.094 1 92.44 368 ARG B O 1
ATOM 9461 N N . VAL B 1 369 ? 20.297 -27.266 -34.156 1 94.31 369 VAL B N 1
ATOM 9462 C CA . VAL B 1 369 ? 18.875 -27.312 -33.844 1 94.31 369 VAL B CA 1
ATOM 9463 C C . VAL B 1 369 ? 18.344 -28.719 -34.125 1 94.31 369 VAL B C 1
ATOM 9465 O O . VAL B 1 369 ? 18.234 -29.141 -35.281 1 94.31 369 VAL B O 1
ATOM 9468 N N . VAL B 1 370 ? 17.922 -29.422 -33.156 1 93.44 370 VAL B N 1
ATOM 9469 C CA . VAL B 1 370 ? 17.562 -30.812 -33.312 1 93.44 370 VAL B CA 1
ATOM 9470 C C . VAL B 1 370 ? 16.047 -30.969 -33.438 1 93.44 370 VAL B C 1
ATOM 9472 O O . VAL B 1 370 ? 15.547 -32 -33.875 1 93.44 370 VAL B O 1
ATOM 9475 N N . TYR B 1 371 ? 15.336 -30.031 -33 1 94.56 371 TYR B N 1
ATOM 9476 C CA . TYR B 1 371 ? 13.883 -30.016 -33.125 1 94.56 371 TYR B CA 1
ATOM 9477 C C . TYR B 1 371 ? 13.344 -28.594 -33.156 1 94.56 371 TYR B C 1
ATOM 9479 O O . TYR B 1 371 ? 13.844 -27.719 -32.438 1 94.56 371 TYR B O 1
ATOM 9487 N N . GLN B 1 372 ? 12.391 -28.328 -33.906 1 95.19 372 GLN B N 1
ATOM 9488 C CA . GLN B 1 372 ? 11.68 -27.062 -33.969 1 95.19 372 GLN B CA 1
ATOM 9489 C C . GLN B 1 372 ? 10.188 -27.266 -34.188 1 95.19 372 GLN B C 1
ATOM 9491 O O . GLN B 1 372 ? 9.773 -28.172 -34.938 1 95.19 372 GLN B O 1
ATOM 9496 N N . GLU B 1 373 ? 9.398 -26.5 -33.5 1 95.94 373 GLU B N 1
ATOM 9497 C CA . GLU B 1 373 ? 7.941 -26.562 -33.625 1 95.94 373 GLU B CA 1
ATOM 9498 C C . GLU B 1 373 ? 7.34 -25.156 -33.688 1 95.94 373 GLU B C 1
ATOM 9500 O O . GLU B 1 373 ? 7.797 -24.25 -32.969 1 95.94 373 GLU B O 1
ATOM 9505 N N . ASP B 1 374 ? 6.379 -24.984 -34.562 1 96.81 374 ASP B N 1
ATOM 9506 C CA . ASP B 1 374 ? 5.633 -23.734 -34.719 1 96.81 374 ASP B CA 1
ATOM 9507 C C . ASP B 1 374 ? 4.148 -23.953 -34.438 1 96.81 374 ASP B C 1
ATOM 9509 O O . ASP B 1 374 ? 3.629 -25.062 -34.625 1 96.81 374 ASP B O 1
ATOM 9513 N N . SER B 1 375 ? 3.516 -22.953 -33.906 1 97.06 375 SER B N 1
ATOM 9514 C CA . SER B 1 375 ? 2.076 -22.984 -33.688 1 97.06 375 SER B CA 1
ATOM 9515 C C . SER B 1 375 ? 1.435 -21.641 -34.062 1 97.06 375 SER B C 1
ATOM 9517 O O . SER B 1 375 ? 2.021 -20.578 -33.844 1 97.06 375 SER B O 1
ATOM 9519 N N . THR B 1 376 ? 0.231 -21.734 -34.656 1 95.5 376 THR B N 1
ATOM 9520 C CA . THR B 1 376 ? -0.519 -20.516 -34.969 1 95.5 376 THR B CA 1
ATOM 9521 C C . THR B 1 376 ? -1.271 -20.031 -33.719 1 95.5 376 THR B C 1
ATOM 9523 O O . THR B 1 376 ? -1.784 -18.906 -33.719 1 95.5 376 THR B O 1
ATOM 9526 N N . ILE B 1 377 ? -1.415 -20.828 -32.719 1 96.69 377 ILE B N 1
ATOM 9527 C CA . ILE B 1 377 ? -2.051 -20.469 -31.453 1 96.69 377 ILE B CA 1
ATOM 9528 C C . ILE B 1 377 ? -0.987 -20.078 -30.438 1 96.69 377 ILE B C 1
ATOM 9530 O O . ILE B 1 377 ? -0.658 -18.891 -30.312 1 96.69 377 ILE B O 1
ATOM 9534 N N . TRP B 1 378 ? -0.416 -20.891 -29.734 1 97.62 378 TRP B N 1
ATOM 9535 C CA . TRP B 1 378 ? 0.759 -20.781 -28.875 1 97.62 378 TRP B CA 1
ATOM 9536 C C . TRP B 1 378 ? 1.312 -22.156 -28.531 1 97.62 378 TRP B C 1
ATOM 9538 O O . TRP B 1 378 ? 0.728 -23.188 -28.906 1 97.62 378 TRP B O 1
ATOM 9548 N N . LEU B 1 379 ? 2.477 -22.188 -28 1 97.5 379 LEU B N 1
ATOM 9549 C CA . LEU B 1 379 ? 3.092 -23.406 -27.484 1 97.5 379 LEU B CA 1
ATOM 9550 C C . LEU B 1 379 ? 3.145 -23.391 -25.969 1 97.5 379 LEU B C 1
ATOM 9552 O O . LEU B 1 379 ? 3.617 -22.422 -25.359 1 97.5 379 LEU B O 1
ATOM 9556 N N . ASN B 1 380 ? 2.572 -24.469 -25.391 1 96.88 380 ASN B N 1
ATOM 9557 C CA . ASN B 1 380 ? 2.709 -24.625 -23.953 1 96.88 380 ASN B CA 1
ATOM 9558 C C . ASN B 1 380 ? 4.051 -25.25 -23.578 1 96.88 380 ASN B C 1
ATOM 9560 O O . ASN B 1 380 ? 4.527 -26.156 -24.266 1 96.88 380 ASN B O 1
ATOM 9564 N N . SER B 1 381 ? 4.672 -24.672 -22.562 1 94.5 381 SER B N 1
ATOM 9565 C CA . SER B 1 381 ? 5.855 -25.344 -22.016 1 94.5 381 SER B CA 1
ATOM 9566 C C . SER B 1 381 ? 5.492 -26.656 -21.359 1 94.5 381 SER B C 1
ATOM 9568 O O . SER B 1 381 ? 4.352 -26.859 -20.922 1 94.5 381 SER B O 1
ATOM 9570 N N . HIS B 1 382 ? 6.414 -27.594 -21.328 1 94.25 382 HIS B N 1
ATOM 9571 C CA . HIS B 1 382 ? 6.184 -28.891 -20.703 1 94.25 382 HIS B CA 1
ATOM 9572 C C . HIS B 1 382 ? 7.457 -29.422 -20.047 1 94.25 382 HIS B C 1
ATOM 9574 O O . HIS B 1 382 ? 8.539 -28.875 -20.266 1 94.25 382 HIS B O 1
ATOM 9580 N N . ASN B 1 383 ? 7.328 -30.453 -19.281 1 94.88 383 ASN B N 1
ATOM 9581 C CA . ASN B 1 383 ? 8.43 -31.109 -18.578 1 94.88 383 ASN B CA 1
ATOM 9582 C C . ASN B 1 383 ? 8.672 -32.531 -19.109 1 94.88 383 ASN B C 1
ATOM 9584 O O . ASN B 1 383 ? 8.984 -33.438 -18.328 1 94.88 383 ASN B O 1
ATOM 9588 N N . LEU B 1 384 ? 8.57 -32.75 -20.406 1 96.31 384 LEU B N 1
ATOM 9589 C CA . LEU B 1 384 ? 8.492 -34.094 -20.953 1 96.31 384 LEU B CA 1
ATOM 9590 C C . LEU B 1 384 ? 9.711 -34.375 -21.812 1 96.31 384 LEU B C 1
ATOM 9592 O O . LEU B 1 384 ? 9.797 -35.469 -22.422 1 96.31 384 LEU B O 1
ATOM 9596 N N . THR B 1 385 ? 10.672 -33.531 -21.891 1 95.19 385 THR B N 1
ATOM 9597 C CA . THR B 1 385 ? 11.836 -33.719 -22.75 1 95.19 385 THR B CA 1
ATOM 9598 C C . THR B 1 385 ? 12.914 -34.531 -22.031 1 95.19 385 THR B C 1
ATOM 9600 O O . THR B 1 385 ? 13.32 -34.156 -20.922 1 95.19 385 THR B O 1
ATOM 9603 N N . ARG B 1 386 ? 13.289 -35.625 -22.641 1 94.88 386 ARG B N 1
ATOM 9604 C CA . ARG B 1 386 ? 14.352 -36.469 -22.094 1 94.88 386 ARG B CA 1
ATOM 9605 C C . ARG B 1 386 ? 15.211 -37.062 -23.203 1 94.88 386 ARG B C 1
ATOM 9607 O O . ARG B 1 386 ? 14.688 -37.719 -24.125 1 94.88 386 ARG B O 1
ATOM 9614 N N . PHE B 1 387 ? 16.516 -36.875 -23.141 1 93.62 387 PHE B N 1
ATOM 9615 C CA . PHE B 1 387 ? 17.438 -37.5 -24.062 1 93.62 387 PHE B CA 1
ATOM 9616 C C . PHE B 1 387 ? 17.812 -38.906 -23.578 1 93.62 387 PHE B C 1
ATOM 9618 O O . PHE B 1 387 ? 18.016 -39.094 -22.375 1 93.62 387 PHE B O 1
ATOM 9625 N N . ILE B 1 388 ? 17.844 -39.781 -24.469 1 90 388 ILE B N 1
ATOM 9626 C CA . ILE B 1 388 ? 18.172 -41.188 -24.172 1 90 388 ILE B CA 1
ATOM 9627 C C . ILE B 1 388 ? 19.594 -41.5 -24.656 1 90 388 ILE B C 1
ATOM 9629 O O . ILE B 1 388 ? 20.016 -41 -25.703 1 90 388 ILE B O 1
ATOM 9633 N N . LYS B 1 389 ? 20.25 -42.25 -23.797 1 82.5 389 LYS B N 1
ATOM 9634 C CA . LYS B 1 389 ? 21.609 -42.625 -24.188 1 82.5 389 LYS B CA 1
ATOM 9635 C C . LYS B 1 389 ? 21.609 -43.375 -25.516 1 82.5 389 LYS B C 1
ATOM 9637 O O . LYS B 1 389 ? 20.859 -44.344 -25.672 1 82.5 389 LYS B O 1
ATOM 9642 N N . PRO B 1 390 ? 22.438 -42.875 -26.406 1 75.12 390 PRO B N 1
ATOM 9643 C CA . PRO B 1 390 ? 22.516 -43.594 -27.672 1 75.12 390 PRO B CA 1
ATOM 9644 C C . PRO B 1 390 ? 23.141 -45 -27.531 1 75.12 390 PRO B C 1
ATOM 9646 O O . PRO B 1 390 ? 23.922 -45.219 -26.609 1 75.12 390 PRO B O 1
ATOM 9649 N N . THR B 1 391 ? 22.531 -45.906 -28.328 1 66.81 391 THR B N 1
ATOM 9650 C CA . THR B 1 391 ? 23.188 -47.219 -28.391 1 66.81 391 THR B CA 1
ATOM 9651 C C . THR B 1 391 ? 24.609 -47.062 -28.922 1 66.81 391 THR B C 1
ATOM 9653 O O . THR B 1 391 ? 24.891 -46.188 -29.734 1 66.81 391 THR B O 1
ATOM 9656 N N . ILE B 1 392 ? 25.438 -47.875 -28.453 1 60.59 392 ILE B N 1
ATOM 9657 C CA . ILE B 1 392 ? 26.859 -47.844 -28.781 1 60.59 392 ILE B CA 1
ATOM 9658 C C . ILE B 1 392 ? 27.031 -47.875 -30.297 1 60.59 392 ILE B C 1
ATOM 9660 O O . ILE B 1 392 ? 26.391 -48.688 -30.984 1 60.59 392 ILE B O 1
ATOM 9664 N N . ASN B 1 393 ? 27.828 -47.031 -30.891 1 58.62 393 ASN B N 1
ATOM 9665 C CA . ASN B 1 393 ? 28.281 -46.969 -32.281 1 58.62 393 ASN B CA 1
ATOM 9666 C C . ASN B 1 393 ? 27.188 -46.438 -33.188 1 58.62 393 ASN B C 1
ATOM 9668 O O . ASN B 1 393 ? 27.203 -46.688 -34.406 1 58.62 393 ASN B O 1
ATOM 9672 N N . SER B 1 394 ? 26.203 -45.812 -32.531 1 69.88 394 SER B N 1
ATOM 9673 C CA . SER B 1 394 ? 25.156 -45.25 -33.375 1 69.88 394 SER B CA 1
ATOM 9674 C C . SER B 1 394 ? 25.281 -43.75 -33.5 1 69.88 394 SER B C 1
ATOM 9676 O O . SER B 1 394 ? 25.703 -43.094 -32.531 1 69.88 394 SER B O 1
ATOM 9678 N N . ASN B 1 395 ? 25.172 -43.188 -34.656 1 79.38 395 ASN B N 1
ATOM 9679 C CA . ASN B 1 395 ? 25.125 -41.75 -34.875 1 79.38 395 ASN B CA 1
ATOM 9680 C C . ASN B 1 395 ? 23.734 -41.188 -34.625 1 79.38 395 ASN B C 1
ATOM 9682 O O . ASN B 1 395 ? 23.438 -40.062 -35 1 79.38 395 ASN B O 1
ATOM 9686 N N . VAL B 1 396 ? 22.984 -42.031 -33.938 1 84.56 396 VAL B N 1
ATOM 9687 C CA . VAL B 1 396 ? 21.609 -41.594 -33.656 1 84.56 396 VAL B CA 1
ATOM 9688 C C . VAL B 1 396 ? 21.469 -41.156 -32.219 1 84.56 396 VAL B C 1
ATOM 9690 O O . VAL B 1 396 ? 21.938 -41.844 -31.297 1 84.56 396 VAL B O 1
ATOM 9693 N N . LEU B 1 397 ? 20.922 -39.969 -32.031 1 88.56 397 LEU B N 1
ATOM 9694 C CA . LEU B 1 397 ? 20.609 -39.438 -30.719 1 88.56 397 LEU B CA 1
ATOM 9695 C C . LEU B 1 397 ? 19.094 -39.438 -30.484 1 88.56 397 LEU B C 1
ATOM 9697 O O . LEU B 1 397 ? 18.406 -38.5 -30.859 1 88.56 397 LEU B O 1
ATOM 9701 N N . PRO B 1 398 ? 18.609 -40.469 -29.812 1 90.75 398 PRO B N 1
ATOM 9702 C CA . PRO B 1 398 ? 17.172 -40.5 -29.516 1 90.75 398 PRO B CA 1
ATOM 9703 C C . PRO B 1 398 ? 16.797 -39.594 -28.344 1 90.75 398 PRO B C 1
ATOM 9705 O O . PRO B 1 398 ? 17.531 -39.531 -27.359 1 90.75 398 PRO B O 1
ATOM 9708 N N . PHE B 1 399 ? 15.688 -38.938 -28.484 1 93.75 399 PHE B N 1
ATOM 9709 C CA . PHE B 1 399 ? 15.141 -38.25 -27.328 1 93.75 399 PHE B CA 1
ATOM 9710 C C . PHE B 1 399 ? 13.617 -38.219 -27.375 1 93.75 399 PHE B C 1
ATOM 9712 O O . PHE B 1 399 ? 13.031 -38.25 -28.469 1 93.75 399 PHE B O 1
ATOM 9719 N N . ILE B 1 400 ? 13.008 -38.156 -26.219 1 95.31 400 ILE B N 1
ATOM 9720 C CA . ILE B 1 400 ? 11.562 -38.062 -26.016 1 95.31 400 ILE B CA 1
ATOM 9721 C C . ILE B 1 400 ? 11.164 -36.625 -25.828 1 95.31 400 ILE B C 1
ATOM 9723 O O . ILE B 1 400 ? 11.859 -35.875 -25.141 1 95.31 400 ILE B O 1
ATOM 9727 N N . TYR B 1 401 ? 10.023 -36.188 -26.406 1 95.88 401 TYR B N 1
ATOM 9728 C CA . TYR B 1 401 ? 9.484 -34.875 -26.156 1 95.88 401 TYR B CA 1
ATOM 9729 C C . TYR B 1 401 ? 7.961 -34.875 -26.188 1 95.88 401 TYR B C 1
ATOM 9731 O O . TYR B 1 401 ? 7.352 -35.812 -26.703 1 95.88 401 TYR B O 1
ATOM 9739 N N . GLY B 1 402 ? 7.355 -33.938 -25.5 1 96.44 402 GLY B N 1
ATOM 9740 C CA . GLY B 1 402 ? 5.922 -33.719 -25.578 1 96.44 402 GLY B CA 1
ATOM 9741 C C . GLY B 1 402 ? 5.523 -32.719 -26.656 1 96.44 402 GLY B C 1
ATOM 9742 O O . GLY B 1 402 ? 6.262 -31.766 -26.938 1 96.44 402 GLY B O 1
ATOM 9743 N N . SER B 1 403 ? 4.379 -32.906 -27.234 1 96.94 403 SER B N 1
ATOM 9744 C CA . SER B 1 403 ? 3.889 -31.984 -28.25 1 96.94 403 SER B CA 1
ATOM 9745 C C . SER B 1 403 ? 2.363 -31.969 -28.312 1 96.94 403 SER B C 1
ATOM 9747 O O . SER B 1 403 ? 1.728 -33 -28.062 1 96.94 403 SER B O 1
ATOM 9749 N N . GLU B 1 404 ? 1.845 -30.812 -28.594 1 96.81 404 GLU B N 1
ATOM 9750 C CA . GLU B 1 404 ? 0.408 -30.625 -28.797 1 96.81 404 GLU B CA 1
ATOM 9751 C C . GLU B 1 404 ? 0.085 -30.281 -30.25 1 96.81 404 GLU B C 1
ATOM 9753 O O . GLU B 1 404 ? -0.929 -29.641 -30.516 1 96.81 404 GLU B O 1
ATOM 9758 N N . LYS B 1 405 ? 0.962 -30.656 -31.156 1 94.19 405 LYS B N 1
ATOM 9759 C CA . LYS B 1 405 ? 0.812 -30.281 -32.562 1 94.19 405 LYS B CA 1
ATOM 9760 C C . LYS B 1 405 ? -0.492 -30.828 -33.125 1 94.19 405 LYS B C 1
ATOM 9762 O O . LYS B 1 405 ? -1.029 -30.281 -34.094 1 94.19 405 LYS B O 1
ATOM 9767 N N . HIS B 1 406 ? -1.071 -31.922 -32.531 1 93.38 406 HIS B N 1
ATOM 9768 C CA . HIS B 1 406 ? -2.371 -32.469 -32.906 1 93.38 406 HIS B CA 1
ATOM 9769 C C . HIS B 1 406 ? -3.42 -32.188 -31.844 1 93.38 406 HIS B C 1
ATOM 9771 O O . HIS B 1 406 ? -4.336 -33 -31.656 1 93.38 406 HIS B O 1
ATOM 9777 N N . SER B 1 407 ? -3.201 -31.203 -31 1 95.94 407 SER B N 1
ATOM 9778 C CA . SER B 1 407 ? -4.086 -30.672 -29.969 1 95.94 407 SER B CA 1
ATOM 9779 C C . SER B 1 407 ? -3.811 -31.312 -28.609 1 95.94 407 SER B C 1
ATOM 9781 O O . SER B 1 407 ? -3.209 -30.688 -27.734 1 95.94 407 SER B O 1
ATOM 9783 N N . GLN B 1 408 ? -4.148 -32.625 -28.562 1 97.06 408 GLN B N 1
ATOM 9784 C CA . GLN B 1 408 ? -3.852 -33.281 -27.297 1 97.06 408 GLN B CA 1
ATOM 9785 C C . GLN B 1 408 ? -2.346 -33.438 -27.094 1 97.06 408 GLN B C 1
ATOM 9787 O O . GLN B 1 408 ? -1.609 -33.719 -28.047 1 97.06 408 GLN B O 1
ATOM 9792 N N . CYS B 1 409 ? -1.86 -33.25 -25.906 1 97.75 409 CYS B N 1
ATOM 9793 C CA . CYS B 1 409 ? -0.446 -33.438 -25.609 1 97.75 409 CYS B CA 1
ATOM 9794 C C . CYS B 1 409 ? -0.096 -34.938 -25.609 1 97.75 409 CYS B C 1
ATOM 9796 O O . CYS B 1 409 ? -0.721 -35.719 -24.891 1 97.75 409 CYS B O 1
ATOM 9798 N N . HIS B 1 410 ? 0.837 -35.25 -26.375 1 97.38 410 HIS B N 1
ATOM 9799 C CA . HIS B 1 410 ? 1.285 -36.656 -26.453 1 97.38 410 HIS B CA 1
ATOM 9800 C C . HIS B 1 410 ? 2.807 -36.75 -26.484 1 97.38 410 HIS B C 1
ATOM 9802 O O . HIS B 1 410 ? 3.486 -35.719 -26.688 1 97.38 410 HIS B O 1
ATOM 9808 N N . LEU B 1 411 ? 3.299 -37.938 -26.234 1 97.38 411 LEU B N 1
ATOM 9809 C CA . LEU B 1 411 ? 4.734 -38.188 -26.234 1 97.38 411 LEU B CA 1
ATOM 9810 C C . LEU B 1 411 ? 5.199 -38.656 -27.609 1 97.38 411 LEU B C 1
ATOM 9812 O O . LEU B 1 411 ? 4.496 -39.406 -28.281 1 97.38 411 LEU B O 1
ATOM 9816 N N . PHE B 1 412 ? 6.371 -38.219 -27.984 1 96.31 412 PHE B N 1
ATOM 9817 C CA . PHE B 1 412 ? 7.027 -38.562 -29.234 1 96.31 412 PHE B CA 1
ATOM 9818 C C . PHE B 1 412 ? 8.461 -39 -28.984 1 96.31 412 PHE B C 1
ATOM 9820 O O . PHE B 1 412 ? 9.102 -38.562 -28.031 1 96.31 412 PHE B O 1
ATOM 9827 N N . LEU B 1 413 ? 8.938 -39.906 -29.812 1 95.25 413 LEU B N 1
ATOM 9828 C CA . LEU B 1 413 ? 10.352 -40.25 -29.875 1 95.25 413 LEU B CA 1
ATOM 9829 C C . LEU B 1 413 ? 10.977 -39.781 -31.188 1 95.25 413 LEU B C 1
ATOM 9831 O O . LEU B 1 413 ? 10.5 -40.094 -32.281 1 95.25 413 LEU B O 1
ATOM 9835 N N . ARG B 1 414 ? 11.961 -39 -31.016 1 93.69 414 ARG B N 1
ATOM 9836 C CA . ARG B 1 414 ? 12.711 -38.531 -32.188 1 93.69 414 ARG B CA 1
ATOM 9837 C C . ARG B 1 414 ? 14.094 -39.188 -32.219 1 93.69 414 ARG B C 1
ATOM 9839 O O . ARG B 1 414 ? 14.836 -39.125 -31.234 1 93.69 414 ARG B O 1
ATOM 9846 N N . ASN B 1 415 ? 14.375 -39.75 -33.344 1 90.62 415 ASN B N 1
ATOM 9847 C CA . ASN B 1 415 ? 15.711 -40.25 -33.594 1 90.62 415 ASN B CA 1
ATOM 9848 C C . ASN B 1 415 ? 16.5 -39.281 -34.5 1 90.62 415 ASN B C 1
ATOM 9850 O O . ASN B 1 415 ? 16.375 -39.312 -35.719 1 90.62 415 ASN B O 1
ATOM 9854 N N . TYR B 1 416 ? 17.328 -38.531 -33.844 1 87.44 416 TYR B N 1
ATOM 9855 C CA . TYR B 1 416 ? 18.109 -37.531 -34.562 1 87.44 416 TYR B CA 1
ATOM 9856 C C . TYR B 1 416 ? 19.469 -38.125 -35 1 87.44 416 TYR B C 1
ATOM 9858 O O . TYR B 1 416 ? 20.234 -38.594 -34.156 1 87.44 416 TYR B O 1
ATOM 9866 N N . VAL B 1 417 ? 19.719 -38.062 -36.281 1 83 417 VAL B N 1
ATOM 9867 C CA . VAL B 1 417 ? 20.969 -38.594 -36.781 1 83 417 VAL B CA 1
ATOM 9868 C C . VAL B 1 417 ? 22.031 -37.5 -36.812 1 83 417 VAL B C 1
ATOM 9870 O O . VAL B 1 417 ? 21.875 -36.5 -37.469 1 83 417 VAL B O 1
ATOM 9873 N N . LEU B 1 418 ? 23.094 -37.625 -35.969 1 74.62 418 LEU B N 1
ATOM 9874 C CA . LEU B 1 418 ? 24.188 -36.688 -35.875 1 74.62 418 LEU B CA 1
ATOM 9875 C C . LEU B 1 418 ? 25.109 -36.812 -37.094 1 74.62 418 LEU B C 1
ATOM 9877 O O . LEU B 1 418 ? 25.859 -37.781 -37.219 1 74.62 418 LEU B O 1
ATOM 9881 N N . ALA B 1 419 ? 24.609 -36.625 -38.312 1 64.38 419 ALA B N 1
ATOM 9882 C CA . ALA B 1 419 ? 25.484 -36.781 -39.469 1 64.38 419 ALA B CA 1
ATOM 9883 C C . ALA B 1 419 ? 26.312 -35.5 -39.719 1 64.38 419 ALA B C 1
ATOM 9885 O O . ALA B 1 419 ? 26.016 -34.438 -39.156 1 64.38 419 ALA B O 1
ATOM 9886 N N . SER B 1 420 ? 27.641 -35.719 -40.188 1 54.28 420 SER B N 1
ATOM 9887 C CA . SER B 1 420 ? 28.609 -34.688 -40.531 1 54.28 420 SER B CA 1
ATOM 9888 C C . SER B 1 420 ? 27.969 -33.625 -41.406 1 54.28 420 SER B C 1
ATOM 9890 O O . SER B 1 420 ? 28.469 -32.5 -41.469 1 54.28 420 SER B O 1
ATOM 9892 N N . SER B 1 421 ? 27.047 -33.969 -42.438 1 49.44 421 SER B N 1
ATOM 9893 C CA . SER B 1 421 ? 26.594 -32.938 -43.406 1 49.44 421 SER B CA 1
ATOM 9894 C C . SER B 1 421 ? 25.219 -32.406 -43.031 1 49.44 421 SER B C 1
ATOM 9896 O O . SER B 1 421 ? 24.562 -32.938 -42.125 1 49.44 421 SER B O 1
ATOM 9898 N N . MET B 1 422 ? 24.781 -31.25 -43.562 1 48.69 422 MET B N 1
ATOM 9899 C CA . MET B 1 422 ? 23.625 -30.359 -43.438 1 48.69 422 MET B CA 1
ATOM 9900 C C . MET B 1 422 ? 22.328 -31.156 -43.406 1 48.69 422 MET B C 1
ATOM 9902 O O . MET B 1 422 ? 21.266 -30.609 -43.125 1 48.69 422 MET B O 1
ATOM 9906 N N . ASP B 1 423 ? 22.438 -32.562 -43.812 1 49.97 423 ASP B N 1
ATOM 9907 C CA . ASP B 1 423 ? 21.125 -33.156 -44.062 1 49.97 423 ASP B CA 1
ATOM 9908 C C . ASP B 1 423 ? 20.688 -34.031 -42.906 1 49.97 423 ASP B C 1
ATOM 9910 O O . ASP B 1 423 ? 20.719 -35.25 -42.969 1 49.97 423 ASP B O 1
ATOM 9914 N N . SER B 1 424 ? 20.734 -33.5 -41.719 1 56.69 424 SER B N 1
ATOM 9915 C CA . SER B 1 424 ? 20.219 -34.25 -40.594 1 56.69 424 SER B CA 1
ATOM 9916 C C . SER B 1 424 ? 18.781 -34.688 -40.812 1 56.69 424 SER B C 1
ATOM 9918 O O . SER B 1 424 ? 17.984 -33.938 -41.406 1 56.69 424 SER B O 1
ATOM 9920 N N . THR B 1 425 ? 18.578 -36.094 -40.969 1 62.88 425 THR B N 1
ATOM 9921 C CA . THR B 1 425 ? 17.234 -36.656 -41.094 1 62.88 425 THR B CA 1
ATOM 9922 C C . THR B 1 425 ? 16.672 -37.062 -39.719 1 62.88 425 THR B C 1
ATOM 9924 O O . THR B 1 425 ? 17.438 -37.281 -38.781 1 62.88 425 THR B O 1
ATOM 9927 N N . SER B 1 426 ? 15.5 -36.656 -39.406 1 73 426 SER B N 1
ATOM 9928 C CA . SER B 1 426 ? 14.844 -37.062 -38.188 1 73 426 SER B CA 1
ATOM 9929 C C . SER B 1 426 ? 13.523 -37.781 -38.438 1 73 426 SER B C 1
ATOM 9931 O O . SER B 1 426 ? 12.898 -37.531 -39.5 1 73 426 SER B O 1
ATOM 9933 N N . GLU B 1 427 ? 13.383 -38.875 -37.719 1 79.81 427 GLU B N 1
ATOM 9934 C CA . GLU B 1 427 ? 12.102 -39.594 -37.719 1 79.81 427 GLU B CA 1
ATOM 9935 C C . GLU B 1 427 ? 11.406 -39.469 -36.375 1 79.81 427 GLU B C 1
ATOM 9937 O O . GLU B 1 427 ? 12.023 -39.656 -35.312 1 79.81 427 GLU B O 1
ATOM 9942 N N . ASP B 1 428 ? 10.172 -39 -36.406 1 89.56 428 ASP B N 1
ATOM 9943 C CA . ASP B 1 428 ? 9.375 -38.906 -35.188 1 89.56 428 ASP B CA 1
ATOM 9944 C C . ASP B 1 428 ? 8.406 -40.094 -35.094 1 89.56 428 ASP B C 1
ATOM 9946 O O . ASP B 1 428 ? 7.734 -40.438 -36.062 1 89.56 428 ASP B O 1
ATOM 9950 N N . ILE B 1 429 ? 8.398 -40.688 -34 1 92.06 429 ILE B N 1
ATOM 9951 C CA . ILE B 1 429 ? 7.496 -41.781 -33.688 1 92.06 429 ILE B CA 1
ATOM 9952 C C . ILE B 1 429 ? 6.523 -41.375 -32.594 1 92.06 429 ILE B C 1
ATOM 9954 O O . ILE B 1 429 ? 6.938 -40.844 -31.547 1 92.06 429 ILE B O 1
ATOM 9958 N N . HIS B 1 430 ? 5.219 -41.656 -32.844 1 93.75 430 HIS B N 1
ATOM 9959 C CA . HIS B 1 430 ? 4.219 -41.438 -31.812 1 93.75 430 HIS B CA 1
ATOM 9960 C C . HIS B 1 430 ? 4.297 -42.531 -30.734 1 93.75 430 HIS B C 1
ATOM 9962 O O . HIS B 1 430 ? 4.129 -43.719 -31.031 1 93.75 430 HIS B O 1
ATOM 9968 N N . LEU B 1 431 ? 4.555 -42.062 -29.594 1 95.62 431 LEU B N 1
ATOM 9969 C CA . LEU B 1 431 ? 4.59 -43.031 -28.5 1 95.62 431 LEU B CA 1
ATOM 9970 C C . LEU B 1 431 ? 3.209 -43.188 -27.875 1 95.62 431 LEU B C 1
ATOM 9972 O O . LEU B 1 431 ? 2.881 -44.25 -27.344 1 95.62 431 LEU B O 1
ATOM 9976 N N . THR B 1 432 ? 2.463 -42.125 -27.766 1 96 432 THR B N 1
ATOM 9977 C CA . THR B 1 432 ? 1.083 -42.125 -27.297 1 96 432 THR B CA 1
ATOM 9978 C C . THR B 1 432 ? 0.167 -41.438 -28.281 1 96 432 THR B C 1
ATOM 9980 O O . THR B 1 432 ? 0.621 -40.594 -29.062 1 96 432 THR B O 1
ATOM 9983 N N . THR B 1 433 ? -1.066 -41.844 -28.297 1 94.5 433 THR B N 1
ATOM 9984 C CA . THR B 1 433 ? -2.082 -41.281 -29.156 1 94.5 433 THR B CA 1
ATOM 9985 C C . THR B 1 433 ? -3.475 -41.438 -28.562 1 94.5 433 THR B C 1
ATOM 9987 O O . THR B 1 433 ? -3.668 -42.25 -27.656 1 94.5 433 THR B O 1
ATOM 9990 N N . GLY B 1 434 ? -4.418 -40.625 -29.047 1 94.62 434 GLY B N 1
ATOM 9991 C CA . GLY B 1 434 ? -5.797 -40.75 -28.609 1 94.62 434 GLY B CA 1
ATOM 9992 C C . GLY B 1 434 ? -6.406 -39.469 -28.125 1 94.62 434 GLY B C 1
ATOM 9993 O O . GLY B 1 434 ? -5.762 -38.406 -28.172 1 94.62 434 GLY B O 1
ATOM 9994 N N . ASP B 1 435 ? -7.691 -39.625 -27.703 1 94.81 435 ASP B N 1
ATOM 9995 C CA . ASP B 1 435 ? -8.422 -38.438 -27.219 1 94.81 435 ASP B CA 1
ATOM 9996 C C . ASP B 1 435 ? -8.242 -38.281 -25.703 1 94.81 435 ASP B C 1
ATOM 9998 O O . ASP B 1 435 ? -9.219 -38.281 -24.953 1 94.81 435 ASP B O 1
ATOM 10002 N N . TRP B 1 436 ? -7.109 -38.219 -25.344 1 96.56 436 TRP B N 1
ATOM 10003 C CA . TRP B 1 436 ? -6.645 -37.938 -23.984 1 96.56 436 TRP B CA 1
ATOM 10004 C C . TRP B 1 436 ? -5.285 -37.25 -24 1 96.56 436 TRP B C 1
ATOM 10006 O O . TRP B 1 436 ? -4.641 -37.156 -25.047 1 96.56 436 TRP B O 1
ATOM 10016 N N . SER B 1 437 ? -4.895 -36.656 -22.938 1 97.75 437 SER B N 1
ATOM 10017 C CA . SER B 1 437 ? -3.68 -35.875 -22.906 1 97.75 437 SER B CA 1
ATOM 10018 C C . SER B 1 437 ? -2.693 -36.375 -21.875 1 97.75 437 SER B C 1
ATOM 10020 O O . SER B 1 437 ? -3.09 -36.781 -20.766 1 97.75 437 SER B O 1
ATOM 10022 N N . VAL B 1 438 ? -1.394 -36.375 -22.234 1 98.12 438 VAL B N 1
ATOM 10023 C CA . VAL B 1 438 ? -0.318 -36.438 -21.25 1 98.12 438 VAL B CA 1
ATOM 10024 C C . VAL B 1 438 ? -0.248 -35.125 -20.469 1 98.12 438 VAL B C 1
ATOM 10026 O O . VAL B 1 438 ? -0.392 -34.062 -21.047 1 98.12 438 VAL B O 1
ATOM 10029 N N . ILE B 1 439 ? -0.179 -35.25 -19.172 1 97.19 439 ILE B N 1
ATOM 10030 C CA . ILE B 1 439 ? -0.114 -34.062 -18.359 1 97.19 439 ILE B CA 1
ATOM 10031 C C . ILE B 1 439 ? 1.215 -33.344 -18.594 1 97.19 439 ILE B C 1
ATOM 10033 O O . ILE B 1 439 ? 2.266 -33.812 -18.141 1 97.19 439 ILE B O 1
ATOM 10037 N N . LYS B 1 440 ? 1.183 -32.219 -19.234 1 95.19 440 LYS B N 1
ATOM 10038 C CA . LYS B 1 440 ? 2.377 -31.516 -19.703 1 95.19 440 LYS B CA 1
ATOM 10039 C C . LYS B 1 440 ? 3.197 -30.984 -18.531 1 95.19 440 LYS B C 1
ATOM 10041 O O . LYS B 1 440 ? 4.418 -30.859 -18.625 1 95.19 440 LYS B O 1
ATOM 10046 N N . ASP B 1 441 ? 2.588 -30.656 -17.406 1 92.62 441 ASP B N 1
ATOM 10047 C CA . ASP B 1 441 ? 3.268 -30.094 -16.25 1 92.62 441 ASP B CA 1
ATOM 10048 C C . ASP B 1 441 ? 3.924 -31.172 -15.406 1 92.62 441 ASP B C 1
ATOM 10050 O O . ASP B 1 441 ? 4.77 -30.875 -14.562 1 92.62 441 ASP B O 1
ATOM 10054 N N . GLY B 1 442 ? 3.521 -32.406 -15.586 1 93.19 442 GLY B N 1
ATOM 10055 C CA . GLY B 1 442 ? 4.086 -33.5 -14.828 1 93.19 442 GLY B CA 1
ATOM 10056 C C . GLY B 1 442 ? 5.402 -34 -15.391 1 93.19 442 GLY B C 1
ATOM 10057 O O . GLY B 1 442 ? 5.605 -34 -16.609 1 93.19 442 GLY B O 1
ATOM 10058 N N . PRO B 1 443 ? 6.27 -34.406 -14.492 1 92.31 443 PRO B N 1
ATOM 10059 C CA . PRO B 1 443 ? 7.523 -34.969 -14.984 1 92.31 443 PRO B CA 1
ATOM 10060 C C . PRO B 1 443 ? 7.363 -36.406 -15.445 1 92.31 443 PRO B C 1
ATOM 10062 O O . PRO B 1 443 ? 6.27 -36.969 -15.359 1 92.31 443 PRO B O 1
ATOM 10065 N N . LEU B 1 444 ? 8.406 -36.938 -16.047 1 95.06 444 LEU B N 1
ATOM 10066 C CA . LEU B 1 444 ? 8.383 -38.344 -16.469 1 95.06 444 LEU B CA 1
ATOM 10067 C C . LEU B 1 444 ? 9.633 -39.062 -16.016 1 95.06 444 LEU B C 1
ATOM 10069 O O . LEU B 1 444 ? 10.57 -38.438 -15.508 1 95.06 444 LEU B O 1
ATOM 10073 N N . VAL B 1 445 ? 9.594 -40.375 -16.031 1 96.25 445 VAL B N 1
ATOM 10074 C CA . VAL B 1 445 ? 10.727 -41.25 -15.766 1 96.25 445 VAL B CA 1
ATOM 10075 C C . VAL B 1 445 ? 10.914 -42.219 -16.922 1 96.25 445 VAL B C 1
ATOM 10077 O O . VAL B 1 445 ? 9.945 -42.781 -17.422 1 96.25 445 VAL B O 1
ATOM 10080 N N . VAL B 1 446 ? 12.141 -42.344 -17.359 1 95.25 446 VAL B N 1
ATOM 10081 C CA . VAL B 1 446 ? 12.469 -43.281 -18.438 1 95.25 446 VAL B CA 1
ATOM 10082 C C . VAL B 1 446 ? 13.297 -44.438 -17.891 1 95.25 446 VAL B C 1
ATOM 10084 O O . VAL B 1 446 ? 14.344 -44.219 -17.281 1 95.25 446 VAL B O 1
ATOM 10087 N N . ASP B 1 447 ? 12.766 -45.625 -18.078 1 94.06 447 ASP B N 1
ATOM 10088 C CA . ASP B 1 447 ? 13.5 -46.875 -17.797 1 94.06 447 ASP B CA 1
ATOM 10089 C C . ASP B 1 447 ? 14.188 -47.375 -19.062 1 94.06 447 ASP B C 1
ATOM 10091 O O . ASP B 1 447 ? 13.594 -48.125 -19.844 1 94.06 447 ASP B O 1
ATOM 10095 N N . THR B 1 448 ? 15.422 -47.062 -19.188 1 91.25 448 THR B N 1
ATOM 10096 C CA . THR B 1 448 ? 16.141 -47.375 -20.406 1 91.25 448 THR B CA 1
ATOM 10097 C C . THR B 1 448 ? 16.406 -48.875 -20.516 1 91.25 448 THR B C 1
ATOM 10099 O O . THR B 1 448 ? 16.484 -49.406 -21.609 1 91.25 448 THR B O 1
ATOM 10102 N N . SER B 1 449 ? 16.594 -49.531 -19.422 1 89.38 449 SER B N 1
ATOM 10103 C CA . SER B 1 449 ? 16.875 -50.938 -19.422 1 89.38 449 SER B CA 1
ATOM 10104 C C . SER B 1 449 ? 15.719 -51.75 -20 1 89.38 449 SER B C 1
ATOM 10106 O O . SER B 1 449 ? 15.938 -52.719 -20.719 1 89.38 449 SER B O 1
ATOM 10108 N N . ARG B 1 450 ? 14.547 -51.312 -19.734 1 92.25 450 ARG B N 1
ATOM 10109 C CA . ARG B 1 450 ? 13.375 -52.062 -20.203 1 92.25 450 ARG B CA 1
ATOM 10110 C C . ARG B 1 450 ? 12.672 -51.312 -21.328 1 92.25 450 ARG B C 1
ATOM 10112 O O . ARG B 1 450 ? 11.633 -51.75 -21.828 1 92.25 450 ARG B O 1
ATOM 10119 N N . GLU B 1 451 ? 13.195 -50.125 -21.672 1 92.38 451 GLU B N 1
ATOM 10120 C CA . GLU B 1 451 ? 12.688 -49.281 -22.75 1 92.38 451 GLU B CA 1
ATOM 10121 C C . GLU B 1 451 ? 11.25 -48.844 -22.469 1 92.38 451 GLU B C 1
ATOM 10123 O O . GLU B 1 451 ? 10.391 -48.969 -23.344 1 92.38 451 GLU B O 1
ATOM 10128 N N . LEU B 1 452 ? 11.016 -48.438 -21.219 1 95.06 452 LEU B N 1
ATOM 10129 C CA . LEU B 1 452 ? 9.703 -47.969 -20.766 1 95.06 452 LEU B CA 1
ATOM 10130 C C . LEU B 1 452 ? 9.727 -46.5 -20.375 1 95.06 452 LEU B C 1
ATOM 10132 O O . LEU B 1 452 ? 10.781 -45.969 -20.031 1 95.06 452 LEU B O 1
ATOM 10136 N N . ILE B 1 453 ? 8.602 -45.875 -20.531 1 96.62 453 ILE B N 1
ATOM 10137 C CA . ILE B 1 453 ? 8.398 -44.5 -20.078 1 96.62 453 ILE B CA 1
ATOM 10138 C C . ILE B 1 453 ? 7.211 -44.438 -19.109 1 96.62 453 ILE B C 1
ATOM 10140 O O . ILE B 1 453 ? 6.125 -44.938 -19.422 1 96.62 453 ILE B O 1
ATOM 10144 N N . TYR B 1 454 ? 7.422 -43.875 -17.922 1 97.88 454 TYR B N 1
ATOM 10145 C CA . TYR B 1 454 ? 6.363 -43.594 -16.953 1 97.88 454 TYR B CA 1
ATOM 10146 C C . TYR B 1 454 ? 5.957 -42.125 -16.984 1 97.88 454 TYR B C 1
ATOM 10148 O O . TYR B 1 454 ? 6.812 -41.25 -16.938 1 97.88 454 TYR B O 1
ATOM 10156 N N . PHE B 1 455 ? 4.676 -41.812 -17.078 1 97.94 455 PHE B N 1
ATOM 10157 C CA . PHE B 1 455 ? 4.184 -40.469 -17.234 1 97.94 455 PHE B CA 1
ATOM 10158 C C . PHE B 1 455 ? 2.779 -40.312 -16.656 1 97.94 455 PHE B C 1
ATOM 10160 O O . PHE B 1 455 ? 2.135 -41.312 -16.328 1 97.94 455 PHE B O 1
ATOM 10167 N N . LEU B 1 456 ? 2.346 -39.125 -16.422 1 97.81 456 LEU B N 1
ATOM 10168 C CA . LEU B 1 456 ? 0.993 -38.844 -15.969 1 97.81 456 LEU B CA 1
ATOM 10169 C C . LEU B 1 456 ? 0.089 -38.5 -17.141 1 97.81 456 LEU B C 1
ATOM 10171 O O . LEU B 1 456 ? 0.521 -37.812 -18.094 1 97.81 456 LEU B O 1
ATOM 10175 N N . ALA B 1 457 ? -1.131 -38.906 -17.094 1 98.25 457 ALA B N 1
ATOM 10176 C CA . ALA B 1 457 ? -2.082 -38.656 -18.172 1 98.25 457 ALA B CA 1
ATOM 10177 C C . ALA B 1 457 ? -3.52 -38.719 -17.672 1 98.25 457 ALA B C 1
ATOM 10179 O O . ALA B 1 457 ? -3.781 -39.312 -16.609 1 98.25 457 ALA B O 1
ATOM 10180 N N . ASN B 1 458 ? -4.398 -38.156 -18.422 1 97.62 458 ASN B N 1
ATOM 10181 C CA . ASN B 1 458 ? -5.824 -38.312 -18.156 1 97.62 458 ASN B CA 1
ATOM 10182 C C . ASN B 1 458 ? -6.445 -39.375 -19.062 1 97.62 458 ASN B C 1
ATOM 10184 O O . ASN B 1 458 ? -7.461 -39.094 -19.719 1 97.62 458 ASN B O 1
ATOM 10188 N N . ARG B 1 459 ? -5.848 -40.469 -19.047 1 97.31 459 ARG B N 1
ATOM 10189 C CA . ARG B 1 459 ? -6.164 -41.594 -19.938 1 97.31 459 ARG B CA 1
ATOM 10190 C C . ARG B 1 459 ? -7.555 -42.156 -19.656 1 97.31 459 ARG B C 1
ATOM 10192 O O . ARG B 1 459 ? -8.266 -42.531 -20.578 1 97.31 459 ARG B O 1
ATOM 10199 N N . VAL B 1 460 ? -7.953 -42.188 -18.406 1 96.69 460 VAL B N 1
ATOM 10200 C CA . VAL B 1 460 ? -9.219 -42.781 -17.969 1 96.69 460 VAL B CA 1
ATOM 10201 C C . VAL B 1 460 ? -10.359 -41.781 -18.234 1 96.69 460 VAL B C 1
ATOM 10203 O O . VAL B 1 460 ? -11.422 -42.188 -18.719 1 96.69 460 VAL B O 1
ATOM 10206 N N . SER B 1 461 ? -10.148 -40.625 -17.797 1 96.12 461 SER B N 1
ATOM 10207 C CA . SER B 1 461 ? -11.094 -39.531 -17.875 1 96.12 461 SER B CA 1
ATOM 10208 C C . SER B 1 461 ? -10.375 -38.188 -17.781 1 96.12 461 SER B C 1
ATOM 10210 O O . SER B 1 461 ? -9.344 -38.062 -17.125 1 96.12 461 SER B O 1
ATOM 10212 N N . PRO B 1 462 ? -10.984 -37.188 -18.5 1 96.12 462 PRO B N 1
ATOM 10213 C CA . PRO B 1 462 ? -10.375 -35.844 -18.328 1 96.12 462 PRO B CA 1
ATOM 10214 C C . PRO B 1 462 ? -10.375 -35.406 -16.875 1 96.12 462 PRO B C 1
ATOM 10216 O O . PRO B 1 462 ? -9.672 -34.438 -16.516 1 96.12 462 PRO B O 1
ATOM 10219 N N . LEU B 1 463 ? -11.094 -36.062 -15.961 1 97.06 463 LEU B N 1
ATOM 10220 C CA . LEU B 1 463 ? -11.25 -35.625 -14.578 1 97.06 463 LEU B CA 1
ATOM 10221 C C . LEU B 1 463 ? -10.289 -36.375 -13.664 1 97.06 463 LEU B C 1
ATOM 10223 O O . LEU B 1 463 ? -10.195 -36.094 -12.469 1 97.06 463 LEU B O 1
ATOM 10227 N N . ILE B 1 464 ? -9.523 -37.312 -14.195 1 97.62 464 ILE B N 1
ATOM 10228 C CA . ILE B 1 464 ? -8.68 -38.188 -13.375 1 97.62 464 ILE B CA 1
ATOM 10229 C C . ILE B 1 464 ? -7.25 -38.188 -13.93 1 97.62 464 ILE B C 1
ATOM 10231 O O . ILE B 1 464 ? -7.031 -38.531 -15.094 1 97.62 464 ILE B O 1
ATOM 10235 N N . ILE B 1 465 ? -6.289 -37.812 -13.148 1 97.44 465 ILE B N 1
ATOM 10236 C CA . ILE B 1 465 ? -4.875 -37.938 -13.492 1 97.44 465 ILE B CA 1
ATOM 10237 C C . ILE B 1 465 ? -4.352 -39.281 -13.008 1 97.44 465 ILE B C 1
ATOM 10239 O O . ILE B 1 465 ? -4.477 -39.625 -11.828 1 97.44 465 ILE B O 1
ATOM 10243 N N . SER B 1 466 ? -3.787 -40.031 -13.898 1 98 466 SER B N 1
ATOM 10244 C CA . SER B 1 466 ? -3.281 -41.344 -13.586 1 98 466 SER B CA 1
ATOM 10245 C C . SER B 1 466 ? -1.805 -41.469 -13.945 1 98 466 SER B C 1
ATOM 10247 O O . SER B 1 466 ? -1.312 -40.781 -14.828 1 98 466 SER B O 1
ATOM 10249 N N . LEU B 1 467 ? -1.164 -42.344 -13.188 1 98.31 467 LEU B N 1
ATOM 10250 C CA . LEU B 1 467 ? 0.168 -42.75 -13.609 1 98.31 467 LEU B CA 1
ATOM 10251 C C . LEU B 1 467 ? 0.084 -43.844 -14.664 1 98.31 467 LEU B C 1
ATOM 10253 O O . LEU B 1 467 ? -0.622 -44.844 -14.484 1 98.31 467 LEU B O 1
ATOM 10257 N N . CYS B 1 468 ? 0.818 -43.656 -15.797 1 98.25 468 CYS B N 1
ATOM 10258 C CA . CYS B 1 468 ? 0.786 -44.562 -16.922 1 98.25 468 CYS B CA 1
ATOM 10259 C C . CYS B 1 468 ? 2.193 -45.031 -17.312 1 98.25 468 CYS B C 1
ATOM 10261 O O . CYS B 1 468 ? 3.178 -44.406 -16.875 1 98.25 468 CYS B O 1
ATOM 10263 N N . VAL B 1 469 ? 2.211 -46.125 -18.062 1 97.62 469 VAL B N 1
ATOM 10264 C CA . VAL B 1 469 ? 3.48 -46.625 -18.578 1 97.62 469 VAL B CA 1
ATOM 10265 C C . VAL B 1 469 ? 3.301 -47.094 -20.031 1 97.62 469 VAL B C 1
ATOM 10267 O O . VAL B 1 469 ? 2.246 -47.625 -20.391 1 97.62 469 VAL B O 1
ATOM 10270 N N . THR B 1 470 ? 4.25 -46.812 -20.859 1 96.75 470 THR B N 1
ATOM 10271 C CA . THR B 1 470 ? 4.305 -47.312 -22.234 1 96.75 470 THR B CA 1
ATOM 10272 C C . THR B 1 470 ? 5.738 -47.625 -22.625 1 96.75 470 THR B C 1
ATOM 10274 O O . THR B 1 470 ? 6.672 -47.406 -21.844 1 96.75 470 THR B O 1
ATOM 10277 N N . SER B 1 471 ? 5.867 -48.312 -23.75 1 94.75 471 SER B N 1
ATOM 10278 C CA . SER B 1 471 ? 7.188 -48.625 -24.281 1 94.75 471 SER B CA 1
ATOM 10279 C C . SER B 1 471 ? 7.586 -47.625 -25.359 1 94.75 471 SER B C 1
ATOM 10281 O O . SER B 1 471 ? 6.75 -47.188 -26.156 1 94.75 471 SER B O 1
ATOM 10283 N N . TYR B 1 472 ? 8.867 -47.219 -25.406 1 92 472 TYR B N 1
ATOM 10284 C CA . TYR B 1 472 ? 9.281 -46.312 -26.484 1 92 472 TYR B CA 1
ATOM 10285 C C . TYR B 1 472 ? 9.961 -47.094 -27.594 1 92 472 TYR B C 1
ATOM 10287 O O . TYR B 1 472 ? 10.531 -46.5 -28.516 1 92 472 TYR B O 1
ATOM 10295 N N . LYS B 1 473 ? 9.922 -48.344 -27.516 1 87.5 473 LYS B N 1
ATOM 10296 C CA . LYS B 1 473 ? 10.461 -49.219 -28.578 1 87.5 473 LYS B CA 1
ATOM 10297 C C . LYS B 1 473 ? 9.359 -49.969 -29.297 1 87.5 473 LYS B C 1
ATOM 10299 O O . LYS B 1 473 ? 9.375 -50.094 -30.516 1 87.5 473 LYS B O 1
ATOM 10304 N N . ARG B 1 474 ? 8.469 -50.438 -28.5 1 85.25 474 ARG B N 1
ATOM 10305 C CA . ARG B 1 474 ? 7.359 -51.188 -29.078 1 85.25 474 ARG B CA 1
ATOM 10306 C C . ARG B 1 474 ? 6.082 -50.375 -29.109 1 85.25 474 ARG B C 1
ATOM 10308 O O . ARG B 1 474 ? 5.762 -49.688 -28.125 1 85.25 474 ARG B O 1
ATOM 10315 N N . LEU B 1 475 ? 5.559 -50.375 -30.25 1 78.06 475 LEU B N 1
ATOM 10316 C CA . LEU B 1 475 ? 4.293 -49.656 -30.344 1 78.06 475 LEU B CA 1
ATOM 10317 C C . LEU B 1 475 ? 3.188 -50.375 -29.609 1 78.06 475 LEU B C 1
ATOM 10319 O O . LEU B 1 475 ? 2.746 -51.438 -30.047 1 78.06 475 LEU B O 1
ATOM 10323 N N . THR B 1 476 ? 2.936 -49.969 -28.359 1 82.31 476 THR B N 1
ATOM 10324 C CA . THR B 1 476 ? 1.887 -50.562 -27.531 1 82.31 476 THR B CA 1
ATOM 10325 C C . THR B 1 476 ? 1.024 -49.469 -26.906 1 82.31 476 THR B C 1
ATOM 10327 O O . THR B 1 476 ? 1.438 -48.312 -26.812 1 82.31 476 THR B O 1
ATOM 10330 N N . GLU B 1 477 ? -0.216 -49.938 -26.641 1 88.19 477 GLU B N 1
ATOM 10331 C CA . GLU B 1 477 ? -1.067 -49.031 -25.859 1 88.19 477 GLU B CA 1
ATOM 10332 C C . GLU B 1 477 ? -0.543 -48.875 -24.438 1 88.19 477 GLU B C 1
ATOM 10334 O O . GLU B 1 477 ? -0.024 -49.844 -23.844 1 88.19 477 GLU B O 1
ATOM 10339 N N . CYS B 1 478 ? -0.669 -47.656 -23.969 1 94.38 478 CYS B N 1
ATOM 10340 C CA . CYS B 1 478 ? -0.149 -47.438 -22.625 1 94.38 478 CYS B CA 1
ATOM 10341 C C . CYS B 1 478 ? -1.01 -48.125 -21.578 1 94.38 478 CYS B C 1
ATOM 10343 O O . CYS B 1 478 ? -2.172 -48.469 -21.828 1 94.38 478 CYS B O 1
ATOM 10345 N N . ARG B 1 479 ? -0.49 -48.469 -20.453 1 96.19 479 ARG B N 1
ATOM 10346 C CA . ARG B 1 479 ? -1.178 -49.094 -19.328 1 96.19 479 ARG B CA 1
ATOM 10347 C C . ARG B 1 479 ? -1.295 -48.125 -18.156 1 96.19 479 ARG B C 1
ATOM 10349 O O . ARG B 1 479 ? -0.347 -47.406 -17.844 1 96.19 479 ARG B O 1
ATOM 10356 N N . VAL B 1 480 ? -2.508 -48.062 -17.578 1 97.88 480 VAL B N 1
ATOM 10357 C CA . VAL B 1 480 ? -2.73 -47.281 -16.375 1 97.88 480 VAL B CA 1
ATOM 10358 C C . VAL B 1 480 ? -2.283 -48.094 -15.148 1 97.88 480 VAL B C 1
ATOM 10360 O O . VAL B 1 480 ? -2.646 -49.25 -14.992 1 97.88 480 VAL B O 1
ATOM 10363 N N . LEU B 1 481 ? -1.521 -47.438 -14.266 1 98.06 481 LEU B N 1
ATOM 10364 C CA . LEU B 1 481 ? -0.92 -48.156 -13.141 1 98.06 481 LEU B CA 1
ATOM 10365 C C . LEU B 1 481 ? -1.643 -47.812 -11.836 1 98.06 481 LEU B C 1
ATOM 10367 O O . LEU B 1 481 ? -1.481 -48.531 -10.844 1 98.06 481 LEU B O 1
ATOM 10371 N N . THR B 1 482 ? -2.363 -46.75 -11.727 1 97.94 482 THR B N 1
ATOM 10372 C CA . THR B 1 482 ? -3.088 -46.344 -10.523 1 97.94 482 THR B CA 1
ATOM 10373 C C . THR B 1 482 ? -4.582 -46.594 -10.688 1 97.94 482 THR B C 1
ATOM 10375 O O . THR B 1 482 ? -5.07 -46.781 -11.805 1 97.94 482 THR B O 1
ATOM 10378 N N . PRO B 1 483 ? -5.34 -46.562 -9.555 1 97 483 PRO B N 1
ATOM 10379 C CA . PRO B 1 483 ? -6.773 -46.844 -9.648 1 97 483 PRO B CA 1
ATOM 10380 C C . PRO B 1 483 ? -7.52 -45.875 -10.531 1 97 483 PRO B C 1
ATOM 10382 O O . PRO B 1 483 ? -7.191 -44.688 -10.547 1 97 483 PRO B O 1
ATOM 10385 N N . ASP B 1 484 ? -8.57 -46.375 -11.164 1 95.81 484 ASP B N 1
ATOM 10386 C CA . ASP B 1 484 ? -9.305 -45.594 -12.148 1 95.81 484 ASP B CA 1
ATOM 10387 C C . ASP B 1 484 ? -10.281 -44.625 -11.469 1 95.81 484 ASP B C 1
ATOM 10389 O O . ASP B 1 484 ? -10.914 -43.812 -12.125 1 95.81 484 ASP B O 1
ATOM 10393 N N . ASP B 1 485 ? -10.391 -44.688 -10.195 1 95.25 485 ASP B N 1
ATOM 10394 C CA . ASP B 1 485 ? -11.352 -43.844 -9.508 1 95.25 485 ASP B CA 1
ATOM 10395 C C . ASP B 1 485 ? -10.633 -42.844 -8.586 1 95.25 485 ASP B C 1
ATOM 10397 O O . ASP B 1 485 ? -11.273 -42.125 -7.82 1 95.25 485 ASP B O 1
ATOM 10401 N N . LEU B 1 486 ? -9.312 -42.844 -8.578 1 96.75 486 LEU B N 1
ATOM 10402 C CA . LEU B 1 486 ? -8.531 -41.906 -7.754 1 96.75 486 LEU B CA 1
ATOM 10403 C C . LEU B 1 486 ? -7.637 -41.031 -8.609 1 96.75 486 LEU B C 1
ATOM 10405 O O . LEU B 1 486 ? -7.16 -41.469 -9.664 1 96.75 486 LEU B O 1
ATOM 10409 N N . CYS B 1 487 ? -7.473 -39.844 -8.164 1 96.81 487 CYS B N 1
ATOM 10410 C CA . CYS B 1 487 ? -6.668 -38.875 -8.898 1 96.81 487 CYS B CA 1
ATOM 10411 C C . CYS B 1 487 ? -5.27 -38.781 -8.305 1 96.81 487 CYS B C 1
ATOM 10413 O O . CYS B 1 487 ? -5.113 -38.656 -7.086 1 96.81 487 CYS B O 1
ATOM 10415 N N . TYR B 1 488 ? -4.219 -38.781 -9.156 1 96.25 488 TYR B N 1
ATOM 10416 C CA . TYR B 1 488 ? -2.814 -38.625 -8.805 1 96.25 488 TYR B CA 1
ATOM 10417 C C . TYR B 1 488 ? -2.49 -37.156 -8.523 1 96.25 488 TYR B C 1
ATOM 10419 O O . TYR B 1 488 ? -2.863 -36.281 -9.297 1 96.25 488 TYR B O 1
ATOM 10427 N N . LYS B 1 489 ? -1.849 -36.906 -7.398 1 91.56 489 LYS B N 1
ATOM 10428 C CA . LYS B 1 489 ? -1.406 -35.562 -7.074 1 91.56 489 LYS B CA 1
ATOM 10429 C C . LYS B 1 489 ? 0.082 -35.406 -7.363 1 91.56 489 LYS B C 1
ATOM 10431 O O . LYS B 1 489 ? 0.903 -36.188 -6.93 1 91.56 489 LYS B O 1
ATOM 10436 N N . PHE B 1 490 ? 0.364 -34.406 -8.148 1 85.19 490 PHE B N 1
ATOM 10437 C CA . PHE B 1 490 ? 1.771 -34.062 -8.312 1 85.19 490 PHE B CA 1
ATOM 10438 C C . PHE B 1 490 ? 2.031 -32.625 -7.898 1 85.19 490 PHE B C 1
ATOM 10440 O O . PHE B 1 490 ? 1.097 -31.812 -7.793 1 85.19 490 PHE B O 1
ATOM 10447 N N . GLU B 1 491 ? 3.264 -32.281 -7.531 1 80.25 491 GLU B N 1
ATOM 10448 C CA . GLU B 1 491 ? 3.631 -30.969 -7 1 80.25 491 GLU B CA 1
ATOM 10449 C C . GLU B 1 491 ? 4.227 -30.078 -8.086 1 80.25 491 GLU B C 1
ATOM 10451 O O . GLU B 1 491 ? 4.902 -30.578 -8.992 1 80.25 491 GLU B O 1
ATOM 10456 N N . ARG B 1 492 ? 4.023 -28.797 -7.891 1 83.88 492 ARG B N 1
ATOM 10457 C CA . ARG B 1 492 ? 4.641 -27.812 -8.773 1 83.88 492 ARG B CA 1
ATOM 10458 C C . ARG B 1 492 ? 6.16 -27.828 -8.641 1 83.88 492 ARG B C 1
ATOM 10460 O O . ARG B 1 492 ? 6.691 -27.875 -7.527 1 83.88 492 ARG B O 1
ATOM 10467 N N . GLY B 1 493 ? 6.828 -27.781 -9.695 1 75.25 493 GLY B N 1
ATOM 10468 C CA . GLY B 1 493 ? 8.281 -27.703 -9.711 1 75.25 493 GLY B CA 1
ATOM 10469 C C . GLY B 1 493 ? 8.953 -29.047 -9.484 1 75.25 493 GLY B C 1
ATOM 10470 O O . GLY B 1 493 ? 10.18 -29.125 -9.414 1 75.25 493 GLY B O 1
ATOM 10471 N N . GLN B 1 494 ? 8.117 -30.094 -9.383 1 79.44 494 GLN B N 1
ATOM 10472 C CA . GLN B 1 494 ? 8.688 -31.422 -9.219 1 79.44 494 GLN B CA 1
ATOM 10473 C C . GLN B 1 494 ? 9.453 -31.844 -10.469 1 79.44 494 GLN B C 1
ATOM 10475 O O . GLN B 1 494 ? 8.938 -31.75 -11.578 1 79.44 494 GLN B O 1
ATOM 10480 N N . SER B 1 495 ? 10.664 -32.281 -10.258 1 76 495 SER B N 1
ATOM 10481 C CA . SER B 1 495 ? 11.539 -32.562 -11.391 1 76 495 SER B CA 1
ATOM 10482 C C . SER B 1 495 ? 11.383 -34 -11.859 1 76 495 SER B C 1
ATOM 10484 O O . SER B 1 495 ? 11.766 -34.344 -12.977 1 76 495 SER B O 1
ATOM 10486 N N . SER B 1 496 ? 10.852 -34.875 -11.016 1 86.75 496 SER B N 1
ATOM 10487 C CA . SER B 1 496 ? 10.734 -36.281 -11.375 1 86.75 496 SER B CA 1
ATOM 10488 C C . SER B 1 496 ? 9.594 -36.938 -10.609 1 86.75 496 SER B C 1
ATOM 10490 O O . SER B 1 496 ? 9.219 -36.5 -9.523 1 86.75 496 SER B O 1
ATOM 10492 N N . LEU B 1 497 ? 9.141 -38 -11.281 1 93.62 497 LEU B N 1
ATOM 10493 C CA . LEU B 1 497 ? 8.164 -38.812 -10.578 1 93.62 497 LEU B CA 1
ATOM 10494 C C . LEU B 1 497 ? 8.836 -39.656 -9.484 1 93.62 497 LEU B C 1
ATOM 10496 O O . LEU B 1 497 ? 10.039 -39.906 -9.555 1 93.62 497 LEU B O 1
ATOM 10500 N N . ASN B 1 498 ? 8.094 -40.094 -8.555 1 94.25 498 ASN B N 1
ATOM 10501 C CA . ASN B 1 498 ? 8.609 -40.875 -7.426 1 94.25 498 ASN B CA 1
ATOM 10502 C C . ASN B 1 498 ? 8.609 -42.375 -7.719 1 94.25 498 ASN B C 1
ATOM 10504 O O . ASN B 1 498 ? 7.961 -43.156 -7.012 1 94.25 498 ASN B O 1
ATOM 10508 N N . ILE B 1 499 ? 9.422 -42.719 -8.703 1 96.88 499 ILE B N 1
ATOM 10509 C CA . ILE B 1 499 ? 9.406 -44.094 -9.211 1 96.88 499 ILE B CA 1
ATOM 10510 C C . ILE B 1 499 ? 10.82 -44.656 -9.227 1 96.88 499 ILE B C 1
ATOM 10512 O O . ILE B 1 499 ? 11.766 -43.969 -9.602 1 96.88 499 ILE B O 1
ATOM 10516 N N . ASN B 1 500 ? 10.992 -45.844 -8.711 1 96 500 ASN B N 1
ATOM 10517 C CA . ASN B 1 500 ? 12.109 -46.75 -8.977 1 96 500 ASN B CA 1
ATOM 10518 C C . ASN B 1 500 ? 11.664 -47.969 -9.789 1 96 500 ASN B C 1
ATOM 10520 O O . ASN B 1 500 ? 11.008 -48.875 -9.266 1 96 500 ASN B O 1
ATOM 10524 N N . PRO B 1 501 ? 12.039 -47.969 -11.016 1 95.12 501 PRO B N 1
ATOM 10525 C CA . PRO B 1 501 ? 11.5 -49 -11.906 1 95.12 501 PRO B CA 1
ATOM 10526 C C . PRO B 1 501 ? 11.797 -50.406 -11.422 1 95.12 501 PRO B C 1
ATOM 10528 O O . PRO B 1 501 ? 11.102 -51.375 -11.805 1 95.12 501 PRO B O 1
ATOM 10531 N N . GLU B 1 502 ? 12.812 -50.594 -10.57 1 93.19 502 GLU B N 1
ATOM 10532 C CA . GLU B 1 502 ? 13.172 -51.938 -10.07 1 93.19 502 GLU B CA 1
ATOM 10533 C C . GLU B 1 502 ? 12.328 -52.312 -8.852 1 93.19 502 GLU B C 1
ATOM 10535 O O . GLU B 1 502 ? 12.266 -53.469 -8.484 1 93.19 502 GLU B O 1
ATOM 10540 N N . ILE B 1 503 ? 11.727 -51.344 -8.281 1 94.88 503 ILE B N 1
ATOM 10541 C CA . ILE B 1 503 ? 11.07 -51.594 -7.008 1 94.88 503 ILE B CA 1
ATOM 10542 C C . ILE B 1 503 ? 9.586 -51.25 -7.121 1 94.88 503 ILE B C 1
ATOM 10544 O O . ILE B 1 503 ? 8.734 -52.125 -6.898 1 94.88 503 ILE B O 1
ATOM 10548 N N . GLY B 1 504 ? 9.289 -50.094 -7.391 1 96.69 504 GLY B N 1
ATOM 10549 C CA . GLY B 1 504 ? 7.922 -49.562 -7.387 1 96.69 504 GLY B CA 1
ATOM 10550 C C . GLY B 1 504 ? 7.848 -48.062 -7.301 1 96.69 504 GLY B C 1
ATOM 10551 O O . GLY B 1 504 ? 8.781 -47.375 -7.707 1 96.69 504 GLY B O 1
ATOM 10552 N N . PHE B 1 505 ? 6.676 -47.562 -6.965 1 97.19 505 PHE B N 1
ATOM 10553 C CA . PHE B 1 505 ? 6.5 -46.125 -6.855 1 97.19 505 PHE B CA 1
ATOM 10554 C C . PHE B 1 505 ? 5.637 -45.781 -5.652 1 97.19 505 PHE B C 1
ATOM 10556 O O . PHE B 1 505 ? 4.906 -46.625 -5.133 1 97.19 505 PHE B O 1
ATOM 10563 N N . VAL B 1 506 ? 5.812 -44.531 -5.148 1 96.06 506 VAL B N 1
ATOM 10564 C CA . VAL B 1 506 ? 5.004 -43.938 -4.086 1 96.06 506 VAL B CA 1
ATOM 10565 C C . VAL B 1 506 ? 4.254 -42.719 -4.621 1 96.06 506 VAL B C 1
ATOM 10567 O O . VAL B 1 506 ? 4.789 -41.969 -5.426 1 96.06 506 VAL B O 1
ATOM 10570 N N . CYS B 1 507 ? 2.975 -42.594 -4.277 1 95.19 507 CYS B N 1
ATOM 10571 C CA . CYS B 1 507 ? 2.203 -41.469 -4.801 1 95.19 507 CYS B CA 1
ATOM 10572 C C . CYS B 1 507 ? 1.05 -41.125 -3.869 1 95.19 507 CYS B C 1
ATOM 10574 O O . CYS B 1 507 ? 0.645 -41.938 -3.041 1 95.19 507 CYS B O 1
ATOM 10576 N N . TRP B 1 508 ? 0.647 -39.906 -3.979 1 93.81 508 TRP B N 1
ATOM 10577 C CA . TRP B 1 508 ? -0.563 -39.438 -3.314 1 93.81 508 TRP B CA 1
ATOM 10578 C C . TRP B 1 508 ? -1.778 -39.594 -4.223 1 93.81 508 TRP B C 1
ATOM 10580 O O . TRP B 1 508 ? -1.737 -39.188 -5.395 1 93.81 508 TRP B O 1
ATOM 10590 N N . LEU B 1 509 ? -2.861 -40.156 -3.695 1 95.44 509 LEU B N 1
ATOM 10591 C CA . LEU B 1 509 ? -4.102 -40.375 -4.434 1 95.44 509 LEU B CA 1
ATOM 10592 C C . LEU B 1 509 ? -5.305 -39.906 -3.617 1 95.44 509 LEU B C 1
ATOM 10594 O O . LEU B 1 509 ? -5.309 -40.031 -2.391 1 95.44 509 LEU B O 1
ATOM 10598 N N . SER B 1 510 ? -6.234 -39.375 -4.285 1 95.25 510 SER B N 1
ATOM 10599 C CA . SER B 1 510 ? -7.484 -39 -3.635 1 95.25 510 SER B CA 1
ATOM 10600 C C . SER B 1 510 ? -8.633 -38.906 -4.637 1 95.25 510 SER B C 1
ATOM 10602 O O . SER B 1 510 ? -8.43 -39.156 -5.832 1 95.25 510 SER B O 1
ATOM 10604 N N . SER B 1 511 ? -9.836 -38.781 -4.219 1 95.94 511 SER B N 1
ATOM 10605 C CA . SER B 1 511 ? -11.031 -38.438 -4.988 1 95.94 511 SER B CA 1
ATOM 10606 C C . SER B 1 511 ? -11.914 -37.469 -4.23 1 95.94 511 SER B C 1
ATOM 10608 O O . SER B 1 511 ? -11.578 -37.031 -3.129 1 95.94 511 SER B O 1
ATOM 10610 N N . ILE B 1 512 ? -13.023 -37.094 -4.812 1 94.56 512 ILE B N 1
ATOM 10611 C CA . ILE B 1 512 ? -13.945 -36.156 -4.164 1 94.56 512 ILE B CA 1
ATOM 10612 C C . ILE B 1 512 ? -14.562 -36.812 -2.928 1 94.56 512 ILE B C 1
ATOM 10614 O O . ILE B 1 512 ? -15.008 -36.125 -2.01 1 94.56 512 ILE B O 1
ATOM 10618 N N . THR B 1 513 ? -14.516 -38.156 -2.838 1 92.12 513 THR B N 1
ATOM 10619 C CA . THR B 1 513 ? -15.125 -38.875 -1.713 1 92.12 513 THR B CA 1
ATOM 10620 C C . THR B 1 513 ? -14.07 -39.656 -0.929 1 92.12 513 THR B C 1
ATOM 10622 O O . THR B 1 513 ? -14.406 -40.406 -0.006 1 92.12 513 THR B O 1
ATOM 10625 N N . ASN B 1 514 ? -12.836 -39.562 -1.351 1 92.56 514 ASN B N 1
ATOM 10626 C CA . ASN B 1 514 ? -11.727 -40.219 -0.646 1 92.56 514 ASN B CA 1
ATOM 10627 C C . ASN B 1 514 ? -10.664 -39.188 -0.248 1 92.56 514 ASN B C 1
ATOM 10629 O O . ASN B 1 514 ? -10.07 -38.531 -1.108 1 92.56 514 ASN B O 1
ATOM 10633 N N . LEU B 1 515 ? -10.391 -39.125 1.031 1 92.44 515 LEU B N 1
ATOM 10634 C CA . LEU B 1 515 ? -9.312 -38.281 1.496 1 92.44 515 LEU B CA 1
ATOM 10635 C C . LEU B 1 515 ? -7.973 -38.719 0.937 1 92.44 515 LEU B C 1
ATOM 10637 O O . LEU B 1 515 ? -7.816 -39.875 0.546 1 92.44 515 LEU B O 1
ATOM 10641 N N . PRO B 1 516 ? -6.992 -37.844 0.878 1 92.69 516 PRO B N 1
ATOM 10642 C CA . PRO B 1 516 ? -5.691 -38.219 0.308 1 92.69 516 PRO B CA 1
ATOM 10643 C C . PRO B 1 516 ? -4.984 -39.312 1.082 1 92.69 516 PRO B C 1
ATOM 10645 O O . PRO B 1 516 ? -4.957 -39.281 2.316 1 92.69 516 PRO B O 1
ATOM 10648 N N . GLU B 1 517 ? -4.461 -40.219 0.35 1 91.56 517 GLU B N 1
ATOM 10649 C CA . GLU B 1 517 ? -3.643 -41.312 0.874 1 91.56 517 GLU B CA 1
ATOM 10650 C C . GLU B 1 517 ? -2.314 -41.406 0.129 1 91.56 517 GLU B C 1
ATOM 10652 O O . GLU B 1 517 ? -2.268 -41.25 -1.092 1 91.56 517 GLU B O 1
ATOM 10657 N N . CYS B 1 518 ? -1.318 -41.531 0.886 1 93.38 518 CYS B N 1
ATOM 10658 C CA . CYS B 1 518 ? -0.022 -41.844 0.295 1 93.38 518 CYS B CA 1
ATOM 10659 C C . CYS B 1 518 ? 0.184 -43.344 0.207 1 93.38 518 CYS B C 1
ATOM 10661 O O . CYS B 1 518 ? 0.137 -44.062 1.222 1 93.38 518 CYS B O 1
ATOM 10663 N N . ARG B 1 519 ? 0.411 -43.844 -1.002 1 94.5 519 ARG B N 1
ATOM 10664 C CA . ARG B 1 519 ? 0.466 -45.281 -1.229 1 94.5 519 ARG B CA 1
ATOM 10665 C C . ARG B 1 519 ? 1.79 -45.688 -1.867 1 94.5 519 ARG B C 1
ATOM 10667 O O . ARG B 1 519 ? 2.34 -44.969 -2.688 1 94.5 519 ARG B O 1
ATOM 10674 N N . PHE B 1 520 ? 2.256 -46.875 -1.466 1 96.44 520 PHE B N 1
ATOM 10675 C CA . PHE B 1 520 ? 3.361 -47.5 -2.164 1 96.44 520 PHE B CA 1
ATOM 10676 C C . PHE B 1 520 ? 2.861 -48.656 -3.016 1 96.44 520 PHE B C 1
ATOM 10678 O O . PHE B 1 520 ? 2.143 -49.531 -2.525 1 96.44 520 PHE B O 1
ATOM 10685 N N . TYR B 1 521 ? 3.223 -48.719 -4.258 1 96.62 521 TYR B N 1
ATOM 10686 C CA . TYR B 1 521 ? 2.936 -49.781 -5.203 1 96.62 521 TYR B CA 1
ATOM 10687 C C . TYR B 1 521 ? 4.215 -50.469 -5.637 1 96.62 521 TYR B C 1
ATOM 10689 O O . TYR B 1 521 ? 5.219 -49.844 -5.934 1 96.62 521 TYR B O 1
ATOM 10697 N N . ARG B 1 522 ? 4.191 -51.75 -5.68 1 95.06 522 ARG B N 1
ATOM 10698 C CA . ARG B 1 522 ? 5.277 -52.531 -6.25 1 95.06 522 ARG B CA 1
ATOM 10699 C C . ARG B 1 522 ? 5.074 -52.75 -7.75 1 95.06 522 ARG B C 1
ATOM 10701 O O . ARG B 1 522 ? 3.965 -53.062 -8.195 1 95.06 522 ARG B O 1
ATOM 10708 N N . LEU B 1 523 ? 6.129 -52.531 -8.5 1 95.62 523 LEU B N 1
ATOM 10709 C CA . LEU B 1 523 ? 6.078 -52.844 -9.922 1 95.62 523 LEU B CA 1
ATOM 10710 C C . LEU B 1 523 ? 6.441 -54.281 -10.18 1 95.62 523 LEU B C 1
ATOM 10712 O O . LEU B 1 523 ? 7.473 -54.781 -9.703 1 95.62 523 LEU B O 1
ATOM 10716 N N . VAL B 1 524 ? 5.586 -54.969 -10.953 1 94.62 524 VAL B N 1
ATOM 10717 C CA . VAL B 1 524 ? 5.82 -56.375 -11.305 1 94.62 524 VAL B CA 1
ATOM 10718 C C . VAL B 1 524 ? 6.07 -56.5 -12.812 1 94.62 524 VAL B C 1
ATOM 10720 O O . VAL B 1 524 ? 5.188 -56.188 -13.617 1 94.62 524 VAL B O 1
ATOM 10723 N N . HIS B 1 525 ? 7.246 -56.969 -13.086 1 93.12 525 HIS B N 1
ATOM 10724 C CA . HIS B 1 525 ? 7.637 -57.156 -14.477 1 93.12 525 HIS B CA 1
ATOM 10725 C C . HIS B 1 525 ? 7.504 -58.625 -14.898 1 93.12 525 HIS B C 1
ATOM 10727 O O . HIS B 1 525 ? 8.25 -59.5 -14.414 1 93.12 525 HIS B O 1
ATOM 10733 N N . ASN B 1 526 ? 6.531 -59.125 -15.609 1 84.88 526 ASN B N 1
ATOM 10734 C CA . ASN B 1 526 ? 6.281 -60.531 -15.992 1 84.88 526 ASN B CA 1
ATOM 10735 C C . ASN B 1 526 ? 7.141 -60.938 -17.188 1 84.88 526 ASN B C 1
ATOM 10737 O O . ASN B 1 526 ? 7.562 -62.094 -17.281 1 84.88 526 ASN B O 1
ATOM 10741 N N . SER B 1 527 ? 7.066 -60.25 -18.297 1 78.38 527 SER B N 1
ATOM 10742 C CA . SER B 1 527 ? 7.895 -60.562 -19.453 1 78.38 527 SER B CA 1
ATOM 10743 C C . SER B 1 527 ? 8.578 -59.312 -20 1 78.38 527 SER B C 1
ATOM 10745 O O . SER B 1 527 ? 8.156 -58.188 -19.719 1 78.38 527 SER B O 1
ATOM 10747 N N . ALA B 1 528 ? 9.578 -59.719 -20.656 1 66 528 ALA B N 1
ATOM 10748 C CA . ALA B 1 528 ? 10.344 -58.625 -21.25 1 66 528 ALA B CA 1
ATOM 10749 C C . ALA B 1 528 ? 9.484 -57.812 -22.203 1 66 528 ALA B C 1
ATOM 10751 O O . ALA B 1 528 ? 9.773 -56.625 -22.469 1 66 528 ALA B O 1
ATOM 10752 N N . PHE B 1 529 ? 8.469 -58.406 -22.516 1 67.69 529 PHE B N 1
ATOM 10753 C CA . PHE B 1 529 ? 7.738 -57.75 -23.594 1 67.69 529 PHE B CA 1
ATOM 10754 C C . PHE B 1 529 ? 6.441 -57.125 -23.078 1 67.69 529 PHE B C 1
ATOM 10756 O O . PHE B 1 529 ? 5.785 -56.375 -23.781 1 67.69 529 PHE B O 1
ATOM 10763 N N . ASP B 1 530 ? 6.219 -57.312 -21.859 1 84 530 ASP B N 1
ATOM 10764 C CA . ASP B 1 530 ? 4.945 -56.812 -21.344 1 84 530 ASP B CA 1
ATOM 10765 C C . ASP B 1 530 ? 5.145 -55.562 -20.484 1 84 530 ASP B C 1
ATOM 10767 O O . ASP B 1 530 ? 6.215 -55.375 -19.891 1 84 530 ASP B O 1
ATOM 10771 N N . LEU B 1 531 ? 4.199 -54.656 -20.578 1 94.69 531 LEU B N 1
ATOM 10772 C CA . LEU B 1 531 ? 4.195 -53.531 -19.641 1 94.69 531 LEU B CA 1
ATOM 10773 C C . LEU B 1 531 ? 4.004 -54.031 -18.203 1 94.69 531 LEU B C 1
ATOM 10775 O O . LEU B 1 531 ? 3.271 -54.969 -17.969 1 94.69 531 LEU B O 1
ATOM 10779 N N . PRO B 1 532 ? 4.672 -53.406 -17.281 1 95.62 532 PRO B N 1
ATOM 10780 C CA . PRO B 1 532 ? 4.578 -53.844 -15.891 1 95.62 532 PRO B CA 1
ATOM 10781 C C . PRO B 1 532 ? 3.195 -53.594 -15.289 1 95.62 532 PRO B C 1
ATOM 10783 O O . PRO B 1 532 ? 2.418 -52.781 -15.828 1 95.62 532 PRO B O 1
ATOM 10786 N N . GLU B 1 533 ? 2.941 -54.375 -14.242 1 94.94 533 GLU B N 1
ATOM 10787 C CA . GLU B 1 533 ? 1.763 -54.125 -13.414 1 94.94 533 GLU B CA 1
ATOM 10788 C C . GLU B 1 533 ? 2.143 -53.5 -12.078 1 94.94 533 GLU B C 1
ATOM 10790 O O . GLU B 1 533 ? 3.279 -53.656 -11.617 1 94.94 533 GLU B O 1
ATOM 10795 N N . ALA B 1 534 ? 1.23 -52.75 -11.57 1 96.12 534 ALA B N 1
ATOM 10796 C CA . ALA B 1 534 ? 1.42 -52.156 -10.25 1 96.12 534 ALA B CA 1
ATOM 10797 C C . ALA B 1 534 ? 0.55 -52.844 -9.203 1 96.12 534 ALA B C 1
ATOM 10799 O O . ALA B 1 534 ? -0.66 -53 -9.398 1 96.12 534 ALA B O 1
ATOM 10800 N N . VAL B 1 535 ? 1.141 -53.25 -8.102 1 94.62 535 VAL B N 1
ATOM 10801 C CA . VAL B 1 535 ? 0.422 -53.938 -7.016 1 94.62 535 VAL B CA 1
ATOM 10802 C C . VAL B 1 535 ? 0.484 -53.062 -5.754 1 94.62 535 VAL B C 1
ATOM 10804 O O . VAL B 1 535 ? 1.567 -52.812 -5.227 1 94.62 535 VAL B O 1
ATOM 10807 N N . PHE B 1 536 ? -0.702 -52.719 -5.309 1 95.19 536 PHE B N 1
ATOM 10808 C CA . PHE B 1 536 ? -0.775 -51.969 -4.066 1 95.19 536 PHE B CA 1
ATOM 10809 C C . PHE B 1 536 ? -0.259 -52.781 -2.893 1 95.19 536 PHE B C 1
ATOM 10811 O O . PHE B 1 536 ? -0.762 -53.875 -2.629 1 95.19 536 PHE B O 1
ATOM 10818 N N . GLN B 1 537 ? 0.712 -52.188 -2.15 1 93.5 537 GLN B N 1
ATOM 10819 C CA . GLN B 1 537 ? 1.278 -52.969 -1.055 1 93.5 537 GLN B CA 1
ATOM 10820 C C . GLN B 1 537 ? 1.069 -52.25 0.285 1 93.5 537 GLN B C 1
ATOM 10822 O O . GLN B 1 537 ? 0.752 -52.906 1.286 1 93.5 537 GLN B O 1
ATOM 10827 N N . TYR B 1 538 ? 1.322 -50.906 0.372 1 92.88 538 TYR B N 1
ATOM 10828 C CA . TYR B 1 538 ? 1.298 -50.25 1.675 1 92.88 538 TYR B CA 1
ATOM 10829 C C . TYR B 1 538 ? 0.687 -48.875 1.572 1 92.88 538 TYR B C 1
ATOM 10831 O O . TYR B 1 538 ? 0.913 -48.156 0.591 1 92.88 538 TYR B O 1
ATOM 10839 N N . ASN B 1 539 ? -0.037 -48.531 2.631 1 92.19 539 ASN B N 1
ATOM 10840 C CA . ASN B 1 539 ? -0.241 -47.094 2.916 1 92.19 539 ASN B CA 1
ATOM 10841 C C . ASN B 1 539 ? 0.967 -46.5 3.621 1 92.19 539 ASN B C 1
ATOM 10843 O O . ASN B 1 539 ? 1.526 -47.094 4.539 1 92.19 539 ASN B O 1
ATOM 10847 N N . VAL B 1 540 ? 1.418 -45.344 3.156 1 92.44 540 VAL B N 1
ATOM 10848 C CA . VAL B 1 540 ? 2.6 -44.719 3.727 1 92.44 540 VAL B CA 1
ATOM 10849 C C . VAL B 1 540 ? 2.174 -43.625 4.711 1 92.44 540 VAL B C 1
ATOM 10851 O O . VAL B 1 540 ? 1.415 -42.719 4.359 1 92.44 540 VAL B O 1
ATOM 10854 N N . ASN B 1 541 ? 2.615 -43.688 5.934 1 87.88 541 ASN B N 1
ATOM 10855 C CA . ASN B 1 541 ? 2.303 -42.719 6.973 1 87.88 541 ASN B CA 1
ATOM 10856 C C . ASN B 1 541 ? 3.521 -42.406 7.844 1 87.88 541 ASN B C 1
ATOM 10858 O O . ASN B 1 541 ? 4.555 -43.062 7.719 1 87.88 541 ASN B O 1
ATOM 10862 N N . VAL B 1 542 ? 3.461 -41.312 8.516 1 83.81 542 VAL B N 1
ATOM 10863 C CA . VAL B 1 542 ? 4.5 -41 9.484 1 83.81 542 VAL B CA 1
ATOM 10864 C C . VAL B 1 542 ? 4.156 -41.625 10.836 1 83.81 542 VAL B C 1
ATOM 10866 O O . VAL B 1 542 ? 2.99 -41.625 11.242 1 83.81 542 VAL B O 1
ATOM 10869 N N . LYS B 1 543 ? 5.172 -42.281 11.461 1 68.5 543 LYS B N 1
ATOM 10870 C CA . LYS B 1 543 ? 4.973 -42.938 12.758 1 68.5 543 LYS B CA 1
ATOM 10871 C C . LYS B 1 543 ? 4.586 -41.906 13.82 1 68.5 543 LYS B C 1
ATOM 10873 O O . LYS B 1 543 ? 5.238 -40.875 13.961 1 68.5 543 LYS B O 1
ATOM 10878 N N . ASP B 1 544 ? 3.4 -41.812 14.25 1 57.97 544 ASP B N 1
ATOM 10879 C CA . ASP B 1 544 ? 2.932 -40.906 15.312 1 57.97 544 ASP B CA 1
ATOM 10880 C C . ASP B 1 544 ? 3.652 -41.219 16.625 1 57.97 544 ASP B C 1
ATOM 10882 O O . ASP B 1 544 ? 3.66 -42.344 17.094 1 57.97 544 ASP B O 1
ATOM 10886 N N . SER B 1 545 ? 4.879 -40.625 17.094 1 48.28 545 SER B N 1
ATOM 10887 C CA . SER B 1 545 ? 5.293 -40.969 18.453 1 48.28 545 SER B CA 1
ATOM 10888 C C . SER B 1 545 ? 4.09 -41.062 19.375 1 48.28 545 SER B C 1
ATOM 10890 O O . SER B 1 545 ? 4.07 -41.906 20.281 1 48.28 545 SER B O 1
ATOM 10892 N N . ALA B 1 546 ? 3.619 -39.781 20.031 1 39.56 546 ALA B N 1
ATOM 10893 C CA . ALA B 1 546 ? 2.668 -39.688 21.141 1 39.56 546 ALA B CA 1
ATOM 10894 C C . ALA B 1 546 ? 1.273 -40.125 20.703 1 39.56 546 ALA B C 1
ATOM 10896 O O . ALA B 1 546 ? 0.433 -39.281 20.359 1 39.56 546 ALA B O 1
ATOM 10897 N N . ILE B 1 547 ? 1.165 -40.938 19.891 1 37.47 547 ILE B N 1
ATOM 10898 C CA . ILE B 1 547 ? -0.276 -41.156 19.922 1 37.47 547 ILE B CA 1
ATOM 10899 C C . ILE B 1 547 ? -0.706 -41.531 21.328 1 37.47 547 ILE B C 1
ATOM 10901 O O . ILE B 1 547 ? -0.324 -42.594 21.844 1 37.47 547 ILE B O 1
ATOM 10905 N N . THR B 1 548 ? -0.732 -40.625 22.266 1 33.88 548 THR B N 1
ATOM 10906 C CA . THR B 1 548 ? -1.607 -41.062 23.359 1 33.88 548 THR B CA 1
ATOM 10907 C C . THR B 1 548 ? -2.812 -41.812 22.812 1 33.88 548 THR B C 1
ATOM 10909 O O . THR B 1 548 ? -3.453 -41.375 21.859 1 33.88 548 THR B O 1
ATOM 10912 N N . PRO B 1 549 ? -2.875 -43.125 23.094 1 34.22 549 PRO B N 1
ATOM 10913 C CA . PRO B 1 549 ? -4.031 -43.969 22.812 1 34.22 549 PRO B CA 1
ATOM 10914 C C . PRO B 1 549 ? -5.355 -43.219 22.875 1 34.22 549 PRO B C 1
ATOM 10916 O O . PRO B 1 549 ? -6.41 -43.781 22.594 1 34.22 549 PRO B O 1
ATOM 10919 N N . GLU B 1 550 ? -5.449 -42.312 24 1 33.5 550 GLU B N 1
ATOM 10920 C CA . GLU B 1 550 ? -6.809 -42.125 24.5 1 33.5 550 GLU B CA 1
ATOM 10921 C C . GLU B 1 550 ? -7.77 -41.75 23.375 1 33.5 550 GLU B C 1
ATOM 10923 O O . GLU B 1 550 ? -8.906 -42.25 23.344 1 33.5 550 GLU B O 1
ATOM 10928 N N . SER B 1 551 ? -7.918 -40.375 23.25 1 32.06 551 SER B N 1
ATOM 10929 C CA . SER B 1 551 ? -9.305 -40.062 22.906 1 32.06 551 SER B CA 1
ATOM 10930 C C . SER B 1 551 ? -9.703 -40.719 21.594 1 32.06 551 SER B C 1
ATOM 10932 O O . SER B 1 551 ? -9.016 -40.562 20.578 1 32.06 551 SER B O 1
ATOM 10934 N N . PRO B 1 552 ? -10.227 -41.906 21.734 1 31.55 552 PRO B N 1
ATOM 10935 C CA . PRO B 1 552 ? -10.953 -42.375 20.531 1 31.55 552 PRO B CA 1
ATOM 10936 C C . PRO B 1 552 ? -11.375 -41.219 19.625 1 31.55 552 PRO B C 1
ATOM 10938 O O . PRO B 1 552 ? -12.023 -40.281 20.094 1 31.55 552 PRO B O 1
ATOM 10941 N N . LEU B 1 553 ? -10.547 -40.719 18.859 1 33.62 553 LEU B N 1
ATOM 10942 C CA . LEU B 1 553 ? -11.141 -39.75 17.922 1 33.62 553 LEU B CA 1
ATOM 10943 C C . LEU B 1 553 ? -12.602 -40.125 17.656 1 33.62 553 LEU B C 1
ATOM 10945 O O . LEU B 1 553 ? -12.93 -41.281 17.391 1 33.62 553 LEU B O 1
ATOM 10949 N N . GLN B 1 554 ? -13.609 -39.594 18.516 1 34.06 554 GLN B N 1
ATOM 10950 C CA . GLN B 1 554 ? -15.008 -39.688 18.109 1 34.06 554 GLN B CA 1
ATOM 10951 C C . GLN B 1 554 ? -15.133 -40.031 16.625 1 34.06 554 GLN B C 1
ATOM 10953 O O . GLN B 1 554 ? -14.273 -39.656 15.82 1 34.06 554 GLN B O 1
ATOM 10958 N N . PRO B 1 555 ? -15.812 -41.031 16.359 1 36.28 555 PRO B N 1
ATOM 10959 C CA . PRO B 1 555 ? -16.078 -41.312 14.945 1 36.28 555 PRO B CA 1
ATOM 10960 C C . PRO B 1 555 ? -16.141 -40.062 14.094 1 36.28 555 PRO B C 1
ATOM 10962 O O . PRO B 1 555 ? -16.953 -39.156 14.344 1 36.28 555 PRO B O 1
ATOM 10965 N N . SER B 1 556 ? -15.086 -39.25 13.812 1 42.25 556 SER B N 1
ATOM 10966 C CA . SER B 1 556 ? -14.992 -38.156 12.852 1 42.25 556 SER B CA 1
ATOM 10967 C C . SER B 1 556 ? -16.047 -38.281 11.758 1 42.25 556 SER B C 1
ATOM 10969 O O . SER B 1 556 ? -16.141 -39.312 11.102 1 42.25 556 SER B O 1
ATOM 10971 N N . VAL B 1 557 ? -17.203 -37.875 11.992 1 49.22 557 VAL B N 1
ATOM 10972 C CA . VAL B 1 557 ? -18.094 -37.719 10.852 1 49.22 557 VAL B CA 1
ATOM 10973 C C . VAL B 1 557 ? -17.25 -37.562 9.578 1 49.22 557 VAL B C 1
ATOM 10975 O O . VAL B 1 557 ? -16.391 -36.688 9.484 1 49.22 557 VAL B O 1
ATOM 10978 N N . SER B 1 558 ? -17.094 -38.656 8.719 1 77.19 558 SER B N 1
ATOM 10979 C CA . SER B 1 558 ? -16.438 -38.656 7.418 1 77.19 558 SER B CA 1
ATOM 10980 C C . SER B 1 558 ? -16.703 -37.375 6.645 1 77.19 558 SER B C 1
ATOM 10982 O O . SER B 1 558 ? -17.859 -36.969 6.457 1 77.19 558 SER B O 1
ATOM 10984 N N . LEU B 1 559 ? -15.805 -36.406 6.699 1 87.94 559 LEU B N 1
ATOM 10985 C CA . LEU B 1 559 ? -15.906 -35.156 5.941 1 87.94 559 LEU B CA 1
ATOM 10986 C C . LEU B 1 559 ? -16.688 -35.375 4.648 1 87.94 559 LEU B C 1
ATOM 10988 O O . LEU B 1 559 ? -17.391 -34.469 4.191 1 87.94 559 LEU B O 1
ATOM 10992 N N . THR B 1 560 ? -16.688 -36.625 4.258 1 89.88 560 THR B N 1
ATOM 10993 C CA . THR B 1 560 ? -17.312 -36.906 2.969 1 89.88 560 THR B CA 1
ATOM 10994 C C . THR B 1 560 ? -18.828 -37.031 3.121 1 89.88 560 THR B C 1
ATOM 10996 O O . THR B 1 560 ? -19.562 -36.969 2.131 1 89.88 560 THR B O 1
ATOM 10999 N N . ASN B 1 561 ? -19.312 -37.188 4.363 1 89 561 ASN B N 1
ATOM 11000 C CA . ASN B 1 561 ? -20.75 -37.344 4.602 1 89 561 ASN B CA 1
ATOM 11001 C C . ASN B 1 561 ? -21.422 -35.969 4.738 1 89 561 ASN B C 1
ATOM 11003 O O . ASN B 1 561 ? -22.656 -35.875 4.77 1 89 561 ASN B O 1
ATOM 11007 N N . LEU B 1 562 ? -20.656 -35 4.684 1 90.56 562 LEU B N 1
ATOM 11008 C CA . LEU B 1 562 ? -21.188 -33.656 4.93 1 90.56 562 LEU B CA 1
ATOM 11009 C C . LEU B 1 562 ? -21.797 -33.094 3.66 1 90.56 562 LEU B C 1
ATOM 11011 O O . LEU B 1 562 ? -22.531 -32.094 3.717 1 90.56 562 LEU B O 1
ATOM 11015 N N . PHE B 1 563 ? -21.531 -33.688 2.576 1 93.12 563 PHE B N 1
ATOM 11016 C CA . PHE B 1 563 ? -21.984 -33.125 1.317 1 93.12 563 PHE B CA 1
ATOM 11017 C C . PHE B 1 563 ? -22.328 -34.219 0.313 1 93.12 563 PHE B C 1
ATOM 11019 O O . PHE B 1 563 ? -21.969 -35.375 0.501 1 93.12 563 PHE B O 1
ATOM 11026 N N . ARG B 1 564 ? -23.094 -33.844 -0.623 1 93.81 564 ARG B N 1
ATOM 11027 C CA . ARG B 1 564 ? -23.312 -34.625 -1.84 1 93.81 564 ARG B CA 1
ATOM 11028 C C . ARG B 1 564 ? -22.641 -33.938 -3.039 1 93.81 564 ARG B C 1
ATOM 11030 O O . ARG B 1 564 ? -22.297 -32.781 -2.986 1 93.81 564 ARG B O 1
ATOM 11037 N N . SER B 1 565 ? -22.344 -34.75 -4.031 1 95.5 565 SER B N 1
ATOM 11038 C CA . SER B 1 565 ? -21.656 -34.219 -5.203 1 95.5 565 SER B CA 1
ATOM 11039 C C . SER B 1 565 ? -22.141 -34.906 -6.48 1 95.5 565 SER B C 1
ATOM 11041 O O . SER B 1 565 ? -22.672 -36 -6.438 1 95.5 565 SER B O 1
ATOM 11043 N N . ARG B 1 566 ? -22.078 -34.156 -7.535 1 96.94 566 ARG B N 1
ATOM 11044 C CA . ARG B 1 566 ? -22.406 -34.688 -8.852 1 96.94 566 ARG B CA 1
ATOM 11045 C C . ARG B 1 566 ? -21.578 -34.031 -9.945 1 96.94 566 ARG B C 1
ATOM 11047 O O . ARG B 1 566 ? -21.5 -32.781 -10 1 96.94 566 ARG B O 1
ATOM 11054 N N . PHE B 1 567 ? -20.906 -34.844 -10.727 1 97.75 567 PHE B N 1
ATOM 11055 C CA . PHE B 1 567 ? -20.266 -34.344 -11.938 1 97.75 567 PHE B CA 1
ATOM 11056 C C . PHE B 1 567 ? -21.266 -34.219 -13.078 1 97.75 567 PHE B C 1
ATOM 11058 O O . PHE B 1 567 ? -22.141 -35.094 -13.234 1 97.75 567 PHE B O 1
ATOM 11065 N N . PHE B 1 568 ? -21.172 -33.188 -13.789 1 98.25 568 PHE B N 1
ATOM 11066 C CA . PHE B 1 568 ? -21.969 -33 -15 1 98.25 568 PHE B CA 1
ATOM 11067 C C . PHE B 1 568 ? -21.062 -32.938 -16.234 1 98.25 568 PHE B C 1
ATOM 11069 O O . PHE B 1 568 ? -20.031 -32.281 -16.234 1 98.25 568 PHE B O 1
ATOM 11076 N N . GLU B 1 569 ? -21.375 -33.75 -17.172 1 97.06 569 GLU B N 1
ATOM 11077 C CA . GLU B 1 569 ? -20.766 -33.75 -18.5 1 97.06 569 GLU B CA 1
ATOM 11078 C C . GLU B 1 569 ? -21.781 -33.406 -19.578 1 97.06 569 GLU B C 1
ATOM 11080 O O . GLU B 1 569 ? -22.797 -34.094 -19.734 1 97.06 569 GLU B O 1
ATOM 11085 N N . TYR B 1 570 ? -21.531 -32.312 -20.281 1 97.31 570 TYR B N 1
ATOM 11086 C CA . TYR B 1 570 ? -22.516 -31.875 -21.266 1 97.31 570 TYR B CA 1
ATOM 11087 C C . TYR B 1 570 ? -21.844 -31.234 -22.469 1 97.31 570 TYR B C 1
ATOM 11089 O O . TYR B 1 570 ? -20.75 -30.672 -22.344 1 97.31 570 TYR B O 1
ATOM 11097 N N . ARG B 1 571 ? -22.469 -31.344 -23.578 1 96.88 571 ARG B N 1
ATOM 11098 C CA . ARG B 1 571 ? -21.984 -30.688 -24.781 1 96.88 571 ARG B CA 1
ATOM 11099 C C . ARG B 1 571 ? -22.453 -29.25 -24.859 1 96.88 571 ARG B C 1
ATOM 11101 O O . ARG B 1 571 ? -23.656 -28.984 -24.922 1 96.88 571 ARG B O 1
ATOM 11108 N N . SER B 1 572 ? -21.5 -28.406 -24.859 1 96.31 572 SER B N 1
ATOM 11109 C CA . SER B 1 572 ? -21.828 -26.984 -24.922 1 96.31 572 SER B CA 1
ATOM 11110 C C . SER B 1 572 ? -22.406 -26.609 -26.281 1 96.31 572 SER B C 1
ATOM 11112 O O . SER B 1 572 ? -21.906 -27.031 -27.312 1 96.31 572 SER B O 1
ATOM 11114 N N . GLN B 1 573 ? -23.406 -25.75 -26.266 1 93.81 573 GLN B N 1
ATOM 11115 C CA . GLN B 1 573 ? -23.984 -25.25 -27.5 1 93.81 573 GLN B CA 1
ATOM 11116 C C . GLN B 1 573 ? -23.141 -24.125 -28.094 1 93.81 573 GLN B C 1
ATOM 11118 O O . GLN B 1 573 ? -23.109 -23.953 -29.312 1 93.81 573 GLN B O 1
ATOM 11123 N N . ASN B 1 574 ? -22.438 -23.5 -27.188 1 89.5 574 ASN B N 1
ATOM 11124 C CA . ASN B 1 574 ? -21.594 -22.391 -27.609 1 89.5 574 ASN B CA 1
ATOM 11125 C C . ASN B 1 574 ? -20.328 -22.875 -28.328 1 89.5 574 ASN B C 1
ATOM 11127 O O . ASN B 1 574 ? -19.906 -22.281 -29.312 1 89.5 574 ASN B O 1
ATOM 11131 N N . SER B 1 575 ? -19.781 -23.984 -27.812 1 91.12 575 SER B N 1
ATOM 11132 C CA . SER B 1 575 ? -18.453 -24.375 -28.297 1 91.12 575 SER B CA 1
ATOM 11133 C C . SER B 1 575 ? -18.531 -25.656 -29.125 1 91.12 575 SER B C 1
ATOM 11135 O O . SER B 1 575 ? -17.625 -25.969 -29.891 1 91.12 575 SER B O 1
ATOM 11137 N N . GLY B 1 576 ? -19.547 -26.406 -29 1 92.56 576 GLY B N 1
ATOM 11138 C CA . GLY B 1 576 ? -19.641 -27.719 -29.609 1 92.56 576 GLY B CA 1
ATOM 11139 C C . GLY B 1 576 ? -18.766 -28.766 -28.922 1 92.56 576 GLY B C 1
ATOM 11140 O O . GLY B 1 576 ? -18.703 -29.906 -29.375 1 92.56 576 GLY B O 1
ATOM 11141 N N . GLU B 1 577 ? -18.172 -28.422 -27.828 1 93.88 577 GLU B N 1
ATOM 11142 C CA . GLU B 1 577 ? -17.266 -29.312 -27.109 1 93.88 577 GLU B CA 1
ATOM 11143 C C . GLU B 1 577 ? -17.891 -29.812 -25.812 1 93.88 577 GLU B C 1
ATOM 11145 O O . GLU B 1 577 ? -18.891 -29.25 -25.344 1 93.88 577 GLU B O 1
ATOM 11150 N N . MET B 1 578 ? -17.328 -30.875 -25.281 1 95.44 578 MET B N 1
ATOM 11151 C CA . MET B 1 578 ? -17.75 -31.406 -23.984 1 95.44 578 MET B CA 1
ATOM 11152 C C . MET B 1 578 ? -17.219 -30.547 -22.844 1 95.44 578 MET B C 1
ATOM 11154 O O . MET B 1 578 ? -16.016 -30.234 -22.812 1 95.44 578 MET B O 1
ATOM 11158 N N . HIS B 1 579 ? -18.125 -30.062 -22.016 1 97.38 579 HIS B N 1
ATOM 11159 C CA . HIS B 1 579 ? -17.75 -29.328 -20.812 1 97.38 579 HIS B CA 1
ATOM 11160 C C . HIS B 1 579 ? -18.031 -30.141 -19.547 1 97.38 579 HIS B C 1
ATOM 11162 O O . HIS B 1 579 ? -18.797 -31.094 -19.594 1 97.38 579 HIS B O 1
ATOM 11168 N N . TYR B 1 580 ? -17.344 -29.812 -18.516 1 97.94 580 TYR B N 1
ATOM 11169 C CA . TYR B 1 580 ? -17.5 -30.531 -17.25 1 97.94 580 TYR B CA 1
ATOM 11170 C C . TYR B 1 580 ? -17.766 -29.562 -16.094 1 97.94 580 TYR B C 1
ATOM 11172 O O . TYR B 1 580 ? -17.234 -28.453 -16.078 1 97.94 580 TYR B O 1
ATOM 11180 N N . ALA B 1 581 ? -18.609 -29.938 -15.203 1 98.44 581 ALA B N 1
ATOM 11181 C CA . ALA B 1 581 ? -18.938 -29.172 -14 1 98.44 581 ALA B CA 1
ATOM 11182 C C . ALA B 1 581 ? -19.047 -30.094 -12.781 1 98.44 581 ALA B C 1
ATOM 11184 O O . ALA B 1 581 ? -19.281 -31.297 -12.922 1 98.44 581 ALA B O 1
ATOM 11185 N N . LEU B 1 582 ? -18.766 -29.547 -11.633 1 98.56 582 LEU B N 1
ATOM 11186 C CA . LEU B 1 582 ? -18.938 -30.234 -10.359 1 98.56 582 LEU B CA 1
ATOM 11187 C C . LEU B 1 582 ? -19.844 -29.438 -9.43 1 98.56 582 LEU B C 1
ATOM 11189 O O . LEU B 1 582 ? -19.578 -28.266 -9.156 1 98.56 582 LEU B O 1
ATOM 11193 N N . LEU B 1 583 ? -20.969 -30.031 -9.031 1 98.12 583 LEU B N 1
ATOM 11194 C CA . LEU B 1 583 ? -21.875 -29.438 -8.047 1 98.12 583 LEU B CA 1
ATOM 11195 C C . LEU B 1 583 ? -21.719 -30.109 -6.691 1 98.12 583 LEU B C 1
ATOM 11197 O O . LEU B 1 583 ? -21.734 -31.344 -6.605 1 98.12 583 LEU B O 1
ATOM 11201 N N . LEU B 1 584 ? -21.516 -29.359 -5.672 1 96.88 584 LEU B N 1
ATOM 11202 C CA . LEU B 1 584 ? -21.5 -29.797 -4.281 1 96.88 584 LEU B CA 1
ATOM 11203 C C . LEU B 1 584 ? -22.625 -29.141 -3.49 1 96.88 584 LEU B C 1
ATOM 11205 O O . LEU B 1 584 ? -22.906 -27.969 -3.68 1 96.88 584 LEU B O 1
ATOM 11209 N N . TRP B 1 585 ? -23.328 -29.859 -2.695 1 94.75 585 TRP B N 1
ATOM 11210 C CA . TRP B 1 585 ? -24.391 -29.281 -1.864 1 94.75 585 TRP B CA 1
ATOM 11211 C C . TRP B 1 585 ? -24.516 -30.031 -0.541 1 94.75 585 TRP B C 1
ATOM 11213 O O . TRP B 1 585 ? -24.016 -31.156 -0.405 1 94.75 585 TRP B O 1
ATOM 11223 N N . PRO B 1 586 ? -25.062 -29.422 0.469 1 92.81 586 PRO B N 1
ATOM 11224 C CA . PRO B 1 586 ? -25.156 -30.031 1.797 1 92.81 586 PRO B CA 1
ATOM 11225 C C . PRO B 1 586 ? -25.938 -31.344 1.786 1 92.81 586 PRO B C 1
ATOM 11227 O O . PRO B 1 586 ? -26.938 -31.469 1.072 1 92.81 586 PRO B O 1
ATOM 11230 N N . ASN B 1 587 ? -25.328 -32.281 2.559 1 88.12 587 ASN B N 1
ATOM 11231 C CA . ASN B 1 587 ? -26.031 -33.562 2.727 1 88.12 587 ASN B CA 1
ATOM 11232 C C . ASN B 1 587 ? -27.141 -33.438 3.77 1 88.12 587 ASN B C 1
ATOM 11234 O O . ASN B 1 587 ? -27 -33.938 4.887 1 88.12 587 ASN B O 1
ATOM 11238 N N . ASP B 1 588 ? -27.969 -32.625 3.6 1 72.88 588 ASP B N 1
ATOM 11239 C CA . ASP B 1 588 ? -29.062 -32.469 4.566 1 72.88 588 ASP B CA 1
ATOM 11240 C C . ASP B 1 588 ? -30.234 -33.375 4.215 1 72.88 588 ASP B C 1
ATOM 11242 O O . ASP B 1 588 ? -30.438 -33.719 3.049 1 72.88 588 ASP B O 1
ATOM 11246 N N . ILE B 1 589 ? -30.609 -34.438 5.074 1 52.72 589 ILE B N 1
ATOM 11247 C CA . ILE B 1 589 ? -31.641 -35.469 4.957 1 52.72 589 ILE B CA 1
ATOM 11248 C C . ILE B 1 589 ? -32.969 -34.812 4.508 1 52.72 589 ILE B C 1
ATOM 11250 O O . ILE B 1 589 ? -33.875 -35.531 4.047 1 52.72 589 ILE B O 1
ATOM 11254 N N . TRP B 1 590 ? -33.125 -33.688 4.895 1 47.56 590 TRP B N 1
ATOM 11255 C CA . TRP B 1 590 ? -34.531 -33.312 5.062 1 47.56 590 TRP B CA 1
ATOM 11256 C C . TRP B 1 590 ? -35.219 -33.094 3.713 1 47.56 590 TRP B C 1
ATOM 11258 O O . TRP B 1 590 ? -36.375 -33.438 3.516 1 47.56 590 TRP B O 1
ATOM 11268 N N . THR B 1 591 ? -35.062 -32 2.75 1 51.72 591 THR B N 1
ATOM 11269 C CA . THR B 1 591 ? -36.25 -31.516 2.047 1 51.72 591 THR B CA 1
ATOM 11270 C C . THR B 1 591 ? -36.062 -31.641 0.537 1 51.72 591 THR B C 1
ATOM 11272 O O . THR B 1 591 ? -35.156 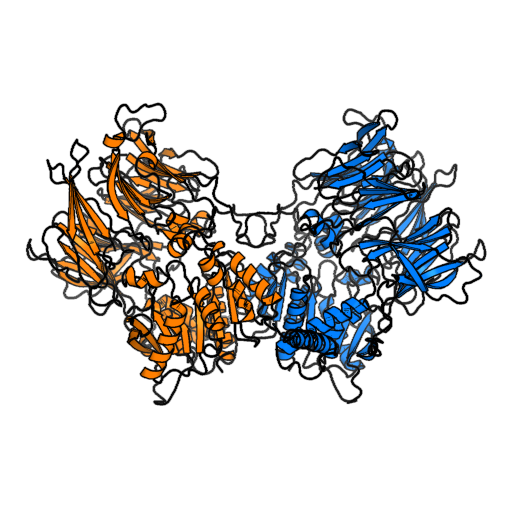-31.047 -0.037 1 51.72 591 THR B O 1
ATOM 11275 N N . TYR B 1 592 ? -36.562 -32.812 -0.06 1 52.81 592 TYR B N 1
ATOM 11276 C CA . TYR B 1 592 ? -36.625 -33.125 -1.483 1 52.81 592 TYR B CA 1
ATOM 11277 C C . TYR B 1 592 ? -36.812 -31.859 -2.307 1 52.81 592 TYR B C 1
ATOM 11279 O O . TYR B 1 592 ? -36.344 -31.766 -3.439 1 52.81 592 TYR B O 1
ATOM 11287 N N . ASP B 1 593 ? -37.469 -30.859 -1.787 1 62.78 593 ASP B N 1
ATOM 11288 C CA . ASP B 1 593 ? -37.875 -29.75 -2.654 1 62.78 593 ASP B CA 1
ATOM 11289 C C . ASP B 1 593 ? -37.062 -28.5 -2.334 1 62.78 593 ASP B C 1
ATOM 11291 O O . ASP B 1 593 ? -37.438 -27.391 -2.768 1 62.78 593 ASP B O 1
ATOM 11295 N N . ARG B 1 594 ? -35.812 -28.766 -1.834 1 81.62 594 ARG B N 1
ATOM 11296 C CA . ARG B 1 594 ? -35.125 -27.547 -1.406 1 81.62 594 ARG B CA 1
ATOM 11297 C C . ARG B 1 594 ? -34.094 -27.094 -2.438 1 81.62 594 ARG B C 1
ATOM 11299 O O . ARG B 1 594 ? -33.375 -27.938 -2.982 1 81.62 594 ARG B O 1
ATOM 11306 N N . LYS B 1 595 ? -34.219 -25.828 -2.859 1 92.12 595 LYS B N 1
ATOM 11307 C CA . LYS B 1 595 ? -33.156 -25.188 -3.656 1 92.12 595 LYS B CA 1
ATOM 11308 C C . LYS B 1 595 ? -32.188 -24.438 -2.766 1 92.12 595 LYS B C 1
ATOM 11310 O O . LYS B 1 595 ? -32.562 -23.891 -1.735 1 92.12 595 LYS B O 1
ATOM 11315 N N . TYR B 1 596 ? -30.938 -24.5 -3.145 1 94.75 596 TYR B N 1
ATOM 11316 C CA . TYR B 1 596 ? -29.875 -23.906 -2.34 1 94.75 596 TYR B CA 1
ATOM 11317 C C . TYR B 1 596 ? -29.375 -22.625 -2.971 1 94.75 596 TYR B C 1
ATOM 11319 O O . TYR B 1 596 ? -29.297 -22.5 -4.195 1 94.75 596 TYR B O 1
ATOM 11327 N N . PRO B 1 597 ? -29.078 -21.562 -2.053 1 96.69 597 PRO B N 1
ATOM 11328 C CA . PRO B 1 597 ? -28.219 -20.516 -2.6 1 96.69 597 PRO B CA 1
ATOM 11329 C C . PRO B 1 597 ? -26.875 -21.047 -3.119 1 96.69 597 PRO B C 1
ATOM 11331 O O . PRO B 1 597 ? -26.359 -22.031 -2.59 1 96.69 597 PRO B O 1
ATOM 11334 N N . LEU B 1 598 ? -26.375 -20.422 -4.156 1 98.19 598 LEU B N 1
ATOM 11335 C CA . LEU B 1 598 ? -25.234 -21 -4.852 1 98.19 598 LEU B CA 1
ATOM 11336 C C . LEU B 1 598 ? -24.047 -20.031 -4.832 1 98.19 598 LEU B C 1
ATOM 11338 O O . LEU B 1 598 ? -24.219 -18.828 -5.02 1 98.19 598 LEU B O 1
ATOM 11342 N N . ILE B 1 599 ? -22.906 -20.547 -4.57 1 98.62 599 ILE B N 1
ATOM 11343 C CA . ILE B 1 599 ? -21.641 -19.859 -4.848 1 98.62 599 ILE B CA 1
ATOM 11344 C C . ILE B 1 599 ? -20.969 -20.516 -6.051 1 98.62 599 ILE B C 1
ATOM 11346 O O . ILE B 1 599 ? -20.562 -21.672 -5.992 1 98.62 599 ILE B O 1
ATOM 11350 N N . LEU B 1 600 ? -20.906 -19.828 -7.148 1 98.81 600 LEU B N 1
ATOM 11351 C CA . LEU B 1 600 ? -20.109 -20.25 -8.289 1 98.81 600 LEU B CA 1
ATOM 11352 C C . LEU B 1 600 ? -18.641 -19.906 -8.078 1 98.81 600 LEU B C 1
ATOM 11354 O O . LEU B 1 600 ? -18.266 -18.734 -8.039 1 98.81 600 LEU B O 1
ATOM 11358 N N . HIS B 1 601 ? -17.828 -20.922 -7.848 1 98.62 601 HIS B N 1
ATOM 11359 C CA . HIS B 1 601 ? -16.391 -20.703 -7.777 1 98.62 601 HIS B CA 1
ATOM 11360 C C . HIS B 1 601 ? -15.75 -20.797 -9.164 1 98.62 601 HIS B C 1
ATOM 11362 O O . HIS B 1 601 ? -15.828 -21.844 -9.82 1 98.62 601 HIS B O 1
ATOM 11368 N N . VAL B 1 602 ? -14.961 -19.688 -9.531 1 98.25 602 VAL B N 1
ATOM 11369 C CA . VAL B 1 602 ? -14.547 -19.625 -10.93 1 98.25 602 VAL B CA 1
ATOM 11370 C C . VAL B 1 602 ? -13.055 -19.328 -11.016 1 98.25 602 VAL B C 1
ATOM 11372 O O . VAL B 1 602 ? -12.516 -18.578 -10.203 1 98.25 602 VAL B O 1
ATOM 11375 N N . TYR B 1 603 ? -12.367 -19.984 -11.883 1 97.31 603 TYR B N 1
ATOM 11376 C CA . TYR B 1 603 ? -11.062 -19.594 -12.414 1 97.31 603 TYR B CA 1
ATOM 11377 C C . TYR B 1 603 ? -11.156 -19.266 -13.898 1 97.31 603 TYR B C 1
ATOM 11379 O O . TYR B 1 603 ? -11.211 -18.094 -14.273 1 97.31 603 TYR B O 1
ATOM 11387 N N . ALA B 1 604 ? -11.398 -20.281 -14.727 1 94.56 604 ALA B N 1
ATOM 11388 C CA . ALA B 1 604 ? -11.758 -20.172 -16.141 1 94.56 604 ALA B CA 1
ATOM 11389 C C . ALA B 1 604 ? -10.57 -19.688 -16.969 1 94.56 604 ALA B C 1
ATOM 11391 O O . ALA B 1 604 ? -10.711 -19.406 -18.172 1 94.56 604 ALA B O 1
ATOM 11392 N N . GLY B 1 605 ? -9.406 -19.453 -16.422 1 94.44 605 GLY B N 1
ATOM 11393 C CA . GLY B 1 605 ? -8.234 -19 -17.156 1 94.44 605 GLY B CA 1
ATOM 11394 C C . GLY B 1 605 ? -7.395 -20.141 -17.703 1 94.44 605 GLY B C 1
ATOM 11395 O O . GLY B 1 605 ? -7.617 -21.297 -17.359 1 94.44 605 GLY B O 1
ATOM 11396 N N . PRO B 1 606 ? -6.492 -19.797 -18.547 1 94.75 606 PRO B N 1
ATOM 11397 C CA . PRO B 1 606 ? -5.602 -20.812 -19.125 1 94.75 606 PRO B CA 1
ATOM 11398 C C . PRO B 1 606 ? -4.617 -21.375 -18.109 1 94.75 606 PRO B C 1
ATOM 11400 O O . PRO B 1 606 ? -4.344 -20.75 -17.078 1 94.75 606 PRO B O 1
ATOM 11403 N N . GLY B 1 607 ? -4.227 -22.562 -18.312 1 92.44 607 GLY B N 1
ATOM 11404 C CA . GLY B 1 607 ? -3.186 -23.172 -17.5 1 92.44 607 GLY B CA 1
ATOM 11405 C C . GLY B 1 607 ? -3.723 -23.859 -16.266 1 92.44 607 GLY B C 1
ATOM 11406 O O . GLY B 1 607 ? -2.969 -24.5 -15.531 1 92.44 607 GLY B O 1
ATOM 11407 N N . VAL B 1 608 ? -5.051 -23.703 -16.031 1 94 608 VAL B N 1
ATOM 11408 C CA . VAL B 1 608 ? -5.594 -24.266 -14.797 1 94 608 VAL B CA 1
ATOM 11409 C C . VAL B 1 608 ? -6.848 -25.078 -15.102 1 94 608 VAL B C 1
ATOM 11411 O O . VAL B 1 608 ? -7.652 -24.688 -15.961 1 94 608 VAL B O 1
ATOM 11414 N N . GLN B 1 609 ? -6.949 -26.234 -14.578 1 95.69 609 GLN B N 1
ATOM 11415 C CA . GLN B 1 609 ? -8.148 -27.062 -14.547 1 95.69 609 GLN B CA 1
ATOM 11416 C C . GLN B 1 609 ? -8.648 -27.266 -13.117 1 95.69 609 GLN B C 1
ATOM 11418 O O . GLN B 1 609 ? -7.887 -27.656 -12.234 1 95.69 609 GLN B O 1
ATOM 11423 N N . LEU B 1 610 ? -9.922 -26.953 -12.898 1 96.12 610 LEU B N 1
ATOM 11424 C CA . LEU B 1 610 ? -10.461 -27.078 -11.555 1 96.12 610 LEU B CA 1
ATOM 11425 C C . LEU B 1 610 ? -11.273 -28.359 -11.398 1 96.12 610 LEU B C 1
ATOM 11427 O O . LEU B 1 610 ? -11.172 -29.047 -10.375 1 96.12 610 LEU B O 1
ATOM 11431 N N . VAL B 1 611 ? -12.094 -28.734 -12.375 1 97.69 611 VAL B N 1
ATOM 11432 C CA . VAL B 1 611 ? -12.992 -29.859 -12.25 1 97.69 611 VAL B CA 1
ATOM 11433 C C . VAL B 1 611 ? -12.203 -31.172 -12.383 1 97.69 611 VAL B C 1
ATOM 11435 O O . VAL B 1 611 ? -11.953 -31.641 -13.5 1 97.69 611 VAL B O 1
ATOM 11438 N N . ARG B 1 612 ? -11.891 -31.734 -11.312 1 96.44 612 ARG B N 1
ATOM 11439 C CA . ARG B 1 612 ? -11.18 -33 -11.188 1 96.44 612 ARG B CA 1
ATOM 11440 C C . ARG B 1 612 ? -11.719 -33.812 -10.031 1 96.44 612 ARG B C 1
ATOM 11442 O O . ARG B 1 612 ? -12.273 -33.281 -9.07 1 96.44 612 ARG B O 1
ATOM 11449 N N . ASN B 1 613 ? -11.555 -35.125 -10.117 1 96.81 613 ASN B N 1
ATOM 11450 C CA . ASN B 1 613 ? -11.961 -36.031 -9.047 1 96.81 613 ASN B CA 1
ATOM 11451 C C . ASN B 1 613 ? -10.906 -36.094 -7.945 1 96.81 613 ASN B C 1
ATOM 11453 O O . ASN B 1 613 ? -10.312 -37.156 -7.727 1 96.81 613 ASN B O 1
ATOM 11457 N N . ASN B 1 614 ? -10.758 -35.062 -7.309 1 94.94 614 ASN B N 1
ATOM 11458 C CA . ASN B 1 614 ? -9.758 -35 -6.25 1 94.94 614 ASN B CA 1
ATOM 11459 C C . ASN B 1 614 ? -10.281 -34.281 -5.008 1 94.94 614 ASN B C 1
ATOM 11461 O O . ASN B 1 614 ? -11.133 -33.406 -5.113 1 94.94 614 ASN B O 1
ATOM 11465 N N . TRP B 1 615 ? -9.742 -34.562 -3.863 1 94.62 615 TRP B N 1
ATOM 11466 C CA . TRP B 1 615 ? -10.219 -34.062 -2.576 1 94.62 615 TRP B CA 1
ATOM 11467 C C . TRP B 1 615 ? -9.828 -32.594 -2.373 1 94.62 615 TRP B C 1
ATOM 11469 O O . TRP B 1 615 ? -10.57 -31.828 -1.759 1 94.62 615 TRP B O 1
ATOM 11479 N N . GLN B 1 616 ? -8.703 -32.219 -2.84 1 90.44 616 GLN B N 1
ATOM 11480 C CA . GLN B 1 616 ? -8.195 -30.891 -2.619 1 90.44 616 GLN B CA 1
ATOM 11481 C C . GLN B 1 616 ? -9.18 -29.828 -3.121 1 90.44 616 GLN B C 1
ATOM 11483 O O . GLN B 1 616 ? -9.32 -28.766 -2.521 1 90.44 616 GLN B O 1
ATOM 11488 N N . ILE B 1 617 ? -9.852 -30.078 -4.184 1 89.62 617 ILE B N 1
ATOM 11489 C CA . ILE B 1 617 ? -10.797 -29.141 -4.766 1 89.62 617 ILE B CA 1
ATOM 11490 C C . ILE B 1 617 ? -12.031 -29.016 -3.869 1 89.62 617 ILE B C 1
ATOM 11492 O O . ILE B 1 617 ? -12.555 -27.922 -3.664 1 89.62 617 ILE B O 1
ATOM 11496 N N . VAL B 1 618 ? -12.469 -30.109 -3.277 1 92.31 618 VAL B N 1
ATOM 11497 C CA . VAL B 1 618 ? -13.695 -30.156 -2.494 1 92.31 618 VAL B CA 1
ATOM 11498 C C . VAL B 1 618 ? -13.453 -29.547 -1.114 1 92.31 618 VAL B C 1
ATOM 11500 O O . VAL B 1 618 ? -14.297 -28.828 -0.589 1 92.31 618 VAL B O 1
ATOM 11503 N N . ALA B 1 619 ? -12.297 -29.859 -0.609 1 94.31 619 ALA B N 1
ATOM 11504 C CA . ALA B 1 619 ? -12 -29.531 0.781 1 94.31 619 ALA B CA 1
ATOM 11505 C C . ALA B 1 619 ? -12.148 -28.031 1.029 1 94.31 619 ALA B C 1
ATOM 11507 O O . ALA B 1 619 ? -12.633 -27.609 2.082 1 94.31 619 ALA B O 1
ATOM 11508 N N . GLN B 1 620 ? -11.797 -27.281 0.121 1 93.44 620 GLN B N 1
ATOM 11509 C CA . GLN B 1 620 ? -11.758 -25.828 0.32 1 93.44 620 GLN B CA 1
ATOM 11510 C C . GLN B 1 620 ? -13.164 -25.25 0.386 1 93.44 620 GLN B C 1
ATOM 11512 O O . GLN B 1 620 ? -13.344 -24.109 0.827 1 93.44 620 GLN B O 1
ATOM 11517 N N . PHE B 1 621 ? -14.211 -26.016 0.018 1 96.94 621 PHE B N 1
ATOM 11518 C CA . PHE B 1 621 ? -15.562 -25.469 -0.07 1 96.94 621 PHE B CA 1
ATOM 11519 C C . PHE B 1 621 ? -16.422 -25.953 1.095 1 96.94 621 PHE B C 1
ATOM 11521 O O . PHE B 1 621 ? -17.578 -25.562 1.217 1 96.94 621 PHE B O 1
ATOM 11528 N N . LEU B 1 622 ? -15.836 -26.734 1.98 1 95.5 622 LEU B N 1
ATOM 11529 C CA . LEU B 1 622 ? -16.594 -27.25 3.115 1 95.5 622 LEU B CA 1
ATOM 11530 C C . LEU B 1 622 ? -17.141 -26.109 3.969 1 95.5 622 LEU B C 1
ATOM 11532 O O . LEU B 1 622 ? -18.234 -26.219 4.531 1 95.5 622 LEU B O 1
ATOM 11536 N N . LYS B 1 623 ? -16.406 -25 4.023 1 95.31 623 LYS B N 1
ATOM 11537 C CA . LYS B 1 623 ? -16.844 -23.844 4.797 1 95.31 623 LYS B CA 1
ATOM 11538 C C . LYS B 1 623 ? -18.141 -23.281 4.242 1 95.31 623 LYS B C 1
ATOM 11540 O O . LYS B 1 623 ? -19 -22.828 5.004 1 95.31 623 LYS B O 1
ATOM 11545 N N . PHE B 1 624 ? -18.344 -23.328 2.977 1 96.5 624 PHE B N 1
ATOM 11546 C CA . PHE B 1 624 ? -19.562 -22.812 2.352 1 96.5 624 PHE B CA 1
ATOM 11547 C C . PHE B 1 624 ? -20.688 -23.844 2.43 1 96.5 624 PHE B C 1
ATOM 11549 O O . PHE B 1 624 ? -21.828 -23.484 2.73 1 96.5 624 PHE B O 1
ATOM 11556 N N . ILE B 1 625 ? -20.359 -25.125 2.162 1 95.44 625 ILE B N 1
ATOM 11557 C CA . ILE B 1 625 ? -21.344 -26.188 2.129 1 95.44 625 ILE B CA 1
ATOM 11558 C C . ILE B 1 625 ? -22 -26.328 3.504 1 95.44 625 ILE B C 1
ATOM 11560 O O . ILE B 1 625 ? -23.219 -26.422 3.611 1 95.44 625 ILE B O 1
ATOM 11564 N N . THR B 1 626 ? -21.172 -26.266 4.48 1 93.31 626 THR B N 1
ATOM 11565 C CA . THR B 1 626 ? -21.672 -26.438 5.84 1 93.31 626 THR B CA 1
ATOM 11566 C C . THR B 1 626 ? -22.406 -25.188 6.312 1 93.31 626 THR B C 1
ATOM 11568 O O . THR B 1 626 ? -23.125 -25.219 7.309 1 93.31 626 THR B O 1
ATOM 11571 N N . ALA B 1 627 ? -22.203 -24.094 5.648 1 93.25 627 ALA B N 1
ATOM 11572 C CA . ALA B 1 627 ? -22.938 -22.875 5.934 1 93.25 627 ALA B CA 1
ATOM 11573 C C . ALA B 1 627 ? -24.25 -22.828 5.156 1 93.25 627 ALA B C 1
ATOM 11575 O O . ALA B 1 627 ? -25 -21.844 5.238 1 93.25 627 ALA B O 1
ATOM 11576 N N . GLY B 1 628 ? -24.516 -23.812 4.363 1 91.94 628 GLY B N 1
ATOM 11577 C CA . GLY B 1 628 ? -25.812 -23.938 3.73 1 91.94 628 GLY B CA 1
ATOM 11578 C C . GLY B 1 628 ? -25.797 -23.594 2.256 1 91.94 628 GLY B C 1
ATOM 11579 O O . GLY B 1 628 ? -26.859 -23.5 1.625 1 91.94 628 GLY B O 1
ATOM 11580 N N . TYR B 1 629 ? -24.672 -23.484 1.648 1 95.69 629 TYR B N 1
ATOM 11581 C CA . TYR B 1 629 ? -24.562 -23.125 0.241 1 95.69 629 TYR B CA 1
ATOM 11582 C C . TYR B 1 629 ? -24.234 -24.328 -0.619 1 95.69 629 TYR B C 1
ATOM 11584 O O . TYR B 1 629 ? -23.516 -25.234 -0.176 1 95.69 629 TYR B O 1
ATOM 11592 N N . ALA B 1 630 ? -24.75 -24.344 -1.79 1 96.88 630 ALA B N 1
ATOM 11593 C CA . ALA B 1 630 ? -24.172 -25.188 -2.838 1 96.88 630 ALA B CA 1
ATOM 11594 C C . ALA B 1 630 ? -22.984 -24.5 -3.51 1 96.88 630 ALA B C 1
ATOM 11596 O O . ALA B 1 630 ? -22.891 -23.266 -3.49 1 96.88 630 ALA B O 1
ATOM 11597 N N . VAL B 1 631 ? -22.094 -25.281 -3.994 1 98.25 631 VAL B N 1
ATOM 11598 C CA . VAL B 1 631 ? -20.938 -24.75 -4.715 1 98.25 631 VAL B CA 1
ATOM 11599 C C . VAL B 1 631 ? -20.859 -25.406 -6.098 1 98.25 631 VAL B C 1
ATOM 11601 O O . VAL B 1 631 ? -20.969 -26.625 -6.227 1 98.25 631 VAL B O 1
ATOM 11604 N N . LEU B 1 632 ? -20.719 -24.547 -7.094 1 98.75 632 LEU B N 1
ATOM 11605 C CA . LEU B 1 632 ? -20.594 -25.016 -8.469 1 98.75 632 LEU B CA 1
ATOM 11606 C C . LEU B 1 632 ? -19.266 -24.594 -9.07 1 98.75 632 LEU B C 1
ATOM 11608 O O . LEU B 1 632 ? -18.844 -23.438 -8.93 1 98.75 632 LEU B O 1
ATOM 11612 N N . ILE B 1 633 ? -18.562 -25.547 -9.672 1 98.62 633 ILE B N 1
ATOM 11613 C CA . ILE B 1 633 ? -17.328 -25.312 -10.406 1 98.62 633 ILE B CA 1
ATOM 11614 C C . ILE B 1 633 ? -17.484 -25.781 -11.859 1 98.62 633 ILE B C 1
ATOM 11616 O O . ILE B 1 633 ? -17.984 -26.875 -12.117 1 98.62 633 ILE B O 1
ATOM 11620 N N . ILE B 1 634 ? -17.047 -24.922 -12.812 1 98.31 634 ILE B N 1
ATOM 11621 C CA . ILE B 1 634 ? -17.234 -25.219 -14.227 1 98.31 634 ILE B CA 1
ATOM 11622 C C . ILE B 1 634 ? -15.906 -25.016 -14.969 1 98.31 634 ILE B C 1
ATOM 11624 O O . ILE B 1 634 ? -15.25 -23.984 -14.789 1 98.31 634 ILE B O 1
ATOM 11628 N N . ASP B 1 635 ? -15.469 -25.984 -15.742 1 97.44 635 ASP B N 1
ATOM 11629 C CA . ASP B 1 635 ? -14.367 -25.812 -16.688 1 97.44 635 ASP B CA 1
ATOM 11630 C C . ASP B 1 635 ? -14.875 -25.703 -18.109 1 97.44 635 ASP B C 1
ATOM 11632 O O . ASP B 1 635 ? -15.562 -26.609 -18.609 1 97.44 635 ASP B O 1
ATOM 11636 N N . GLY B 1 636 ? -14.625 -24.594 -18.688 1 95.5 636 GLY B N 1
ATOM 11637 C CA . GLY B 1 636 ? -14.953 -24.344 -20.078 1 95.5 636 GLY B CA 1
ATOM 11638 C C . GLY B 1 636 ? -13.742 -24.078 -20.938 1 95.5 636 GLY B C 1
ATOM 11639 O O . GLY B 1 636 ? -12.625 -24.453 -20.594 1 95.5 636 GLY B O 1
ATOM 11640 N N . ARG B 1 637 ? -14.062 -23.547 -22.109 1 95.75 637 ARG B N 1
ATOM 11641 C CA . ARG B 1 637 ? -12.992 -23.25 -23.062 1 95.75 637 ARG B CA 1
ATOM 11642 C C . ARG B 1 637 ? -11.875 -22.453 -22.391 1 95.75 637 ARG B C 1
ATOM 11644 O O . ARG B 1 637 ? -12.141 -21.578 -21.562 1 95.75 637 ARG B O 1
ATOM 11651 N N . GLY B 1 638 ? -10.547 -22.781 -22.781 1 94.25 638 GLY B N 1
ATOM 11652 C CA . GLY B 1 638 ? -9.383 -22.125 -22.219 1 94.25 638 GLY B CA 1
ATOM 11653 C C . GLY B 1 638 ? -8.727 -22.906 -21.109 1 94.25 638 GLY B C 1
ATOM 11654 O O . GLY B 1 638 ? -7.551 -22.703 -20.797 1 94.25 638 GLY B O 1
ATOM 11655 N N . SER B 1 639 ? -9.461 -23.812 -20.469 1 94.38 639 SER B N 1
ATOM 11656 C CA . SER B 1 639 ? -8.914 -24.594 -19.359 1 94.38 639 SER B CA 1
ATOM 11657 C C . SER B 1 639 ? -7.902 -25.625 -19.859 1 94.38 639 SER B C 1
ATOM 11659 O O . SER B 1 639 ? -7.938 -26.031 -21.016 1 94.38 639 SER B O 1
ATOM 11661 N N . SER B 1 640 ? -7.137 -26.125 -19.016 1 94.19 640 SER B N 1
ATOM 11662 C CA . SER B 1 640 ? -5.992 -26.953 -19.359 1 94.19 640 SER B CA 1
ATOM 11663 C C . SER B 1 640 ? -6.387 -28.422 -19.438 1 94.19 640 SER B C 1
ATOM 11665 O O . SER B 1 640 ? -7.438 -28.812 -18.922 1 94.19 640 SER B O 1
ATOM 11667 N N . ASN B 1 641 ? -5.586 -29.188 -20.125 1 95.25 641 ASN B N 1
ATOM 11668 C CA . ASN B 1 641 ? -5.594 -30.641 -20.188 1 95.25 641 ASN B CA 1
ATOM 11669 C C . ASN B 1 641 ? -6.781 -31.156 -21 1 95.25 641 ASN B C 1
ATOM 11671 O O . ASN B 1 641 ? -7.359 -32.188 -20.688 1 95.25 641 ASN B O 1
ATOM 11675 N N . ARG B 1 642 ? -7.238 -30.375 -21.953 1 95.44 642 ARG B N 1
ATOM 11676 C CA . ARG B 1 642 ? -8.289 -30.75 -22.891 1 95.44 642 ARG B CA 1
ATOM 11677 C C . ARG B 1 642 ? -7.816 -30.594 -24.344 1 95.44 642 ARG B C 1
ATOM 11679 O O . ARG B 1 642 ? -8.617 -30.672 -25.266 1 95.44 642 ARG B O 1
ATOM 11686 N N . GLY B 1 643 ? -6.492 -30.328 -24.438 1 95.81 643 GLY B N 1
ATOM 11687 C CA . GLY B 1 643 ? -5.926 -30.094 -25.766 1 95.81 643 GLY B CA 1
ATOM 11688 C C . GLY B 1 643 ? -5.789 -28.625 -26.109 1 95.81 643 GLY B C 1
ATOM 11689 O O . GLY B 1 643 ? -6.543 -27.797 -25.594 1 95.81 643 GLY B O 1
ATOM 11690 N N . LEU B 1 644 ? -4.887 -28.328 -27.016 1 96.94 644 LEU B N 1
ATOM 11691 C CA . LEU B 1 644 ? -4.57 -26.953 -27.406 1 96.94 644 LEU B CA 1
ATOM 11692 C C . LEU B 1 644 ? -5.754 -26.297 -28.109 1 96.94 644 LEU B C 1
ATOM 11694 O O . LEU B 1 644 ? -5.984 -25.094 -27.953 1 96.94 644 LEU B O 1
ATOM 11698 N N . ASN B 1 645 ? -6.484 -27.062 -28.906 1 96 645 ASN B N 1
ATOM 11699 C CA . ASN B 1 645 ? -7.648 -26.516 -29.594 1 96 645 ASN B CA 1
ATOM 11700 C C . ASN B 1 645 ? -8.703 -26.016 -28.609 1 96 645 ASN B C 1
ATOM 11702 O O . ASN B 1 645 ? -9.352 -25 -28.859 1 96 645 ASN B O 1
ATOM 11706 N N . PHE B 1 646 ? -8.906 -26.719 -27.562 1 96.19 646 PHE B N 1
ATOM 11707 C CA . PHE B 1 646 ? -9.852 -26.328 -26.516 1 96.19 646 PHE B CA 1
ATOM 11708 C C . PHE B 1 646 ? -9.391 -25.047 -25.828 1 96.19 646 PHE B C 1
ATOM 11710 O O . PHE B 1 646 ? -10.211 -24.203 -25.469 1 96.19 646 PHE B O 1
ATOM 11717 N N . GLU B 1 647 ? -8.07 -24.891 -25.656 1 96.25 647 GLU B N 1
ATOM 11718 C CA . GLU B 1 647 ? -7.492 -23.703 -25.031 1 96.25 647 GLU B CA 1
ATOM 11719 C C . GLU B 1 647 ? -7.512 -22.516 -25.969 1 96.25 647 GLU B C 1
ATOM 11721 O O . GLU B 1 647 ? -7.586 -21.359 -25.531 1 96.25 647 GLU B O 1
ATOM 11726 N N . SER B 1 648 ? -7.477 -22.75 -27.266 1 96.12 648 SER B N 1
ATOM 11727 C CA . SER B 1 648 ? -7.195 -21.766 -28.297 1 96.12 648 SER B CA 1
ATOM 11728 C C . SER B 1 648 ? -8.312 -20.734 -28.391 1 96.12 648 SER B C 1
ATOM 11730 O O . SER B 1 648 ? -8.125 -19.656 -28.969 1 96.12 648 SER B O 1
ATOM 11732 N N . HIS B 1 649 ? -9.461 -21 -27.812 1 96.12 649 HIS B N 1
ATOM 11733 C CA . HIS B 1 649 ? -10.625 -20.125 -27.953 1 96.12 649 HIS B CA 1
ATOM 11734 C C . HIS B 1 649 ? -10.383 -18.781 -27.266 1 96.12 649 HIS B C 1
ATOM 11736 O O . HIS B 1 649 ? -11.078 -17.812 -27.547 1 96.12 649 HIS B O 1
ATOM 11742 N N . ILE B 1 650 ? -9.398 -18.672 -26.438 1 96.88 650 ILE B N 1
ATOM 11743 C CA . ILE B 1 650 ? -9.195 -17.422 -25.703 1 96.88 650 ILE B CA 1
ATOM 11744 C C . ILE B 1 650 ? -8.078 -16.609 -26.359 1 96.88 650 ILE B C 1
ATOM 11746 O O . ILE B 1 650 ? -7.734 -15.523 -25.891 1 96.88 650 ILE B O 1
ATOM 11750 N N . LYS B 1 651 ? -7.445 -17.125 -27.438 1 97.88 651 LYS B N 1
ATOM 11751 C CA . LYS B 1 651 ? -6.363 -16.438 -28.125 1 97.88 651 LYS B CA 1
ATOM 11752 C C . LYS B 1 651 ? -6.781 -15.016 -28.516 1 97.88 651 LYS B C 1
ATOM 11754 O O . LYS B 1 651 ? -7.793 -14.836 -29.203 1 97.88 651 LYS B O 1
ATOM 11759 N N . ASP B 1 652 ? -6.055 -14.031 -28.016 1 98.12 652 ASP B N 1
ATOM 11760 C CA . ASP B 1 652 ? -6.203 -12.609 -28.328 1 98.12 652 ASP B CA 1
ATOM 11761 C C . ASP B 1 652 ? -7.539 -12.078 -27.812 1 98.12 652 ASP B C 1
ATOM 11763 O O . ASP B 1 652 ? -8.016 -11.039 -28.281 1 98.12 652 ASP B O 1
ATOM 11767 N N . ARG B 1 653 ? -8.211 -12.82 -26.953 1 97.44 653 ARG B N 1
ATOM 11768 C CA . ARG B 1 653 ? -9.531 -12.359 -26.516 1 97.44 653 ARG B CA 1
ATOM 11769 C C . ARG B 1 653 ? -9.867 -12.914 -25.125 1 97.44 653 ARG B C 1
ATOM 11771 O O . ARG B 1 653 ? -10.945 -13.477 -24.922 1 97.44 653 ARG B O 1
ATOM 11778 N N . MET B 1 654 ? -8.938 -12.812 -24.203 1 97.62 654 MET B N 1
ATOM 11779 C CA . MET B 1 654 ? -9.195 -13.219 -22.828 1 97.62 654 MET B CA 1
ATOM 11780 C C . MET B 1 654 ? -10.391 -12.469 -22.25 1 97.62 654 MET B C 1
ATOM 11782 O O . MET B 1 654 ? -10.562 -11.273 -22.5 1 97.62 654 MET B O 1
ATOM 11786 N N . GLY B 1 655 ? -11.242 -13.188 -21.438 1 96.88 655 GLY B N 1
ATOM 11787 C CA . GLY B 1 655 ? -12.391 -12.578 -20.781 1 96.88 655 GLY B CA 1
ATOM 11788 C C . GLY B 1 655 ? -13.633 -12.562 -21.656 1 96.88 655 GLY B C 1
ATOM 11789 O O . GLY B 1 655 ? -14.555 -11.781 -21.438 1 96.88 655 GLY B O 1
ATOM 11790 N N . SER B 1 656 ? -13.727 -13.43 -22.625 1 96.19 656 SER B N 1
ATOM 11791 C CA . SER B 1 656 ? -14.836 -13.438 -23.578 1 96.19 656 SER B CA 1
ATOM 11792 C C . SER B 1 656 ? -15.625 -14.742 -23.5 1 96.19 656 SER B C 1
ATOM 11794 O O . SER B 1 656 ? -16.516 -14.875 -22.672 1 96.19 656 SER B O 1
ATOM 11796 N N . VAL B 1 657 ? -15.086 -15.82 -24.094 1 97.19 657 VAL B N 1
ATOM 11797 C CA . VAL B 1 657 ? -15.82 -17.078 -24.203 1 97.19 657 VAL B CA 1
ATOM 11798 C C . VAL B 1 657 ? -15.953 -17.719 -22.812 1 97.19 657 VAL B C 1
ATOM 11800 O O . VAL B 1 657 ? -16.906 -18.453 -22.547 1 97.19 657 VAL B O 1
ATOM 11803 N N . GLU B 1 658 ? -15.008 -17.422 -21.969 1 97.12 658 GLU B N 1
ATOM 11804 C CA . GLU B 1 658 ? -15.039 -17.953 -20.609 1 97.12 658 GLU B CA 1
ATOM 11805 C C . GLU B 1 658 ? -16.312 -17.531 -19.891 1 97.12 658 GLU B C 1
ATOM 11807 O O . GLU B 1 658 ? -16.922 -18.328 -19.172 1 97.12 658 GLU B O 1
ATOM 11812 N N . VAL B 1 659 ? -16.703 -16.297 -20.047 1 97.88 659 VAL B N 1
ATOM 11813 C CA . VAL B 1 659 ? -17.891 -15.742 -19.406 1 97.88 659 VAL B CA 1
ATOM 11814 C C . VAL B 1 659 ? -19.125 -16.5 -19.875 1 97.88 659 VAL B C 1
ATOM 11816 O O . VAL B 1 659 ? -19.938 -16.953 -19.047 1 97.88 659 VAL B O 1
ATOM 11819 N N . SER B 1 660 ? -19.25 -16.688 -21.203 1 97.38 660 SER B N 1
ATOM 11820 C CA . SER B 1 660 ? -20.391 -17.391 -21.766 1 97.38 660 SER B CA 1
ATOM 11821 C C . SER B 1 660 ? -20.453 -18.844 -21.297 1 97.38 660 SER B C 1
ATOM 11823 O O . SER B 1 660 ? -21.531 -19.375 -21.047 1 97.38 660 SER B O 1
ATOM 11825 N N . ASP B 1 661 ? -19.281 -19.422 -21.188 1 98.06 661 ASP B N 1
ATOM 11826 C CA . ASP B 1 661 ? -19.219 -20.828 -20.766 1 98.06 661 ASP B CA 1
ATOM 11827 C C . ASP B 1 661 ? -19.672 -20.969 -19.312 1 98.06 661 ASP B C 1
ATOM 11829 O O . ASP B 1 661 ? -20.312 -21.969 -18.953 1 98.06 661 ASP B O 1
ATOM 11833 N N . GLN B 1 662 ? -19.312 -20.062 -18.438 1 98.31 662 GLN B N 1
ATOM 11834 C CA . GLN B 1 662 ? -19.734 -20.109 -17.031 1 98.31 662 GLN B CA 1
ATOM 11835 C C . GLN B 1 662 ? -21.234 -19.969 -16.891 1 98.31 662 GLN B C 1
ATOM 11837 O O . GLN B 1 662 ? -21.875 -20.688 -16.125 1 98.31 662 GLN B O 1
ATOM 11842 N N . VAL B 1 663 ? -21.812 -19.047 -17.625 1 98.44 663 VAL B N 1
ATOM 11843 C CA . VAL B 1 663 ? -23.25 -18.797 -17.547 1 98.44 663 VAL B CA 1
ATOM 11844 C C . VAL B 1 663 ? -24.016 -20 -18.125 1 98.44 663 VAL B C 1
ATOM 11846 O O . VAL B 1 663 ? -25 -20.453 -17.531 1 98.44 663 VAL B O 1
ATOM 11849 N N . GLU B 1 664 ? -23.562 -20.516 -19.266 1 98.31 664 GLU B N 1
ATOM 11850 C CA . GLU B 1 664 ? -24.203 -21.672 -19.859 1 98.31 664 GLU B CA 1
ATOM 11851 C C . GLU B 1 664 ? -24.172 -22.875 -18.906 1 98.31 664 GLU B C 1
ATOM 11853 O O . GLU B 1 664 ? -25.172 -23.547 -18.719 1 98.31 664 GLU B O 1
ATOM 11858 N N . GLY B 1 665 ? -22.953 -23.125 -18.359 1 98.56 665 GLY B N 1
ATOM 11859 C CA . GLY B 1 665 ? -22.812 -24.234 -17.422 1 98.56 665 GLY B CA 1
ATOM 11860 C C . GLY B 1 665 ? -23.688 -24.094 -16.203 1 98.56 665 GLY B C 1
ATOM 11861 O O . GLY B 1 665 ? -24.312 -25.062 -15.75 1 98.56 665 GLY B O 1
ATOM 11862 N N . LEU B 1 666 ? -23.766 -22.891 -15.648 1 98.69 666 LEU B N 1
ATOM 11863 C CA . LEU B 1 666 ? -24.594 -22.609 -14.492 1 98.69 666 LEU B CA 1
ATOM 11864 C C . LEU B 1 666 ? -26.062 -22.922 -14.789 1 98.69 666 LEU B C 1
ATOM 11866 O O . LEU B 1 666 ? -26.719 -23.625 -14.016 1 98.69 666 LEU B O 1
ATOM 11870 N N . LEU B 1 667 ? -26.562 -22.453 -15.906 1 98.31 667 LEU B N 1
ATOM 11871 C CA . LEU B 1 667 ? -27.953 -22.656 -16.266 1 98.31 667 LEU B CA 1
ATOM 11872 C C . LEU B 1 667 ? -28.25 -24.109 -16.562 1 98.31 667 LEU B C 1
ATOM 11874 O O . LEU B 1 667 ? -29.297 -24.625 -16.203 1 98.31 667 LEU B O 1
ATOM 11878 N N . TYR B 1 668 ? -27.344 -24.766 -17.188 1 98.31 668 TYR B N 1
ATOM 11879 C CA . TYR B 1 668 ? -27.5 -26.188 -17.484 1 98.31 668 TYR B CA 1
ATOM 11880 C C . TYR B 1 668 ? -27.594 -27 -16.203 1 98.31 668 TYR B C 1
ATOM 11882 O O . TYR B 1 668 ? -28.516 -27.812 -16.047 1 98.31 668 TYR B O 1
ATOM 11890 N N . VAL B 1 669 ? -26.641 -26.781 -15.297 1 98.56 669 VAL B N 1
ATOM 11891 C CA . VAL B 1 669 ? -26.609 -27.547 -14.055 1 98.56 669 VAL B CA 1
ATOM 11892 C C . VAL B 1 669 ? -27.844 -27.234 -13.219 1 98.56 669 VAL B C 1
ATOM 11894 O O . VAL B 1 669 ? -28.406 -28.125 -12.578 1 98.56 669 VAL B O 1
ATOM 11897 N N . ALA B 1 670 ? -28.234 -25.969 -13.203 1 98.06 670 ALA B N 1
ATOM 11898 C CA . ALA B 1 670 ? -29.438 -25.578 -12.469 1 98.06 670 ALA B CA 1
ATOM 11899 C C . ALA B 1 670 ? -30.656 -26.344 -12.992 1 98.06 670 ALA B C 1
ATOM 11901 O O . ALA B 1 670 ? -31.469 -26.844 -12.211 1 98.06 670 ALA B O 1
ATOM 11902 N N . ARG B 1 671 ? -30.797 -26.438 -14.281 1 97.25 671 ARG B N 1
ATOM 11903 C CA . ARG B 1 671 ? -31.922 -27.109 -14.914 1 97.25 671 ARG B CA 1
ATOM 11904 C C . ARG B 1 671 ? -31.891 -28.609 -14.641 1 97.25 671 ARG B C 1
ATOM 11906 O O . ARG B 1 671 ? -32.906 -29.203 -14.289 1 97.25 671 ARG B O 1
ATOM 11913 N N . GLU B 1 672 ? -30.75 -29.156 -14.719 1 97 672 GLU B N 1
ATOM 11914 C CA . GLU B 1 672 ? -30.625 -30.609 -14.633 1 97 672 GLU B CA 1
ATOM 11915 C C . GLU B 1 672 ? -30.688 -31.078 -13.18 1 97 672 GLU B C 1
ATOM 11917 O O . GLU B 1 672 ? -31.219 -32.156 -12.898 1 97 672 GLU B O 1
ATOM 11922 N N . SER B 1 673 ? -30.109 -30.297 -12.281 1 95.31 673 SER B N 1
ATOM 11923 C CA . SER B 1 673 ? -30.047 -30.719 -10.883 1 95.31 673 SER B CA 1
ATOM 11924 C C . SER B 1 673 ? -31.328 -30.328 -10.133 1 95.31 673 SER B C 1
ATOM 11926 O O . SER B 1 673 ? -31.734 -31.016 -9.195 1 95.31 673 SER B O 1
ATOM 11928 N N . GLN B 1 674 ? -31.953 -29.203 -10.422 1 94.44 674 GLN B N 1
ATOM 11929 C CA . GLN B 1 674 ? -33.094 -28.609 -9.742 1 94.44 674 GLN B CA 1
ATOM 11930 C C . GLN B 1 674 ? -32.781 -28.328 -8.281 1 94.44 674 GLN B C 1
ATOM 11932 O O . GLN B 1 674 ? -33.656 -28.375 -7.422 1 94.44 674 GLN B O 1
ATOM 11937 N N . LEU B 1 675 ? -31.516 -28.016 -8.055 1 94.25 675 LEU B N 1
ATOM 11938 C CA . LEU B 1 675 ? -31.078 -27.828 -6.676 1 94.25 675 LEU B CA 1
ATOM 11939 C C . LEU B 1 675 ? -30.641 -26.375 -6.441 1 94.25 675 LEU B C 1
ATOM 11941 O O . LEU B 1 675 ? -30.453 -25.953 -5.297 1 94.25 675 LEU B O 1
ATOM 11945 N N . ILE B 1 676 ? -30.531 -25.609 -7.5 1 96.5 676 ILE B N 1
ATOM 11946 C CA . ILE B 1 676 ? -29.938 -24.297 -7.406 1 96.5 676 ILE B CA 1
ATOM 11947 C C . ILE B 1 676 ? -31.031 -23.219 -7.418 1 96.5 676 ILE B C 1
ATOM 11949 O O . ILE B 1 676 ? -31.906 -23.234 -8.273 1 96.5 676 ILE B O 1
ATOM 11953 N N . ASP B 1 677 ? -31.031 -22.328 -6.434 1 96.69 677 ASP B N 1
ATOM 11954 C CA . ASP B 1 677 ? -31.859 -21.141 -6.445 1 96.69 677 ASP B CA 1
ATOM 11955 C C . ASP B 1 677 ? -31.219 -20.016 -7.27 1 96.69 677 ASP B C 1
ATOM 11957 O O . ASP B 1 677 ? -30.375 -19.281 -6.766 1 96.69 677 ASP B O 1
ATOM 11961 N N . LEU B 1 678 ? -31.703 -19.828 -8.422 1 97.5 678 LEU B N 1
ATOM 11962 C CA . LEU B 1 678 ? -31.078 -18.922 -9.375 1 97.5 678 LEU B CA 1
ATOM 11963 C C . LEU B 1 678 ? -31.281 -17.469 -8.945 1 97.5 678 LEU B C 1
ATOM 11965 O O . LEU B 1 678 ? -30.625 -16.562 -9.469 1 97.5 678 LEU B O 1
ATOM 11969 N N . SER B 1 679 ? -32.125 -17.188 -7.965 1 96.75 679 SER B N 1
ATOM 11970 C CA . SER B 1 679 ? -32.312 -15.836 -7.453 1 96.75 679 SER B CA 1
ATOM 11971 C C . SER B 1 679 ? -31.25 -15.492 -6.402 1 96.75 679 SER B C 1
ATOM 11973 O O . SER B 1 679 ? -31.109 -14.328 -6.027 1 96.75 679 SER B O 1
ATOM 11975 N N . ARG B 1 680 ? -30.5 -16.453 -5.984 1 97.81 680 ARG B N 1
ATOM 11976 C CA . ARG B 1 680 ? -29.469 -16.281 -4.965 1 97.81 680 ARG B CA 1
ATOM 11977 C C . ARG B 1 680 ? -28.141 -16.875 -5.41 1 97.81 680 ARG B C 1
ATOM 11979 O O . ARG B 1 680 ? -27.625 -17.797 -4.77 1 97.81 680 ARG B O 1
ATOM 11986 N N . VAL B 1 681 ? -27.531 -16.266 -6.41 1 98.69 681 VAL B N 1
ATOM 11987 C CA . VAL B 1 681 ? -26.266 -16.75 -6.969 1 98.69 681 VAL B CA 1
ATOM 11988 C C . VAL B 1 681 ? -25.156 -15.75 -6.691 1 98.69 681 VAL B C 1
ATOM 11990 O O . VAL B 1 681 ? -25.281 -14.57 -7.027 1 98.69 681 VAL B O 1
ATOM 11993 N N . GLY B 1 682 ? -24.188 -16.156 -5.98 1 98.56 682 GLY B N 1
ATOM 11994 C CA . GLY B 1 682 ? -22.938 -15.422 -5.836 1 98.56 682 GLY B CA 1
ATOM 11995 C C . GLY B 1 682 ? -21.781 -16.047 -6.605 1 98.56 682 GLY B C 1
ATOM 11996 O O . GLY B 1 682 ? -21.875 -17.188 -7.047 1 98.56 682 GLY B O 1
ATOM 11997 N N . CYS B 1 683 ? -20.781 -15.297 -6.84 1 98.44 683 CYS B N 1
ATOM 11998 C CA . CYS B 1 683 ? -19.594 -15.797 -7.508 1 98.44 683 CYS B CA 1
ATOM 11999 C C . CYS B 1 683 ? -18.328 -15.414 -6.742 1 98.44 683 CYS B C 1
ATOM 12001 O O . CYS B 1 683 ? -18.281 -14.359 -6.102 1 98.44 683 CYS B O 1
ATOM 12003 N N . SER B 1 684 ? -17.375 -16.25 -6.707 1 98.5 684 SER B N 1
ATOM 12004 C CA . SER B 1 684 ? -16.078 -15.992 -6.082 1 98.5 684 SER B CA 1
ATOM 12005 C C . SER B 1 684 ? -14.938 -16.531 -6.934 1 98.5 684 SER B C 1
ATOM 12007 O O . SER B 1 684 ? -15.055 -17.594 -7.535 1 98.5 684 SER B O 1
ATOM 12009 N N . GLY B 1 685 ? -13.93 -15.781 -7.043 1 98.31 685 GLY B N 1
ATOM 12010 C CA . GLY B 1 685 ? -12.742 -16.188 -7.77 1 98.31 685 GLY B CA 1
ATOM 12011 C C . GLY B 1 685 ? -11.492 -15.461 -7.324 1 98.31 685 GLY B C 1
ATOM 12012 O O . GLY B 1 685 ? -11.57 -14.422 -6.66 1 98.31 685 GLY B O 1
ATOM 12013 N N . TRP B 1 686 ? -10.32 -16.016 -7.629 1 97.88 686 TRP B N 1
ATOM 12014 C CA . TRP B 1 686 ? -9.023 -15.469 -7.25 1 97.88 686 TRP B CA 1
ATOM 12015 C C . TRP B 1 686 ? -8.086 -15.414 -8.453 1 97.88 686 TRP B C 1
ATOM 12017 O O . TRP B 1 686 ? -8.125 -16.297 -9.32 1 97.88 686 TRP B O 1
ATOM 12027 N N . SER B 1 687 ? -7.211 -14.352 -8.523 1 97.75 687 SER B N 1
ATOM 12028 C CA . SER B 1 687 ? -6.285 -14.188 -9.641 1 97.75 687 SER B CA 1
ATOM 12029 C C . SER B 1 687 ? -7.031 -14.047 -10.961 1 97.75 687 SER B C 1
ATOM 12031 O O . SER B 1 687 ? -7.918 -13.203 -11.094 1 97.75 687 SER B O 1
ATOM 12033 N N . TYR B 1 688 ? -6.797 -14.961 -11.945 1 98.25 688 TYR B N 1
ATOM 12034 C CA . TYR B 1 688 ? -7.633 -14.961 -13.141 1 98.25 688 TYR B CA 1
ATOM 12035 C C . TYR B 1 688 ? -9.102 -15.188 -12.781 1 98.25 688 TYR B C 1
ATOM 12037 O O . TYR B 1 688 ? -9.992 -14.625 -13.422 1 98.25 688 TYR B O 1
ATOM 12045 N N . GLY B 1 689 ? -9.344 -15.953 -11.75 1 98.44 689 GLY B N 1
ATOM 12046 C CA . GLY B 1 689 ? -10.695 -16.141 -11.25 1 98.44 689 GLY B CA 1
ATOM 12047 C C . GLY B 1 689 ? -11.32 -14.867 -10.727 1 98.44 689 GLY B C 1
ATOM 12048 O O . GLY B 1 689 ? -12.531 -14.672 -10.852 1 98.44 689 GLY B O 1
ATOM 12049 N N . GLY B 1 690 ? -10.477 -14.023 -10.055 1 98.75 690 GLY B N 1
ATOM 12050 C CA . GLY B 1 690 ? -10.961 -12.711 -9.664 1 98.75 690 GLY B CA 1
ATOM 12051 C C . GLY B 1 690 ? -11.352 -11.844 -10.844 1 98.75 690 GLY B C 1
ATOM 12052 O O . GLY B 1 690 ? -12.375 -11.148 -10.805 1 98.75 690 GLY B O 1
ATOM 12053 N N . TYR B 1 691 ? -10.516 -11.883 -11.914 1 98.56 691 TYR B N 1
ATOM 12054 C CA . TYR B 1 691 ? -10.812 -11.234 -13.188 1 98.56 691 TYR B CA 1
ATOM 12055 C C . TYR B 1 691 ? -12.148 -11.719 -13.742 1 98.56 691 TYR B C 1
ATOM 12057 O O . TYR B 1 691 ? -12.984 -10.906 -14.148 1 98.56 691 TYR B O 1
ATOM 12065 N N . MET B 1 692 ? -12.422 -13.023 -13.648 1 98.69 692 MET B N 1
ATOM 12066 C CA . MET B 1 692 ? -13.664 -13.617 -14.141 1 98.69 692 MET B CA 1
ATOM 12067 C C . MET B 1 692 ? -14.844 -13.234 -13.25 1 98.69 692 MET B C 1
ATOM 12069 O O . MET B 1 692 ? -15.945 -12.984 -13.75 1 98.69 692 MET B O 1
ATOM 12073 N N . ALA B 1 693 ? -14.625 -13.227 -11.969 1 98.81 693 ALA B N 1
ATOM 12074 C CA . ALA B 1 693 ? -15.688 -12.828 -11.047 1 98.81 693 ALA B CA 1
ATOM 12075 C C . ALA B 1 693 ? -16.172 -11.414 -11.359 1 98.81 693 ALA B C 1
ATOM 12077 O O . ALA B 1 693 ? -17.375 -11.141 -11.328 1 98.81 693 ALA B O 1
ATOM 12078 N N . LEU B 1 694 ? -15.234 -10.508 -11.641 1 98.81 694 LEU B N 1
ATOM 12079 C CA . LEU B 1 694 ? -15.594 -9.148 -12.023 1 98.81 694 LEU B CA 1
ATOM 12080 C C . LEU B 1 694 ? -16.375 -9.148 -13.336 1 98.81 694 LEU B C 1
ATOM 12082 O O . LEU B 1 694 ? -17.406 -8.484 -13.445 1 98.81 694 LEU B O 1
ATOM 12086 N N . LEU B 1 695 ? -15.914 -9.922 -14.32 1 98.69 695 LEU B N 1
ATOM 12087 C CA . LEU B 1 695 ? -16.547 -9.938 -15.633 1 98.69 695 LEU B CA 1
ATOM 12088 C C . LEU B 1 695 ? -17.969 -10.516 -15.539 1 98.69 695 LEU B C 1
ATOM 12090 O O . LEU B 1 695 ? -18.875 -10.062 -16.25 1 98.69 695 LEU B O 1
ATOM 12094 N N . LEU B 1 696 ? -18.109 -11.547 -14.703 1 98.75 696 LEU B N 1
ATOM 12095 C CA . LEU B 1 696 ? -19.422 -12.188 -14.594 1 98.75 696 LEU B CA 1
ATOM 12096 C C . LEU B 1 696 ? -20.469 -11.227 -14.039 1 98.75 696 LEU B C 1
ATOM 12098 O O . LEU B 1 696 ? -21.578 -11.141 -14.562 1 98.75 696 LEU B O 1
ATOM 12102 N N . ILE B 1 697 ? -20.125 -10.461 -13.023 1 98.69 697 ILE B N 1
ATOM 12103 C CA . ILE B 1 697 ? -21.109 -9.547 -12.453 1 98.69 697 ILE B CA 1
ATOM 12104 C C . ILE B 1 697 ? -21.281 -8.336 -13.367 1 98.69 697 ILE B C 1
ATOM 12106 O O . ILE B 1 697 ? -22.359 -7.75 -13.438 1 98.69 697 ILE B O 1
ATOM 12110 N N . ILE B 1 698 ? -20.266 -7.941 -14.102 1 98.38 698 ILE B N 1
ATOM 12111 C CA . ILE B 1 698 ? -20.344 -6.832 -15.039 1 98.38 698 ILE B CA 1
ATOM 12112 C C . ILE B 1 698 ? -21.281 -7.188 -16.188 1 98.38 698 ILE B C 1
ATOM 12114 O O . ILE B 1 698 ? -22.156 -6.391 -16.547 1 98.38 698 ILE B O 1
ATOM 12118 N N . ASN B 1 699 ? -21.141 -8.367 -16.703 1 98.06 699 ASN B N 1
ATOM 12119 C CA . ASN B 1 699 ? -21.875 -8.766 -17.906 1 98.06 699 ASN B CA 1
ATOM 12120 C C . ASN B 1 699 ? -23.25 -9.305 -17.562 1 98.06 699 ASN B C 1
ATOM 12122 O O . ASN B 1 699 ? -24.188 -9.195 -18.359 1 98.06 699 ASN B O 1
ATOM 12126 N N . HIS B 1 700 ? -23.391 -9.922 -16.375 1 98.25 700 HIS B N 1
ATOM 12127 C CA . HIS B 1 700 ? -24.641 -10.562 -16.016 1 98.25 700 HIS B CA 1
ATOM 12128 C C . HIS B 1 700 ? -25.047 -10.227 -14.586 1 98.25 700 HIS B C 1
ATOM 12130 O O . HIS B 1 700 ? -25.266 -11.125 -13.766 1 98.25 700 HIS B O 1
ATOM 12136 N N . PRO B 1 701 ? -25.25 -8.938 -14.336 1 97.5 701 PRO B N 1
ATOM 12137 C CA . PRO B 1 701 ? -25.656 -8.547 -12.984 1 97.5 701 PRO B CA 1
ATOM 12138 C C . PRO B 1 701 ? -27.031 -9.086 -12.602 1 97.5 701 PRO B C 1
ATOM 12140 O O . PRO B 1 701 ? -27.359 -9.148 -11.414 1 97.5 701 PRO B O 1
ATOM 12143 N N . GLU B 1 702 ? -27.828 -9.508 -13.547 1 96.81 702 GLU B N 1
ATOM 12144 C CA . GLU B 1 702 ? -29.156 -10.07 -13.297 1 96.81 702 GLU B CA 1
ATOM 12145 C C . GLU B 1 702 ? -29.047 -11.5 -12.758 1 96.81 702 GLU B C 1
ATOM 12147 O O . GLU B 1 702 ? -29.953 -11.977 -12.078 1 96.81 702 GLU B O 1
ATOM 12152 N N . ILE B 1 703 ? -27.969 -12.141 -13.055 1 98.06 703 ILE B N 1
ATOM 12153 C CA . ILE B 1 703 ? -27.781 -13.516 -12.617 1 98.06 703 ILE B CA 1
ATOM 12154 C C . ILE B 1 703 ? -26.984 -13.531 -11.312 1 98.06 703 ILE B C 1
ATOM 12156 O O . ILE B 1 703 ? -27.359 -14.234 -10.359 1 98.06 703 ILE B O 1
ATOM 12160 N N . PHE B 1 704 ? -25.969 -12.766 -11.305 1 98.56 704 PHE B N 1
ATOM 12161 C CA . PHE B 1 704 ? -25.078 -12.781 -10.164 1 98.56 704 PHE B CA 1
ATOM 12162 C C . PHE B 1 704 ? -25.422 -11.664 -9.188 1 98.56 704 PHE B C 1
ATOM 12164 O O . PHE B 1 704 ? -25.109 -10.5 -9.43 1 98.56 704 PHE B O 1
ATOM 12171 N N . ARG B 1 705 ? -25.875 -12.039 -8.047 1 98 705 ARG B N 1
ATOM 12172 C CA . ARG B 1 705 ? -26.297 -11.094 -7.02 1 98 705 ARG B CA 1
ATOM 12173 C C . ARG B 1 705 ? -25.094 -10.461 -6.332 1 98 705 ARG B C 1
ATOM 12175 O O . ARG B 1 705 ? -25.172 -9.32 -5.875 1 98 705 ARG B O 1
ATOM 12182 N N . ALA B 1 706 ? -24.062 -11.203 -6.234 1 98.38 706 ALA B N 1
ATOM 12183 C CA . ALA B 1 706 ? -22.859 -10.711 -5.562 1 98.38 706 ALA B CA 1
ATOM 12184 C C . ALA B 1 706 ? -21.609 -11.406 -6.098 1 98.38 706 ALA B C 1
ATOM 12186 O O . ALA B 1 706 ? -21.672 -12.562 -6.531 1 98.38 706 ALA B O 1
ATOM 12187 N N . SER B 1 707 ? -20.516 -10.672 -6.074 1 98.81 707 SER B N 1
ATOM 12188 C CA . SER B 1 707 ? -19.25 -11.227 -6.555 1 98.81 707 SER B CA 1
ATOM 12189 C C . SER B 1 707 ? -18.094 -10.852 -5.629 1 98.81 707 SER B C 1
ATOM 12191 O O . SER B 1 707 ? -17.984 -9.711 -5.191 1 98.81 707 SER B O 1
ATOM 12193 N N . CYS B 1 708 ? -17.312 -11.812 -5.242 1 98.81 708 CYS B N 1
ATOM 12194 C CA . CYS B 1 708 ? -16.078 -11.625 -4.508 1 98.81 708 CYS B CA 1
ATOM 12195 C C . CYS B 1 708 ? -14.867 -11.812 -5.422 1 98.81 708 CYS B C 1
ATOM 12197 O O . CYS B 1 708 ? -14.578 -12.922 -5.855 1 98.81 708 CYS B O 1
ATOM 12199 N N . ALA B 1 709 ? -14.18 -10.758 -5.691 1 98.81 709 ALA B N 1
ATOM 12200 C CA . ALA B 1 709 ? -13.016 -10.789 -6.578 1 98.81 709 ALA B CA 1
ATOM 12201 C C . ALA B 1 709 ? -11.719 -10.648 -5.785 1 98.81 709 ALA B C 1
ATOM 12203 O O . ALA B 1 709 ? -11.422 -9.578 -5.246 1 98.81 709 ALA B O 1
ATOM 12204 N N . GLY B 1 710 ? -10.945 -11.719 -5.766 1 98.56 710 GLY B N 1
ATOM 12205 C CA . GLY B 1 710 ? -9.688 -11.719 -5.031 1 98.56 710 GLY B CA 1
ATOM 12206 C C . GLY B 1 710 ? -8.469 -11.664 -5.938 1 98.56 710 GLY B C 1
ATOM 12207 O O . GLY B 1 710 ? -8.406 -12.367 -6.945 1 98.56 710 GLY B O 1
ATOM 12208 N N . GLY B 1 711 ? -7.43 -10.812 -5.582 1 98.25 711 GLY B N 1
ATOM 12209 C CA . GLY B 1 711 ? -6.188 -10.734 -6.332 1 98.25 711 GLY B CA 1
ATOM 12210 C C . GLY B 1 711 ? -6.402 -10.648 -7.832 1 98.25 711 GLY B C 1
ATOM 12211 O O . GLY B 1 711 ? -5.707 -11.312 -8.602 1 98.25 711 GLY B O 1
ATOM 12212 N N . ALA B 1 712 ? -7.332 -9.844 -8.281 1 98.56 712 ALA B N 1
ATOM 12213 C CA . ALA B 1 712 ? -7.824 -9.875 -9.656 1 98.56 712 ALA B CA 1
ATOM 12214 C C . ALA B 1 712 ? -6.918 -9.078 -10.586 1 98.56 712 ALA B C 1
ATOM 12216 O O . ALA B 1 712 ? -6.422 -8.016 -10.211 1 98.56 712 ALA B O 1
ATOM 12217 N N . VAL B 1 713 ? -6.711 -9.562 -11.797 1 98.38 713 VAL B N 1
ATOM 12218 C CA . VAL B 1 713 ? -6.148 -8.766 -12.891 1 98.38 713 VAL B CA 1
ATOM 12219 C C . VAL B 1 713 ? -7.223 -7.844 -13.461 1 98.38 713 VAL B C 1
ATOM 12221 O O . VAL B 1 713 ? -8.336 -8.289 -13.75 1 98.38 713 VAL B O 1
ATOM 12224 N N . VAL B 1 714 ? -6.93 -6.602 -13.578 1 98.19 714 VAL B N 1
ATOM 12225 C CA . VAL B 1 714 ? -7.934 -5.664 -14.07 1 98.19 714 VAL B CA 1
ATOM 12226 C C . VAL B 1 714 ? -7.484 -5.07 -15.398 1 98.19 714 VAL B C 1
ATOM 12228 O O . VAL B 1 714 ? -8.305 -4.594 -16.188 1 98.19 714 VAL B O 1
ATOM 12231 N N . ASP B 1 715 ? -6.168 -5.039 -15.625 1 98.31 715 ASP B N 1
ATOM 12232 C CA . ASP B 1 715 ? -5.523 -4.523 -16.828 1 98.31 715 ASP B CA 1
ATOM 12233 C C . ASP B 1 715 ? -4.336 -5.398 -17.234 1 98.31 715 ASP B C 1
ATOM 12235 O O . ASP B 1 715 ? -3.299 -5.391 -16.562 1 98.31 715 ASP B O 1
ATOM 12239 N N . TRP B 1 716 ? -4.488 -6.02 -18.391 1 98.5 716 TRP B N 1
ATOM 12240 C CA . TRP B 1 716 ? -3.498 -7.012 -18.781 1 98.5 716 TRP B CA 1
ATOM 12241 C C . TRP B 1 716 ? -2.178 -6.344 -19.156 1 98.5 716 TRP B C 1
ATOM 12243 O O . TRP B 1 716 ? -1.137 -7 -19.219 1 98.5 716 TRP B O 1
ATOM 12253 N N . THR B 1 717 ? -2.133 -5.031 -19.375 1 98.12 717 THR B N 1
ATOM 12254 C CA . THR B 1 717 ? -0.888 -4.332 -19.672 1 98.12 717 THR B CA 1
ATOM 12255 C C . THR B 1 717 ? -0.016 -4.223 -18.422 1 98.12 717 THR B C 1
ATOM 12257 O O . THR B 1 717 ? 1.172 -3.91 -18.516 1 98.12 717 THR B O 1
ATOM 12260 N N . LEU B 1 718 ? -0.607 -4.5 -17.25 1 97.69 718 LEU B N 1
ATOM 12261 C CA . LEU B 1 718 ? 0.127 -4.395 -16 1 97.69 718 LEU B CA 1
ATOM 12262 C C . LEU B 1 718 ? 0.685 -5.754 -15.578 1 97.69 718 LEU B C 1
ATOM 12264 O O . LEU B 1 718 ? 1.382 -5.855 -14.57 1 97.69 718 LEU B O 1
ATOM 12268 N N . TYR B 1 719 ? 0.393 -6.816 -16.312 1 98 719 TYR B N 1
ATOM 12269 C CA . TYR B 1 719 ? 0.909 -8.148 -16.016 1 98 719 TYR B CA 1
ATOM 12270 C C . TYR B 1 719 ? 2.174 -8.438 -16.812 1 98 719 TYR B C 1
ATOM 12272 O O . TYR 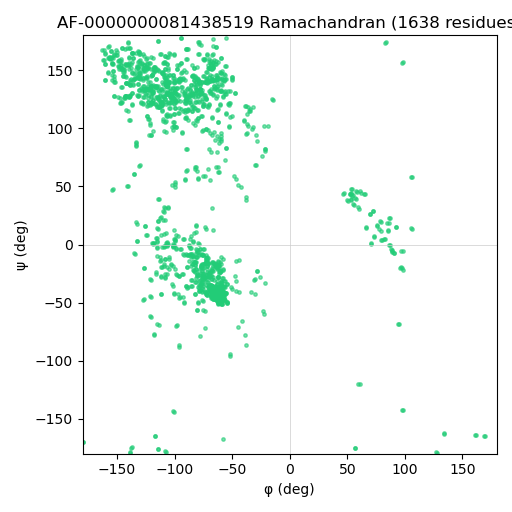B 1 719 ? 2.639 -7.586 -17.578 1 98 719 TYR B O 1
ATOM 12280 N N . ASP B 1 720 ? 2.816 -9.57 -16.641 1 97.62 720 ASP B N 1
ATOM 12281 C CA . ASP B 1 720 ? 4.137 -9.805 -17.219 1 97.62 720 ASP B CA 1
ATOM 12282 C C . ASP B 1 720 ? 4.027 -10.172 -18.688 1 97.62 720 ASP B C 1
ATOM 12284 O O . ASP B 1 720 ? 2.955 -10.555 -19.172 1 97.62 720 ASP B O 1
ATOM 12288 N N . THR B 1 721 ? 5.094 -10.102 -19.406 1 98 721 THR B N 1
ATOM 12289 C CA . THR B 1 721 ? 5.191 -10.344 -20.844 1 98 721 THR B CA 1
ATOM 12290 C C . THR B 1 721 ? 4.934 -11.812 -21.172 1 98 721 THR B C 1
ATOM 12292 O O . THR B 1 721 ? 4.16 -12.125 -22.078 1 98 721 THR B O 1
ATOM 12295 N N . CYS B 1 722 ? 5.52 -12.766 -20.453 1 98.25 722 CYS B N 1
ATOM 12296 C CA . CYS B 1 722 ? 5.516 -14.188 -20.797 1 98.25 722 CYS B CA 1
ATOM 12297 C C . CYS B 1 722 ? 4.102 -14.75 -20.766 1 98.25 722 CYS B C 1
ATOM 12299 O O . CYS B 1 722 ? 3.695 -15.469 -21.688 1 98.25 722 CYS B O 1
ATOM 12301 N N . TYR B 1 723 ? 3.354 -14.406 -19.781 1 98.06 723 TYR B N 1
ATOM 12302 C CA . TYR B 1 723 ? 1.981 -14.883 -19.641 1 98.06 723 TYR B CA 1
ATOM 12303 C C . TYR B 1 723 ? 1.058 -14.156 -20.609 1 98.06 723 TYR B C 1
ATOM 12305 O O . TYR B 1 723 ? 0.383 -14.789 -21.438 1 98.06 723 TYR B O 1
ATOM 12313 N N . THR B 1 724 ? 1.016 -12.867 -20.547 1 98.56 724 THR B N 1
ATOM 12314 C CA . THR B 1 724 ? -0.002 -12.078 -21.25 1 98.56 724 THR B CA 1
ATOM 12315 C C . THR B 1 724 ? 0.197 -12.148 -22.75 1 98.56 724 THR B C 1
ATOM 12317 O O . THR B 1 724 ? -0.759 -12.359 -23.5 1 98.56 724 THR B O 1
ATOM 12320 N N . GLU B 1 725 ? 1.442 -12.008 -23.203 1 98.56 725 GLU B N 1
ATOM 12321 C CA . GLU B 1 725 ? 1.672 -11.898 -24.641 1 98.56 725 GLU B CA 1
ATOM 12322 C C . GLU B 1 725 ? 1.538 -13.258 -25.328 1 98.56 725 GLU B C 1
ATOM 12324 O O . GLU B 1 725 ? 1.323 -13.336 -26.531 1 98.56 725 GLU B O 1
ATOM 12329 N N . ARG B 1 726 ? 1.66 -14.328 -24.531 1 98.19 726 ARG B N 1
ATOM 12330 C CA . ARG B 1 726 ? 1.356 -15.656 -25.047 1 98.19 726 ARG B CA 1
ATOM 12331 C C . ARG B 1 726 ? -0.094 -15.75 -25.516 1 98.19 726 ARG B C 1
ATOM 12333 O O . ARG B 1 726 ? -0.372 -16.234 -26.609 1 98.19 726 ARG B O 1
ATOM 12340 N N . TYR B 1 727 ? -0.964 -15.195 -24.734 1 98.38 727 TYR B N 1
ATOM 12341 C CA . TYR B 1 727 ? -2.389 -15.383 -24.984 1 98.38 727 TYR B CA 1
ATOM 12342 C C . TYR B 1 727 ? -2.975 -14.188 -25.734 1 98.38 727 TYR B C 1
ATOM 12344 O O . TYR B 1 727 ? -3.957 -14.328 -26.469 1 98.38 727 TYR B O 1
ATOM 12352 N N . MET B 1 728 ? -2.35 -13.008 -25.594 1 98.5 728 MET B N 1
ATOM 12353 C CA . MET B 1 728 ? -2.977 -11.781 -26.078 1 98.5 728 MET B CA 1
ATOM 12354 C C . MET B 1 728 ? -2.111 -11.109 -27.141 1 98.5 728 MET B C 1
ATOM 12356 O O . MET B 1 728 ? -2.482 -10.062 -27.672 1 98.5 728 MET B O 1
ATOM 12360 N N . SER B 1 729 ? -1.004 -11.688 -27.484 1 98.31 729 SER B N 1
ATOM 12361 C CA . SER B 1 729 ? -0.053 -11.023 -28.359 1 98.31 729 SER B CA 1
ATOM 12362 C C . SER B 1 729 ? 0.377 -9.672 -27.797 1 98.31 729 SER B C 1
ATOM 12364 O O . SER B 1 729 ? 0.138 -9.391 -26.609 1 98.31 729 SER B O 1
ATOM 12366 N N . THR B 1 730 ? 1.168 -8.906 -28.531 1 98.19 730 THR B N 1
ATOM 12367 C CA . THR B 1 730 ? 1.583 -7.59 -28.078 1 98.19 730 THR B CA 1
ATOM 12368 C C . THR B 1 730 ? 0.44 -6.586 -28.203 1 98.19 730 THR B C 1
ATOM 12370 O O . THR B 1 730 ? -0.527 -6.828 -28.922 1 98.19 730 THR B O 1
ATOM 12373 N N . VAL B 1 731 ? 0.523 -5.504 -27.453 1 97.88 731 VAL B N 1
ATOM 12374 C CA . VAL B 1 731 ? -0.505 -4.469 -27.5 1 97.88 731 VAL B CA 1
ATOM 12375 C C . VAL B 1 731 ? -0.625 -3.92 -28.922 1 97.88 731 VAL B C 1
ATOM 12377 O O . VAL B 1 731 ? -1.729 -3.633 -29.391 1 97.88 731 VAL B O 1
ATOM 12380 N N . GLU B 1 732 ? 0.488 -3.73 -29.656 1 97.44 732 GLU B N 1
ATOM 12381 C CA . GLU B 1 732 ? 0.498 -3.225 -31.016 1 97.44 732 GLU B CA 1
ATOM 12382 C C . GLU B 1 732 ? -0.256 -4.16 -31.953 1 97.44 732 GLU B C 1
ATOM 12384 O O . GLU B 1 732 ? -1.008 -3.705 -32.812 1 97.44 732 GLU B O 1
ATOM 12389 N N . LYS B 1 733 ? -0.113 -5.461 -31.781 1 97.25 733 LYS B N 1
ATOM 12390 C CA . LYS B 1 733 ? -0.703 -6.461 -32.688 1 97.25 733 LYS B CA 1
ATOM 12391 C C . LYS B 1 733 ? -2.16 -6.727 -32.312 1 97.25 733 LYS B C 1
ATOM 12393 O O . LYS B 1 733 ? -2.938 -7.195 -33.156 1 97.25 733 LYS B O 1
ATOM 12398 N N . ASN B 1 734 ? -2.521 -6.445 -31.062 1 98.25 734 ASN B N 1
ATOM 12399 C CA . ASN B 1 734 ? -3.848 -6.797 -30.562 1 98.25 734 ASN B CA 1
ATOM 12400 C C . ASN B 1 734 ? -4.418 -5.707 -29.656 1 98.25 734 ASN B C 1
ATOM 12402 O O . ASN B 1 734 ? -4.82 -5.98 -28.531 1 98.25 734 ASN B O 1
ATOM 12406 N N . SER B 1 735 ? -4.402 -4.488 -30.094 1 97.69 735 SER B N 1
ATOM 12407 C CA . SER B 1 735 ? -4.891 -3.355 -29.312 1 97.69 735 SER B CA 1
ATOM 12408 C C . SER B 1 735 ? -6.352 -3.541 -28.922 1 97.69 735 SER B C 1
ATOM 12410 O O . SER B 1 735 ? -6.746 -3.221 -27.797 1 97.69 735 SER B O 1
ATOM 12412 N N . THR B 1 736 ? -7.133 -4.047 -29.797 1 97.81 736 THR B N 1
ATOM 12413 C CA . THR B 1 736 ? -8.555 -4.25 -29.547 1 97.81 736 THR B CA 1
ATOM 12414 C C . THR B 1 736 ? -8.766 -5.273 -28.438 1 97.81 736 THR B C 1
ATOM 12416 O O . THR B 1 736 ? -9.578 -5.062 -27.547 1 97.81 736 THR B O 1
ATOM 12419 N N . GLY B 1 737 ? -8.039 -6.41 -28.531 1 98.19 737 GLY B N 1
ATOM 12420 C CA . GLY B 1 737 ? -8.164 -7.426 -27.5 1 98.19 737 GLY B CA 1
ATOM 12421 C C . GLY B 1 737 ? -7.82 -6.906 -26.109 1 98.19 737 GLY B C 1
ATOM 12422 O O . GLY B 1 737 ? -8.508 -7.219 -25.141 1 98.19 737 GLY B O 1
ATOM 12423 N N . TYR B 1 738 ? -6.762 -6.098 -26.078 1 98.31 738 TYR B N 1
ATOM 12424 C CA . TYR B 1 738 ? -6.352 -5.527 -24.797 1 98.31 738 TYR B CA 1
ATOM 12425 C C . TYR B 1 738 ? -7.422 -4.586 -24.25 1 98.31 738 TYR B C 1
ATOM 12427 O O . TYR B 1 738 ? -7.715 -4.594 -23.062 1 98.31 738 TYR B O 1
ATOM 12435 N N . LYS B 1 739 ? -8.008 -3.787 -25.062 1 97.75 739 LYS B N 1
ATOM 12436 C CA . LYS B 1 739 ? -9.047 -2.854 -24.656 1 97.75 739 LYS B CA 1
ATOM 12437 C C . LYS B 1 739 ? -10.289 -3.594 -24.172 1 97.75 739 LYS B C 1
ATOM 12439 O O . LYS B 1 739 ? -10.859 -3.252 -23.125 1 97.75 739 LYS B O 1
ATOM 12444 N N . GLU B 1 740 ? -10.688 -4.617 -24.922 1 97.44 740 GLU B N 1
ATOM 12445 C CA . GLU B 1 740 ? -11.906 -5.359 -24.609 1 97.44 740 GLU B CA 1
ATOM 12446 C C . GLU B 1 740 ? -11.734 -6.199 -23.359 1 97.44 740 GLU B C 1
ATOM 12448 O O . GLU B 1 740 ? -12.703 -6.461 -22.641 1 97.44 740 GLU B O 1
ATOM 12453 N N . SER B 1 741 ? -10.531 -6.586 -23.078 1 98.12 741 SER B N 1
ATOM 12454 C CA . SER B 1 741 ? -10.266 -7.453 -21.938 1 98.12 741 SER B CA 1
ATOM 12455 C C . SER B 1 741 ? -10.023 -6.637 -20.672 1 98.12 741 SER B C 1
ATOM 12457 O O . SER B 1 741 ? -9.898 -7.195 -19.578 1 98.12 741 SER B O 1
ATOM 12459 N N . CYS B 1 742 ? -9.914 -5.367 -20.812 1 98.31 742 CYS B N 1
ATOM 12460 C CA . CYS B 1 742 ? -9.648 -4.492 -19.672 1 98.31 742 CYS B CA 1
ATOM 12461 C C . CYS B 1 742 ? -10.914 -4.223 -18.875 1 98.31 742 CYS B C 1
ATOM 12463 O O . CYS B 1 742 ? -11.93 -3.799 -19.438 1 98.31 742 CYS B O 1
ATOM 12465 N N . ILE B 1 743 ? -10.914 -4.426 -17.547 1 98.44 743 ILE B N 1
ATOM 12466 C CA . ILE B 1 743 ? -12.062 -4.25 -16.672 1 98.44 743 ILE B CA 1
ATOM 12467 C C . ILE B 1 743 ? -12.422 -2.766 -16.578 1 98.44 743 ILE B C 1
ATOM 12469 O O . ILE B 1 743 ? -13.594 -2.408 -16.453 1 98.44 743 ILE B O 1
ATOM 12473 N N . LEU B 1 744 ? -11.43 -1.895 -16.609 1 97.88 744 LEU B N 1
ATOM 12474 C CA . LEU B 1 744 ? -11.555 -0.469 -16.328 1 97.88 744 LEU B CA 1
ATOM 12475 C C . LEU B 1 744 ? -12.484 0.202 -17.344 1 97.88 744 LEU B C 1
ATOM 12477 O O . LEU B 1 744 ? -13.148 1.188 -17.031 1 97.88 744 LEU B O 1
ATOM 12481 N N . GLY B 1 745 ? -12.547 -0.348 -18.531 1 96.12 745 GLY B N 1
ATOM 12482 C CA . GLY B 1 745 ? -13.43 0.198 -19.562 1 96.12 745 GLY B CA 1
ATOM 12483 C C . GLY B 1 745 ? -14.883 -0.182 -19.359 1 96.12 745 GLY B C 1
ATOM 12484 O O . GLY B 1 745 ? -15.773 0.354 -20.016 1 96.12 745 GLY B O 1
ATOM 12485 N N . ARG B 1 746 ? -15.172 -0.981 -18.375 1 96.88 746 ARG B N 1
ATOM 12486 C CA . ARG B 1 746 ? -16.516 -1.512 -18.188 1 96.88 746 ARG B CA 1
ATOM 12487 C C . ARG B 1 746 ? -17.047 -1.222 -16.797 1 96.88 746 ARG B C 1
ATOM 12489 O O . ARG B 1 746 ? -18.031 -1.825 -16.359 1 96.88 746 ARG B O 1
ATOM 12496 N N . ILE B 1 747 ? -16.469 -0.345 -16.094 1 97.69 747 ILE B N 1
ATOM 12497 C CA . ILE B 1 747 ? -16.781 -0.042 -14.695 1 97.69 747 ILE B CA 1
ATOM 12498 C C . ILE B 1 747 ? -18.234 0.434 -14.578 1 97.69 747 ILE B C 1
ATOM 12500 O O . ILE B 1 747 ? -18.906 0.141 -13.594 1 97.69 747 ILE B O 1
ATOM 12504 N N . GLY B 1 748 ? -18.719 1.197 -15.562 1 97 748 GLY B N 1
ATOM 12505 C CA . GLY B 1 748 ? -20.062 1.749 -15.555 1 97 748 GLY B CA 1
ATOM 12506 C C . GLY B 1 748 ? -21.141 0.685 -15.531 1 97 748 GLY B C 1
ATOM 12507 O O . GLY B 1 748 ? -22.281 0.954 -15.133 1 97 748 GLY B O 1
ATOM 12508 N N . LYS B 1 749 ? -20.797 -0.567 -15.875 1 97.5 749 LYS B N 1
ATOM 12509 C CA . LYS B 1 749 ? -21.766 -1.651 -15.977 1 97.5 749 LYS B CA 1
ATOM 12510 C C . LYS B 1 749 ? -21.922 -2.371 -14.641 1 97.5 749 LYS B C 1
ATOM 12512 O O . LYS B 1 749 ? -22.828 -3.195 -14.477 1 97.5 749 LYS B O 1
ATOM 12517 N N . LEU B 1 750 ? -21.109 -2.082 -13.68 1 98.12 750 LEU B N 1
ATOM 12518 C CA . LEU B 1 750 ? -21.234 -2.688 -12.359 1 98.12 750 LEU B CA 1
ATOM 12519 C C . LEU B 1 750 ? -22.5 -2.193 -11.648 1 98.12 750 LEU B C 1
ATOM 12521 O O . LEU B 1 750 ? -22.984 -1.094 -11.93 1 98.12 750 LEU B O 1
ATOM 12525 N N . PRO B 1 751 ? -23.031 -2.957 -10.734 1 97.12 751 PRO B N 1
ATOM 12526 C CA . PRO B 1 751 ? -24.266 -2.582 -10.055 1 97.12 751 PRO B CA 1
ATOM 12527 C C . PRO B 1 751 ? -24.125 -1.315 -9.219 1 97.12 751 PRO B C 1
ATOM 12529 O O . PRO B 1 751 ? -23.031 -1.035 -8.695 1 97.12 751 PRO B O 1
ATOM 12532 N N . ASP B 1 752 ? -25.297 -0.638 -9.008 1 96.5 752 ASP B N 1
ATOM 12533 C CA . ASP B 1 752 ? -25.328 0.577 -8.203 1 96.5 752 ASP B CA 1
ATOM 12534 C C . ASP B 1 752 ? -25.828 0.281 -6.789 1 96.5 752 ASP B C 1
ATOM 12536 O O . ASP B 1 752 ? -25.969 1.193 -5.973 1 96.5 752 ASP B O 1
ATOM 12540 N N . GLU B 1 753 ? -26.047 -0.993 -6.523 1 96.19 753 GLU B N 1
ATOM 12541 C CA . GLU B 1 753 ? -26.531 -1.406 -5.207 1 96.19 753 GLU B CA 1
ATOM 12542 C C . GLU B 1 753 ? -25.375 -1.835 -4.312 1 96.19 753 GLU B C 1
ATOM 12544 O O . GLU B 1 753 ? -24.438 -2.494 -4.77 1 96.19 753 GLU B O 1
ATOM 12549 N N . GLU B 1 754 ? -25.484 -1.505 -3.059 1 96 754 GLU B N 1
ATOM 12550 C CA . GLU B 1 754 ? -24.469 -1.905 -2.098 1 96 754 GLU B CA 1
ATOM 12551 C C . GLU B 1 754 ? -24.5 -3.41 -1.841 1 96 754 GLU B C 1
ATOM 12553 O O . GLU B 1 754 ? -25.547 -4.043 -2.002 1 96 754 GLU B O 1
ATOM 12558 N N . GLY B 1 755 ? -23.375 -3.947 -1.491 1 96.38 755 GLY B N 1
ATOM 12559 C CA . GLY B 1 755 ? -23.312 -5.328 -1.04 1 96.38 755 GLY B CA 1
ATOM 12560 C C . GLY B 1 755 ? -23.203 -6.324 -2.18 1 96.38 755 GLY B C 1
ATOM 12561 O O . GLY B 1 755 ? -23.453 -7.516 -1.995 1 96.38 755 GLY B O 1
ATOM 12562 N N . ARG B 1 756 ? -22.812 -5.875 -3.346 1 98.19 756 ARG B N 1
ATOM 12563 C CA . ARG B 1 756 ? -22.812 -6.777 -4.488 1 98.19 756 ARG B CA 1
ATOM 12564 C C . ARG B 1 756 ? -21.391 -7.074 -4.957 1 98.19 756 ARG B C 1
ATOM 12566 O O . ARG B 1 756 ? -21.156 -7.996 -5.746 1 98.19 756 ARG B O 1
ATOM 12573 N N . LEU B 1 757 ? -20.406 -6.27 -4.473 1 98.75 757 LEU B N 1
ATOM 12574 C CA . LEU B 1 757 ? -19.031 -6.477 -4.91 1 98.75 757 LEU B CA 1
ATOM 12575 C C . LEU B 1 757 ? -18.062 -6.387 -3.73 1 98.75 757 LEU B C 1
ATOM 12577 O O . LEU B 1 757 ? -18.047 -5.383 -3.014 1 98.75 757 LEU B O 1
ATOM 12581 N N . LEU B 1 758 ? -17.344 -7.41 -3.473 1 98.81 758 LEU B N 1
ATOM 12582 C CA . LEU B 1 758 ? -16.25 -7.457 -2.51 1 98.81 758 LEU B CA 1
ATOM 12583 C C . LEU B 1 758 ? -14.906 -7.602 -3.219 1 98.81 758 LEU B C 1
ATOM 12585 O O . LEU B 1 758 ? -14.688 -8.57 -3.941 1 98.81 758 LEU B O 1
ATOM 12589 N N . VAL B 1 759 ? -14.047 -6.582 -3.098 1 98.75 759 VAL B N 1
ATOM 12590 C CA . VAL B 1 759 ? -12.703 -6.602 -3.676 1 98.75 759 VAL B CA 1
ATOM 12591 C C . VAL B 1 759 ? -11.68 -6.961 -2.598 1 98.75 759 VAL B C 1
ATOM 12593 O O . VAL B 1 759 ? -11.555 -6.254 -1.597 1 98.75 759 VAL B O 1
ATOM 12596 N N . VAL B 1 760 ? -10.984 -8.102 -2.779 1 98.75 760 VAL B N 1
ATOM 12597 C CA . VAL B 1 760 ? -10.008 -8.594 -1.808 1 98.75 760 VAL B CA 1
ATOM 12598 C C . VAL B 1 760 ? -8.617 -8.617 -2.434 1 98.75 760 VAL B C 1
ATOM 12600 O O . VAL B 1 760 ? -8.453 -9.016 -3.588 1 98.75 760 VAL B O 1
ATOM 12603 N N . HIS B 1 761 ? -7.586 -8.156 -1.686 1 98.69 761 HIS B N 1
ATOM 12604 C CA . HIS B 1 761 ? -6.25 -8.156 -2.273 1 98.69 761 HIS B CA 1
ATOM 12605 C C . HIS B 1 761 ? -5.176 -8.078 -1.195 1 98.69 761 HIS B C 1
ATOM 12607 O O . HIS B 1 761 ? -5.367 -7.441 -0.16 1 98.69 761 HIS B O 1
ATOM 12613 N N . GLY B 1 762 ? -4.078 -8.789 -1.366 1 98.12 762 GLY B N 1
ATOM 12614 C CA . GLY B 1 762 ? -2.873 -8.547 -0.592 1 98.12 762 GLY B CA 1
ATOM 12615 C C . GLY B 1 762 ? -2.084 -7.348 -1.076 1 98.12 762 GLY B C 1
ATOM 12616 O O . GLY B 1 762 ? -1.837 -7.199 -2.275 1 98.12 762 GLY B O 1
ATOM 12617 N N . LEU B 1 763 ? -1.684 -6.535 -0.16 1 97.69 763 LEU B N 1
ATOM 12618 C CA . LEU B 1 763 ? -1.08 -5.258 -0.515 1 97.69 763 LEU B CA 1
ATOM 12619 C C . LEU B 1 763 ? 0.29 -5.461 -1.154 1 97.69 763 LEU B C 1
ATOM 12621 O O . LEU B 1 763 ? 0.688 -4.695 -2.035 1 97.69 763 LEU B O 1
ATOM 12625 N N . ILE B 1 764 ? 1.024 -6.438 -0.721 1 94.75 764 ILE B N 1
ATOM 12626 C CA . ILE B 1 764 ? 2.393 -6.594 -1.203 1 94.75 764 ILE B CA 1
ATOM 12627 C C . ILE B 1 764 ? 2.465 -7.766 -2.182 1 94.75 764 ILE B C 1
ATOM 12629 O O . ILE B 1 764 ? 3.451 -8.508 -2.203 1 94.75 764 ILE B O 1
ATOM 12633 N N . ASP B 1 765 ? 1.39 -8 -2.92 1 96.19 765 ASP B N 1
ATOM 12634 C CA . ASP B 1 765 ? 1.266 -9.031 -3.953 1 96.19 765 ASP B CA 1
ATOM 12635 C C . ASP B 1 765 ? 2.283 -8.805 -5.07 1 96.19 765 ASP B C 1
ATOM 12637 O O . ASP B 1 765 ? 2.24 -7.789 -5.762 1 96.19 765 ASP B O 1
ATOM 12641 N N . GLU B 1 766 ? 3.164 -9.812 -5.297 1 93.38 766 GLU B N 1
ATOM 12642 C CA . GLU B 1 766 ? 4.199 -9.664 -6.312 1 93.38 766 GLU B CA 1
ATOM 12643 C C . GLU B 1 766 ? 3.824 -10.398 -7.598 1 93.38 766 GLU B C 1
ATOM 12645 O O . GLU B 1 766 ? 4.613 -10.445 -8.539 1 93.38 766 GLU B O 1
ATOM 12650 N N . ASN B 1 767 ? 2.646 -11.023 -7.598 1 95 767 ASN B N 1
ATOM 12651 C CA . ASN B 1 767 ? 2.154 -11.695 -8.797 1 95 767 ASN B CA 1
ATOM 12652 C C . ASN B 1 767 ? 1.156 -10.82 -9.555 1 95 767 ASN B C 1
ATOM 12654 O O . ASN B 1 767 ? 1.438 -10.367 -10.664 1 95 767 ASN B O 1
ATOM 12658 N N . VAL B 1 768 ? 0.052 -10.656 -8.992 1 97.38 768 VAL B N 1
ATOM 12659 C CA . VAL B 1 768 ? -0.868 -9.625 -9.453 1 97.38 768 VAL B CA 1
ATOM 12660 C C . VAL B 1 768 ? -0.746 -8.391 -8.562 1 97.38 768 VAL B C 1
ATOM 12662 O O . VAL B 1 768 ? -1.358 -8.328 -7.496 1 97.38 768 VAL B O 1
ATOM 12665 N N . HIS B 1 769 ? -0.053 -7.453 -9.07 1 97.44 769 HIS B N 1
ATOM 12666 C CA . HIS B 1 769 ? 0.375 -6.336 -8.234 1 97.44 769 HIS B CA 1
ATOM 12667 C C . HIS B 1 769 ? -0.816 -5.5 -7.777 1 97.44 769 HIS B C 1
ATOM 12669 O O . HIS B 1 769 ? -1.825 -5.414 -8.484 1 97.44 769 HIS B O 1
ATOM 12675 N N . PHE B 1 770 ? -0.679 -4.855 -6.637 1 97.94 770 PHE B N 1
ATOM 12676 C CA . PHE B 1 770 ? -1.738 -4.023 -6.074 1 97.94 770 PHE B CA 1
ATOM 12677 C C . PHE B 1 770 ? -2.068 -2.865 -7.008 1 97.94 770 PHE B C 1
ATOM 12679 O O . PHE B 1 770 ? -3.137 -2.26 -6.898 1 97.94 770 PHE B O 1
ATOM 12686 N N . ALA B 1 771 ? -1.199 -2.555 -7.926 1 97.31 771 ALA B N 1
ATOM 12687 C CA . ALA B 1 771 ? -1.464 -1.531 -8.93 1 97.31 771 ALA B CA 1
ATOM 12688 C C . ALA B 1 771 ? -2.762 -1.821 -9.68 1 97.31 771 ALA B C 1
ATOM 12690 O O . ALA B 1 771 ? -3.475 -0.898 -10.078 1 97.31 771 ALA B O 1
ATOM 12691 N N . HIS B 1 772 ? -3.074 -3.125 -9.898 1 98.06 772 HIS B N 1
ATOM 12692 C CA . HIS B 1 772 ? -4.348 -3.506 -10.5 1 98.06 772 HIS B CA 1
ATOM 12693 C C . HIS B 1 772 ? -5.52 -3.021 -9.648 1 98.06 772 HIS B C 1
ATOM 12695 O O . HIS B 1 772 ? -6.441 -2.379 -10.156 1 98.06 772 HIS B O 1
ATOM 12701 N N . THR B 1 773 ? -5.453 -3.326 -8.391 1 98.38 773 THR B N 1
ATOM 12702 C CA . THR B 1 773 ? -6.527 -2.986 -7.461 1 98.38 773 THR B CA 1
ATOM 12703 C C . THR B 1 773 ? -6.605 -1.477 -7.254 1 98.38 773 THR B C 1
ATOM 12705 O O . THR B 1 773 ? -7.695 -0.92 -7.109 1 98.38 773 THR B O 1
ATOM 12708 N N . GLU B 1 774 ? -5.414 -0.822 -7.234 1 97.94 774 GLU B N 1
ATOM 12709 C CA . GLU B 1 774 ? -5.418 0.636 -7.172 1 97.94 774 GLU B CA 1
ATOM 12710 C C . GLU B 1 774 ? -6.25 1.237 -8.297 1 97.94 774 GLU B C 1
ATOM 12712 O O . GLU B 1 774 ? -7.094 2.105 -8.062 1 97.94 774 GLU B O 1
ATOM 12717 N N . LYS B 1 775 ? -6.023 0.822 -9.508 1 98.12 775 LYS B N 1
ATOM 12718 C CA . LYS B 1 775 ? -6.758 1.338 -10.656 1 98.12 775 LYS B CA 1
ATOM 12719 C C . LYS B 1 775 ? -8.242 1 -10.555 1 98.12 775 LYS B C 1
ATOM 12721 O O . LYS B 1 775 ? -9.094 1.823 -10.898 1 98.12 775 LYS B O 1
ATOM 12726 N N . LEU B 1 776 ? -8.516 -0.224 -10.102 1 98.69 776 LEU B N 1
ATOM 12727 C CA . LEU B 1 776 ? -9.906 -0.644 -9.945 1 98.69 776 LEU B CA 1
ATOM 12728 C C . LEU B 1 776 ? -10.633 0.236 -8.938 1 98.69 776 LEU B C 1
ATOM 12730 O O . LEU B 1 776 ? -11.703 0.777 -9.234 1 98.69 776 LEU B O 1
ATOM 12734 N N . ILE B 1 777 ? -10.07 0.432 -7.785 1 98.5 777 ILE B N 1
ATOM 12735 C CA . ILE B 1 777 ? -10.672 1.212 -6.715 1 98.5 777 ILE B CA 1
ATOM 12736 C C . ILE B 1 777 ? -10.883 2.652 -7.176 1 98.5 777 ILE B C 1
ATOM 12738 O O . ILE B 1 777 ? -11.969 3.215 -7.012 1 98.5 777 ILE B O 1
ATOM 12742 N N . ASN B 1 778 ? -9.867 3.246 -7.758 1 98.25 778 ASN B N 1
ATOM 12743 C CA . ASN B 1 778 ? -9.977 4.621 -8.234 1 98.25 778 ASN B CA 1
ATOM 12744 C C . ASN B 1 778 ? -11.086 4.766 -9.273 1 98.25 778 ASN B C 1
ATOM 12746 O O . ASN B 1 778 ? -11.828 5.75 -9.266 1 98.25 778 ASN B O 1
ATOM 12750 N N . SER B 1 779 ? -11.18 3.797 -10.164 1 98.44 779 SER B N 1
ATOM 12751 C CA . SER B 1 779 ? -12.203 3.85 -11.195 1 98.44 779 SER B CA 1
ATOM 12752 C C . SER B 1 779 ? -13.602 3.691 -10.594 1 98.44 779 SER B C 1
ATOM 12754 O O . SER B 1 779 ? -14.547 4.344 -11.031 1 98.44 779 SER B O 1
ATOM 12756 N N . LEU B 1 780 ? -13.742 2.764 -9.656 1 98.56 780 LEU B N 1
ATOM 12757 C CA . LEU B 1 780 ? -15.016 2.576 -8.969 1 98.56 780 LEU B CA 1
ATOM 12758 C C . LEU B 1 780 ? -15.438 3.854 -8.25 1 98.56 780 LEU B C 1
ATOM 12760 O O . LEU B 1 780 ? -16.594 4.258 -8.328 1 98.56 780 LEU B O 1
ATOM 12764 N N . ILE B 1 781 ? -14.5 4.496 -7.59 1 98.25 781 ILE B N 1
ATOM 12765 C CA . ILE B 1 781 ? -14.75 5.73 -6.852 1 98.25 781 ILE B CA 1
ATOM 12766 C C . ILE B 1 781 ? -15.164 6.836 -7.816 1 98.25 781 ILE B C 1
ATOM 12768 O O . ILE B 1 781 ? -16.141 7.543 -7.586 1 98.25 781 ILE B O 1
ATOM 12772 N N . THR B 1 782 ? -14.445 6.98 -8.891 1 97.62 782 THR B N 1
ATOM 12773 C CA . THR B 1 782 ? -14.734 8 -9.891 1 97.62 782 THR B CA 1
ATOM 12774 C C . THR B 1 782 ? -16.125 7.812 -10.469 1 97.62 782 THR B C 1
ATOM 12776 O O . THR B 1 782 ? -16.859 8.789 -10.688 1 97.62 782 THR B O 1
ATOM 12779 N N . ALA B 1 783 ? -16.547 6.562 -10.648 1 97.75 783 ALA B N 1
ATOM 12780 C CA . ALA B 1 783 ? -17.828 6.246 -11.25 1 97.75 783 ALA B CA 1
ATOM 12781 C C . ALA B 1 783 ? -18.938 6.262 -10.195 1 97.75 783 ALA B C 1
ATOM 12783 O O . ALA B 1 783 ? -20.125 6.164 -10.531 1 97.75 783 ALA B O 1
ATOM 12784 N N . GLY B 1 784 ? -18.609 6.375 -8.93 1 97.62 784 GLY B N 1
ATOM 12785 C CA . GLY B 1 784 ? -19.578 6.359 -7.844 1 97.62 784 GLY B CA 1
ATOM 12786 C C . GLY B 1 784 ? -20.219 5 -7.637 1 97.62 784 GLY B C 1
ATOM 12787 O O . GLY B 1 784 ? -21.391 4.914 -7.258 1 97.62 784 GLY B O 1
ATOM 12788 N N . LYS B 1 785 ? -19.516 3.881 -8.016 1 98.19 785 LYS B N 1
ATOM 12789 C CA . LYS B 1 785 ? -20.031 2.527 -7.844 1 98.19 785 LYS B CA 1
ATOM 12790 C C . LYS B 1 785 ? -19.75 1.998 -6.441 1 98.19 785 LYS B C 1
ATOM 12792 O O . LYS B 1 785 ? -18.609 2.078 -5.961 1 98.19 785 LYS B O 1
ATOM 12797 N N . PRO B 1 786 ? -20.812 1.466 -5.773 1 97.81 786 PRO B N 1
ATOM 12798 C CA . PRO B 1 786 ? -20.578 0.927 -4.434 1 97.81 786 PRO B CA 1
ATOM 12799 C C . PRO B 1 786 ? -19.797 -0.39 -4.457 1 97.81 786 PRO B C 1
ATOM 12801 O O . PRO B 1 786 ? -20.016 -1.222 -5.34 1 97.81 786 PRO B O 1
ATOM 12804 N N . PHE B 1 787 ? -18.859 -0.577 -3.547 1 98.12 787 PHE B N 1
ATOM 12805 C CA . PHE B 1 787 ? -18.109 -1.812 -3.359 1 98.12 787 PHE B CA 1
ATOM 12806 C C . PHE B 1 787 ? -17.547 -1.893 -1.947 1 98.12 787 PHE B C 1
ATOM 12808 O O . PHE B 1 787 ? -17.516 -0.894 -1.224 1 98.12 787 PHE B O 1
ATOM 12815 N N . GLN B 1 788 ? -17.203 -3.082 -1.516 1 98 788 GLN B N 1
ATOM 12816 C CA . GLN B 1 788 ? -16.484 -3.326 -0.271 1 98 788 GLN B CA 1
ATOM 12817 C C . GLN B 1 788 ? -15.047 -3.758 -0.545 1 98 788 GLN B C 1
ATOM 12819 O O . GLN B 1 788 ? -14.766 -4.398 -1.56 1 98 788 GLN B O 1
ATOM 12824 N N . GLN B 1 789 ? -14.164 -3.311 0.301 1 97.62 789 GLN B N 1
ATOM 12825 C CA . GLN B 1 789 ? -12.766 -3.695 0.162 1 97.62 789 GLN B CA 1
ATOM 12826 C C . GLN B 1 789 ? -12.289 -4.508 1.365 1 97.62 789 GLN B C 1
ATOM 12828 O O . GLN B 1 789 ? -12.742 -4.281 2.488 1 97.62 789 GLN B O 1
ATOM 12833 N N . LEU B 1 790 ? -11.508 -5.43 1.14 1 98.5 790 LEU B N 1
ATOM 12834 C CA . LEU B 1 790 ? -10.781 -6.199 2.143 1 98.5 790 LEU B CA 1
ATOM 12835 C C . LEU B 1 790 ? -9.312 -6.348 1.753 1 98.5 790 LEU B C 1
ATOM 12837 O O . LEU B 1 790 ? -8.93 -7.328 1.109 1 98.5 790 LEU B O 1
ATOM 12841 N N . ILE B 1 791 ? -8.523 -5.367 2.16 1 98.5 791 ILE B N 1
ATOM 12842 C CA . ILE B 1 791 ? -7.105 -5.328 1.828 1 98.5 791 ILE B CA 1
ATOM 12843 C C . ILE B 1 791 ? -6.289 -5.895 2.99 1 98.5 791 ILE B C 1
ATOM 12845 O O . ILE B 1 791 ? -6.527 -5.551 4.148 1 98.5 791 ILE B O 1
ATOM 12849 N N . PHE B 1 792 ? -5.43 -6.832 2.723 1 98.5 792 PHE B N 1
ATOM 12850 C CA . PHE B 1 792 ? -4.492 -7.398 3.689 1 98.5 792 PHE B CA 1
ATOM 12851 C C . PHE B 1 792 ? -3.104 -6.801 3.51 1 98.5 792 PHE B C 1
ATOM 12853 O O . PHE B 1 792 ? -2.354 -7.215 2.623 1 98.5 792 PHE B O 1
ATOM 12860 N N . PRO B 1 793 ? -2.703 -5.922 4.41 1 97.06 793 PRO B N 1
ATOM 12861 C CA . PRO B 1 793 ? -1.49 -5.137 4.172 1 97.06 793 PRO B CA 1
ATOM 12862 C C . PRO B 1 793 ? -0.223 -5.988 4.176 1 97.06 793 PRO B C 1
ATOM 12864 O O . PRO B 1 793 ? 0.782 -5.609 3.568 1 97.06 793 PRO B O 1
ATOM 12867 N N . SER B 1 794 ? -0.249 -7.148 4.816 1 94.38 794 SER B N 1
ATOM 12868 C CA . SER B 1 794 ? 0.972 -7.93 4.984 1 94.38 794 SER B CA 1
ATOM 12869 C C . SER B 1 794 ? 0.892 -9.25 4.23 1 94.38 794 SER B C 1
ATOM 12871 O O . SER B 1 794 ? 1.638 -10.188 4.527 1 94.38 794 SER B O 1
ATOM 12873 N N . GLU B 1 795 ? -0.076 -9.328 3.379 1 95.81 795 GLU B N 1
ATOM 12874 C CA . GLU B 1 795 ? -0.23 -10.555 2.6 1 95.81 795 GLU B CA 1
ATOM 12875 C C . GLU B 1 795 ? 0.208 -10.344 1.152 1 95.81 795 GLU B C 1
ATOM 12877 O O . GLU B 1 795 ? 0.261 -9.211 0.672 1 95.81 795 GLU B O 1
ATOM 12882 N N . ARG B 1 796 ? 0.58 -11.398 0.516 1 94.25 796 ARG B N 1
ATOM 12883 C CA . ARG B 1 796 ? 1.06 -11.398 -0.862 1 94.25 796 ARG B CA 1
ATOM 12884 C C . ARG B 1 796 ? -0.032 -11.859 -1.822 1 94.25 796 ARG B C 1
ATOM 12886 O O . ARG B 1 796 ? -1.195 -11.477 -1.675 1 94.25 796 ARG B O 1
ATOM 12893 N N . HIS B 1 797 ? 0.25 -12.57 -2.846 1 93.62 797 HIS B N 1
ATOM 12894 C CA . HIS B 1 797 ? -0.781 -13.008 -3.779 1 93.62 797 HIS B CA 1
ATOM 12895 C C . HIS B 1 797 ? -1.765 -13.961 -3.107 1 93.62 797 HIS B C 1
ATOM 12897 O O . HIS B 1 797 ? -2.963 -13.922 -3.396 1 93.62 797 HIS B O 1
ATOM 12903 N N . GLY B 1 798 ? -1.254 -14.797 -2.32 1 93.06 798 GLY B N 1
ATOM 12904 C CA . GLY B 1 798 ? -2.117 -15.617 -1.482 1 93.06 798 GLY B CA 1
ATOM 12905 C C . GLY B 1 798 ? -2.207 -15.117 -0.053 1 93.06 798 GLY B C 1
ATOM 12906 O O . GLY B 1 798 ? -1.228 -14.602 0.494 1 93.06 798 GLY B O 1
ATOM 12907 N N . VAL B 1 799 ? -3.41 -15.242 0.554 1 94.06 799 VAL B N 1
ATOM 12908 C CA . VAL B 1 799 ? -3.545 -15.016 1.99 1 94.06 799 VAL B CA 1
ATOM 12909 C C . VAL B 1 799 ? -3.098 -16.266 2.748 1 94.06 799 VAL B C 1
ATOM 12911 O O . VAL B 1 799 ? -3.721 -17.328 2.639 1 94.06 799 VAL B O 1
ATOM 12914 N N . ARG B 1 800 ? -2.01 -16.156 3.543 1 90.69 800 ARG B N 1
ATOM 12915 C CA . ARG B 1 800 ? -1.431 -17.375 4.074 1 90.69 800 ARG B CA 1
ATOM 12916 C C . ARG B 1 800 ? -1.418 -17.375 5.598 1 90.69 800 ARG B C 1
ATOM 12918 O O . ARG B 1 800 ? -1.488 -18.422 6.234 1 90.69 800 ARG B O 1
ATOM 12925 N N . ASN B 1 801 ? -1.298 -16.188 6.168 1 92.69 801 ASN B N 1
ATOM 12926 C CA . ASN B 1 801 ? -1.385 -16.141 7.625 1 92.69 801 ASN B CA 1
ATOM 12927 C C . ASN B 1 801 ? -2.688 -16.75 8.133 1 92.69 801 ASN B C 1
ATOM 12929 O O . ASN B 1 801 ? -3.758 -16.484 7.586 1 92.69 801 ASN B O 1
ATOM 12933 N N . ALA B 1 802 ? -2.629 -17.641 9.133 1 93.81 802 ALA B N 1
ATOM 12934 C CA . ALA B 1 802 ? -3.777 -18.406 9.609 1 93.81 802 ALA B CA 1
ATOM 12935 C C . ALA B 1 802 ? -4.934 -17.469 9.992 1 93.81 802 ALA B C 1
ATOM 12937 O O . ALA B 1 802 ? -6.062 -17.672 9.539 1 93.81 802 ALA B O 1
ATOM 12938 N N . GLU B 1 803 ? -4.617 -16.484 10.758 1 97.06 803 GLU B N 1
ATOM 12939 C CA . GLU B 1 803 ? -5.66 -15.562 11.211 1 97.06 803 GLU B CA 1
ATOM 12940 C C . GLU B 1 803 ? -6.223 -14.75 10.055 1 97.06 803 GLU B C 1
ATOM 12942 O O . GLU B 1 803 ? -7.414 -14.422 10.039 1 97.06 803 GLU B O 1
ATOM 12947 N N . ALA B 1 804 ? -5.352 -14.406 9.133 1 97.62 804 ALA B N 1
ATOM 12948 C CA . ALA B 1 804 ? -5.809 -13.672 7.957 1 97.62 804 ALA B CA 1
ATOM 12949 C C . ALA B 1 804 ? -6.758 -14.516 7.113 1 97.62 804 ALA B C 1
ATOM 12951 O O . ALA B 1 804 ? -7.766 -14.008 6.609 1 97.62 804 ALA B O 1
ATOM 12952 N N . VAL B 1 805 ? -6.441 -15.797 6.977 1 97.56 805 VAL B N 1
ATOM 12953 C CA . VAL B 1 805 ? -7.305 -16.703 6.227 1 97.56 805 VAL B CA 1
ATOM 12954 C C . VAL B 1 805 ? -8.664 -16.812 6.91 1 97.56 805 VAL B C 1
ATOM 12956 O O . VAL B 1 805 ? -9.703 -16.75 6.25 1 97.56 805 VAL B O 1
ATOM 12959 N N . GLU B 1 806 ? -8.625 -17.031 8.203 1 97.94 806 GLU B N 1
ATOM 12960 C CA . GLU B 1 806 ? -9.859 -17.141 8.977 1 97.94 806 GLU B CA 1
ATOM 12961 C C . GLU B 1 806 ? -10.719 -15.883 8.812 1 97.94 806 GLU B C 1
ATOM 12963 O O . GLU B 1 806 ? -11.93 -15.969 8.609 1 97.94 806 GLU B O 1
ATOM 12968 N N . PHE B 1 807 ? -10.039 -14.766 8.969 1 98.5 807 PHE B N 1
ATOM 12969 C CA . PHE B 1 807 ? -10.742 -13.5 8.836 1 98.5 807 PHE B CA 1
ATOM 12970 C C . PHE B 1 807 ? -11.328 -13.344 7.438 1 98.5 807 PHE B C 1
ATOM 12972 O O . PHE B 1 807 ? -12.453 -12.875 7.277 1 98.5 807 PHE B O 1
ATOM 12979 N N . PHE B 1 808 ? -10.586 -13.695 6.434 1 98.44 808 PHE B N 1
ATOM 12980 C CA . PHE B 1 808 ? -11.039 -13.633 5.051 1 98.44 808 PHE B CA 1
ATOM 12981 C C . PHE B 1 808 ? -12.281 -14.492 4.844 1 98.44 808 PHE B C 1
ATOM 12983 O O . PHE B 1 808 ? -13.281 -14.023 4.293 1 98.44 808 PHE B O 1
ATOM 12990 N N . HIS B 1 809 ? -12.219 -15.719 5.297 1 98.06 809 HIS B N 1
ATOM 12991 C CA . HIS B 1 809 ? -13.336 -16.641 5.137 1 98.06 809 HIS B CA 1
ATOM 12992 C C . HIS B 1 809 ? -14.578 -16.141 5.867 1 98.06 809 HIS B C 1
ATOM 12994 O O . HIS B 1 809 ? -15.688 -16.188 5.328 1 98.06 809 HIS B O 1
ATOM 13000 N N . ALA B 1 810 ? -14.375 -15.648 7.062 1 97.88 810 ALA B N 1
ATOM 13001 C CA . ALA B 1 810 ? -15.492 -15.109 7.824 1 97.88 810 ALA B CA 1
ATOM 13002 C C . ALA B 1 810 ? -16.109 -13.914 7.105 1 97.88 810 ALA B C 1
ATOM 13004 O O . ALA B 1 810 ? -17.344 -13.781 7.051 1 97.88 810 ALA B O 1
ATOM 13005 N N . SER B 1 811 ? -15.281 -13.039 6.59 1 98.19 811 SER B N 1
ATOM 13006 C CA . SER B 1 811 ? -15.75 -11.859 5.871 1 98.19 811 SER B CA 1
ATOM 13007 C C . SER B 1 811 ? -16.516 -12.242 4.605 1 98.19 811 SER B C 1
ATOM 13009 O O . SER B 1 811 ? -17.531 -11.633 4.277 1 98.19 811 SER B O 1
ATOM 13011 N N . MET B 1 812 ? -15.969 -13.172 3.9 1 98 812 MET B N 1
ATOM 13012 C CA . MET B 1 812 ? -16.609 -13.641 2.68 1 98 812 MET B CA 1
ATOM 13013 C C . MET B 1 812 ? -17.984 -14.242 2.986 1 98 812 MET B C 1
ATOM 13015 O O . MET B 1 812 ? -18.953 -14.008 2.26 1 98 812 MET B O 1
ATOM 13019 N N . ILE B 1 813 ? -18.094 -15.086 4.043 1 97.12 813 ILE B N 1
ATOM 13020 C CA . ILE B 1 813 ? -19.359 -15.688 4.449 1 97.12 813 ILE B CA 1
ATOM 13021 C C . ILE B 1 813 ? -20.359 -14.594 4.828 1 97.12 813 ILE B C 1
ATOM 13023 O O . ILE B 1 813 ? -21.516 -14.633 4.418 1 97.12 813 ILE B O 1
ATOM 13027 N N . SER B 1 814 ? -19.875 -13.617 5.598 1 97.12 814 SER B N 1
ATOM 13028 C CA . SER B 1 814 ? -20.734 -12.484 5.965 1 97.12 814 SER B CA 1
ATOM 13029 C C . SER B 1 814 ? -21.25 -11.758 4.727 1 97.12 814 SER B C 1
ATOM 13031 O O . SER B 1 814 ? -22.422 -11.398 4.656 1 97.12 814 SER B O 1
ATOM 13033 N N . PHE B 1 815 ? -20.422 -11.508 3.799 1 97.56 815 PHE B N 1
ATOM 13034 C CA . PHE B 1 815 ? -20.75 -10.812 2.557 1 97.56 815 PHE B CA 1
ATOM 13035 C C . PHE B 1 815 ? -21.844 -11.555 1.788 1 97.56 815 PHE B C 1
ATOM 13037 O O . PHE B 1 815 ? -22.844 -10.969 1.395 1 97.56 815 PHE B O 1
ATOM 13044 N N . PHE B 1 816 ? -21.625 -12.875 1.594 1 97.75 816 PHE B N 1
ATOM 13045 C CA . PHE B 1 816 ? -22.578 -13.664 0.814 1 97.75 816 PHE B CA 1
ATOM 13046 C C . PHE B 1 816 ? -23.891 -13.852 1.579 1 97.75 816 PHE B C 1
ATOM 13048 O O . PHE B 1 816 ? -24.969 -13.883 0.982 1 97.75 816 PHE B O 1
ATOM 13055 N N . GLU B 1 817 ? -23.828 -14 2.877 1 95.94 817 GLU B N 1
ATOM 13056 C CA . GLU B 1 817 ? -25.047 -14.133 3.672 1 95.94 817 GLU B CA 1
ATOM 13057 C C . GLU B 1 817 ? -25.938 -12.906 3.523 1 95.94 817 GLU B C 1
ATOM 13059 O O . GLU B 1 817 ? -27.156 -13.031 3.432 1 95.94 817 GLU B O 1
ATOM 13064 N N . LYS B 1 818 ? -25.328 -11.781 3.531 1 94.25 818 LYS B N 1
ATOM 13065 C CA . LYS B 1 818 ? -26.078 -10.539 3.4 1 94.25 818 LYS B CA 1
ATOM 13066 C C . LYS B 1 818 ? -26.594 -10.352 1.978 1 94.25 818 LYS B C 1
ATOM 13068 O O . LYS B 1 818 ? -27.703 -9.852 1.775 1 94.25 818 LYS B O 1
ATOM 13073 N N . ALA B 1 819 ? -25.812 -10.797 1.063 1 96 819 ALA B N 1
ATOM 13074 C CA . ALA B 1 819 ? -26.141 -10.555 -0.338 1 96 819 ALA B CA 1
ATOM 13075 C C . ALA B 1 819 ? -27.156 -11.57 -0.847 1 96 819 ALA B C 1
ATOM 13077 O O . ALA B 1 819 ? -27.969 -11.258 -1.73 1 96 819 ALA B O 1
ATOM 13078 N N . LEU B 1 820 ? -27.109 -12.797 -0.319 1 95.94 820 LEU B N 1
ATOM 13079 C CA . LEU B 1 820 ? -27.922 -13.883 -0.862 1 95.94 820 LEU B CA 1
ATOM 13080 C C . LEU B 1 820 ? -29.047 -14.258 0.094 1 95.94 820 LEU B C 1
ATOM 13082 O O . LEU B 1 820 ? -29.391 -15.43 0.227 1 95.94 820 LEU B O 1
ATOM 13086 N N . ARG B 1 821 ? -29.547 -13.281 0.819 1 83.56 821 ARG B N 1
ATOM 13087 C CA . ARG B 1 821 ? -30.703 -13.516 1.684 1 83.56 821 ARG B CA 1
ATOM 13088 C C . ARG B 1 821 ? -31.969 -13.711 0.861 1 83.56 821 ARG B C 1
ATOM 13090 O O . ARG B 1 821 ? -32.125 -13.141 -0.223 1 83.56 821 ARG B O 1
#

InterPro domains:
  IPR001375 Peptidase S9, prolyl oligopeptidase, catalytic domain [PF00326] (625-820)
  IPR002469 Dipeptidylpeptidase IV, N-terminal domain [PF00930] (164-477)
  IPR029058 Alpha/Beta hydrolase fold [G3DSA:3.40.50.1820] (569-821)
  IPR029058 Alpha/Beta hydrolase fold [SSF53474] (568-820)
  IPR050278 Serine protease S9B/DPPIV [PTHR11731] (72-817)

Foldseek 3Di:
DPPPCPDDPPPPPPPVVVVVVVVLAPQLQLPPPPDLVSLLSLLLNLVVVLVVLQAFDWDPWAWDADPVAIKIKTWGDDFPGRQEIAIWMFHDDDPDPQPPAFATAIDGPPPDPSPCPPPDPDDPVVVLLQVLQVHDQGHYFDDWDAAPQGWIWTDDQFWIWIDDPRDIGTAQPVDGATWADWDAANVDNQWIWTDGPQKIWITGVRDTQDIDDDDPQKGKQADAPCLCRPLLAGTFKEHFNPARKIKGKIKHLVQADWADQAFPPDPDDDGTGRFFFFPGADIDIAMWMWHADPVVSHIAIWGQQDDCCVVVVQFRDFNDKYAANVRQWIKTWTAGLLQQKIWIKIFGPVRTGHPPDHDPDDRCLGMDTQDMGGHPFHDRRFLEWHWDDDDPPAQWTKIKDWDQPVFAIFIKIKTWRNDPDPDTDIDIDTQDDDQWHFDRQWHKDADVVLQKIWGWICPLHLQAIFIWMTHPVDNDYIDTADDSLKHWDDGRSDNYARADQQFWGWTWIFFQQGRIWIWTWGWADDDSVDHTYTHTRHTYHHPNVPPPPPDPPPVPPRLNQQKDKDKDWDQDPVPRDIKIKMKIAGNDPDDPQAAFQEEEEEQQAAPADQRHGGNSSNSVCSSVRSSTYMYMYIHAQLYPRSTPVSNSVCAQAPLPVSLVRSVRVVVVCCVVVVHHDQQQYAYEYAASRLLNQLSNCLVCVVRHLAGERELYAQASSRAGSNPSCNRNNHCVVRVPNRCNSHNLNRLLSHDQDALRYEYEYESSAPHSHCVRVVSVVVSCVVNNHHYHYHYHDHDYSDDDPSSSSSVVSSVVSVSSVVRRD/DPPPCPDDPPPPPPPVVVVVVVVLAPQLQLPPCPDLVSLLSLLLNLVVVLVVLQAFDWAPWAWDADPVAIKIKTWGDDFPGRFEIAIWMFHDDDPDPQPPAFATAIDGPPPDPSPCPDPDPDDPVVVLLQVLQVHDQGHYFDDWDAAPQGWIWTDDQFWIWIDDPRDIGTAQPVDGATWADWDAANVDNQWIWTDGPQKIWITGVRDTQDIDDDDPQKGK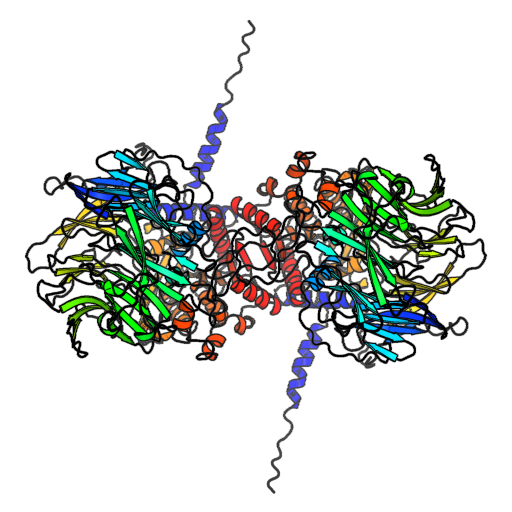QADAPCLCRPLLAGTFKEHFNPARKIKGKIKHLVQADWADQAFPPDPDDDGTGRFFFFPGADIDIFMWMKHADPVVSHIAIWGQQDDCCVVVVQFRDFNDKYAANVRQWIKTWTAGLLQQKIWIKIFGPVRTGHPPDHDPDDPCLGIDTQDMGGHPFHDRRFLEWHWDDDDPPAQWTKIKDWDQPVFAIFIKIKTWRNDPDPDTDIDIDTFDDDQWHFDRQWHKDADVVLQKIWGWICPLHLQAIFIWMTHNVDNDYIDTADDSLKHWDDGRSDNYARADQQFWGWTWIFFQQGRIWIWTWGWADDDSVDDTYTHTRHTYHHDNVPPVPDDPPPVPPRLNQQKDKDKDWDQDPVPRDIKIKMKIAGNDPDDPQAAFQEEEEEQQAAPADQRHGGNSSNSVCSSVRSSTYMYMYIHAQLYPRSTPVSNSVCAQAPLPVSLVRSVRVVVVCCVVVVHHDQQQYAYEYAESRLLNQLSNCLVCVVRHLAGERELYAQASSRAGSNPSCNRNNHCVVRVPNRCNSHNLNRLLSHDQDALRYEYEYESSAPHSHCVRVVSVVVSCVVNNHHYHYHYHDHDYSDDDPSSSSSVVSSVVSVSSVVRRD